Protein 4CY8 (pdb70)

Nearest PDB structures (foldseek):
  4cy8-assembly1_B  TM=1.002E+00  e=0.000E+00  Pseudomonas nitroreducens HBP1
  4cy8-assembly1_A  TM=9.970E-01  e=0.000E+00  Pseudomonas nitroreducens HBP1
  4cy8-assembly1_D  TM=9.986E-01  e=0.000E+00  Pseudomonas nitroreducens HBP1
  5brt-assembly1_B  TM=9.877E-01  e=0.000E+00  Pseudomonas nitroreducens HBP1
  6u0s-assembly1_D  TM=9.613E-01  e=2.133E-65  Streptomyces marincola

B-factor: mean 36.32, std 15.17, range [13.0, 117.23]

Radius of gyration: 39.99 Å; Cα contacts (8 Å, |Δi|>4): 4941; chains: 4; bounding box: 88×97×119 Å

Structure (mmCIF, N/CA/C/O backbone):
data_4CY8
#
_entry.id   4CY8
#
_cell.length_a   80.000
_cell.length_b   96.180
_cell.length_c   102.160
_cell.angle_alpha   114.09
_cell.angle_beta   95.80
_cell.angle_gamma   109.31
#
_symmetry.space_group_name_H-M   'P 1'
#
loop_
_entity.id
_entity.type
_entity.pdbx_description
1 polymer '2-HYDROXYBIPHENYL 3-MONOOXYGENASE'
2 non-polymer 'DIHYDROFLAVINE-ADENINE DINUCLEOTIDE'
3 water water
#
loop_
_atom_site.group_PDB
_atom_site.id
_atom_site.type_symbol
_atom_site.label_atom_id
_atom_site.label_alt_id
_atom_site.label_comp_id
_atom_site.label_asym_id
_atom_site.label_entity_id
_atom_site.label_seq_id
_atom_site.pdbx_PDB_ins_code
_atom_site.Cartn_x
_atom_site.Cartn_y
_atom_site.Cartn_z
_atom_site.occupancy
_atom_site.B_iso_or_equiv
_atom_site.auth_seq_id
_atom_site.auth_comp_id
_atom_site.auth_asym_id
_atom_site.auth_atom_id
_atom_site.pdbx_PDB_model_num
ATOM 1 N N . SER A 1 4 ? 8.283 33.976 20.707 1.00 66.21 4 SER A N 1
ATOM 2 C CA . SER A 1 4 ? 9.232 34.763 19.828 1.00 75.17 4 SER A CA 1
ATOM 3 C C . SER A 1 4 ? 10.057 33.908 18.833 1.00 70.44 4 SER A C 1
ATOM 4 O O . SER A 1 4 ? 10.759 32.981 19.220 1.00 81.06 4 SER A O 1
ATOM 6 N N . ALA A 1 5 ? 10.001 34.276 17.558 1.00 60.74 5 ALA A N 1
ATOM 7 C CA . ALA A 1 5 ? 10.794 33.647 16.500 1.00 52.80 5 ALA A CA 1
ATOM 8 C C . ALA A 1 5 ? 11.585 34.733 15.785 1.00 48.55 5 ALA A C 1
ATOM 9 O O . ALA A 1 5 ? 11.221 35.902 15.878 1.00 44.25 5 ALA A O 1
ATOM 11 N N . GLU A 1 6 ? 12.655 34.346 15.090 1.00 39.96 6 GLU A N 1
ATOM 12 C CA . GLU A 1 6 ? 13.504 35.290 14.357 1.00 42.70 6 GLU A CA 1
ATOM 13 C C . GLU A 1 6 ? 13.753 34.733 12.951 1.00 39.90 6 GLU A C 1
ATOM 14 O O . GLU A 1 6 ? 13.976 33.545 12.799 1.00 37.20 6 GLU A O 1
ATOM 16 N N . THR A 1 7 ? 13.727 35.582 11.934 1.00 35.44 7 THR A N 1
ATOM 17 C CA . THR A 1 7 ? 14.019 35.138 10.569 1.00 36.98 7 THR A CA 1
ATOM 18 C C . THR A 1 7 ? 14.595 36.323 9.816 1.00 35.58 7 THR A C 1
ATOM 19 O O . THR A 1 7 ? 14.528 37.458 10.297 1.00 33.15 7 THR A O 1
ATOM 23 N N . ASP A 1 8 ? 15.145 36.106 8.638 1.00 35.11 8 ASP A N 1
ATOM 24 C CA . ASP A 1 8 ? 15.577 37.233 7.794 1.00 33.45 8 ASP A CA 1
ATOM 25 C C . ASP A 1 8 ? 14.382 37.919 7.168 1.00 30.29 8 ASP A C 1
ATOM 26 O O . ASP A 1 8 ? 14.292 39.158 7.179 1.00 30.46 8 ASP A O 1
ATOM 31 N N . VAL A 1 9 ? 13.496 37.138 6.547 1.00 28.86 9 VAL A N 1
ATOM 32 C CA . VAL A 1 9 ? 12.324 37.682 5.882 1.00 26.78 9 VAL A CA 1
ATOM 33 C C . VAL A 1 9 ? 11.029 36.981 6.292 1.00 27.86 9 VAL A C 1
ATOM 34 O O . VAL A 1 9 ? 10.939 35.761 6.229 1.00 30.84 9 VAL A O 1
ATOM 38 N N . LEU A 1 10 ? 10.018 37.757 6.655 1.00 26.74 10 LEU A N 1
ATOM 39 C CA . LEU A 1 10 ? 8.714 37.242 6.923 1.00 28.86 10 LEU A CA 1
ATOM 40 C C . LEU A 1 10 ? 7.851 37.508 5.712 1.00 30.35 10 LEU A C 1
ATOM 41 O O . LEU A 1 10 ? 7.735 38.659 5.268 1.00 30.24 10 LEU A O 1
ATOM 46 N N . ILE A 1 11 ? 7.189 36.461 5.231 1.00 30.84 11 ILE A N 1
ATOM 47 C CA . ILE A 1 11 ? 6.406 36.527 4.002 1.00 25.72 11 ILE A CA 1
ATOM 48 C C . ILE A 1 11 ? 4.986 36.309 4.388 1.00 25.81 11 ILE A C 1
ATOM 49 O O . ILE A 1 11 ? 4.617 35.216 4.816 1.00 24.40 11 ILE A O 1
ATOM 54 N N . VAL A 1 12 ? 4.161 37.336 4.254 1.00 25.31 12 VAL A N 1
ATOM 55 C CA . VAL A 1 12 ? 2.792 37.210 4.612 1.00 25.89 12 VAL A CA 1
ATOM 56 C C . VAL A 1 12 ? 1.990 36.848 3.409 1.00 27.22 12 VAL A C 1
ATOM 57 O O . VAL A 1 12 ? 1.757 37.667 2.535 1.00 27.25 12 VAL A O 1
ATOM 61 N N . GLY A 1 13 ? 1.592 35.576 3.345 1.00 30.08 13 GLY A N 1
ATOM 62 C CA . GLY A 1 13 ? 0.774 35.063 2.249 1.00 25.40 13 GLY A CA 1
ATOM 63 C C . GLY A 1 13 ? 1.504 33.971 1.507 1.00 25.78 13 GLY A C 1
ATOM 64 O O . GLY A 1 13 ? 2.733 34.021 1.365 1.00 26.19 13 GLY A O 1
ATOM 65 N N . ALA A 1 14 ? 0.756 32.948 1.087 1.00 25.34 14 ALA A N 1
ATOM 66 C CA . ALA A 1 14 ? 1.329 31.776 0.421 1.00 27.97 14 ALA A CA 1
ATOM 67 C C . ALA A 1 14 ? 0.596 31.456 -0.887 1.00 26.70 14 ALA A C 1
ATOM 68 O O . ALA A 1 14 ? 0.588 30.330 -1.341 1.00 24.68 14 ALA A O 1
ATOM 70 N N . GLY A 1 15 ? 0.053 32.482 -1.526 1.00 24.39 15 GLY A N 1
ATOM 71 C CA . GLY A 1 15 ? -0.306 32.382 -2.951 1.00 23.57 15 GLY A CA 1
ATOM 72 C C . GLY A 1 15 ? 0.916 32.407 -3.804 1.00 21.64 15 GLY A C 1
ATOM 73 O O . GLY A 1 15 ? 2.037 32.258 -3.322 1.00 25.79 15 GLY A O 1
ATOM 74 N N . PRO A 1 16 ? 0.720 32.543 -5.117 1.00 24.38 16 PRO A N 1
ATOM 75 C CA . PRO A 1 16 ? 1.819 32.521 -6.082 1.00 25.91 16 PRO A CA 1
ATOM 76 C C . PRO A 1 16 ? 2.941 33.483 -5.762 1.00 24.59 16 PRO A C 1
ATOM 77 O O . PRO A 1 16 ? 4.088 33.119 -5.885 1.00 23.21 16 PRO A O 1
ATOM 81 N N . ALA A 1 17 ? 2.622 34.717 -5.351 1.00 26.40 17 ALA A N 1
ATOM 82 C CA . ALA A 1 17 ? 3.696 35.699 -5.035 1.00 25.88 17 ALA A CA 1
ATOM 83 C C . ALA A 1 17 ? 4.510 35.248 -3.817 1.00 22.19 17 ALA A C 1
ATOM 84 O O . ALA A 1 17 ? 5.735 35.250 -3.837 1.00 21.30 17 ALA A O 1
ATOM 86 N N . GLY A 1 18 ? 3.819 34.890 -2.732 1.00 21.55 18 GLY A N 1
ATOM 87 C CA . GLY A 1 18 ? 4.544 34.574 -1.510 1.00 21.21 18 GLY A CA 1
ATOM 88 C C . GLY A 1 18 ? 5.309 33.290 -1.643 1.00 22.92 18 GLY A C 1
ATOM 89 O O . GLY A 1 18 ? 6.425 33.169 -1.157 1.00 26.34 18 GLY A O 1
ATOM 90 N N . ALA A 1 19 ? 4.700 32.291 -2.272 1.00 24.69 19 ALA A N 1
ATOM 91 C CA . ALA A 1 19 ? 5.317 30.995 -2.344 1.00 22.90 19 ALA A CA 1
ATOM 92 C C . ALA A 1 19 ? 6.535 31.050 -3.264 1.00 22.31 19 ALA A C 1
ATOM 93 O O . ALA A 1 19 ? 7.547 30.378 -2.997 1.00 22.70 19 ALA A O 1
ATOM 95 N N . MET A 1 20 ? 6.440 31.804 -4.357 1.00 20.97 20 MET A N 1
ATOM 96 C CA . MET A 1 20 ? 7.612 31.990 -5.214 1.00 21.86 20 MET A CA 1
ATOM 97 C C . MET A 1 20 ? 8.726 32.760 -4.482 1.00 22.96 20 MET A C 1
ATOM 98 O O . MET A 1 20 ? 9.923 32.417 -4.586 1.00 24.17 20 MET A O 1
ATOM 103 N N . SER A 1 21 ? 8.364 33.785 -3.707 1.00 23.50 21 SER A N 1
ATOM 104 C CA . SER A 1 21 ? 9.404 34.488 -2.904 1.00 23.99 21 SER A CA 1
ATOM 105 C C . SER A 1 21 ? 10.078 33.516 -1.955 1.00 23.38 21 SER A C 1
ATOM 106 O O . SER A 1 21 ? 11.277 33.513 -1.814 1.00 25.73 21 SER A O 1
ATOM 109 N N . ALA A 1 22 ? 9.305 32.695 -1.257 1.00 26.01 22 ALA A N 1
ATOM 110 C CA . ALA A 1 22 ? 9.922 31.757 -0.312 1.00 24.35 22 ALA A CA 1
ATOM 111 C C . ALA A 1 22 ? 10.869 30.760 -0.982 1.00 26.62 22 ALA A C 1
ATOM 112 O O . ALA A 1 22 ? 11.943 30.439 -0.469 1.00 23.72 22 ALA A O 1
ATOM 114 N N . THR A 1 23 ? 10.435 30.233 -2.114 1.00 24.11 23 THR A N 1
ATOM 115 C CA . THR A 1 23 ? 11.220 29.281 -2.836 1.00 26.04 23 THR A CA 1
ATOM 116 C C . THR A 1 23 ? 12.536 29.924 -3.300 1.00 26.51 23 THR A C 1
ATOM 117 O O . THR A 1 23 ? 13.611 29.303 -3.181 1.00 26.26 23 THR A O 1
ATOM 121 N N . LEU A 1 24 ? 12.451 31.133 -3.864 1.00 24.05 24 LEU A N 1
ATOM 122 C CA . LEU A 1 24 ? 13.667 31.802 -4.378 1.00 23.82 24 LEU A CA 1
ATOM 123 C C . LEU A 1 24 ? 14.588 32.181 -3.237 1.00 24.63 24 LEU A C 1
ATOM 124 O O . LEU A 1 24 ? 15.771 31.971 -3.296 1.00 23.65 24 LEU A O 1
ATOM 129 N N . LEU A 1 25 ? 14.033 32.769 -2.179 1.00 24.14 25 LEU A N 1
ATOM 130 C CA . LEU A 1 25 ? 14.891 33.108 -1.034 1.00 29.82 25 LEU A CA 1
ATOM 131 C C . LEU A 1 25 ? 15.598 31.881 -0.457 1.00 29.01 25 LEU A C 1
ATOM 132 O O . LEU A 1 25 ? 16.796 31.926 -0.162 1.00 28.34 25 LEU A O 1
ATOM 137 N N . ALA A 1 26 ? 14.873 30.794 -0.290 1.00 31.15 26 ALA A N 1
ATOM 138 C CA . ALA A 1 26 ? 15.479 29.561 0.224 1.00 30.42 26 ALA A CA 1
ATOM 139 C C . ALA A 1 26 ? 16.566 29.016 -0.713 1.00 32.62 26 ALA A C 1
ATOM 140 O O . ALA A 1 26 ? 17.668 28.634 -0.260 1.00 26.97 26 ALA A O 1
ATOM 142 N N . SER A 1 27 ? 16.327 29.075 -2.024 1.00 28.18 27 SER A N 1
ATOM 143 C CA . SER A 1 27 ? 17.367 28.714 -2.991 1.00 29.72 27 SER A CA 1
ATOM 144 C C . SER A 1 27 ? 18.614 29.603 -2.889 1.00 32.65 27 SER A C 1
ATOM 145 O O . SER A 1 27 ? 19.698 29.184 -3.210 1.00 32.43 27 SER A O 1
ATOM 148 N N . LEU A 1 28 ? 18.456 30.846 -2.474 1.00 29.66 28 LEU A N 1
ATOM 149 C CA . LEU A 1 28 ? 19.561 31.783 -2.354 1.00 34.62 28 LEU A CA 1
ATOM 150 C C . LEU A 1 28 ? 20.263 31.728 -0.992 1.00 33.35 28 LEU A C 1
ATOM 151 O O . LEU A 1 28 ? 21.120 32.550 -0.731 1.00 33.74 28 LEU A O 1
ATOM 156 N N . GLY A 1 29 ? 19.847 30.824 -0.116 1.00 33.98 29 GLY A N 1
ATOM 157 C CA . GLY A 1 29 ? 20.407 30.709 1.221 1.00 34.87 29 GLY A CA 1
ATOM 158 C C . GLY A 1 29 ? 19.829 31.684 2.264 1.00 33.22 29 GLY A C 1
ATOM 159 O O . GLY A 1 29 ? 20.455 31.940 3.273 1.00 38.11 29 GLY A O 1
ATOM 160 N N . ILE A 1 30 ? 18.628 32.199 2.069 1.00 30.60 30 ILE A N 1
ATOM 161 C CA . ILE A 1 30 ? 18.079 33.185 2.977 1.00 31.57 30 ILE A CA 1
ATOM 162 C C . ILE A 1 30 ? 16.956 32.537 3.777 1.00 33.60 30 ILE A C 1
ATOM 163 O O . ILE A 1 30 ? 16.162 31.810 3.226 1.00 34.63 30 ILE A O 1
ATOM 168 N N . ARG A 1 31 ? 16.920 32.825 5.080 1.00 37.81 31 ARG A N 1
ATOM 169 C CA . ARG A 1 31 ? 15.965 32.240 6.007 1.00 37.38 31 ARG A CA 1
ATOM 170 C C . ARG A 1 31 ? 14.673 32.992 5.911 1.00 35.55 31 ARG A C 1
ATOM 171 O O . ARG A 1 31 ? 14.678 34.228 5.964 1.00 34.04 31 ARG A O 1
ATOM 179 N N . SER A 1 32 ? 13.568 32.282 5.751 1.00 29.82 32 SER A N 1
ATOM 180 C CA . SER A 1 32 ? 12.310 32.942 5.647 1.00 30.35 32 SER A CA 1
ATOM 181 C C . SER A 1 32 ? 11.266 32.157 6.359 1.00 26.88 32 SER A C 1
ATOM 182 O O . SER A 1 32 ? 11.389 30.926 6.517 1.00 31.86 32 SER A O 1
ATOM 185 N N . LEU A 1 33 ? 10.231 32.866 6.799 1.00 26.22 33 LEU A N 1
ATOM 186 C CA . LEU A 1 33 ? 9.020 32.263 7.347 1.00 27.92 33 LEU A CA 1
ATOM 187 C C . LEU A 1 33 ? 7.854 32.716 6.524 1.00 28.50 33 LEU A C 1
ATOM 188 O O . LEU A 1 33 ? 7.601 33.911 6.422 1.00 27.62 33 LEU A O 1
ATOM 193 N N . MET A 1 34 ? 7.156 31.772 5.898 1.00 25.33 34 MET A N 1
ATOM 194 C CA . MET A 1 34 ? 6.030 32.143 5.080 1.00 24.98 34 MET A CA 1
ATOM 195 C C . MET A 1 34 ? 4.814 31.699 5.816 1.00 25.59 34 MET A C 1
ATOM 196 O O . MET A 1 34 ? 4.726 30.520 6.156 1.00 26.78 34 MET A O 1
ATOM 201 N N . ILE A 1 35 ? 3.839 32.598 5.988 1.00 24.49 35 ILE A N 1
ATOM 202 C CA . ILE A 1 35 ? 2.597 32.236 6.647 1.00 26.02 35 ILE A CA 1
ATOM 203 C C . ILE A 1 35 ? 1.420 32.386 5.753 1.00 25.07 35 ILE A C 1
ATOM 204 O O . ILE A 1 35 ? 1.447 33.112 4.774 1.00 27.85 35 ILE A O 1
ATOM 209 N N . ASN A 1 36 ? 0.367 31.651 6.086 1.00 26.41 36 ASN A N 1
ATOM 210 C CA . ASN A 1 36 ? -0.930 31.764 5.458 1.00 26.27 36 ASN A CA 1
ATOM 211 C C . ASN A 1 36 ? -2.038 31.602 6.513 1.00 26.75 36 ASN A C 1
ATOM 212 O O . ASN A 1 36 ? -1.963 30.671 7.321 1.00 27.90 36 ASN A O 1
ATOM 217 N N . ARG A 1 37 ? -3.049 32.479 6.494 1.00 29.00 37 ARG A N 1
ATOM 218 C CA . ARG A 1 37 ? -4.209 32.486 7.426 1.00 28.71 37 ARG A CA 1
ATOM 219 C C . ARG A 1 37 ? -5.016 31.197 7.349 1.00 32.44 37 ARG A C 1
ATOM 220 O O . ARG A 1 37 ? -5.471 30.718 8.362 1.00 33.18 37 ARG A O 1
ATOM 222 N N . TRP A 1 38 ? -5.194 30.637 6.152 1.00 27.16 38 TRP A N 1
ATOM 223 C CA . TRP A 1 38 ? -6.077 29.508 5.949 1.00 30.53 38 TRP A CA 1
ATOM 224 C C . TRP A 1 38 ? -5.375 28.156 6.138 1.00 26.98 38 TRP A C 1
ATOM 225 O O . TRP A 1 38 ? -4.158 28.075 6.269 1.00 30.46 38 TRP A O 1
ATOM 236 N N . ARG A 1 39 ? -6.170 27.117 6.091 1.00 27.56 39 ARG A N 1
ATOM 237 C CA . ARG A 1 39 ? -5.756 25.729 6.360 1.00 31.47 39 ARG A CA 1
ATOM 238 C C . ARG A 1 39 ? -4.968 25.133 5.176 1.00 28.55 39 ARG A C 1
ATOM 239 O O . ARG A 1 39 ? -4.109 24.300 5.355 1.00 24.13 39 ARG A O 1
ATOM 247 N N . SER A 1 40 ? -5.358 25.526 3.953 1.00 29.15 40 SER A N 1
ATOM 248 C CA . SER A 1 40 ? -4.864 24.904 2.707 1.00 28.59 40 SER A CA 1
ATOM 249 C C . SER A 1 40 ? -4.421 25.946 1.667 1.00 29.69 40 SER A C 1
ATOM 250 O O . SER A 1 40 ? -4.581 27.167 1.875 1.00 28.90 40 SER A O 1
ATOM 253 N N . THR A 1 41 ? -3.879 25.444 0.555 1.00 27.18 41 THR A N 1
ATOM 254 C CA . THR A 1 41 ? -3.723 26.252 -0.645 1.00 27.80 41 THR A CA 1
ATOM 255 C C . THR A 1 41 ? -5.102 26.562 -1.220 1.00 30.73 41 THR A C 1
ATOM 256 O O . THR A 1 41 ? -6.160 25.982 -0.809 1.00 26.64 41 THR A O 1
ATOM 260 N N . SER A 1 42 ? -5.126 27.449 -2.195 1.00 30.97 42 SER A N 1
ATOM 261 C CA . SER A 1 42 ? -6.370 27.907 -2.785 1.00 34.62 42 SER A CA 1
ATOM 262 C C . SER A 1 42 ? -7.138 26.802 -3.484 1.00 31.19 42 SER A C 1
ATOM 263 O O . SER A 1 42 ? -6.572 26.062 -4.265 1.00 28.76 42 SER A O 1
ATOM 266 N N . PRO A 1 43 ? -8.417 26.628 -3.159 1.00 31.45 43 PRO A N 1
ATOM 267 C CA . PRO A 1 43 ? -9.129 25.462 -3.707 1.00 37.40 43 PRO A CA 1
ATOM 268 C C . PRO A 1 43 ? -9.830 25.728 -5.031 1.00 43.53 43 PRO A C 1
ATOM 269 O O . PRO A 1 43 ? -10.156 24.802 -5.751 1.00 48.73 43 PRO A O 1
ATOM 273 N N . GLY A 1 44 ? -10.088 26.981 -5.342 1.00 51.31 44 GLY A N 1
ATOM 274 C CA . GLY A 1 44 ? -11.116 27.267 -6.330 1.00 56.83 44 GLY A CA 1
ATOM 275 C C . GLY A 1 44 ? -10.606 27.112 -7.738 1.00 61.57 44 GLY A C 1
ATOM 276 O O . GLY A 1 44 ? -9.374 27.016 -7.946 1.00 55.31 44 GLY A O 1
ATOM 277 N N . PRO A 1 45 ? -11.550 27.095 -8.713 1.00 64.66 45 PRO A N 1
ATOM 278 C CA . PRO A 1 45 ? -11.107 27.510 -10.028 1.00 64.94 45 PRO A CA 1
ATOM 279 C C . PRO A 1 45 ? -10.788 29.019 -9.907 1.00 64.04 45 PRO A C 1
ATOM 280 O O . PRO A 1 45 ? -11.605 29.807 -9.362 1.00 52.87 45 PRO A O 1
ATOM 284 N N . ARG A 1 46 ? -9.548 29.376 -10.237 1.00 47.74 46 ARG A N 1
ATOM 285 C CA . ARG A 1 46 ? -9.145 30.757 -10.297 1.00 46.18 46 ARG A CA 1
ATOM 286 C C . ARG A 1 46 ? -8.272 30.795 -11.547 1.00 35.41 46 ARG A C 1
ATOM 287 O O . ARG A 1 46 ? -8.708 30.403 -12.621 1.00 33.55 46 ARG A O 1
ATOM 295 N N . SER A 1 47 ? -7.005 31.139 -11.391 1.00 34.28 47 SER A N 1
ATOM 296 C CA . SER A 1 47 ? -6.146 31.207 -12.543 1.00 35.70 47 SER A CA 1
ATOM 297 C C . SER A 1 47 ? -5.921 29.838 -13.261 1.00 31.60 47 SER A C 1
ATOM 298 O O . SER A 1 47 ? -6.044 28.733 -12.685 1.00 28.05 47 SER A O 1
ATOM 301 N N . HIS A 1 48 ? -5.654 29.916 -14.540 1.00 27.66 48 HIS A N 1
ATOM 302 C CA . HIS A 1 48 ? -5.216 28.768 -15.231 1.00 27.38 48 HIS A CA 1
ATOM 303 C C . HIS A 1 48 ? -4.279 29.077 -16.428 1.00 27.13 48 HIS A C 1
ATOM 304 O O . HIS A 1 48 ? -3.618 28.174 -16.856 1.00 27.52 48 HIS A O 1
ATOM 311 N N . ILE A 1 49 ? -4.149 30.328 -16.888 1.00 22.41 49 ILE A N 1
ATOM 312 C CA . ILE A 1 49 ? -3.264 30.646 -18.013 1.00 21.17 49 ILE A CA 1
ATOM 313 C C . ILE A 1 49 ? -1.912 31.026 -17.444 1.00 22.19 49 ILE A C 1
ATOM 314 O O . ILE A 1 49 ? -1.794 32.042 -16.703 1.00 22.04 49 ILE A O 1
ATOM 319 N N . ILE A 1 50 ? -0.883 30.219 -17.753 1.00 20.71 50 ILE A N 1
ATOM 320 C CA . ILE A 1 50 ? 0.499 30.473 -17.319 1.00 22.01 50 ILE A CA 1
ATOM 321 C C . ILE A 1 50 ? 1.247 30.935 -18.517 1.00 21.77 50 ILE A C 1
ATOM 322 O O . ILE A 1 50 ? 1.248 30.224 -19.535 1.00 21.41 50 ILE A O 1
ATOM 327 N N . ASN A 1 51 ? 1.890 32.118 -18.429 1.00 20.85 51 ASN A N 1
ATOM 328 C CA . ASN A 1 51 ? 2.564 32.675 -19.592 1.00 20.11 51 ASN A CA 1
ATOM 329 C C . ASN A 1 51 ? 4.072 32.331 -19.610 1.00 19.58 51 ASN A C 1
ATOM 330 O O . ASN A 1 51 ? 4.588 31.631 -18.721 1.00 18.28 51 ASN A O 1
ATOM 335 N N . GLN A 1 52 ? 4.736 32.739 -20.693 1.00 19.28 52 GLN A N 1
ATOM 336 C CA . GLN A 1 52 ? 6.138 32.345 -20.916 1.00 19.84 52 GLN A CA 1
ATOM 337 C C . GLN A 1 52 ? 7.110 32.835 -19.829 1.00 20.70 52 GLN A C 1
ATOM 338 O O . GLN A 1 52 ? 8.077 32.149 -19.504 1.00 20.54 52 GLN A O 1
ATOM 344 N N . ARG A 1 53 ? 6.875 34.030 -19.280 1.00 21.51 53 ARG A N 1
ATOM 345 C CA . ARG A 1 53 ? 7.775 34.561 -18.250 1.00 22.44 53 ARG A CA 1
ATOM 346 C C . ARG A 1 53 ? 7.670 33.735 -17.018 1.00 19.70 53 ARG A C 1
ATOM 347 O O . ARG A 1 53 ? 8.677 33.388 -16.421 1.00 24.74 53 ARG A O 1
ATOM 355 N N . THR A 1 54 ? 6.462 33.319 -16.642 1.00 19.49 54 THR A N 1
ATOM 356 C CA . THR A 1 54 ? 6.320 32.406 -15.472 1.00 19.39 54 THR A CA 1
ATOM 357 C C . THR A 1 54 ? 6.991 31.079 -15.740 1.00 19.02 54 THR A C 1
ATOM 358 O O . THR A 1 54 ? 7.690 30.512 -14.864 1.00 20.37 54 THR A O 1
ATOM 362 N N . MET A 1 55 ? 6.777 30.523 -16.936 1.00 17.57 55 MET A N 1
ATOM 363 C CA . MET A 1 55 ? 7.363 29.250 -17.245 1.00 18.24 55 MET A CA 1
ATOM 364 C C . MET A 1 55 ? 8.903 29.332 -17.291 1.00 17.95 55 MET A C 1
ATOM 365 O O . MET A 1 55 ? 9.594 28.372 -16.901 1.00 18.80 55 MET A O 1
ATOM 370 N N . GLU A 1 56 ? 9.438 30.458 -17.759 1.00 20.09 56 GLU A N 1
ATOM 371 C CA . GLU A 1 56 ? 10.891 30.705 -17.698 1.00 20.35 56 GLU A CA 1
ATOM 372 C C . GLU A 1 56 ? 11.441 30.734 -16.264 1.00 19.75 56 GLU A C 1
ATOM 373 O O . GLU A 1 56 ? 12.482 30.188 -16.018 1.00 21.71 56 GLU A O 1
ATOM 379 N N . ILE A 1 57 ? 10.696 31.295 -15.328 1.00 19.07 57 ILE A N 1
ATOM 380 C CA . ILE A 1 57 ? 11.071 31.290 -13.917 1.00 21.44 57 ILE A CA 1
ATOM 381 C C . ILE A 1 57 ? 11.091 29.895 -13.344 1.00 23.66 57 ILE A C 1
ATOM 382 O O . ILE A 1 57 ? 12.082 29.476 -12.716 1.00 25.71 57 ILE A O 1
ATOM 387 N N . LEU A 1 58 ? 10.034 29.145 -13.596 1.00 21.67 58 LEU A N 1
ATOM 388 C CA . LEU A 1 58 ? 10.031 27.728 -13.239 1.00 21.54 58 LEU A CA 1
ATOM 389 C C . LEU A 1 58 ? 11.173 26.966 -13.879 1.00 21.60 58 LEU A C 1
ATOM 390 O O . LEU A 1 58 ? 11.785 26.159 -13.222 1.00 22.80 58 LEU A O 1
ATOM 395 N N . ARG A 1 59 ? 11.510 27.272 -15.134 1.00 20.48 59 ARG A N 1
ATOM 396 C CA . ARG A 1 59 ? 12.611 26.617 -15.783 1.00 21.93 59 ARG A CA 1
ATOM 397 C C . ARG A 1 59 ? 13.927 26.927 -15.063 1.00 26.37 59 ARG A C 1
ATOM 398 O O . ARG A 1 59 ? 14.749 26.019 -14.860 1.00 22.79 59 ARG A O 1
ATOM 406 N N . ASP A 1 60 ? 14.128 28.189 -14.700 1.00 25.65 60 ASP A N 1
ATOM 407 C CA . ASP A 1 60 ? 15.351 28.589 -14.003 1.00 30.16 60 ASP A CA 1
ATOM 408 C C . ASP A 1 60 ? 15.534 27.837 -12.677 1.00 32.47 60 ASP A C 1
ATOM 409 O O . ASP A 1 60 ? 16.646 27.467 -12.318 1.00 30.89 60 ASP A O 1
ATOM 414 N N . ILE A 1 61 ? 14.459 27.644 -11.932 1.00 27.72 61 ILE A N 1
ATOM 415 C CA . ILE A 1 61 ? 14.561 26.963 -10.680 1.00 28.91 61 ILE A CA 1
ATOM 416 C C . ILE A 1 61 ? 14.322 25.453 -10.768 1.00 29.04 61 ILE A C 1
ATOM 417 O O . ILE A 1 61 ? 14.308 24.808 -9.747 1.00 32.20 61 ILE A O 1
ATOM 422 N N . GLY A 1 62 ? 14.087 24.881 -11.937 1.00 26.40 62 GLY A N 1
ATOM 423 C CA . GLY A 1 62 ? 13.969 23.424 -12.030 1.00 27.99 62 GLY A CA 1
ATOM 424 C C . GLY A 1 62 ? 12.570 22.813 -11.806 1.00 28.58 62 GLY A C 1
ATOM 425 O O . GLY A 1 62 ? 12.450 21.588 -11.523 1.00 28.35 62 GLY A O 1
ATOM 426 N N . LEU A 1 63 ? 11.531 23.625 -11.916 1.00 24.32 63 LEU A N 1
ATOM 427 C CA . LEU A 1 63 ? 10.175 23.162 -11.808 1.00 24.50 63 LEU A CA 1
ATOM 428 C C . LEU A 1 63 ? 9.373 23.168 -13.138 1.00 25.45 63 LEU A C 1
ATOM 429 O O . LEU A 1 63 ? 8.201 22.871 -13.121 1.00 24.36 63 LEU A O 1
ATOM 434 N N . GLU A 1 64 ? 9.974 23.521 -14.265 1.00 25.93 64 GLU A N 1
ATOM 435 C CA . GLU A 1 64 ? 9.214 23.631 -15.497 1.00 26.60 64 GLU A CA 1
ATOM 436 C C . GLU A 1 64 ? 8.659 22.251 -15.945 1.00 29.17 64 GLU A C 1
ATOM 437 O O . GLU A 1 64 ? 7.504 22.156 -16.318 1.00 24.94 64 GLU A O 1
ATOM 443 N N . GLU A 1 65 ? 9.463 21.201 -15.876 1.00 27.02 65 GLU A N 1
ATOM 444 C CA . GLU A 1 65 ? 9.025 19.898 -16.292 1.00 32.52 65 GLU A CA 1
ATOM 445 C C . GLU A 1 65 ? 7.902 19.369 -15.400 1.00 29.86 65 GLU A C 1
ATOM 446 O O . GLU A 1 65 ? 6.986 18.741 -15.916 1.00 25.45 65 GLU A O 1
ATOM 452 N N . SER A 1 66 ? 7.932 19.635 -14.100 1.00 27.33 66 SER A N 1
ATOM 453 C CA . SER A 1 66 ? 6.820 19.226 -13.205 1.00 32.97 66 SER A CA 1
ATOM 454 C C . SER A 1 66 ? 5.579 20.014 -13.523 1.00 30.47 66 SER A C 1
ATOM 455 O O . SER A 1 66 ? 4.481 19.455 -13.573 1.00 31.87 66 SER A O 1
ATOM 458 N N . ALA A 1 67 ? 5.743 21.318 -13.798 1.00 31.43 67 ALA A N 1
ATOM 459 C CA . ALA A 1 67 ? 4.580 22.130 -14.237 1.00 30.77 67 ALA A CA 1
ATOM 460 C C . ALA A 1 67 ? 3.924 21.561 -15.522 1.00 29.02 67 ALA A C 1
ATOM 461 O O . ALA A 1 67 ? 2.716 21.417 -15.609 1.00 31.47 67 ALA A O 1
ATOM 463 N N . LYS A 1 68 ? 4.747 21.214 -16.507 1.00 28.84 68 LYS A N 1
ATOM 464 C CA . LYS A 1 68 ? 4.236 20.655 -17.752 1.00 30.19 68 LYS A CA 1
ATOM 465 C C . LYS A 1 68 ? 3.493 19.352 -17.559 1.00 28.97 68 LYS A C 1
ATOM 466 O O . LYS A 1 68 ? 2.475 19.157 -18.185 1.00 29.56 68 LYS A O 1
ATOM 472 N N . SER A 1 69 ? 3.989 18.458 -16.701 1.00 28.83 69 SER A N 1
ATOM 473 C CA . SER A 1 69 ? 3.284 17.203 -16.430 1.00 32.96 69 SER A CA 1
ATOM 474 C C . SER A 1 69 ? 1.912 17.381 -15.795 1.00 32.76 69 SER A C 1
ATOM 475 O O . SER A 1 69 ? 1.060 16.539 -16.013 1.00 38.04 69 SER A O 1
ATOM 478 N N . LEU A 1 70 ? 1.707 18.442 -15.000 1.00 33.41 70 LEU A N 1
ATOM 479 C CA . LEU A 1 70 ? 0.374 18.790 -14.468 1.00 35.53 70 LEU A CA 1
ATOM 480 C C . LEU A 1 70 ? -0.533 19.582 -15.421 1.00 40.24 70 LEU A C 1
ATOM 481 O O . LEU A 1 70 ? -1.721 19.716 -15.147 1.00 40.18 70 LEU A O 1
ATOM 486 N N . ALA A 1 71 ? 0.029 20.173 -16.479 1.00 32.20 71 ALA A N 1
ATOM 487 C CA . ALA A 1 71 ? -0.687 21.149 -17.301 1.00 33.21 71 ALA A CA 1
ATOM 488 C C . ALA A 1 71 ? -1.205 20.554 -18.587 1.00 37.04 71 ALA A C 1
ATOM 489 O O . ALA A 1 71 ? -0.861 19.435 -18.935 1.00 46.94 71 ALA A O 1
ATOM 491 N N . VAL A 1 72 ? -2.056 21.326 -19.270 1.00 36.51 72 VAL A N 1
ATOM 492 C CA . VAL A 1 72 ? -2.505 21.067 -20.647 1.00 36.82 72 VAL A CA 1
ATOM 493 C C . VAL A 1 72 ? -1.654 21.952 -21.606 1.00 35.91 72 VAL A C 1
ATOM 494 O O . VAL A 1 72 ? -1.538 23.176 -21.436 1.00 31.93 72 VAL A O 1
ATOM 498 N N . PRO A 1 73 ? -0.988 21.321 -22.564 1.00 37.89 73 PRO A N 1
ATOM 499 C CA . PRO A 1 73 ? -0.165 22.166 -23.439 1.00 40.96 73 PRO A CA 1
ATOM 500 C C . PRO A 1 73 ? -0.977 23.093 -24.342 1.00 38.67 73 PRO A C 1
ATOM 501 O O . PRO A 1 73 ? -2.201 22.944 -24.520 1.00 36.31 73 PRO A O 1
ATOM 505 N N . LYS A 1 74 ? -0.245 24.039 -24.907 1.00 39.61 74 LYS A N 1
ATOM 506 C CA . LYS A 1 74 ? -0.792 25.090 -25.776 1.00 40.16 74 LYS A CA 1
ATOM 507 C C . LYS A 1 74 ? -1.647 24.637 -26.995 1.00 34.16 74 LYS A C 1
ATOM 508 O O . LYS A 1 74 ? -2.634 25.270 -27.331 1.00 37.46 74 LYS A O 1
ATOM 514 N N . GLU A 1 75 ? -1.271 23.541 -27.636 1.00 37.89 75 GLU A N 1
ATOM 515 C CA . GLU A 1 75 ? -2.080 22.906 -28.728 1.00 41.94 75 GLU A CA 1
ATOM 516 C C . GLU A 1 75 ? -3.567 22.634 -28.345 1.00 42.61 75 GLU A C 1
ATOM 517 O O . GLU A 1 75 ? -4.408 22.537 -29.222 1.00 41.15 75 GLU A O 1
ATOM 519 N N . TYR A 1 76 ? -3.904 22.586 -27.055 1.00 41.04 76 TYR A N 1
ATOM 520 C CA . TYR A 1 76 ? -5.308 22.363 -26.635 1.00 47.40 76 TYR A CA 1
ATOM 521 C C . TYR A 1 76 ? -6.011 23.612 -26.060 1.00 45.74 76 TYR A C 1
ATOM 522 O O . TYR A 1 76 ? -7.063 23.505 -25.415 1.00 47.14 76 TYR A O 1
ATOM 531 N N . MET A 1 77 ? -5.443 24.781 -26.302 1.00 43.19 77 MET A N 1
ATOM 532 C CA . MET A 1 77 ? -5.971 26.040 -25.710 1.00 48.58 77 MET A CA 1
ATOM 533 C C . MET A 1 77 ? -6.549 27.009 -26.769 1.00 46.49 77 MET A C 1
ATOM 534 O O . MET A 1 77 ? -7.258 27.954 -26.430 1.00 51.03 77 MET A O 1
ATOM 539 N N . GLY A 1 78 ? -6.312 26.735 -28.044 1.00 45.18 78 GLY A N 1
ATOM 540 C CA . GLY A 1 78 ? -6.671 27.675 -29.123 1.00 45.53 78 GLY A CA 1
ATOM 541 C C . GLY A 1 78 ? -8.123 27.930 -29.520 1.00 43.95 78 GLY A C 1
ATOM 542 O O . GLY A 1 78 ? -8.436 29.071 -30.042 1.00 38.62 78 GLY A O 1
ATOM 543 N N . GLU A 1 79 ? -9.017 26.949 -29.300 1.00 33.34 79 GLU A N 1
ATOM 544 C CA . GLU A 1 79 ? -10.355 27.058 -29.884 1.00 34.63 79 GLU A CA 1
ATOM 545 C C . GLU A 1 79 ? -11.335 27.869 -28.998 1.00 32.28 79 GLU A C 1
ATOM 546 O O . GLU A 1 79 ? -12.076 27.285 -28.180 1.00 27.20 79 GLU A O 1
ATOM 552 N N . HIS A 1 80 ? -11.394 29.198 -29.173 1.00 27.41 80 HIS A N 1
ATOM 553 C CA . HIS A 1 80 ? -12.420 29.988 -28.499 1.00 28.54 80 HIS A CA 1
ATOM 554 C C . HIS A 1 80 ? -13.627 30.140 -29.401 1.00 27.40 80 HIS A C 1
ATOM 555 O O . HIS A 1 80 ? -13.498 30.494 -30.590 1.00 21.04 80 HIS A O 1
ATOM 562 N N . VAL A 1 81 ? -14.798 29.844 -28.828 1.00 25.14 81 VAL A N 1
ATOM 563 C CA . VAL A 1 81 ? -16.067 29.791 -29.573 1.00 23.82 81 VAL A CA 1
ATOM 564 C C . VAL A 1 81 ? -17.055 30.862 -29.081 1.00 25.06 81 VAL A C 1
ATOM 565 O O . VAL A 1 81 ? -17.244 30.989 -27.860 1.00 26.34 81 VAL A O 1
ATOM 569 N N . TYR A 1 82 ? -17.616 31.659 -29.998 1.00 22.26 82 TYR A N 1
ATOM 570 C CA . TYR A 1 82 ? -18.558 32.721 -29.649 1.00 23.13 82 TYR A CA 1
ATOM 571 C C . TYR A 1 82 ? -19.918 32.239 -30.080 1.00 24.60 82 TYR A C 1
ATOM 572 O O . TYR A 1 82 ? -20.101 31.805 -31.229 1.00 20.14 82 TYR A O 1
ATOM 581 N N . ALA A 1 83 ? -20.846 32.186 -29.127 1.00 26.82 83 ALA A N 1
ATOM 582 C CA . ALA A 1 83 ? -22.167 31.562 -29.387 1.00 27.56 83 ALA A CA 1
ATOM 583 C C . ALA A 1 83 ? -23.282 32.156 -28.517 1.00 28.70 83 ALA A C 1
ATOM 584 O O . ALA A 1 83 ? -23.001 32.972 -27.647 1.00 28.90 83 ALA A O 1
ATOM 586 N N . THR A 1 84 ? -24.531 31.756 -28.777 1.00 29.53 84 THR A N 1
ATOM 587 C CA . THR A 1 84 ? -25.681 32.151 -27.954 1.00 36.00 84 THR A CA 1
ATOM 588 C C . THR A 1 84 ? -25.755 31.221 -26.745 1.00 29.68 84 THR A C 1
ATOM 589 O O . THR A 1 84 ? -26.076 31.655 -25.664 1.00 31.71 84 THR A O 1
ATOM 593 N N . SER A 1 85 ? -25.405 29.971 -26.960 1.00 34.58 85 SER A N 1
ATOM 594 C CA . SER A 1 85 ? -25.357 28.984 -25.912 1.00 39.82 85 SER A CA 1
ATOM 595 C C . SER A 1 85 ? -24.643 27.805 -26.510 1.00 37.94 85 SER A C 1
ATOM 596 O O . SER A 1 85 ? -24.472 27.759 -27.721 1.00 39.36 85 SER A O 1
ATOM 599 N N . LEU A 1 86 ? -24.316 26.819 -25.683 1.00 38.38 86 LEU A N 1
ATOM 600 C CA . LEU A 1 86 ? -23.605 25.643 -26.134 1.00 39.41 86 LEU A CA 1
ATOM 601 C C . LEU A 1 86 ? -24.335 24.860 -27.238 1.00 41.83 86 LEU A C 1
ATOM 602 O O . LEU A 1 86 ? -23.713 24.306 -28.131 1.00 38.25 86 LEU A O 1
ATOM 607 N N . ALA A 1 87 ? -25.648 24.784 -27.154 1.00 43.55 87 ALA A N 1
ATOM 608 C CA . ALA A 1 87 ? -26.448 24.053 -28.146 1.00 51.46 87 ALA A CA 1
ATOM 609 C C . ALA A 1 87 ? -26.911 24.961 -29.283 1.00 44.93 87 ALA A C 1
ATOM 610 O O . ALA A 1 87 ? -27.303 24.482 -30.306 1.00 48.82 87 ALA A O 1
ATOM 612 N N . GLY A 1 88 ? -26.916 26.273 -29.060 1.00 47.31 88 GLY A N 1
ATOM 613 C CA . GLY A 1 88 ? -27.428 27.220 -30.043 1.00 43.40 88 GLY A CA 1
ATOM 614 C C . GLY A 1 88 ? -26.531 27.420 -31.255 1.00 38.54 88 GLY A C 1
ATOM 615 O O . GLY A 1 88 ? -25.699 26.586 -31.593 1.00 38.05 88 GLY A O 1
ATOM 616 N N . GLU A 1 89 ? -26.698 28.555 -31.895 1.00 32.58 89 GLU A N 1
ATOM 617 C CA . GLU A 1 89 ? -25.961 28.892 -33.083 1.00 35.33 89 GLU A CA 1
ATOM 618 C C . GLU A 1 89 ? -24.584 29.442 -32.678 1.00 35.64 89 GLU A C 1
ATOM 619 O O . GLU A 1 89 ? -24.463 30.245 -31.741 1.00 36.33 89 GLU A O 1
ATOM 621 N N . GLU A 1 90 ? -23.564 29.024 -33.400 1.00 31.29 90 GLU A N 1
ATOM 622 C CA . GLU A 1 90 ? -22.219 29.554 -33.245 1.00 30.18 90 GLU A CA 1
ATOM 623 C C . GLU A 1 90 ? -22.050 30.808 -34.114 1.00 26.65 90 GLU A C 1
ATOM 624 O O . GLU A 1 90 ? -22.261 30.773 -35.320 1.00 29.09 90 GLU A O 1
ATOM 630 N N . PHE A 1 91 ? -21.630 31.901 -33.518 1.00 22.03 91 PHE A N 1
ATOM 631 C CA . PHE A 1 91 ? -21.274 33.092 -34.295 1.00 25.11 91 PHE A CA 1
ATOM 632 C C . PHE A 1 91 ? -19.928 32.919 -35.049 1.00 25.79 91 PHE A C 1
ATOM 633 O O . PHE A 1 91 ? -19.773 33.409 -36.169 1.00 25.27 91 PHE A O 1
ATOM 641 N N . GLY A 1 92 ? -18.981 32.219 -34.444 1.00 24.15 92 GLY A N 1
ATOM 642 C CA . GLY A 1 92 ? -17.639 32.024 -35.043 1.00 22.98 92 GLY A CA 1
ATOM 643 C C . GLY A 1 92 ? -16.628 31.703 -33.968 1.00 21.22 92 GLY A C 1
ATOM 644 O O . GLY A 1 92 ? -16.958 31.613 -32.794 1.00 20.11 92 GLY A O 1
ATOM 645 N N . ARG A 1 93 ? -15.390 31.514 -34.391 1.00 19.69 93 ARG A N 1
ATOM 646 C CA . ARG A 1 93 ? -14.306 31.180 -33.520 1.00 21.12 93 ARG A CA 1
ATOM 647 C C . ARG A 1 93 ? -13.129 32.093 -33.809 1.00 23.23 93 ARG A C 1
ATOM 648 O O . ARG A 1 93 ? -12.999 32.670 -34.942 1.00 21.01 93 ARG A O 1
ATOM 656 N N . ILE A 1 94 ? -12.233 32.097 -32.842 1.00 21.45 94 ILE A N 1
ATOM 657 C CA . ILE A 1 94 ? -11.062 32.968 -32.836 1.00 26.27 94 ILE A CA 1
ATOM 658 C C . ILE A 1 94 ? -9.913 32.101 -32.342 1.00 27.96 94 ILE A C 1
ATOM 659 O O . ILE A 1 94 ? -10.133 31.200 -31.491 1.00 24.82 94 ILE A O 1
ATOM 664 N N . PRO A 1 95 ? -8.692 32.348 -32.833 1.00 32.47 95 PRO A N 1
ATOM 665 C CA . PRO A 1 95 ? -7.534 31.556 -32.423 1.00 29.29 95 PRO A CA 1
ATOM 666 C C . PRO A 1 95 ? -6.915 32.180 -31.193 1.00 27.76 95 PRO A C 1
ATOM 667 O O . PRO A 1 95 ? -6.075 33.138 -31.298 1.00 28.57 95 PRO A O 1
ATOM 671 N N . ALA A 1 96 ? -7.301 31.669 -30.042 1.00 22.47 96 ALA A N 1
ATOM 672 C CA . ALA A 1 96 ? -6.854 32.213 -28.770 1.00 25.87 96 ALA A CA 1
ATOM 673 C C . ALA A 1 96 ? -5.475 31.596 -28.381 1.00 28.97 96 ALA A C 1
ATOM 674 O O . ALA A 1 96 ? -5.024 30.566 -28.909 1.00 29.22 96 ALA A O 1
ATOM 676 N N . TRP A 1 97 ? -4.834 32.248 -27.423 1.00 27.81 97 TRP A N 1
ATOM 677 C CA . TRP A 1 97 ? -3.547 31.769 -26.893 1.00 26.50 97 TRP A CA 1
ATOM 678 C C . TRP A 1 97 ? -2.497 31.458 -27.980 1.00 23.20 97 TRP A C 1
ATOM 679 O O . TRP A 1 97 ? -1.839 30.439 -27.964 1.00 22.21 97 TRP A O 1
ATOM 690 N N . ALA A 1 98 ? -2.421 32.361 -28.930 1.00 22.38 98 ALA A N 1
ATOM 691 C CA . ALA A 1 98 ? -1.375 32.353 -29.954 1.00 25.48 98 ALA A CA 1
ATOM 692 C C . ALA A 1 98 ? -1.394 31.089 -30.773 1.00 29.46 98 ALA A C 1
ATOM 693 O O . ALA A 1 98 ? -0.345 30.568 -31.118 1.00 26.17 98 ALA A O 1
ATOM 695 N N . SER A 1 99 ? -2.606 30.570 -31.071 1.00 25.96 99 SER A N 1
ATOM 696 C CA . SER A 1 99 ? -2.747 29.314 -31.824 1.00 25.65 99 SER A CA 1
ATOM 697 C C . SER A 1 99 ? -2.720 29.576 -33.373 1.00 24.54 99 SER A C 1
ATOM 698 O O . SER A 1 99 ? -2.509 28.654 -34.126 1.00 28.12 99 SER A O 1
ATOM 701 N N . HIS A 1 100 ? -2.990 30.795 -33.840 1.00 24.37 100 HIS A N 1
ATOM 702 C CA . HIS A 1 100 ? -2.803 31.131 -35.271 1.00 22.60 100 HIS A CA 1
ATOM 703 C C . HIS A 1 100 ? -1.340 30.891 -35.648 1.00 21.40 100 HIS A C 1
ATOM 704 O O . HIS A 1 100 ? -0.445 31.129 -34.834 1.00 21.49 100 HIS A O 1
ATOM 711 N N . PRO A 1 101 ? -1.071 30.282 -36.833 1.00 22.74 101 PRO A N 1
ATOM 712 C CA . PRO A 1 101 ? 0.363 29.947 -37.115 1.00 19.77 101 PRO A CA 1
ATOM 713 C C . PRO A 1 101 ? 1.342 31.120 -36.919 1.00 20.60 101 PRO A C 1
ATOM 714 O O . PRO A 1 101 ? 2.479 30.862 -36.496 1.00 20.88 101 PRO A O 1
ATOM 718 N N . GLN A 1 102 ? 0.964 32.352 -37.321 1.00 20.11 102 GLN A N 1
ATOM 719 C CA . GLN A 1 102 ? 1.874 33.489 -37.227 1.00 20.00 102 GLN A CA 1
ATOM 720 C C . GLN A 1 102 ? 2.128 33.874 -35.785 1.00 20.19 102 GLN A C 1
ATOM 721 O O . GLN A 1 102 ? 3.263 34.066 -35.359 1.00 20.70 102 GLN A O 1
ATOM 727 N N . ALA A 1 103 ? 1.060 33.884 -35.012 1.00 20.15 103 ALA A N 1
ATOM 728 C CA . ALA A 1 103 ? 1.155 34.109 -33.591 1.00 23.75 103 ALA A CA 1
ATOM 729 C C . ALA A 1 103 ? 1.988 33.036 -32.891 1.00 20.18 103 ALA A C 1
ATOM 730 O O . ALA A 1 103 ? 2.747 33.310 -31.943 1.00 18.72 103 ALA A O 1
ATOM 732 N N . HIS A 1 104 ? 1.843 31.821 -33.305 1.00 19.79 104 HIS A N 1
ATOM 733 C CA . HIS A 1 104 ? 2.583 30.735 -32.721 1.00 21.12 104 HIS A CA 1
ATOM 734 C C . HIS A 1 104 ? 4.102 30.841 -33.022 1.00 22.09 104 HIS A C 1
ATOM 735 O O . HIS A 1 104 ? 4.944 30.628 -32.132 1.00 20.50 104 HIS A O 1
ATOM 742 N N . ALA A 1 105 ? 4.447 31.235 -34.244 1.00 19.90 105 ALA A N 1
ATOM 743 C CA . ALA A 1 105 ? 5.850 31.485 -34.578 1.00 20.46 105 ALA A CA 1
ATOM 744 C C . ALA A 1 105 ? 6.467 32.601 -33.705 1.00 22.30 105 ALA A C 1
ATOM 745 O O . ALA A 1 105 ? 7.578 32.427 -33.184 1.00 21.27 105 ALA A O 1
ATOM 747 N N . GLU A 1 106 ? 5.728 33.686 -33.505 1.00 20.83 106 GLU A N 1
ATOM 748 C CA . GLU A 1 106 ? 6.160 34.823 -32.701 1.00 22.57 106 GLU A CA 1
ATOM 749 C C . GLU A 1 106 ? 6.353 34.369 -31.265 1.00 22.59 106 GLU A C 1
ATOM 750 O O . GLU A 1 106 ? 7.306 34.741 -30.550 1.00 21.02 106 GLU A O 1
ATOM 756 N N . HIS A 1 107 ? 5.496 33.463 -30.852 1.00 19.92 107 HIS A N 1
ATOM 757 C CA . HIS A 1 107 ? 5.573 32.869 -29.523 1.00 22.51 107 HIS A CA 1
ATOM 758 C C . HIS A 1 107 ? 6.847 31.988 -29.295 1.00 21.53 107 HIS A C 1
ATOM 759 O O . HIS A 1 107 ? 7.623 32.150 -28.305 1.00 20.17 107 HIS A O 1
ATOM 766 N N . GLU A 1 108 ? 7.073 31.072 -30.211 1.00 20.23 108 GLU A N 1
ATOM 767 C CA . GLU A 1 108 ? 8.251 30.227 -30.199 1.00 23.38 108 GLU A CA 1
ATOM 768 C C . GLU A 1 108 ? 9.573 31.016 -30.276 1.00 22.95 108 GLU A C 1
ATOM 769 O O . GLU A 1 108 ? 10.515 30.673 -29.582 1.00 25.54 108 GLU A O 1
ATOM 775 N N . LEU A 1 109 ? 9.631 32.057 -31.093 1.00 21.03 109 LEU A N 1
ATOM 776 C CA . LEU A 1 109 ? 10.827 32.833 -31.224 1.00 22.06 109 LEU A CA 1
ATOM 777 C C . LEU A 1 109 ? 11.182 33.598 -29.941 1.00 22.24 109 LEU A C 1
ATOM 778 O O . LEU A 1 109 ? 12.357 33.868 -29.685 1.00 23.48 109 LEU A O 1
ATOM 783 N N . ALA A 1 110 ? 10.181 33.895 -29.094 1.00 21.12 110 ALA A N 1
ATOM 784 C CA . ALA A 1 110 ? 10.390 34.769 -27.971 1.00 20.40 110 ALA A CA 1
ATOM 785 C C . ALA A 1 110 ? 11.027 34.126 -26.745 1.00 20.66 110 ALA A C 1
ATOM 786 O O . ALA A 1 110 ? 11.595 34.834 -25.938 1.00 20.15 110 ALA A O 1
ATOM 788 N N . SER A 1 111 ? 10.876 32.814 -26.579 1.00 22.02 111 SER A N 1
ATOM 789 C CA . SER A 1 111 ? 11.149 32.133 -25.328 1.00 22.02 111 SER A CA 1
ATOM 790 C C . SER A 1 111 ? 11.350 30.646 -25.567 1.00 21.44 111 SER A C 1
ATOM 791 O O . SER A 1 111 ? 10.798 30.114 -26.480 1.00 22.78 111 SER A O 1
ATOM 794 N N . PRO A 1 112 ? 12.169 29.967 -24.747 1.00 20.74 112 PRO A N 1
ATOM 795 C CA . PRO A 1 112 ? 12.143 28.521 -24.781 1.00 19.85 112 PRO A CA 1
ATOM 796 C C . PRO A 1 112 ? 10.887 27.912 -24.205 1.00 22.95 112 PRO A C 1
ATOM 797 O O . PRO A 1 112 ? 10.637 26.695 -24.404 1.00 21.61 112 PRO A O 1
ATOM 801 N N . SER A 1 113 ? 10.115 28.718 -23.471 1.00 19.68 113 SER A N 1
ATOM 802 C CA . SER A 1 113 ? 8.915 28.239 -22.796 1.00 22.44 113 SER A CA 1
ATOM 803 C C . SER A 1 113 ? 7.674 28.618 -23.584 1.00 20.73 113 SER A C 1
ATOM 804 O O . SER A 1 113 ? 7.733 29.366 -24.574 1.00 22.65 113 SER A O 1
ATOM 807 N N . ARG A 1 114 ? 6.564 28.033 -23.178 1.00 21.29 114 ARG A N 1
ATOM 808 C CA . ARG A 1 114 ? 5.271 28.141 -23.889 1.00 21.82 114 ARG A CA 1
ATOM 809 C C . ARG A 1 114 ? 4.113 28.315 -22.908 1.00 21.88 114 ARG A C 1
ATOM 810 O O . ARG A 1 114 ? 4.160 27.835 -21.780 1.00 23.53 114 ARG A O 1
ATOM 818 N N . TYR A 1 115 ? 3.039 28.959 -23.366 1.00 21.47 115 TYR A N 1
ATOM 819 C CA . TYR A 1 115 ? 1.786 28.984 -22.666 1.00 20.50 115 TYR A CA 1
ATOM 820 C C . TYR A 1 115 ? 1.429 27.582 -22.215 1.00 24.03 115 TYR A C 1
ATOM 821 O O . TYR A 1 115 ? 1.685 26.594 -22.917 1.00 24.93 115 TYR A O 1
ATOM 830 N N . CYS A 1 116 ? 0.846 27.479 -21.040 1.00 24.86 116 CYS A N 1
ATOM 831 C CA . CYS A 1 116 ? 0.139 26.260 -20.707 1.00 26.52 116 CYS A CA 1
ATOM 832 C C . CYS A 1 116 ? -1.013 26.470 -19.757 1.00 25.77 116 CYS A C 1
ATOM 833 O O . CYS A 1 116 ? -1.147 27.542 -19.162 1.00 24.13 116 CYS A O 1
ATOM 836 N N . ASP A 1 117 ? -1.909 25.489 -19.696 1.00 26.06 117 ASP A N 1
ATOM 837 C CA . ASP A 1 117 ? -3.126 25.641 -18.892 1.00 28.78 117 ASP A CA 1
ATOM 838 C C . ASP A 1 117 ? -2.945 24.802 -17.660 1.00 26.19 117 ASP A C 1
ATOM 839 O O . ASP A 1 117 ? -2.942 23.616 -17.745 1.00 25.81 117 ASP A O 1
ATOM 844 N N . LEU A 1 118 ? -2.740 25.441 -16.531 1.00 28.35 118 LEU A N 1
ATOM 845 C CA . LEU A 1 118 ? -2.350 24.773 -15.290 1.00 26.69 118 LEU A CA 1
ATOM 846 C C . LEU A 1 118 ? -3.113 25.435 -14.182 1.00 25.47 118 LEU A C 1
ATOM 847 O O . LEU A 1 118 ? -2.833 26.560 -13.812 1.00 28.23 118 LEU A O 1
ATOM 852 N N . PRO A 1 119 ? -4.175 24.797 -13.712 1.00 25.24 119 PRO A N 1
ATOM 853 C CA . PRO A 1 119 ? -4.979 25.427 -12.707 1.00 26.83 119 PRO A CA 1
ATOM 854 C C . PRO A 1 119 ? -4.190 25.863 -11.476 1.00 23.99 119 PRO A C 1
ATOM 855 O O . PRO A 1 119 ? -3.237 25.185 -11.046 1.00 24.13 119 PRO A O 1
ATOM 859 N N . GLN A 1 120 ? -4.561 27.000 -10.920 1.00 26.54 120 GLN A N 1
ATOM 860 C CA . GLN A 1 120 ? -3.904 27.513 -9.709 1.00 27.46 120 GLN A CA 1
ATOM 861 C C . GLN A 1 120 ? -3.995 26.492 -8.564 1.00 25.57 120 GLN A C 1
ATOM 862 O O . GLN A 1 120 ? -3.071 26.379 -7.757 1.00 23.92 120 GLN A O 1
ATOM 868 N N . LEU A 1 121 ? -5.084 25.737 -8.544 1.00 26.39 121 LEU A N 1
ATOM 869 C CA . LEU A 1 121 ? -5.258 24.598 -7.660 1.00 30.42 121 LEU A CA 1
ATOM 870 C C . LEU A 1 121 ? -4.036 23.642 -7.587 1.00 30.95 121 LEU A C 1
ATOM 871 O O . LEU A 1 121 ? -3.747 23.116 -6.509 1.00 25.08 121 LEU A O 1
ATOM 876 N N . TYR A 1 122 ? -3.333 23.411 -8.701 1.00 28.26 122 TYR A N 1
ATOM 877 C CA . TYR A 1 122 ? -2.097 22.615 -8.709 1.00 27.28 122 TYR A CA 1
ATOM 878 C C . TYR A 1 122 ? -0.838 23.436 -8.570 1.00 27.23 122 TYR A C 1
ATOM 879 O O . TYR A 1 122 ? 0.171 22.940 -8.074 1.00 26.70 122 TYR A O 1
ATOM 888 N N . PHE A 1 123 ? -0.845 24.640 -9.137 1.00 25.73 123 PHE A N 1
ATOM 889 C CA . PHE A 1 123 ? 0.347 25.451 -9.194 1.00 25.83 123 PHE A CA 1
ATOM 890 C C . PHE A 1 123 ? 0.758 25.745 -7.763 1.00 24.53 123 PHE A C 1
ATOM 891 O O . PHE A 1 123 ? 1.917 25.576 -7.425 1.00 26.29 123 PHE A O 1
ATOM 899 N N . GLU A 1 124 ? -0.188 26.142 -6.912 1.00 23.16 124 GLU A N 1
ATOM 900 C CA . GLU A 1 124 ? 0.177 26.552 -5.529 1.00 25.17 124 GLU A CA 1
ATOM 901 C C . GLU A 1 124 ? 0.890 25.451 -4.691 1.00 24.28 124 GLU A C 1
ATOM 902 O O . GLU A 1 124 ? 1.971 25.683 -4.183 1.00 28.93 124 GLU A O 1
ATOM 908 N N . PRO A 1 125 ? 0.328 24.264 -4.601 1.00 25.54 125 PRO A N 1
ATOM 909 C CA . PRO A 1 125 ? 1.014 23.256 -3.779 1.00 27.40 125 PRO A CA 1
ATOM 910 C C . PRO A 1 125 ? 2.354 22.838 -4.338 1.00 25.80 125 PRO A C 1
ATOM 911 O O . PRO A 1 125 ? 3.249 22.515 -3.575 1.00 23.03 125 PRO A O 1
ATOM 915 N N . MET A 1 126 ? 2.515 22.859 -5.653 1.00 24.62 126 MET A N 1
ATOM 916 C CA . MET A 1 126 ? 3.797 22.560 -6.227 1.00 24.96 126 MET A CA 1
ATOM 917 C C . MET A 1 126 ? 4.849 23.545 -5.721 1.00 24.83 126 MET A C 1
ATOM 918 O O . MET A 1 126 ? 5.937 23.144 -5.334 1.00 25.89 126 MET A O 1
ATOM 923 N N . VAL A 1 127 ? 4.544 24.836 -5.704 1.00 24.10 127 VAL A N 1
ATOM 924 C CA . VAL A 1 127 ? 5.527 25.803 -5.304 1.00 23.79 127 VAL A CA 1
ATOM 925 C C . VAL A 1 127 ? 5.684 25.828 -3.772 1.00 24.43 127 VAL A C 1
ATOM 926 O O . VAL A 1 127 ? 6.788 25.980 -3.237 1.00 24.43 127 VAL A O 1
ATOM 930 N N . VAL A 1 128 ? 4.595 25.711 -3.059 1.00 23.86 128 VAL A N 1
ATOM 931 C CA . VAL A 1 128 ? 4.697 25.661 -1.590 1.00 24.86 128 VAL A CA 1
ATOM 932 C C . VAL A 1 128 ? 5.528 24.476 -1.110 1.00 25.72 128 VAL A C 1
ATOM 933 O O . VAL A 1 128 ? 6.366 24.679 -0.203 1.00 26.14 128 VAL A O 1
ATOM 937 N N . SER A 1 129 ? 5.372 23.267 -1.670 1.00 26.59 129 SER A N 1
ATOM 938 C CA . SER A 1 129 ? 6.234 22.113 -1.240 1.00 30.36 129 SER A CA 1
ATOM 939 C C . SER A 1 129 ? 7.691 22.287 -1.582 1.00 28.80 129 SER A C 1
ATOM 940 O O . SER A 1 129 ? 8.552 21.977 -0.754 1.00 26.19 129 SER A O 1
ATOM 943 N N . GLU A 1 130 ? 7.963 22.885 -2.737 1.00 27.81 130 GLU A N 1
ATOM 944 C CA . GLU A 1 130 ? 9.320 23.267 -3.082 1.00 28.77 130 GLU A CA 1
ATOM 945 C C . GLU A 1 130 ? 9.984 24.274 -2.122 1.00 27.74 130 GLU A C 1
ATOM 946 O O . GLU A 1 130 ? 11.170 24.124 -1.781 1.00 27.21 130 GLU A O 1
ATOM 952 N N . ALA A 1 131 ? 9.251 25.312 -1.724 1.00 25.60 131 ALA A N 1
ATOM 953 C CA . ALA A 1 131 ? 9.760 26.281 -0.746 1.00 28.35 131 ALA A CA 1
ATOM 954 C C . ALA A 1 131 ? 10.232 25.560 0.518 1.00 29.22 131 ALA A C 1
ATOM 955 O O . ALA A 1 131 ? 11.377 25.767 0.969 1.00 28.66 131 ALA A O 1
ATOM 957 N N . ALA A 1 132 ? 9.395 24.666 1.052 1.00 29.11 132 ALA A N 1
ATOM 958 C CA . ALA A 1 132 ? 9.744 23.902 2.293 1.00 27.82 132 ALA A CA 1
ATOM 959 C C . ALA A 1 132 ? 10.909 22.979 2.063 1.00 27.74 132 ALA A C 1
ATOM 960 O O . ALA A 1 132 ? 11.877 22.966 2.859 1.00 27.71 132 ALA A O 1
ATOM 962 N N . LEU A 1 133 ? 10.907 22.264 0.957 1.00 27.24 133 LEU A N 1
ATOM 963 C CA . LEU A 1 133 ? 12.039 21.410 0.691 1.00 30.94 133 LEU A CA 1
ATOM 964 C C . LEU A 1 133 ? 13.378 22.178 0.580 1.00 31.22 133 LEU A C 1
ATOM 965 O O . LEU A 1 133 ? 14.460 21.639 0.888 1.00 25.11 133 LEU A O 1
ATOM 970 N N . ARG A 1 134 ? 13.326 23.393 0.061 1.00 29.28 134 ARG A N 1
ATOM 971 C CA . ARG A 1 134 ? 14.577 24.122 -0.174 1.00 32.07 134 ARG A CA 1
ATOM 972 C C . ARG A 1 134 ? 15.040 24.880 1.063 1.00 30.43 134 ARG A C 1
ATOM 973 O O . ARG A 1 134 ? 16.130 25.418 1.074 1.00 29.60 134 ARG A O 1
ATOM 981 N N . GLY A 1 135 ? 14.196 24.985 2.063 1.00 26.55 135 GLY A N 1
ATOM 982 C CA . GLY A 1 135 ? 14.618 25.548 3.328 1.00 28.01 135 GLY A CA 1
ATOM 983 C C . GLY A 1 135 ? 13.728 26.565 3.982 1.00 24.96 135 GLY A C 1
ATOM 984 O O . GLY A 1 135 ? 14.050 26.986 5.078 1.00 27.38 135 GLY A O 1
ATOM 985 N N . ALA A 1 136 ? 12.674 27.032 3.314 1.00 26.84 136 ALA A N 1
ATOM 986 C CA . ALA A 1 136 ? 11.759 27.989 3.910 1.00 27.84 136 ALA A CA 1
ATOM 987 C C . ALA A 1 136 ? 10.920 27.322 5.014 1.00 29.39 136 ALA A C 1
ATOM 988 O O . ALA A 1 136 ? 10.502 26.189 4.863 1.00 28.86 136 ALA A O 1
ATOM 990 N N . ASP A 1 137 ? 10.694 28.008 6.127 1.00 28.15 137 ASP A N 1
ATOM 991 C CA . ASP A 1 137 ? 9.713 27.546 7.128 1.00 28.41 137 ASP A CA 1
ATOM 992 C C . ASP A 1 137 ? 8.359 27.974 6.674 1.00 27.55 137 ASP A C 1
ATOM 993 O O . ASP A 1 137 ? 8.169 29.103 6.299 1.00 29.38 137 ASP A O 1
ATOM 998 N N . VAL A 1 138 ? 7.405 27.067 6.666 1.00 27.57 138 VAL A N 1
ATOM 999 C CA . VAL A 1 138 ? 6.121 27.364 6.150 1.00 26.14 138 VAL A CA 1
ATOM 1000 C C . VAL A 1 138 ? 5.122 27.032 7.193 1.00 27.75 138 VAL A C 1
ATOM 1001 O O . VAL A 1 138 ? 5.085 25.883 7.661 1.00 29.68 138 VAL A O 1
ATOM 1005 N N . ARG A 1 139 ? 4.203 27.946 7.456 1.00 28.03 139 ARG A N 1
ATOM 1006 C CA . ARG A 1 139 ? 3.267 27.782 8.559 1.00 27.64 139 ARG A CA 1
ATOM 1007 C C . ARG A 1 139 ? 1.898 28.316 8.193 1.00 26.99 139 ARG A C 1
ATOM 1008 O O . ARG A 1 139 ? 1.707 29.520 8.015 1.00 28.60 139 ARG A O 1
ATOM 1016 N N . PHE A 1 140 ? 0.959 27.420 8.005 1.00 22.96 140 PHE A N 1
ATOM 1017 C CA . PHE A 1 140 ? -0.396 27.746 7.687 1.00 25.41 140 PHE A CA 1
ATOM 1018 C C . PHE A 1 140 ? -1.224 27.886 8.973 1.00 26.87 140 PHE A C 1
ATOM 1019 O O . PHE A 1 140 ? -0.698 27.726 10.069 1.00 25.39 140 PHE A O 1
ATOM 1027 N N . LEU A 1 141 ? -2.495 28.271 8.826 1.00 29.07 141 LEU A N 1
ATOM 1028 C CA . LEU A 1 141 ? -3.377 28.623 9.958 1.00 29.21 141 LEU A CA 1
ATOM 1029 C C . LEU A 1 141 ? -2.769 29.629 10.913 1.00 32.61 141 LEU A C 1
ATOM 1030 O O . LEU A 1 141 ? -2.948 29.541 12.152 1.00 31.36 141 LEU A O 1
ATOM 1035 N N . THR A 1 142 ? -2.059 30.596 10.332 1.00 31.50 142 THR A N 1
ATOM 1036 C CA . THR A 1 142 ? -1.284 31.633 11.056 1.00 31.07 142 THR A CA 1
ATOM 1037 C C . THR A 1 142 ? -1.496 32.993 10.371 1.00 34.78 142 THR A C 1
ATOM 1038 O O . THR A 1 142 ? -1.312 33.129 9.132 1.00 28.60 142 THR A O 1
ATOM 1042 N N . GLU A 1 143 ? -1.953 33.966 11.168 1.00 33.26 143 GLU A N 1
ATOM 1043 C CA . GLU A 1 143 ? -2.439 35.256 10.682 1.00 32.54 143 GLU A CA 1
ATOM 1044 C C . GLU A 1 143 ? -1.588 36.405 11.144 1.00 35.82 143 GLU A C 1
ATOM 1045 O O . GLU A 1 143 ? -1.262 36.526 12.343 1.00 31.65 143 GLU A O 1
ATOM 1051 N N . TYR A 1 144 ? -1.213 37.251 10.174 1.00 33.61 144 TYR A N 1
ATOM 1052 C CA . TYR A 1 144 ? -0.526 38.476 10.448 1.00 32.19 144 TYR A CA 1
ATOM 1053 C C . TYR A 1 144 ? -1.538 39.477 10.965 1.00 31.67 144 TYR A C 1
ATOM 1054 O O . TYR A 1 144 ? -2.572 39.695 10.338 1.00 30.49 144 TYR A O 1
ATOM 1063 N N . LEU A 1 145 ? -1.242 40.045 12.146 1.00 34.69 145 LEU A N 1
ATOM 1064 C CA . LEU A 1 145 ? -2.087 41.077 12.764 1.00 35.27 145 LEU A CA 1
ATOM 1065 C C . LEU A 1 145 ? -1.540 42.514 12.611 1.00 31.38 145 LEU A C 1
ATOM 1066 O O . LEU A 1 145 ? -2.297 43.438 12.627 1.00 29.32 145 LEU A O 1
ATOM 1071 N N . GLY A 1 146 ? -0.222 42.685 12.543 1.00 32.09 146 GLY A N 1
ATOM 1072 C CA . GLY A 1 146 ? 0.349 44.005 12.405 1.00 32.73 146 GLY A CA 1
ATOM 1073 C C . GLY A 1 146 ? 1.813 43.881 12.649 1.00 38.64 146 GLY A C 1
ATOM 1074 O O . GLY A 1 146 ? 2.286 42.801 12.996 1.00 40.33 146 GLY A O 1
ATOM 1075 N N . HIS A 1 147 ? 2.538 44.974 12.450 1.00 37.05 147 HIS A N 1
ATOM 1076 C CA . HIS A 1 147 ? 3.935 45.005 12.800 1.00 41.93 147 HIS A CA 1
ATOM 1077 C C . HIS A 1 147 ? 4.348 46.426 13.240 1.00 39.87 147 HIS A C 1
ATOM 1078 O O . HIS A 1 147 ? 3.627 47.371 13.004 1.00 42.16 147 HIS A O 1
ATOM 1085 N N . VAL A 1 148 ? 5.525 46.540 13.831 1.00 42.77 148 VAL A N 1
ATOM 1086 C CA . VAL A 1 148 ? 6.168 47.813 14.051 1.00 49.75 148 VAL A CA 1
ATOM 1087 C C . VAL A 1 148 ? 7.570 47.712 13.472 1.00 50.29 148 VAL A C 1
ATOM 1088 O O . VAL A 1 148 ? 8.229 46.678 13.549 1.00 45.10 148 VAL A O 1
ATOM 1092 N N . GLU A 1 149 ? 8.037 48.816 12.924 1.00 53.46 149 GLU A N 1
ATOM 1093 C CA . GLU A 1 149 ? 9.338 48.869 12.306 1.00 51.43 149 GLU A CA 1
ATOM 1094 C C . GLU A 1 149 ? 10.256 49.792 13.071 1.00 52.00 149 GLU A C 1
ATOM 1095 O O . GLU A 1 149 ? 9.811 50.820 13.549 1.00 54.64 149 GLU A O 1
ATOM 1101 N N . ASP A 1 150 ? 11.536 49.439 13.143 1.00 44.82 150 ASP A N 1
ATOM 1102 C CA . ASP A 1 150 ? 12.553 50.308 13.705 1.00 50.83 150 ASP A CA 1
ATOM 1103 C C . ASP A 1 150 ? 13.750 50.336 12.757 1.00 53.23 150 ASP A C 1
ATOM 1104 O O . ASP A 1 150 ? 13.653 49.798 11.657 1.00 55.95 150 ASP A O 1
ATOM 1109 N N . GLN A 1 151 ? 14.856 50.932 13.220 1.00 56.64 151 GLN A N 1
ATOM 1110 C CA . GLN A 1 151 ? 16.112 51.206 12.485 1.00 67.40 151 GLN A CA 1
ATOM 1111 C C . GLN A 1 151 ? 16.838 49.902 12.003 1.00 60.17 151 GLN A C 1
ATOM 1112 O O . GLN A 1 151 ? 17.440 49.830 10.902 1.00 59.89 151 GLN A O 1
ATOM 1118 N N . ASP A 1 152 ? 16.685 48.843 12.786 1.00 54.20 152 ASP A N 1
ATOM 1119 C CA . ASP A 1 152 ? 17.352 47.554 12.515 1.00 57.14 152 ASP A CA 1
ATOM 1120 C C . ASP A 1 152 ? 16.463 46.379 12.005 1.00 48.03 152 ASP A C 1
ATOM 1121 O O . ASP A 1 152 ? 16.985 45.328 11.692 1.00 46.18 152 ASP A O 1
ATOM 1126 N N . GLY A 1 153 ? 15.155 46.582 11.865 1.00 44.58 153 GLY A N 1
ATOM 1127 C CA . GLY A 1 153 ? 14.247 45.487 11.606 1.00 42.93 153 GLY A CA 1
ATOM 1128 C C . GLY A 1 153 ? 12.778 45.761 11.864 1.00 42.19 153 GLY A C 1
ATOM 1129 O O . GLY A 1 153 ? 12.326 46.900 11.943 1.00 46.03 153 GLY A O 1
ATOM 1130 N N . VAL A 1 154 ? 12.019 44.678 11.894 1.00 39.57 154 VAL A N 1
ATOM 1131 C CA . VAL A 1 154 ? 10.594 44.730 11.956 1.00 37.91 154 VAL A CA 1
ATOM 1132 C C . VAL A 1 154 ? 10.171 43.662 12.928 1.00 37.83 154 VAL A C 1
ATOM 1133 O O . VAL A 1 154 ? 10.778 42.605 12.966 1.00 42.27 154 VAL A O 1
ATOM 1137 N N . THR A 1 155 ? 9.116 43.924 13.684 1.00 36.92 155 THR A N 1
ATOM 1138 C CA . THR A 1 155 ? 8.560 42.978 14.653 1.00 36.98 155 THR A CA 1
ATOM 1139 C C . THR A 1 155 ? 7.089 42.852 14.340 1.00 36.88 155 THR A C 1
ATOM 1140 O O . THR A 1 155 ? 6.360 43.839 14.393 1.00 42.30 155 THR A O 1
ATOM 1144 N N . ALA A 1 156 ? 6.640 41.649 13.984 1.00 34.19 156 ALA A N 1
ATOM 1145 C CA . ALA A 1 156 ? 5.246 41.418 13.628 1.00 35.02 156 ALA A CA 1
ATOM 1146 C C . ALA A 1 156 ? 4.535 40.567 14.693 1.00 34.60 156 ALA A C 1
ATOM 1147 O O . ALA A 1 156 ? 5.146 39.702 15.316 1.00 36.69 156 ALA A O 1
ATOM 1149 N N . ARG A 1 157 ? 3.256 40.791 14.853 1.00 37.62 157 ARG A N 1
ATOM 1150 C CA . ARG A 1 157 ? 2.423 39.950 15.721 1.00 43.74 157 ARG A CA 1
ATOM 1151 C C . ARG A 1 157 ? 1.559 38.989 14.884 1.00 35.22 157 ARG A C 1
ATOM 1152 O O . ARG A 1 157 ? 0.878 39.424 13.971 1.00 32.22 157 ARG A O 1
ATOM 1160 N N . LEU A 1 158 ? 1.611 37.708 15.229 1.00 35.74 158 LEU A N 1
ATOM 1161 C CA . LEU A 1 158 ? 0.890 36.650 14.531 1.00 37.43 158 LEU A CA 1
ATOM 1162 C C . LEU A 1 158 ? -0.070 35.935 15.492 1.00 37.61 158 LEU A C 1
ATOM 1163 O O . LEU A 1 158 ? 0.219 35.812 16.688 1.00 39.93 158 LEU A O 1
ATOM 1168 N N . LEU A 1 159 ? -1.209 35.509 14.959 1.00 36.36 159 LEU A N 1
ATOM 1169 C CA . LEU A 1 159 ? -2.198 34.749 15.686 1.00 37.86 159 LEU A CA 1
ATOM 1170 C C . LEU A 1 159 ? -2.166 33.345 15.135 1.00 39.72 159 LEU A C 1
ATOM 1171 O O . LEU A 1 159 ? -2.370 33.173 13.921 1.00 42.80 159 LEU A O 1
ATOM 1176 N N . ASP A 1 160 ? -1.931 32.359 15.999 1.00 31.04 160 ASP A N 1
ATOM 1177 C CA . ASP A 1 160 ? -1.985 30.953 15.611 1.00 32.90 160 ASP A CA 1
ATOM 1178 C C . ASP A 1 160 ? -3.380 30.365 15.792 1.00 35.83 160 ASP A C 1
ATOM 1179 O O . ASP A 1 160 ? -3.896 30.275 16.919 1.00 35.13 160 ASP A O 1
ATOM 1184 N N . HIS A 1 161 ? -4.033 29.990 14.697 1.00 30.50 161 HIS A N 1
ATOM 1185 C CA . HIS A 1 161 ? -5.387 29.503 14.767 1.00 31.29 161 HIS A CA 1
ATOM 1186 C C . HIS A 1 161 ? -5.495 28.007 15.131 1.00 36.29 161 HIS A C 1
ATOM 1187 O O . HIS A 1 161 ? -6.586 27.506 15.211 1.00 34.85 161 HIS A O 1
ATOM 1194 N N . VAL A 1 162 ? -4.395 27.296 15.327 1.00 37.91 162 VAL A N 1
ATOM 1195 C CA . VAL A 1 162 ? -4.481 25.953 15.881 1.00 39.86 162 VAL A CA 1
ATOM 1196 C C . VAL A 1 162 ? -4.479 26.056 17.403 1.00 39.84 162 VAL A C 1
ATOM 1197 O O . VAL A 1 162 ? -5.389 25.569 18.045 1.00 43.57 162 VAL A O 1
ATOM 1201 N N . SER A 1 163 ? -3.445 26.687 17.948 1.00 48.23 163 SER A N 1
ATOM 1202 C CA . SER A 1 163 ? -3.261 26.808 19.393 1.00 48.10 163 SER A CA 1
ATOM 1203 C C . SER A 1 163 ? -4.027 27.966 20.019 1.00 48.69 163 SER A C 1
ATOM 1204 O O . SER A 1 163 ? -4.226 27.985 21.222 1.00 43.40 163 SER A O 1
ATOM 1207 N N . GLY A 1 164 ? -4.428 28.957 19.223 1.00 49.89 164 GLY A N 1
ATOM 1208 C CA . GLY A 1 164 ? -5.043 30.208 19.735 1.00 43.53 164 GLY A CA 1
ATOM 1209 C C . GLY A 1 164 ? -4.035 31.207 20.331 1.00 43.16 164 GLY A C 1
ATOM 1210 O O . GLY A 1 164 ? -4.392 32.314 20.664 1.00 42.50 164 GLY A O 1
ATOM 1211 N N . ALA A 1 165 ? -2.768 30.826 20.404 1.00 42.95 165 ALA A N 1
ATOM 1212 C CA . ALA A 1 165 ? -1.701 31.696 20.877 1.00 45.40 165 ALA A CA 1
ATOM 1213 C C . ALA A 1 165 ? -1.304 32.806 19.886 1.00 46.51 165 ALA A C 1
ATOM 1214 O O . ALA A 1 165 ? -1.334 32.627 18.665 1.00 41.96 165 ALA A O 1
ATOM 1216 N N . GLU A 1 166 ? -0.911 33.945 20.446 1.00 44.42 166 GLU A N 1
ATOM 1217 C CA . GLU A 1 166 ? -0.288 35.014 19.716 1.00 44.56 166 GLU A CA 1
ATOM 1218 C C . GLU A 1 166 ? 1.180 34.969 20.033 1.00 45.21 166 GLU A C 1
ATOM 1219 O O . GLU A 1 166 ? 1.542 34.639 21.145 1.00 50.75 166 GLU A O 1
ATOM 1225 N N . TYR A 1 167 ? 2.020 35.276 19.047 1.00 40.81 167 TYR A N 1
ATOM 1226 C CA . TYR A 1 167 ? 3.457 35.386 19.240 1.00 41.59 167 TYR A CA 1
ATOM 1227 C C . TYR A 1 167 ? 4.025 36.421 18.269 1.00 41.51 167 TYR A C 1
ATOM 1228 O O . TYR A 1 167 ? 3.347 36.843 17.343 1.00 43.07 167 TYR A O 1
ATOM 1237 N N . GLU A 1 168 ? 5.277 36.792 18.493 1.00 40.04 168 GLU A N 1
ATOM 1238 C CA . GLU A 1 168 ? 5.948 37.795 17.721 1.00 42.99 168 GLU A CA 1
ATOM 1239 C C . GLU A 1 168 ? 7.003 37.144 16.888 1.00 40.96 168 GLU A C 1
ATOM 1240 O O . GLU A 1 168 ? 7.601 36.148 17.313 1.00 39.85 168 GLU A O 1
ATOM 1246 N N . VAL A 1 169 ? 7.261 37.745 15.733 1.00 36.63 169 VAL A N 1
ATOM 1247 C CA . VAL A 1 169 ? 8.374 37.373 14.913 1.00 35.74 169 VAL A CA 1
ATOM 1248 C C . VAL A 1 169 ? 9.217 38.575 14.577 1.00 37.81 169 VAL A C 1
ATOM 1249 O O . VAL A 1 169 ? 8.686 39.630 14.177 1.00 36.92 169 VAL A O 1
ATOM 1253 N N . ARG A 1 170 ? 10.520 38.410 14.680 1.00 32.30 170 ARG A N 1
ATOM 1254 C CA . ARG A 1 170 ? 11.443 39.498 14.398 1.00 40.06 170 ARG A CA 1
ATOM 1255 C C . ARG A 1 170 ? 12.090 39.212 13.034 1.00 36.63 170 ARG A C 1
ATOM 1256 O O . ARG A 1 170 ? 12.612 38.111 12.840 1.00 40.52 170 ARG A O 1
ATOM 1264 N N . ALA A 1 171 ? 12.100 40.184 12.117 1.00 33.86 171 ALA A N 1
ATOM 1265 C CA . ALA A 1 171 ? 12.678 39.976 10.779 1.00 35.67 171 ALA A CA 1
ATOM 1266 C C . ALA A 1 171 ? 13.446 41.222 10.324 1.00 35.78 171 ALA A C 1
ATOM 1267 O O . ALA A 1 171 ? 13.208 42.317 10.824 1.00 38.92 171 ALA A O 1
ATOM 1269 N N . LYS A 1 172 ? 14.373 41.050 9.391 1.00 33.76 172 LYS A N 1
ATOM 1270 C CA . LYS A 1 172 ? 14.950 42.222 8.710 1.00 34.97 172 LYS A CA 1
ATOM 1271 C C . LYS A 1 172 ? 13.963 42.890 7.727 1.00 35.27 172 LYS A C 1
ATOM 1272 O O . LYS A 1 172 ? 14.007 44.122 7.573 1.00 34.64 172 LYS A O 1
ATOM 1276 N N . TYR A 1 173 ? 13.102 42.101 7.050 1.00 33.25 173 TYR A N 1
ATOM 1277 C CA . TYR A 1 173 ? 12.168 42.632 6.036 1.00 29.89 173 TYR A CA 1
ATOM 1278 C C . TYR A 1 173 ? 10.877 41.843 6.064 1.00 30.63 173 TYR A C 1
ATOM 1279 O O . TYR A 1 173 ? 10.857 40.677 6.442 1.00 34.09 173 TYR A O 1
ATOM 1288 N N . ILE A 1 174 ? 9.782 42.477 5.657 1.00 30.85 174 ILE A N 1
ATOM 1289 C CA . ILE A 1 174 ? 8.510 41.839 5.496 1.00 32.83 174 ILE A CA 1
ATOM 1290 C C . ILE A 1 174 ? 8.078 41.980 4.050 1.00 35.20 174 ILE A C 1
ATOM 1291 O O . ILE A 1 174 ? 8.158 43.075 3.483 1.00 33.32 174 ILE A O 1
ATOM 1296 N N . ILE A 1 175 ? 7.634 40.860 3.470 1.00 32.96 175 ILE A N 1
ATOM 1297 C CA . ILE A 1 175 ? 6.996 40.861 2.152 1.00 29.66 175 ILE A CA 1
ATOM 1298 C C . ILE A 1 175 ? 5.503 40.774 2.359 1.00 25.31 175 ILE A C 1
ATOM 1299 O O . ILE A 1 175 ? 5.028 39.830 2.976 1.00 28.24 175 ILE A O 1
ATOM 1304 N N . GLY A 1 176 ? 4.776 41.764 1.862 1.00 24.50 176 GLY A N 1
ATOM 1305 C CA . GLY A 1 176 ? 3.321 41.780 1.813 1.00 24.16 176 GLY A CA 1
ATOM 1306 C C . GLY A 1 176 ? 2.825 41.094 0.553 1.00 26.84 176 GLY A C 1
ATOM 1307 O O . GLY A 1 176 ? 2.691 41.716 -0.489 1.00 28.27 176 GLY A O 1
ATOM 1308 N N . ALA A 1 177 ? 2.566 39.791 0.633 1.00 24.37 177 ALA A N 1
ATOM 1309 C CA . ALA A 1 177 ? 2.047 39.032 -0.494 1.00 23.10 177 ALA A CA 1
ATOM 1310 C C . ALA A 1 177 ? 0.670 38.539 -0.126 1.00 25.01 177 ALA A C 1
ATOM 1311 O O . ALA A 1 177 ? 0.287 37.386 -0.374 1.00 25.60 177 ALA A O 1
ATOM 1313 N N . ASP A 1 178 ? -0.102 39.431 0.490 1.00 25.36 178 ASP A N 1
ATOM 1314 C CA . ASP A 1 178 ? -1.326 39.018 1.198 1.00 25.18 178 ASP A CA 1
ATOM 1315 C C . ASP A 1 178 ? -2.598 39.342 0.486 1.00 27.13 178 ASP A C 1
ATOM 1316 O O . ASP A 1 178 ? -3.650 39.378 1.097 1.00 31.47 178 ASP A O 1
ATOM 1321 N N . GLY A 1 179 ? -2.506 39.543 -0.820 1.00 24.73 179 GLY A N 1
ATOM 1322 C CA . GLY A 1 179 ? -3.652 39.588 -1.648 1.00 26.59 179 GLY A CA 1
ATOM 1323 C C . GLY A 1 179 ? -4.352 40.923 -1.778 1.00 25.75 179 GLY A C 1
ATOM 1324 O O . GLY A 1 179 ? -3.866 41.988 -1.307 1.00 26.65 179 GLY A O 1
ATOM 1325 N N . ALA A 1 180 ? -5.513 40.845 -2.402 1.00 28.56 180 ALA A N 1
ATOM 1326 C CA . ALA A 1 180 ? -6.234 42.045 -2.855 1.00 32.42 180 ALA A CA 1
ATOM 1327 C C . ALA A 1 180 ? -6.749 42.984 -1.724 1.00 36.91 180 ALA A C 1
ATOM 1328 O O . ALA A 1 180 ? -7.109 44.093 -2.014 1.00 33.56 180 ALA A O 1
ATOM 1330 N N . HIS A 1 181 ? -6.823 42.525 -0.474 1.00 38.53 181 HIS A N 1
ATOM 1331 C CA . HIS A 1 181 ? -7.192 43.407 0.634 1.00 38.89 181 HIS A CA 1
ATOM 1332 C C . HIS A 1 181 ? -6.036 43.514 1.634 1.00 39.26 181 HIS A C 1
ATOM 1333 O O . HIS A 1 181 ? -6.245 43.543 2.824 1.00 40.88 181 HIS A O 1
ATOM 1340 N N . SER A 1 182 ? -4.821 43.603 1.113 1.00 35.65 182 SER A N 1
ATOM 1341 C CA . SER A 1 182 ? -3.635 43.505 1.886 1.00 37.12 182 SER A CA 1
ATOM 1342 C C . SER A 1 182 ? -3.620 44.424 3.146 1.00 38.57 182 SER A C 1
ATOM 1343 O O . SER A 1 182 ? -3.602 45.640 3.014 1.00 34.30 182 SER A O 1
ATOM 1346 N N . LEU A 1 183 ? -3.586 43.815 4.321 1.00 35.99 183 LEU A N 1
ATOM 1347 C CA . LEU A 1 183 ? -3.375 44.556 5.570 1.00 35.28 183 LEU A CA 1
ATOM 1348 C C . LEU A 1 183 ? -1.967 45.067 5.641 1.00 37.22 183 LEU A C 1
ATOM 1349 O O . LEU A 1 183 ? -1.727 46.135 6.197 1.00 37.75 183 LEU A O 1
ATOM 1354 N N . VAL A 1 184 ? -1.012 44.329 5.080 1.00 35.84 184 VAL A N 1
ATOM 1355 C CA . VAL A 1 184 ? 0.354 44.804 5.052 1.00 32.88 184 VAL A CA 1
ATOM 1356 C C . VAL A 1 184 ? 0.467 46.143 4.303 1.00 33.05 184 VAL A C 1
ATOM 1357 O O . VAL A 1 184 ? 1.174 47.048 4.771 1.00 32.15 184 VAL A O 1
ATOM 1361 N N . ALA A 1 185 ? -0.129 46.241 3.131 1.00 31.03 185 ALA A N 1
ATOM 1362 C CA . ALA A 1 185 ? -0.066 47.452 2.325 1.00 35.51 185 ALA A CA 1
ATOM 1363 C C . ALA A 1 185 ? -0.770 48.637 3.047 1.00 38.26 185 ALA A C 1
ATOM 1364 O O . ALA A 1 185 ? -0.335 49.793 2.957 1.00 36.70 185 ALA A O 1
ATOM 1366 N N . GLN A 1 186 ? -1.885 48.332 3.688 1.00 34.88 186 GLN A N 1
ATOM 1367 C CA . GLN A 1 186 ? -2.613 49.330 4.479 1.00 39.19 186 GLN A CA 1
ATOM 1368 C C . GLN A 1 186 ? -1.687 49.833 5.606 1.00 41.60 186 GLN A C 1
ATOM 1369 O O . GLN A 1 186 ? -1.504 51.022 5.741 1.00 37.86 186 GLN A O 1
ATOM 1371 N N . ASN A 1 187 ? -1.049 48.932 6.347 1.00 39.91 187 ASN A N 1
ATOM 1372 C CA . ASN A 1 187 ? -0.100 49.341 7.393 1.00 39.71 187 ASN A CA 1
ATOM 1373 C C . ASN A 1 187 ? 1.145 50.054 6.921 1.00 40.43 187 ASN A C 1
ATOM 1374 O O . ASN A 1 187 ? 1.677 50.865 7.648 1.00 42.12 187 ASN A O 1
ATOM 1379 N N . ALA A 1 188 ? 1.622 49.758 5.723 1.00 35.96 188 ALA A N 1
ATOM 1380 C CA . ALA A 1 188 ? 2.782 50.450 5.189 1.00 36.15 188 ALA A CA 1
ATOM 1381 C C . ALA A 1 188 ? 2.358 51.802 4.581 1.00 36.02 188 ALA A C 1
ATOM 1382 O O . ALA A 1 188 ? 3.199 52.551 4.151 1.00 39.49 188 ALA A O 1
ATOM 1384 N N . GLY A 1 189 ? 1.044 52.072 4.525 1.00 37.83 189 GLY A N 1
ATOM 1385 C CA . GLY A 1 189 ? 0.506 53.288 3.995 1.00 38.60 189 GLY A CA 1
ATOM 1386 C C . GLY A 1 189 ? 0.700 53.501 2.488 1.00 43.06 189 GLY A C 1
ATOM 1387 O O . GLY A 1 189 ? 0.867 54.639 2.063 1.00 40.82 189 GLY A O 1
ATOM 1388 N N . LEU A 1 190 ? 0.706 52.441 1.687 1.00 36.33 190 LEU A N 1
ATOM 1389 C CA . LEU A 1 190 ? 0.930 52.608 0.256 1.00 35.02 190 LEU A CA 1
ATOM 1390 C C . LEU A 1 190 ? -0.221 53.318 -0.411 1.00 31.18 190 LEU A C 1
ATOM 1391 O O . LEU A 1 190 ? -1.390 53.036 -0.119 1.00 32.89 190 LEU A O 1
ATOM 1396 N N . PRO A 1 191 ? 0.087 54.272 -1.304 1.00 30.86 191 PRO A N 1
ATOM 1397 C CA . PRO A 1 191 ? -0.947 55.000 -2.052 1.00 36.14 191 PRO A CA 1
ATOM 1398 C C . PRO A 1 191 ? -1.408 54.209 -3.289 1.00 36.95 191 PRO A C 1
ATOM 1399 O O . PRO A 1 191 ? -0.563 53.655 -4.008 1.00 34.46 191 PRO A O 1
ATOM 1403 N N . PHE A 1 192 ? -2.715 54.208 -3.513 1.00 32.74 192 PHE A N 1
ATOM 1404 C CA . PHE A 1 192 ? -3.374 53.541 -4.592 1.00 33.26 192 PHE A CA 1
ATOM 1405 C C . PHE A 1 192 ? -4.093 54.509 -5.471 1.00 35.07 192 PHE A C 1
ATOM 1406 O O . PHE A 1 192 ? -4.559 55.568 -5.014 1.00 35.99 192 PHE A O 1
ATOM 1414 N N . GLU A 1 193 ? -4.100 54.223 -6.772 1.00 34.38 193 GLU A N 1
ATOM 1415 C CA . GLU A 1 193 ? -4.892 54.994 -7.772 1.00 41.36 193 GLU A CA 1
ATOM 1416 C C . GLU A 1 193 ? -5.693 54.036 -8.629 1.00 44.67 193 GLU A C 1
ATOM 1417 O O . GLU A 1 193 ? -5.484 52.820 -8.529 1.00 40.51 193 GLU A O 1
ATOM 1423 N N . GLY A 1 194 ? -6.557 54.584 -9.491 1.00 51.79 194 GLY A N 1
ATOM 1424 C CA . GLY A 1 194 ? -7.496 53.821 -10.319 1.00 56.17 194 GLY A CA 1
ATOM 1425 C C . GLY A 1 194 ? -8.901 53.866 -9.734 1.00 58.42 194 GLY A C 1
ATOM 1426 O O . GLY A 1 194 ? -9.070 53.798 -8.506 1.00 67.67 194 GLY A O 1
ATOM 1427 N N . ILE A 1 204 ? -19.754 35.742 -10.511 1.00 59.92 204 ILE A N 1
ATOM 1428 C CA . ILE A 1 204 ? -20.094 34.427 -9.919 1.00 61.29 204 ILE A CA 1
ATOM 1429 C C . ILE A 1 204 ? -19.537 33.224 -10.696 1.00 60.29 204 ILE A C 1
ATOM 1430 O O . ILE A 1 204 ? -19.899 33.023 -11.847 1.00 58.41 204 ILE A O 1
ATOM 1432 N N . ASN A 1 205 ? -18.618 32.464 -10.084 1.00 56.37 205 ASN A N 1
ATOM 1433 C CA . ASN A 1 205 ? -18.088 31.228 -10.662 1.00 63.78 205 ASN A CA 1
ATOM 1434 C C . ASN A 1 205 ? -18.898 29.998 -10.197 1.00 71.60 205 ASN A C 1
ATOM 1435 O O . ASN A 1 205 ? -18.927 29.715 -9.000 1.00 69.56 205 ASN A O 1
ATOM 1437 N N . ILE A 1 206 ? -19.497 29.250 -11.132 1.00 62.81 206 ILE A N 1
ATOM 1438 C CA . ILE A 1 206 ? -20.335 28.099 -10.795 1.00 59.03 206 ILE A CA 1
ATOM 1439 C C . ILE A 1 206 ? -19.794 26.783 -11.328 1.00 66.31 206 ILE A C 1
ATOM 1440 O O . ILE A 1 206 ? -19.855 26.541 -12.531 1.00 66.89 206 ILE A O 1
ATOM 1445 N N . GLU A 1 207 ? -19.267 25.928 -10.446 1.00 58.80 207 GLU A N 1
ATOM 1446 C CA . GLU A 1 207 ? -18.892 24.567 -10.839 1.00 62.44 207 GLU A CA 1
ATOM 1447 C C . GLU A 1 207 ? -20.158 23.713 -10.948 1.00 62.58 207 GLU A C 1
ATOM 1448 O O . GLU A 1 207 ? -21.152 23.987 -10.278 1.00 59.80 207 GLU A O 1
ATOM 1454 N N . PHE A 1 208 ? -20.115 22.721 -11.839 1.00 64.38 208 PHE A N 1
ATOM 1455 C CA . PHE A 1 208 ? -21.198 21.748 -12.023 1.00 61.80 208 PHE A CA 1
ATOM 1456 C C . PHE A 1 208 ? -20.700 20.545 -12.803 1.00 61.50 208 PHE A C 1
ATOM 1457 O O . PHE A 1 208 ? -19.613 20.577 -13.398 1.00 61.88 208 PHE A O 1
ATOM 1465 N N . SER A 1 209 ? -21.464 19.462 -12.744 1.00 65.16 209 SER A N 1
ATOM 1466 C CA . SER A 1 209 ? -21.129 18.247 -13.486 1.00 67.86 209 SER A CA 1
ATOM 1467 C C . SER A 1 209 ? -22.306 17.905 -14.378 1.00 60.13 209 SER A C 1
ATOM 1468 O O . SER A 1 209 ? -23.458 18.190 -14.036 1.00 66.31 209 SER A O 1
ATOM 1471 N N . ALA A 1 210 ? -21.988 17.357 -15.550 1.00 58.37 210 ALA A N 1
ATOM 1472 C CA . ALA A 1 210 ? -22.980 17.048 -16.588 1.00 53.65 210 ALA A CA 1
ATOM 1473 C C . ALA A 1 210 ? -22.294 16.352 -17.770 1.00 59.00 210 ALA A C 1
ATOM 1474 O O . ALA A 1 210 ? -21.091 16.554 -17.989 1.00 53.63 210 ALA A O 1
ATOM 1476 N N . ASP A 1 211 ? -23.050 15.519 -18.500 1.00 59.30 211 ASP A N 1
ATOM 1477 C CA . ASP A 1 211 ? -22.586 14.900 -19.749 1.00 61.72 211 ASP A CA 1
ATOM 1478 C C . ASP A 1 211 ? -23.132 15.781 -20.818 1.00 62.08 211 ASP A C 1
ATOM 1479 O O . ASP A 1 211 ? -24.346 15.846 -20.987 1.00 55.24 211 ASP A O 1
ATOM 1481 N N . LEU A 1 212 ? -22.247 16.529 -21.479 1.00 63.37 212 LEU A N 1
ATOM 1482 C CA . LEU A 1 212 ? -22.671 17.447 -22.535 1.00 67.75 212 LEU A CA 1
ATOM 1483 C C . LEU A 1 212 ? -22.470 16.805 -23.927 1.00 68.46 212 LEU A C 1
ATOM 1484 O O . LEU A 1 212 ? -22.369 17.507 -24.921 1.00 65.43 212 LEU A O 1
ATOM 1489 N N . SER A 1 213 ? -22.469 15.464 -23.974 1.00 77.49 213 SER A N 1
ATOM 1490 C CA . SER A 1 213 ? -22.360 14.676 -25.223 1.00 79.58 213 SER A CA 1
ATOM 1491 C C . SER A 1 213 ? -22.935 15.373 -26.463 1.00 72.86 213 SER A C 1
ATOM 1492 O O . SER A 1 213 ? -22.314 15.340 -27.511 1.00 77.56 213 SER A O 1
ATOM 1495 N N . SER A 1 214 ? -24.115 15.981 -26.343 1.00 77.67 214 SER A N 1
ATOM 1496 C CA . SER A 1 214 ? -24.688 16.789 -27.426 1.00 79.49 214 SER A CA 1
ATOM 1497 C C . SER A 1 214 ? -25.444 18.042 -26.936 1.00 74.43 214 SER A C 1
ATOM 1498 O O . SER A 1 214 ? -24.902 19.148 -26.862 1.00 65.97 214 SER A O 1
ATOM 1501 N N . GLY A 1 221 ? -14.878 22.809 -28.652 1.00 49.88 221 GLY A N 1
ATOM 1502 C CA . GLY A 1 221 ? -13.750 23.748 -28.458 1.00 57.67 221 GLY A CA 1
ATOM 1503 C C . GLY A 1 221 ? -13.367 23.946 -27.005 1.00 53.86 221 GLY A C 1
ATOM 1504 O O . GLY A 1 221 ? -14.008 23.380 -26.122 1.00 62.47 221 GLY A O 1
ATOM 1505 N N . ASP A 1 222 ? -12.358 24.776 -26.737 1.00 49.13 222 ASP A N 1
ATOM 1506 C CA . ASP A 1 222 ? -11.783 24.836 -25.368 1.00 44.34 222 ASP A CA 1
ATOM 1507 C C . ASP A 1 222 ? -12.422 25.854 -24.483 1.00 44.36 222 ASP A C 1
ATOM 1508 O O . ASP A 1 222 ? -12.383 25.682 -23.310 1.00 43.88 222 ASP A O 1
ATOM 1510 N N . MET A 1 223 ? -12.984 26.920 -25.030 1.00 40.33 223 MET A N 1
ATOM 1511 C CA . MET A 1 223 ? -13.614 27.947 -24.218 1.00 35.91 223 MET A CA 1
ATOM 1512 C C . MET A 1 223 ? -14.783 28.583 -24.992 1.00 32.71 223 MET A C 1
ATOM 1513 O O . MET A 1 223 ? -14.660 28.872 -26.170 1.00 28.85 223 MET A O 1
ATOM 1518 N N . TYR A 1 224 ? -15.914 28.739 -24.334 1.00 29.99 224 TYR A N 1
ATOM 1519 C CA . TYR A 1 224 ? -17.141 29.294 -24.924 1.00 30.14 224 TYR A CA 1
ATOM 1520 C C . TYR A 1 224 ? -17.487 30.631 -24.310 1.00 29.75 224 TYR A C 1
ATOM 1521 O O . TYR A 1 224 ? -17.532 30.743 -23.098 1.00 32.78 224 TYR A O 1
ATOM 1530 N N . TRP A 1 225 ? -17.705 31.625 -25.157 1.00 26.72 225 TRP A N 1
ATOM 1531 C CA . TRP A 1 225 ? -18.190 32.945 -24.776 1.00 27.99 225 TRP A CA 1
ATOM 1532 C C . TRP A 1 225 ? -19.636 32.999 -25.236 1.00 27.78 225 TRP A C 1
ATOM 1533 O O . TRP A 1 225 ? -19.926 32.899 -26.428 1.00 26.13 225 TRP A O 1
ATOM 1544 N N . MET A 1 226 ? -20.538 33.146 -24.271 1.00 26.56 226 MET A N 1
ATOM 1545 C CA . MET A 1 226 ? -21.974 33.104 -24.551 1.00 28.31 226 MET A CA 1
ATOM 1546 C C . MET A 1 226 ? -22.532 34.487 -24.455 1.00 28.97 226 MET A C 1
ATOM 1547 O O . MET A 1 226 ? -22.344 35.160 -23.447 1.00 28.24 226 MET A O 1
ATOM 1552 N N . PHE A 1 227 ? -23.154 34.924 -25.542 1.00 25.71 227 PHE A N 1
ATOM 1553 C CA . PHE A 1 227 ? -23.757 36.232 -25.593 1.00 28.27 227 PHE A CA 1
ATOM 1554 C C . PHE A 1 227 ? -25.263 36.074 -25.312 1.00 31.67 227 PHE A C 1
ATOM 1555 O O . PHE A 1 227 ? -26.019 35.727 -26.195 1.00 32.70 227 PHE A O 1
ATOM 1563 N N . ARG A 1 228 ? -25.676 36.289 -24.062 1.00 40.84 228 ARG A N 1
ATOM 1564 C CA . ARG A 1 228 ? -27.024 35.768 -23.647 1.00 51.24 228 ARG A CA 1
ATOM 1565 C C . ARG A 1 228 ? -28.179 36.789 -23.745 1.00 37.64 228 ARG A C 1
ATOM 1566 O O . ARG A 1 228 ? -27.871 37.976 -23.976 1.00 32.77 228 ARG A O 1
ATOM 1574 N N . GLY A 1 237 ? -23.794 40.787 -19.578 1.00 54.72 237 GLY A N 1
ATOM 1575 C CA . GLY A 1 237 ? -24.138 40.291 -20.920 1.00 52.63 237 GLY A CA 1
ATOM 1576 C C . GLY A 1 237 ? -23.451 38.986 -21.382 1.00 47.32 237 GLY A C 1
ATOM 1577 O O . GLY A 1 237 ? -24.059 38.106 -21.993 1.00 38.93 237 GLY A O 1
ATOM 1578 N N . VAL A 1 238 ? -22.152 38.885 -21.131 1.00 53.61 238 VAL A N 1
ATOM 1579 C CA . VAL A 1 238 ? -21.362 37.747 -21.607 1.00 52.58 238 VAL A CA 1
ATOM 1580 C C . VAL A 1 238 ? -21.126 36.740 -20.479 1.00 49.43 238 VAL A C 1
ATOM 1581 O O . VAL A 1 238 ? -20.771 37.130 -19.374 1.00 50.95 238 VAL A O 1
ATOM 1585 N N . ALA A 1 239 ? -21.270 35.454 -20.783 1.00 44.74 239 ALA A N 1
ATOM 1586 C CA . ALA A 1 239 ? -20.908 34.393 -19.864 1.00 38.96 239 ALA A CA 1
ATOM 1587 C C . ALA A 1 239 ? -19.833 33.538 -20.493 1.00 38.86 239 ALA A C 1
ATOM 1588 O O . ALA A 1 239 ? -19.762 33.430 -21.718 1.00 37.77 239 ALA A O 1
ATOM 1590 N N . ALA A 1 240 ? -19.023 32.884 -19.659 1.00 35.11 240 ALA A N 1
ATOM 1591 C CA . ALA A 1 240 ? -17.984 32.004 -20.140 1.00 34.34 240 ALA A CA 1
ATOM 1592 C C . ALA A 1 240 ? -18.204 30.614 -19.642 1.00 34.94 240 ALA A C 1
ATOM 1593 O O . ALA A 1 240 ? -18.748 30.391 -18.545 1.00 39.16 240 ALA A O 1
ATOM 1595 N N . LEU A 1 241 ? -17.806 29.634 -20.426 1.00 33.82 241 LEU A N 1
ATOM 1596 C CA . LEU A 1 241 ? -18.001 28.240 -20.055 1.00 32.73 241 LEU A CA 1
ATOM 1597 C C . LEU A 1 241 ? -16.781 27.500 -20.477 1.00 34.32 241 LEU A C 1
ATOM 1598 O O . LEU A 1 241 ? -16.310 27.684 -21.632 1.00 32.27 241 LEU A O 1
ATOM 1603 N N . ARG A 1 242 ? -16.253 26.645 -19.608 1.00 36.27 242 ARG A N 1
ATOM 1604 C CA . ARG A 1 242 ? -15.199 25.715 -20.018 1.00 36.87 242 ARG A CA 1
ATOM 1605 C C . ARG A 1 242 ? -15.082 24.438 -19.210 1.00 39.27 242 ARG A C 1
ATOM 1606 O O . ARG A 1 242 ? -15.623 24.335 -18.121 1.00 45.85 242 ARG A O 1
ATOM 1614 N N . MET A 1 243 ? -14.409 23.466 -19.809 1.00 51.63 243 MET A N 1
ATOM 1615 C CA . MET A 1 243 ? -13.859 22.254 -19.151 1.00 62.31 243 MET A CA 1
ATOM 1616 C C . MET A 1 243 ? -14.802 21.054 -19.230 1.00 67.89 243 MET A C 1
ATOM 1617 O O . MET A 1 243 ? -14.499 20.064 -19.916 1.00 75.78 243 MET A O 1
ATOM 1622 N N . ASN A 1 248 ? -16.808 15.502 -17.734 1.00 60.77 248 ASN A N 1
ATOM 1623 C CA . ASN A 1 248 ? -17.652 15.495 -16.552 1.00 67.59 248 ASN A CA 1
ATOM 1624 C C . ASN A 1 248 ? -17.754 16.866 -15.788 1.00 66.14 248 ASN A C 1
ATOM 1625 O O . ASN A 1 248 ? -18.876 17.349 -15.569 1.00 55.23 248 ASN A O 1
ATOM 1627 N N . LYS A 1 249 ? -16.614 17.448 -15.362 1.00 60.61 249 LYS A N 1
ATOM 1628 C CA . LYS A 1 249 ? -16.580 18.663 -14.511 1.00 56.33 249 LYS A CA 1
ATOM 1629 C C . LYS A 1 249 ? -16.523 19.956 -15.368 1.00 56.07 249 LYS A C 1
ATOM 1630 O O . LYS A 1 249 ? -15.753 20.008 -16.314 1.00 57.29 249 LYS A O 1
ATOM 1632 N N . TRP A 1 250 ? -17.359 20.964 -15.059 1.00 57.59 250 TRP A N 1
ATOM 1633 C CA . TRP A 1 250 ? -17.477 22.218 -15.841 1.00 55.64 250 TRP A CA 1
ATOM 1634 C C . TRP A 1 250 ? -17.503 23.418 -14.929 1.00 58.41 250 TRP A C 1
ATOM 1635 O O . TRP A 1 250 ? -17.895 23.310 -13.779 1.00 65.16 250 TRP A O 1
ATOM 1646 N N . ILE A 1 251 ? -17.089 24.569 -15.457 1.00 54.08 251 ILE A N 1
ATOM 1647 C CA . ILE A 1 251 ? -17.217 25.872 -14.793 1.00 53.46 251 ILE A CA 1
ATOM 1648 C C . ILE A 1 251 ? -17.868 26.844 -15.741 1.00 53.24 251 ILE A C 1
ATOM 1649 O O . ILE A 1 251 ? -17.532 26.868 -16.935 1.00 47.59 251 ILE A O 1
ATOM 1654 N N . CYS A 1 252 ? -18.787 27.650 -15.239 1.00 56.90 252 CYS A N 1
ATOM 1655 C CA . CYS A 1 252 ? -19.194 28.827 -15.966 1.00 60.49 252 CYS A CA 1
ATOM 1656 C C . CYS A 1 252 ? -19.065 30.064 -15.096 1.00 70.45 252 CYS A C 1
ATOM 1657 O O . CYS A 1 252 ? -19.181 29.982 -13.867 1.00 66.51 252 CYS A O 1
ATOM 1660 N N . VAL A 1 253 ? -18.813 31.199 -15.755 1.00 71.13 253 VAL A N 1
ATOM 1661 C CA . VAL A 1 253 ? -18.589 32.481 -15.098 1.00 74.17 253 VAL A CA 1
ATOM 1662 C C . VAL A 1 253 ? -19.631 33.489 -15.561 1.00 77.88 253 VAL A C 1
ATOM 1663 O O . VAL A 1 253 ? -19.616 33.883 -16.712 1.00 73.81 253 VAL A O 1
ATOM 1667 N N . GLU A 1 268 ? -29.038 28.585 -4.887 1.00 88.05 268 GLU A N 1
ATOM 1668 C CA . GLU A 1 268 ? -28.360 27.375 -5.370 1.00 91.30 268 GLU A CA 1
ATOM 1669 C C . GLU A 1 268 ? -29.243 26.506 -6.289 1.00 98.26 268 GLU A C 1
ATOM 1670 O O . GLU A 1 268 ? -28.731 25.639 -7.009 1.00 100.99 268 GLU A O 1
ATOM 1672 N N . GLU A 1 269 ? -30.559 26.717 -6.247 1.00 95.50 269 GLU A N 1
ATOM 1673 C CA . GLU A 1 269 ? -31.465 26.174 -7.263 1.00 92.32 269 GLU A CA 1
ATOM 1674 C C . GLU A 1 269 ? -31.653 27.213 -8.364 1.00 92.18 269 GLU A C 1
ATOM 1675 O O . GLU A 1 269 ? -32.093 26.884 -9.481 1.00 88.45 269 GLU A O 1
ATOM 1677 N N . LYS A 1 271 ? -29.144 28.391 -9.734 1.00 99.26 271 LYS A N 1
ATOM 1678 C CA . LYS A 1 271 ? -28.231 27.779 -10.715 1.00 89.49 271 LYS A CA 1
ATOM 1679 C C . LYS A 1 271 ? -28.961 26.821 -11.709 1.00 83.44 271 LYS A C 1
ATOM 1680 O O . LYS A 1 271 ? -28.602 25.663 -11.844 1.00 78.62 271 LYS A O 1
ATOM 1682 N N . LYS A 1 272 ? -30.028 27.320 -12.337 1.00 78.02 272 LYS A N 1
ATOM 1683 C CA . LYS A 1 272 ? -30.379 26.995 -13.715 1.00 75.30 272 LYS A CA 1
ATOM 1684 C C . LYS A 1 272 ? -29.997 28.228 -14.600 1.00 76.32 272 LYS A C 1
ATOM 1685 O O . LYS A 1 272 ? -30.604 28.485 -15.655 1.00 63.55 272 LYS A O 1
ATOM 1687 N N . ILE A 1 273 ? -29.014 29.011 -14.133 1.00 79.18 273 ILE A N 1
ATOM 1688 C CA . ILE A 1 273 ? -28.172 29.823 -15.029 1.00 79.00 273 ILE A CA 1
ATOM 1689 C C . ILE A 1 273 ? -27.454 28.844 -15.965 1.00 72.54 273 ILE A C 1
ATOM 1690 O O . ILE A 1 273 ? -27.244 29.141 -17.142 1.00 64.13 273 ILE A O 1
ATOM 1692 N N . ILE A 1 274 ? -27.082 27.682 -15.420 1.00 63.46 274 ILE A N 1
ATOM 1693 C CA . ILE A 1 274 ? -26.427 26.625 -16.185 1.00 59.75 274 ILE A CA 1
ATOM 1694 C C . ILE A 1 274 ? -27.274 26.179 -17.375 1.00 56.90 274 ILE A C 1
ATOM 1695 O O . ILE A 1 274 ? -26.761 26.066 -18.498 1.00 48.02 274 ILE A O 1
ATOM 1700 N N . HIS A 1 275 ? -28.554 25.943 -17.149 1.00 49.95 275 HIS A N 1
ATOM 1701 C CA . HIS A 1 275 ? -29.496 25.897 -18.256 1.00 63.07 275 HIS A CA 1
ATOM 1702 C C . HIS A 1 275 ? -29.488 27.331 -18.825 1.00 60.24 275 HIS A C 1
ATOM 1703 O O . HIS A 1 275 ? -29.257 28.300 -18.083 1.00 68.21 275 HIS A O 1
ATOM 1705 N N . GLU A 1 276 ? -29.773 27.514 -20.099 1.00 56.75 276 GLU A N 1
ATOM 1706 C CA . GLU A 1 276 ? -29.600 28.876 -20.663 1.00 63.38 276 GLU A CA 1
ATOM 1707 C C . GLU A 1 276 ? -28.201 28.985 -21.311 1.00 56.34 276 GLU A C 1
ATOM 1708 O O . GLU A 1 276 ? -28.091 29.215 -22.504 1.00 59.89 276 GLU A O 1
ATOM 1710 N N . ILE A 1 277 ? -27.160 28.787 -20.510 1.00 54.18 277 ILE A N 1
ATOM 1711 C CA . ILE A 1 277 ? -25.782 28.727 -20.995 1.00 53.91 277 ILE A CA 1
ATOM 1712 C C . ILE A 1 277 ? -25.530 27.460 -21.803 1.00 55.22 277 ILE A C 1
ATOM 1713 O O . ILE A 1 277 ? -24.901 27.506 -22.861 1.00 51.41 277 ILE A O 1
ATOM 1718 N N . ILE A 1 278 ? -26.040 26.330 -21.335 1.00 51.14 278 ILE A N 1
ATOM 1719 C CA . ILE A 1 278 ? -25.856 25.064 -22.011 1.00 48.44 278 ILE A CA 1
ATOM 1720 C C . ILE A 1 278 ? -26.584 24.916 -23.393 1.00 48.37 278 ILE A C 1
ATOM 1721 O O . ILE A 1 278 ? -26.190 24.064 -24.199 1.00 57.93 278 ILE A O 1
ATOM 1726 N N . GLY A 1 279 ? -27.645 25.617 -23.725 1.00 46.70 279 GLY A N 1
ATOM 1727 C CA . GLY A 1 279 ? -28.734 25.954 -22.879 1.00 62.88 279 GLY A CA 1
ATOM 1728 C C . GLY A 1 279 ? -29.833 25.005 -23.380 1.00 72.33 279 GLY A C 1
ATOM 1729 O O . GLY A 1 279 ? -30.322 25.130 -24.497 1.00 66.39 279 GLY A O 1
ATOM 1730 N N . THR A 1 280 ? -30.133 23.991 -22.573 1.00 82.21 280 THR A N 1
ATOM 1731 C CA . THR A 1 280 ? -31.398 23.265 -22.626 1.00 81.53 280 THR A CA 1
ATOM 1732 C C . THR A 1 280 ? -31.679 22.915 -21.178 1.00 81.75 280 THR A C 1
ATOM 1733 O O . THR A 1 280 ? -30.959 23.361 -20.263 1.00 91.04 280 THR A O 1
ATOM 1737 N N . ASP A 1 281 ? -32.747 22.161 -20.951 1.00 82.28 281 ASP A N 1
ATOM 1738 C CA . ASP A 1 281 ? -32.937 21.516 -19.653 1.00 83.05 281 ASP A CA 1
ATOM 1739 C C . ASP A 1 281 ? -33.162 20.012 -19.801 1.00 77.24 281 ASP A C 1
ATOM 1740 O O . ASP A 1 281 ? -33.382 19.330 -18.814 1.00 88.45 281 ASP A O 1
ATOM 1745 N N . GLU A 1 282 ? -33.012 19.486 -21.015 1.00 71.62 282 GLU A N 1
ATOM 1746 C CA . GLU A 1 282 ? -33.087 18.046 -21.246 1.00 67.53 282 GLU A CA 1
ATOM 1747 C C . GLU A 1 282 ? -31.852 17.273 -20.725 1.00 66.97 282 GLU A C 1
ATOM 1748 O O . GLU A 1 282 ? -31.786 16.056 -20.901 1.00 67.84 282 GLU A O 1
ATOM 1750 N N . ILE A 1 283 ? -30.887 17.964 -20.098 1.00 64.10 283 ILE A N 1
ATOM 1751 C CA . ILE A 1 283 ? -29.748 17.322 -19.395 1.00 66.87 283 ILE A CA 1
ATOM 1752 C C . ILE A 1 283 ? -29.690 17.893 -17.957 1.00 67.31 283 ILE A C 1
ATOM 1753 O O . ILE A 1 283 ? -30.037 19.030 -17.748 1.00 73.15 283 ILE A O 1
ATOM 1758 N N . PRO A 1 284 ? -29.239 17.114 -16.959 1.00 68.94 284 PRO A N 1
ATOM 1759 C CA . PRO A 1 284 ? -29.176 17.616 -15.568 1.00 67.92 284 PRO A CA 1
ATOM 1760 C C . PRO A 1 284 ? -27.733 17.747 -15.080 1.00 62.09 284 PRO A C 1
ATOM 1761 O O . PRO A 1 284 ? -26.869 17.075 -15.654 1.00 62.90 284 PRO A O 1
ATOM 1763 N N . GLU A 1 286 ? -25.380 18.031 -11.509 1.00 62.22 286 GLU A N 1
ATOM 1764 C CA . GLU A 1 286 ? -24.941 18.642 -10.252 1.00 68.34 286 GLU A CA 1
ATOM 1765 C C . GLU A 1 286 ? -25.532 20.037 -10.161 1.00 68.94 286 GLU A C 1
ATOM 1766 O O . GLU A 1 286 ? -26.654 20.215 -10.592 1.00 74.96 286 GLU A O 1
ATOM 1768 N N . VAL A 1 287 ? -24.779 21.013 -9.631 1.00 69.01 287 VAL A N 1
ATOM 1769 C CA . VAL A 1 287 ? -25.210 22.443 -9.571 1.00 65.49 287 VAL A CA 1
ATOM 1770 C C . VAL A 1 287 ? -24.511 23.354 -8.546 1.00 67.97 287 VAL A C 1
ATOM 1771 O O . VAL A 1 287 ? -24.979 24.488 -8.340 1.00 70.87 287 VAL A O 1
ATOM 1773 N N . GLY A 1 288 ? -23.398 22.888 -7.951 1.00 68.20 288 GLY A N 1
ATOM 1774 C CA . GLY A 1 288 ? -22.479 23.729 -7.118 1.00 68.16 288 GLY A CA 1
ATOM 1775 C C . GLY A 1 288 ? -21.141 22.998 -7.062 1.00 68.99 288 GLY A C 1
ATOM 1776 O O . GLY A 1 288 ? -21.065 21.866 -7.586 1.00 73.04 288 GLY A O 1
ATOM 1777 N N . PRO A 1 289 ? -20.088 23.582 -6.418 1.00 62.42 289 PRO A N 1
ATOM 1778 C CA . PRO A 1 289 ? -19.889 24.808 -5.607 1.00 62.52 289 PRO A CA 1
ATOM 1779 C C . PRO A 1 289 ? -19.889 26.150 -6.339 1.00 72.77 289 PRO A C 1
ATOM 1780 O O . PRO A 1 289 ? -19.414 26.250 -7.480 1.00 70.72 289 PRO A O 1
ATOM 1784 N N . ILE A 1 290 ? -20.362 27.174 -5.631 1.00 66.45 290 ILE A N 1
ATOM 1785 C CA . ILE A 1 290 ? -20.523 28.525 -6.152 1.00 72.36 290 ILE A CA 1
ATOM 1786 C C . ILE A 1 290 ? -19.576 29.458 -5.399 1.00 82.64 290 ILE A C 1
ATOM 1787 O O . ILE A 1 290 ? -19.403 29.314 -4.190 1.00 95.98 290 ILE A O 1
ATOM 1792 N N . SER A 1 291 ? -18.964 30.412 -6.098 1.00 84.34 291 SER A N 1
ATOM 1793 C CA . SER A 1 291 ? -18.068 31.366 -5.449 1.00 86.56 291 SER A CA 1
ATOM 1794 C C . SER A 1 291 ? -18.101 32.715 -6.149 1.00 87.30 291 SER A C 1
ATOM 1795 O O . SER A 1 291 ? -18.407 32.796 -7.332 1.00 91.69 291 SER A O 1
ATOM 1798 N N . THR A 1 292 ? -17.791 33.768 -5.396 1.00 79.27 292 THR A N 1
ATOM 1799 C CA . THR A 1 292 ? -17.821 35.132 -5.912 1.00 79.12 292 THR A CA 1
ATOM 1800 C C . THR A 1 292 ? -16.479 35.855 -5.754 1.00 82.00 292 THR A C 1
ATOM 1801 O O . THR A 1 292 ? -15.686 35.549 -4.850 1.00 79.04 292 THR A O 1
ATOM 1805 N N . TRP A 1 293 ? -16.220 36.767 -6.693 1.00 79.93 293 TRP A N 1
ATOM 1806 C CA . TRP A 1 293 ? -15.060 37.639 -6.648 1.00 79.37 293 TRP A CA 1
ATOM 1807 C C . TRP A 1 293 ? -15.554 39.052 -6.868 1.00 70.55 293 TRP A C 1
ATOM 1808 O O . TRP A 1 293 ? -16.100 39.364 -7.924 1.00 74.85 293 TRP A O 1
ATOM 1819 N N . THR A 1 294 ? -15.420 39.882 -5.835 1.00 69.77 294 THR A N 1
ATOM 1820 C CA . THR A 1 294 ? -15.632 41.316 -5.957 1.00 64.47 294 THR A CA 1
ATOM 1821 C C . THR A 1 294 ? -14.252 41.844 -6.211 1.00 57.36 294 THR A C 1
ATOM 1822 O O . THR A 1 294 ? -13.314 41.468 -5.507 1.00 55.41 294 THR A O 1
ATOM 1826 N N . ILE A 1 295 ? -14.098 42.680 -7.221 1.00 59.01 295 ILE A N 1
ATOM 1827 C CA . ILE A 1 295 ? -12.777 43.243 -7.500 1.00 62.88 295 ILE A CA 1
ATOM 1828 C C . ILE A 1 295 ? -12.882 44.735 -7.701 1.00 51.14 295 ILE A C 1
ATOM 1829 O O . ILE A 1 295 ? -13.694 45.219 -8.461 1.00 51.80 295 ILE A O 1
ATOM 1834 N N . ASN A 1 296 ? -12.096 45.475 -6.958 1.00 55.60 296 ASN A N 1
ATOM 1835 C CA . ASN A 1 296 ? -12.076 46.876 -7.206 1.00 60.34 296 ASN A CA 1
ATOM 1836 C C . ASN A 1 296 ? -10.679 47.308 -7.692 1.00 50.42 296 ASN A C 1
ATOM 1837 O O . ASN A 1 296 ? -9.664 47.283 -6.966 1.00 42.04 296 ASN A O 1
ATOM 1842 N N . GLN A 1 297 ? -10.690 47.591 -8.992 1.00 44.97 297 GLN A N 1
ATOM 1843 C CA . GLN A 1 297 ? -9.562 47.977 -9.848 1.00 45.51 297 GLN A CA 1
ATOM 1844 C C . GLN A 1 297 ? -8.699 49.094 -9.284 1.00 44.27 297 GLN A C 1
ATOM 1845 O O . GLN A 1 297 ? -9.134 50.228 -9.123 1.00 49.52 297 GLN A O 1
ATOM 1851 N N . GLN A 1 298 ? -7.475 48.753 -8.944 1.00 32.40 298 GLN A N 1
ATOM 1852 C CA . GLN A 1 298 ? -6.606 49.705 -8.276 1.00 29.77 298 GLN A CA 1
ATOM 1853 C C . GLN A 1 298 ? -5.191 49.175 -8.352 1.00 28.37 298 GLN A C 1
ATOM 1854 O O . GLN A 1 298 ? -4.957 47.970 -8.345 1.00 28.58 298 GLN A O 1
ATOM 1856 N N . TYR A 1 299 ? -4.252 50.089 -8.427 1.00 31.04 299 TYR A N 1
ATOM 1857 C CA . TYR A 1 299 ? -2.849 49.781 -8.402 1.00 28.87 299 TYR A CA 1
ATOM 1858 C C . TYR A 1 299 ? -2.161 50.649 -7.405 1.00 28.99 299 TYR A C 1
ATOM 1859 O O . TYR A 1 299 ? -2.499 51.837 -7.277 1.00 31.98 299 TYR A O 1
ATOM 1868 N N . ALA A 1 300 ? -1.194 50.071 -6.709 1.00 28.62 300 ALA A N 1
ATOM 1869 C CA . ALA A 1 300 ? -0.289 50.827 -5.886 1.00 29.63 300 ALA A CA 1
ATOM 1870 C C . ALA A 1 300 ? 0.694 51.661 -6.752 1.00 32.80 300 ALA A C 1
ATOM 1871 O O . ALA A 1 300 ? 1.331 51.173 -7.702 1.00 30.25 300 ALA A O 1
ATOM 1873 N N . VAL A 1 301 ? 0.808 52.918 -6.369 1.00 31.02 301 VAL A N 1
ATOM 1874 C CA . VAL A 1 301 ? 1.640 53.845 -7.059 1.00 36.32 301 VAL A CA 1
ATOM 1875 C C . VAL A 1 301 ? 3.047 53.633 -6.578 1.00 30.19 301 VAL A C 1
ATOM 1876 O O . VAL A 1 301 ? 3.994 53.954 -7.268 1.00 35.54 301 VAL A O 1
ATOM 1880 N N . ARG A 1 302 ? 3.194 53.166 -5.359 1.00 29.34 302 ARG A N 1
ATOM 1881 C CA . ARG A 1 302 ? 4.507 52.808 -4.799 1.00 32.06 302 ARG A CA 1
ATOM 1882 C C . ARG A 1 302 ? 4.300 51.460 -4.081 1.00 27.12 302 ARG A C 1
ATOM 1883 O O . ARG A 1 302 ? 3.279 51.268 -3.446 1.00 28.10 302 ARG A O 1
ATOM 1885 N N . ASN A 1 303 ? 5.285 50.565 -4.148 1.00 27.94 303 ASN A N 1
ATOM 1886 C CA . ASN A 1 303 ? 5.132 49.229 -3.582 1.00 27.31 303 ASN A CA 1
ATOM 1887 C C . ASN A 1 303 ? 5.971 48.913 -2.364 1.00 32.33 303 ASN A C 1
ATOM 1888 O O . ASN A 1 303 ? 5.966 47.766 -1.889 1.00 32.41 303 ASN A O 1
ATOM 1893 N N . THR A 1 304 ? 6.710 49.911 -1.878 1.00 31.92 304 THR A N 1
ATOM 1894 C CA . THR A 1 304 ? 7.687 49.754 -0.835 1.00 32.96 304 THR A CA 1
ATOM 1895 C C . THR A 1 304 ? 7.531 50.866 0.181 1.00 36.47 304 THR A C 1
ATOM 1896 O O . THR A 1 304 ? 7.355 52.002 -0.209 1.00 34.35 304 THR A O 1
ATOM 1900 N N . SER A 1 305 ? 7.701 50.544 1.454 1.00 34.98 305 SER A N 1
ATOM 1901 C CA . SER A 1 305 ? 7.832 51.558 2.511 1.00 39.86 305 SER A CA 1
ATOM 1902 C C . SER A 1 305 ? 8.792 51.067 3.557 1.00 35.38 305 SER A C 1
ATOM 1903 O O . SER A 1 305 ? 8.539 50.059 4.201 1.00 39.51 305 SER A O 1
ATOM 1906 N N . GLY A 1 306 ? 9.945 51.702 3.648 1.00 39.81 306 GLY A N 1
ATOM 1907 C CA . GLY A 1 306 ? 11.021 51.235 4.540 1.00 42.34 306 GLY A CA 1
ATOM 1908 C C . GLY A 1 306 ? 11.420 49.774 4.324 1.00 39.26 306 GLY A C 1
ATOM 1909 O O . GLY A 1 306 ? 11.944 49.397 3.275 1.00 34.74 306 GLY A O 1
ATOM 1910 N N . ARG A 1 307 ? 11.206 48.939 5.343 1.00 36.82 307 ARG A N 1
ATOM 1911 C CA . ARG A 1 307 ? 11.584 47.513 5.267 1.00 34.77 307 ARG A CA 1
ATOM 1912 C C . ARG A 1 307 ? 10.434 46.604 4.788 1.00 31.01 307 ARG A C 1
ATOM 1913 O O . ARG A 1 307 ? 10.530 45.397 4.867 1.00 32.74 307 ARG A O 1
ATOM 1921 N N . VAL A 1 308 ? 9.344 47.194 4.308 1.00 32.68 308 VAL A N 1
ATOM 1922 C CA . VAL A 1 308 ? 8.169 46.466 3.851 1.00 33.78 308 VAL A CA 1
ATOM 1923 C C . VAL A 1 308 ? 8.038 46.565 2.313 1.00 33.00 308 VAL A C 1
ATOM 1924 O O . VAL A 1 308 ? 7.989 47.671 1.753 1.00 29.47 308 VAL A O 1
ATOM 1928 N N . PHE A 1 309 ? 7.894 45.401 1.660 1.00 31.49 309 PHE A N 1
ATOM 1929 C CA . PHE A 1 309 ? 7.755 45.268 0.195 1.00 28.45 309 PHE A CA 1
ATOM 1930 C C . PHE A 1 309 ? 6.497 44.499 -0.147 1.00 29.44 309 PHE A C 1
ATOM 1931 O O . PHE A 1 309 ? 6.313 43.365 0.315 1.00 29.27 309 PHE A O 1
ATOM 1939 N N . CYS A 1 310 ? 5.579 45.121 -0.873 1.00 26.17 310 CYS A N 1
ATOM 1940 C CA . CYS A 1 310 ? 4.379 44.474 -1.231 1.00 24.92 310 CYS A CA 1
ATOM 1941 C C . CYS A 1 310 ? 4.460 44.024 -2.674 1.00 29.57 310 CYS A C 1
ATOM 1942 O O . CYS A 1 310 ? 5.130 44.638 -3.511 1.00 26.37 310 CYS A O 1
ATOM 1945 N N . MET A 1 311 ? 3.696 42.988 -2.978 1.00 28.81 311 MET A N 1
ATOM 1946 C CA . MET A 1 311 ? 3.746 42.363 -4.310 1.00 25.33 311 MET A CA 1
ATOM 1947 C C . MET A 1 311 ? 2.468 41.650 -4.623 1.00 24.81 311 MET A C 1
ATOM 1948 O O . MET A 1 311 ? 1.639 41.300 -3.739 1.00 23.18 311 MET A O 1
ATOM 1953 N N . GLY A 1 312 ? 2.283 41.349 -5.894 1.00 24.29 312 GLY A N 1
ATOM 1954 C CA . GLY A 1 312 ? 1.112 40.560 -6.273 1.00 22.94 312 GLY A CA 1
ATOM 1955 C C . GLY A 1 312 ? -0.167 41.345 -6.239 1.00 23.41 312 GLY A C 1
ATOM 1956 O O . GLY A 1 312 ? -0.156 42.556 -6.487 1.00 24.26 312 GLY A O 1
ATOM 1957 N N . ASP A 1 313 ? -1.278 40.658 -5.988 1.00 22.34 313 ASP A N 1
ATOM 1958 C CA . ASP A 1 313 ? -2.562 41.332 -5.893 1.00 26.52 313 ASP A CA 1
ATOM 1959 C C . ASP A 1 313 ? -2.580 42.465 -4.838 1.00 27.00 313 ASP A C 1
ATOM 1960 O O . ASP A 1 313 ? -3.386 43.386 -4.946 1.00 24.81 313 ASP A O 1
ATOM 1965 N N . ALA A 1 314 ? -1.707 42.391 -3.853 1.00 25.43 314 ALA A N 1
ATOM 1966 C CA . ALA A 1 314 ? -1.580 43.486 -2.887 1.00 29.54 314 ALA A CA 1
ATOM 1967 C C . ALA A 1 314 ? -1.253 44.829 -3.533 1.00 31.19 314 ALA A C 1
ATOM 1968 O O . ALA A 1 314 ? -1.585 45.860 -2.944 1.00 31.74 314 ALA A O 1
ATOM 1970 N N . VAL A 1 315 ? -0.586 44.820 -4.700 1.00 28.61 315 VAL A N 1
ATOM 1971 C CA . VAL A 1 315 ? -0.224 46.071 -5.405 1.00 26.18 315 VAL A CA 1
ATOM 1972 C C . VAL A 1 315 ? -0.879 46.190 -6.792 1.00 27.71 315 VAL A C 1
ATOM 1973 O O . VAL A 1 315 ? -0.838 47.254 -7.428 1.00 27.71 315 VAL A O 1
ATOM 1977 N N . HIS A 1 316 ? -1.531 45.154 -7.267 1.00 24.44 316 HIS A N 1
ATOM 197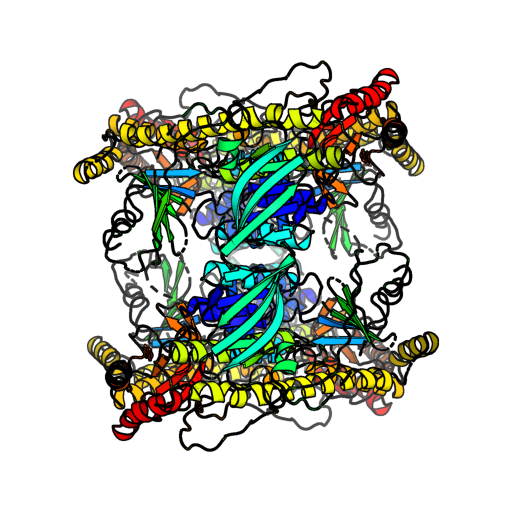8 C CA . HIS A 1 316 ? -2.329 45.295 -8.510 1.00 24.04 316 HIS A CA 1
ATOM 1979 C C . HIS A 1 316 ? -3.568 44.463 -8.458 1.00 25.88 316 HIS A C 1
ATOM 1980 O O . HIS A 1 316 ? -3.509 43.222 -8.433 1.00 29.34 316 HIS A O 1
ATOM 1987 N N . ARG A 1 317 ? -4.710 45.122 -8.416 1.00 27.29 317 ARG A N 1
ATOM 1988 C CA . ARG A 1 317 ? -6.020 44.472 -8.352 1.00 26.77 317 ARG A CA 1
ATOM 1989 C C . ARG A 1 317 ? -6.764 44.806 -9.606 1.00 27.21 317 ARG A C 1
ATOM 1990 O O . ARG A 1 317 ? -7.032 46.005 -9.898 1.00 24.61 317 ARG A O 1
ATOM 1998 N N . HIS A 1 318 ? -7.210 43.795 -10.334 1.00 28.60 318 HIS A N 1
ATOM 1999 C CA . HIS A 1 318 ? -7.836 44.049 -11.654 1.00 30.20 318 HIS A CA 1
ATOM 2000 C C . HIS A 1 318 ? -8.741 42.869 -12.075 1.00 30.20 318 HIS A C 1
ATOM 2001 O O . HIS A 1 318 ? -8.682 41.787 -11.495 1.00 26.43 318 HIS A O 1
ATOM 2008 N N . THR A 1 319 ? -9.527 43.066 -13.140 1.00 34.32 319 THR A N 1
ATOM 2009 C CA . THR A 1 319 ? -10.331 41.972 -13.698 1.00 36.19 319 THR A CA 1
ATOM 2010 C C . THR A 1 319 ? -9.460 40.932 -14.373 1.00 31.42 319 THR A C 1
ATOM 2011 O O . THR A 1 319 ? -8.373 41.241 -14.832 1.00 32.92 319 THR A O 1
ATOM 2015 N N . PRO A 1 320 ? -9.946 39.705 -14.465 1.00 34.69 320 PRO A N 1
ATOM 2016 C CA . PRO A 1 320 ? -9.141 38.581 -14.976 1.00 35.94 320 PRO A CA 1
ATOM 2017 C C . PRO A 1 320 ? -8.814 38.495 -16.479 1.00 41.88 320 PRO A C 1
ATOM 2018 O O . PRO A 1 320 ? -8.166 37.513 -16.930 1.00 59.82 320 PRO A O 1
ATOM 2022 N N . MET A 1 321 ? -9.163 39.501 -17.244 1.00 38.95 321 MET A N 1
ATOM 2023 C CA . MET A 1 321 ? -8.995 39.481 -18.712 1.00 42.14 321 MET A CA 1
ATOM 2024 C C . MET A 1 321 ? -7.529 39.554 -19.169 1.00 37.83 321 MET A C 1
ATOM 2025 O O . MET A 1 321 ? -6.872 40.550 -18.906 1.00 35.34 321 MET A O 1
ATOM 2030 N N . GLY A 1 322 ? -7.037 38.502 -19.812 1.00 32.82 322 GLY A N 1
ATOM 2031 C CA . GLY A 1 322 ? -5.657 38.447 -20.290 1.00 27.54 322 GLY A CA 1
ATOM 2032 C C . GLY A 1 322 ? -4.737 37.494 -19.517 1.00 28.83 322 GLY A C 1
ATOM 2033 O O . GLY A 1 322 ? -3.597 37.273 -19.943 1.00 25.66 322 GLY A O 1
ATOM 2034 N N . GLY A 1 323 ? -5.180 36.964 -18.355 1.00 23.37 323 GLY A N 1
ATOM 2035 C CA . GLY A 1 323 ? -4.330 36.015 -17.604 1.00 26.16 323 GLY A CA 1
ATOM 2036 C C . GLY A 1 323 ? -3.043 36.648 -17.135 1.00 26.45 323 GLY A C 1
ATOM 2037 O O . GLY A 1 323 ? -1.971 36.070 -17.216 1.00 30.62 323 GLY A O 1
ATOM 2038 N N . LEU A 1 324 ? -3.131 37.896 -16.707 1.00 23.37 324 LEU A N 1
ATOM 2039 C CA . LEU A 1 324 ? -1.945 38.612 -16.324 1.00 24.24 324 LEU A CA 1
ATOM 2040 C C . LEU A 1 324 ? -1.602 38.590 -14.819 1.00 26.65 324 LEU A C 1
ATOM 2041 O O . LEU A 1 324 ? -0.474 38.953 -14.441 1.00 28.69 324 LEU A O 1
ATOM 2046 N N . GLY A 1 325 ? -2.593 38.291 -13.954 1.00 26.78 325 GLY A N 1
ATOM 2047 C CA . GLY A 1 325 ? -2.427 38.439 -12.512 1.00 24.77 325 GLY A CA 1
ATOM 2048 C C . GLY A 1 325 ? -1.392 37.531 -11.866 1.00 22.04 325 GLY A C 1
ATOM 2049 O O . GLY A 1 325 ? -0.470 38.006 -11.196 1.00 22.05 325 GLY A O 1
ATOM 2050 N N . LEU A 1 326 ? -1.625 36.233 -11.898 1.00 20.27 326 LEU A N 1
ATOM 2051 C CA . LEU A 1 326 ? -0.700 35.266 -11.303 1.00 20.76 326 LEU A CA 1
ATOM 2052 C C . LEU A 1 326 ? 0.687 35.468 -11.933 1.00 19.17 326 LEU A C 1
ATOM 2053 O O . LEU A 1 326 ? 1.680 35.552 -11.241 1.00 20.52 326 LEU A O 1
ATOM 2058 N N . ASN A 1 327 ? 0.709 35.647 -13.240 1.00 18.75 327 ASN A N 1
ATOM 2059 C CA . ASN A 1 327 ? 1.968 35.757 -13.959 1.00 20.29 327 ASN A CA 1
ATOM 2060 C C . ASN A 1 327 ? 2.791 36.988 -13.552 1.00 21.13 327 ASN A C 1
ATOM 2061 O O . ASN A 1 327 ? 3.988 36.880 -13.300 1.00 24.51 327 ASN A O 1
ATOM 2066 N N . THR A 1 328 ? 2.133 38.152 -13.479 1.00 19.74 328 THR A N 1
ATOM 2067 C CA . THR A 1 328 ? 2.772 39.346 -12.979 1.00 21.06 328 THR A CA 1
ATOM 2068 C C . THR A 1 328 ? 3.218 39.237 -11.511 1.00 23.08 328 THR A C 1
ATOM 2069 O O . THR A 1 328 ? 4.268 39.728 -11.154 1.00 21.60 328 THR A O 1
ATOM 2073 N N . SER A 1 329 ? 2.396 38.595 -10.676 1.00 25.33 329 SER A N 1
ATOM 2074 C CA . SER A 1 329 ? 2.694 38.377 -9.268 1.00 23.06 329 SER A CA 1
ATOM 2075 C C . SER A 1 329 ? 3.938 37.526 -9.075 1.00 21.99 329 SER A C 1
ATOM 2076 O O . SER A 1 329 ? 4.819 37.835 -8.232 1.00 23.14 329 SER A O 1
ATOM 2079 N N . VAL A 1 330 ? 4.058 36.447 -9.849 1.00 20.35 330 VAL A N 1
ATOM 2080 C CA . VAL A 1 330 ? 5.293 35.627 -9.765 1.00 21.01 330 VAL A CA 1
ATOM 2081 C C . VAL A 1 330 ? 6.515 36.407 -10.246 1.00 22.19 330 VAL A C 1
ATOM 2082 O O . VAL A 1 330 ? 7.658 36.267 -9.686 1.00 23.04 330 VAL A O 1
ATOM 2086 N N . GLN A 1 331 ? 6.326 37.229 -11.277 1.00 20.87 331 GLN A N 1
ATOM 2087 C CA . GLN A 1 331 ? 7.425 38.034 -11.751 1.00 19.68 331 GLN A CA 1
ATOM 2088 C C . GLN A 1 331 ? 7.871 39.164 -10.724 1.00 21.51 331 GLN A C 1
ATOM 2089 O O . GLN A 1 331 ? 9.059 39.536 -10.651 1.00 22.99 331 GLN A O 1
ATOM 2095 N N . ASP A 1 332 ? 6.930 39.686 -9.945 1.00 22.38 332 ASP A N 1
ATOM 2096 C CA . ASP A 1 332 ? 7.277 40.612 -8.861 1.00 24.38 332 ASP A CA 1
ATOM 2097 C C . ASP A 1 332 ? 8.237 39.950 -7.905 1.00 22.80 332 ASP A C 1
ATOM 2098 O O . ASP A 1 332 ? 9.255 40.526 -7.506 1.00 27.90 332 ASP A O 1
ATOM 2103 N N . ALA A 1 333 ? 7.943 38.710 -7.510 1.00 24.86 333 ALA A N 1
ATOM 2104 C CA . ALA A 1 333 ? 8.802 37.931 -6.598 1.00 22.55 333 ALA A CA 1
ATOM 2105 C C . ALA A 1 333 ? 10.209 37.702 -7.130 1.00 24.39 333 ALA A C 1
ATOM 2106 O O . ALA A 1 333 ? 11.190 37.805 -6.414 1.00 23.36 333 ALA A O 1
ATOM 2108 N N . TYR A 1 334 ? 10.282 37.304 -8.392 1.00 24.36 334 TYR A N 1
ATOM 2109 C CA . TYR A 1 334 ? 11.542 37.093 -9.065 1.00 22.26 334 TYR A CA 1
ATOM 2110 C C . TYR A 1 334 ? 12.404 38.357 -9.191 1.00 20.86 334 TYR A C 1
ATOM 2111 O O . TYR A 1 334 ? 13.643 38.280 -9.177 1.00 20.50 334 TYR A O 1
ATOM 2120 N N . ASN A 1 335 ? 11.759 39.517 -9.279 1.00 21.44 335 ASN A N 1
ATOM 2121 C CA . ASN A 1 335 ? 12.483 40.807 -9.295 1.00 22.56 335 ASN A CA 1
ATOM 2122 C C . ASN A 1 335 ? 13.144 41.083 -7.949 1.00 22.60 335 ASN A C 1
ATOM 2123 O O . ASN A 1 335 ? 14.315 41.471 -7.876 1.00 24.06 335 ASN A O 1
ATOM 2128 N N . LEU A 1 336 ? 12.410 40.809 -6.894 1.00 23.32 336 LEU A N 1
ATOM 2129 C CA . LEU A 1 336 ? 12.843 41.183 -5.517 1.00 25.00 336 LEU A CA 1
ATOM 2130 C C . LEU A 1 336 ? 13.828 40.245 -4.847 1.00 26.04 336 LEU A C 1
ATOM 2131 O O . LEU A 1 336 ? 14.768 40.690 -4.186 1.00 26.74 336 LEU A O 1
ATOM 2136 N N . ALA A 1 337 ? 13.635 38.943 -5.000 1.00 23.45 337 ALA A N 1
ATOM 2137 C CA . ALA A 1 337 ? 14.350 37.990 -4.156 1.00 25.58 337 ALA A CA 1
ATOM 2138 C C . ALA A 1 337 ? 15.842 38.097 -4.236 1.00 28.49 337 ALA A C 1
ATOM 2139 O O . ALA A 1 337 ? 16.540 38.156 -3.202 1.00 23.61 337 ALA A O 1
ATOM 2141 N N . TRP A 1 338 ? 16.383 38.109 -5.445 1.00 27.37 338 TRP A N 1
ATOM 2142 C CA . TRP A 1 338 ? 17.847 38.195 -5.588 1.00 27.47 338 TRP A CA 1
ATOM 2143 C C . TRP A 1 338 ? 18.433 39.477 -4.961 1.00 25.16 338 TRP A C 1
ATOM 2144 O O . TRP A 1 338 ? 19.568 39.472 -4.510 1.00 27.43 338 TRP A O 1
ATOM 2155 N N . LYS A 1 339 ? 17.667 40.552 -5.019 1.00 26.11 339 LYS A N 1
ATOM 2156 C CA . LYS A 1 339 ? 18.083 41.829 -4.503 1.00 26.73 339 LYS A CA 1
ATOM 2157 C C . LYS A 1 339 ? 18.138 41.728 -2.989 1.00 28.70 339 LYS A C 1
ATOM 2158 O O . LYS A 1 339 ? 19.148 42.099 -2.358 1.00 25.90 339 LYS A O 1
ATOM 2164 N N . LEU A 1 340 ? 17.074 41.200 -2.379 1.00 28.98 340 LEU A N 1
ATOM 2165 C CA . LEU A 1 340 ? 17.092 40.942 -0.935 1.00 27.31 340 LEU A CA 1
ATOM 2166 C C . LEU A 1 340 ? 18.262 40.099 -0.519 1.00 29.92 340 LEU A C 1
ATOM 2167 O O . LEU A 1 340 ? 18.918 40.381 0.501 1.00 30.93 340 LEU A O 1
ATOM 2172 N N . ALA A 1 341 ? 18.557 39.062 -1.270 1.00 30.09 341 ALA A N 1
ATOM 2173 C CA . ALA A 1 341 ? 19.633 38.173 -0.886 1.00 29.90 341 ALA A CA 1
ATOM 2174 C C . ALA A 1 341 ? 21.001 38.870 -0.878 1.00 33.42 341 ALA A C 1
ATOM 2175 O O . ALA A 1 341 ? 21.815 38.644 0.039 1.00 35.57 341 ALA A O 1
ATOM 2177 N N . LEU A 1 342 ? 21.287 39.676 -1.904 1.00 29.82 342 LEU A N 1
ATOM 2178 C CA . LEU A 1 342 ? 22.533 40.393 -1.961 1.00 28.27 342 LEU A CA 1
ATOM 2179 C C . LEU A 1 342 ? 22.632 41.409 -0.778 1.00 32.64 342 LEU A C 1
ATOM 2180 O O . LEU A 1 342 ? 23.677 41.536 -0.179 1.00 33.21 342 LEU A O 1
ATOM 2185 N N . VAL A 1 343 ? 21.555 42.118 -0.480 1.00 35.90 343 VAL A N 1
ATOM 2186 C CA . VAL A 1 343 ? 21.564 43.098 0.582 1.00 36.87 343 VAL A CA 1
ATOM 2187 C C . VAL A 1 343 ? 21.827 42.437 1.928 1.00 39.70 343 VAL A C 1
ATOM 2188 O O . VAL A 1 343 ? 22.766 42.811 2.623 1.00 32.19 343 VAL A O 1
ATOM 2192 N N . LEU A 1 344 ? 21.124 41.353 2.190 1.00 36.74 344 LEU A N 1
ATOM 2193 C CA . LEU A 1 344 ? 21.312 40.588 3.413 1.00 37.36 344 LEU A CA 1
ATOM 2194 C C . LEU A 1 344 ? 22.677 39.951 3.542 1.00 37.66 344 LEU A C 1
ATOM 2195 O O . LEU A 1 344 ? 23.170 39.777 4.648 1.00 34.34 344 LEU A O 1
ATOM 2200 N N . LYS A 1 345 ? 23.293 39.574 2.427 1.00 36.42 345 LYS A N 1
ATOM 2201 C CA . LYS A 1 345 ? 24.626 39.006 2.475 1.00 35.39 345 LYS A CA 1
ATOM 2202 C C . LYS A 1 345 ? 25.727 40.080 2.483 1.00 39.02 345 LYS A C 1
ATOM 2203 O O . LYS A 1 345 ? 26.904 39.733 2.554 1.00 40.64 345 LYS A O 1
ATOM 2209 N N . GLY A 1 346 ? 25.363 41.360 2.443 1.00 37.09 346 GLY A N 1
ATOM 2210 C CA . GLY A 1 346 ? 26.352 42.430 2.457 1.00 37.78 346 GLY A CA 1
ATOM 2211 C C . GLY A 1 346 ? 27.097 42.608 1.153 1.00 41.37 346 GLY A C 1
ATOM 2212 O O . GLY A 1 346 ? 28.133 43.263 1.144 1.00 43.06 346 GLY A O 1
ATOM 2213 N N . GLN A 1 347 ? 26.590 42.051 0.044 1.00 37.81 347 GLN A N 1
ATOM 2214 C CA . GLN A 1 347 ? 27.241 42.231 -1.257 1.00 36.01 347 GLN A CA 1
ATOM 2215 C C . GLN A 1 347 ? 26.673 43.410 -2.043 1.00 35.13 347 GLN A C 1
ATOM 2216 O O . GLN A 1 347 ? 27.241 43.844 -3.048 1.00 34.21 347 GLN A O 1
ATOM 2222 N N . ALA A 1 348 ? 25.536 43.945 -1.598 1.00 34.59 348 ALA A N 1
ATOM 2223 C CA . ALA A 1 348 ? 24.963 45.130 -2.187 1.00 37.13 348 ALA A CA 1
ATOM 2224 C C . ALA A 1 348 ? 24.525 46.056 -1.070 1.00 35.63 348 ALA A C 1
ATOM 2225 O O . ALA A 1 348 ? 24.116 45.581 -0.032 1.00 36.38 348 ALA A O 1
ATOM 2227 N N . ALA A 1 349 ? 24.527 47.354 -1.335 1.00 37.13 349 ALA A N 1
ATOM 2228 C CA . ALA A 1 349 ? 23.933 48.323 -0.421 1.00 38.10 349 ALA A CA 1
ATOM 2229 C C . ALA A 1 349 ? 22.401 48.253 -0.453 1.00 41.91 349 ALA A C 1
ATOM 2230 O O . ALA A 1 349 ? 21.804 47.873 -1.447 1.00 40.09 349 ALA A O 1
ATOM 2232 N N . PRO A 1 350 ? 21.751 48.658 0.633 1.00 41.32 350 PRO A N 1
ATOM 2233 C CA . PRO A 1 350 ? 20.298 48.713 0.696 1.00 38.99 350 PRO A CA 1
ATOM 2234 C C . PRO A 1 350 ? 19.610 49.492 -0.401 1.00 35.43 350 PRO A C 1
ATOM 2235 O O . PRO A 1 350 ? 18.461 49.206 -0.691 1.00 36.87 350 PRO A O 1
ATOM 2239 N N . THR A 1 351 ? 20.270 50.451 -1.019 1.00 34.25 351 THR A N 1
ATOM 2240 C CA . THR A 1 351 ? 19.654 51.185 -2.155 1.00 33.62 351 THR A CA 1
ATOM 2241 C C . THR A 1 351 ? 19.324 50.320 -3.414 1.00 30.78 351 THR A C 1
ATOM 2242 O O . THR A 1 351 ? 18.497 50.697 -4.193 1.00 32.60 351 THR A O 1
ATOM 2246 N N . LEU A 1 352 ? 19.988 49.180 -3.574 1.00 29.61 352 LEU A N 1
ATOM 2247 C CA . LEU A 1 352 ? 19.580 48.190 -4.580 1.00 29.53 352 LEU A CA 1
ATOM 2248 C C . LEU A 1 352 ? 18.073 47.864 -4.465 1.00 31.22 352 LEU A C 1
ATOM 2249 O O . LEU A 1 352 ? 17.380 47.742 -5.483 1.00 28.25 352 LEU A O 1
ATOM 2254 N N . LEU A 1 353 ? 17.537 47.870 -3.250 1.00 28.52 353 LEU A N 1
ATOM 2255 C CA . LEU A 1 353 ? 16.124 47.605 -3.062 1.00 30.97 353 LEU A CA 1
ATOM 2256 C C . LEU A 1 353 ? 15.171 48.646 -3.605 1.00 35.43 353 LEU A C 1
ATOM 2257 O O . LEU A 1 353 ? 13.969 48.322 -3.819 1.00 33.06 353 LEU A O 1
ATOM 2262 N N . ASP A 1 354 ? 15.657 49.888 -3.813 1.00 33.90 354 ASP A N 1
ATOM 2263 C CA . ASP A 1 354 ? 14.808 50.978 -4.411 1.00 34.62 354 ASP A CA 1
ATOM 2264 C C . ASP A 1 354 ? 14.383 50.590 -5.834 1.00 29.93 354 ASP A C 1
ATOM 2265 O O . ASP A 1 354 ? 13.355 51.038 -6.304 1.00 25.51 354 ASP A O 1
ATOM 2270 N N . SER A 1 355 ? 15.217 49.782 -6.519 1.00 25.32 355 SER A N 1
ATOM 2271 C CA . SER A 1 355 ? 14.888 49.386 -7.883 1.00 26.74 355 SER A CA 1
ATOM 2272 C C . SER A 1 355 ? 13.607 48.547 -8.005 1.00 28.01 355 SER A C 1
ATOM 2273 O O . SER A 1 355 ? 13.005 48.498 -9.097 1.00 25.43 355 SER A O 1
ATOM 2276 N N . TYR A 1 356 ? 13.180 47.900 -6.908 1.00 27.06 356 TYR A N 1
ATOM 2277 C CA . TYR A 1 356 ? 11.956 47.144 -6.939 1.00 27.59 356 TYR A CA 1
ATOM 2278 C C . TYR A 1 356 ? 10.774 48.034 -7.292 1.00 27.53 356 TYR A C 1
ATOM 2279 O O . TYR A 1 356 ? 9.938 47.709 -8.171 1.00 24.39 356 TYR A O 1
ATOM 2288 N N . ASP A 1 357 ? 10.644 49.146 -6.603 1.00 27.77 357 ASP A N 1
ATOM 2289 C CA . ASP A 1 357 ? 9.562 50.070 -6.916 1.00 28.00 357 ASP A CA 1
ATOM 2290 C C . ASP A 1 357 ? 9.727 50.658 -8.317 1.00 23.52 357 ASP A C 1
ATOM 2291 O O . ASP A 1 357 ? 8.748 50.768 -9.075 1.00 25.40 357 ASP A O 1
ATOM 2296 N N . ALA A 1 358 ? 10.956 51.038 -8.668 1.00 23.38 358 ALA A N 1
ATOM 2297 C CA . ALA A 1 358 ? 11.178 51.736 -9.948 1.00 23.49 358 ALA A CA 1
ATOM 2298 C C . ALA A 1 358 ? 10.873 50.810 -11.162 1.00 24.01 358 ALA A C 1
ATOM 2299 O O . ALA A 1 358 ? 10.367 51.250 -12.165 1.00 25.30 358 ALA A O 1
ATOM 2301 N N . GLU A 1 359 ? 11.138 49.513 -11.007 1.00 23.48 359 GLU A N 1
ATOM 2302 C CA . GLU A 1 359 ? 10.936 48.500 -12.063 1.00 24.53 359 GLU A CA 1
ATOM 2303 C C . GLU A 1 359 ? 9.537 47.847 -12.066 1.00 23.56 359 GLU A C 1
ATOM 2304 O O . GLU A 1 359 ? 8.943 47.627 -13.120 1.00 28.27 359 GLU A O 1
ATOM 2310 N N . ARG A 1 360 ? 8.982 47.556 -10.885 1.00 21.89 360 ARG A N 1
ATOM 2311 C CA . ARG A 1 360 ? 7.701 46.822 -10.822 1.00 22.60 360 ARG A CA 1
ATOM 2312 C C . ARG A 1 360 ? 6.445 47.679 -10.713 1.00 23.71 360 ARG A C 1
ATOM 2313 O O . ARG A 1 360 ? 5.390 47.289 -11.168 1.00 23.57 360 ARG A O 1
ATOM 2321 N N . SER A 1 361 ? 6.556 48.889 -10.190 1.00 25.43 361 SER A N 1
ATOM 2322 C CA . SER A 1 361 ? 5.339 49.775 -10.139 1.00 27.00 361 SER A CA 1
ATOM 2323 C C . SER A 1 361 ? 4.758 50.136 -11.502 1.00 24.92 361 SER A C 1
ATOM 2324 O O . SER A 1 361 ? 3.509 50.205 -11.625 1.00 22.58 361 SER A O 1
ATOM 2327 N N . PRO A 1 362 ? 5.620 50.468 -12.506 1.00 23.66 362 PRO A N 1
ATOM 2328 C CA . PRO A 1 362 ? 5.036 50.746 -13.810 1.00 27.56 362 PRO A CA 1
ATOM 2329 C C . PRO A 1 362 ? 4.242 49.535 -14.362 1.00 25.45 362 PRO A C 1
ATOM 2330 O O . PRO A 1 362 ? 3.252 49.722 -15.033 1.00 24.11 362 PRO A O 1
ATOM 2334 N N . VAL A 1 363 ? 4.672 48.316 -14.045 1.00 24.52 363 VAL A N 1
ATOM 2335 C CA . VAL A 1 363 ? 4.003 47.129 -14.578 1.00 23.71 363 VAL A CA 1
ATOM 2336 C C . VAL A 1 363 ? 2.666 46.951 -13.862 1.00 22.88 363 VAL A C 1
ATOM 2337 O O . VAL A 1 363 ? 1.693 46.570 -14.476 1.00 22.24 363 VAL A O 1
ATOM 2341 N N . ALA A 1 364 ? 2.619 47.237 -12.553 1.00 23.46 364 ALA A N 1
ATOM 2342 C CA . ALA A 1 364 ? 1.344 47.198 -11.807 1.00 23.10 364 ALA A CA 1
ATOM 2343 C C . ALA A 1 364 ? 0.257 48.045 -12.437 1.00 25.80 364 ALA A C 1
ATOM 2344 O O . ALA A 1 364 ? -0.853 47.578 -12.666 1.00 22.71 364 ALA A O 1
ATOM 2346 N N . LYS A 1 365 ? 0.599 49.292 -12.785 1.00 27.90 365 LYS A N 1
ATOM 2347 C CA . LYS A 1 365 ? -0.354 50.189 -13.406 1.00 26.11 365 LYS A CA 1
ATOM 2348 C C . LYS A 1 365 ? -0.738 49.691 -14.841 1.00 25.34 365 LYS A C 1
ATOM 2349 O O . LYS A 1 365 ? -1.887 49.697 -15.275 1.00 22.39 365 LYS A O 1
ATOM 2355 N N . GLN A 1 366 ? 0.272 49.237 -15.567 1.00 27.03 366 GLN A N 1
ATOM 2356 C CA . GLN A 1 366 ? 0.070 48.798 -16.938 1.00 24.24 366 GLN A CA 1
ATOM 2357 C C . GLN A 1 366 ? -0.959 47.640 -16.982 1.00 22.42 366 GLN A C 1
ATOM 2358 O O . GLN A 1 366 ? -1.888 47.685 -17.812 1.00 22.87 366 GLN A O 1
ATOM 2364 N N . ILE A 1 367 ? -0.814 46.618 -16.124 1.00 22.23 367 ILE A N 1
ATOM 2365 C CA . ILE A 1 367 ? -1.699 45.451 -16.232 1.00 23.54 367 ILE A CA 1
ATOM 2366 C C . ILE A 1 367 ? -3.104 45.746 -15.757 1.00 24.50 367 ILE A C 1
ATOM 2367 O O . ILE A 1 367 ? -4.081 45.245 -16.351 1.00 21.04 367 ILE A O 1
ATOM 2372 N N . VAL A 1 368 ? -3.236 46.600 -14.751 1.00 22.80 368 VAL A N 1
ATOM 2373 C CA . VAL A 1 368 ? -4.571 47.009 -14.316 1.00 22.67 368 VAL A CA 1
ATOM 2374 C C . VAL A 1 368 ? -5.352 47.687 -15.434 1.00 23.47 368 VAL A C 1
ATOM 2375 O O . VAL A 1 368 ? -6.507 47.370 -15.664 1.00 23.42 368 VAL A O 1
ATOM 2379 N N . GLU A 1 369 ? -4.722 48.645 -16.119 1.00 28.04 369 GLU A N 1
ATOM 2380 C CA . GLU A 1 369 ? -5.361 49.431 -17.169 1.00 27.40 369 GLU A CA 1
ATOM 2381 C C . GLU A 1 369 ? -5.656 48.579 -18.370 1.00 27.16 369 GLU A C 1
ATOM 2382 O O . GLU A 1 369 ? -6.747 48.688 -18.973 1.00 25.09 369 GLU A O 1
ATOM 2388 N N . ARG A 1 370 ? -4.745 47.657 -18.664 1.00 23.65 370 ARG A N 1
ATOM 2389 C CA . ARG A 1 370 ? -4.891 46.784 -19.786 1.00 24.59 370 ARG A CA 1
ATOM 2390 C C . ARG A 1 370 ? -6.035 45.791 -19.544 1.00 26.20 370 ARG A C 1
ATOM 2391 O O . ARG A 1 370 ? -6.859 45.591 -20.443 1.00 21.45 370 ARG A O 1
ATOM 2399 N N . ALA A 1 371 ? -6.069 45.143 -18.376 1.00 22.85 371 ALA A N 1
ATOM 2400 C CA . ALA A 1 371 ? -7.172 44.199 -18.107 1.00 23.38 371 ALA A CA 1
ATOM 2401 C C . ALA A 1 371 ? -8.580 44.878 -18.246 1.00 28.50 371 ALA A C 1
ATOM 2402 O O . ALA A 1 371 ? -9.520 44.319 -18.856 1.00 26.74 371 ALA A O 1
ATOM 2404 N N . PHE A 1 372 ? -8.686 46.102 -17.708 1.00 27.97 372 PHE A N 1
ATOM 2405 C CA . PHE A 1 372 ? -9.895 46.907 -17.800 1.00 32.15 372 PHE A CA 1
ATOM 2406 C C . PHE A 1 372 ? -10.258 47.232 -19.251 1.00 30.40 372 PHE A C 1
ATOM 2407 O O . PHE A 1 372 ? -11.356 47.008 -19.687 1.00 28.90 372 PHE A O 1
ATOM 2415 N N . LYS A 1 373 ? -9.289 47.717 -20.012 1.00 32.92 373 LYS A N 1
ATOM 2416 C CA . LYS A 1 373 ? -9.552 48.061 -21.396 1.00 31.74 373 LYS A CA 1
ATOM 2417 C C . LYS A 1 373 ? -10.060 46.868 -22.188 1.00 31.81 373 LYS A C 1
ATOM 2418 O O . LYS A 1 373 ? -10.982 47.015 -22.953 1.00 28.29 373 LYS A O 1
ATOM 2424 N N . SER A 1 374 ? -9.456 45.671 -21.993 1.00 26.83 374 SER A N 1
ATOM 2425 C CA . SER A 1 374 ? -9.898 44.453 -22.695 1.00 28.55 374 SER A CA 1
ATOM 2426 C C . SER A 1 374 ? -11.387 44.056 -22.473 1.00 28.19 374 SER A C 1
ATOM 2427 O O . SER A 1 374 ? -12.006 43.452 -23.359 1.00 24.55 374 SER A O 1
ATOM 2430 N N . LEU A 1 375 ? -11.951 44.406 -21.325 1.00 32.35 375 LEU A N 1
ATOM 2431 C CA . LEU A 1 375 ? -13.406 44.257 -21.099 1.00 38.44 375 LEU A CA 1
ATOM 2432 C C . LEU A 1 375 ? -14.251 45.006 -22.074 1.00 34.88 375 LEU A C 1
ATOM 2433 O O . LEU A 1 375 ? -15.333 44.552 -22.455 1.00 31.46 375 LEU A O 1
ATOM 2438 N N . SER A 1 376 ? -13.820 46.206 -22.431 1.00 32.92 376 SER A N 1
ATOM 2439 C CA . SER A 1 376 ? -14.602 47.004 -23.349 1.00 29.44 376 SER A CA 1
ATOM 2440 C C . SER A 1 376 ? -14.691 46.377 -24.727 1.00 25.87 376 SER A C 1
ATOM 2441 O O . SER A 1 376 ? -15.339 46.961 -25.611 1.00 27.55 376 SER A O 1
ATOM 2444 N N . THR A 1 377 ? -13.983 45.259 -25.003 1.00 21.81 377 THR A N 1
ATOM 2445 C CA . THR A 1 377 ? -14.025 44.717 -26.387 1.00 22.29 377 THR A CA 1
ATOM 2446 C C . THR A 1 377 ? -15.230 43.775 -26.606 1.00 22.43 377 THR A C 1
ATOM 2447 O O . THR A 1 377 ? -15.502 43.410 -27.756 1.00 22.59 377 THR A O 1
ATOM 2451 N N . PHE A 1 378 ? -15.912 43.375 -25.552 1.00 20.89 378 PHE A N 1
ATOM 2452 C CA . PHE A 1 378 ? -17.073 42.529 -25.692 1.00 26.03 378 PHE A CA 1
ATOM 2453 C C . PHE A 1 378 ? -18.434 43.146 -26.138 1.00 27.41 378 PHE A C 1
ATOM 2454 O O . PHE A 1 378 ? -19.089 42.607 -27.006 1.00 23.56 378 PHE A O 1
ATOM 2462 N N . PRO A 1 379 ? -18.821 44.275 -25.585 1.00 25.99 379 PRO A N 1
ATOM 2463 C CA . PRO A 1 379 ? -20.043 44.950 -26.032 1.00 26.88 379 PRO A CA 1
ATOM 2464 C C . PRO A 1 379 ? -20.201 45.233 -27.515 1.00 25.30 379 PRO A C 1
ATOM 2465 O O . PRO A 1 379 ? -21.320 45.060 -28.053 1.00 25.06 379 PRO A O 1
ATOM 2469 N N . PRO A 1 380 ? -19.115 45.579 -28.233 1.00 21.70 380 PRO A N 1
ATOM 2470 C CA . PRO A 1 380 ? -19.243 45.719 -29.669 1.00 21.62 380 PRO A CA 1
ATOM 2471 C C . PRO A 1 380 ? -19.734 44.488 -30.452 1.00 22.66 380 PRO A C 1
ATOM 2472 O O . PRO A 1 380 ? -20.191 44.637 -31.594 1.00 20.83 380 PRO A O 1
ATOM 2476 N N . VAL A 1 381 ? -19.619 43.294 -29.861 1.00 23.02 381 VAL A N 1
ATOM 2477 C CA . VAL A 1 381 ? -20.172 42.115 -30.442 1.00 22.03 381 VAL A CA 1
ATOM 2478 C C . VAL A 1 381 ? -21.704 42.219 -30.510 1.00 22.02 381 VAL A C 1
ATOM 2479 O O . VAL A 1 381 ? -22.309 41.956 -31.584 1.00 21.13 381 VAL A O 1
ATOM 2483 N N . PHE A 1 382 ? -22.336 42.607 -29.399 1.00 21.49 382 PHE A N 1
ATOM 2484 C CA . PHE A 1 382 ? -23.808 42.835 -29.373 1.00 24.28 382 PHE A CA 1
ATOM 2485 C C . PHE A 1 382 ? -24.170 43.907 -30.394 1.00 24.55 382 PHE A C 1
ATOM 2486 O O . PHE A 1 382 ? -25.066 43.740 -31.206 1.00 24.86 382 PHE A O 1
ATOM 2494 N N . GLU A 1 383 ? -23.440 45.003 -30.408 1.00 25.55 383 GLU A N 1
ATOM 2495 C CA . GLU A 1 383 ? -23.683 46.086 -31.385 1.00 23.28 383 GLU A CA 1
ATOM 2496 C C . GLU A 1 383 ? -23.575 45.694 -32.836 1.00 24.58 383 GLU A C 1
ATOM 2497 O O . GLU A 1 383 ? -24.364 46.123 -33.695 1.00 23.23 383 GLU A O 1
ATOM 2503 N N . ALA A 1 384 ? -22.646 44.802 -33.130 1.00 24.28 384 ALA A N 1
ATOM 2504 C CA . ALA A 1 384 ? -22.540 44.328 -34.498 1.00 22.23 384 ALA A CA 1
ATOM 2505 C C . ALA A 1 384 ? -23.781 43.502 -34.936 1.00 23.36 384 ALA A C 1
ATOM 2506 O O . ALA A 1 384 ? -24.135 43.440 -36.118 1.00 21.62 384 ALA A O 1
ATOM 2508 N N . LEU A 1 385 ? -24.364 42.806 -33.987 1.00 22.78 385 LEU A N 1
ATOM 2509 C CA . LEU A 1 385 ? -25.589 42.076 -34.253 1.00 24.73 385 LEU A CA 1
ATOM 2510 C C . LEU A 1 385 ? -26.836 42.954 -34.237 1.00 27.31 385 LEU A C 1
ATOM 2511 O O . LEU A 1 385 ? -27.926 42.457 -34.381 1.00 28.23 385 LEU A O 1
ATOM 2516 N N . SER A 1 386 ? -26.678 44.247 -34.003 1.00 26.63 386 SER A N 1
ATOM 2517 C CA . SER A 1 386 ? -27.765 45.151 -33.807 1.00 29.40 386 SER A CA 1
ATOM 2518 C C . SER A 1 386 ? -28.621 44.807 -32.592 1.00 31.98 386 SER A C 1
ATOM 2519 O O . SER A 1 386 ? -29.838 44.990 -32.626 1.00 31.71 386 SER A O 1
ATOM 2522 N N . LEU A 1 387 ? -27.976 44.426 -31.503 1.00 26.64 387 LEU A N 1
ATOM 2523 C CA . LEU A 1 387 ? -28.580 44.190 -30.242 1.00 28.22 387 LEU A CA 1
ATOM 2524 C C . LEU A 1 387 ? -28.121 45.173 -29.202 1.00 33.74 387 LEU A C 1
ATOM 2525 O O . LEU A 1 387 ? -27.055 45.786 -29.327 1.00 39.95 387 LEU A O 1
ATOM 2530 N N . PRO A 1 388 ? -28.942 45.393 -28.186 1.00 37.64 388 PRO A N 1
ATOM 2531 C CA . PRO A 1 388 ? -28.457 46.176 -27.053 1.00 36.52 388 PRO A CA 1
ATOM 2532 C C . PRO A 1 388 ? -27.684 45.277 -26.146 1.00 40.60 388 PRO A C 1
ATOM 2533 O O . PRO A 1 388 ? -27.803 44.054 -26.256 1.00 39.82 388 PRO A O 1
ATOM 2537 N N . PRO A 1 389 ? -26.917 45.862 -25.195 1.00 52.34 389 PRO A N 1
ATOM 2538 C CA . PRO A 1 389 ? -26.051 45.077 -24.297 1.00 48.84 389 PRO A CA 1
ATOM 2539 C C . PRO A 1 389 ? -26.755 43.985 -23.500 1.00 49.96 389 PRO A C 1
ATOM 2540 O O . PRO A 1 389 ? -26.108 43.002 -23.123 1.00 51.70 389 PRO A O 1
ATOM 2544 N N . ALA A 1 390 ? -28.053 44.133 -23.249 1.00 40.14 390 ALA A N 1
ATOM 2545 C CA . ALA A 1 390 ? -28.830 43.051 -22.619 1.00 46.16 390 ALA A CA 1
ATOM 2546 C C . ALA A 1 390 ? -30.132 42.776 -23.399 1.00 45.72 390 ALA A C 1
ATOM 2547 O O . ALA A 1 390 ? -31.195 43.271 -23.048 1.00 42.45 390 ALA A O 1
ATOM 2549 N N . PRO A 1 391 ? -30.041 41.996 -24.483 1.00 39.15 391 PRO A N 1
ATOM 2550 C CA . PRO A 1 391 ? -31.218 41.817 -25.320 1.00 35.35 391 PRO A CA 1
ATOM 2551 C C . PRO A 1 391 ? -32.271 40.866 -24.746 1.00 32.45 391 PRO A C 1
ATOM 2552 O O . PRO A 1 391 ? -31.957 40.005 -23.939 1.00 27.71 391 PRO A O 1
ATOM 2556 N N . THR A 1 392 ? -33.496 41.005 -25.263 1.00 35.68 392 THR A N 1
ATOM 2557 C CA . THR A 1 392 ? -34.570 40.033 -25.019 1.00 30.91 392 THR A CA 1
ATOM 2558 C C . THR A 1 392 ? -34.424 38.829 -25.889 1.00 32.97 392 THR A C 1
ATOM 2559 O O . THR A 1 392 ? -33.657 38.837 -26.865 1.00 29.60 392 THR A O 1
ATOM 2563 N N . GLU A 1 393 ? -35.125 37.746 -25.518 1.00 30.77 393 GLU A N 1
ATOM 2564 C CA . GLU A 1 393 ? -35.079 36.511 -26.297 1.00 33.19 393 GLU A CA 1
ATOM 2565 C C . GLU A 1 393 ? -35.561 36.788 -27.710 1.00 32.33 393 GLU A C 1
ATOM 2566 O O . GLU A 1 393 ? -35.038 36.217 -28.669 1.00 34.47 393 GLU A O 1
ATOM 2568 N N . SER A 1 394 ? -36.548 37.671 -27.839 1.00 33.48 394 SER A N 1
ATOM 2569 C CA . SER A 1 394 ? -37.118 38.021 -29.144 1.00 32.94 394 SER A CA 1
ATOM 2570 C C . SER A 1 394 ? -36.131 38.828 -29.994 1.00 33.41 394 SER A C 1
ATOM 2571 O O . SER A 1 394 ? -35.989 38.577 -31.173 1.00 31.18 394 SER A O 1
ATOM 2574 N N . GLU A 1 395 ? -35.470 39.784 -29.367 1.00 33.52 395 GLU A N 1
ATOM 2575 C CA . GLU A 1 395 ? -34.385 40.566 -30.001 1.00 35.54 395 GLU A CA 1
ATOM 2576 C C . GLU A 1 395 ? -33.228 39.703 -30.518 1.00 27.08 395 GLU A C 1
ATOM 2577 O O . GLU A 1 395 ? -32.813 39.862 -31.650 1.00 25.54 395 GLU A O 1
ATOM 2583 N N . MET A 1 396 ? -32.751 38.772 -29.695 1.00 30.04 396 MET A N 1
ATOM 2584 C CA . MET A 1 396 ? -31.700 37.849 -30.092 1.00 28.36 396 MET A CA 1
ATOM 2585 C C . MET A 1 396 ? -32.177 37.015 -31.265 1.00 28.66 396 MET A C 1
ATOM 2586 O O . MET A 1 396 ? -31.420 36.792 -32.213 1.00 25.43 396 MET A O 1
ATOM 2591 N N . ALA A 1 397 ? -33.417 36.523 -31.202 1.00 25.98 397 ALA A N 1
ATOM 2592 C CA . ALA A 1 397 ? -33.910 35.630 -32.260 1.00 28.87 397 ALA A CA 1
ATOM 2593 C C . ALA A 1 397 ? -33.876 36.332 -33.597 1.00 26.28 397 ALA A C 1
ATOM 2594 O O . ALA A 1 397 ? -33.464 35.717 -34.587 1.00 27.43 397 ALA A O 1
ATOM 2596 N N . GLU A 1 398 ? -34.336 37.596 -33.607 1.00 28.09 398 GLU A N 1
ATOM 2597 C CA . GLU A 1 398 ? -34.321 38.446 -34.809 1.00 27.22 398 GLU A CA 1
ATOM 2598 C C . GLU A 1 398 ? -32.906 38.676 -35.332 1.00 27.55 398 GLU A C 1
ATOM 2599 O O . GLU A 1 398 ? -32.658 38.559 -36.532 1.00 26.44 398 GLU A O 1
ATOM 2605 N N . ALA A 1 399 ? -31.955 38.921 -34.425 1.00 26.23 399 ALA A N 1
ATOM 2606 C CA . ALA A 1 399 ? -30.535 39.114 -34.803 1.00 26.66 399 ALA A CA 1
ATOM 2607 C C . ALA A 1 399 ? -29.950 37.911 -35.518 1.00 27.58 399 ALA A C 1
ATOM 2608 O O . ALA A 1 399 ? -29.193 38.087 -36.495 1.00 24.74 399 ALA A O 1
ATOM 2610 N N . LEU A 1 400 ? -30.244 36.697 -35.036 1.00 28.13 400 LEU A N 1
ATOM 2611 C CA . LEU A 1 400 ? -29.767 35.482 -35.678 1.00 28.81 400 LEU A CA 1
ATOM 2612 C C . LEU A 1 400 ? -30.312 35.272 -37.082 1.00 28.18 400 LEU A C 1
ATOM 2613 O O . LEU A 1 400 ? -29.578 34.824 -37.972 1.00 30.03 400 LEU A O 1
ATOM 2618 N N . VAL A 1 401 ? -31.592 35.597 -37.312 1.00 30.40 401 VAL A N 1
ATOM 2619 C CA . VAL A 1 401 ? -32.180 35.499 -38.651 1.00 27.46 401 VAL A CA 1
ATOM 2620 C C . VAL A 1 401 ? -31.565 36.566 -39.533 1.00 28.51 401 VAL A C 1
ATOM 2621 O O . VAL A 1 401 ? -31.208 36.284 -40.682 1.00 27.27 401 VAL A O 1
ATOM 2625 N N . ARG A 1 402 ? -31.436 37.772 -39.016 1.00 25.12 402 ARG A N 1
ATOM 2626 C CA . ARG A 1 402 ? -30.847 38.850 -39.778 1.00 28.66 402 ARG A CA 1
ATOM 2627 C C . ARG A 1 402 ? -29.403 38.594 -40.190 1.00 27.85 402 ARG A C 1
ATOM 2628 O O . ARG A 1 402 ? -28.990 38.994 -41.229 1.00 29.48 402 ARG A O 1
ATOM 2636 N N . LEU A 1 403 ? -28.650 37.933 -39.341 1.00 26.35 403 LEU A N 1
ATOM 2637 C CA . LEU A 1 403 ? -27.236 37.628 -39.588 1.00 27.24 403 LEU A CA 1
ATOM 2638 C C . LEU A 1 403 ? -27.096 36.724 -40.795 1.00 26.97 403 LEU A C 1
ATOM 2639 O O . LEU A 1 403 ? -26.027 36.672 -41.372 1.00 28.84 403 LEU A O 1
ATOM 2644 N N . LYS A 1 404 ? -28.134 35.937 -41.129 1.00 26.82 404 LYS A N 1
ATOM 2645 C CA . LYS A 1 404 ? -28.086 35.012 -42.272 1.00 31.73 404 LYS A CA 1
ATOM 2646 C C . LYS A 1 404 ? -28.746 35.529 -43.551 1.00 32.34 404 LYS A C 1
ATOM 2647 O O . LYS A 1 404 ? -28.846 34.817 -44.536 1.00 35.46 404 LYS A O 1
ATOM 2653 N N . ASP A 1 405 ? -29.152 36.775 -43.517 1.00 35.44 405 ASP A N 1
ATOM 2654 C CA . ASP A 1 405 ? -29.864 37.427 -44.597 1.00 37.17 405 ASP A CA 1
ATOM 2655 C C . ASP A 1 405 ? -28.963 37.498 -45.846 1.00 35.59 405 ASP A C 1
ATOM 2656 O O . ASP A 1 405 ? -27.804 37.872 -45.753 1.00 29.88 405 ASP A O 1
ATOM 2661 N N . ALA A 1 406 ? -29.511 37.190 -47.015 1.00 30.16 406 ALA A N 1
ATOM 2662 C CA . ALA A 1 406 ? -28.793 37.240 -48.256 1.00 34.08 406 ALA A CA 1
ATOM 2663 C C . ALA A 1 406 ? -28.746 38.648 -48.852 1.00 36.85 406 ALA A C 1
ATOM 2664 O O . ALA A 1 406 ? -28.668 38.779 -50.028 1.00 51.61 406 ALA A O 1
ATOM 2666 N N . SER A 1 407 ? -28.901 39.703 -48.056 1.00 41.10 407 SER A N 1
ATOM 2667 C CA . SER A 1 407 ? -28.843 41.089 -48.525 1.00 39.17 407 SER A CA 1
ATOM 2668 C C . SER A 1 407 ? -27.475 41.717 -48.266 1.00 39.91 407 SER A C 1
ATOM 2669 O O . SER A 1 407 ? -26.647 41.117 -47.584 1.00 36.96 407 SER A O 1
ATOM 2672 N N . GLU A 1 408 ? -27.280 42.941 -48.756 1.00 36.73 408 GLU A N 1
ATOM 2673 C CA . GLU A 1 408 ? -26.127 43.747 -48.416 1.00 39.72 408 GLU A CA 1
ATOM 2674 C C . GLU A 1 408 ? -26.138 44.097 -46.946 1.00 33.60 408 GLU A C 1
ATOM 2675 O O . GLU A 1 408 ? -25.078 44.222 -46.344 1.00 27.12 408 GLU A O 1
ATOM 2681 N N . GLU A 1 409 ? -27.317 44.264 -46.363 1.00 29.35 409 GLU A N 1
ATOM 2682 C CA . GLU A 1 409 ? -27.391 44.529 -44.926 1.00 31.17 409 GLU A CA 1
ATOM 2683 C C . GLU A 1 409 ? -26.834 43.316 -44.157 1.00 30.28 409 GLU A C 1
ATOM 2684 O O . GLU A 1 409 ? -26.105 43.478 -43.195 1.00 28.18 409 GLU A O 1
ATOM 2690 N N . GLY A 1 410 ? -27.231 42.106 -44.547 1.00 28.16 410 GLY A N 1
ATOM 2691 C CA . GLY A 1 410 ? -26.710 40.904 -43.919 1.00 25.89 410 GLY A CA 1
ATOM 2692 C C . GLY A 1 410 ? -25.180 40.805 -44.029 1.00 23.26 410 GLY A C 1
ATOM 2693 O O . GLY A 1 410 ? -24.502 40.495 -43.069 1.00 23.05 410 GLY A O 1
ATOM 2694 N N . ALA A 1 411 ? -24.654 41.080 -45.195 1.00 24.36 411 ALA A N 1
ATOM 2695 C CA . ALA A 1 411 ? -23.209 41.057 -45.383 1.00 24.98 411 ALA A CA 1
ATOM 2696 C C . ALA A 1 411 ? -22.506 42.052 -44.462 1.00 24.14 411 ALA A C 1
ATOM 2697 O O . ALA A 1 411 ? -21.429 41.771 -43.942 1.00 25.00 411 ALA A O 1
ATOM 2699 N N . LYS A 1 412 ? -23.098 43.220 -44.265 1.00 26.09 412 LYS A N 1
ATOM 2700 C CA . LYS A 1 412 ? -22.506 44.222 -43.427 1.00 25.85 412 LYS A CA 1
ATOM 2701 C C . LYS A 1 412 ? -22.471 43.727 -42.012 1.00 24.12 412 LYS A C 1
ATOM 2702 O O . LYS A 1 412 ? -21.478 43.969 -41.287 1.00 23.30 412 LYS A O 1
ATOM 2704 N N . ARG A 1 413 ? -23.517 43.055 -41.578 1.00 21.32 413 ARG A N 1
ATOM 2705 C CA . ARG A 1 413 ? -23.497 42.519 -40.226 1.00 24.60 413 ARG A CA 1
ATOM 2706 C C . ARG A 1 413 ? -22.541 41.401 -40.040 1.00 21.30 413 ARG A C 1
ATOM 2707 O O . ARG A 1 413 ? -21.916 41.325 -38.996 1.00 18.75 413 ARG A O 1
ATOM 2715 N N . ARG A 1 414 ? -22.448 40.515 -41.016 1.00 17.42 414 ARG A N 1
ATOM 2716 C CA . ARG A 1 414 ? -21.449 39.418 -40.893 1.00 18.22 414 ARG A CA 1
ATOM 2717 C C . ARG A 1 414 ? -20.037 39.974 -40.797 1.00 18.78 414 ARG A C 1
ATOM 2718 O O . ARG A 1 414 ? -19.228 39.530 -39.967 1.00 18.96 414 ARG A O 1
ATOM 2726 N N . ALA A 1 415 ? -19.721 40.989 -41.614 1.00 21.35 415 ALA A N 1
ATOM 2727 C CA . ALA A 1 415 ? -18.385 41.617 -41.544 1.00 20.96 415 ALA A CA 1
ATOM 2728 C C . ALA A 1 415 ? -18.171 42.357 -40.232 1.00 18.77 415 ALA A C 1
ATOM 2729 O O . ALA A 1 415 ? -17.086 42.273 -39.634 1.00 18.66 415 ALA A O 1
ATOM 2731 N N . ALA A 1 416 ? -19.176 43.027 -39.730 1.00 18.08 416 ALA A N 1
ATOM 2732 C CA . ALA A 1 416 ? -19.004 43.744 -38.464 1.00 18.52 416 ALA A CA 1
ATOM 2733 C C . ALA A 1 416 ? -18.853 42.824 -37.317 1.00 19.20 416 ALA A C 1
ATOM 2734 O O . ALA A 1 416 ? -18.117 43.083 -36.385 1.00 17.20 416 ALA A O 1
ATOM 2736 N N . LEU A 1 417 ? -19.545 41.705 -37.374 1.00 19.63 417 LEU A N 1
ATOM 2737 C CA . LEU A 1 417 ? -19.441 40.688 -36.307 1.00 19.48 417 LEU A CA 1
ATOM 2738 C C . LEU A 1 417 ? -18.045 40.117 -36.234 1.00 19.29 417 LEU A C 1
ATOM 2739 O O . LEU A 1 417 ? -17.503 39.940 -35.155 1.00 16.08 417 LEU A O 1
ATOM 2744 N N . ARG A 1 418 ? -17.486 39.796 -37.386 1.00 20.20 418 ARG A N 1
ATOM 2745 C CA . ARG A 1 418 ? -16.114 39.258 -37.468 1.00 20.42 418 ARG A CA 1
ATOM 2746 C C . ARG A 1 418 ? -15.079 40.276 -36.918 1.00 19.42 418 ARG A C 1
ATOM 2747 O O . ARG A 1 418 ? -14.159 39.943 -36.179 1.00 19.28 418 ARG A O 1
ATOM 2755 N N . LYS A 1 419 ? -15.264 41.536 -37.271 1.00 20.62 419 LYS A N 1
ATOM 2756 C CA . LYS A 1 419 ? -14.383 42.605 -36.763 1.00 23.10 419 LYS A CA 1
ATOM 2757 C C . LYS A 1 419 ? -14.457 42.710 -35.269 1.00 22.43 419 LYS A C 1
ATOM 2758 O O . LYS A 1 419 ? -13.448 42.886 -34.571 1.00 18.67 419 LYS A O 1
ATOM 2764 N N . ALA A 1 420 ? -15.653 42.680 -34.747 1.00 19.28 420 ALA A N 1
ATOM 2765 C CA . ALA A 1 420 ? -15.795 42.755 -33.303 1.00 20.62 420 ALA A CA 1
ATOM 2766 C C . ALA A 1 420 ? -15.196 41.565 -32.604 1.00 20.59 420 ALA A C 1
ATOM 2767 O O . ALA A 1 420 ? -14.527 41.730 -31.561 1.00 20.11 420 ALA A O 1
ATOM 2769 N N . MET A 1 421 ? -15.471 40.365 -33.088 1.00 19.52 421 MET A N 1
ATOM 2770 C CA . MET A 1 421 ? -14.864 39.176 -32.487 1.00 20.01 421 MET A CA 1
ATOM 2771 C C . MET A 1 421 ? -13.327 39.231 -32.544 1.00 20.83 421 MET A C 1
ATOM 2772 O O . MET A 1 421 ? -12.648 38.926 -31.529 1.00 21.24 421 MET A O 1
ATOM 2777 N N . ASP A 1 422 ? -12.780 39.624 -33.673 1.00 20.15 422 ASP A N 1
ATOM 2778 C CA . ASP A 1 422 ? -11.304 39.730 -33.820 1.00 22.95 422 ASP A CA 1
ATOM 2779 C C . ASP A 1 422 ? -10.687 40.703 -32.822 1.00 21.66 422 ASP A C 1
ATOM 2780 O O . ASP A 1 422 ? -9.598 40.435 -32.284 1.00 21.37 422 ASP A O 1
ATOM 2785 N N . ALA A 1 423 ? -11.375 41.811 -32.515 1.00 20.06 423 ALA A N 1
ATOM 2786 C CA . ALA A 1 423 ? -10.835 42.747 -31.553 1.00 20.77 423 ALA A CA 1
ATOM 2787 C C . ALA A 1 423 ? -10.843 42.272 -30.072 1.00 22.26 423 ALA A C 1
ATOM 2788 O O . ALA A 1 423 ? -10.179 42.892 -29.213 1.00 23.57 423 ALA A O 1
ATOM 2790 N N . THR A 1 424 ? -11.496 41.174 -29.763 1.00 20.54 424 THR A N 1
ATOM 2791 C CA . THR A 1 424 ? -11.402 40.595 -28.419 1.00 22.36 424 THR A CA 1
ATOM 2792 C C . THR A 1 424 ? -10.068 39.871 -28.175 1.00 22.06 424 THR A C 1
ATOM 2793 O O . THR A 1 424 ? -9.728 39.564 -27.028 1.00 19.59 424 THR A O 1
ATOM 2797 N N . ILE A 1 425 ? -9.341 39.558 -29.232 1.00 21.39 425 ILE A N 1
ATOM 2798 C CA . ILE A 1 425 ? -8.142 38.714 -29.067 1.00 22.77 425 ILE A CA 1
ATOM 2799 C C . ILE A 1 425 ? -7.046 39.334 -28.171 1.00 23.31 425 ILE A C 1
ATOM 2800 O O . ILE A 1 425 ? -6.264 38.613 -27.535 1.00 19.59 425 ILE A O 1
ATOM 2805 N N . ILE A 1 426 ? -7.074 40.637 -28.008 1.00 20.56 426 ILE A N 1
ATOM 2806 C CA . ILE A 1 426 ? -6.128 41.324 -27.110 1.00 21.96 426 ILE A CA 1
ATOM 2807 C C . ILE A 1 426 ? -6.228 40.815 -25.680 1.00 20.35 426 ILE A C 1
ATOM 2808 O O . ILE A 1 426 ? -5.233 40.819 -24.948 1.00 26.71 426 ILE A O 1
ATOM 2813 N N . GLY A 1 427 ? -7.403 40.340 -25.284 1.00 19.99 427 GLY A N 1
ATOM 2814 C CA . GLY A 1 427 ? -7.620 39.793 -23.940 1.00 19.88 427 GLY A CA 1
ATOM 2815 C C . GLY A 1 427 ? -7.464 38.304 -23.823 1.00 20.80 427 GLY A C 1
ATOM 2816 O O . GLY A 1 427 ? -7.584 37.751 -22.727 1.00 26.78 427 GLY A O 1
ATOM 2817 N N . LEU A 1 428 ? -7.144 37.642 -24.932 1.00 20.39 428 LEU A N 1
ATOM 2818 C CA . LEU A 1 428 ? -7.229 36.177 -25.012 1.00 22.74 428 LEU A CA 1
ATOM 2819 C C . LEU A 1 428 ? -6.035 35.608 -25.775 1.00 24.61 428 LEU A C 1
ATOM 2820 O O . LEU A 1 428 ? -6.170 34.581 -26.422 1.00 24.24 428 LEU A O 1
ATOM 2825 N N . GLY A 1 429 ? -4.845 36.223 -25.630 1.00 24.81 429 GLY A N 1
ATOM 2826 C CA . GLY A 1 429 ? -3.669 35.690 -26.253 1.00 21.17 429 GLY A CA 1
ATOM 2827 C C . GLY A 1 429 ? -2.958 36.646 -27.185 1.00 22.61 429 GLY A C 1
ATOM 2828 O O . GLY A 1 429 ? -1.784 36.420 -27.516 1.00 22.68 429 GLY A O 1
ATOM 2829 N N . GLY A 1 430 ? -3.635 37.720 -27.617 1.00 21.33 430 GLY A N 1
ATOM 2830 C CA . GLY A 1 430 ? -3.035 38.613 -28.566 1.00 22.15 430 GLY A CA 1
ATOM 2831 C C . GLY A 1 430 ? -1.992 39.545 -27.951 1.00 23.62 430 GLY A C 1
ATOM 2832 O O . GLY A 1 430 ? -1.160 40.088 -28.670 1.00 23.37 430 GLY A O 1
ATOM 2833 N N . GLY A 1 431 ? -2.059 39.747 -26.631 1.00 22.17 431 GLY A N 1
ATOM 2834 C CA . GLY A 1 431 ? -1.211 40.741 -25.953 1.00 25.14 431 GLY A CA 1
ATOM 2835 C C . GLY A 1 431 ? 0.183 40.259 -25.571 1.00 23.14 431 GLY A C 1
ATOM 2836 O O . GLY A 1 431 ? 0.594 40.343 -24.408 1.00 24.66 431 GLY A O 1
ATOM 2837 N N . HIS A 1 432 ? 0.909 39.779 -26.557 1.00 23.69 432 HIS A N 1
ATOM 2838 C CA . HIS A 1 432 ? 2.225 39.185 -26.343 1.00 20.16 432 HIS A CA 1
ATOM 2839 C C . HIS A 1 432 ? 3.222 40.235 -25.934 1.00 20.37 432 HIS A C 1
ATOM 2840 O O . HIS A 1 432 ? 4.075 39.985 -25.113 1.00 21.55 432 HIS A O 1
ATOM 2847 N N . GLY A 1 433 ? 3.045 41.444 -26.443 1.00 18.36 433 GLY A N 1
ATOM 2848 C CA . GLY A 1 433 ? 3.869 42.564 -26.089 1.00 19.66 433 GLY A CA 1
ATOM 2849 C C . GLY A 1 433 ? 3.677 43.013 -24.682 1.00 19.00 433 GLY A C 1
ATOM 2850 O O . GLY A 1 433 ? 4.624 43.252 -23.970 1.00 19.88 433 GLY A O 1
ATOM 2851 N N . VAL A 1 434 ? 2.427 43.105 -24.263 1.00 21.43 434 VAL A N 1
ATOM 2852 C CA . VAL A 1 434 ? 2.173 43.370 -22.880 1.00 22.64 434 VAL A CA 1
ATOM 2853 C C . VAL A 1 434 ? 2.891 42.342 -21.961 1.00 23.19 434 VAL A C 1
ATOM 2854 O O . VAL A 1 434 ? 3.452 42.712 -20.914 1.00 23.72 434 VAL A O 1
ATOM 2858 N N . GLU A 1 435 ? 2.835 41.079 -22.329 1.00 22.26 435 GLU A N 1
ATOM 2859 C CA . GLU A 1 435 ? 3.351 39.981 -21.496 1.00 23.31 435 GLU A CA 1
ATOM 2860 C C . GLU A 1 435 ? 4.888 40.063 -21.378 1.00 24.55 435 GLU A C 1
ATOM 2861 O O . GLU A 1 435 ? 5.440 39.771 -20.314 1.00 21.81 435 GLU A O 1
ATOM 2867 N N . LEU A 1 436 ? 5.564 40.491 -22.447 1.00 22.90 436 LEU A N 1
ATOM 2868 C CA . LEU A 1 436 ? 6.995 40.360 -22.509 1.00 22.46 436 LEU A CA 1
ATOM 2869 C C . LEU A 1 436 ? 7.834 41.628 -22.598 1.00 21.52 436 LEU A C 1
ATOM 2870 O O . LEU A 1 436 ? 9.058 41.525 -22.412 1.00 20.07 436 LEU A O 1
ATOM 2875 N N . ASN A 1 437 ? 7.250 42.779 -22.956 1.00 20.83 437 ASN A N 1
ATOM 2876 C CA . ASN A 1 437 ? 8.045 43.942 -23.291 1.00 21.29 437 ASN A CA 1
ATOM 2877 C C . ASN A 1 437 ? 8.397 44.795 -22.047 1.00 23.38 437 ASN A C 1
ATOM 2878 O O . ASN A 1 437 ? 8.266 46.008 -22.064 1.00 25.37 437 ASN A O 1
ATOM 2883 N N . GLN A 1 438 ? 8.863 44.170 -20.999 1.00 21.96 438 GLN A N 1
ATOM 2884 C CA . GLN A 1 438 ? 9.290 44.927 -19.828 1.00 24.46 438 GLN A CA 1
ATOM 2885 C C . GLN A 1 438 ? 10.471 45.838 -20.232 1.00 25.60 438 GLN A C 1
ATOM 2886 O O . GLN A 1 438 ? 11.332 45.414 -21.007 1.00 25.62 438 GLN A O 1
ATOM 2892 N N . ARG A 1 439 ? 10.446 47.084 -19.784 1.00 24.14 439 ARG A N 1
ATOM 2893 C CA . ARG A 1 439 ? 11.531 48.015 -20.045 1.00 25.08 439 ARG A CA 1
ATOM 2894 C C . ARG A 1 439 ? 11.850 48.674 -18.709 1.00 25.57 439 ARG A C 1
ATOM 2895 O O . ARG A 1 439 ? 11.156 49.588 -18.288 1.00 25.82 439 ARG A O 1
ATOM 2903 N N . TYR A 1 440 ? 12.917 48.231 -18.069 1.00 24.86 440 TYR A N 1
ATOM 2904 C CA . TYR A 1 440 ? 13.275 48.750 -16.748 1.00 25.42 440 TYR A CA 1
ATOM 2905 C C . TYR A 1 440 ? 14.195 49.994 -16.843 1.00 25.47 440 TYR A C 1
ATOM 2906 O O . TYR A 1 440 ? 15.113 50.045 -17.653 1.00 25.88 440 TYR A O 1
ATOM 2915 N N . VAL A 1 441 ? 13.926 50.969 -15.985 1.00 26.88 441 VAL A N 1
ATOM 2916 C CA . VAL A 1 441 ? 14.760 52.161 -15.801 1.00 26.47 441 VAL A CA 1
ATOM 2917 C C . VAL A 1 441 ? 14.970 52.308 -14.302 1.00 27.74 441 VAL A C 1
ATOM 2918 O O . VAL A 1 441 ? 14.034 52.556 -13.582 1.00 28.61 441 VAL A O 1
ATOM 2922 N N . SER A 1 442 ? 16.197 52.155 -13.823 1.00 29.56 442 SER A N 1
ATOM 2923 C CA . SER A 1 442 ? 16.435 52.178 -12.367 1.00 26.67 442 SER A CA 1
ATOM 2924 C C . SER A 1 442 ? 17.926 52.212 -12.163 1.00 26.81 442 SER A C 1
ATOM 2925 O O . SER A 1 442 ? 18.712 52.165 -13.130 1.00 27.40 442 SER A O 1
ATOM 2928 N N . ARG A 1 443 ? 18.352 52.269 -10.910 1.00 27.04 443 ARG A N 1
ATOM 2929 C CA . ARG A 1 443 ? 19.779 52.289 -10.634 1.00 26.76 443 ARG A CA 1
ATOM 2930 C C . ARG A 1 443 ? 20.339 50.887 -10.669 1.00 29.92 443 ARG A C 1
ATOM 2931 O O . ARG A 1 443 ? 21.559 50.687 -10.523 1.00 29.96 443 ARG A O 1
ATOM 2933 N N . ALA A 1 444 ? 19.482 49.881 -10.884 1.00 24.96 444 ALA A N 1
ATOM 2934 C CA . ALA A 1 444 ? 19.982 48.547 -11.145 1.00 24.82 444 ALA A CA 1
ATOM 2935 C C . ALA A 1 444 ? 20.116 48.175 -12.634 1.00 26.72 444 ALA A C 1
ATOM 2936 O O . ALA A 1 444 ? 20.230 47.012 -12.951 1.00 26.13 444 ALA A O 1
ATOM 2938 N N . VAL A 1 445 ? 20.044 49.169 -13.520 1.00 25.65 445 VAL A N 1
ATOM 2939 C CA . VAL A 1 445 ? 20.310 49.044 -14.938 1.00 26.98 445 VAL A CA 1
ATOM 2940 C C . VAL A 1 445 ? 21.240 50.201 -15.336 1.00 26.11 445 VAL A C 1
ATOM 2941 O O . VAL A 1 445 ? 20.881 51.375 -15.151 1.00 27.05 445 VAL A O 1
ATOM 2945 N N . PHE A 1 446 ? 22.392 49.852 -15.850 1.00 29.04 446 PHE A N 1
ATOM 2946 C CA . PHE A 1 446 ? 23.422 50.819 -16.213 1.00 30.79 446 PHE A CA 1
ATOM 2947 C C . PHE A 1 446 ? 23.320 51.118 -17.712 1.00 29.68 446 PHE A C 1
ATOM 2948 O O . PHE A 1 446 ? 23.676 50.305 -18.527 1.00 28.12 446 PHE A O 1
ATOM 2956 N N . PRO A 1 447 ? 22.873 52.318 -18.073 1.00 29.64 447 PRO A N 1
ATOM 2957 C CA . PRO A 1 447 ? 22.728 52.654 -19.481 1.00 32.92 447 PRO A CA 1
ATOM 2958 C C . PRO A 1 447 ? 24.043 52.641 -20.263 1.00 34.15 447 PRO A C 1
ATOM 2959 O O . PRO A 1 447 ? 25.104 52.901 -19.711 1.00 37.15 447 PRO A O 1
ATOM 2963 N N . ASP A 1 448 ? 23.973 52.338 -21.544 1.00 33.65 448 ASP A N 1
ATOM 2964 C CA . ASP A 1 448 ? 25.162 52.280 -22.376 1.00 33.87 448 ASP A CA 1
ATOM 2965 C C . ASP A 1 448 ? 25.302 53.498 -23.289 1.00 34.18 448 ASP A C 1
ATOM 2966 O O . ASP A 1 448 ? 26.154 53.483 -24.153 1.00 37.96 448 ASP A O 1
ATOM 2971 N N . GLY A 1 449 ? 24.441 54.500 -23.149 1.00 33.70 449 GLY A N 1
ATOM 2972 C CA . GLY A 1 449 ? 24.562 55.716 -23.967 1.00 36.88 449 GLY A CA 1
ATOM 2973 C C . GLY A 1 449 ? 23.751 55.706 -25.252 1.00 40.53 449 GLY A C 1
ATOM 2974 O O . GLY A 1 449 ? 23.665 56.673 -25.964 1.00 39.16 449 GLY A O 1
ATOM 2975 N N . THR A 1 450 ? 23.109 54.602 -25.522 1.00 39.06 450 THR A N 1
ATOM 2976 C CA . THR A 1 450 ? 22.381 54.439 -26.755 1.00 41.74 450 THR A CA 1
ATOM 2977 C C . THR A 1 450 ? 20.977 55.002 -26.545 1.00 39.12 450 THR A C 1
ATOM 2978 O O . THR A 1 450 ? 20.419 54.911 -25.429 1.00 39.63 450 THR A O 1
ATOM 2982 N N . PRO A 1 451 ? 20.395 55.631 -27.567 1.00 39.99 451 PRO A N 1
ATOM 2983 C CA . PRO A 1 451 ? 18.956 56.014 -27.425 1.00 44.24 451 PRO A CA 1
ATOM 2984 C C . PRO A 1 451 ? 17.959 54.822 -27.334 1.00 43.00 451 PRO A C 1
ATOM 2985 O O . PRO A 1 451 ? 18.265 53.750 -27.845 1.00 42.78 451 PRO A O 1
ATOM 2989 N N . ASP A 1 452 ? 16.792 55.022 -26.699 1.00 44.92 452 ASP A N 1
ATOM 2990 C CA . ASP A 1 452 ? 15.715 54.010 -26.681 1.00 46.91 452 ASP A CA 1
ATOM 2991 C C . ASP A 1 452 ? 15.243 53.818 -28.103 1.00 44.48 452 ASP A C 1
ATOM 2992 O O . ASP A 1 452 ? 14.812 54.774 -28.716 1.00 40.36 452 ASP A O 1
ATOM 2997 N N . PRO A 1 453 ? 15.356 52.597 -28.654 1.00 44.52 453 PRO A N 1
ATOM 2998 C CA . PRO A 1 453 ? 14.936 52.424 -30.053 1.00 48.03 453 PRO A CA 1
ATOM 2999 C C . PRO A 1 453 ? 13.415 52.328 -30.246 1.00 40.16 453 PRO A C 1
ATOM 3000 O O . PRO A 1 453 ? 12.971 52.159 -31.361 1.00 41.48 453 PRO A O 1
ATOM 3004 N N . GLY A 1 454 ? 12.639 52.353 -29.172 1.00 38.32 454 GLY A N 1
ATOM 3005 C CA . GLY A 1 454 ? 11.186 52.185 -29.255 1.00 36.69 454 GLY A CA 1
ATOM 3006 C C . GLY A 1 454 ? 10.832 50.861 -29.906 1.00 33.03 454 GLY A C 1
ATOM 3007 O O . GLY A 1 454 ? 11.579 49.889 -29.845 1.00 36.02 454 GLY A O 1
ATOM 3008 N N . PHE A 1 455 ? 9.664 50.835 -30.539 1.00 31.25 455 PHE A N 1
ATOM 3009 C CA . PHE A 1 455 ? 9.068 49.635 -31.009 1.00 30.38 455 PHE A CA 1
ATOM 3010 C C . PHE A 1 455 ? 8.676 49.842 -32.460 1.00 30.47 455 PHE A C 1
ATOM 3011 O O . PHE A 1 455 ? 7.916 50.732 -32.760 1.00 40.09 455 PHE A O 1
ATOM 3019 N N . VAL A 1 456 ? 9.093 48.942 -33.325 1.00 32.49 456 VAL A N 1
ATOM 3020 C CA . VAL A 1 456 ? 8.727 48.967 -34.724 1.00 36.08 456 VAL A CA 1
ATOM 3021 C C . VAL A 1 456 ? 7.202 48.719 -34.864 1.00 39.28 456 VAL A C 1
ATOM 3022 O O . VAL A 1 456 ? 6.525 49.463 -35.570 1.00 32.81 456 VAL A O 1
ATOM 3026 N N . ARG A 1 457 ? 6.659 47.681 -34.216 1.00 32.73 457 ARG A N 1
ATOM 3027 C CA . ARG A 1 457 ? 5.221 47.416 -34.265 1.00 30.61 457 ARG A CA 1
ATOM 3028 C C . ARG A 1 457 ? 4.590 47.639 -32.905 1.00 27.96 457 ARG A C 1
ATOM 3029 O O . ARG A 1 457 ? 5.282 47.905 -31.953 1.00 25.44 457 ARG A O 1
ATOM 3037 N N . ASP A 1 458 ? 3.269 47.564 -32.853 1.00 23.10 458 ASP A N 1
ATOM 3038 C CA . ASP A 1 458 ? 2.482 47.906 -31.644 1.00 24.87 458 ASP A CA 1
ATOM 3039 C C . ASP A 1 458 ? 3.037 47.154 -30.448 1.00 24.90 458 ASP A C 1
ATOM 3040 O O . ASP A 1 458 ? 3.130 45.909 -30.485 1.00 21.18 458 ASP A O 1
ATOM 3045 N N . GLN A 1 459 ? 3.376 47.875 -29.383 1.00 24.11 459 GLN A N 1
ATOM 3046 C CA . GLN A 1 459 ? 4.116 47.291 -28.267 1.00 25.59 459 GLN A CA 1
ATOM 3047 C C . GLN A 1 459 ? 3.254 46.477 -27.294 1.00 24.08 459 GLN A C 1
ATOM 3048 O O . GLN A 1 459 ? 3.788 45.795 -26.438 1.00 23.15 459 GLN A O 1
ATOM 3054 N N . GLU A 1 460 ? 1.958 46.538 -27.456 1.00 21.30 460 GLU A N 1
ATOM 3055 C CA . GLU A 1 460 ? 0.997 45.695 -26.727 1.00 24.26 460 GLU A CA 1
ATOM 3056 C C . GLU A 1 460 ? 0.791 44.330 -27.373 1.00 23.97 460 GLU A C 1
ATOM 3057 O O . GLU A 1 460 ? 0.733 43.304 -26.679 1.00 23.21 460 GLU A O 1
ATOM 3063 N N . PHE A 1 461 ? 0.678 44.324 -28.699 1.00 21.74 461 PHE A N 1
ATOM 3064 C CA . PHE A 1 461 ? 0.446 43.072 -29.472 1.00 23.80 461 PHE A CA 1
ATOM 3065 C C . PHE A 1 461 ? 1.712 42.294 -29.725 1.00 19.35 461 PHE A C 1
ATOM 3066 O O . PHE A 1 461 ? 1.698 41.081 -29.663 1.00 18.44 461 PHE A O 1
ATOM 3074 N N . PHE A 1 462 ? 2.830 42.997 -29.950 1.00 20.62 462 PHE A N 1
ATOM 3075 C CA . PHE A 1 462 ? 4.031 42.348 -30.419 1.00 21.16 462 PHE A CA 1
ATOM 3076 C C . PHE A 1 462 ? 5.258 42.523 -29.519 1.00 20.12 462 PHE A C 1
ATOM 3077 O O . PHE A 1 462 ? 5.612 43.615 -29.145 1.00 20.04 462 PHE A O 1
ATOM 3085 N N . TYR A 1 463 ? 5.916 41.391 -29.224 1.00 18.53 463 TYR A N 1
ATOM 3086 C CA . TYR A 1 463 ? 7.136 41.347 -28.467 1.00 18.57 463 TYR A CA 1
ATOM 3087 C C . TYR A 1 463 ? 8.251 41.875 -29.378 1.00 19.08 463 TYR A C 1
ATOM 3088 O O . TYR A 1 463 ? 8.283 41.555 -30.570 1.00 17.89 463 TYR A O 1
ATOM 3097 N N . GLN A 1 464 ? 9.148 42.679 -28.826 1.00 19.21 464 GLN A N 1
ATOM 3098 C CA . GLN A 1 464 ? 10.327 43.105 -29.569 1.00 22.59 464 GLN A CA 1
ATOM 3099 C C . GLN A 1 464 ? 11.548 42.813 -28.716 1.00 23.40 464 GLN A C 1
ATOM 3100 O O . GLN A 1 464 ? 11.695 43.377 -27.639 1.00 20.50 464 GLN A O 1
ATOM 3106 N N . ALA A 1 465 ? 12.400 41.943 -29.223 1.00 21.65 465 ALA A N 1
ATOM 3107 C CA . ALA A 1 465 ? 13.605 41.601 -28.516 1.00 21.80 465 ALA A CA 1
ATOM 3108 C C . ALA A 1 465 ? 14.561 42.819 -28.509 1.00 22.49 465 ALA A C 1
ATOM 3109 O O . ALA A 1 465 ? 14.611 43.587 -29.448 1.00 20.48 465 ALA A O 1
ATOM 3111 N N . SER A 1 466 ? 15.285 42.986 -27.424 1.00 23.31 466 SER A N 1
ATOM 3112 C CA . SER A 1 466 ? 16.272 44.048 -27.318 1.00 24.02 466 SER A CA 1
ATOM 3113 C C . SER A 1 466 ? 17.364 43.562 -26.366 1.00 27.84 466 SER A C 1
ATOM 3114 O O . SER A 1 466 ? 17.116 42.848 -25.412 1.00 26.40 466 SER A O 1
ATOM 3117 N N . THR A 1 467 ? 18.579 44.004 -26.617 1.00 25.95 467 THR A N 1
ATOM 3118 C CA . THR A 1 467 ? 19.682 43.683 -25.773 1.00 25.74 467 THR A CA 1
ATOM 3119 C C . THR A 1 467 ? 20.231 44.954 -25.046 1.00 25.58 467 THR A C 1
ATOM 3120 O O . THR A 1 467 ? 21.252 44.947 -24.338 1.00 27.58 467 THR A O 1
ATOM 3124 N N . ARG A 1 468 ? 19.505 46.038 -25.169 1.00 25.21 468 ARG A N 1
ATOM 3125 C CA . ARG A 1 468 ? 19.844 47.276 -24.525 1.00 23.87 468 ARG A CA 1
ATOM 3126 C C . ARG A 1 468 ? 19.612 47.098 -23.029 1.00 26.77 468 ARG A C 1
ATOM 3127 O O . ARG A 1 468 ? 18.626 46.468 -22.606 1.00 26.63 468 ARG A O 1
ATOM 3135 N N . PRO A 1 469 ? 20.448 47.726 -22.193 1.00 24.23 469 PRO A N 1
ATOM 3136 C CA . PRO A 1 469 ? 20.160 47.534 -20.778 1.00 24.12 469 PRO A CA 1
ATOM 3137 C C . PRO A 1 469 ? 18.748 47.969 -20.352 1.00 23.41 469 PRO A C 1
ATOM 3138 O O . PRO A 1 469 ? 18.224 48.958 -20.817 1.00 26.17 469 PRO A O 1
ATOM 3142 N N . GLY A 1 470 ? 18.125 47.149 -19.512 1.00 26.19 470 GLY A N 1
ATOM 3143 C CA . GLY A 1 470 ? 16.726 47.323 -19.103 1.00 26.67 470 GLY A CA 1
ATOM 3144 C C . GLY A 1 470 ? 15.720 46.377 -19.784 1.00 25.99 470 GLY A C 1
ATOM 3145 O O . GLY A 1 470 ? 14.586 46.270 -19.321 1.00 26.49 470 GLY A O 1
ATOM 3146 N N . ALA A 1 471 ? 16.147 45.713 -20.851 1.00 23.82 471 ALA A N 1
ATOM 3147 C CA . ALA A 1 471 ? 15.331 44.703 -21.525 1.00 26.84 471 ALA A CA 1
ATOM 3148 C C . ALA A 1 471 ? 15.743 43.296 -21.067 1.00 25.36 471 ALA A C 1
ATOM 3149 O O . ALA A 1 471 ? 16.881 43.064 -20.607 1.00 23.36 471 ALA A O 1
ATOM 3151 N N . HIS A 1 472 ? 14.793 42.372 -21.176 1.00 23.14 472 HIS A N 1
ATOM 3152 C CA . HIS A 1 472 ? 15.025 40.948 -20.878 1.00 22.11 472 HIS A CA 1
ATOM 3153 C C . HIS A 1 472 ? 15.976 40.363 -21.876 1.00 20.14 472 HIS A C 1
ATOM 3154 O O . HIS A 1 472 ? 15.904 40.679 -23.069 1.00 21.45 472 HIS A O 1
ATOM 3161 N N . LEU A 1 473 ? 16.934 39.558 -21.413 1.00 18.31 473 LEU A N 1
ATOM 3162 C CA . LEU A 1 473 ? 17.799 38.849 -22.314 1.00 20.09 473 LEU A CA 1
ATOM 3163 C C . LEU A 1 473 ? 16.961 38.088 -23.377 1.00 21.12 473 LEU A C 1
ATOM 3164 O O . LEU A 1 473 ? 16.064 37.355 -23.011 1.00 20.89 473 LEU A O 1
ATOM 3169 N N . PRO A 1 474 ? 17.282 38.245 -24.678 1.00 21.47 474 PRO A N 1
ATOM 3170 C CA . PRO A 1 474 ? 16.574 37.498 -25.699 1.00 22.57 474 PRO A CA 1
ATOM 3171 C C . PRO A 1 474 ? 16.936 36.022 -25.656 1.00 22.43 474 PRO A C 1
ATOM 3172 O O . PRO A 1 474 ? 18.068 35.645 -25.337 1.00 21.83 474 PRO A O 1
ATOM 3176 N N . HIS A 1 475 ? 15.937 35.208 -25.938 1.00 22.01 475 HIS A N 1
ATOM 3177 C CA . HIS A 1 475 ? 16.100 33.785 -26.175 1.00 20.42 475 HIS A CA 1
ATOM 3178 C C . HIS A 1 475 ? 16.518 33.506 -27.623 1.00 20.09 475 HIS A C 1
ATOM 3179 O O . HIS A 1 475 ? 15.901 34.044 -28.555 1.00 20.13 475 HIS A O 1
ATOM 3186 N N . VAL A 1 476 ? 17.575 32.690 -27.784 1.00 19.34 476 VAL A N 1
ATOM 3187 C CA . VAL A 1 476 ? 17.920 31.990 -29.002 1.00 19.99 476 VAL A CA 1
ATOM 3188 C C . VAL A 1 476 ? 18.527 30.652 -28.603 1.00 21.59 476 VAL A C 1
ATOM 3189 O O . VAL A 1 476 ? 18.890 30.452 -27.430 1.00 22.19 476 VAL A O 1
ATOM 3193 N N . TRP A 1 477 ? 18.520 29.696 -29.551 1.00 20.16 477 TRP A N 1
ATOM 3194 C CA . TRP A 1 477 ? 19.057 28.373 -29.293 1.00 20.14 477 TRP A CA 1
ATOM 3195 C C . TRP A 1 477 ? 20.566 28.369 -29.609 1.00 22.89 477 TRP A C 1
ATOM 3196 O O . TRP A 1 477 ? 20.992 28.826 -30.674 1.00 20.58 477 TRP A O 1
ATOM 3207 N N . LEU A 1 478 ? 21.321 27.823 -28.669 1.00 22.63 478 LEU A N 1
ATOM 3208 C CA . LEU A 1 478 ? 22.762 27.501 -28.806 1.00 24.21 478 LEU A CA 1
ATOM 3209 C C . LEU A 1 478 ? 22.820 26.028 -28.683 1.00 26.79 478 LEU A C 1
ATOM 3210 O O . LEU A 1 478 ? 21.786 25.387 -28.492 1.00 23.79 478 LEU A O 1
ATOM 3215 N N . THR A 1 479 ? 24.012 25.446 -28.756 1.00 27.63 479 THR A N 1
ATOM 3216 C CA . THR A 1 479 ? 24.171 24.050 -28.338 1.00 29.40 479 THR A CA 1
ATOM 3217 C C . THR A 1 479 ? 25.224 23.860 -27.300 1.00 28.12 479 THR A C 1
ATOM 3218 O O . THR A 1 479 ? 26.126 24.658 -27.166 1.00 27.86 479 THR A O 1
ATOM 3222 N N . GLU A 1 480 ? 25.046 22.806 -26.527 1.00 30.56 480 GLU A N 1
ATOM 3223 C CA . GLU A 1 480 ? 26.017 22.327 -25.540 1.00 35.56 480 GLU A CA 1
ATOM 3224 C C . GLU A 1 480 ? 26.093 20.818 -25.829 1.00 39.39 480 GLU A C 1
ATOM 3225 O O . GLU A 1 480 ? 25.088 20.132 -25.726 1.00 36.35 480 GLU A O 1
ATOM 3231 N N . ASN A 1 481 ? 27.260 20.332 -26.267 1.00 38.45 481 ASN A N 1
ATOM 3232 C CA . ASN A 1 481 ? 27.407 18.944 -26.695 1.00 43.14 481 ASN A CA 1
ATOM 3233 C C . ASN A 1 481 ? 26.379 18.490 -27.729 1.00 41.63 481 ASN A C 1
ATOM 3234 O O . ASN A 1 481 ? 25.751 17.442 -27.613 1.00 41.88 481 ASN A O 1
ATOM 3239 N N . GLN A 1 482 ? 26.170 19.347 -28.705 1.00 45.56 482 GLN A N 1
ATOM 3240 C CA . GLN A 1 482 ? 25.183 19.159 -29.746 1.00 49.62 482 GLN A CA 1
ATOM 3241 C C . GLN A 1 482 ? 23.704 19.132 -29.302 1.00 48.27 482 GLN A C 1
ATOM 3242 O O . GLN A 1 482 ? 22.862 18.997 -30.157 1.00 53.47 482 GLN A O 1
ATOM 3248 N N . ARG A 1 483 ? 23.405 19.245 -28.002 1.00 43.76 483 ARG A N 1
ATOM 3249 C CA . ARG A 1 483 ? 22.025 19.385 -27.508 1.00 44.77 483 ARG A CA 1
ATOM 3250 C C . ARG A 1 483 ? 21.658 20.885 -27.496 1.00 39.91 483 ARG A C 1
ATOM 3251 O O . ARG A 1 483 ? 22.428 21.708 -26.977 1.00 31.06 483 ARG A O 1
ATOM 3253 N N . ARG A 1 484 ? 20.486 21.234 -28.018 1.00 36.91 484 ARG A N 1
ATOM 3254 C CA . ARG A 1 484 ? 19.983 22.609 -27.940 1.00 30.88 484 ARG A CA 1
ATOM 3255 C C . ARG A 1 484 ? 19.868 23.121 -26.489 1.00 30.29 484 ARG A C 1
ATOM 3256 O O . ARG A 1 484 ? 19.354 22.424 -25.624 1.00 30.33 484 ARG A O 1
ATOM 3264 N N . ILE A 1 485 ? 20.268 24.362 -26.260 1.00 27.99 485 ILE A N 1
ATOM 3265 C CA . ILE A 1 485 ? 20.161 25.011 -24.939 1.00 25.78 485 ILE A CA 1
ATOM 3266 C C . ILE A 1 485 ? 19.877 26.471 -25.198 1.00 23.02 485 ILE A C 1
ATOM 3267 O O . ILE A 1 485 ? 20.347 27.031 -26.173 1.00 25.90 485 ILE A O 1
ATOM 3272 N N . SER A 1 486 ? 19.010 27.091 -24.403 1.00 23.27 486 SER A N 1
ATOM 3273 C CA . SER A 1 486 ? 18.677 28.489 -24.605 1.00 21.76 486 SER A CA 1
ATOM 3274 C C . SER A 1 486 ? 19.750 29.386 -23.985 1.00 21.53 486 SER A C 1
ATOM 3275 O O . SER A 1 486 ? 20.304 29.038 -22.942 1.00 22.44 486 SER A O 1
ATOM 3278 N N . THR A 1 487 ? 19.886 30.580 -24.532 1.00 21.26 487 THR A N 1
ATOM 3279 C CA . THR A 1 487 ? 20.631 31.663 -23.864 1.00 21.01 487 THR A CA 1
ATOM 3280 C C . THR A 1 487 ? 20.200 31.854 -22.424 1.00 21.34 487 THR A C 1
ATOM 3281 O O . THR A 1 487 ? 21.043 32.092 -21.523 1.00 21.87 487 THR A O 1
ATOM 3285 N N . LEU A 1 488 ? 18.914 31.698 -22.150 1.00 21.51 488 LEU A N 1
ATOM 3286 C CA . LEU A 1 488 ? 18.436 31.834 -20.766 1.00 22.11 488 LEU A CA 1
ATOM 3287 C C . LEU A 1 488 ? 18.960 30.745 -19.789 1.00 21.19 488 LEU A C 1
ATOM 3288 O O . LEU A 1 488 ? 19.194 31.023 -18.578 1.00 22.41 488 LEU A O 1
ATOM 3293 N N . ASP A 1 489 ? 19.207 29.551 -20.322 1.00 21.11 489 ASP A N 1
ATOM 3294 C CA . ASP A 1 489 ? 19.740 28.449 -19.556 1.00 24.98 489 ASP A CA 1
ATOM 3295 C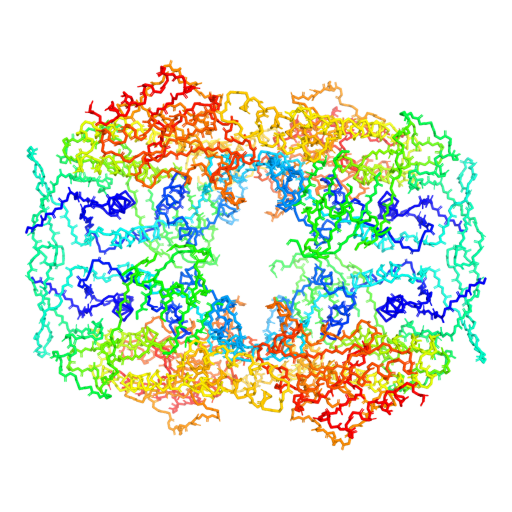 C . ASP A 1 489 ? 21.222 28.649 -19.128 1.00 26.14 489 ASP A C 1
ATOM 3296 O O . ASP A 1 489 ? 21.688 27.959 -18.254 1.00 22.90 489 ASP A O 1
ATOM 3301 N N . LEU A 1 490 ? 21.909 29.592 -19.744 1.00 27.15 490 LEU A N 1
ATOM 3302 C CA . LEU A 1 490 ? 23.274 29.985 -19.328 1.00 27.88 490 LEU A CA 1
ATOM 3303 C C . LEU A 1 490 ? 23.316 30.905 -18.107 1.00 29.11 490 LEU A C 1
ATOM 3304 O O . LEU A 1 490 ? 24.386 31.115 -17.549 1.00 31.39 490 LEU A O 1
ATOM 3309 N N . CYS A 1 491 ? 22.189 31.535 -17.796 1.00 26.26 491 CYS A N 1
ATOM 3310 C CA . CYS A 1 491 ? 22.133 32.657 -16.905 1.00 25.51 491 CYS A CA 1
ATOM 3311 C C . CYS A 1 491 ? 21.163 32.309 -15.750 1.00 27.89 491 CYS A C 1
ATOM 3312 O O . CYS A 1 491 ? 20.758 31.155 -15.633 1.00 28.15 491 CYS A O 1
ATOM 3315 N N . GLY A 1 492 ? 20.818 33.284 -14.908 1.00 27.57 492 GLY A N 1
ATOM 3316 C CA . GLY A 1 492 ? 19.956 33.004 -13.754 1.00 27.88 492 GLY A CA 1
ATOM 3317 C C . GLY A 1 492 ? 20.674 32.294 -12.612 1.00 30.57 492 GLY A C 1
ATOM 3318 O O . GLY A 1 492 ? 21.841 32.594 -12.332 1.00 29.38 492 GLY A O 1
ATOM 3319 N N . LYS A 1 493 ? 20.010 31.325 -11.994 1.00 30.17 493 LYS A N 1
ATOM 3320 C CA . LYS A 1 493 ? 20.549 30.573 -10.846 1.00 36.40 493 LYS A CA 1
ATOM 3321 C C . LYS A 1 493 ? 21.048 31.493 -9.743 1.00 34.70 493 LYS A C 1
ATOM 3322 O O . LYS A 1 493 ? 22.063 31.236 -9.136 1.00 33.29 493 LYS A O 1
ATOM 3328 N N . GLY A 1 494 ? 20.364 32.586 -9.525 1.00 31.03 494 GLY A N 1
ATOM 3329 C CA . GLY A 1 494 ? 20.700 33.481 -8.464 1.00 33.41 494 GLY A CA 1
ATOM 3330 C C . GLY A 1 494 ? 21.993 34.267 -8.622 1.00 35.28 494 GLY A C 1
ATOM 3331 O O . GLY A 1 494 ? 22.391 34.927 -7.683 1.00 36.04 494 GLY A O 1
ATOM 3332 N N . ARG A 1 495 ? 22.570 34.336 -9.814 1.00 29.78 495 ARG A N 1
ATOM 3333 C CA . ARG A 1 495 ? 23.826 35.057 -9.980 1.00 35.45 495 ARG A CA 1
ATOM 3334 C C . ARG A 1 495 ? 23.885 35.846 -11.295 1.00 32.96 495 ARG A C 1
ATOM 3335 O O . ARG A 1 495 ? 23.034 35.677 -12.167 1.00 27.36 495 ARG A O 1
ATOM 3343 N N . PHE A 1 496 ? 24.865 36.737 -11.411 1.00 29.52 496 PHE A N 1
ATOM 3344 C CA . PHE A 1 496 ? 25.102 37.493 -12.635 1.00 25.18 496 PHE A CA 1
ATOM 3345 C C . PHE A 1 496 ? 25.865 36.678 -13.611 1.00 24.33 496 PHE A C 1
ATOM 3346 O O . PHE A 1 496 ? 26.687 35.866 -13.219 1.00 26.51 496 PHE A O 1
ATOM 3354 N N . THR A 1 497 ? 25.636 36.916 -14.897 1.00 22.35 497 THR A N 1
ATOM 3355 C CA . THR A 1 497 ? 26.286 36.172 -15.935 1.00 23.18 497 THR A CA 1
ATOM 3356 C C . THR A 1 497 ? 26.715 37.165 -16.991 1.00 24.39 497 THR A C 1
ATOM 3357 O O . THR A 1 497 ? 25.999 38.094 -17.285 1.00 23.15 497 THR A O 1
ATOM 3361 N N . LEU A 1 498 ? 27.887 36.955 -17.562 1.00 24.58 498 LEU A N 1
ATOM 3362 C CA . LEU A 1 498 ? 28.401 37.792 -18.642 1.00 26.24 498 LEU A CA 1
ATOM 3363 C C . LEU A 1 498 ? 28.582 36.905 -19.859 1.00 24.90 498 LEU A C 1
ATOM 3364 O O . LEU A 1 498 ? 29.277 35.869 -19.813 1.00 26.95 498 LEU A O 1
ATOM 3369 N N . LEU A 1 499 ? 27.965 37.312 -20.948 1.00 22.77 499 LEU A N 1
ATOM 3370 C CA . LEU A 1 499 ? 28.021 36.544 -22.203 1.00 24.36 499 LEU A CA 1
ATOM 3371 C C . LEU A 1 499 ? 28.848 37.281 -23.246 1.00 25.28 499 LEU A C 1
ATOM 3372 O O . LEU A 1 499 ? 28.619 38.494 -23.481 1.00 24.03 499 LEU A O 1
ATOM 3377 N N . THR A 1 500 ? 29.706 36.537 -23.931 1.00 23.35 500 THR A N 1
ATOM 3378 C CA . THR A 1 500 ? 30.542 37.084 -25.027 1.00 27.12 500 THR A CA 1
ATOM 3379 C C . THR A 1 500 ? 30.903 36.001 -26.030 1.00 24.88 500 THR A C 1
ATOM 3380 O O . THR A 1 500 ? 30.451 34.862 -25.911 1.00 25.78 500 THR A O 1
ATOM 3384 N N . GLY A 1 501 ? 31.700 36.349 -27.048 1.00 24.35 501 GLY A N 1
ATOM 3385 C CA . GLY A 1 501 ? 32.233 35.399 -27.986 1.00 27.63 501 GLY A CA 1
ATOM 3386 C C . GLY A 1 501 ? 33.761 35.327 -27.930 1.00 32.36 501 GLY A C 1
ATOM 3387 O O . GLY A 1 501 ? 34.394 35.983 -27.056 1.00 29.67 501 GLY A O 1
ATOM 3388 N N . LEU A 1 502 ? 34.341 34.580 -28.882 1.00 30.26 502 LEU A N 1
ATOM 3389 C CA . LEU A 1 502 ? 35.719 34.136 -28.768 1.00 33.09 502 LEU A CA 1
ATOM 3390 C C . LEU A 1 502 ? 36.700 35.305 -28.767 1.00 32.65 502 LEU A C 1
ATOM 3391 O O . LEU A 1 502 ? 37.678 35.284 -28.023 1.00 33.86 502 LEU A O 1
ATOM 3396 N N . SER A 1 503 ? 36.419 36.339 -29.566 1.00 33.81 503 SER A N 1
ATOM 3397 C CA . SER A 1 503 ? 37.277 37.530 -29.614 1.00 32.69 503 SER A CA 1
ATOM 3398 C C . SER A 1 503 ? 37.093 38.415 -28.383 1.00 34.69 503 SER A C 1
ATOM 3399 O O . SER A 1 503 ? 37.817 39.387 -28.200 1.00 36.22 503 SER A O 1
ATOM 3402 N N . GLY A 1 504 ? 36.137 38.059 -27.511 1.00 32.19 504 GLY A N 1
ATOM 3403 C CA . GLY A 1 504 ? 35.960 38.726 -26.228 1.00 28.39 504 GLY A CA 1
ATOM 3404 C C . GLY A 1 504 ? 36.568 37.972 -25.066 1.00 26.40 504 GLY A C 1
ATOM 3405 O O . GLY A 1 504 ? 36.160 38.170 -23.934 1.00 28.16 504 GLY A O 1
ATOM 3406 N N . ALA A 1 505 ? 37.565 37.117 -25.308 1.00 33.14 505 ALA A N 1
ATOM 3407 C CA . ALA A 1 505 ? 38.194 36.365 -24.222 1.00 34.43 505 ALA A CA 1
ATOM 3408 C C . ALA A 1 505 ? 38.664 37.266 -23.033 1.00 32.66 505 ALA A C 1
ATOM 3409 O O . ALA A 1 505 ? 38.703 36.798 -21.914 1.00 35.22 505 ALA A O 1
ATOM 3411 N N . ALA A 1 506 ? 38.993 38.529 -23.265 1.00 30.75 506 ALA A N 1
ATOM 3412 C CA . ALA A 1 506 ? 39.513 39.375 -22.167 1.00 31.71 506 ALA A CA 1
ATOM 3413 C C . ALA A 1 506 ? 38.459 39.621 -21.099 1.00 36.52 506 ALA A C 1
ATOM 3414 O O . ALA A 1 506 ? 38.771 40.055 -19.971 1.00 32.23 506 ALA A O 1
ATOM 3416 N N . TRP A 1 507 ? 37.193 39.386 -21.436 1.00 30.48 507 TRP A N 1
ATOM 3417 C CA . TRP A 1 507 ? 36.161 39.566 -20.435 1.00 28.97 507 TRP A CA 1
ATOM 3418 C C . TRP A 1 507 ? 36.317 38.624 -19.294 1.00 28.45 507 TRP A C 1
ATOM 3419 O O . TRP A 1 507 ? 35.908 38.953 -18.200 1.00 33.96 507 TRP A O 1
ATOM 3430 N N . LYS A 1 508 ? 36.867 37.441 -19.533 1.00 27.82 508 LYS A N 1
ATOM 3431 C CA . LYS A 1 508 ? 36.975 36.458 -18.483 1.00 30.27 508 LYS A CA 1
ATOM 3432 C C . LYS A 1 508 ? 37.812 37.009 -17.351 1.00 36.38 508 LYS A C 1
ATOM 3433 O O . LYS A 1 508 ? 37.453 36.920 -16.159 1.00 35.86 508 LYS A O 1
ATOM 3435 N N . HIS A 1 509 ? 38.969 37.523 -17.683 1.00 38.23 509 HIS A N 1
ATOM 3436 C CA . HIS A 1 509 ? 39.864 38.073 -16.643 1.00 42.31 509 HIS A CA 1
ATOM 3437 C C . HIS A 1 509 ? 39.273 39.336 -15.995 1.00 40.78 509 HIS A C 1
ATOM 3438 O O . HIS A 1 509 ? 39.392 39.550 -14.787 1.00 40.35 509 HIS A O 1
ATOM 3445 N N . GLU A 1 510 ? 38.680 40.210 -16.799 1.00 37.55 510 GLU A N 1
ATOM 3446 C CA . GLU A 1 510 ? 38.052 41.397 -16.238 1.00 37.77 510 GLU A CA 1
ATOM 3447 C C . GLU A 1 510 ? 36.959 41.023 -15.239 1.00 41.18 510 GLU A C 1
ATOM 3448 O O . GLU A 1 510 ? 36.887 41.569 -14.131 1.00 40.30 510 GLU A O 1
ATOM 3454 N N . ALA A 1 511 ? 36.127 40.052 -15.596 1.00 38.17 511 ALA A N 1
ATOM 3455 C CA . ALA A 1 511 ? 35.081 39.642 -14.680 1.00 35.82 511 ALA A CA 1
ATOM 3456 C C . ALA A 1 511 ? 35.624 39.021 -13.397 1.00 38.54 511 ALA A C 1
ATOM 3457 O O . ALA A 1 511 ? 35.060 39.227 -12.323 1.00 35.13 511 ALA A O 1
ATOM 3459 N N . GLU A 1 512 ? 36.668 38.211 -13.509 1.00 35.95 512 GLU A N 1
ATOM 3460 C CA . GLU A 1 512 ? 37.353 37.620 -12.314 1.00 38.33 512 GLU A CA 1
ATOM 3461 C C . GLU A 1 512 ? 37.833 38.720 -11.333 1.00 40.26 512 GLU A C 1
ATOM 3462 O O . GLU A 1 512 ? 37.619 38.600 -10.127 1.00 39.22 512 GLU A O 1
ATOM 3464 N N . GLN A 1 513 ? 38.416 39.802 -11.849 1.00 39.73 513 GLN A N 1
ATOM 3465 C CA . GLN A 1 513 ? 38.871 40.919 -11.023 1.00 47.11 513 GLN A CA 1
ATOM 3466 C C . GLN A 1 513 ? 37.722 41.599 -10.301 1.00 47.35 513 GLN A C 1
ATOM 3467 O O . GLN A 1 513 ? 37.830 41.876 -9.112 1.00 52.83 513 GLN A O 1
ATOM 3473 N N . VAL A 1 514 ? 36.635 41.885 -11.022 1.00 43.21 514 VAL A N 1
ATOM 3474 C CA . VAL A 1 514 ? 35.506 42.601 -10.446 1.00 39.33 514 VAL A CA 1
ATOM 3475 C C . VAL A 1 514 ? 34.838 41.691 -9.405 1.00 40.56 514 VAL A C 1
ATOM 3476 O O . VAL A 1 514 ? 34.506 42.116 -8.323 1.00 37.66 514 VAL A O 1
ATOM 3480 N N . SER A 1 515 ? 34.720 40.418 -9.736 1.00 38.68 515 SER A N 1
ATOM 3481 C CA . SER A 1 515 ? 34.184 39.411 -8.823 1.00 43.85 515 SER A CA 1
ATOM 3482 C C . SER A 1 515 ? 34.962 39.324 -7.470 1.00 47.26 515 SER A C 1
ATOM 3483 O O . SER A 1 515 ? 34.397 39.305 -6.380 1.00 46.23 515 SER A O 1
ATOM 3486 N N . GLN A 1 516 ? 36.277 39.221 -7.599 1.00 54.56 516 GLN A N 1
ATOM 3487 C CA . GLN A 1 516 ? 37.226 39.137 -6.489 1.00 60.75 516 GLN A CA 1
ATOM 3488 C C . GLN A 1 516 ? 37.169 40.410 -5.654 1.00 50.24 516 GLN A C 1
ATOM 3489 O O . GLN A 1 516 ? 37.001 40.369 -4.458 1.00 52.64 516 GLN A O 1
ATOM 3495 N N . SER A 1 517 ? 37.264 41.537 -6.317 1.00 46.61 517 SER A N 1
ATOM 3496 C CA . SER A 1 517 ? 37.196 42.821 -5.652 1.00 51.35 517 SER A CA 1
ATOM 3497 C C . SER A 1 517 ? 35.889 43.097 -4.907 1.00 52.57 517 SER A C 1
ATOM 3498 O O . SER A 1 517 ? 35.911 43.664 -3.827 1.00 46.96 517 SER A O 1
ATOM 3501 N N . LEU A 1 518 ? 34.739 42.724 -5.472 1.00 48.30 518 LEU A N 1
ATOM 3502 C CA . LEU A 1 518 ? 33.448 43.066 -4.851 1.00 43.55 518 LEU A CA 1
ATOM 3503 C C . LEU A 1 518 ? 32.875 41.926 -4.028 1.00 43.34 518 LEU A C 1
ATOM 3504 O O . LEU A 1 518 ? 31.894 42.092 -3.334 1.00 42.62 518 LEU A O 1
ATOM 3509 N N . GLY A 1 519 ? 33.465 40.751 -4.121 1.00 44.60 519 GLY A N 1
ATOM 3510 C CA . GLY A 1 519 ? 32.972 39.615 -3.378 1.00 47.33 519 GLY A CA 1
ATOM 3511 C C . GLY A 1 519 ? 31.647 39.112 -3.902 1.00 50.52 519 GLY A C 1
ATOM 3512 O O . GLY A 1 519 ? 30.761 38.775 -3.135 1.00 43.74 519 GLY A O 1
ATOM 3513 N N . ILE A 1 520 ? 31.509 39.041 -5.218 1.00 49.08 520 ILE A N 1
ATOM 3514 C CA . ILE A 1 520 ? 30.251 38.604 -5.838 1.00 48.66 520 ILE A CA 1
ATOM 3515 C C . ILE A 1 520 ? 30.534 37.679 -7.012 1.00 46.23 520 ILE A C 1
ATOM 3516 O O . ILE A 1 520 ? 31.504 37.888 -7.716 1.00 43.85 520 ILE A O 1
ATOM 3521 N N . GLU A 1 521 ? 29.705 36.657 -7.205 1.00 49.67 521 GLU A N 1
ATOM 3522 C CA . GLU A 1 521 ? 29.890 35.725 -8.335 1.00 50.94 521 GLU A CA 1
ATOM 3523 C C . GLU A 1 521 ? 29.510 36.363 -9.665 1.00 43.70 521 GLU A C 1
ATOM 3524 O O . GLU A 1 521 ? 28.466 37.016 -9.794 1.00 53.48 521 GLU A O 1
ATOM 3530 N N . LEU A 1 522 ? 30.394 36.212 -10.642 1.00 40.70 522 LEU A N 1
ATOM 3531 C CA . LEU A 1 522 ? 30.147 36.620 -12.013 1.00 40.03 522 LEU A CA 1
ATOM 3532 C C . LEU A 1 522 ? 30.535 35.471 -12.930 1.00 39.51 522 LEU A C 1
ATOM 3533 O O . LEU A 1 522 ? 31.739 35.244 -13.130 1.00 34.95 522 LEU A O 1
ATOM 3538 N N . LYS A 1 523 ? 29.544 34.729 -13.463 1.00 32.43 523 LYS A N 1
ATOM 3539 C CA . LYS A 1 523 ? 29.831 33.598 -14.354 1.00 31.73 523 LYS A CA 1
ATOM 3540 C C . LYS A 1 523 ? 30.010 34.156 -15.737 1.00 28.55 523 LYS A C 1
ATOM 3541 O O . LYS A 1 523 ? 29.255 35.000 -16.160 1.00 29.86 523 LYS A O 1
ATOM 3547 N N . VAL A 1 524 ? 31.057 33.756 -16.411 1.00 30.40 524 VAL A N 1
ATOM 3548 C CA . VAL A 1 524 ? 31.346 34.240 -17.760 1.00 32.33 524 VAL A CA 1
ATOM 3549 C C . VAL A 1 524 ? 31.185 33.086 -18.705 1.00 32.69 524 VAL A C 1
ATOM 3550 O O . VAL A 1 524 ? 31.681 31.996 -18.430 1.00 32.78 524 VAL A O 1
ATOM 3554 N N . CYS A 1 525 ? 30.459 33.311 -19.809 1.00 30.21 525 CYS A N 1
ATOM 3555 C CA . CYS A 1 525 ? 30.282 32.290 -20.875 1.00 29.76 525 CYS A CA 1
ATOM 3556 C C . CYS A 1 525 ? 30.812 32.848 -22.177 1.00 27.88 525 CYS A C 1
ATOM 3557 O O . CYS A 1 525 ? 30.305 33.850 -22.647 1.00 25.92 525 CYS A O 1
ATOM 3560 N N . VAL A 1 526 ? 31.825 32.188 -22.729 1.00 26.83 526 VAL A N 1
ATOM 3561 C CA . VAL A 1 526 ? 32.458 32.530 -23.991 1.00 29.10 526 VAL A CA 1
ATOM 3562 C C . VAL A 1 526 ? 31.904 31.563 -25.057 1.00 29.39 526 VAL A C 1
ATOM 3563 O O . VAL A 1 526 ? 32.232 30.362 -25.084 1.00 32.58 526 VAL A O 1
ATOM 3567 N N . ILE A 1 527 ? 30.998 32.107 -25.863 1.00 27.79 527 ILE A N 1
ATOM 3568 C CA . ILE A 1 527 ? 30.172 31.342 -26.803 1.00 26.50 527 ILE A CA 1
ATOM 3569 C C . ILE A 1 527 ? 30.870 31.288 -28.134 1.00 27.61 527 ILE A C 1
ATOM 3570 O O . ILE A 1 527 ? 31.214 32.329 -28.697 1.00 25.82 527 ILE A O 1
ATOM 3575 N N . GLY A 1 528 ? 31.090 30.068 -28.632 1.00 29.47 528 GLY A N 1
ATOM 3576 C CA . GLY A 1 528 ? 31.753 29.921 -29.928 1.00 28.56 528 GLY A CA 1
ATOM 3577 C C . GLY A 1 528 ? 32.145 28.522 -30.313 1.00 27.79 528 GLY A C 1
ATOM 3578 O O . GLY A 1 528 ? 31.978 27.576 -29.558 1.00 27.48 528 GLY A O 1
ATOM 3579 N N . PRO A 1 529 ? 32.648 28.363 -31.529 1.00 29.54 529 PRO A N 1
ATOM 3580 C CA . PRO A 1 529 ? 33.089 27.045 -31.928 1.00 31.94 529 PRO A CA 1
ATOM 3581 C C . PRO A 1 529 ? 34.205 26.469 -31.032 1.00 34.49 529 PRO A C 1
ATOM 3582 O O . PRO A 1 529 ? 35.146 27.185 -30.663 1.00 33.74 529 PRO A O 1
ATOM 3586 N N . GLY A 1 530 ? 34.057 25.197 -30.672 1.00 35.49 530 GLY A N 1
ATOM 3587 C CA . GLY A 1 530 ? 34.983 24.494 -29.803 1.00 36.88 530 GLY A CA 1
ATOM 3588 C C . GLY A 1 530 ? 34.768 24.759 -28.317 1.00 39.59 530 GLY A C 1
ATOM 3589 O O . GLY A 1 530 ? 35.456 24.169 -27.516 1.00 36.70 530 GLY A O 1
ATOM 3590 N N . GLN A 1 531 ? 33.833 25.640 -27.942 1.00 31.56 531 GLN A N 1
ATOM 3591 C CA . GLN A 1 531 ? 33.623 26.019 -26.539 1.00 31.47 531 GLN A CA 1
ATOM 3592 C C . GLN A 1 531 ? 32.575 25.140 -25.910 1.00 29.09 531 GLN A C 1
ATOM 3593 O O . GLN A 1 531 ? 31.902 24.392 -26.581 1.00 27.24 531 GLN A O 1
ATOM 3599 N N . GLU A 1 532 ? 32.345 25.331 -24.635 1.00 30.02 532 GLU A N 1
ATOM 3600 C CA . GLU A 1 532 ? 31.241 24.659 -23.916 1.00 32.26 532 GLU A CA 1
ATOM 3601 C C . GLU A 1 532 ? 29.866 24.942 -24.570 1.00 30.01 532 GLU A C 1
ATOM 3602 O O . GLU A 1 532 ? 29.061 24.036 -24.745 1.00 32.15 532 GLU A O 1
ATOM 3608 N N . PHE A 1 533 ? 29.642 26.200 -24.968 1.00 28.27 533 PHE A N 1
ATOM 3609 C CA . PHE A 1 533 ? 28.409 26.639 -25.605 1.00 27.11 533 PHE A CA 1
ATOM 3610 C C . PHE A 1 533 ? 28.737 27.203 -26.973 1.00 29.76 533 PHE A C 1
ATOM 3611 O O . PHE A 1 533 ? 29.678 27.995 -27.113 1.00 28.81 533 PHE A O 1
ATOM 3619 N N . VAL A 1 534 ? 28.012 26.716 -27.989 1.00 27.19 534 VAL A N 1
ATOM 3620 C CA . VAL A 1 534 ? 28.316 26.940 -29.375 1.00 25.77 534 VAL A CA 1
ATOM 3621 C C . VAL A 1 534 ? 27.133 27.630 -30.093 1.00 30.26 534 VAL A C 1
ATOM 3622 O O . VAL A 1 534 ? 25.993 27.279 -29.834 1.00 23.64 534 VAL A O 1
ATOM 3626 N N . ASP A 1 535 ? 27.428 28.647 -30.924 1.00 26.96 535 ASP A N 1
ATOM 3627 C CA . ASP A 1 535 ? 26.451 29.378 -31.731 1.00 26.50 535 ASP A CA 1
ATOM 3628 C C . ASP A 1 535 ? 26.118 28.612 -33.021 1.00 25.31 535 ASP A C 1
ATOM 3629 O O . ASP A 1 535 ? 26.293 29.094 -34.100 1.00 25.91 535 ASP A O 1
ATOM 3634 N N . THR A 1 536 ? 25.617 27.407 -32.843 1.00 25.46 536 THR A N 1
ATOM 3635 C CA . THR A 1 536 ? 25.482 26.406 -33.885 1.00 26.22 536 THR A CA 1
ATOM 3636 C C . THR A 1 536 ? 24.596 26.843 -35.030 1.00 27.30 536 THR A C 1
ATOM 3637 O O . THR A 1 536 ? 24.842 26.444 -36.186 1.00 28.79 536 THR A O 1
ATOM 3641 N N . TYR A 1 537 ? 23.591 27.677 -34.737 1.00 27.18 537 TYR A N 1
ATOM 3642 C CA . TYR A 1 537 ? 22.652 28.154 -35.731 1.00 25.71 537 TYR A CA 1
ATOM 3643 C C . TYR A 1 537 ? 22.964 29.566 -36.188 1.00 25.53 537 TYR A C 1
ATOM 3644 O O . TYR A 1 537 ? 22.256 30.111 -37.020 1.00 24.62 537 TYR A O 1
ATOM 3653 N N . GLY A 1 538 ? 23.975 30.214 -35.601 1.00 24.78 538 GLY A N 1
ATOM 3654 C CA . GLY A 1 538 ? 24.226 31.619 -35.857 1.00 23.82 538 GLY A CA 1
ATOM 3655 C C . GLY A 1 538 ? 23.225 32.599 -35.253 1.00 25.25 538 GLY A C 1
ATOM 3656 O O . GLY A 1 538 ? 23.305 33.783 -35.528 1.00 24.34 538 GLY A O 1
ATOM 3657 N N . GLU A 1 539 ? 22.320 32.115 -34.408 1.00 24.35 539 GLU A N 1
ATOM 3658 C CA . GLU A 1 539 ? 21.222 32.926 -33.893 1.00 26.13 539 GLU A CA 1
ATOM 3659 C C . GLU A 1 539 ? 21.730 33.929 -32.844 1.00 24.91 539 GLU A C 1
ATOM 3660 O O . GLU A 1 539 ? 21.183 35.016 -32.733 1.00 23.34 539 GLU A O 1
ATOM 3666 N N . TYR A 1 540 ? 22.783 33.587 -32.083 1.00 26.40 540 TYR A N 1
ATOM 3667 C CA . TYR A 1 540 ? 23.344 34.561 -31.112 1.00 26.98 540 TYR A CA 1
ATOM 3668 C C . TYR A 1 540 ? 23.921 35.814 -31.807 1.00 27.33 540 TYR A C 1
ATOM 3669 O O . TYR A 1 540 ? 23.606 36.947 -31.445 1.00 24.68 540 TYR A O 1
ATOM 3678 N N . ALA A 1 541 ? 24.772 35.605 -32.804 1.00 30.90 541 ALA A N 1
ATOM 3679 C CA . ALA A 1 541 ? 25.371 36.738 -33.538 1.00 27.62 541 ALA A CA 1
ATOM 3680 C C . ALA A 1 541 ? 24.275 37.552 -34.122 1.00 25.97 541 ALA A C 1
ATOM 3681 O O . ALA A 1 541 ? 24.347 38.765 -34.157 1.00 27.24 541 ALA A O 1
ATOM 3683 N N . LYS A 1 542 ? 23.195 36.911 -34.553 1.00 28.43 542 LYS A N 1
ATOM 3684 C CA . LYS A 1 542 ? 22.113 37.656 -35.186 1.00 30.67 542 LYS A CA 1
ATOM 3685 C C . LYS A 1 542 ? 21.318 38.505 -34.199 1.00 30.32 542 LYS A C 1
ATOM 3686 O O . LYS A 1 542 ? 20.852 39.569 -34.537 1.00 32.24 542 LYS A O 1
ATOM 3692 N N . ILE A 1 543 ? 21.148 38.037 -32.968 1.00 29.99 543 ILE A N 1
ATOM 3693 C CA . ILE A 1 543 ? 20.249 38.725 -31.973 1.00 31.38 543 ILE A CA 1
ATOM 3694 C C . ILE A 1 543 ? 21.025 39.698 -31.034 1.00 29.60 543 ILE A C 1
ATOM 3695 O O . ILE A 1 543 ? 20.396 40.516 -30.362 1.00 30.93 543 ILE A O 1
ATOM 3700 N N . SER A 1 544 ? 22.369 39.583 -30.946 1.00 28.47 544 SER A N 1
ATOM 3701 C CA . SER A 1 544 ? 23.078 40.230 -29.827 1.00 25.22 544 SER A CA 1
ATOM 3702 C C . SER A 1 544 ? 23.130 41.741 -29.985 1.00 25.18 544 SER A C 1
ATOM 3703 O O . SER A 1 544 ? 23.263 42.445 -28.983 1.00 29.66 544 SER A O 1
ATOM 3706 N N . GLU A 1 545 ? 23.062 42.233 -31.223 1.00 22.72 545 GLU A N 1
ATOM 3707 C CA . GLU A 1 545 ? 23.143 43.682 -31.601 1.00 26.87 545 GLU A CA 1
ATOM 3708 C C . GLU A 1 545 ? 24.584 44.270 -31.404 1.00 28.89 545 GLU A C 1
ATOM 3709 O O . GLU A 1 545 ? 24.790 45.461 -31.534 1.00 33.15 545 GLU A O 1
ATOM 3715 N N . ILE A 1 546 ? 25.550 43.437 -31.075 1.00 28.53 546 ILE A N 1
ATOM 3716 C CA . ILE A 1 546 ? 26.938 43.894 -30.860 1.00 32.13 546 ILE A CA 1
ATOM 3717 C C . ILE A 1 546 ? 27.918 42.962 -31.541 1.00 29.93 546 ILE A C 1
ATOM 3718 O O . ILE A 1 546 ? 27.579 41.838 -31.887 1.00 26.09 546 ILE A O 1
ATOM 3723 N N . GLY A 1 547 ? 29.175 43.399 -31.678 1.00 32.57 547 GLY A N 1
ATOM 3724 C CA . GLY A 1 547 ? 30.195 42.577 -32.281 1.00 27.33 547 GLY A CA 1
ATOM 3725 C C . GLY A 1 547 ? 30.531 41.420 -31.385 1.00 28.23 547 GLY A C 1
ATOM 3726 O O . GLY A 1 547 ? 30.130 41.357 -30.187 1.00 25.84 547 GLY A O 1
ATOM 3727 N N . GLU A 1 548 ? 31.311 40.505 -31.943 1.00 25.32 548 GLU A N 1
ATOM 3728 C CA . GLU A 1 548 ? 31.580 39.266 -31.278 1.00 27.56 548 GLU A CA 1
ATOM 3729 C C . GLU A 1 548 ? 32.297 39.536 -29.953 1.00 30.05 548 GLU A C 1
ATOM 3730 O O . GLU A 1 548 ? 32.119 38.802 -28.993 1.00 29.90 548 GLU A O 1
ATOM 3736 N N . SER A 1 549 ? 33.104 40.593 -29.873 1.00 26.94 549 SER A N 1
ATOM 3737 C CA . SER A 1 549 ? 33.906 40.800 -28.668 1.00 27.89 549 SER A CA 1
ATOM 3738 C C . SER A 1 549 ? 33.132 41.577 -27.616 1.00 27.19 549 SER A C 1
ATOM 3739 O O . SER A 1 549 ? 33.651 41.894 -26.545 1.00 28.87 549 SER A O 1
ATOM 3742 N N . GLY A 1 550 ? 31.915 41.992 -27.929 1.00 30.03 550 GLY A N 1
ATOM 3743 C CA . GLY A 1 550 ? 31.084 42.717 -26.950 1.00 29.32 550 GLY A CA 1
ATOM 3744 C C . GLY A 1 550 ? 30.563 41.775 -25.890 1.00 26.50 550 GLY A C 1
ATOM 3745 O O . GLY A 1 550 ? 30.827 40.588 -25.947 1.00 27.41 550 GLY A O 1
ATOM 3746 N N . ALA A 1 551 ? 29.937 42.350 -24.865 1.00 28.02 551 ALA A N 1
ATOM 3747 C CA . ALA A 1 551 ? 29.444 41.588 -23.748 1.00 25.82 551 ALA A CA 1
ATOM 3748 C C . ALA A 1 551 ? 28.115 42.094 -23.271 1.00 26.23 551 ALA A C 1
ATOM 3749 O O . ALA A 1 551 ? 27.864 43.294 -23.272 1.00 27.39 551 ALA A O 1
ATOM 3751 N N . LEU A 1 552 ? 27.322 41.149 -22.749 1.00 24.69 552 LEU A N 1
ATOM 3752 C CA . LEU A 1 552 ? 26.089 41.419 -22.022 1.00 26.00 552 LEU A CA 1
ATOM 3753 C C . LEU A 1 552 ? 26.163 40.880 -20.638 1.00 24.10 552 LEU A C 1
ATOM 3754 O O . LEU A 1 552 ? 26.520 39.707 -20.444 1.00 27.52 552 LEU A O 1
ATOM 3759 N N . LEU A 1 553 ? 25.873 41.745 -19.675 1.00 21.87 553 LEU A N 1
ATOM 3760 C CA . LEU A 1 553 ? 25.821 41.377 -18.301 1.00 24.32 553 LEU A CA 1
ATOM 3761 C C . LEU A 1 553 ? 24.390 41.199 -17.963 1.00 23.67 553 LEU A C 1
ATOM 3762 O O . LEU A 1 553 ? 23.602 42.138 -18.077 1.00 24.16 553 LEU A O 1
ATOM 3767 N N . VAL A 1 554 ? 24.084 40.015 -17.465 1.00 25.11 554 VAL A N 1
ATOM 3768 C CA . VAL A 1 554 ? 22.722 39.566 -17.215 1.00 23.05 554 VAL A CA 1
ATOM 3769 C C . VAL A 1 554 ? 22.485 39.345 -15.722 1.00 20.90 554 VAL A C 1
ATOM 3770 O O . VAL A 1 554 ? 23.208 38.607 -15.084 1.00 23.35 554 VAL A O 1
ATOM 3774 N N . ARG A 1 555 ? 21.499 40.021 -15.187 1.00 20.89 555 ARG A N 1
ATOM 3775 C CA . ARG A 1 555 ? 21.103 39.913 -13.751 1.00 20.23 555 ARG A CA 1
ATOM 3776 C C . ARG A 1 555 ? 20.478 38.573 -13.444 1.00 22.16 555 ARG A C 1
ATOM 3777 O O . ARG A 1 555 ? 20.129 37.829 -14.379 1.00 23.49 555 ARG A O 1
ATOM 3785 N N . PRO A 1 556 ? 20.436 38.173 -12.143 1.00 24.05 556 PRO A N 1
ATOM 3786 C CA . PRO A 1 556 ? 19.775 36.915 -11.779 1.00 24.04 556 PRO A CA 1
ATOM 3787 C C . PRO A 1 556 ? 18.337 36.769 -12.273 1.00 24.64 556 PRO A C 1
ATOM 3788 O O . PRO A 1 556 ? 17.865 35.642 -12.368 1.00 24.63 556 PRO A O 1
ATOM 3792 N N . ASP A 1 557 ? 17.641 37.887 -12.528 1.00 23.22 557 ASP A N 1
ATOM 3793 C CA . ASP A 1 557 ? 16.273 37.827 -12.988 1.00 22.22 557 ASP A CA 1
ATOM 3794 C C . ASP A 1 557 ? 16.198 37.878 -14.501 1.00 20.66 557 ASP A C 1
ATOM 3795 O O . ASP A 1 557 ? 15.130 38.114 -15.044 1.00 20.14 557 ASP A O 1
ATOM 3800 N N . MET A 1 558 ? 17.346 37.774 -15.151 1.00 20.39 558 MET A N 1
ATOM 3801 C CA . MET A 1 558 ? 17.435 37.650 -16.581 1.00 25.02 558 MET A CA 1
ATOM 3802 C C . MET A 1 558 ? 17.380 38.983 -17.343 1.00 27.51 558 MET A C 1
ATOM 3803 O O . MET A 1 558 ? 17.288 38.977 -18.577 1.00 29.15 558 MET A O 1
ATOM 3808 N N . PHE A 1 559 ? 17.372 40.115 -16.651 1.00 23.42 559 PHE A N 1
ATOM 3809 C CA . PHE A 1 559 ? 17.395 41.421 -17.326 1.00 22.01 559 PHE A CA 1
ATOM 3810 C C . PHE A 1 559 ? 18.810 41.863 -17.592 1.00 22.60 559 PHE A C 1
ATOM 3811 O O . PHE A 1 559 ? 19.714 41.537 -16.832 1.00 25.33 559 PHE A O 1
ATOM 3819 N N . ILE A 1 560 ? 19.026 42.466 -18.749 1.00 23.41 560 ILE A N 1
ATOM 3820 C CA . ILE A 1 560 ? 20.335 42.984 -19.104 1.00 24.33 560 ILE A CA 1
ATOM 3821 C C . ILE A 1 560 ? 20.602 44.275 -18.275 1.00 24.59 560 ILE A C 1
ATOM 3822 O O . ILE A 1 560 ? 19.789 45.184 -18.255 1.00 25.96 560 ILE A O 1
ATOM 3827 N N . ALA A 1 561 ? 21.733 44.303 -17.580 1.00 25.22 561 ALA A N 1
ATOM 3828 C CA . ALA A 1 561 ? 22.128 45.471 -16.760 1.00 28.58 561 ALA A CA 1
ATOM 3829 C C . ALA A 1 561 ? 23.261 46.295 -17.353 1.00 28.18 561 ALA A C 1
ATOM 3830 O O . ALA A 1 561 ? 23.528 47.383 -16.872 1.00 28.80 561 ALA A O 1
ATOM 3832 N N . PHE A 1 562 ? 23.947 45.751 -18.346 1.00 26.90 562 PHE A N 1
ATOM 3833 C CA . PHE A 1 562 ? 25.135 46.416 -18.901 1.00 27.08 562 PHE A CA 1
ATOM 3834 C C . PHE A 1 562 ? 25.409 45.793 -20.246 1.00 24.77 562 PHE A C 1
ATOM 3835 O O . PHE A 1 562 ? 25.300 44.555 -20.416 1.00 25.08 562 PHE A O 1
ATOM 3843 N N . ARG A 1 563 ? 25.737 46.631 -21.208 1.00 22.17 563 ARG A N 1
ATOM 3844 C CA . ARG A 1 563 ? 26.119 46.180 -22.511 1.00 23.73 563 ARG A CA 1
ATOM 3845 C C . ARG A 1 563 ? 27.384 46.937 -22.965 1.00 27.07 563 ARG A C 1
ATOM 3846 O O . ARG A 1 563 ? 27.443 48.134 -22.877 1.00 27.06 563 ARG A O 1
ATOM 3854 N N . ALA A 1 564 ? 28.354 46.211 -23.490 1.00 26.22 564 ALA A N 1
ATOM 3855 C CA . ALA A 1 564 ? 29.591 46.792 -24.031 1.00 28.39 564 ALA A CA 1
ATOM 3856 C C . ALA A 1 564 ? 29.696 46.365 -25.494 1.00 26.99 564 ALA A C 1
ATOM 3857 O O . ALA A 1 564 ? 29.520 45.182 -25.810 1.00 30.51 564 ALA A O 1
ATOM 3859 N N . LYS A 1 565 ? 30.020 47.316 -26.358 1.00 31.27 565 LYS A N 1
ATOM 3860 C CA . LYS A 1 565 ? 30.187 47.105 -27.825 1.00 37.23 565 LYS A CA 1
ATOM 3861 C C . LYS A 1 565 ? 31.400 46.219 -28.190 1.00 35.32 565 LYS A C 1
ATOM 3862 O O . LYS A 1 565 ? 31.377 45.549 -29.203 1.00 33.60 565 LYS A O 1
ATOM 3864 N N . ASP A 1 566 ? 32.458 46.226 -27.395 1.00 34.72 566 ASP A N 1
ATOM 3865 C CA . ASP A 1 566 ? 33.683 45.488 -27.777 1.00 36.79 566 ASP A CA 1
ATOM 3866 C C . ASP A 1 566 ? 34.500 45.211 -26.555 1.00 35.51 566 ASP A C 1
ATOM 3867 O O . ASP A 1 566 ? 34.119 45.613 -25.475 1.00 38.94 566 ASP A O 1
ATOM 3872 N N . ALA A 1 567 ? 35.666 44.596 -26.714 1.00 34.00 567 ALA A N 1
ATOM 3873 C CA . ALA A 1 567 ? 36.545 44.332 -25.617 1.00 32.26 567 ALA A CA 1
ATOM 3874 C C . ALA A 1 567 ? 37.823 45.227 -25.610 1.00 35.54 567 ALA A C 1
ATOM 3875 O O . ALA A 1 567 ? 38.872 44.802 -25.177 1.00 36.21 567 ALA A O 1
ATOM 3877 N N . SER A 1 568 ? 37.707 46.454 -26.079 1.00 40.32 568 SER A N 1
ATOM 3878 C CA . SER A 1 568 ? 38.782 47.434 -25.960 1.00 42.76 568 SER A CA 1
ATOM 3879 C C . SER A 1 568 ? 39.038 47.738 -24.499 1.00 46.36 568 SER A C 1
ATOM 3880 O O . SER A 1 568 ? 38.190 47.486 -23.639 1.00 44.83 568 SER A O 1
ATOM 3883 N N . ARG A 1 569 ? 40.216 48.265 -24.205 1.00 46.03 569 ARG A N 1
ATOM 3884 C CA . ARG A 1 569 ? 40.544 48.657 -22.826 1.00 52.48 569 ARG A CA 1
ATOM 3885 C C . ARG A 1 569 ? 39.469 49.617 -22.231 1.00 51.76 569 ARG A C 1
ATOM 3886 O O . ARG A 1 569 ? 39.051 49.441 -21.067 1.00 51.85 569 ARG A O 1
ATOM 3888 N N . GLU A 1 570 ? 38.986 50.591 -23.004 1.00 55.44 570 GLU A N 1
ATOM 3889 C CA . GLU A 1 570 ? 37.959 51.516 -22.490 1.00 52.68 570 GLU A CA 1
ATOM 3890 C C . GLU A 1 570 ? 36.689 50.726 -22.149 1.00 53.05 570 GLU A C 1
ATOM 3891 O O . GLU A 1 570 ? 36.053 50.934 -21.109 1.00 61.65 570 GLU A O 1
ATOM 3893 N N . GLY A 1 571 ? 36.301 49.815 -23.039 1.00 51.61 571 GLY A N 1
ATOM 3894 C CA . GLY A 1 571 ? 35.108 48.974 -22.799 1.00 46.00 571 GLY A CA 1
ATOM 3895 C C . GLY A 1 571 ? 35.236 48.143 -21.544 1.00 42.63 571 GLY A C 1
ATOM 3896 O O . GLY A 1 571 ? 34.313 48.104 -20.734 1.00 40.76 571 GLY A O 1
ATOM 3897 N N . LEU A 1 572 ? 36.376 47.441 -21.403 1.00 41.60 572 LEU A N 1
ATOM 3898 C CA . LEU A 1 572 ? 36.622 46.560 -20.275 1.00 41.07 572 LEU A CA 1
ATOM 3899 C C . LEU A 1 572 ? 36.583 47.316 -18.945 1.00 46.23 572 LEU A C 1
ATOM 3900 O O . LEU A 1 572 ? 36.034 46.802 -17.970 1.00 39.67 572 LEU A O 1
ATOM 3905 N N . GLU A 1 573 ? 37.184 48.509 -18.900 1.00 44.13 573 GLU A N 1
ATOM 3906 C CA . GLU A 1 573 ? 37.202 49.329 -17.659 1.00 39.56 573 GLU A CA 1
ATOM 3907 C C . GLU A 1 573 ? 35.781 49.686 -17.205 1.00 40.80 573 GLU A C 1
ATOM 3908 O O . GLU A 1 573 ? 35.565 49.936 -16.020 1.00 42.60 573 GLU A O 1
ATOM 3910 N N . GLN A 1 574 ? 34.798 49.718 -18.107 1.00 35.80 574 GLN A N 1
ATOM 3911 C CA . GLN A 1 574 ? 33.450 50.089 -17.645 1.00 39.77 574 GLN A CA 1
ATOM 3912 C C . GLN A 1 574 ? 32.722 49.013 -16.808 1.00 39.05 574 GLN A C 1
ATOM 3913 O O . GLN A 1 574 ? 31.759 49.333 -16.091 1.00 35.48 574 GLN A O 1
ATOM 3919 N N . LEU A 1 575 ? 33.176 47.756 -16.904 1.00 35.69 575 LEU A N 1
ATOM 3920 C CA . LEU A 1 575 ? 32.482 46.695 -16.218 1.00 38.80 575 LEU A CA 1
ATOM 3921 C C . LEU A 1 575 ? 32.460 46.981 -14.717 1.00 42.39 575 LEU A C 1
ATOM 3922 O O . LEU A 1 575 ? 31.433 46.907 -14.068 1.00 38.25 575 LEU A O 1
ATOM 3927 N N . ASN A 1 576 ? 33.612 47.328 -14.180 1.00 43.69 576 ASN A N 1
ATOM 3928 C CA . ASN A 1 576 ? 33.716 47.539 -12.749 1.00 43.65 576 ASN A CA 1
ATOM 3929 C C . ASN A 1 576 ? 32.873 48.745 -12.295 1.00 37.78 576 ASN A C 1
ATOM 3930 O O . ASN A 1 576 ? 32.208 48.677 -11.268 1.00 36.03 576 ASN A O 1
ATOM 3935 N N . VAL A 1 577 ? 32.817 49.805 -13.102 1.00 35.55 577 VAL A N 1
ATOM 3936 C CA . VAL A 1 577 ? 31.978 50.935 -12.743 1.00 37.21 577 VAL A CA 1
ATOM 3937 C C . VAL A 1 577 ? 30.486 50.615 -12.845 1.00 36.24 577 VAL A C 1
ATOM 3938 O O . VAL A 1 577 ? 29.735 50.952 -11.953 1.00 32.64 577 VAL A O 1
ATOM 3942 N N . ALA A 1 578 ? 30.066 49.874 -13.861 1.00 34.11 578 ALA A N 1
ATOM 3943 C CA . ALA A 1 578 ? 28.648 49.447 -13.934 1.00 29.78 578 ALA A CA 1
ATOM 3944 C C . ALA A 1 578 ? 28.248 48.595 -12.753 1.00 26.42 578 ALA A C 1
ATOM 3945 O O . ALA A 1 578 ? 27.207 48.809 -12.123 1.00 27.42 578 ALA A O 1
ATOM 3947 N N . VAL A 1 579 ? 29.046 47.593 -12.435 1.00 26.86 579 VAL A N 1
ATOM 3948 C CA . VAL A 1 579 ? 28.667 46.648 -11.374 1.00 30.28 579 VAL A CA 1
ATOM 3949 C C . VAL A 1 579 ? 28.607 47.322 -10.012 1.00 36.86 579 VAL A C 1
ATOM 3950 O O . VAL A 1 579 ? 27.686 47.073 -9.212 1.00 33.46 579 VAL A O 1
ATOM 3954 N N . LYS A 1 580 ? 29.591 48.189 -9.731 1.00 36.87 580 LYS A N 1
ATOM 3955 C CA . LYS A 1 580 ? 29.540 48.973 -8.480 1.00 38.57 580 LYS A CA 1
ATOM 3956 C C . LYS A 1 580 ? 28.299 49.829 -8.401 1.00 35.30 580 LYS A C 1
ATOM 3957 O O . LYS A 1 580 ? 27.633 49.842 -7.366 1.00 38.09 580 LYS A O 1
ATOM 3963 N N . SER A 1 581 ? 27.971 50.501 -9.494 1.00 31.78 581 SER A N 1
ATOM 3964 C CA . SER A 1 581 ? 26.758 51.322 -9.558 1.00 33.74 581 SER A CA 1
ATOM 3965 C C . SER A 1 581 ? 25.455 50.510 -9.360 1.00 35.24 581 SER A C 1
ATOM 3966 O O . SER A 1 581 ? 24.572 50.880 -8.605 1.00 32.40 581 SER A O 1
ATOM 3969 N N . ILE A 1 582 ? 25.363 49.363 -10.010 1.00 37.92 582 ILE A N 1
ATOM 3970 C CA . ILE A 1 582 ? 24.189 48.440 -9.834 1.00 35.12 582 ILE A CA 1
ATOM 3971 C C . ILE A 1 582 ? 24.037 47.976 -8.394 1.00 32.76 582 ILE A C 1
ATOM 3972 O O . ILE A 1 582 ? 22.930 47.874 -7.898 1.00 41.01 582 ILE A O 1
ATOM 3977 N N . LEU A 1 583 ? 25.149 47.673 -7.733 1.00 32.64 583 LEU A N 1
ATOM 3978 C CA . LEU A 1 583 ? 25.154 47.240 -6.356 1.00 30.91 583 LEU A CA 1
ATOM 3979 C C . LEU A 1 583 ? 25.161 48.364 -5.319 1.00 32.88 583 LEU A C 1
ATOM 3980 O O . LEU A 1 583 ? 25.075 48.075 -4.141 1.00 36.59 583 LEU A O 1
ATOM 3985 N N . GLY A 1 584 ? 25.096 49.616 -5.766 1.00 38.86 584 GLY A N 1
ATOM 3986 C CA . GLY A 1 584 ? 25.027 50.784 -4.875 1.00 43.82 584 GLY A CA 1
ATOM 3987 C C . GLY A 1 584 ? 26.311 50.994 -4.069 1.00 49.30 584 GLY A C 1
ATOM 3988 O O . GLY A 1 584 ? 26.213 51.479 -2.970 1.00 47.98 584 GLY A O 1
ATOM 3989 N N . ARG A 1 585 ? 27.473 50.584 -4.617 1.00 50.99 585 ARG A N 1
ATOM 3990 C CA . ARG A 1 585 ? 28.778 50.565 -3.923 1.00 54.81 585 ARG A CA 1
ATOM 3991 C C . ARG A 1 585 ? 29.879 51.444 -4.547 1.00 59.02 585 ARG A C 1
ATOM 3992 O O . ARG A 1 585 ? 29.622 52.269 -5.434 1.00 54.63 585 ARG A O 1
ATOM 4000 N N . SER B 1 4 ? 7.411 -16.742 -77.918 1.00 70.16 4 SER B N 1
ATOM 4001 C CA . SER B 1 4 ? 8.052 -17.732 -76.982 1.00 72.49 4 SER B CA 1
ATOM 4002 C C . SER B 1 4 ? 8.944 -17.102 -75.881 1.00 72.23 4 SER B C 1
ATOM 4003 O O . SER B 1 4 ? 9.880 -16.362 -76.173 1.00 72.63 4 SER B O 1
ATOM 4005 N N . ALA B 1 5 ? 8.665 -17.430 -74.619 1.00 61.12 5 ALA B N 1
ATOM 4006 C CA . ALA B 1 5 ? 9.471 -16.972 -73.487 1.00 51.60 5 ALA B CA 1
ATOM 4007 C C . ALA B 1 5 ? 9.905 -18.222 -72.707 1.00 46.69 5 ALA B C 1
ATOM 4008 O O . ALA B 1 5 ? 9.289 -19.267 -72.843 1.00 44.53 5 ALA B O 1
ATOM 4010 N N . GLU B 1 6 ? 10.963 -18.095 -71.918 1.00 40.09 6 GLU B N 1
ATOM 4011 C CA . GLU B 1 6 ? 11.489 -19.179 -71.092 1.00 39.43 6 GLU B CA 1
ATOM 4012 C C . GLU B 1 6 ? 11.708 -18.671 -69.657 1.00 35.71 6 GLU B C 1
ATOM 4013 O O . GLU B 1 6 ? 12.206 -17.586 -69.478 1.00 34.85 6 GLU B O 1
ATOM 4015 N N . THR B 1 7 ? 11.365 -19.470 -68.648 1.00 34.34 7 THR B N 1
ATOM 4016 C CA . THR B 1 7 ? 11.658 -19.115 -67.264 1.00 33.56 7 THR B CA 1
ATOM 4017 C C . THR B 1 7 ? 11.882 -20.434 -66.461 1.00 31.90 7 THR B C 1
ATOM 4018 O O . THR B 1 7 ? 11.584 -21.499 -66.973 1.00 32.98 7 THR B O 1
ATOM 4022 N N . ASP B 1 8 ? 12.361 -20.353 -65.230 1.00 28.56 8 ASP B N 1
ATOM 4023 C CA . ASP B 1 8 ? 12.414 -21.506 -64.340 1.00 28.92 8 ASP B CA 1
ATOM 4024 C C . ASP B 1 8 ? 11.044 -21.874 -63.829 1.00 28.77 8 ASP B C 1
ATOM 4025 O O . ASP B 1 8 ? 10.655 -23.054 -63.894 1.00 25.49 8 ASP B O 1
ATOM 4030 N N . VAL B 1 9 ? 10.290 -20.878 -63.292 1.00 26.04 9 VAL B N 1
ATOM 4031 C CA . VAL B 1 9 ? 8.964 -21.143 -62.743 1.00 25.66 9 VAL B CA 1
ATOM 4032 C C . VAL B 1 9 ? 7.900 -20.167 -63.264 1.00 26.70 9 VAL B C 1
ATOM 4033 O O . VAL B 1 9 ? 8.115 -18.939 -63.252 1.00 28.37 9 VAL B O 1
ATOM 4037 N N . LEU B 1 10 ? 6.789 -20.694 -63.732 1.00 25.17 10 LEU B N 1
ATOM 4038 C CA . LEU B 1 10 ? 5.683 -19.891 -64.190 1.00 27.05 10 LEU B CA 1
ATOM 4039 C C . LEU B 1 10 ? 4.671 -19.911 -63.073 1.00 29.15 10 LEU B C 1
ATOM 4040 O O . LEU B 1 10 ? 4.245 -20.989 -62.655 1.00 27.46 10 LEU B O 1
ATOM 4045 N N . ILE B 1 11 ? 4.256 -18.716 -62.629 1.00 31.57 11 ILE B N 1
ATOM 4046 C CA . ILE B 1 11 ? 3.352 -18.583 -61.500 1.00 27.77 11 ILE B CA 1
ATOM 4047 C C . ILE B 1 11 ? 2.045 -18.029 -62.012 1.00 26.93 11 ILE B C 1
ATOM 4048 O O . ILE B 1 11 ? 1.991 -16.897 -62.487 1.00 25.99 11 ILE B O 1
ATOM 4053 N N . VAL B 1 12 ? 0.994 -18.822 -61.956 1.00 25.21 12 VAL B N 1
ATOM 4054 C CA . VAL B 1 12 ? -0.244 -18.403 -62.498 1.00 24.11 12 VAL B CA 1
ATOM 4055 C C . VAL B 1 12 ? -1.028 -17.856 -61.363 1.00 25.56 12 VAL B C 1
ATOM 4056 O O . VAL B 1 12 ? -1.547 -18.600 -60.546 1.00 26.51 12 VAL B O 1
ATOM 4060 N N . GLY B 1 13 ? -1.143 -16.518 -61.333 1.00 25.64 13 GLY B N 1
ATOM 4061 C CA . GLY B 1 13 ? -1.939 -15.826 -60.330 1.00 24.62 13 GLY B CA 1
ATOM 4062 C C . GLY B 1 13 ? -1.039 -14.920 -59.521 1.00 23.97 13 GLY B C 1
ATOM 4063 O O . GLY B 1 13 ? 0.108 -15.266 -59.247 1.00 22.82 13 GLY B O 1
ATOM 4064 N N . ALA B 1 14 ? -1.548 -13.728 -59.181 1.00 27.37 14 ALA B N 1
ATOM 4065 C CA . ALA B 1 14 ? -0.829 -12.743 -58.415 1.00 28.14 14 ALA B CA 1
ATOM 4066 C C . ALA B 1 14 ? -1.570 -12.264 -57.149 1.00 28.69 14 ALA B C 1
ATOM 4067 O O . ALA B 1 14 ? -1.382 -11.156 -56.694 1.00 25.11 14 ALA B O 1
ATOM 4069 N N . GLY B 1 15 ? -2.392 -13.123 -56.580 1.00 28.06 15 GLY B N 1
ATOM 4070 C CA . GLY B 1 15 ? -2.862 -12.887 -55.211 1.00 25.49 15 GLY B CA 1
ATOM 4071 C C . GLY B 1 15 ? -1.778 -13.168 -54.236 1.00 22.88 15 GLY B C 1
ATOM 4072 O O . GLY B 1 15 ? -0.613 -13.301 -54.607 1.00 23.68 15 GLY B O 1
ATOM 4073 N N . PRO B 1 16 ? -2.146 -13.312 -52.966 1.00 25.19 16 PRO B N 1
ATOM 4074 C CA . PRO B 1 16 ? -1.174 -13.523 -51.906 1.00 25.60 16 PRO B CA 1
ATOM 4075 C C . PRO B 1 16 ? -0.255 -14.717 -52.134 1.00 23.38 16 PRO B C 1
ATOM 4076 O O . PRO B 1 16 ? 0.927 -14.605 -51.880 1.00 23.78 16 PRO B O 1
ATOM 4080 N N . ALA B 1 17 ? -0.790 -15.832 -52.583 1.00 22.42 17 ALA B N 1
ATOM 4081 C CA . ALA B 1 17 ? 0.042 -17.051 -52.804 1.00 25.32 17 ALA B CA 1
ATOM 4082 C C . ALA B 1 17 ? 1.031 -16.840 -53.951 1.00 22.65 17 ALA B C 1
ATOM 4083 O O . ALA B 1 17 ? 2.236 -17.066 -53.762 1.00 23.32 17 ALA B O 1
ATOM 4085 N N . GLY B 1 18 ? 0.548 -16.348 -55.092 1.00 19.19 18 GLY B N 1
ATOM 4086 C CA . GLY B 1 18 ? 1.427 -16.159 -56.215 1.00 20.87 18 GLY B CA 1
ATOM 4087 C C . GLY B 1 18 ? 2.454 -15.103 -56.006 1.00 22.87 18 GLY B C 1
ATOM 4088 O O . GLY B 1 18 ? 3.619 -15.261 -56.345 1.00 23.27 18 GLY B O 1
ATOM 4089 N N . ALA B 1 19 ? 2.040 -13.964 -55.460 1.00 23.95 19 ALA B N 1
ATOM 4090 C CA . ALA B 1 19 ? 2.957 -12.871 -55.283 1.00 22.73 19 ALA B CA 1
ATOM 4091 C C . ALA B 1 19 ? 4.021 -13.189 -54.255 1.00 21.52 19 ALA B C 1
ATOM 4092 O O . ALA B 1 19 ? 5.178 -12.760 -54.380 1.00 23.61 19 ALA B O 1
ATOM 4094 N N . MET B 1 20 ? 3.646 -13.877 -53.181 1.00 20.80 20 MET B N 1
ATOM 4095 C CA . MET B 1 20 ? 4.647 -14.341 -52.194 1.00 21.08 20 MET B CA 1
ATOM 4096 C C . MET B 1 20 ? 5.633 -15.356 -52.813 1.00 21.39 20 MET B C 1
ATOM 4097 O O . MET B 1 20 ? 6.841 -15.289 -52.577 1.00 22.08 20 MET B O 1
ATOM 4102 N N . SER B 1 21 ? 5.145 -16.272 -53.652 1.00 22.67 21 SER B N 1
ATOM 4103 C CA . SER B 1 21 ? 6.036 -17.217 -54.328 1.00 22.08 21 SER B CA 1
ATOM 4104 C C . SER B 1 21 ? 6.990 -16.447 -55.199 1.00 21.56 21 SER B C 1
ATOM 4105 O O . SER B 1 21 ? 8.176 -16.734 -55.209 1.00 25.43 21 SER B O 1
ATOM 4108 N N . ALA B 1 22 ? 6.510 -15.472 -55.949 1.00 22.83 22 ALA B N 1
ATOM 4109 C CA . ALA B 1 22 ? 7.398 -14.708 -56.831 1.00 23.54 22 ALA B CA 1
ATOM 4110 C C . ALA B 1 22 ? 8.457 -13.943 -56.078 1.00 22.39 22 ALA B C 1
ATOM 4111 O O . ALA B 1 22 ? 9.654 -13.911 -56.458 1.00 22.07 22 ALA B O 1
ATOM 4113 N N . THR B 1 23 ? 8.051 -13.359 -54.972 1.00 22.71 23 THR B N 1
ATOM 4114 C CA . THR B 1 23 ? 9.006 -12.613 -54.122 1.00 22.34 23 THR B CA 1
ATOM 4115 C C . THR B 1 23 ? 10.075 -13.517 -53.541 1.00 24.58 23 THR B C 1
ATOM 4116 O O . THR B 1 23 ? 11.283 -13.169 -53.578 1.00 24.05 23 THR B O 1
ATOM 4120 N N . LEU B 1 24 ? 9.653 -14.662 -52.980 1.00 22.04 24 LEU B N 1
ATOM 4121 C CA . LEU B 1 24 ? 10.596 -15.592 -52.399 1.00 24.06 24 LEU B CA 1
ATOM 4122 C C . LEU B 1 24 ? 11.571 -16.192 -53.455 1.00 22.43 24 LEU B C 1
ATOM 4123 O O . LEU B 1 24 ? 12.741 -16.266 -53.266 1.00 21.88 24 LEU B O 1
ATOM 4128 N N . LEU B 1 25 ? 11.028 -16.624 -54.571 1.00 24.92 25 LEU B N 1
ATOM 4129 C CA . LEU B 1 25 ? 11.852 -17.190 -55.626 1.00 25.32 25 LEU B CA 1
ATOM 4130 C C . LEU B 1 25 ? 12.855 -16.202 -56.167 1.00 27.78 25 LEU B C 1
ATOM 4131 O O . LEU B 1 25 ? 14.035 -16.532 -56.295 1.00 24.34 25 LEU B O 1
ATOM 4136 N N . ALA B 1 26 ? 12.419 -14.956 -56.395 1.00 27.22 26 ALA B N 1
ATOM 4137 C CA . ALA B 1 26 ? 13.342 -13.899 -56.797 1.00 26.26 26 ALA B CA 1
ATOM 4138 C C . ALA B 1 26 ? 14.409 -13.636 -55.743 1.00 26.43 26 ALA B C 1
ATOM 4139 O O . ALA B 1 26 ? 15.615 -13.543 -56.053 1.00 25.63 26 ALA B O 1
ATOM 4141 N N . SER B 1 27 ? 14.039 -13.603 -54.486 1.00 27.41 27 SER B N 1
ATOM 4142 C CA . SER B 1 27 ? 15.042 -13.465 -53.435 1.00 28.73 27 SER B CA 1
ATOM 4143 C C . SER B 1 27 ? 16.052 -14.663 -53.410 1.00 27.83 27 SER B C 1
ATOM 4144 O O . SER B 1 27 ? 17.160 -14.523 -52.954 1.00 25.68 27 SER B O 1
ATOM 4147 N N . LEU B 1 28 ? 15.639 -15.857 -53.835 1.00 28.58 28 LEU B N 1
ATOM 4148 C CA . LEU B 1 28 ? 16.520 -17.039 -53.813 1.00 25.78 28 LEU B CA 1
ATOM 4149 C C . LEU B 1 28 ? 17.334 -17.175 -55.097 1.00 29.16 28 LEU B C 1
ATOM 4150 O O . LEU B 1 28 ? 18.009 -18.169 -55.274 1.00 28.31 28 LEU B O 1
ATOM 4155 N N . GLY B 1 29 ? 17.213 -16.223 -56.028 1.00 30.36 29 GLY B N 1
ATOM 4156 C CA . GLY B 1 29 ? 17.951 -16.249 -57.295 1.00 27.86 29 GLY B CA 1
ATOM 4157 C C . GLY B 1 29 ? 17.261 -17.041 -58.410 1.00 28.97 29 GLY B C 1
ATOM 4158 O O . GLY B 1 29 ? 17.902 -17.462 -59.343 1.00 32.55 29 GLY B O 1
ATOM 4159 N N . ILE B 1 30 ? 15.975 -17.303 -58.309 1.00 26.39 30 ILE B N 1
ATOM 4160 C CA . ILE B 1 30 ? 15.286 -18.130 -59.267 1.00 27.96 30 ILE B CA 1
ATOM 4161 C C . ILE B 1 30 ? 14.450 -17.226 -60.169 1.00 33.67 30 ILE B C 1
ATOM 4162 O O . ILE B 1 30 ? 13.807 -16.309 -59.699 1.00 39.51 30 ILE B O 1
ATOM 4167 N N . ARG B 1 31 ? 14.472 -17.503 -61.465 1.00 33.81 31 ARG B N 1
ATOM 4168 C CA . ARG B 1 31 ? 13.772 -16.722 -62.477 1.00 37.73 31 ARG B CA 1
ATOM 4169 C C . ARG B 1 31 ? 12.343 -17.141 -62.528 1.00 30.21 31 ARG B C 1
ATOM 4170 O O . ARG B 1 31 ? 12.059 -18.325 -62.585 1.00 29.52 31 ARG B O 1
ATOM 4178 N N . SER B 1 32 ? 11.435 -16.182 -62.485 1.00 27.21 32 SER B N 1
ATOM 4179 C CA . SER B 1 32 ? 10.041 -16.522 -62.521 1.00 30.06 32 SER B CA 1
ATOM 4180 C C . SER B 1 32 ? 9.284 -15.512 -63.373 1.00 27.46 32 SER B C 1
ATOM 4181 O O . SER B 1 32 ? 9.695 -14.349 -63.479 1.00 31.20 32 SER B O 1
ATOM 4184 N N . LEU B 1 33 ? 8.167 -15.958 -63.905 1.00 27.54 33 LEU B N 1
ATOM 4185 C CA . LEU B 1 33 ? 7.198 -15.097 -64.553 1.00 26.23 33 LEU B CA 1
ATOM 4186 C C . LEU B 1 33 ? 5.888 -15.279 -63.841 1.00 27.82 33 LEU B C 1
ATOM 4187 O O . LEU B 1 33 ? 5.341 -16.378 -63.778 1.00 25.67 33 LEU B O 1
ATOM 4192 N N . MET B 1 34 ? 5.362 -14.190 -63.274 1.00 26.34 34 MET B N 1
ATOM 4193 C CA . MET B 1 34 ? 4.100 -14.263 -62.590 1.00 26.02 34 MET B CA 1
ATOM 4194 C C . MET B 1 34 ? 3.072 -13.546 -63.445 1.00 25.76 34 MET B C 1
ATOM 4195 O O . MET B 1 34 ? 3.276 -12.388 -63.766 1.00 26.32 34 MET B O 1
ATOM 4200 N N . ILE B 1 35 ? 1.945 -14.189 -63.712 1.00 26.04 35 ILE B N 1
ATOM 4201 C CA . ILE B 1 35 ? 0.891 -13.555 -64.505 1.00 25.38 35 ILE B CA 1
ATOM 4202 C C . ILE B 1 35 ? -0.369 -13.412 -63.732 1.00 24.35 35 ILE B C 1
ATOM 4203 O O . ILE B 1 35 ? -0.579 -14.107 -62.754 1.00 27.93 35 ILE B O 1
ATOM 4208 N N . ASN B 1 36 ? -1.215 -12.489 -64.187 1.00 25.93 36 ASN B N 1
ATOM 4209 C CA . ASN B 1 36 ? -2.567 -12.286 -63.667 1.00 25.18 36 ASN B CA 1
ATOM 4210 C C . ASN B 1 36 ? -3.493 -11.885 -64.819 1.00 25.80 36 ASN B C 1
ATOM 4211 O O . ASN B 1 36 ? -3.122 -11.035 -65.615 1.00 25.65 36 ASN B O 1
ATOM 4216 N N . ARG B 1 37 ? -4.675 -12.493 -64.890 1.00 27.43 37 ARG B N 1
ATOM 4217 C CA . ARG B 1 37 ? -5.690 -12.247 -65.948 1.00 29.83 37 ARG B CA 1
ATOM 4218 C C . ARG B 1 37 ? -6.188 -10.792 -65.947 1.00 30.86 37 ARG B C 1
ATOM 4219 O O . ARG B 1 37 ? -6.448 -10.241 -66.981 1.00 27.45 37 ARG B O 1
ATOM 4227 N N . TRP B 1 38 ? -6.339 -10.212 -64.778 1.00 29.15 38 TRP B N 1
ATOM 4228 C CA . TRP B 1 38 ? -6.974 -8.922 -64.621 1.00 33.60 38 TRP B CA 1
ATOM 4229 C C . TRP B 1 38 ? -5.964 -7.771 -64.743 1.00 30.84 38 TRP B C 1
ATOM 4230 O O . TRP B 1 38 ? -4.764 -7.980 -64.749 1.00 27.66 38 TRP B O 1
ATOM 4241 N N . ARG B 1 39 ? -6.506 -6.558 -64.766 1.00 28.25 39 ARG B N 1
ATOM 4242 C CA . ARG B 1 39 ? -5.754 -5.315 -64.955 1.00 33.62 39 ARG B CA 1
ATOM 4243 C C . ARG B 1 39 ? -4.978 -4.908 -63.694 1.00 29.83 39 ARG B C 1
ATOM 4244 O O . ARG B 1 39 ? -3.927 -4.331 -63.785 1.00 30.76 39 ARG B O 1
ATOM 4252 N N . SER B 1 40 ? -5.547 -5.184 -62.522 1.00 28.54 40 SER B N 1
ATOM 4253 C CA . SER B 1 40 ? -5.010 -4.689 -61.235 1.00 28.36 40 SER B CA 1
ATOM 4254 C C . SER B 1 40 ? -4.925 -5.786 -60.191 1.00 27.58 40 SER B C 1
ATOM 4255 O O . SER B 1 40 ? -5.378 -6.916 -60.404 1.00 26.89 40 SER B O 1
ATOM 4258 N N . THR B 1 41 ? -4.410 -5.405 -59.031 1.00 26.77 41 THR B N 1
ATOM 4259 C CA . THR B 1 41 ? -4.598 -6.200 -57.825 1.00 28.79 41 THR B CA 1
ATOM 4260 C C . THR B 1 41 ? -6.056 -6.176 -57.370 1.00 31.88 41 THR B C 1
ATOM 4261 O O . THR B 1 41 ? -6.884 -5.393 -57.857 1.00 26.07 41 THR B O 1
ATOM 4265 N N . SER B 1 42 ? -6.363 -7.022 -56.397 1.00 32.19 42 SER B N 1
ATOM 4266 C CA . SER B 1 42 ? -7.738 -7.202 -55.949 1.00 36.40 42 SER B CA 1
ATOM 4267 C C . SER B 1 42 ? -8.281 -5.893 -55.342 1.00 37.07 42 SER B C 1
ATOM 4268 O O . SER B 1 42 ? -7.632 -5.298 -54.499 1.00 31.91 42 SER B O 1
ATOM 4271 N N . PRO B 1 43 ? -9.445 -5.416 -55.817 1.00 34.99 43 PRO B N 1
ATOM 4272 C CA . PRO B 1 43 ? -9.955 -4.142 -55.304 1.00 40.33 43 PRO B CA 1
ATOM 4273 C C . PRO B 1 43 ? -10.799 -4.267 -54.049 1.00 40.14 43 PRO B C 1
ATOM 4274 O O . PRO B 1 43 ? -10.945 -3.312 -53.324 1.00 47.02 43 PRO B O 1
ATOM 4278 N N . GLY B 1 44 ? -11.339 -5.433 -53.802 1.00 49.56 44 GLY B N 1
ATOM 4279 C CA . GLY B 1 44 ? -12.447 -5.508 -52.900 1.00 60.29 44 GLY B CA 1
ATOM 4280 C C . GLY B 1 44 ? -11.965 -5.458 -51.470 1.00 65.44 44 GLY B C 1
ATOM 4281 O O . GLY B 1 44 ? -10.763 -5.661 -51.195 1.00 54.12 44 GLY B O 1
ATOM 4282 N N . PRO B 1 45 ? -12.897 -5.121 -50.555 1.00 71.54 45 PRO B N 1
ATOM 4283 C CA . PRO B 1 45 ? -12.650 -5.571 -49.219 1.00 77.21 45 PRO B CA 1
ATOM 4284 C C . PRO B 1 45 ? -12.778 -7.108 -49.316 1.00 74.68 45 PRO B C 1
ATOM 4285 O O . PRO B 1 45 ? -13.751 -7.665 -49.855 1.00 81.13 45 PRO B O 1
ATOM 4289 N N . ARG B 1 46 ? -11.733 -7.772 -48.885 1.00 65.25 46 ARG B N 1
ATOM 4290 C CA . ARG B 1 46 ? -11.732 -9.201 -48.749 1.00 60.75 46 ARG B CA 1
ATOM 4291 C C . ARG B 1 46 ? -11.029 -9.384 -47.417 1.00 48.44 46 ARG B C 1
ATOM 4292 O O . ARG B 1 46 ? -11.453 -8.827 -46.413 1.00 36.30 46 ARG B O 1
ATOM 4300 N N . SER B 1 47 ? -9.886 -10.064 -47.430 1.00 45.64 47 SER B N 1
ATOM 4301 C CA . SER B 1 47 ? -9.189 -10.289 -46.213 1.00 45.21 47 SER B CA 1
ATOM 4302 C C . SER B 1 47 ? -8.747 -8.986 -45.478 1.00 43.35 47 SER B C 1
ATOM 4303 O O . SER B 1 47 ? -8.517 -7.896 -46.062 1.00 37.77 47 SER B O 1
ATOM 4306 N N . HIS B 1 48 ? -8.634 -9.100 -44.174 1.00 33.56 48 HIS B N 1
ATOM 4307 C CA . HIS B 1 48 ? -7.964 -8.079 -43.438 1.00 32.63 48 HIS B CA 1
ATOM 4308 C C . HIS B 1 48 ? -7.234 -8.580 -42.184 1.00 28.90 48 HIS B C 1
ATOM 4309 O O . HIS B 1 48 ? -6.440 -7.829 -41.667 1.00 31.18 48 HIS B O 1
ATOM 4316 N N . ILE B 1 49 ? -7.446 -9.823 -41.728 1.00 24.37 49 ILE B N 1
ATOM 4317 C CA . ILE B 1 49 ? -6.771 -10.310 -40.519 1.00 27.52 49 ILE B CA 1
ATOM 4318 C C . ILE B 1 49 ? -5.469 -11.023 -40.928 1.00 23.51 49 ILE B C 1
ATOM 4319 O O . ILE B 1 49 ? -5.539 -12.009 -41.668 1.00 25.11 49 ILE B O 1
ATOM 4324 N N . ILE B 1 50 ? -4.341 -10.458 -40.536 1.00 23.28 50 ILE B N 1
ATOM 4325 C CA . ILE B 1 50 ? -3.016 -11.007 -40.862 1.00 25.17 50 ILE B CA 1
ATOM 4326 C C . ILE B 1 50 ? -2.529 -11.603 -39.581 1.00 25.27 50 ILE B C 1
ATOM 4327 O O . ILE B 1 50 ? -2.447 -10.890 -38.542 1.00 27.32 50 ILE B O 1
ATOM 4332 N N . ASN B 1 51 ? -2.238 -12.897 -39.601 1.00 24.20 51 ASN B N 1
ATOM 4333 C CA . ASN B 1 51 ? -1.794 -13.594 -38.362 1.00 22.16 51 ASN B CA 1
ATOM 4334 C C . ASN B 1 51 ? -0.241 -13.626 -38.204 1.00 21.74 51 ASN B C 1
ATOM 4335 O O . ASN B 1 51 ? 0.495 -13.069 -39.039 1.00 19.16 51 ASN B O 1
ATOM 4340 N N . GLN B 1 52 ? 0.216 -14.185 -37.073 1.00 22.60 52 GLN B N 1
ATOM 4341 C CA . GLN B 1 52 ? 1.622 -14.103 -36.690 1.00 20.93 52 GLN B CA 1
ATOM 4342 C C . GLN B 1 52 ? 2.567 -14.859 -37.641 1.00 22.63 52 GLN B C 1
ATOM 4343 O O . GLN B 1 52 ? 3.670 -14.380 -37.920 1.00 22.40 52 GLN B O 1
ATOM 4349 N N . ARG B 1 53 ? 2.110 -15.960 -38.231 1.00 21.30 53 ARG B N 1
ATOM 4350 C CA . ARG B 1 53 ? 2.926 -16.684 -39.188 1.00 22.24 53 ARG B CA 1
ATOM 4351 C C . ARG B 1 53 ? 3.145 -15.871 -40.461 1.00 22.10 53 ARG B C 1
ATOM 4352 O O . ARG B 1 53 ? 4.261 -15.779 -40.925 1.00 24.04 53 ARG B O 1
ATOM 4360 N N . THR B 1 54 ? 2.118 -15.185 -40.948 1.00 21.78 54 THR B N 1
ATOM 4361 C CA . THR B 1 54 ? 2.304 -14.299 -42.095 1.00 21.68 54 THR B CA 1
ATOM 4362 C C . THR B 1 54 ? 3.266 -13.182 -41.745 1.00 21.58 54 THR B C 1
ATOM 4363 O O . THR B 1 54 ? 4.136 -12.786 -42.557 1.00 20.35 54 THR B O 1
ATOM 4367 N N . MET B 1 55 ? 3.051 -12.553 -40.578 1.00 20.20 55 MET B N 1
ATOM 4368 C CA . MET B 1 55 ? 3.926 -11.449 -40.210 1.00 21.89 55 MET B CA 1
ATOM 4369 C C . MET B 1 55 ? 5.379 -11.894 -40.017 1.00 20.14 55 MET B C 1
ATOM 4370 O O . MET B 1 55 ? 6.287 -11.126 -40.318 1.00 19.58 55 MET B O 1
ATOM 4375 N N . GLU B 1 56 ? 5.599 -13.107 -39.488 1.00 18.98 56 GLU B N 1
ATOM 4376 C CA . GLU B 1 56 ? 6.918 -13.683 -39.388 1.00 20.08 56 GLU B CA 1
ATOM 4377 C C . GLU B 1 56 ? 7.570 -13.864 -40.746 1.00 18.82 56 GLU B C 1
ATOM 4378 O O . GLU B 1 56 ? 8.735 -13.579 -40.902 1.00 21.92 56 GLU B O 1
ATOM 4384 N N . ILE B 1 57 ? 6.809 -14.271 -41.743 1.00 19.40 57 ILE B N 1
ATOM 4385 C CA . ILE B 1 57 ? 7.332 -14.351 -43.079 1.00 20.27 57 ILE B CA 1
ATOM 4386 C C . ILE B 1 57 ? 7.770 -13.005 -43.634 1.00 22.03 57 ILE B C 1
ATOM 4387 O O . ILE B 1 57 ? 8.878 -12.873 -44.227 1.00 20.94 57 ILE B O 1
ATOM 4392 N N . LEU B 1 58 ? 6.888 -12.017 -43.503 1.00 22.05 58 LEU B N 1
ATOM 4393 C CA . LEU B 1 58 ? 7.227 -10.648 -43.889 1.00 21.87 58 LEU B CA 1
ATOM 4394 C C . LEU B 1 58 ? 8.436 -10.167 -43.142 1.00 22.88 58 LEU B C 1
ATOM 4395 O O . LEU B 1 58 ? 9.295 -9.575 -43.733 1.00 21.67 58 LEU B O 1
ATOM 4400 N N . ARG B 1 59 ? 8.553 -10.525 -41.853 1.00 22.50 59 ARG B N 1
ATOM 4401 C CA . ARG B 1 59 ? 9.728 -10.163 -41.080 1.00 22.95 59 ARG B CA 1
ATOM 4402 C C . ARG B 1 59 ? 11.015 -10.789 -41.646 1.00 23.29 59 ARG B C 1
ATOM 4403 O O . ARG B 1 59 ? 12.042 -10.118 -41.768 1.00 23.99 59 ARG B O 1
ATOM 4411 N N . ASP B 1 60 ? 10.946 -12.069 -42.035 1.00 23.78 60 ASP B N 1
ATOM 4412 C CA . ASP B 1 60 ? 12.114 -12.781 -42.600 1.00 23.53 60 ASP B CA 1
ATOM 4413 C C . ASP B 1 60 ? 12.598 -12.149 -43.910 1.00 23.83 60 ASP B C 1
ATOM 4414 O O . ASP B 1 60 ? 13.791 -12.019 -44.126 1.00 23.13 60 ASP B O 1
ATOM 4419 N N . ILE B 1 61 ? 11.686 -11.709 -44.748 1.00 22.91 61 ILE B N 1
ATOM 4420 C CA . ILE B 1 61 ? 12.043 -11.078 -45.984 1.00 27.70 61 ILE B CA 1
ATOM 4421 C C . ILE B 1 61 ? 12.104 -9.532 -45.929 1.00 31.34 61 ILE B C 1
ATOM 4422 O O . ILE B 1 61 ? 12.364 -8.906 -46.956 1.00 30.70 61 ILE B O 1
ATOM 4427 N N . GLY B 1 62 ? 11.890 -8.894 -44.785 1.00 29.03 62 GLY B N 1
ATOM 4428 C CA . GLY B 1 62 ? 12.179 -7.451 -44.685 1.00 30.26 62 GLY B CA 1
ATOM 4429 C C . GLY B 1 62 ? 10.993 -6.550 -45.036 1.00 31.23 62 GLY B C 1
ATOM 4430 O O . GLY B 1 62 ? 11.183 -5.347 -45.308 1.00 31.07 62 GLY B O 1
ATOM 4431 N N . LEU B 1 63 ? 9.764 -7.089 -45.026 1.00 27.67 63 LEU B N 1
ATOM 4432 C CA . LEU B 1 63 ? 8.565 -6.296 -45.269 1.00 27.02 63 LEU B CA 1
ATOM 4433 C C . LEU B 1 63 ? 7.671 -6.087 -44.041 1.00 26.14 63 LEU B C 1
ATOM 4434 O O . LEU B 1 63 ? 6.611 -5.524 -44.175 1.00 28.19 63 LEU B O 1
ATOM 4439 N N . GLU B 1 64 ? 8.069 -6.541 -42.870 1.00 28.86 64 GLU B N 1
ATOM 4440 C CA . GLU B 1 64 ? 7.187 -6.447 -41.722 1.00 28.18 64 GLU B CA 1
ATOM 4441 C C . GLU B 1 64 ? 6.928 -4.964 -41.355 1.00 29.97 64 GLU B C 1
ATOM 4442 O O . GLU B 1 64 ? 5.794 -4.594 -41.083 1.00 29.99 64 GLU B O 1
ATOM 4448 N N . GLU B 1 65 ? 7.965 -4.133 -41.354 1.00 28.50 65 GLU B N 1
ATOM 4449 C CA . GLU B 1 65 ? 7.780 -2.730 -40.941 1.00 33.41 65 GLU B CA 1
ATOM 4450 C C . GLU B 1 65 ? 6.926 -1.966 -41.941 1.00 31.05 65 GLU B C 1
ATOM 4451 O O . GLU B 1 65 ? 6.106 -1.183 -41.528 1.00 32.26 65 GLU B O 1
ATOM 4457 N N . SER B 1 66 ? 7.044 -2.253 -43.241 1.00 30.61 66 SER B N 1
ATOM 4458 C CA . SER B 1 66 ? 6.107 -1.679 -44.242 1.00 34.76 66 SER B CA 1
ATOM 4459 C C . SER B 1 66 ? 4.677 -2.131 -44.025 1.00 31.06 66 SER B C 1
ATOM 4460 O O . SER B 1 66 ? 3.729 -1.310 -44.103 1.00 28.84 66 SER B O 1
ATOM 4463 N N . ALA B 1 67 ? 4.498 -3.414 -43.725 1.00 29.32 67 ALA B N 1
ATOM 4464 C CA . ALA B 1 67 ? 3.150 -3.909 -43.439 1.00 28.49 67 ALA B CA 1
ATOM 4465 C C . ALA B 1 67 ? 2.541 -3.177 -42.231 1.00 25.43 67 ALA B C 1
ATOM 4466 O O . ALA B 1 67 ? 1.369 -2.760 -42.257 1.00 26.37 67 ALA B O 1
ATOM 4468 N N . LYS B 1 68 ? 3.310 -3.044 -41.177 1.00 27.99 68 LYS B N 1
ATOM 4469 C CA . LYS B 1 68 ? 2.821 -2.363 -39.977 1.00 32.75 68 LYS B CA 1
ATOM 4470 C C . LYS B 1 68 ? 2.428 -0.917 -40.233 1.00 31.40 68 LYS B C 1
ATOM 4471 O O . LYS B 1 68 ? 1.434 -0.463 -39.695 1.00 32.31 68 LYS B O 1
ATOM 4477 N N . SER B 1 69 ? 3.184 -0.194 -41.056 1.00 30.93 69 SER B N 1
ATOM 4478 C CA . SER B 1 69 ? 2.831 1.215 -41.379 1.00 33.81 69 SER B CA 1
ATOM 4479 C C . SER B 1 69 ? 1.527 1.364 -42.129 1.00 36.45 69 SER B C 1
ATOM 4480 O O . SER B 1 69 ? 0.889 2.384 -42.004 1.00 41.27 69 SER B O 1
ATOM 4483 N N . LEU B 1 70 ? 1.153 0.362 -42.934 1.00 39.99 70 LEU B N 1
ATOM 4484 C CA . LEU B 1 70 ? -0.169 0.312 -43.602 1.00 39.06 70 LEU B CA 1
ATOM 4485 C C . LEU B 1 70 ? -1.318 -0.231 -42.758 1.00 41.85 70 LEU B C 1
ATOM 4486 O O . LEU B 1 70 ? -2.468 -0.070 -43.121 1.00 44.62 70 LEU B O 1
ATOM 4491 N N . ALA B 1 71 ? -1.011 -0.933 -41.675 1.00 36.93 71 ALA B N 1
ATOM 4492 C CA . ALA B 1 71 ? -2.019 -1.690 -40.921 1.00 37.69 71 ALA B CA 1
ATOM 4493 C C . ALA B 1 71 ? -2.514 -0.956 -39.674 1.00 44.86 71 ALA B C 1
ATOM 4494 O O . ALA B 1 71 ? -1.930 0.046 -39.253 1.00 55.41 71 ALA B O 1
ATOM 4496 N N . VAL B 1 72 ? -3.588 -1.488 -39.096 1.00 45.21 72 VAL B N 1
ATOM 4497 C CA . VAL B 1 72 ? -4.076 -1.094 -37.774 1.00 47.65 72 VAL B CA 1
ATOM 4498 C C . VAL B 1 72 ? -3.559 -2.118 -36.732 1.00 45.01 72 VAL B C 1
ATOM 4499 O O . VAL B 1 72 ? -3.728 -3.350 -36.884 1.00 38.67 72 VAL B O 1
ATOM 4503 N N . PRO B 1 73 ? -2.876 -1.623 -35.682 1.00 44.69 73 PRO B N 1
ATOM 4504 C CA . PRO B 1 73 ? -2.353 -2.635 -34.725 1.00 46.46 73 PRO B CA 1
ATOM 4505 C C . PRO B 1 73 ? -3.446 -3.333 -33.909 1.00 43.16 73 PRO B C 1
ATOM 4506 O O . PRO B 1 73 ? -4.626 -2.912 -33.879 1.00 37.81 73 PRO B O 1
ATOM 4510 N N . LYS B 1 74 ? -3.024 -4.421 -33.302 1.00 43.69 74 LYS B N 1
ATOM 4511 C CA . LYS B 1 74 ? -3.886 -5.309 -32.535 1.00 49.34 74 LYS B CA 1
ATOM 4512 C C . LYS B 1 74 ? -4.733 -4.645 -31.391 1.00 46.19 74 LYS B C 1
ATOM 4513 O O . LYS B 1 74 ? -5.873 -5.039 -31.154 1.00 43.03 74 LYS B O 1
ATOM 4519 N N . GLU B 1 75 ? -4.174 -3.645 -30.720 1.00 45.44 75 GLU B N 1
ATOM 4520 C CA . GLU B 1 75 ? -4.917 -2.835 -29.711 1.00 59.87 75 GLU B CA 1
ATOM 4521 C C . GLU B 1 75 ? -6.267 -2.275 -30.211 1.00 57.15 75 GLU B C 1
ATOM 4522 O O . GLU B 1 75 ? -7.138 -1.961 -29.413 1.00 48.80 75 GLU B O 1
ATOM 4524 N N . TYR B 1 76 ? -6.440 -2.136 -31.525 1.00 62.45 76 TYR B N 1
ATOM 4525 C CA . TYR B 1 76 ? -7.698 -1.589 -32.075 1.00 63.19 76 TYR B CA 1
ATOM 4526 C C . TYR B 1 76 ? -8.613 -2.647 -32.737 1.00 55.45 76 TYR B C 1
ATOM 4527 O O . TYR B 1 76 ? -9.548 -2.297 -33.452 1.00 50.30 76 TYR B O 1
ATOM 4536 N N . MET B 1 77 ? -8.360 -3.923 -32.471 1.00 50.68 77 MET B N 1
ATOM 4537 C CA . MET B 1 77 ? -9.136 -5.014 -33.090 1.00 53.51 77 MET B CA 1
ATOM 4538 C C . MET B 1 77 ? -10.037 -5.784 -32.087 1.00 53.49 77 MET B C 1
ATOM 4539 O O . MET B 1 77 ? -10.895 -6.557 -32.494 1.00 58.25 77 MET B O 1
ATOM 4544 N N . GLY B 1 78 ? -9.882 -5.551 -30.789 1.00 52.51 78 GLY B N 1
ATOM 4545 C CA . GLY B 1 78 ? -10.554 -6.395 -29.777 1.00 54.40 78 GLY B CA 1
ATOM 4546 C C . GLY B 1 78 ? -12.048 -6.324 -29.507 1.00 54.96 78 GLY B C 1
ATOM 4547 O O . GLY B 1 78 ? -12.678 -7.350 -29.045 1.00 43.39 78 GLY B O 1
ATOM 4548 N N . GLU B 1 79 ? -12.651 -5.149 -29.740 1.00 44.47 79 GLU B N 1
ATOM 4549 C CA . GLU B 1 79 ? -14.048 -4.961 -29.285 1.00 44.11 79 GLU B CA 1
ATOM 4550 C C . GLU B 1 79 ? -15.067 -5.531 -30.296 1.00 37.70 79 GLU B C 1
ATOM 4551 O O . GLU B 1 79 ? -15.522 -4.792 -31.181 1.00 32.56 79 GLU B O 1
ATOM 4557 N N . HIS B 1 80 ? -15.450 -6.807 -30.183 1.00 35.10 80 HIS B N 1
ATOM 4558 C CA . HIS B 1 80 ? -16.561 -7.322 -30.987 1.00 35.62 80 HIS B CA 1
ATOM 4559 C C . HIS B 1 80 ? -17.882 -7.190 -30.225 1.00 34.04 80 HIS B C 1
ATOM 4560 O O . HIS B 1 80 ? -17.985 -7.567 -29.052 1.00 27.37 80 HIS B O 1
ATOM 4567 N N . VAL B 1 81 ? -18.857 -6.603 -30.902 1.00 35.01 81 VAL B N 1
ATOM 4568 C CA . VAL B 1 81 ? -20.154 -6.227 -30.323 1.00 30.68 81 VAL B CA 1
ATOM 4569 C C . VAL B 1 81 ? -21.268 -7.033 -30.978 1.00 31.77 81 VAL B C 1
ATOM 4570 O O . VAL B 1 81 ? -21.347 -7.104 -32.201 1.00 34.28 81 VAL B O 1
ATOM 4574 N N . TYR B 1 82 ? -22.089 -7.688 -30.178 1.00 28.51 82 TYR B N 1
ATOM 4575 C CA . TYR B 1 82 ? -23.237 -8.451 -30.651 1.00 34.14 82 TYR B CA 1
ATOM 4576 C C . TYR B 1 82 ? -24.479 -7.588 -30.376 1.00 37.28 82 TYR B C 1
ATOM 4577 O O . TYR B 1 82 ? -24.707 -7.153 -29.236 1.00 34.16 82 TYR B O 1
ATOM 4586 N N . ALA B 1 83 ? -25.272 -7.339 -31.409 1.00 38.26 83 ALA B N 1
ATOM 4587 C CA . ALA B 1 83 ? -26.413 -6.429 -31.297 1.00 40.04 83 ALA B CA 1
ATOM 4588 C C . ALA B 1 83 ? -27.496 -6.736 -32.318 1.00 45.02 83 ALA B C 1
ATOM 4589 O O . ALA B 1 83 ? -27.351 -7.644 -33.128 1.00 47.67 83 ALA B O 1
ATOM 4591 N N . THR B 1 84 ? -28.631 -6.041 -32.195 1.00 49.41 84 THR B N 1
ATOM 4592 C CA . THR B 1 84 ? -29.735 -6.190 -33.156 1.00 51.14 84 THR B CA 1
ATOM 4593 C C . THR B 1 84 ? -29.451 -5.270 -34.336 1.00 44.17 84 THR B C 1
ATOM 4594 O O . THR B 1 84 ? -29.755 -5.614 -35.449 1.00 43.65 84 THR B O 1
ATOM 4598 N N . SER B 1 85 ? -28.866 -4.106 -34.055 1.00 42.23 85 SER B N 1
ATOM 4599 C CA . SER B 1 85 ? -28.449 -3.173 -35.071 1.00 45.21 85 SER B CA 1
ATOM 4600 C C . SER B 1 85 ? -27.549 -2.199 -34.371 1.00 47.06 85 SER B C 1
ATOM 4601 O O . SER B 1 85 ? -27.507 -2.199 -33.141 1.00 48.88 85 SER B O 1
ATOM 4604 N N . LEU B 1 86 ? -26.882 -1.326 -35.124 1.00 45.93 86 LEU B N 1
ATOM 4605 C CA . LEU B 1 86 ? -25.945 -0.353 -34.535 1.00 48.75 86 LEU B CA 1
ATOM 4606 C C . LEU B 1 86 ? -26.588 0.599 -33.509 1.00 52.98 86 LEU B C 1
ATOM 4607 O O . LEU B 1 86 ? -25.965 0.974 -32.529 1.00 59.33 86 LEU B O 1
ATOM 4612 N N . ALA B 1 87 ? -27.826 1.010 -33.773 1.00 63.07 87 ALA B N 1
ATOM 4613 C CA . ALA B 1 87 ? -28.542 1.910 -32.887 1.00 61.18 87 ALA B CA 1
ATOM 4614 C C . ALA B 1 87 ? -29.323 1.145 -31.838 1.00 52.87 87 ALA B C 1
ATOM 4615 O O . ALA B 1 87 ? -29.669 1.704 -30.829 1.00 60.22 87 ALA B O 1
ATOM 4617 N N . GLY B 1 88 ? -29.621 -0.123 -32.088 1.00 56.53 88 GLY B N 1
ATOM 4618 C CA . GLY B 1 88 ? -30.421 -0.936 -31.163 1.00 57.77 88 GLY B CA 1
ATOM 4619 C C . GLY B 1 88 ? -29.712 -1.344 -29.867 1.00 54.27 88 GLY B C 1
ATOM 4620 O O . GLY B 1 88 ? -28.714 -0.750 -29.466 1.00 52.75 88 GLY B O 1
ATOM 4621 N N . GLU B 1 89 ? -30.260 -2.349 -29.203 1.00 52.94 89 GLU B N 1
ATOM 4622 C CA . GLU B 1 89 ? -29.728 -2.782 -27.920 1.00 55.12 89 GLU B CA 1
ATOM 4623 C C . GLU B 1 89 ? -28.569 -3.753 -28.199 1.00 44.82 89 GLU B C 1
ATOM 4624 O O . GLU B 1 89 ? -28.599 -4.580 -29.128 1.00 46.30 89 GLU B O 1
ATOM 4626 N N . GLU B 1 90 ? -27.561 -3.616 -27.365 1.00 43.54 90 GLU B N 1
ATOM 4627 C CA . GLU B 1 90 ? -26.386 -4.476 -27.367 1.00 42.32 90 GLU B CA 1
ATOM 4628 C C . GLU B 1 90 ? -26.576 -5.710 -26.513 1.00 33.05 90 GLU B C 1
ATOM 4629 O O . GLU B 1 90 ? -26.997 -5.614 -25.363 1.00 33.58 90 GLU B O 1
ATOM 4635 N N . PHE B 1 91 ? -26.416 -6.890 -27.089 1.00 32.58 91 PHE B N 1
ATOM 4636 C CA . PHE B 1 91 ? -26.511 -8.156 -26.324 1.00 35.49 91 PHE B CA 1
ATOM 4637 C C . PHE B 1 91 ? -25.298 -8.338 -25.413 1.00 35.72 91 PHE B C 1
ATOM 4638 O O . PHE B 1 91 ? -25.414 -8.862 -24.327 1.00 30.60 91 PHE B O 1
ATOM 4646 N N . GLY B 1 92 ? -24.136 -7.883 -25.876 1.00 32.35 92 GLY B N 1
ATOM 4647 C CA . GLY B 1 92 ? -22.881 -8.021 -25.126 1.00 29.98 92 GLY B CA 1
ATOM 4648 C C . GLY B 1 92 ? -21.679 -7.952 -26.065 1.00 29.02 92 GLY B C 1
ATOM 4649 O O . GLY B 1 92 ? -21.831 -7.777 -27.294 1.00 27.08 92 GLY B O 1
ATOM 4650 N N . ARG B 1 93 ? -20.509 -8.001 -25.482 1.00 26.69 93 ARG B N 1
ATOM 4651 C CA . ARG B 1 93 ? -19.255 -7.948 -26.244 1.00 27.27 93 ARG B CA 1
ATOM 4652 C C . ARG B 1 93 ? -18.374 -9.090 -25.842 1.00 28.81 93 ARG B C 1
ATOM 4653 O O . ARG B 1 93 ? -18.557 -9.727 -24.771 1.00 27.37 93 ARG B O 1
ATOM 4661 N N . ILE B 1 94 ? -17.376 -9.310 -26.679 1.00 30.12 94 ILE B N 1
ATOM 4662 C CA . ILE B 1 94 ? -16.478 -10.445 -26.589 1.00 34.03 94 ILE B CA 1
ATOM 4663 C C . ILE B 1 94 ? -15.099 -9.900 -26.947 1.00 32.23 94 ILE B C 1
ATOM 4664 O O . ILE B 1 94 ? -14.995 -8.992 -27.789 1.00 27.74 94 ILE B O 1
ATOM 4669 N N . PRO B 1 95 ? -14.021 -10.441 -26.342 1.00 38.09 95 PRO B N 1
ATOM 4670 C CA . PRO B 1 95 ? -12.647 -9.946 -26.616 1.00 34.26 95 PRO B CA 1
ATOM 4671 C C . PRO B 1 95 ? -12.080 -10.700 -27.789 1.00 30.07 95 PRO B C 1
ATOM 4672 O O . PRO B 1 95 ? -11.520 -11.825 -27.635 1.00 33.77 95 PRO B O 1
ATOM 4676 N N . ALA B 1 96 ? -12.222 -10.124 -28.952 1.00 33.55 96 ALA B N 1
ATOM 4677 C CA . ALA B 1 96 ? -11.751 -10.761 -30.198 1.00 35.92 96 ALA B CA 1
ATOM 4678 C C . ALA B 1 96 ? -10.261 -10.501 -30.452 1.00 34.35 96 ALA B C 1
ATOM 4679 O O . ALA B 1 96 ? -9.627 -9.604 -29.857 1.00 32.74 96 ALA B O 1
ATOM 4681 N N . TRP B 1 97 ? -9.702 -11.296 -31.363 1.00 32.62 97 TRP B N 1
ATOM 4682 C CA . TRP B 1 97 ? -8.280 -11.130 -31.766 1.00 31.10 97 TRP B CA 1
ATOM 4683 C C . TRP B 1 97 ? -7.313 -11.031 -30.560 1.00 23.80 97 TRP B C 1
ATOM 4684 O O . TRP B 1 97 ? -6.423 -10.222 -30.499 1.00 26.60 97 TRP B O 1
ATOM 4695 N N . ALA B 1 98 ? -7.541 -11.919 -29.611 1.00 25.74 98 ALA B N 1
ATOM 4696 C CA . ALA B 1 98 ? -6.629 -12.144 -28.489 1.00 26.86 98 ALA B CA 1
ATOM 4697 C C . ALA B 1 98 ? -6.425 -10.894 -27.659 1.00 29.96 98 ALA B C 1
ATOM 4698 O O . ALA B 1 98 ? -5.314 -10.636 -27.210 1.00 28.64 98 ALA B O 1
ATOM 4700 N N . SER B 1 99 ? -7.503 -10.126 -27.448 1.00 29.13 99 SER B N 1
ATOM 4701 C CA . SER B 1 99 ? -7.442 -8.864 -26.731 1.00 30.10 99 SER B CA 1
ATOM 4702 C C . SER B 1 99 ? -7.613 -9.056 -25.187 1.00 26.80 99 SER B C 1
ATOM 4703 O O . SER B 1 99 ? -7.220 -8.190 -24.433 1.00 32.78 99 SER B O 1
ATOM 4706 N N . HIS B 1 100 ? -8.194 -10.160 -24.742 1.00 26.16 100 HIS B N 1
ATOM 4707 C CA . HIS B 1 100 ? -8.234 -10.507 -23.313 1.00 27.13 100 HIS B CA 1
ATOM 4708 C C . HIS B 1 100 ? -6.791 -10.597 -22.796 1.00 29.89 100 HIS B C 1
ATOM 4709 O O . HIS B 1 100 ? -5.908 -11.076 -23.529 1.00 27.80 100 HIS B O 1
ATOM 4716 N N . PRO B 1 101 ? -6.514 -10.111 -21.569 1.00 27.51 101 PRO B N 1
ATOM 4717 C CA . PRO B 1 101 ? -5.098 -10.091 -21.160 1.00 24.78 101 PRO B CA 1
ATOM 4718 C C . PRO B 1 101 ? -4.388 -11.440 -21.216 1.00 23.52 101 PRO B C 1
ATOM 4719 O O . PRO B 1 101 ? -3.211 -11.492 -21.573 1.00 23.18 101 PRO B O 1
ATOM 4723 N N . GLN B 1 102 ? -5.069 -12.528 -20.872 1.00 23.33 102 GLN B N 1
ATOM 4724 C CA . GLN B 1 102 ? -4.430 -13.897 -20.938 1.00 24.02 102 GLN B CA 1
ATOM 4725 C C . GLN B 1 102 ? -4.137 -14.312 -22.362 1.00 22.80 102 GLN B C 1
ATOM 4726 O O . GLN B 1 102 ? -3.072 -14.823 -22.671 1.00 24.39 102 GLN B O 1
ATOM 4732 N N . ALA B 1 103 ? -5.084 -14.078 -23.245 1.00 24.99 103 ALA B N 1
ATOM 4733 C CA . ALA B 1 103 ? -4.905 -14.384 -24.669 1.00 23.68 103 ALA B CA 1
ATOM 4734 C C . ALA B 1 103 ? -3.793 -13.543 -25.260 1.00 26.59 103 ALA B C 1
ATOM 4735 O O . ALA B 1 103 ? -3.010 -14.014 -26.091 1.00 26.79 103 ALA B O 1
ATOM 4737 N N . HIS B 1 104 ? -3.691 -12.292 -24.824 1.00 24.58 104 HIS B N 1
ATOM 4738 C CA . HIS B 1 104 ? -2.672 -11.429 -25.320 1.00 25.77 104 HIS B CA 1
ATOM 4739 C C . HIS B 1 104 ? -1.258 -11.919 -24.884 1.00 24.76 104 HIS B C 1
ATOM 4740 O O . HIS B 1 104 ? -0.312 -11.925 -25.684 1.00 22.62 104 HIS B O 1
ATOM 4747 N N . ALA B 1 105 ? -1.150 -12.379 -23.651 1.00 22.40 105 ALA B N 1
ATOM 4748 C CA . ALA B 1 105 ? 0.121 -12.948 -23.163 1.00 24.46 105 ALA B CA 1
ATOM 4749 C C . ALA B 1 105 ? 0.539 -14.159 -24.005 1.00 25.67 105 ALA B C 1
ATOM 4750 O O . ALA B 1 105 ? 1.700 -14.283 -24.372 1.00 24.95 105 ALA B O 1
ATOM 4752 N N . GLU B 1 106 ? -0.400 -15.056 -24.280 1.00 23.24 106 GLU B N 1
ATOM 4753 C CA . GLU B 1 106 ? -0.184 -16.276 -25.042 1.00 24.73 106 GLU B CA 1
ATOM 4754 C C . GLU B 1 106 ? 0.277 -15.903 -26.451 1.00 25.04 106 GLU B C 1
ATOM 4755 O O . GLU B 1 106 ? 1.177 -16.504 -27.027 1.00 24.81 106 GLU B O 1
ATOM 4761 N N . HIS B 1 107 ? -0.268 -14.822 -26.958 1.00 21.49 107 HIS B N 1
ATOM 4762 C CA . HIS B 1 107 ? 0.084 -14.274 -28.246 1.00 23.40 107 HIS B CA 1
ATOM 4763 C C . HIS B 1 107 ? 1.512 -13.716 -28.325 1.00 24.26 107 HIS B C 1
ATOM 4764 O O . HIS B 1 107 ? 2.332 -14.094 -29.198 1.00 27.60 107 HIS B O 1
ATOM 4771 N N . GLU B 1 108 ? 1.865 -12.904 -27.340 1.00 23.30 108 GLU B N 1
ATOM 4772 C CA . GLU B 1 108 ? 3.184 -12.340 -27.240 1.00 25.21 108 GLU B CA 1
ATOM 4773 C C . GLU B 1 108 ? 4.239 -13.406 -27.056 1.00 24.70 108 GLU B C 1
ATOM 4774 O O . GLU B 1 108 ? 5.306 -13.324 -27.645 1.00 25.78 108 GLU B O 1
ATOM 4780 N N . LEU B 1 109 ? 3.963 -14.414 -26.241 1.00 22.79 109 LEU B N 1
ATOM 4781 C CA . LEU B 1 109 ? 4.971 -15.477 -25.990 1.00 24.58 109 LEU B CA 1
ATOM 4782 C C . LEU B 1 109 ? 5.256 -16.334 -27.212 1.00 22.00 109 LEU B C 1
ATOM 4783 O O . LEU B 1 109 ? 6.354 -16.873 -27.348 1.00 23.43 109 LEU B O 1
ATOM 4788 N N . ALA B 1 110 ? 4.296 -16.417 -28.134 1.00 20.57 110 ALA B N 1
ATOM 4789 C CA . ALA B 1 110 ? 4.394 -17.330 -29.257 1.00 21.03 110 ALA B CA 1
ATOM 4790 C C . ALA B 1 110 ? 5.278 -16.850 -30.410 1.00 20.74 110 ALA B C 1
ATOM 4791 O O . ALA B 1 110 ? 5.756 -17.683 -31.155 1.00 20.86 110 ALA B O 1
ATOM 4793 N N . SER B 1 111 ? 5.473 -15.538 -30.566 1.00 19.00 111 SER B N 1
ATOM 4794 C CA . SER B 1 111 ? 6.059 -14.982 -31.789 1.00 21.38 111 SER B CA 1
ATOM 4795 C C . SER B 1 111 ? 6.591 -13.616 -31.505 1.00 20.98 111 SER B C 1
ATOM 4796 O O . SER B 1 111 ? 6.050 -12.925 -30.657 1.00 21.07 111 SER B O 1
ATOM 4799 N N . PRO B 1 112 ? 7.632 -13.170 -32.239 1.00 22.07 112 PRO B N 1
ATOM 4800 C CA . PRO B 1 112 ? 7.928 -11.749 -32.207 1.00 23.64 112 PRO B CA 1
ATOM 4801 C C . PRO B 1 112 ? 6.905 -10.838 -32.892 1.00 19.71 112 PRO B C 1
ATOM 4802 O O . PRO B 1 112 ? 6.951 -9.637 -32.711 1.00 20.68 112 PRO B O 1
ATOM 4806 N N . SER B 1 113 ? 6.042 -11.408 -33.716 1.00 21.14 113 SER B N 1
ATOM 4807 C CA . SER B 1 113 ? 5.044 -10.710 -34.481 1.00 22.35 113 SER B CA 1
ATOM 4808 C C . SER B 1 113 ? 3.662 -10.730 -33.796 1.00 23.49 113 SER B C 1
ATOM 4809 O O . SER B 1 113 ? 3.456 -11.497 -32.848 1.00 21.42 113 SER B O 1
ATOM 4812 N N . ARG B 1 114 ? 2.752 -9.919 -34.314 1.00 23.95 114 ARG B N 1
ATOM 4813 C CA . ARG B 1 114 ? 1.417 -9.704 -33.764 1.00 26.18 114 ARG B CA 1
ATOM 4814 C C . ARG B 1 114 ? 0.356 -9.632 -34.870 1.00 26.07 114 ARG B C 1
ATOM 4815 O O . ARG B 1 114 ? 0.643 -9.267 -36.013 1.00 27.23 114 ARG B O 1
ATOM 4823 N N . TYR B 1 115 ? -0.871 -9.961 -34.511 1.00 23.00 115 TYR B N 1
ATOM 4824 C CA . TYR B 1 115 ? -1.987 -9.755 -35.385 1.00 23.62 115 TYR B CA 1
ATOM 4825 C C . TYR B 1 115 ? -1.920 -8.318 -35.870 1.00 26.91 115 TYR B C 1
ATOM 4826 O O . TYR B 1 115 ? -1.558 -7.419 -35.127 1.00 29.81 115 TYR B O 1
ATOM 4835 N N . CYS B 1 116 ? -2.363 -8.094 -37.090 1.00 28.27 116 CYS B N 1
ATOM 4836 C CA . CYS B 1 116 ? -2.765 -6.764 -37.482 1.00 32.58 116 CYS B CA 1
ATOM 4837 C C . CYS B 1 116 ? -3.838 -6.732 -38.514 1.00 28.26 116 CYS B C 1
ATOM 4838 O O . CYS B 1 116 ? -4.123 -7.738 -39.171 1.00 25.16 116 CYS B O 1
ATOM 4841 N N . ASP B 1 117 ? -4.450 -5.566 -38.656 1.00 26.36 117 ASP B N 1
ATOM 4842 C CA . ASP B 1 117 ? -5.553 -5.450 -39.549 1.00 28.26 117 ASP B CA 1
ATOM 4843 C C . ASP B 1 117 ? -5.052 -4.717 -40.751 1.00 27.40 117 ASP B C 1
ATOM 4844 O O . ASP B 1 117 ? -4.837 -3.519 -40.710 1.00 28.50 117 ASP B O 1
ATOM 4849 N N . LEU B 1 118 ? -4.910 -5.414 -41.857 1.00 28.95 118 LEU B N 1
ATOM 4850 C CA . LEU B 1 118 ? -4.277 -4.849 -43.057 1.00 30.66 118 LEU B CA 1
ATOM 4851 C C . LEU B 1 118 ? -5.091 -5.348 -44.250 1.00 31.60 118 LEU B C 1
ATOM 4852 O O . LEU B 1 118 ? -5.036 -6.504 -44.612 1.00 32.37 118 LEU B O 1
ATOM 4857 N N . PRO B 1 119 ? -5.903 -4.485 -44.824 1.00 32.87 119 PRO B N 1
ATOM 4858 C CA . PRO B 1 119 ? -6.744 -4.947 -45.942 1.00 33.86 119 PRO B CA 1
ATOM 4859 C C . PRO B 1 119 ? -5.930 -5.579 -47.071 1.00 28.83 119 PRO B C 1
ATOM 4860 O O . PRO B 1 119 ? -4.833 -5.120 -47.392 1.00 26.98 119 PRO B O 1
ATOM 4864 N N . GLN B 1 120 ? -6.491 -6.618 -47.672 1.00 30.95 120 GLN B N 1
ATOM 4865 C CA . GLN B 1 120 ? -5.869 -7.272 -48.801 1.00 32.22 120 GLN B CA 1
ATOM 4866 C C . GLN B 1 120 ? -5.620 -6.261 -49.966 1.00 30.07 120 GLN B C 1
ATOM 4867 O O . GLN B 1 120 ? -4.646 -6.366 -50.681 1.00 26.31 120 GLN B O 1
ATOM 4873 N N . LEU B 1 121 ? -6.499 -5.281 -50.097 1.00 29.63 121 LEU B N 1
ATOM 4874 C CA . LEU B 1 121 ? -6.330 -4.137 -50.987 1.00 31.06 121 LEU B CA 1
ATOM 4875 C C . LEU B 1 121 ? -4.939 -3.476 -50.924 1.00 27.53 121 LEU B C 1
ATOM 4876 O O . LEU B 1 121 ? -4.436 -3.045 -51.943 1.00 26.25 121 LEU B O 1
ATOM 4881 N N . TYR B 1 122 ? -4.332 -3.386 -49.750 1.00 25.83 122 TYR B N 1
ATOM 4882 C CA . TYR B 1 122 ? -2.950 -2.893 -49.628 1.00 28.34 122 TYR B CA 1
ATOM 4883 C C . TYR B 1 122 ? -1.905 -3.995 -49.599 1.00 27.72 122 TYR B C 1
ATOM 4884 O O . TYR B 1 122 ? -0.762 -3.776 -50.023 1.00 25.85 122 TYR B O 1
ATOM 4893 N N . PHE B 1 123 ? -2.268 -5.158 -49.042 1.00 26.20 123 PHE B N 1
ATOM 4894 C CA . PHE B 1 123 ? -1.289 -6.228 -48.920 1.00 26.42 123 PHE B CA 1
ATOM 4895 C C . PHE B 1 123 ? -0.792 -6.632 -50.302 1.00 24.10 123 PHE B C 1
ATOM 4896 O O . PHE B 1 123 ? 0.402 -6.726 -50.519 1.00 25.10 123 PHE B O 1
ATOM 4904 N N . GLU B 1 124 ? -1.702 -6.851 -51.245 1.00 24.57 124 GLU B N 1
ATOM 4905 C CA . GLU B 1 124 ? -1.312 -7.341 -52.566 1.00 25.03 124 GLU B CA 1
ATOM 4906 C C . GLU B 1 124 ? -0.334 -6.449 -53.330 1.00 26.44 124 GLU B C 1
ATOM 4907 O O . GLU B 1 124 ? 0.738 -6.910 -53.722 1.00 26.93 124 GLU B O 1
ATOM 4913 N N . PRO B 1 125 ? -0.636 -5.150 -53.497 1.00 26.50 125 PRO B N 1
ATOM 4914 C CA . PRO B 1 125 ? 0.382 -4.348 -54.207 1.00 28.57 125 PRO B CA 1
ATOM 4915 C C . PRO B 1 125 ? 1.724 -4.277 -53.527 1.00 26.37 125 PRO B C 1
ATOM 4916 O O . PRO B 1 125 ? 2.748 -4.143 -54.218 1.00 22.96 125 PRO B O 1
ATOM 4920 N N . MET B 1 126 ? 1.755 -4.242 -52.197 1.00 22.84 126 MET B N 1
ATOM 4921 C CA . MET B 1 126 ? 3.013 -4.211 -51.513 1.00 23.92 126 MET B CA 1
ATOM 4922 C C . MET B 1 126 ? 3.877 -5.460 -51.938 1.00 23.37 126 MET B C 1
ATOM 4923 O O . MET B 1 126 ? 5.063 -5.338 -52.172 1.00 24.59 126 MET B O 1
ATOM 4928 N N . VAL B 1 127 ? 3.286 -6.652 -51.993 1.00 22.49 127 VAL B N 1
ATOM 4929 C CA . VAL B 1 127 ? 4.045 -7.832 -52.280 1.00 24.47 127 VAL B CA 1
ATOM 4930 C C . VAL B 1 127 ? 4.335 -7.939 -53.784 1.00 24.52 127 VAL B C 1
ATOM 4931 O O . VAL B 1 127 ? 5.453 -8.338 -54.168 1.00 26.98 127 VAL B O 1
ATOM 4935 N N . VAL B 1 128 ? 3.373 -7.568 -54.616 1.00 22.84 128 VAL B N 1
ATOM 4936 C CA . VAL B 1 128 ? 3.600 -7.547 -56.060 1.00 21.48 128 VAL B CA 1
ATOM 4937 C C . VAL B 1 128 ? 4.725 -6.601 -56.446 1.00 23.72 128 VAL B C 1
ATOM 4938 O O . VAL B 1 128 ? 5.592 -7.017 -57.240 1.00 21.59 128 VAL B O 1
ATOM 4942 N N . SER B 1 129 ? 4.803 -5.371 -55.891 1.00 23.91 129 SER B N 1
ATOM 4943 C CA . SER B 1 129 ? 5.971 -4.489 -56.183 1.00 26.66 129 SER B CA 1
ATOM 4944 C C . SER B 1 129 ? 7.288 -5.009 -55.729 1.00 25.66 129 SER B C 1
ATOM 4945 O O . SER B 1 129 ? 8.294 -4.877 -56.465 1.00 21.99 129 SER B O 1
ATOM 4948 N N . GLU B 1 130 ? 7.328 -5.619 -54.537 1.00 25.26 130 GLU B N 1
ATOM 4949 C CA . GLU B 1 130 ? 8.520 -6.295 -54.066 1.00 26.05 130 GLU B CA 1
ATOM 4950 C C . GLU B 1 130 ? 9.023 -7.453 -54.956 1.00 26.00 130 GLU B C 1
ATOM 4951 O O . GLU B 1 130 ? 10.241 -7.594 -55.189 1.00 26.47 130 GLU B O 1
ATOM 4957 N N . ALA B 1 131 ? 8.118 -8.277 -55.451 1.00 21.79 131 ALA B N 1
ATOM 4958 C CA . ALA B 1 131 ? 8.482 -9.350 -56.386 1.00 22.27 131 ALA B CA 1
ATOM 4959 C C . ALA B 1 131 ? 9.209 -8.794 -57.622 1.00 22.70 131 ALA B C 1
ATOM 4960 O O . ALA B 1 131 ? 10.320 -9.248 -57.939 1.00 23.86 131 ALA B O 1
ATOM 4962 N N . ALA B 1 132 ? 8.650 -7.743 -58.227 1.00 22.83 132 ALA B N 1
ATOM 4963 C CA . ALA B 1 132 ? 9.278 -7.102 -59.396 1.00 23.90 132 ALA B CA 1
ATOM 4964 C C . ALA B 1 132 ? 10.624 -6.465 -59.051 1.00 24.68 132 ALA B C 1
ATOM 4965 O O . ALA B 1 132 ? 11.620 -6.652 -59.751 1.00 23.65 132 ALA B O 1
ATOM 4967 N N . LEU B 1 133 ? 10.692 -5.776 -57.928 1.00 25.71 133 LEU B N 1
ATOM 4968 C CA . LEU B 1 133 ? 11.950 -5.194 -57.548 1.00 23.37 133 LEU B CA 1
ATOM 4969 C C . LEU B 1 133 ? 13.054 -6.206 -57.300 1.00 27.91 133 LEU B C 1
ATOM 4970 O O . LEU B 1 133 ? 14.250 -5.925 -57.516 1.00 26.18 133 LEU B O 1
ATOM 4975 N N . ARG B 1 134 ? 12.698 -7.369 -56.766 1.00 27.52 134 ARG B N 1
ATOM 4976 C CA . ARG B 1 134 ? 13.715 -8.351 -56.439 1.00 26.86 134 ARG B CA 1
ATOM 4977 C C . ARG B 1 134 ? 14.102 -9.199 -57.628 1.00 27.32 134 ARG B C 1
ATOM 4978 O O . ARG B 1 134 ? 15.021 -9.995 -57.553 1.00 25.92 134 ARG B O 1
ATOM 4986 N N . GLY B 1 135 ? 13.337 -9.142 -58.701 1.00 26.89 135 GLY B N 1
ATOM 4987 C CA . GLY B 1 135 ? 13.792 -9.838 -59.942 1.00 27.06 135 GLY B CA 1
ATOM 4988 C C . GLY B 1 135 ? 12.764 -10.661 -60.657 1.00 25.37 135 GLY B C 1
ATOM 4989 O O . GLY B 1 135 ? 13.050 -11.144 -61.738 1.00 28.12 135 GLY B O 1
ATOM 4990 N N . ALA B 1 136 ? 11.564 -10.835 -60.104 1.00 24.64 136 ALA B N 1
ATOM 4991 C CA . ALA B 1 136 ? 10.479 -11.542 -60.831 1.00 27.04 136 ALA B CA 1
ATOM 4992 C C . ALA B 1 136 ? 9.910 -10.721 -62.009 1.00 31.23 136 ALA B C 1
ATOM 4993 O O . ALA B 1 136 ? 9.744 -9.517 -61.885 1.00 31.82 136 ALA B O 1
ATOM 4995 N N . ASP B 1 137 ? 9.633 -11.353 -63.151 1.00 27.94 137 ASP B N 1
ATOM 4996 C CA . ASP B 1 137 ? 8.913 -10.699 -64.218 1.00 26.97 137 ASP B CA 1
ATOM 4997 C C . ASP B 1 137 ? 7.421 -10.787 -63.886 1.00 25.41 137 ASP B C 1
ATOM 4998 O O . ASP B 1 137 ? 6.955 -11.816 -63.560 1.00 23.65 137 ASP B O 1
ATOM 5003 N N . VAL B 1 138 ? 6.702 -9.682 -63.979 1.00 24.21 138 VAL B N 1
ATOM 5004 C CA . VAL B 1 138 ? 5.319 -9.633 -63.554 1.00 23.54 138 VAL B CA 1
ATOM 5005 C C . VAL B 1 138 ? 4.530 -9.080 -64.685 1.00 26.26 138 VAL B C 1
ATOM 5006 O O . VAL B 1 138 ? 4.859 -7.995 -65.178 1.00 29.53 138 VAL B O 1
ATOM 5010 N N . ARG B 1 139 ? 3.480 -9.766 -65.081 1.00 27.60 139 ARG B N 1
ATOM 5011 C CA . ARG B 1 139 ? 2.735 -9.413 -66.278 1.00 27.39 139 ARG B CA 1
ATOM 5012 C C . ARG B 1 139 ? 1.261 -9.617 -66.020 1.00 28.18 139 ARG B C 1
ATOM 5013 O O . ARG B 1 139 ? 0.768 -10.745 -65.922 1.00 23.64 139 ARG B O 1
ATOM 5021 N N . PHE B 1 140 ? 0.524 -8.507 -65.956 1.00 24.89 140 PHE B N 1
ATOM 5022 C CA . PHE B 1 140 ? -0.914 -8.524 -65.769 1.00 26.75 140 PHE B CA 1
ATOM 5023 C C . PHE B 1 140 ? -1.622 -8.510 -67.147 1.00 26.20 140 PHE B C 1
ATOM 5024 O O . PHE B 1 140 ? -0.966 -8.482 -68.207 1.00 24.14 140 PHE B O 1
ATOM 5032 N N . LEU B 1 141 ? -2.939 -8.561 -67.129 1.00 24.26 141 LEU B N 1
ATOM 5033 C CA . LEU B 1 141 ? -3.770 -8.700 -68.372 1.00 30.29 141 LEU B CA 1
ATOM 5034 C C . LEU B 1 141 ? -3.298 -9.866 -69.291 1.00 32.75 141 LEU B C 1
ATOM 5035 O O . LEU B 1 141 ? -3.360 -9.767 -70.516 1.00 30.03 141 LEU B O 1
ATOM 5040 N N . THR B 1 142 ? -2.890 -10.971 -68.646 1.00 30.90 142 THR B N 1
ATOM 5041 C CA . THR B 1 142 ? -2.336 -12.145 -69.293 1.00 30.41 142 THR B CA 1
ATOM 5042 C C . THR B 1 142 ? -2.940 -13.375 -68.615 1.00 33.06 142 THR B C 1
ATOM 5043 O O . THR B 1 142 ? -2.847 -13.556 -67.377 1.00 29.82 142 THR B O 1
ATOM 5047 N N . GLU B 1 143 ? -3.515 -14.240 -69.439 1.00 32.56 143 GLU B N 1
ATOM 5048 C CA . GLU B 1 143 ? -4.286 -15.377 -68.998 1.00 31.58 143 GLU B CA 1
ATOM 5049 C C . GLU B 1 143 ? -3.681 -16.712 -69.403 1.00 32.82 143 GLU B C 1
ATOM 5050 O O . GLU B 1 143 ? -3.279 -16.928 -70.573 1.00 34.00 143 GLU B O 1
ATOM 5056 N N . TYR B 1 144 ? -3.641 -17.621 -68.435 1.00 27.51 144 TYR B N 1
ATOM 5057 C CA . TYR B 1 144 ? -3.213 -18.968 -68.662 1.00 27.73 144 TYR B CA 1
ATOM 5058 C C . TYR B 1 144 ? -4.351 -19.751 -69.275 1.00 31.62 144 TYR B C 1
ATOM 5059 O O . TYR B 1 144 ? -5.459 -19.726 -68.745 1.00 30.38 144 TYR B O 1
ATOM 5068 N N . LEU B 1 145 ? -4.105 -20.351 -70.442 1.00 34.83 145 LEU B N 1
ATOM 5069 C CA . LEU B 1 145 ? -5.126 -21.174 -71.163 1.00 37.07 145 LEU B CA 1
ATOM 5070 C C . LEU B 1 145 ? -4.928 -22.688 -70.991 1.00 35.65 145 LEU B C 1
ATOM 5071 O O . LEU B 1 145 ? -5.871 -23.432 -71.061 1.00 33.50 145 LEU B O 1
ATOM 5076 N N . GLY B 1 146 ? -3.696 -23.132 -70.784 1.00 36.73 146 GLY B N 1
ATOM 5077 C CA . GLY B 1 146 ? -3.454 -24.547 -70.581 1.00 37.39 146 GLY B CA 1
ATOM 5078 C C . GLY B 1 146 ? -1.989 -24.779 -70.709 1.00 35.11 146 GLY B C 1
ATOM 5079 O O . GLY B 1 146 ? -1.239 -23.848 -70.953 1.00 34.61 146 GLY B O 1
ATOM 5080 N N . HIS B 1 147 ? -1.568 -26.027 -70.498 1.00 35.62 147 HIS B N 1
ATOM 5081 C CA . HIS B 1 147 ? -0.171 -26.392 -70.677 1.00 35.59 147 HIS B CA 1
ATOM 5082 C C . HIS B 1 147 ? -0.076 -27.878 -71.036 1.00 35.02 147 HIS B C 1
ATOM 5083 O O . HIS B 1 147 ? -1.011 -28.628 -70.805 1.00 33.54 147 HIS B O 1
ATOM 5090 N N . VAL B 1 148 ? 1.083 -28.265 -71.524 1.00 37.37 148 VAL B N 1
ATOM 5091 C CA . VAL B 1 148 ? 1.452 -29.656 -71.668 1.00 45.50 148 VAL B CA 1
ATOM 5092 C C . VAL B 1 148 ? 2.768 -29.867 -70.945 1.00 40.00 148 VAL B C 1
ATOM 5093 O O . VAL B 1 148 ? 3.643 -29.013 -70.933 1.00 46.66 148 VAL B O 1
ATOM 5097 N N . GLU B 1 149 ? 2.900 -31.024 -70.353 1.00 42.49 149 GLU B N 1
ATOM 5098 C CA . GLU B 1 149 ? 4.071 -31.377 -69.602 1.00 44.52 149 GLU B CA 1
ATOM 5099 C C . GLU B 1 149 ? 4.824 -32.521 -70.274 1.00 42.83 149 GLU B C 1
ATOM 5100 O O . GLU B 1 149 ? 4.214 -33.442 -70.772 1.00 43.36 149 GLU B O 1
ATOM 5106 N N . ASP B 1 150 ? 6.136 -32.480 -70.200 1.00 44.60 150 ASP B N 1
ATOM 5107 C CA . ASP B 1 150 ? 6.969 -33.583 -70.641 1.00 50.95 150 ASP B CA 1
ATOM 5108 C C . ASP B 1 150 ? 7.999 -33.853 -69.556 1.00 52.48 150 ASP B C 1
ATOM 5109 O O . ASP B 1 150 ? 7.916 -33.282 -68.471 1.00 51.60 150 ASP B O 1
ATOM 5114 N N . GLN B 1 151 ? 8.972 -34.712 -69.827 1.00 51.69 151 GLN B N 1
ATOM 5115 C CA . GLN B 1 151 ? 9.859 -35.189 -68.741 1.00 51.99 151 GLN B CA 1
ATOM 5116 C C . GLN B 1 151 ? 10.912 -34.118 -68.335 1.00 48.24 151 GLN B C 1
ATOM 5117 O O . GLN B 1 151 ? 11.459 -34.179 -67.222 1.00 43.52 151 GLN B O 1
ATOM 5123 N N . ASP B 1 152 ? 11.159 -33.119 -69.181 1.00 42.10 152 ASP B N 1
ATOM 5124 C CA . ASP B 1 152 ? 12.108 -32.042 -68.851 1.00 44.01 152 ASP B CA 1
ATOM 5125 C C . ASP B 1 152 ? 11.479 -30.688 -68.434 1.00 40.24 152 ASP B C 1
ATOM 5126 O O . ASP B 1 152 ? 12.209 -29.782 -68.103 1.00 38.78 152 ASP B O 1
ATOM 5131 N N . GLY B 1 153 ? 10.153 -30.550 -68.496 1.00 34.63 153 GLY B N 1
ATOM 5132 C CA . GLY B 1 153 ? 9.527 -29.259 -68.343 1.00 36.76 153 GLY B CA 1
ATOM 5133 C C . GLY B 1 153 ? 8.076 -29.173 -68.713 1.00 36.84 153 GLY B C 1
ATOM 5134 O O . GLY B 1 153 ? 7.381 -30.168 -68.886 1.00 41.41 153 GLY B O 1
ATOM 5135 N N . VAL B 1 154 ? 7.612 -27.939 -68.818 1.00 38.91 154 VAL B N 1
ATOM 5136 C CA . VAL B 1 154 ? 6.223 -27.637 -69.067 1.00 36.73 154 VAL B CA 1
ATOM 5137 C C . VAL B 1 154 ? 6.170 -26.514 -70.086 1.00 34.77 154 VAL B C 1
ATOM 5138 O O . VAL B 1 154 ? 7.013 -25.650 -70.070 1.00 38.24 154 VAL B O 1
ATOM 5142 N N . THR B 1 155 ? 5.184 -26.553 -70.976 1.00 36.89 155 THR B N 1
ATOM 5143 C CA . THR B 1 155 ? 4.963 -25.527 -71.993 1.00 36.94 155 THR B CA 1
ATOM 5144 C C . THR B 1 155 ? 3.545 -25.043 -71.849 1.00 36.12 155 THR B C 1
ATOM 5145 O O . THR B 1 155 ? 2.623 -25.839 -71.941 1.00 39.25 155 THR B O 1
ATOM 5149 N N . ALA B 1 156 ? 3.363 -23.755 -71.521 1.00 32.71 156 ALA B N 1
ATOM 5150 C CA . ALA B 1 156 ? 2.033 -23.198 -71.288 1.00 30.47 156 ALA B CA 1
ATOM 5151 C C . ALA B 1 156 ? 1.638 -22.201 -72.364 1.00 29.42 156 ALA B C 1
ATOM 5152 O O . ALA B 1 156 ? 2.485 -21.546 -72.941 1.00 30.49 156 ALA B O 1
ATOM 5154 N N . ARG B 1 157 ? 0.341 -22.099 -72.629 1.00 31.04 157 ARG B N 1
ATOM 5155 C CA . ARG B 1 157 ? -0.183 -21.161 -73.608 1.00 32.27 157 ARG B CA 1
ATOM 5156 C C . ARG B 1 157 ? -0.843 -20.023 -72.851 1.00 31.50 157 ARG B C 1
ATOM 5157 O O . ARG B 1 157 ? -1.711 -20.263 -72.015 1.00 28.91 157 ARG B O 1
ATOM 5159 N N . LEU B 1 158 ? -0.486 -18.798 -73.218 1.00 30.53 158 LEU B N 1
ATOM 5160 C CA . LEU B 1 158 ? -1.022 -17.580 -72.590 1.00 31.25 158 LEU B CA 1
ATOM 5161 C C . LEU B 1 158 ? -1.695 -16.715 -73.628 1.00 32.44 158 LEU B C 1
ATOM 5162 O O . LEU B 1 158 ? -1.249 -16.677 -74.783 1.00 32.68 158 LEU B O 1
ATOM 5167 N N . LEU B 1 159 ? -2.769 -16.029 -73.207 1.00 32.11 159 LEU B N 1
ATOM 5168 C CA . LEU B 1 159 ? -3.458 -15.069 -73.997 1.00 30.28 159 LEU B CA 1
ATOM 5169 C C . LEU B 1 159 ? -3.182 -13.694 -73.428 1.00 35.90 159 LEU B C 1
ATOM 5170 O O . LEU B 1 159 ? -3.445 -13.454 -72.235 1.00 36.66 159 LEU B O 1
ATOM 5175 N N . ASP B 1 160 ? -2.618 -12.807 -74.247 1.00 32.65 160 ASP B N 1
ATOM 5176 C CA . ASP B 1 160 ? -2.370 -11.419 -73.855 1.00 31.65 160 ASP B CA 1
ATOM 5177 C C . ASP B 1 160 ? -3.600 -10.547 -74.183 1.00 31.49 160 ASP B C 1
ATOM 5178 O O . ASP B 1 160 ? -3.975 -10.359 -75.344 1.00 33.38 160 ASP B O 1
ATOM 5183 N N . HIS B 1 161 ? -4.268 -10.043 -73.161 1.00 28.83 161 HIS B N 1
ATOM 5184 C CA . HIS B 1 161 ? -5.478 -9.241 -73.344 1.00 30.36 161 HIS B CA 1
ATOM 5185 C C . HIS B 1 161 ? -5.231 -7.756 -73.712 1.00 31.04 161 HIS B C 1
ATOM 5186 O O . HIS B 1 161 ? -6.166 -7.056 -73.920 1.00 35.51 161 HIS B O 1
ATOM 5193 N N . VAL B 1 162 ? -3.990 -7.284 -73.779 1.00 33.51 162 VAL B N 1
ATOM 5194 C CA . VAL B 1 162 ? -3.694 -5.974 -74.321 1.00 37.51 162 VAL B CA 1
ATOM 5195 C C . VAL B 1 162 ? -3.556 -6.084 -75.863 1.00 38.44 162 VAL B C 1
ATOM 5196 O O . VAL B 1 162 ? -4.256 -5.411 -76.583 1.00 42.84 162 VAL B O 1
ATOM 5200 N N . SER B 1 163 ? -2.668 -6.957 -76.321 1.00 41.19 163 SER B N 1
ATOM 5201 C CA . SER B 1 163 ? -2.371 -7.140 -77.751 1.00 42.28 163 SER B CA 1
ATOM 5202 C C . SER B 1 163 ? -3.297 -8.119 -78.454 1.00 43.45 163 SER B C 1
ATOM 5203 O O . SER B 1 163 ? -3.376 -8.098 -79.656 1.00 49.88 163 SER B O 1
ATOM 5206 N N . GLY B 1 164 ? -4.006 -8.971 -77.713 1.00 37.17 164 GLY B N 1
ATOM 5207 C CA . GLY B 1 164 ? -4.817 -10.029 -78.276 1.00 37.59 164 GLY B CA 1
ATOM 5208 C C . GLY B 1 164 ? -3.999 -11.255 -78.752 1.00 41.22 164 GLY B C 1
ATOM 5209 O O . GLY B 1 164 ? -4.560 -12.287 -79.133 1.00 39.42 164 GLY B O 1
ATOM 5210 N N . ALA B 1 165 ? -2.677 -11.156 -78.695 1.00 36.96 165 ALA B N 1
ATOM 5211 C CA . ALA B 1 165 ? -1.760 -12.252 -79.062 1.00 39.34 165 ALA B CA 1
ATOM 5212 C C . ALA B 1 165 ? -1.678 -13.415 -78.056 1.00 38.73 165 ALA B C 1
ATOM 5213 O O . ALA B 1 165 ? -1.824 -13.230 -76.841 1.00 36.84 165 ALA B O 1
ATOM 5215 N N . GLU B 1 166 ? -1.504 -14.616 -78.589 1.00 38.72 166 GLU B N 1
ATOM 5216 C CA . GLU B 1 166 ? -1.223 -15.813 -77.818 1.00 38.56 166 GLU B CA 1
ATOM 5217 C C . GLU B 1 166 ? 0.225 -16.102 -78.006 1.00 39.20 166 GLU B C 1
ATOM 5218 O O . GLU B 1 166 ? 0.770 -15.860 -79.064 1.00 44.57 166 GLU B O 1
ATOM 5224 N N . TYR B 1 167 ? 0.876 -16.562 -76.949 1.00 39.33 167 TYR B N 1
ATOM 5225 C CA . TYR B 1 167 ? 2.263 -16.990 -76.989 1.00 34.29 167 TYR B CA 1
ATOM 5226 C C . TYR B 1 167 ? 2.485 -18.117 -75.975 1.00 33.93 167 TYR B C 1
ATOM 5227 O O . TYR B 1 167 ? 1.622 -18.379 -75.122 1.00 41.89 167 TYR B O 1
ATOM 5236 N N . GLU B 1 168 ? 3.635 -18.772 -76.081 1.00 35.25 168 GLU B N 1
ATOM 5237 C CA . GLU B 1 168 ? 3.972 -19.900 -75.246 1.00 36.50 168 GLU B CA 1
ATOM 5238 C C . GLU B 1 168 ? 5.036 -19.502 -74.317 1.00 32.15 168 GLU B C 1
ATOM 5239 O O . GLU B 1 168 ? 5.890 -18.685 -74.672 1.00 33.81 168 GLU B O 1
ATOM 5245 N N . VAL B 1 169 ? 5.014 -20.125 -73.132 1.00 30.22 169 VAL B N 1
ATOM 5246 C CA . VAL B 1 169 ? 6.098 -19.998 -72.165 1.00 29.32 169 VAL B CA 1
ATOM 5247 C C . VAL B 1 169 ? 6.589 -21.393 -71.775 1.00 30.10 169 VAL B C 1
ATOM 5248 O O . VAL B 1 169 ? 5.807 -22.278 -71.460 1.00 30.45 169 VAL B O 1
ATOM 5252 N N . ARG B 1 170 ? 7.896 -21.545 -71.737 1.00 31.83 170 ARG B N 1
ATOM 5253 C CA . ARG B 1 170 ? 8.528 -22.806 -71.367 1.00 37.09 170 ARG B CA 1
ATOM 5254 C C . ARG B 1 170 ? 9.060 -22.623 -69.950 1.00 34.61 170 ARG B C 1
ATOM 5255 O O . ARG B 1 170 ? 9.815 -21.696 -69.709 1.00 33.30 170 ARG B O 1
ATOM 5263 N N . ALA B 1 171 ? 8.734 -23.533 -69.049 1.00 29.53 171 ALA B N 1
ATOM 5264 C CA . ALA B 1 171 ? 9.261 -23.474 -67.670 1.00 30.75 171 ALA B CA 1
ATOM 5265 C C . ALA B 1 171 ? 9.690 -24.887 -67.165 1.00 31.83 171 ALA B C 1
ATOM 5266 O O . ALA B 1 171 ? 9.223 -25.916 -67.677 1.00 33.11 171 ALA B O 1
ATOM 5268 N N . LYS B 1 172 ? 10.506 -24.934 -66.128 1.00 29.01 172 LYS B N 1
ATOM 5269 C CA . LYS B 1 172 ? 10.699 -26.202 -65.384 1.00 30.50 172 LYS B CA 1
ATOM 5270 C C . LYS B 1 172 ? 9.507 -26.604 -64.501 1.00 30.68 172 LYS B C 1
ATOM 5271 O O . LYS B 1 172 ? 9.214 -27.795 -64.366 1.00 29.97 172 LYS B O 1
ATOM 5277 N N . TYR B 1 173 ? 8.845 -25.625 -63.863 1.00 28.90 173 TYR B N 1
ATOM 5278 C CA . TYR B 1 173 ? 7.698 -25.899 -62.978 1.00 27.04 173 TYR B CA 1
ATOM 5279 C C . TYR B 1 173 ? 6.606 -24.836 -63.158 1.00 27.34 173 TYR B C 1
ATOM 5280 O O . TYR B 1 173 ? 6.899 -23.695 -63.530 1.00 26.68 173 TYR B O 1
ATOM 5289 N N . ILE B 1 174 ? 5.373 -25.204 -62.888 1.00 28.17 174 ILE B N 1
ATOM 5290 C CA . ILE B 1 174 ? 4.274 -24.266 -62.851 1.00 29.90 174 ILE B CA 1
ATOM 5291 C C . ILE B 1 174 ? 3.695 -24.285 -61.455 1.00 29.02 174 ILE B C 1
ATOM 5292 O O . ILE B 1 174 ? 3.441 -25.354 -60.880 1.00 23.81 174 ILE B O 1
ATOM 5297 N N . ILE B 1 175 ? 3.486 -23.089 -60.915 1.00 27.64 175 ILE B N 1
ATOM 5298 C CA . ILE B 1 175 ? 2.726 -22.914 -59.645 1.00 27.80 175 ILE B CA 1
ATOM 5299 C C . ILE B 1 175 ? 1.318 -22.463 -59.960 1.00 26.39 175 ILE B C 1
ATOM 5300 O O . ILE B 1 175 ? 1.137 -21.459 -60.652 1.00 25.60 175 ILE B O 1
ATOM 5305 N N . GLY B 1 176 ? 0.326 -23.261 -59.542 1.00 24.32 176 GLY B N 1
ATOM 5306 C CA . GLY B 1 176 ? -1.065 -22.939 -59.672 1.00 24.68 176 GLY B CA 1
ATOM 5307 C C . GLY B 1 176 ? -1.536 -22.140 -58.455 1.00 27.05 176 GLY B C 1
ATOM 5308 O O . GLY B 1 176 ? -1.904 -22.691 -57.453 1.00 27.52 176 GLY B O 1
ATOM 5309 N N . ALA B 1 177 ? -1.463 -20.827 -58.555 1.00 25.68 177 ALA B N 1
ATOM 5310 C CA . ALA B 1 177 ? -1.877 -19.930 -57.496 1.00 25.72 177 ALA B CA 1
ATOM 5311 C C . ALA B 1 177 ? -3.050 -19.122 -58.032 1.00 27.13 177 ALA B C 1
ATOM 5312 O O . ALA B 1 177 ? -3.177 -17.913 -57.783 1.00 24.06 177 ALA B O 1
ATOM 5314 N N . ASP B 1 178 ? -3.941 -19.826 -58.732 1.00 27.35 178 ASP B N 1
ATOM 5315 C CA . ASP B 1 178 ? -4.958 -19.192 -59.531 1.00 26.66 178 ASP B CA 1
ATOM 5316 C C . ASP B 1 178 ? -6.349 -19.213 -58.969 1.00 28.75 178 ASP B C 1
ATOM 5317 O O . ASP B 1 178 ? -7.320 -18.976 -59.694 1.00 30.85 178 ASP B O 1
ATOM 5322 N N . GLY B 1 179 ? -6.460 -19.436 -57.662 1.00 27.01 179 GLY B N 1
ATOM 5323 C CA . GLY B 1 179 ? -7.691 -19.162 -56.952 1.00 27.40 179 GLY B CA 1
ATOM 5324 C C . GLY B 1 179 ? -8.687 -20.276 -56.899 1.00 29.54 179 GLY B C 1
ATOM 5325 O O . GLY B 1 179 ? -8.413 -21.431 -57.330 1.00 28.09 179 GLY B O 1
ATOM 5326 N N . ALA B 1 180 ? -9.860 -19.926 -56.390 1.00 29.76 180 ALA B N 1
ATOM 5327 C CA . ALA B 1 180 ? -10.862 -20.916 -56.026 1.00 29.75 180 ALA B CA 1
ATOM 5328 C C . ALA B 1 180 ? -11.473 -21.702 -57.204 1.00 35.73 180 ALA B C 1
ATOM 5329 O O . ALA B 1 180 ? -12.114 -22.717 -56.976 1.00 39.95 180 ALA B O 1
ATOM 5331 N N . HIS B 1 181 ? -11.321 -21.245 -58.438 1.00 34.50 181 HIS B N 1
ATOM 5332 C CA . HIS B 1 181 ? -11.765 -22.039 -59.612 1.00 41.32 181 HIS B CA 1
ATOM 5333 C C . HIS B 1 181 ? -10.567 -22.397 -60.495 1.00 37.60 181 HIS B C 1
ATOM 5334 O O . HIS B 1 181 ? -10.666 -22.381 -61.707 1.00 42.18 181 HIS B O 1
ATOM 5341 N N . SER B 1 182 ? -9.454 -22.748 -59.848 1.00 32.59 182 SER B N 1
ATOM 5342 C CA . SER B 1 182 ? -8.181 -22.959 -60.512 1.00 31.16 182 SER B CA 1
ATOM 5343 C C . SER B 1 182 ? -8.259 -23.860 -61.750 1.00 33.48 182 SER B C 1
ATOM 5344 O O . SER B 1 182 ? -8.587 -25.044 -61.634 1.00 31.86 182 SER B O 1
ATOM 5347 N N . LEU B 1 183 ? -7.973 -23.289 -62.918 1.00 32.91 183 LEU B N 1
ATOM 5348 C CA . LEU B 1 183 ? -7.825 -24.067 -64.139 1.00 33.71 183 LEU B CA 1
ATOM 5349 C C . LEU B 1 183 ? -6.556 -24.926 -64.081 1.00 35.13 183 LEU B C 1
ATOM 5350 O O . LEU B 1 183 ? -6.556 -26.027 -64.608 1.00 31.66 183 LEU B O 1
ATOM 5355 N N . VAL B 1 184 ? -5.513 -24.433 -63.427 1.00 28.27 184 VAL B N 1
ATOM 5356 C CA . VAL B 1 184 ? -4.332 -25.213 -63.235 1.00 32.42 184 VAL B CA 1
ATOM 5357 C C . VAL B 1 184 ? -4.608 -26.535 -62.461 1.00 30.10 184 VAL B C 1
ATOM 5358 O O . VAL B 1 184 ? -4.098 -27.579 -62.853 1.00 32.45 184 VAL B O 1
ATOM 5362 N N . ALA B 1 185 ? -5.357 -26.482 -61.370 1.00 30.90 185 ALA B N 1
ATOM 5363 C CA . ALA B 1 185 ? -5.656 -27.668 -60.548 1.00 29.64 185 ALA B CA 1
ATOM 5364 C C . ALA B 1 185 ? -6.552 -28.642 -61.318 1.00 36.88 185 ALA B C 1
ATOM 5365 O O . ALA B 1 185 ? -6.360 -29.880 -61.242 1.00 33.48 185 ALA B O 1
ATOM 5367 N N . GLN B 1 186 ? -7.516 -28.085 -62.059 1.00 33.26 186 GLN B N 1
ATOM 5368 C CA . GLN B 1 186 ? -8.343 -28.903 -62.963 1.00 40.38 186 GLN B CA 1
ATOM 5369 C C . GLN B 1 186 ? -7.427 -29.610 -63.976 1.00 37.24 186 GLN B C 1
ATOM 5370 O O . GLN B 1 186 ? -7.534 -30.818 -64.115 1.00 45.48 186 GLN B O 1
ATOM 5372 N N . ASN B 1 187 ? -6.509 -28.895 -64.638 1.00 33.75 187 ASN B N 1
ATOM 5373 C CA . ASN B 1 187 ? -5.620 -29.550 -65.613 1.00 34.15 187 ASN B CA 1
ATOM 5374 C C . ASN B 1 187 ? -4.645 -30.548 -65.035 1.00 37.24 187 ASN B C 1
ATOM 5375 O O . ASN B 1 187 ? -4.254 -31.471 -65.721 1.00 34.71 187 ASN B O 1
ATOM 5380 N N . ALA B 1 188 ? -4.224 -30.357 -63.790 1.00 33.67 188 ALA B N 1
ATOM 5381 C CA . ALA B 1 188 ? -3.301 -31.293 -63.160 1.00 35.28 188 ALA B CA 1
ATOM 5382 C C . ALA B 1 188 ? -4.083 -32.487 -62.619 1.00 35.43 188 ALA B C 1
ATOM 5383 O O . ALA B 1 188 ? -3.496 -33.427 -62.121 1.00 41.24 188 ALA B O 1
ATOM 5385 N N . GLY B 1 189 ? -5.403 -32.433 -62.693 1.00 37.56 189 GLY B N 1
ATOM 5386 C CA . GLY B 1 189 ? -6.247 -33.521 -62.243 1.00 38.89 189 GLY B CA 1
ATOM 5387 C C . GLY B 1 189 ? -6.247 -33.756 -60.739 1.00 42.51 189 GLY B C 1
ATOM 5388 O O . GLY B 1 189 ? -6.416 -34.892 -60.303 1.00 41.72 189 GLY B O 1
ATOM 5389 N N . LEU B 1 190 ? -6.109 -32.699 -59.924 1.00 37.05 190 LEU B N 1
ATOM 5390 C CA . LEU B 1 190 ? -6.085 -32.904 -58.485 1.00 34.53 190 LEU B CA 1
ATOM 5391 C C . LEU B 1 190 ? -7.441 -33.355 -57.971 1.00 35.86 190 LEU B C 1
ATOM 5392 O O . LEU B 1 190 ? -8.462 -32.786 -58.345 1.00 36.80 190 LEU B O 1
ATOM 5397 N N . PRO B 1 191 ? -7.452 -34.333 -57.061 1.00 35.64 191 PRO B N 1
ATOM 5398 C CA . PRO B 1 191 ? -8.688 -34.764 -56.389 1.00 38.25 191 PRO B CA 1
ATOM 5399 C C . PRO B 1 191 ? -9.063 -33.871 -55.206 1.00 36.77 191 PRO B C 1
ATOM 5400 O O . PRO B 1 191 ? -8.179 -33.504 -54.402 1.00 32.04 191 PRO B O 1
ATOM 5404 N N . PHE B 1 192 ? -10.361 -33.568 -55.107 1.00 33.97 192 PHE B N 1
ATOM 5405 C CA . PHE B 1 192 ? -10.945 -32.737 -54.091 1.00 36.22 192 PHE B CA 1
ATOM 5406 C C . PHE B 1 192 ? -11.959 -33.549 -53.269 1.00 41.51 192 PHE B C 1
ATOM 5407 O O . PHE B 1 192 ? -12.600 -34.457 -53.789 1.00 42.37 192 PHE B O 1
ATOM 5415 N N . GLU B 1 193 ? -12.045 -33.244 -51.979 1.00 36.07 193 GLU B N 1
ATOM 5416 C CA . GLU B 1 193 ? -13.077 -33.778 -51.080 1.00 39.85 193 GLU B CA 1
ATOM 5417 C C . GLU B 1 193 ? -13.681 -32.618 -50.303 1.00 47.88 193 GLU B C 1
ATOM 5418 O O . GLU B 1 193 ? -13.192 -31.467 -50.395 1.00 45.89 193 GLU B O 1
ATOM 5424 N N . GLY B 1 194 ? -14.749 -32.905 -49.566 1.00 51.52 194 GLY B N 1
ATOM 5425 C CA . GLY B 1 194 ? -15.573 -31.882 -48.881 1.00 55.68 194 GLY B CA 1
ATOM 5426 C C . GLY B 1 194 ? -16.835 -31.510 -49.637 1.00 55.69 194 GLY B C 1
ATOM 5427 O O . GLY B 1 194 ? -16.861 -31.507 -50.876 1.00 68.24 194 GLY B O 1
ATOM 5428 N N . SER B 1 203 ? -22.834 -14.615 -49.444 1.00 67.56 203 SER B N 1
ATOM 5429 C CA . SER B 1 203 ? -22.264 -13.352 -48.960 1.00 74.81 203 SER B CA 1
ATOM 5430 C C . SER B 1 203 ? -22.341 -12.209 -49.979 1.00 72.96 203 SER B C 1
ATOM 5431 O O . SER B 1 203 ? -21.810 -12.340 -51.070 1.00 89.80 203 SER B O 1
ATOM 5433 N N . ILE B 1 204 ? -23.005 -11.108 -49.611 1.00 72.24 204 ILE B N 1
ATOM 5434 C CA . ILE B 1 204 ? -22.949 -9.820 -50.333 1.00 72.38 204 ILE B CA 1
ATOM 5435 C C . ILE B 1 204 ? -22.175 -8.788 -49.496 1.00 72.32 204 ILE B C 1
ATOM 5436 O O . ILE B 1 204 ? -22.613 -8.438 -48.408 1.00 63.63 204 ILE B O 1
ATOM 5438 N N . ASN B 1 205 ? -21.023 -8.324 -49.990 1.00 68.57 205 ASN B N 1
ATOM 5439 C CA . ASN B 1 205 ? -20.236 -7.260 -49.340 1.00 67.32 205 ASN B CA 1
ATOM 5440 C C . ASN B 1 205 ? -20.610 -5.863 -49.882 1.00 70.04 205 ASN B C 1
ATOM 5441 O O . ASN B 1 205 ? -20.439 -5.606 -51.078 1.00 77.16 205 ASN B O 1
ATOM 5443 N N . ILE B 1 206 ? -21.078 -4.960 -49.016 1.00 61.45 206 ILE B N 1
ATOM 5444 C CA . ILE B 1 206 ? -21.522 -3.616 -49.426 1.00 57.57 206 ILE B CA 1
ATOM 5445 C C . ILE B 1 206 ? -20.715 -2.487 -48.806 1.00 58.87 206 ILE B C 1
ATOM 5446 O O . ILE B 1 206 ? -20.864 -2.198 -47.621 1.00 56.56 206 ILE B O 1
ATOM 5451 N N . GLU B 1 207 ? -19.890 -1.821 -49.607 1.00 58.85 207 GLU B N 1
ATOM 5452 C CA . GLU B 1 207 ? -19.218 -0.592 -49.153 1.00 62.46 207 GLU B CA 1
ATOM 5453 C C . GLU B 1 207 ? -20.191 0.575 -49.177 1.00 61.16 207 GLU B C 1
ATOM 5454 O O . GLU B 1 207 ? -21.143 0.565 -49.969 1.00 63.92 207 GLU B O 1
ATOM 5460 N N . PHE B 1 208 ? -19.976 1.532 -48.267 1.00 59.54 208 PHE B N 1
ATOM 5461 C CA . PHE B 1 208 ? -20.772 2.770 -48.196 1.00 62.26 208 PHE B CA 1
ATOM 5462 C C . PHE B 1 208 ? -20.065 3.812 -47.345 1.00 58.06 208 PHE B C 1
ATOM 5463 O O . PHE B 1 208 ? -19.131 3.498 -46.614 1.00 51.36 208 PHE B O 1
ATOM 5471 N N . SER B 1 209 ? -20.504 5.063 -47.471 1.00 62.29 209 SER B N 1
ATOM 5472 C CA . SER B 1 209 ? -19.982 6.173 -46.661 1.00 61.50 209 SER B CA 1
ATOM 5473 C C . SER B 1 209 ? -21.144 6.807 -45.877 1.00 56.20 209 SER B C 1
ATOM 5474 O O . SER B 1 209 ? -22.283 6.834 -46.366 1.00 58.81 209 SER B O 1
ATOM 5476 N N . ALA B 1 210 ? -20.861 7.257 -44.655 1.00 57.53 210 ALA B N 1
ATOM 5477 C CA . ALA B 1 210 ? -21.876 7.801 -43.732 1.00 57.86 210 ALA B CA 1
ATOM 5478 C C . ALA B 1 210 ? -21.260 8.253 -42.399 1.00 63.97 210 ALA B C 1
ATOM 5479 O O . ALA B 1 210 ? -20.157 7.797 -42.048 1.00 61.32 210 ALA B O 1
ATOM 5481 N N . ASP B 1 211 ? -21.965 9.173 -41.713 1.00 66.83 211 ASP B N 1
ATOM 5482 C CA . ASP B 1 211 ? -21.829 9.489 -40.249 1.00 71.86 211 ASP B CA 1
ATOM 5483 C C . ASP B 1 211 ? -21.380 8.318 -39.342 1.00 71.19 211 ASP B C 1
ATOM 5484 O O . ASP B 1 211 ? -22.118 7.847 -38.444 1.00 72.26 211 ASP B O 1
ATOM 5486 N N . ASP B 1 222 ? -15.141 -2.051 -32.548 1.00 45.70 222 ASP B N 1
ATOM 5487 C CA . ASP B 1 222 ? -14.392 -2.328 -33.802 1.00 46.22 222 ASP B CA 1
ATOM 5488 C C . ASP B 1 222 ? -15.105 -3.206 -34.783 1.00 44.81 222 ASP B C 1
ATOM 5489 O O . ASP B 1 222 ? -14.836 -3.129 -35.982 1.00 50.55 222 ASP B O 1
ATOM 5491 N N . MET B 1 223 ? -15.943 -4.117 -34.322 1.00 43.05 223 MET B N 1
ATOM 5492 C CA . MET B 1 223 ? -16.698 -4.991 -35.256 1.00 43.65 223 MET B CA 1
ATOM 5493 C C . MET B 1 223 ? -18.071 -5.321 -34.675 1.00 39.73 223 MET B C 1
ATOM 5494 O O . MET B 1 223 ? -18.155 -5.661 -33.501 1.00 35.07 223 MET B O 1
ATOM 5499 N N . TYR B 1 224 ? -19.120 -5.247 -35.494 1.00 36.21 224 TYR B N 1
ATOM 5500 C CA . TYR B 1 224 ? -20.504 -5.510 -35.071 1.00 37.65 224 TYR B CA 1
ATOM 5501 C C . TYR B 1 224 ? -21.111 -6.700 -35.750 1.00 35.57 224 TYR B C 1
ATOM 5502 O O . TYR B 1 224 ? -21.022 -6.787 -36.952 1.00 41.12 224 TYR B O 1
ATOM 5511 N N . TRP B 1 225 ? -21.671 -7.627 -34.975 1.00 28.60 225 TRP B N 1
ATOM 5512 C CA . TRP B 1 225 ? -22.375 -8.779 -35.447 1.00 36.02 225 TRP B CA 1
ATOM 5513 C C . TRP B 1 225 ? -23.840 -8.510 -35.140 1.00 38.92 225 TRP B C 1
ATOM 5514 O O . TRP B 1 225 ? -24.230 -8.309 -33.983 1.00 34.92 225 TRP B O 1
ATOM 5525 N N . MET B 1 226 ? -24.638 -8.441 -36.191 1.00 36.27 226 MET B N 1
ATOM 5526 C CA . MET B 1 226 ? -26.026 -8.022 -36.069 1.00 39.36 226 MET B CA 1
ATOM 5527 C C . MET B 1 226 ? -26.853 -9.246 -36.254 1.00 42.95 226 MET B C 1
ATOM 5528 O O . MET B 1 226 ? -26.739 -9.937 -37.270 1.00 42.40 226 MET B O 1
ATOM 5533 N N . PHE B 1 227 ? -27.691 -9.534 -35.268 1.00 43.17 227 PHE B N 1
ATOM 5534 C CA . PHE B 1 227 ? -28.588 -10.680 -35.337 1.00 51.23 227 PHE B CA 1
ATOM 5535 C C . PHE B 1 227 ? -29.968 -10.176 -35.776 1.00 57.67 227 PHE B C 1
ATOM 5536 O O . PHE B 1 227 ? -30.702 -9.631 -34.978 1.00 58.46 227 PHE B O 1
ATOM 5544 N N . ARG B 1 228 ? -30.278 -10.292 -37.065 1.00 67.16 228 ARG B N 1
ATOM 5545 C CA . ARG B 1 228 ? -31.340 -9.467 -37.671 1.00 70.11 228 ARG B CA 1
ATOM 5546 C C . ARG B 1 228 ? -32.689 -10.208 -37.803 1.00 68.73 228 ARG B C 1
ATOM 5547 O O . ARG B 1 228 ? -32.798 -11.381 -37.459 1.00 59.30 228 ARG B O 1
ATOM 5549 N N . GLY B 1 237 ? -28.989 -15.539 -40.768 1.00 59.65 237 GLY B N 1
ATOM 5550 C CA . GLY B 1 237 ? -29.484 -14.235 -40.352 1.00 68.21 237 GLY B CA 1
ATOM 5551 C C . GLY B 1 237 ? -28.513 -13.344 -39.597 1.00 71.51 237 GLY B C 1
ATOM 5552 O O . GLY B 1 237 ? -28.953 -12.406 -38.969 1.00 74.77 237 GLY B O 1
ATOM 5553 N N . VAL B 1 238 ? -27.204 -13.584 -39.689 1.00 69.02 238 VAL B N 1
ATOM 5554 C CA . VAL B 1 238 ? -26.207 -12.695 -39.076 1.00 61.66 238 VAL B CA 1
ATOM 5555 C C . VAL B 1 238 ? -25.599 -11.766 -40.135 1.00 56.87 238 VAL B C 1
ATOM 5556 O O . VAL B 1 238 ? -25.230 -12.210 -41.199 1.00 57.97 238 VAL B O 1
ATOM 5560 N N . ALA B 1 239 ? -25.472 -10.490 -39.812 1.00 54.66 239 ALA B N 1
ATOM 5561 C CA . ALA B 1 239 ? -24.769 -9.524 -40.645 1.00 50.24 239 ALA B CA 1
ATOM 5562 C C . ALA B 1 239 ? -23.620 -8.941 -39.868 1.00 44.95 239 ALA B C 1
ATOM 5563 O O . ALA B 1 239 ? -23.655 -8.891 -38.642 1.00 43.71 239 ALA B O 1
ATOM 5565 N N . ALA B 1 240 ? -22.612 -8.459 -40.578 1.00 42.60 240 ALA B N 1
ATOM 5566 C CA . ALA B 1 240 ? -21.428 -7.863 -39.954 1.00 41.60 240 ALA B CA 1
ATOM 5567 C C . ALA B 1 240 ? -21.246 -6.438 -40.452 1.00 44.68 240 ALA B C 1
ATOM 5568 O O . ALA B 1 240 ? -21.552 -6.129 -41.591 1.00 41.61 240 ALA B O 1
ATOM 5570 N N . LEU B 1 241 ? -20.705 -5.587 -39.602 1.00 39.37 241 LEU B N 1
ATOM 5571 C CA . LEU B 1 241 ? -20.465 -4.235 -39.948 1.00 40.27 241 LEU B CA 1
ATOM 5572 C C . LEU B 1 241 ? -19.138 -3.834 -39.365 1.00 41.17 241 LEU B C 1
ATOM 5573 O O . LEU B 1 241 ? -18.874 -4.123 -38.181 1.00 35.89 241 LEU B O 1
ATOM 5578 N N . ARG B 1 242 ? -18.310 -3.150 -40.160 1.00 43.05 242 ARG B N 1
ATOM 5579 C CA . ARG B 1 242 ? -17.123 -2.505 -39.611 1.00 48.94 242 ARG B CA 1
ATOM 5580 C C . ARG B 1 242 ? -16.608 -1.305 -40.374 1.00 47.82 242 ARG B C 1
ATOM 5581 O O . ARG B 1 242 ? -16.952 -1.092 -41.512 1.00 53.41 242 ARG B O 1
ATOM 5589 N N . MET B 1 243 ? -15.795 -0.531 -39.680 1.00 61.19 243 MET B N 1
ATOM 5590 C CA . MET B 1 243 ? -14.875 0.476 -40.230 1.00 70.01 243 MET B CA 1
ATOM 5591 C C . MET B 1 243 ? -15.509 1.866 -40.233 1.00 71.95 243 MET B C 1
ATOM 5592 O O . MET B 1 243 ? -15.054 2.757 -39.502 1.00 73.66 243 MET B O 1
ATOM 5597 N N . LYS B 1 249 ? -16.441 5.969 -44.294 1.00 68.30 249 LYS B N 1
ATOM 5598 C CA . LYS B 1 249 ? -16.100 4.700 -44.995 1.00 70.94 249 LYS B CA 1
ATOM 5599 C C . LYS B 1 249 ? -16.397 3.373 -44.206 1.00 67.65 249 LYS B C 1
ATOM 5600 O O . LYS B 1 249 ? -15.743 3.078 -43.202 1.00 73.94 249 LYS B O 1
ATOM 5602 N N . TRP B 1 250 ? -17.353 2.568 -44.687 1.00 57.93 250 TRP B N 1
ATOM 5603 C CA . TRP B 1 250 ? -17.847 1.385 -43.966 1.00 50.63 250 TRP B CA 1
ATOM 5604 C C . TRP B 1 250 ? -18.039 0.227 -44.914 1.00 52.00 250 TRP B C 1
ATOM 5605 O O . TRP B 1 250 ? -18.256 0.435 -46.103 1.00 50.75 250 TRP B O 1
ATOM 5616 N N . ILE B 1 251 ? -18.037 -0.986 -44.357 1.00 46.45 251 ILE B N 1
ATOM 5617 C CA . ILE B 1 251 ? -18.450 -2.218 -45.044 1.00 48.58 251 ILE B CA 1
ATOM 5618 C C . ILE B 1 251 ? -19.457 -2.972 -44.193 1.00 51.69 251 ILE B C 1
ATOM 5619 O O . ILE B 1 251 ? -19.284 -3.068 -42.968 1.00 44.89 251 ILE B O 1
ATOM 5624 N N . CYS B 1 252 ? -20.498 -3.515 -44.820 1.00 49.62 252 CYS B N 1
ATOM 5625 C CA . CYS B 1 252 ? -21.278 -4.546 -44.176 1.00 50.24 252 CYS B CA 1
ATOM 5626 C C . CYS B 1 252 ? -21.387 -5.772 -45.051 1.00 58.73 252 CYS B C 1
ATOM 5627 O O . CYS B 1 252 ? -21.303 -5.680 -46.280 1.00 54.46 252 CYS B O 1
ATOM 5630 N N . VAL B 1 253 ? -21.517 -6.922 -44.393 1.00 54.64 253 VAL B N 1
ATOM 5631 C CA . VAL B 1 253 ? -21.567 -8.226 -45.041 1.00 61.53 253 VAL B CA 1
ATOM 5632 C C . VAL B 1 253 ? -22.885 -8.911 -44.714 1.00 64.83 253 VAL B C 1
ATOM 5633 O O . VAL B 1 253 ? -23.081 -9.294 -43.578 1.00 74.18 253 VAL B O 1
ATOM 5637 N N . GLU B 1 268 ? -29.324 -1.942 -56.271 1.00 90.68 268 GLU B N 1
ATOM 5638 C CA . GLU B 1 268 ? -28.457 -0.899 -55.690 1.00 95.86 268 GLU B CA 1
ATOM 5639 C C . GLU B 1 268 ? -29.193 0.182 -54.855 1.00 96.20 268 GLU B C 1
ATOM 5640 O O . GLU B 1 268 ? -28.563 0.906 -54.081 1.00 88.27 268 GLU B O 1
ATOM 5642 N N . GLU B 1 269 ? -30.506 0.323 -55.053 1.00 97.82 269 GLU B N 1
ATOM 5643 C CA . GLU B 1 269 ? -31.365 1.088 -54.139 1.00 90.26 269 GLU B CA 1
ATOM 5644 C C . GLU B 1 269 ? -31.949 0.129 -53.096 1.00 87.74 269 GLU B C 1
ATOM 5645 O O . GLU B 1 269 ? -32.415 0.562 -52.039 1.00 93.00 269 GLU B O 1
ATOM 5647 N N . ALA B 1 270 ? -31.921 -1.170 -53.402 1.00 84.53 270 ALA B N 1
ATOM 5648 C CA . ALA B 1 270 ? -32.208 -2.220 -52.423 1.00 84.86 270 ALA B CA 1
ATOM 5649 C C . ALA B 1 270 ? -31.179 -2.204 -51.252 1.00 91.47 270 ALA B C 1
ATOM 5650 O O . ALA B 1 270 ? -31.476 -2.681 -50.150 1.00 79.32 270 ALA B O 1
ATOM 5652 N N . LYS B 1 271 ? -29.985 -1.641 -51.490 1.00 90.62 271 LYS B N 1
ATOM 5653 C CA . LYS B 1 271 ? -29.051 -1.261 -50.414 1.00 87.89 271 LYS B CA 1
ATOM 5654 C C . LYS B 1 271 ? -29.611 -0.142 -49.483 1.00 80.67 271 LYS B C 1
ATOM 5655 O O . LYS B 1 271 ? -28.983 0.898 -49.283 1.00 76.71 271 LYS B O 1
ATOM 5657 N N . LYS B 1 272 ? -30.832 -0.352 -48.993 1.00 80.60 272 LYS B N 1
ATOM 5658 C CA . LYS B 1 272 ? -31.240 0.070 -47.661 1.00 83.14 272 LYS B CA 1
ATOM 5659 C C . LYS B 1 272 ? -31.262 -1.208 -46.780 1.00 90.48 272 LYS B C 1
ATOM 5660 O O . LYS B 1 272 ? -32.027 -1.299 -45.814 1.00 89.63 272 LYS B O 1
ATOM 5662 N N . ILE B 1 273 ? -30.466 -2.219 -47.167 1.00 88.85 273 ILE B N 1
ATOM 5663 C CA . ILE B 1 273 ? -29.963 -3.227 -46.231 1.00 78.66 273 ILE B CA 1
ATOM 5664 C C . ILE B 1 273 ? -29.092 -2.495 -45.195 1.00 66.53 273 ILE B C 1
ATOM 5665 O O . ILE B 1 273 ? -29.139 -2.841 -44.018 1.00 61.99 273 ILE B O 1
ATOM 5667 N N . ILE B 1 274 ? -28.357 -1.459 -45.634 1.00 53.14 274 ILE B N 1
ATOM 5668 C CA . ILE B 1 274 ? -27.566 -0.597 -44.739 1.00 55.21 274 ILE B CA 1
ATOM 5669 C C . ILE B 1 274 ? -28.457 0.037 -43.660 1.00 58.63 274 ILE B C 1
ATOM 5670 O O . ILE B 1 274 ? -28.103 0.002 -42.497 1.00 60.44 274 ILE B O 1
ATOM 5672 N N . HIS B 1 275 ? -29.603 0.605 -44.040 1.00 63.36 275 HIS B N 1
ATOM 5673 C CA . HIS B 1 275 ? -30.679 0.859 -43.085 1.00 72.11 275 HIS B CA 1
ATOM 5674 C C . HIS B 1 275 ? -31.118 -0.538 -42.566 1.00 64.45 275 HIS B C 1
ATOM 5675 O O . HIS B 1 275 ? -31.026 -1.516 -43.295 1.00 67.28 275 HIS B O 1
ATOM 5677 N N . GLU B 1 276 ? -31.587 -0.656 -41.336 1.00 60.32 276 GLU B N 1
ATOM 5678 C CA . GLU B 1 276 ? -31.846 -2.006 -40.780 1.00 65.43 276 GLU B CA 1
ATOM 5679 C C . GLU B 1 276 ? -30.613 -2.462 -39.983 1.00 62.46 276 GLU B C 1
ATOM 5680 O O . GLU B 1 276 ? -30.700 -2.687 -38.791 1.00 59.26 276 GLU B O 1
ATOM 5682 N N . ILE B 1 277 ? -29.457 -2.545 -40.651 1.00 61.67 277 ILE B N 1
ATOM 5683 C CA . ILE B 1 277 ? -28.165 -2.810 -39.999 1.00 55.01 277 ILE B CA 1
ATOM 5684 C C . ILE B 1 277 ? -27.692 -1.617 -39.132 1.00 52.17 277 ILE B C 1
ATOM 5685 O O . ILE B 1 277 ? -27.242 -1.831 -37.997 1.00 53.75 277 ILE B O 1
ATOM 5690 N N . ILE B 1 278 ? -27.822 -0.391 -39.628 1.00 49.92 278 ILE B N 1
ATOM 5691 C CA . ILE B 1 278 ? -27.401 0.801 -38.889 1.00 53.02 278 ILE B CA 1
ATOM 5692 C C . ILE B 1 278 ? -28.252 1.115 -37.609 1.00 57.92 278 ILE B C 1
ATOM 5693 O O . ILE B 1 278 ? -27.774 1.824 -36.739 1.00 63.51 278 ILE B O 1
ATOM 5695 N N . GLY B 1 279 ? -29.502 0.692 -37.439 1.00 59.14 279 GLY B N 1
ATOM 5696 C CA . GLY B 1 279 ? -30.538 0.655 -38.420 1.00 75.24 279 GLY B CA 1
ATOM 5697 C C . GLY B 1 279 ? -31.432 1.861 -38.073 1.00 80.80 279 GLY B C 1
ATOM 5698 O O . GLY B 1 279 ? -32.085 1.887 -37.026 1.00 73.55 279 GLY B O 1
ATOM 5699 N N . THR B 1 280 ? -31.345 2.905 -38.896 1.00 85.83 280 THR B N 1
ATOM 5700 C CA . THR B 1 280 ? -32.350 3.967 -39.000 1.00 87.64 280 THR B CA 1
ATOM 5701 C C . THR B 1 280 ? -32.324 4.361 -40.473 1.00 92.46 280 THR B C 1
ATOM 5702 O O . THR B 1 280 ? -31.629 3.721 -41.271 1.00 87.18 280 THR B O 1
ATOM 5706 N N . ASP B 1 281 ? -33.074 5.397 -40.835 1.00 89.66 281 ASP B N 1
ATOM 5707 C CA . ASP B 1 281 ? -32.863 6.073 -42.123 1.00 82.62 281 ASP B CA 1
ATOM 5708 C C . ASP B 1 281 ? -32.707 7.580 -41.950 1.00 75.47 281 ASP B C 1
ATOM 5709 O O . ASP B 1 281 ? -32.588 8.302 -42.937 1.00 72.52 281 ASP B O 1
ATOM 5714 N N . GLU B 1 282 ? -32.625 8.051 -40.703 1.00 72.13 282 GLU B N 1
ATOM 5715 C CA . GLU B 1 282 ? -32.382 9.476 -40.457 1.00 69.84 282 GLU B CA 1
ATOM 5716 C C . GLU B 1 282 ? -30.935 9.924 -40.785 1.00 72.82 282 GLU B C 1
ATOM 5717 O O . GLU B 1 282 ? -30.586 11.077 -40.528 1.00 84.64 282 GLU B O 1
ATOM 5719 N N . ILE B 1 283 ? -30.096 9.020 -41.303 1.00 68.00 283 ILE B N 1
ATOM 5720 C CA . ILE B 1 283 ? -28.765 9.372 -41.819 1.00 69.27 283 ILE B CA 1
ATOM 5721 C C . ILE B 1 283 ? -28.680 8.862 -43.263 1.00 76.87 283 ILE B C 1
ATOM 5722 O O . ILE B 1 283 ? -29.200 7.780 -43.558 1.00 71.37 283 ILE B O 1
ATOM 5727 N N . PRO B 1 284 ? -28.024 9.619 -44.169 1.00 79.83 284 PRO B N 1
ATOM 5728 C CA . PRO B 1 284 ? -27.805 9.087 -45.544 1.00 84.11 284 PRO B CA 1
ATOM 5729 C C . PRO B 1 284 ? -26.436 8.444 -45.782 1.00 70.61 284 PRO B C 1
ATOM 5730 O O . PRO B 1 284 ? -25.468 8.860 -45.140 1.00 70.74 284 PRO B O 1
ATOM 5732 N N . GLU B 1 286 ? -23.730 7.312 -49.111 1.00 70.02 286 GLU B N 1
ATOM 5733 C CA . GLU B 1 286 ? -23.286 6.683 -50.372 1.00 77.69 286 GLU B CA 1
ATOM 5734 C C . GLU B 1 286 ? -24.236 5.520 -50.636 1.00 82.83 286 GLU B C 1
ATOM 5735 O O . GLU B 1 286 ? -25.451 5.675 -50.459 1.00 100.10 286 GLU B O 1
ATOM 5737 N N . VAL B 1 287 ? -23.700 4.364 -51.025 1.00 75.35 287 VAL B N 1
ATOM 5738 C CA . VAL B 1 287 ? -24.494 3.118 -51.125 1.00 70.47 287 VAL B CA 1
ATOM 5739 C C . VAL B 1 287 ? -23.959 2.021 -52.045 1.00 72.15 287 VAL B C 1
ATOM 5740 O O . VAL B 1 287 ? -24.703 1.066 -52.316 1.00 74.99 287 VAL B O 1
ATOM 5742 N N . GLY B 1 288 ? -22.705 2.155 -52.512 1.00 68.97 288 GLY B N 1
ATOM 5743 C CA . GLY B 1 288 ? -21.961 1.089 -53.275 1.00 58.51 288 GLY B CA 1
ATOM 5744 C C . GLY B 1 288 ? -20.492 1.456 -53.186 1.00 57.41 288 GLY B C 1
ATOM 5745 O O . GLY B 1 288 ? -20.184 2.531 -52.617 1.00 60.81 288 GLY B O 1
ATOM 5746 N N . PRO B 1 289 ? -19.555 0.611 -53.704 1.00 59.78 289 PRO B N 1
ATOM 5747 C CA . PRO B 1 289 ? -19.591 -0.651 -54.485 1.00 59.20 289 PRO B CA 1
ATOM 5748 C C . PRO B 1 289 ? -20.031 -1.948 -53.776 1.00 63.85 289 PRO B C 1
ATOM 5749 O O . PRO B 1 289 ? -19.771 -2.141 -52.589 1.00 64.32 289 PRO B O 1
ATOM 5753 N N . ILE B 1 290 ? -20.671 -2.830 -54.546 1.00 58.61 290 ILE B N 1
ATOM 5754 C CA . ILE B 1 290 ? -21.280 -4.060 -54.065 1.00 59.20 290 ILE B CA 1
ATOM 5755 C C . ILE B 1 290 ? -20.563 -5.228 -54.717 1.00 65.18 290 ILE B C 1
ATOM 5756 O O . ILE B 1 290 ? -20.221 -5.157 -55.899 1.00 64.92 290 ILE B O 1
ATOM 5761 N N . SER B 1 291 ? -20.347 -6.315 -53.974 1.00 67.71 291 SER B N 1
ATOM 5762 C CA . SER B 1 291 ? -19.680 -7.507 -54.531 1.00 64.25 291 SER B CA 1
ATOM 5763 C C . SER B 1 291 ? -20.152 -8.788 -53.864 1.00 73.26 291 SER B C 1
ATOM 5764 O O . SER B 1 291 ? -20.641 -8.757 -52.741 1.00 80.46 291 SER B O 1
ATOM 5767 N N . THR B 1 292 ? -20.014 -9.908 -54.573 1.00 76.37 292 THR B N 1
ATOM 5768 C CA . THR B 1 292 ? -20.456 -11.212 -54.081 1.00 77.23 292 THR B CA 1
ATOM 5769 C C . THR B 1 292 ? -19.324 -12.248 -54.020 1.00 74.98 292 THR B C 1
ATOM 5770 O O . THR B 1 292 ? -18.352 -12.170 -54.775 1.00 70.24 292 THR B O 1
ATOM 5774 N N . TRP B 1 293 ? -19.452 -13.177 -53.072 1.00 69.61 293 TRP B N 1
ATOM 5775 C CA . TRP B 1 293 ? -18.560 -14.308 -52.939 1.00 74.62 293 TRP B CA 1
ATOM 5776 C C . TRP B 1 293 ? -19.432 -15.558 -52.835 1.00 77.53 293 TRP B C 1
ATOM 5777 O O . TRP B 1 293 ? -20.210 -15.706 -51.885 1.00 83.99 293 TRP B O 1
ATOM 5779 N N . THR B 1 294 ? -19.315 -16.437 -53.832 1.00 78.05 294 THR B N 1
ATOM 5780 C CA . THR B 1 294 ? -19.825 -17.810 -53.749 1.00 80.10 294 THR B CA 1
ATOM 5781 C C . THR B 1 294 ? -18.642 -18.642 -53.306 1.00 72.40 294 THR B C 1
ATOM 5782 O O . THR B 1 294 ? -17.559 -18.495 -53.870 1.00 63.04 294 THR B O 1
ATOM 5786 N N . ILE B 1 295 ? -18.824 -19.475 -52.290 1.00 73.44 295 ILE B N 1
ATOM 5787 C CA . ILE B 1 295 ? -17.758 -20.402 -51.872 1.00 78.39 295 ILE B CA 1
ATOM 5788 C C . ILE B 1 295 ? -18.327 -21.792 -51.804 1.00 72.41 295 ILE B C 1
ATOM 5789 O O . ILE B 1 295 ? -19.347 -22.015 -51.156 1.00 73.01 295 ILE B O 1
ATOM 5791 N N . ASN B 1 296 ? -17.714 -22.735 -52.498 1.00 68.06 296 ASN B N 1
ATOM 5792 C CA . ASN B 1 296 ? -18.082 -24.106 -52.237 1.00 70.96 296 ASN B CA 1
ATOM 5793 C C . ASN B 1 296 ? -16.891 -24.844 -51.606 1.00 63.69 296 ASN B C 1
ATOM 5794 O O . ASN B 1 296 ? -15.852 -25.101 -52.249 1.00 67.42 296 ASN B O 1
ATOM 5799 N N . GLN B 1 297 ? -17.085 -25.085 -50.303 1.00 53.23 297 GLN B N 1
ATOM 5800 C CA . GLN B 1 297 ? -16.156 -25.722 -49.355 1.00 47.48 297 GLN B CA 1
ATOM 5801 C C . GLN B 1 297 ? -15.526 -27.012 -49.892 1.00 44.09 297 GLN B C 1
ATOM 5802 O O . GLN B 1 297 ? -16.179 -28.027 -50.034 1.00 55.00 297 GLN B O 1
ATOM 5804 N N . GLN B 1 298 ? -14.241 -26.968 -50.157 1.00 36.12 298 GLN B N 1
ATOM 5805 C CA . GLN B 1 298 ? -13.552 -28.084 -50.734 1.00 35.71 298 GLN B CA 1
ATOM 5806 C C . GLN B 1 298 ? -12.057 -27.949 -50.496 1.00 31.38 298 GLN B C 1
ATOM 5807 O O . GLN B 1 298 ? -11.548 -26.850 -50.502 1.00 28.68 298 GLN B O 1
ATOM 5813 N N . TYR B 1 299 ? -11.373 -29.072 -50.338 1.00 31.71 299 TYR B N 1
ATOM 5814 C CA . TYR B 1 299 ? -9.944 -29.110 -50.204 1.00 31.38 299 TYR B CA 1
ATOM 5815 C C . TYR B 1 299 ? -9.366 -30.163 -51.119 1.00 31.21 299 TYR B C 1
ATOM 5816 O O . TYR B 1 299 ? -9.975 -31.230 -51.318 1.00 28.59 299 TYR B O 1
ATOM 5825 N N . ALA B 1 300 ? -8.214 -29.845 -51.688 1.00 28.19 300 ALA B N 1
ATOM 5826 C CA . ALA B 1 300 ? -7.437 -30.804 -52.458 1.00 31.20 300 ALA B CA 1
ATOM 5827 C C . ALA B 1 300 ? -6.749 -31.806 -51.549 1.00 32.96 300 ALA B C 1
ATOM 5828 O O . ALA B 1 300 ? -6.134 -31.462 -50.508 1.00 31.84 300 ALA B O 1
ATOM 5830 N N . VAL B 1 301 ? -6.896 -33.067 -51.935 1.00 33.18 301 VAL B N 1
ATOM 5831 C CA . VAL B 1 301 ? -6.409 -34.181 -51.153 1.00 31.59 301 VAL B CA 1
ATOM 5832 C C . VAL B 1 301 ? -4.956 -34.322 -51.470 1.00 29.87 301 VAL B C 1
ATOM 5833 O O . VAL B 1 301 ? -4.191 -34.796 -50.677 1.00 32.09 301 VAL B O 1
ATOM 5837 N N . ARG B 1 302 ? -4.567 -33.892 -52.652 1.00 28.13 302 ARG B N 1
ATOM 5838 C CA . ARG B 1 302 ? -3.187 -33.843 -53.005 1.00 29.92 302 ARG B CA 1
ATOM 5839 C C . ARG B 1 302 ? -2.992 -32.507 -53.747 1.00 31.56 302 ARG B C 1
ATOM 5840 O O . ARG B 1 302 ? -3.876 -32.102 -54.521 1.00 29.58 302 ARG B O 1
ATOM 5848 N N . ASN B 1 303 ? -1.840 -31.867 -53.579 1.00 26.39 303 ASN B N 1
ATOM 5849 C CA . ASN B 1 303 ? -1.620 -30.536 -54.142 1.00 30.12 303 ASN B CA 1
ATOM 5850 C C . ASN B 1 303 ? -0.585 -30.445 -55.253 1.00 31.20 303 ASN B C 1
ATOM 5851 O O . ASN B 1 303 ? -0.279 -29.330 -55.726 1.00 31.13 303 ASN B O 1
ATOM 5856 N N . THR B 1 304 ? -0.099 -31.611 -55.721 1.00 26.76 304 THR B N 1
ATOM 5857 C CA . THR B 1 304 ? 0.993 -31.708 -56.645 1.00 28.90 304 THR B CA 1
ATOM 5858 C C . THR B 1 304 ? 0.710 -32.796 -57.688 1.00 32.42 304 THR B C 1
ATOM 5859 O O . THR B 1 304 ? 0.220 -33.838 -57.340 1.00 28.69 304 THR B O 1
ATOM 5863 N N . SER B 1 305 ? 1.049 -32.532 -58.951 1.00 30.05 305 SER B N 1
ATOM 5864 C CA . SER B 1 305 ? 1.033 -33.550 -60.010 1.00 33.74 305 SER B CA 1
ATOM 5865 C C . SER B 1 305 ? 2.176 -33.277 -60.939 1.00 31.46 305 SER B C 1
ATOM 5866 O O . SER B 1 305 ? 2.228 -32.231 -61.571 1.00 35.44 305 SER B O 1
ATOM 5869 N N . GLY B 1 306 ? 3.162 -34.167 -60.934 1.00 34.77 306 GLY B N 1
ATOM 5870 C CA . GLY B 1 306 ? 4.377 -33.981 -61.691 1.00 35.35 306 GLY B CA 1
ATOM 5871 C C . GLY B 1 306 ? 5.108 -32.650 -61.415 1.00 36.89 306 GLY B C 1
ATOM 5872 O O . GLY B 1 306 ? 5.596 -32.401 -60.307 1.00 37.97 306 GLY B O 1
ATOM 5873 N N . ARG B 1 307 ? 5.200 -31.799 -62.442 1.00 31.94 307 ARG B N 1
ATOM 5874 C CA . ARG B 1 307 ? 5.856 -30.540 -62.335 1.00 30.88 307 ARG B CA 1
ATOM 5875 C C . ARG B 1 307 ? 4.900 -29.347 -61.981 1.00 30.27 307 ARG B C 1
ATOM 5876 O O . ARG B 1 307 ? 5.316 -28.187 -62.023 1.00 31.23 307 ARG B O 1
ATOM 5884 N N . VAL B 1 308 ? 3.679 -29.643 -61.581 1.00 29.06 308 VAL B N 1
ATOM 5885 C CA . VAL B 1 308 ? 2.671 -28.651 -61.255 1.00 29.75 308 VAL B CA 1
ATOM 5886 C C . VAL B 1 308 ? 2.354 -28.663 -59.743 1.00 30.61 308 VAL B C 1
ATOM 5887 O O . VAL B 1 308 ? 2.020 -29.732 -59.170 1.00 26.46 308 VAL B O 1
ATOM 5891 N N . PHE B 1 309 ? 2.481 -27.489 -59.103 1.00 28.01 309 PHE B N 1
ATOM 5892 C CA . PHE B 1 309 ? 2.237 -27.332 -57.661 1.00 26.92 309 PHE B CA 1
ATOM 5893 C C . PHE B 1 309 ? 1.131 -26.308 -57.465 1.00 25.53 309 PHE B C 1
ATOM 5894 O O . PHE B 1 309 ? 1.287 -25.168 -57.879 1.00 26.90 309 PHE B O 1
ATOM 5902 N N . CYS B 1 310 ? 0.042 -26.698 -56.849 1.00 24.71 310 CYS B N 1
ATOM 5903 C CA . CYS B 1 310 ? -1.008 -25.753 -56.568 1.00 24.72 310 CYS B CA 1
ATOM 5904 C C . CYS B 1 310 ? -0.981 -25.305 -55.104 1.00 22.68 310 CYS B C 1
ATOM 5905 O O . CYS B 1 310 ? -0.577 -26.050 -54.217 1.00 27.73 310 CYS B O 1
ATOM 5908 N N . MET B 1 311 ? -1.491 -24.104 -54.872 1.00 23.89 311 MET B N 1
ATOM 5909 C CA . MET B 1 311 ? -1.425 -23.467 -53.550 1.00 23.18 311 MET B CA 1
ATOM 5910 C C . MET B 1 311 ? -2.561 -22.473 -53.370 1.00 24.82 311 MET B C 1
ATOM 5911 O O . MET B 1 311 ? -3.163 -21.983 -54.337 1.00 22.24 311 MET B O 1
ATOM 5916 N N . GLY B 1 312 ? -2.816 -22.135 -52.114 1.00 24.61 312 GLY B N 1
ATOM 5917 C CA . GLY B 1 312 ? -3.764 -21.083 -51.827 1.00 24.21 312 GLY B CA 1
ATOM 5918 C C . GLY B 1 312 ? -5.173 -21.566 -52.044 1.00 26.55 312 GLY B C 1
ATOM 5919 O O . GLY B 1 312 ? -5.477 -22.749 -51.795 1.00 25.00 312 GLY B O 1
ATOM 5920 N N . ASP B 1 313 ? -6.044 -20.664 -52.451 1.00 24.96 313 ASP B N 1
ATOM 5921 C CA . ASP B 1 313 ? -7.458 -21.010 -52.647 1.00 28.69 313 ASP B CA 1
ATOM 5922 C C . ASP B 1 313 ? -7.628 -22.118 -53.689 1.00 25.60 313 ASP B C 1
ATOM 5923 O O . ASP B 1 313 ? -8.637 -22.829 -53.688 1.00 26.63 313 ASP B O 1
ATOM 5928 N N . ALA B 1 314 ? -6.670 -22.251 -54.588 1.00 22.84 314 ALA B N 1
ATOM 5929 C CA . ALA B 1 314 ? -6.681 -23.392 -55.519 1.00 24.37 314 ALA B CA 1
ATOM 5930 C C . ALA B 1 314 ? -6.774 -24.757 -54.853 1.00 25.70 314 ALA B C 1
ATOM 5931 O O . ALA B 1 314 ? -7.259 -25.692 -55.493 1.00 29.24 314 ALA B O 1
ATOM 5933 N N . VAL B 1 315 ? -6.284 -24.875 -53.626 1.00 24.89 315 VAL B N 1
ATOM 5934 C CA . VAL B 1 315 ? -6.265 -26.154 -52.877 1.00 25.80 315 VAL B CA 1
ATOM 5935 C C . VAL B 1 315 ? -7.087 -26.132 -51.592 1.00 23.81 315 VAL B C 1
ATOM 5936 O O . VAL B 1 315 ? -7.297 -27.152 -50.970 1.00 26.13 315 VAL B O 1
ATOM 5940 N N . HIS B 1 316 ? -7.537 -24.968 -51.174 1.00 23.73 316 HIS B N 1
ATOM 5941 C CA . HIS B 1 316 ? -8.422 -24.886 -50.026 1.00 24.66 316 HIS B CA 1
ATOM 5942 C C . HIS B 1 316 ? -9.398 -23.767 -50.231 1.00 27.39 316 HIS B C 1
ATOM 5943 O O . HIS B 1 316 ? -9.031 -22.596 -50.227 1.00 30.10 316 HIS B O 1
ATOM 5950 N N . ARG B 1 317 ? -10.656 -24.140 -50.358 1.00 27.54 317 ARG B N 1
ATOM 5951 C CA . ARG B 1 317 ? -11.761 -23.220 -50.554 1.00 28.28 317 ARG B CA 1
ATOM 5952 C C . ARG B 1 317 ? -12.675 -23.350 -49.379 1.00 29.52 317 ARG B C 1
ATOM 5953 O O . ARG B 1 317 ? -13.245 -24.444 -49.129 1.00 28.43 317 ARG B O 1
ATOM 5961 N N . HIS B 1 318 ? -12.897 -22.254 -48.672 1.00 32.70 318 HIS B N 1
ATOM 5962 C CA . HIS B 1 318 ? -13.702 -22.304 -47.412 1.00 36.35 318 HIS B CA 1
ATOM 5963 C C . HIS B 1 318 ? -14.328 -20.955 -47.073 1.00 35.01 318 HIS B C 1
ATOM 5964 O O . HIS B 1 318 ? -14.015 -19.944 -47.693 1.00 30.47 318 HIS B O 1
ATOM 5971 N N . THR B 1 319 ? -15.233 -20.934 -46.102 1.00 42.62 319 THR B N 1
ATOM 5972 C CA . THR B 1 319 ? -15.818 -19.687 -45.669 1.00 42.50 319 THR B CA 1
ATOM 5973 C C . THR B 1 319 ? -14.798 -18.856 -44.891 1.00 40.19 319 THR B C 1
ATOM 5974 O O . THR B 1 319 ? -13.895 -19.399 -44.322 1.00 35.41 319 THR B O 1
ATOM 5978 N N . PRO B 1 320 ? -14.972 -17.522 -44.873 1.00 39.89 320 PRO B N 1
ATOM 5979 C CA . PRO B 1 320 ? -14.040 -16.591 -44.241 1.00 41.29 320 PRO B CA 1
ATOM 5980 C C . PRO B 1 320 ? -13.904 -16.555 -42.702 1.00 44.02 320 PRO B C 1
ATOM 5981 O O . PRO B 1 320 ? -13.084 -15.779 -42.174 1.00 52.90 320 PRO B O 1
ATOM 5985 N N . MET B 1 321 ? -14.578 -17.438 -42.003 1.00 41.29 321 MET B N 1
ATOM 5986 C CA . MET B 1 321 ? -14.518 -17.478 -40.552 1.00 43.74 321 MET B CA 1
ATOM 5987 C C . MET B 1 321 ? -13.135 -17.871 -40.005 1.00 38.89 321 MET B C 1
ATOM 5988 O O . MET B 1 321 ? -12.730 -19.019 -40.156 1.00 36.98 321 MET B O 1
ATOM 5993 N N . GLY B 1 322 ? -12.469 -16.959 -39.293 1.00 31.74 322 GLY B N 1
ATOM 5994 C CA . GLY B 1 322 ? -11.200 -17.248 -38.663 1.00 31.73 322 GLY B CA 1
ATOM 5995 C C . GLY B 1 322 ? -9.985 -16.557 -39.296 1.00 32.16 322 GLY B C 1
ATOM 5996 O O . GLY B 1 322 ? -8.880 -16.584 -38.712 1.00 32.08 322 GLY B O 1
ATOM 5997 N N . GLY B 1 323 ? -10.161 -15.929 -40.448 1.00 28.76 323 GLY B N 1
ATOM 5998 C CA . GLY B 1 323 ? -9.039 -15.246 -41.108 1.00 33.97 323 GLY B CA 1
ATOM 5999 C C . GLY B 1 323 ? -7.885 -16.195 -41.438 1.00 26.12 323 GLY B C 1
ATOM 6000 O O . GLY B 1 323 ? -6.748 -15.880 -41.266 1.00 31.62 323 GLY B O 1
ATOM 6001 N N . LEU B 1 324 ? -8.216 -17.367 -41.912 1.00 24.56 324 LEU B N 1
ATOM 6002 C CA . LEU B 1 324 ? -7.214 -18.369 -42.172 1.00 27.38 324 LEU B CA 1
ATOM 6003 C C . LEU B 1 324 ? -6.732 -18.445 -43.622 1.00 28.90 324 LEU B C 1
ATOM 6004 O O . LEU B 1 324 ? -5.696 -19.054 -43.868 1.00 26.76 324 LEU B O 1
ATOM 6009 N N . GLY B 1 325 ? -7.526 -17.940 -44.576 1.00 27.10 325 GLY B N 1
ATOM 6010 C CA . GLY B 1 325 ? -7.259 -18.146 -46.005 1.00 25.67 325 GLY B CA 1
ATOM 6011 C C . GLY B 1 325 ? -6.010 -17.512 -46.562 1.00 26.63 325 GLY B C 1
ATOM 6012 O O . GLY B 1 325 ? -5.126 -18.190 -47.077 1.00 24.70 325 GLY B O 1
ATOM 6013 N N . LEU B 1 326 ? -5.924 -16.203 -46.498 1.00 27.62 326 LEU B N 1
ATOM 6014 C CA . LEU B 1 326 ? -4.727 -15.503 -46.977 1.00 25.99 326 LEU B CA 1
ATOM 6015 C C . LEU B 1 326 ? -3.516 -16.012 -46.222 1.00 23.88 326 LEU B C 1
ATOM 6016 O O . LEU B 1 326 ? -2.482 -16.305 -46.829 1.00 20.44 326 LEU B O 1
ATOM 6021 N N . ASN B 1 327 ? -3.651 -16.171 -44.902 1.00 20.95 327 ASN B N 1
ATOM 6022 C CA . ASN B 1 327 ? -2.520 -16.531 -44.052 1.00 22.17 327 ASN B CA 1
ATOM 6023 C C . ASN B 1 327 ? -1.990 -17.931 -44.376 1.00 21.86 327 ASN B C 1
ATOM 6024 O O . ASN B 1 327 ? -0.779 -18.119 -44.535 1.00 21.63 327 ASN B O 1
ATOM 6029 N N . THR B 1 328 ? -2.895 -18.880 -44.558 1.00 21.37 328 THR B N 1
ATOM 6030 C CA . THR B 1 328 ? -2.528 -20.229 -44.993 1.00 23.18 328 THR B CA 1
ATOM 6031 C C . THR B 1 328 ? -1.923 -20.255 -46.412 1.00 24.30 328 THR B C 1
ATOM 6032 O O . THR B 1 328 ? -0.960 -20.981 -46.664 1.00 24.90 328 THR B O 1
ATOM 6036 N N . SER B 1 329 ? -2.443 -19.396 -47.304 1.00 23.51 329 SER B N 1
ATOM 6037 C CA . SER B 1 329 ? -1.981 -19.293 -48.661 1.00 21.95 329 SER B CA 1
ATOM 6038 C C . SER B 1 329 ? -0.548 -18.778 -48.756 1.00 22.91 329 SER B C 1
ATOM 6039 O O . SER B 1 329 ? 0.306 -19.312 -49.516 1.00 21.53 329 SER B O 1
ATOM 6042 N N . VAL B 1 330 ? -0.229 -17.785 -47.934 1.00 21.89 330 VAL B N 1
ATOM 6043 C CA . VAL B 1 330 ? 1.129 -17.271 -47.895 1.00 21.42 330 VAL B CA 1
ATOM 6044 C C . VAL B 1 330 ? 2.104 -18.326 -47.337 1.00 22.03 330 VAL B C 1
ATOM 6045 O O . VAL B 1 330 ? 3.275 -18.446 -47.766 1.00 20.13 330 VAL B O 1
ATOM 6049 N N . GLN B 1 331 ? 1.638 -19.052 -46.327 1.00 21.38 331 GLN B N 1
ATOM 6050 C CA . GLN B 1 331 ? 2.453 -20.101 -45.746 1.00 20.11 331 GLN B CA 1
ATOM 6051 C C . GLN B 1 331 ? 2.705 -21.294 -46.725 1.00 20.66 331 GLN B C 1
ATOM 6052 O O . GLN B 1 331 ? 3.775 -21.956 -46.653 1.00 23.60 331 GLN B O 1
ATOM 6058 N N . ASP B 1 332 ? 1.752 -21.601 -47.596 1.00 21.33 332 ASP B N 1
ATOM 6059 C CA . ASP B 1 332 ? 1.973 -22.592 -48.651 1.00 19.98 332 ASP B CA 1
ATOM 6060 C C . ASP B 1 332 ? 3.173 -22.154 -49.485 1.00 21.94 332 ASP B C 1
ATOM 6061 O O . ASP B 1 332 ? 4.064 -22.965 -49.785 1.00 19.36 332 ASP B O 1
ATOM 6066 N N . ALA B 1 333 ? 3.196 -20.898 -49.921 1.00 21.33 333 ALA B N 1
ATOM 6067 C CA . ALA B 1 333 ? 4.311 -20.359 -50.750 1.00 20.78 333 ALA B CA 1
ATOM 6068 C C . ALA B 1 333 ? 5.669 -20.439 -50.066 1.00 21.94 333 ALA B C 1
ATOM 6069 O O . ALA B 1 333 ? 6.664 -20.817 -50.660 1.00 20.81 333 ALA B O 1
ATOM 6071 N N . TYR B 1 334 ? 5.697 -20.085 -48.783 1.00 21.48 334 TYR B N 1
ATOM 6072 C CA . TYR B 1 334 ? 6.910 -20.124 -47.991 1.00 19.49 334 TYR B CA 1
ATOM 6073 C C . TYR B 1 334 ? 7.433 -21.559 -47.780 1.00 19.68 334 TYR B C 1
ATOM 6074 O O . TYR B 1 334 ? 8.642 -21.794 -47.683 1.00 20.13 334 TYR B O 1
ATOM 6083 N N . ASN B 1 335 ? 6.535 -22.530 -47.752 1.00 21.54 335 ASN B N 1
ATOM 6084 C CA . ASN B 1 335 ? 6.921 -23.949 -47.678 1.00 19.77 335 ASN B CA 1
ATOM 6085 C C . ASN B 1 335 ? 7.642 -24.397 -48.961 1.00 21.76 335 ASN B C 1
ATOM 6086 O O . ASN B 1 335 ? 8.661 -25.083 -48.925 1.00 21.88 335 ASN B O 1
ATOM 6091 N N . LEU B 1 336 ? 7.108 -23.987 -50.091 1.00 22.10 336 LEU B N 1
ATOM 6092 C CA . LEU B 1 336 ? 7.557 -24.471 -51.408 1.00 22.31 336 LEU B CA 1
ATOM 6093 C C . LEU B 1 336 ? 8.801 -23.819 -51.966 1.00 26.07 336 LEU B C 1
ATOM 6094 O O . LEU B 1 336 ? 9.656 -24.505 -52.558 1.00 24.97 336 LEU B O 1
ATOM 6099 N N . ALA B 1 337 ? 8.925 -22.512 -51.813 1.00 24.06 337 ALA B N 1
ATOM 6100 C CA . ALA B 1 337 ? 9.906 -21.758 -52.569 1.00 23.35 337 ALA B CA 1
ATOM 6101 C C . ALA B 1 337 ? 11.327 -22.184 -52.349 1.00 22.25 337 ALA B C 1
ATOM 6102 O O . ALA B 1 337 ? 12.030 -22.462 -53.323 1.00 25.25 337 ALA B O 1
ATOM 6104 N N . TRP B 1 338 ? 11.747 -22.286 -51.102 1.00 22.52 338 TRP B N 1
ATOM 6105 C CA . TRP B 1 338 ? 13.093 -22.747 -50.786 1.00 24.77 338 TRP B CA 1
ATOM 6106 C C . TRP B 1 338 ? 13.424 -24.189 -51.329 1.00 24.41 338 TRP B C 1
ATOM 6107 O O . TRP B 1 338 ? 14.556 -24.468 -51.688 1.00 27.65 338 TRP B O 1
ATOM 6118 N N . LYS B 1 339 ? 12.416 -25.024 -51.400 1.00 21.75 339 LYS B N 1
ATOM 6119 C CA . LYS B 1 339 ? 12.559 -26.392 -51.917 1.00 23.25 339 LYS B CA 1
ATOM 6120 C C . LYS B 1 339 ? 12.774 -26.355 -53.445 1.00 25.61 339 LYS B C 1
ATOM 6121 O O . LYS B 1 339 ? 13.722 -26.955 -53.938 1.00 25.46 339 LYS B O 1
ATOM 6127 N N . LEU B 1 340 ? 11.930 -25.613 -54.166 1.00 22.99 340 LEU B N 1
ATOM 6128 C CA . LEU B 1 340 ? 12.127 -25.378 -55.589 1.00 24.85 340 LEU B CA 1
ATOM 6129 C C . LEU B 1 340 ? 13.495 -24.832 -55.852 1.00 26.34 340 LEU B C 1
ATOM 6130 O O . LEU B 1 340 ? 14.164 -25.264 -56.789 1.00 27.96 340 LEU B O 1
ATOM 6135 N N . ALA B 1 341 ? 13.968 -23.924 -55.011 1.00 24.29 341 ALA B N 1
ATOM 6136 C CA . ALA B 1 341 ? 15.254 -23.324 -55.299 1.00 26.90 341 ALA B CA 1
ATOM 6137 C C . ALA B 1 341 ? 16.420 -24.321 -55.198 1.00 26.28 341 ALA B C 1
ATOM 6138 O O . ALA B 1 341 ? 17.342 -24.288 -56.004 1.00 26.71 341 ALA B O 1
ATOM 6140 N N . LEU B 1 342 ? 16.416 -25.146 -54.157 1.00 27.39 342 LEU B N 1
ATOM 6141 C CA . LEU B 1 342 ? 17.448 -26.159 -53.960 1.00 25.81 342 LEU B CA 1
ATOM 6142 C C . LEU B 1 342 ? 17.413 -27.187 -55.110 1.00 26.49 342 LEU B C 1
ATOM 6143 O O . LEU B 1 342 ? 18.454 -27.549 -55.626 1.00 31.51 342 LEU B O 1
ATOM 6148 N N . VAL B 1 343 ? 16.229 -27.619 -55.529 1.00 27.27 343 VAL B N 1
ATOM 6149 C CA . VAL B 1 343 ? 16.115 -28.558 -56.614 1.00 30.09 343 VAL B CA 1
ATOM 6150 C C . VAL B 1 343 ? 16.643 -28.004 -57.932 1.00 37.05 343 VAL B C 1
ATOM 6151 O O . VAL B 1 343 ? 17.536 -28.598 -58.521 1.00 33.87 343 VAL B O 1
ATOM 6155 N N . LEU B 1 344 ? 16.203 -26.793 -58.302 1.00 33.51 344 LEU B N 1
ATOM 6156 C CA . LEU B 1 344 ? 16.691 -26.121 -59.490 1.00 30.18 344 LEU B CA 1
ATOM 6157 C C . LEU B 1 344 ? 18.203 -25.838 -59.453 1.00 33.16 344 LEU B C 1
ATOM 6158 O O . LEU B 1 344 ? 18.851 -25.778 -60.477 1.00 30.84 344 LEU B O 1
ATOM 6163 N N . LYS B 1 345 ? 18.759 -25.569 -58.282 1.00 32.01 345 LYS B N 1
ATOM 6164 C CA . LYS B 1 345 ? 20.201 -25.337 -58.186 1.00 32.06 345 LYS B CA 1
ATOM 6165 C C . LYS B 1 345 ? 21.045 -26.637 -58.101 1.00 30.81 345 LYS B C 1
ATOM 6166 O O . LYS B 1 345 ? 22.246 -26.581 -58.025 1.00 31.64 345 LYS B O 1
ATOM 6172 N N . GLY B 1 346 ? 20.400 -27.792 -58.096 1.00 33.18 346 GLY B N 1
ATOM 6173 C CA . GLY B 1 346 ? 21.120 -29.075 -58.013 1.00 32.83 346 GLY B CA 1
ATOM 6174 C C . GLY B 1 346 ? 21.625 -29.437 -56.639 1.00 32.56 346 GLY B C 1
ATOM 6175 O O . GLY B 1 346 ? 22.425 -30.328 -56.532 1.00 30.92 346 GLY B O 1
ATOM 6176 N N . GLN B 1 347 ? 21.146 -28.784 -55.571 1.00 30.54 347 GLN B N 1
ATOM 6177 C CA . GLN B 1 347 ? 21.622 -29.088 -54.222 1.00 29.02 347 GLN B CA 1
ATOM 6178 C C . GLN B 1 347 ? 20.709 -30.083 -53.465 1.00 26.91 347 GLN B C 1
ATOM 6179 O O . GLN B 1 347 ? 21.087 -30.614 -52.431 1.00 32.71 347 GLN B O 1
ATOM 6185 N N . ALA B 1 348 ? 19.510 -30.309 -53.980 1.00 26.29 348 ALA B N 1
ATOM 6186 C CA . ALA B 1 348 ? 18.611 -31.298 -53.482 1.00 26.65 348 ALA B CA 1
ATOM 6187 C C . ALA B 1 348 ? 18.063 -32.100 -54.648 1.00 28.47 348 ALA B C 1
ATOM 6188 O O . ALA B 1 348 ? 17.919 -31.566 -55.748 1.00 29.58 348 ALA B O 1
ATOM 6190 N N . ALA B 1 349 ? 17.718 -33.363 -54.388 1.00 29.53 349 ALA B N 1
ATOM 6191 C CA . ALA B 1 349 ? 17.029 -34.175 -55.383 1.00 32.16 349 ALA B CA 1
ATOM 6192 C C . ALA B 1 349 ? 15.574 -33.751 -55.524 1.00 33.07 349 ALA B C 1
ATOM 6193 O O . ALA B 1 349 ? 15.001 -33.203 -54.608 1.00 26.14 349 ALA B O 1
ATOM 6195 N N . PRO B 1 350 ? 14.953 -34.059 -56.686 1.00 33.95 350 PRO B N 1
ATOM 6196 C CA . PRO B 1 350 ? 13.559 -33.736 -56.917 1.00 29.52 350 PRO B CA 1
ATOM 6197 C C . PRO B 1 350 ? 12.607 -34.303 -55.914 1.00 27.42 350 PRO B C 1
ATOM 6198 O O . PRO B 1 350 ? 11.537 -33.733 -55.731 1.00 28.68 350 PRO B O 1
ATOM 6202 N N . THR B 1 351 ? 12.968 -35.385 -55.225 1.00 28.06 351 THR B N 1
ATOM 6203 C CA . THR B 1 351 ? 12.084 -35.936 -54.148 1.00 28.14 351 THR B CA 1
ATOM 6204 C C . THR B 1 351 ? 11.842 -35.004 -52.936 1.00 25.92 351 THR B C 1
ATOM 6205 O O . THR B 1 351 ? 10.856 -35.140 -52.242 1.00 28.56 351 THR B O 1
ATOM 6209 N N . LEU B 1 352 ? 12.722 -34.038 -52.718 1.00 25.44 352 LEU B N 1
ATOM 6210 C CA . LEU B 1 352 ? 12.429 -32.967 -51.724 1.00 27.25 352 LEU B CA 1
ATOM 6211 C C . LEU B 1 352 ? 11.071 -32.304 -51.979 1.00 27.43 352 LEU B C 1
ATOM 6212 O O . LEU B 1 352 ? 10.362 -31.956 -51.048 1.00 28.73 352 LEU B O 1
ATOM 6217 N N . LEU B 1 353 ? 10.695 -32.175 -53.239 1.00 26.16 353 LEU B N 1
ATOM 6218 C CA . LEU B 1 353 ? 9.420 -31.545 -53.568 1.00 27.85 353 LEU B CA 1
ATOM 6219 C C . LEU B 1 353 ? 8.192 -32.336 -53.130 1.00 29.26 353 LEU B C 1
ATOM 6220 O O . LEU B 1 353 ? 7.098 -31.744 -53.008 1.00 28.99 353 LEU B O 1
ATOM 6225 N N . ASP B 1 354 ? 8.344 -33.636 -52.871 1.00 26.42 354 ASP B N 1
ATOM 6226 C CA . ASP B 1 354 ? 7.214 -34.465 -52.384 1.00 29.34 354 ASP B CA 1
ATOM 6227 C C . ASP B 1 354 ? 6.755 -33.971 -51.009 1.00 24.91 354 ASP B C 1
ATOM 6228 O O . ASP B 1 354 ? 5.604 -34.199 -50.631 1.00 22.50 354 ASP B O 1
ATOM 6233 N N . SER B 1 355 ? 7.678 -33.394 -50.238 1.00 22.64 355 SER B N 1
ATOM 6234 C CA . SER B 1 355 ? 7.333 -32.919 -48.892 1.00 21.60 355 SER B CA 1
ATOM 6235 C C . SER B 1 355 ? 6.281 -31.781 -48.880 1.00 22.83 355 SER B C 1
ATOM 6236 O O . SER B 1 355 ? 5.622 -31.585 -47.868 1.00 20.82 355 SER B O 1
ATOM 6239 N N . TYR B 1 356 ? 6.110 -31.085 -50.021 1.00 21.57 356 TYR B N 1
ATOM 6240 C CA . TYR B 1 356 ? 5.111 -30.024 -50.134 1.00 21.38 356 TYR B CA 1
ATOM 6241 C C . TYR B 1 356 ? 3.740 -30.597 -49.938 1.00 21.66 356 TYR B C 1
ATOM 6242 O O . TYR B 1 356 ? 2.940 -30.103 -49.116 1.00 19.92 356 TYR B O 1
ATOM 6251 N N . ASP B 1 357 ? 3.412 -31.655 -50.666 1.00 22.06 357 ASP B N 1
ATOM 6252 C CA . ASP B 1 357 ? 2.134 -32.357 -50.428 1.00 23.94 357 ASP B CA 1
ATOM 6253 C C . ASP B 1 357 ? 1.999 -32.952 -49.034 1.00 23.83 357 ASP B C 1
ATOM 6254 O O . ASP B 1 357 ? 0.966 -32.777 -48.358 1.00 25.76 357 ASP B O 1
ATOM 6259 N N . ALA B 1 358 ? 3.048 -33.601 -48.543 1.00 22.24 358 ALA B N 1
ATOM 6260 C CA . ALA B 1 358 ? 2.990 -34.261 -47.255 1.00 22.25 358 ALA B CA 1
ATOM 6261 C C . ALA B 1 358 ? 2.776 -33.276 -46.108 1.00 22.49 358 ALA B C 1
ATOM 6262 O O . ALA B 1 358 ? 2.104 -33.576 -45.116 1.00 25.19 358 ALA B O 1
ATOM 6264 N N . GLU B 1 359 ? 3.274 -32.062 -46.269 1.00 19.68 359 GLU B N 1
ATOM 6265 C CA . GLU B 1 359 ? 3.249 -31.057 -45.176 1.00 20.62 359 GLU B CA 1
ATOM 6266 C C . GLU B 1 359 ? 2.051 -30.107 -45.290 1.00 19.82 359 GLU B C 1
ATOM 6267 O O . GLU B 1 359 ? 1.479 -29.709 -44.294 1.00 20.80 359 GLU B O 1
ATOM 6273 N N . ARG B 1 360 ? 1.736 -29.688 -46.504 1.00 20.43 360 ARG B N 1
ATOM 6274 C CA . ARG B 1 360 ? 0.728 -28.667 -46.678 1.00 22.13 360 ARG B CA 1
ATOM 6275 C C . ARG B 1 360 ? -0.668 -29.231 -46.910 1.00 23.19 360 ARG B C 1
ATOM 6276 O O . ARG B 1 360 ? -1.666 -28.571 -46.577 1.00 24.97 360 ARG B O 1
ATOM 6284 N N . SER B 1 361 ? -0.789 -30.445 -47.426 1.00 23.86 361 SER B N 1
ATOM 6285 C CA . SER B 1 361 ? -2.165 -31.035 -47.654 1.00 23.77 361 SER B CA 1
ATOM 6286 C C . SER B 1 361 ? -2.977 -31.259 -46.362 1.00 26.32 361 SER B C 1
ATOM 6287 O O . SER B 1 361 ? -4.215 -30.998 -46.368 1.00 26.77 361 SER B O 1
ATOM 6290 N N . PRO B 1 362 ? -2.323 -31.696 -45.240 1.00 25.48 362 PRO B N 1
ATOM 6291 C CA . PRO B 1 362 ? -3.068 -31.797 -44.014 1.00 24.72 362 PRO B CA 1
ATOM 6292 C C . PRO B 1 362 ? -3.575 -30.425 -43.538 1.00 26.99 362 PRO B C 1
ATOM 6293 O O . PRO B 1 362 ? -4.667 -30.353 -42.985 1.00 25.00 362 PRO B O 1
ATOM 6297 N N . VAL B 1 363 ? -2.839 -29.359 -43.795 1.00 25.24 363 VAL B N 1
ATOM 6298 C CA . VAL B 1 363 ? -3.268 -28.023 -43.366 1.00 25.55 363 VAL B CA 1
ATOM 6299 C C . VAL B 1 363 ? -4.468 -27.556 -44.212 1.00 23.26 363 VAL B C 1
ATOM 6300 O O . VAL B 1 363 ? -5.388 -26.974 -43.678 1.00 22.97 363 VAL B O 1
ATOM 6304 N N . ALA B 1 364 ? -4.442 -27.818 -45.518 1.00 25.04 364 ALA B N 1
ATOM 6305 C CA . ALA B 1 364 ? -5.591 -27.510 -46.397 1.00 26.55 364 ALA B CA 1
ATOM 6306 C C . ALA B 1 364 ? -6.898 -28.093 -45.855 1.00 26.91 364 ALA B C 1
ATOM 6307 O O . ALA B 1 364 ? -7.902 -27.403 -45.751 1.00 24.70 364 ALA B O 1
ATOM 6309 N N . LYS B 1 365 ? -6.880 -29.365 -45.493 1.00 25.95 365 LYS B N 1
ATOM 6310 C CA . LYS B 1 365 ? -8.087 -30.020 -44.984 1.00 28.62 365 LYS B CA 1
ATOM 6311 C C . LYS B 1 365 ? -8.501 -29.431 -43.629 1.00 27.72 365 LYS B C 1
ATOM 6312 O O . LYS B 1 365 ? -9.673 -29.210 -43.308 1.00 28.37 365 LYS B O 1
ATOM 6318 N N . GLN B 1 366 ? -7.512 -29.193 -42.811 1.00 25.10 366 GLN B N 1
ATOM 6319 C CA . GLN B 1 366 ? -7.740 -28.729 -41.491 1.00 25.91 366 GLN B CA 1
ATOM 6320 C C . GLN B 1 366 ? -8.489 -27.387 -41.541 1.00 23.09 366 GLN B C 1
ATOM 6321 O O . GLN B 1 366 ? -9.463 -27.199 -40.799 1.00 23.26 366 GLN B O 1
ATOM 6327 N N . ILE B 1 367 ? -7.992 -26.429 -42.319 1.00 22.25 367 ILE B N 1
ATOM 6328 C CA . ILE B 1 367 ? -8.604 -25.089 -42.297 1.00 23.92 367 ILE B CA 1
ATOM 6329 C C . ILE B 1 367 ? -9.973 -25.073 -42.901 1.00 22.28 367 ILE B C 1
ATOM 6330 O O . ILE B 1 367 ? -10.834 -24.338 -42.422 1.00 24.82 367 ILE B O 1
ATOM 6335 N N . VAL B 1 368 ? -10.200 -25.865 -43.941 1.00 24.21 368 VAL B N 1
ATOM 6336 C CA . VAL B 1 368 ? -11.538 -25.943 -44.556 1.00 26.62 368 VAL B CA 1
ATOM 6337 C C . VAL B 1 368 ? -12.569 -26.483 -43.561 1.00 26.94 368 VAL B C 1
ATOM 6338 O O . VAL B 1 368 ? -13.597 -25.858 -43.358 1.00 27.84 368 VAL B O 1
ATOM 6342 N N . GLU B 1 369 ? -12.240 -27.538 -42.832 1.00 31.63 369 GLU B N 1
ATOM 6343 C CA . GLU B 1 369 ? -13.149 -28.109 -41.790 1.00 30.97 369 GLU B CA 1
ATOM 6344 C C . GLU B 1 369 ? -13.333 -27.173 -40.625 1.00 31.22 369 GLU B C 1
ATOM 6345 O O . GLU B 1 369 ? -14.467 -26.986 -40.133 1.00 28.39 369 GLU B O 1
ATOM 6351 N N . ARG B 1 370 ? -12.260 -26.475 -40.246 1.00 27.63 370 ARG B N 1
ATOM 6352 C CA . ARG B 1 370 ? -12.323 -25.515 -39.142 1.00 27.04 370 ARG B CA 1
ATOM 6353 C C . ARG B 1 370 ? -13.195 -24.301 -39.495 1.00 27.41 370 ARG B C 1
ATOM 6354 O O . ARG B 1 370 ? -14.037 -23.908 -38.672 1.00 26.96 370 ARG B O 1
ATOM 6362 N N . ALA B 1 371 ? -12.991 -23.699 -40.661 1.00 26.64 371 ALA B N 1
ATOM 6363 C CA . ALA B 1 371 ? -13.767 -22.531 -41.040 1.00 26.49 371 ALA B CA 1
ATOM 6364 C C . ALA B 1 371 ? -15.293 -22.834 -41.102 1.00 31.80 371 ALA B C 1
ATOM 6365 O O . ALA B 1 371 ? -16.152 -22.083 -40.545 1.00 27.40 371 ALA B O 1
ATOM 6367 N N . PHE B 1 372 ? -15.599 -23.999 -41.643 1.00 31.59 372 PHE B N 1
ATOM 6368 C CA . PHE B 1 372 ? -16.965 -24.519 -41.674 1.00 37.09 372 PHE B CA 1
ATOM 6369 C C . PHE B 1 372 ? -17.535 -24.732 -40.256 1.00 35.64 372 PHE B C 1
ATOM 6370 O O . PHE B 1 372 ? -18.631 -24.282 -39.943 1.00 32.85 372 PHE B O 1
ATOM 6378 N N . LYS B 1 373 ? -16.790 -25.415 -39.402 1.00 36.37 373 LYS B N 1
ATOM 6379 C CA . LYS B 1 373 ? -17.279 -25.699 -38.055 1.00 34.44 373 LYS B CA 1
ATOM 6380 C C . LYS B 1 373 ? -17.586 -24.395 -37.299 1.00 35.67 373 LYS B C 1
ATOM 6381 O O . LYS B 1 373 ? -18.611 -24.327 -36.627 1.00 33.45 373 LYS B O 1
ATOM 6387 N N . SER B 1 374 ? -16.747 -23.360 -37.430 1.00 30.14 374 SER B N 1
ATOM 6388 C CA . SER B 1 374 ? -16.976 -22.062 -36.761 1.00 32.11 374 SER B CA 1
ATOM 6389 C C . SER B 1 374 ? -18.321 -21.378 -37.140 1.00 38.63 374 SER B C 1
ATOM 6390 O O . SER B 1 374 ? -18.873 -20.605 -36.335 1.00 36.58 374 SER B O 1
ATOM 6393 N N . LEU B 1 375 ? -18.829 -21.626 -38.348 1.00 45.02 375 LEU B N 1
ATOM 6394 C CA . LEU B 1 375 ? -20.188 -21.153 -38.738 1.00 48.50 375 LEU B CA 1
ATOM 6395 C C . LEU B 1 375 ? -21.271 -21.703 -37.868 1.00 42.46 375 LEU B C 1
ATOM 6396 O O . LEU B 1 375 ? -22.242 -21.028 -37.582 1.00 45.95 375 LEU B O 1
ATOM 6401 N N . SER B 1 376 ? -21.115 -22.933 -37.427 1.00 46.00 376 SER B N 1
ATOM 6402 C CA . SER B 1 376 ? -22.131 -23.535 -36.589 1.00 46.88 376 SER B CA 1
ATOM 6403 C C . SER B 1 376 ? -22.203 -22.908 -35.201 1.00 45.50 376 SER B C 1
ATOM 6404 O O . SER B 1 376 ? -23.089 -23.261 -34.440 1.00 48.85 376 SER B O 1
ATOM 6407 N N . THR B 1 377 ? -21.315 -21.974 -34.847 1.00 43.38 377 THR B N 1
ATOM 6408 C CA . THR B 1 377 ? -21.427 -21.328 -33.528 1.00 38.52 377 THR B CA 1
ATOM 6409 C C . THR B 1 377 ? -22.406 -20.131 -33.487 1.00 36.21 377 THR B C 1
ATOM 6410 O O . THR B 1 377 ? -22.691 -19.651 -32.406 1.00 37.85 377 THR B O 1
ATOM 6414 N N . PHE B 1 378 ? -22.857 -19.607 -34.634 1.00 36.45 378 PHE B N 1
ATOM 6415 C CA . PHE B 1 378 ? -23.772 -18.468 -34.644 1.00 44.19 378 PHE B CA 1
ATOM 6416 C C . PHE B 1 378 ? -25.262 -18.779 -34.318 1.00 49.06 378 PHE B C 1
ATOM 6417 O O . PHE B 1 378 ? -25.873 -18.056 -33.546 1.00 54.77 378 PHE B O 1
ATOM 6425 N N . PRO B 1 379 ? -25.826 -19.843 -34.876 1.00 50.87 379 PRO B N 1
ATOM 6426 C CA . PRO B 1 379 ? -27.217 -20.178 -34.601 1.00 51.82 379 PRO B CA 1
ATOM 6427 C C . PRO B 1 379 ? -27.594 -20.355 -33.127 1.00 50.83 379 PRO B C 1
ATOM 6428 O O . PRO B 1 379 ? -28.673 -19.914 -32.751 1.00 51.77 379 PRO B O 1
ATOM 6432 N N . PRO B 1 380 ? -26.711 -20.940 -32.294 1.00 49.45 380 PRO B N 1
ATOM 6433 C CA . PRO B 1 380 ? -27.030 -21.053 -30.870 1.00 44.59 380 PRO B CA 1
ATOM 6434 C C . PRO B 1 380 ? -27.273 -19.740 -30.165 1.00 43.93 380 PRO B C 1
ATOM 6435 O O . PRO B 1 380 ? -27.904 -19.731 -29.104 1.00 44.20 380 PRO B O 1
ATOM 6439 N N . VAL B 1 381 ? -26.844 -18.634 -30.760 1.00 39.42 381 VAL B N 1
ATOM 6440 C CA . VAL B 1 381 ? -27.199 -17.322 -30.246 1.00 42.84 381 VAL B CA 1
ATOM 6441 C C . VAL B 1 381 ? -28.724 -17.066 -30.363 1.00 42.69 381 VAL B C 1
ATOM 6442 O O . VAL B 1 381 ? -29.350 -16.650 -29.378 1.00 42.88 381 VAL B O 1
ATOM 6446 N N . PHE B 1 382 ? -29.289 -17.313 -31.549 1.00 45.22 382 PHE B N 1
ATOM 6447 C CA . PHE B 1 382 ? -30.741 -17.203 -31.783 1.00 47.33 382 PHE B CA 1
ATOM 6448 C C . PHE B 1 382 ? -31.492 -18.150 -30.867 1.00 45.23 382 PHE B C 1
ATOM 6449 O O . PHE B 1 382 ? -32.394 -17.721 -30.169 1.00 47.99 382 PHE B O 1
ATOM 6457 N N . GLU B 1 383 ? -31.050 -19.406 -30.800 1.00 44.28 383 GLU B N 1
ATOM 6458 C CA . GLU B 1 383 ? -31.624 -20.365 -29.867 1.00 44.70 383 GLU B CA 1
ATOM 6459 C C . GLU B 1 383 ? -31.599 -19.960 -28.394 1.00 51.43 383 GLU B C 1
ATOM 6460 O O . GLU B 1 383 ? -32.547 -20.220 -27.653 1.00 51.73 383 GLU B O 1
ATOM 6462 N N . ALA B 1 384 ? -30.530 -19.321 -27.934 1.00 53.84 384 ALA B N 1
ATOM 6463 C CA . ALA B 1 384 ? -30.480 -18.853 -26.534 1.00 51.30 384 ALA B CA 1
ATOM 6464 C C . ALA B 1 384 ? -31.523 -17.753 -26.273 1.00 48.35 384 ALA B C 1
ATOM 6465 O O . ALA B 1 384 ? -32.031 -17.608 -25.158 1.00 50.64 384 ALA B O 1
ATOM 6467 N N . LEU B 1 385 ? -31.799 -16.955 -27.290 1.00 47.86 385 LEU B N 1
ATOM 6468 C CA . LEU B 1 385 ? -32.844 -15.945 -27.202 1.00 53.03 385 LEU B CA 1
ATOM 6469 C C . LEU B 1 385 ? -34.264 -16.518 -27.440 1.00 60.62 385 LEU B C 1
ATOM 6470 O O . LEU B 1 385 ? -35.236 -15.772 -27.421 1.00 60.57 385 LEU B O 1
ATOM 6475 N N . SER B 1 386 ? -34.362 -17.838 -27.625 1.00 62.22 386 SER B N 1
ATOM 6476 C CA . SER B 1 386 ? -35.610 -18.540 -27.929 1.00 62.61 386 SER B CA 1
ATOM 6477 C C . SER B 1 386 ? -36.254 -18.031 -29.215 1.00 69.36 386 SER B C 1
ATOM 6478 O O . SER B 1 386 ? -37.472 -17.946 -29.333 1.00 67.82 386 SER B O 1
ATOM 6481 N N . LEU B 1 387 ? -35.409 -17.695 -30.180 1.00 67.47 387 LEU B N 1
ATOM 6482 C CA . LEU B 1 387 ? -35.842 -17.223 -31.480 1.00 70.51 387 LEU B CA 1
ATOM 6483 C C . LEU B 1 387 ? -35.638 -18.354 -32.471 1.00 78.60 387 LEU B C 1
ATOM 6484 O O . LEU B 1 387 ? -34.810 -19.228 -32.229 1.00 74.49 387 LEU B O 1
ATOM 6489 N N . PRO B 1 388 ? -36.397 -18.347 -33.588 1.00 86.92 388 PRO B N 1
ATOM 6490 C CA . PRO B 1 388 ? -36.056 -19.206 -34.724 1.00 90.75 388 PRO B CA 1
ATOM 6491 C C . PRO B 1 388 ? -34.907 -18.586 -35.521 1.00 100.35 388 PRO B C 1
ATOM 6492 O O . PRO B 1 388 ? -34.617 -17.393 -35.340 1.00 95.23 388 PRO B O 1
ATOM 6496 N N . PRO B 1 389 ? -34.266 -19.380 -36.405 1.00 110.01 389 PRO B N 1
ATOM 6497 C CA . PRO B 1 389 ? -33.085 -18.921 -37.160 1.00 115.30 389 PRO B CA 1
ATOM 6498 C C . PRO B 1 389 ? -33.272 -17.621 -37.965 1.00 117.23 389 PRO B C 1
ATOM 6499 O O . PRO B 1 389 ? -32.283 -16.916 -38.207 1.00 116.38 389 PRO B O 1
ATOM 6503 N N . ALA B 1 390 ? -34.509 -17.316 -38.369 1.00 112.43 390 ALA B N 1
ATOM 6504 C CA . ALA B 1 390 ? -34.820 -16.039 -39.018 1.00 109.76 390 ALA B CA 1
ATOM 6505 C C . ALA B 1 390 ? -36.056 -15.393 -38.386 1.00 107.76 390 ALA B C 1
ATOM 6506 O O . ALA B 1 390 ? -37.168 -15.506 -38.890 1.00 90.46 390 ALA B O 1
ATOM 6508 N N . THR B 1 392 ? -38.920 -12.635 -37.011 1.00 96.89 392 THR B N 1
ATOM 6509 C CA . THR B 1 392 ? -39.590 -11.381 -37.428 1.00 83.85 392 THR B CA 1
ATOM 6510 C C . THR B 1 392 ? -39.220 -10.231 -36.478 1.00 80.98 392 THR B C 1
ATOM 6511 O O . THR B 1 392 ? -38.690 -10.469 -35.378 1.00 79.09 392 THR B O 1
ATOM 6513 N N . GLU B 1 393 ? -39.478 -8.991 -36.890 1.00 73.87 393 GLU B N 1
ATOM 6514 C CA . GLU B 1 393 ? -39.176 -7.834 -36.023 1.00 78.97 393 GLU B CA 1
ATOM 6515 C C . GLU B 1 393 ? -39.971 -7.911 -34.704 1.00 82.97 393 GLU B C 1
ATOM 6516 O O . GLU B 1 393 ? -39.461 -7.529 -33.652 1.00 94.74 393 GLU B O 1
ATOM 6518 N N . SER B 1 394 ? -41.186 -8.457 -34.758 1.00 77.63 394 SER B N 1
ATOM 6519 C CA . SER B 1 394 ? -42.005 -8.658 -33.559 1.00 80.26 394 SER B CA 1
ATOM 6520 C C . SER B 1 394 ? -41.414 -9.714 -32.610 1.00 76.05 394 SER B C 1
ATOM 6521 O O . SER B 1 394 ? -41.366 -9.518 -31.384 1.00 68.46 394 SER B O 1
ATOM 6523 N N . GLU B 1 395 ? -41.018 -10.854 -33.174 1.00 81.95 395 GLU B N 1
ATOM 6524 C CA . GLU B 1 395 ? -40.371 -11.925 -32.401 1.00 80.70 395 GLU B CA 1
ATOM 6525 C C . GLU B 1 395 ? -39.068 -11.456 -31.707 1.00 77.35 395 GLU B C 1
ATOM 6526 O O . GLU B 1 395 ? -38.837 -11.757 -30.532 1.00 68.41 395 GLU B O 1
ATOM 6528 N N . MET B 1 396 ? -38.245 -10.698 -32.422 1.00 76.49 396 MET B N 1
ATOM 6529 C CA . MET B 1 396 ? -37.030 -10.144 -31.838 1.00 82.75 396 MET B CA 1
ATOM 6530 C C . MET B 1 396 ? -37.358 -9.162 -30.711 1.00 83.26 396 MET B C 1
ATOM 6531 O O . MET B 1 396 ? -36.717 -9.200 -29.658 1.00 78.00 396 MET B O 1
ATOM 6536 N N . ALA B 1 397 ? -38.346 -8.294 -30.921 1.00 76.86 397 ALA B N 1
ATOM 6537 C CA . ALA B 1 397 ? -38.720 -7.310 -29.893 1.00 74.28 397 ALA B CA 1
ATOM 6538 C C . ALA B 1 397 ? -39.091 -7.996 -28.575 1.00 66.63 397 ALA B C 1
ATOM 6539 O O . ALA B 1 397 ? -38.665 -7.536 -27.512 1.00 53.47 397 ALA B O 1
ATOM 6541 N N . GLU B 1 398 ? -39.859 -9.093 -28.668 1.00 61.95 398 GLU B N 1
ATOM 6542 C CA . GLU B 1 398 ? -40.227 -9.911 -27.507 1.00 62.63 398 GLU B CA 1
ATOM 6543 C C . GLU B 1 398 ? -38.992 -10.515 -26.812 1.00 63.03 398 GLU B C 1
ATOM 6544 O O . GLU B 1 398 ? -38.898 -10.495 -25.584 1.00 60.59 398 GLU B O 1
ATOM 6546 N N . ALA B 1 399 ? -38.056 -11.045 -27.605 1.00 67.41 399 ALA B N 1
ATOM 6547 C CA . ALA B 1 399 ? -36.803 -11.628 -27.091 1.00 57.04 399 ALA B CA 1
ATOM 6548 C C . ALA B 1 399 ? -35.975 -10.638 -26.264 1.00 50.45 399 ALA B C 1
ATOM 6549 O O . ALA B 1 399 ? -35.463 -11.023 -25.211 1.00 43.47 399 ALA B O 1
ATOM 6551 N N . LEU B 1 400 ? -35.869 -9.382 -26.721 1.00 49.13 400 LEU B N 1
ATOM 6552 C CA . LEU B 1 400 ? -35.159 -8.326 -25.952 1.00 49.88 400 LEU B CA 1
ATOM 6553 C C . LEU B 1 400 ? -35.834 -7.960 -24.613 1.00 57.85 400 LEU B C 1
ATOM 6554 O O . LEU B 1 400 ? -35.137 -7.712 -23.607 1.00 58.39 400 LEU B O 1
ATOM 6556 N N . VAL B 1 401 ? -37.170 -7.975 -24.565 1.00 51.46 401 VAL B N 1
ATOM 6557 C CA . VAL B 1 401 ? -37.873 -7.743 -23.297 1.00 55.65 401 VAL B CA 1
ATOM 6558 C C . VAL B 1 401 ? -37.671 -8.944 -22.355 1.00 43.17 401 VAL B C 1
ATOM 6559 O O . VAL B 1 401 ? -37.427 -8.766 -21.167 1.00 46.40 401 VAL B O 1
ATOM 6561 N N . ARG B 1 402 ? -37.803 -10.151 -22.877 1.00 39.84 402 ARG B N 1
ATOM 6562 C CA . ARG B 1 402 ? -37.586 -11.359 -22.070 1.00 44.77 402 ARG B CA 1
ATOM 6563 C C . ARG B 1 402 ? -36.139 -11.486 -21.516 1.00 46.82 402 ARG B C 1
ATOM 6564 O O . ARG B 1 402 ? -35.889 -12.069 -20.427 1.00 41.29 402 ARG B O 1
ATOM 6572 N N . LEU B 1 403 ? -35.185 -10.932 -22.260 1.00 42.53 403 LEU B N 1
ATOM 6573 C CA . LEU B 1 403 ? -33.806 -10.998 -21.848 1.00 37.49 403 LEU B CA 1
ATOM 6574 C C . LEU B 1 403 ? -33.539 -10.076 -20.629 1.00 38.01 403 LEU B C 1
ATOM 6575 O O . LEU B 1 403 ? -32.613 -10.345 -19.904 1.00 39.65 403 LEU B O 1
ATOM 6580 N N . LYS B 1 404 ? -34.387 -9.071 -20.385 1.00 36.39 404 LYS B N 1
ATOM 6581 C CA . LYS B 1 404 ? -34.350 -8.233 -19.166 1.00 40.35 404 LYS B CA 1
ATOM 6582 C C . LYS B 1 404 ? -35.336 -8.619 -18.048 1.00 37.87 404 LYS B C 1
ATOM 6583 O O . LYS B 1 404 ? -35.456 -7.922 -17.043 1.00 40.71 404 LYS B O 1
ATOM 6589 N N . ASP B 1 405 ? -35.979 -9.763 -18.200 1.00 42.47 405 ASP B N 1
ATOM 6590 C CA . ASP B 1 405 ? -36.955 -10.298 -17.244 1.00 47.48 405 ASP B CA 1
ATOM 6591 C C . ASP B 1 405 ? -36.296 -10.544 -15.899 1.00 41.90 405 ASP B C 1
ATOM 6592 O O . ASP B 1 405 ? -35.222 -11.149 -15.827 1.00 39.68 405 ASP B O 1
ATOM 6597 N N . ALA B 1 406 ? -36.954 -10.127 -14.819 1.00 33.92 406 ALA B N 1
ATOM 6598 C CA . ALA B 1 406 ? -36.413 -10.325 -13.469 1.00 30.75 406 ALA B CA 1
ATOM 6599 C C . ALA B 1 406 ? -36.559 -11.726 -12.897 1.00 30.73 406 ALA B C 1
ATOM 6600 O O . ALA B 1 406 ? -36.095 -11.987 -11.805 1.00 33.08 406 ALA B O 1
ATOM 6602 N N . SER B 1 407 ? -37.048 -12.675 -13.673 1.00 30.03 407 SER B N 1
ATOM 6603 C CA . SER B 1 407 ? -37.305 -13.990 -13.175 1.00 33.45 407 SER B CA 1
ATOM 6604 C C . SER B 1 407 ? -36.028 -14.853 -13.229 1.00 34.71 407 SER B C 1
ATOM 6605 O O . SER B 1 407 ? -35.024 -14.461 -13.829 1.00 38.15 407 SER B O 1
ATOM 6608 N N . GLU B 1 408 ? -36.097 -16.026 -12.599 1.00 37.01 408 GLU B N 1
ATOM 6609 C CA . GLU B 1 408 ? -35.086 -17.064 -12.698 1.00 37.29 408 GLU B CA 1
ATOM 6610 C C . GLU B 1 408 ? -34.998 -17.541 -14.159 1.00 43.97 408 GLU B C 1
ATOM 6611 O O . GLU B 1 408 ? -33.925 -17.909 -14.631 1.00 32.66 408 GLU B O 1
ATOM 6613 N N . GLU B 1 409 ? -36.100 -17.476 -14.904 1.00 41.35 409 GLU B N 1
ATOM 6614 C CA . GLU B 1 409 ? -36.042 -17.854 -16.304 1.00 42.68 409 GLU B CA 1
ATOM 6615 C C . GLU B 1 409 ? -35.199 -16.819 -17.106 1.00 35.10 409 GLU B C 1
ATOM 6616 O O . GLU B 1 409 ? -34.425 -17.196 -17.937 1.00 41.35 409 GLU B O 1
ATOM 6622 N N . GLY B 1 410 ? -35.388 -15.536 -16.865 1.00 32.87 410 GLY B N 1
ATOM 6623 C CA . GLY B 1 410 ? -34.593 -14.463 -17.427 1.00 32.26 410 GLY B CA 1
ATOM 6624 C C . GLY B 1 410 ? -33.101 -14.619 -17.124 1.00 33.47 410 GLY B C 1
ATOM 6625 O O . GLY B 1 410 ? -32.270 -14.534 -18.029 1.00 32.88 410 GLY B O 1
ATOM 6626 N N . ALA B 1 411 ? -32.759 -14.922 -15.886 1.00 30.53 411 ALA B N 1
ATOM 6627 C CA . ALA B 1 411 ? -31.337 -15.229 -15.521 1.00 35.14 411 ALA B CA 1
ATOM 6628 C C . ALA B 1 411 ? -30.755 -16.433 -16.318 1.00 36.95 411 ALA B C 1
ATOM 6629 O O . ALA B 1 411 ? -29.609 -16.394 -16.756 1.00 27.68 411 ALA B O 1
ATOM 6631 N N . LYS B 1 412 ? -31.579 -17.447 -16.555 1.00 35.06 412 LYS B N 1
ATOM 6632 C CA . LYS B 1 412 ? -31.177 -18.574 -17.381 1.00 36.80 412 LYS B CA 1
ATOM 6633 C C . LYS B 1 412 ? -30.922 -18.133 -18.814 1.00 39.25 412 LYS B C 1
ATOM 6634 O O . LYS B 1 412 ? -29.981 -18.624 -19.465 1.00 37.39 412 LYS B O 1
ATOM 6636 N N . ARG B 1 413 ? -31.753 -17.223 -19.318 1.00 37.82 413 ARG B N 1
ATOM 6637 C CA . ARG B 1 413 ? -31.596 -16.757 -20.682 1.00 38.88 413 ARG B CA 1
ATOM 6638 C C . ARG B 1 413 ? -30.347 -15.900 -20.816 1.00 33.42 413 ARG B C 1
ATOM 6639 O O . ARG B 1 413 ? -29.657 -15.996 -21.823 1.00 30.17 413 ARG B O 1
ATOM 6644 N N . ARG B 1 414 ? -30.088 -15.060 -19.820 1.00 30.12 414 ARG B N 1
ATOM 6645 C CA . ARG B 1 414 ? -28.869 -14.221 -19.826 1.00 27.29 414 ARG B CA 1
ATOM 6646 C C . ARG B 1 414 ? -27.612 -15.097 -19.806 1.00 27.85 414 ARG B C 1
ATOM 6647 O O . ARG B 1 414 ? -26.705 -14.886 -20.594 1.00 28.93 414 ARG B O 1
ATOM 6655 N N . ALA B 1 415 ? -27.629 -16.164 -19.024 1.00 29.08 415 ALA B N 1
ATOM 6656 C CA . ALA B 1 415 ? -26.496 -17.068 -18.961 1.00 32.47 415 ALA B CA 1
ATOM 6657 C C . ALA B 1 415 ? -26.349 -17.872 -20.260 1.00 35.91 415 ALA B C 1
ATOM 6658 O O . ALA B 1 415 ? -25.229 -18.053 -20.737 1.00 35.55 415 ALA B O 1
ATOM 6660 N N . ALA B 1 416 ? -27.442 -18.305 -20.854 1.00 31.75 416 ALA B N 1
ATOM 6661 C CA . ALA B 1 416 ? -27.360 -19.065 -22.098 1.00 32.44 416 ALA B CA 1
ATOM 6662 C C . ALA B 1 416 ? -26.866 -18.203 -23.210 1.00 30.61 416 ALA B C 1
ATOM 6663 O O . ALA B 1 416 ? -26.132 -18.662 -24.061 1.00 34.70 416 ALA B O 1
ATOM 6665 N N . LEU B 1 417 ? -27.305 -16.952 -23.253 1.00 30.53 417 LEU B N 1
ATOM 6666 C CA . LEU B 1 417 ? -26.856 -16.039 -24.279 1.00 31.34 417 LEU B CA 1
ATOM 6667 C C . LEU B 1 417 ? -25.313 -15.815 -24.187 1.00 30.60 417 LEU B C 1
ATOM 6668 O O . LEU B 1 417 ? -24.642 -15.759 -25.186 1.00 29.42 417 LEU B O 1
ATOM 6673 N N . ARG B 1 418 ? -24.817 -15.598 -22.977 1.00 32.22 418 ARG B N 1
ATOM 6674 C CA . ARG B 1 418 ? -23.394 -15.396 -22.737 1.00 30.76 418 ARG B CA 1
ATOM 6675 C C . ARG B 1 418 ? -22.577 -16.621 -23.197 1.00 33.69 418 ARG B C 1
ATOM 6676 O O . ARG B 1 418 ? -21.493 -16.496 -23.778 1.00 30.11 418 ARG B O 1
ATOM 6684 N N . LYS B 1 419 ? -23.083 -17.793 -22.888 1.00 30.46 419 LYS B N 1
ATOM 6685 C CA . LYS B 1 419 ? -22.418 -19.007 -23.262 1.00 36.56 419 LYS B CA 1
ATOM 6686 C C . LYS B 1 419 ? -22.340 -19.129 -24.771 1.00 37.76 419 LYS B C 1
ATOM 6687 O O . LYS B 1 419 ? -21.303 -19.543 -25.347 1.00 32.18 419 LYS B O 1
ATOM 6693 N N . ALA B 1 420 ? -23.429 -18.790 -25.440 1.00 31.08 420 ALA B N 1
ATOM 6694 C CA . ALA B 1 420 ? -23.445 -18.864 -26.900 1.00 30.88 420 ALA B CA 1
ATOM 6695 C C . ALA B 1 420 ? -22.514 -17.837 -27.528 1.00 30.16 420 ALA B C 1
ATOM 6696 O O . ALA B 1 420 ? -21.777 -18.168 -28.448 1.00 28.14 420 ALA B O 1
ATOM 6698 N N . MET B 1 421 ? -22.534 -16.596 -27.027 1.00 29.99 421 MET B N 1
ATOM 6699 C CA . MET B 1 421 ? -21.618 -15.587 -27.520 1.00 28.80 421 MET B CA 1
ATOM 6700 C C . MET B 1 421 ? -20.153 -15.984 -27.310 1.00 31.29 421 MET B C 1
ATOM 6701 O O . MET B 1 421 ? -19.306 -15.852 -28.238 1.00 33.16 421 MET B O 1
ATOM 6706 N N . ASP B 1 422 ? -19.848 -16.527 -26.146 1.00 30.31 422 ASP B N 1
ATOM 6707 C CA . ASP B 1 422 ? -18.463 -16.977 -25.833 1.00 34.00 422 ASP B CA 1
ATOM 6708 C C . ASP B 1 422 ? -17.952 -18.056 -26.782 1.00 32.95 422 ASP B C 1
ATOM 6709 O O . ASP B 1 422 ? -16.783 -18.020 -27.168 1.00 31.05 422 ASP B O 1
ATOM 6714 N N . ALA B 1 423 ? -18.819 -18.986 -27.192 1.00 32.56 423 ALA B N 1
ATOM 6715 C CA . ALA B 1 423 ? -18.403 -20.031 -28.103 1.00 29.91 423 ALA B CA 1
ATOM 6716 C C . ALA B 1 423 ? -18.114 -19.558 -29.537 1.00 28.72 423 ALA B C 1
ATOM 6717 O O . ALA B 1 423 ? -17.566 -20.330 -30.316 1.00 32.90 423 ALA B O 1
ATOM 6719 N N . THR B 1 424 ? -18.480 -18.333 -29.904 1.00 25.57 424 THR B N 1
ATOM 6720 C CA . THR B 1 424 ? -18.137 -17.813 -31.239 1.00 28.49 424 THR B CA 1
ATOM 6721 C C . THR B 1 424 ? -16.666 -17.378 -31.314 1.00 29.23 424 THR B C 1
ATOM 6722 O O . THR B 1 424 ? -16.130 -17.214 -32.402 1.00 28.41 424 THR B O 1
ATOM 6726 N N . ILE B 1 425 ? -16.008 -17.206 -30.172 1.00 29.21 425 ILE B N 1
ATOM 6727 C CA . ILE B 1 425 ? -14.626 -16.735 -30.177 1.00 31.09 425 ILE B CA 1
ATOM 6728 C C . ILE B 1 425 ? -13.624 -17.619 -30.990 1.00 29.56 425 ILE B C 1
ATOM 6729 O O . ILE B 1 425 ? -12.616 -17.104 -31.520 1.00 28.81 425 ILE B O 1
ATOM 6734 N N . ILE B 1 426 ? -13.902 -18.909 -31.117 1.00 29.94 426 ILE B N 1
ATOM 6735 C CA . ILE B 1 426 ? -13.063 -19.819 -31.906 1.00 30.89 426 ILE B CA 1
ATOM 6736 C C . ILE B 1 426 ? -12.887 -19.320 -33.342 1.00 30.00 426 ILE B C 1
ATOM 6737 O O . ILE B 1 426 ? -11.850 -19.538 -33.953 1.00 31.31 426 ILE B O 1
ATOM 6742 N N . GLY B 1 427 ? -13.881 -18.599 -33.859 1.00 29.70 427 GLY B N 1
ATOM 6743 C CA . GLY B 1 427 ? -13.817 -18.032 -35.223 1.00 31.36 427 GLY B CA 1
ATOM 6744 C C . GLY B 1 427 ? -13.285 -16.606 -35.308 1.00 31.05 427 GLY B C 1
ATOM 6745 O O . GLY B 1 427 ? -13.163 -16.062 -36.408 1.00 27.67 427 GLY B O 1
ATOM 6746 N N . LEU B 1 428 ? -12.955 -16.005 -34.164 1.00 25.68 428 LEU B N 1
ATOM 6747 C CA . LEU B 1 428 ? -12.698 -14.581 -34.072 1.00 27.97 428 LEU B CA 1
ATOM 6748 C C . LEU B 1 428 ? -11.481 -14.283 -33.198 1.00 30.93 428 LEU B C 1
ATOM 6749 O O . LEU B 1 428 ? -11.428 -13.231 -32.562 1.00 28.67 428 LEU B O 1
ATOM 6754 N N . GLY B 1 429 ? -10.487 -15.183 -33.164 1.00 30.83 429 GLY B N 1
ATOM 6755 C CA . GLY B 1 429 ? -9.236 -14.914 -32.426 1.00 28.55 429 GLY B CA 1
ATOM 6756 C C . GLY B 1 429 ? -8.862 -15.965 -31.418 1.00 29.38 429 GLY B C 1
ATOM 6757 O O . GLY B 1 429 ? -7.716 -16.042 -30.992 1.00 27.96 429 GLY B O 1
ATOM 6758 N N . GLY B 1 430 ? -9.814 -16.810 -31.073 1.00 25.26 430 GLY B N 1
ATOM 6759 C CA . GLY B 1 430 ? -9.578 -17.830 -30.126 1.00 26.66 430 GLY B CA 1
ATOM 6760 C C . GLY B 1 430 ? -8.762 -19.015 -30.649 1.00 24.38 430 GLY B C 1
ATOM 6761 O O . GLY B 1 430 ? -8.138 -19.733 -29.837 1.00 25.33 430 GLY B O 1
ATOM 6762 N N . GLY B 1 431 ? -8.738 -19.216 -31.964 1.00 23.76 431 GLY B N 1
ATOM 6763 C CA . GLY B 1 431 ? -8.060 -20.390 -32.548 1.00 25.88 431 GLY B CA 1
ATOM 6764 C C . GLY B 1 431 ? -6.553 -20.254 -32.762 1.00 24.00 431 GLY B C 1
ATOM 6765 O O . GLY B 1 431 ? -6.044 -20.442 -33.889 1.00 21.98 431 GLY B O 1
ATOM 6766 N N . HIS B 1 432 ? -5.838 -19.943 -31.698 1.00 21.54 432 HIS B N 1
ATOM 6767 C CA . HIS B 1 432 ? -4.381 -19.680 -31.779 1.00 22.20 432 HIS B CA 1
ATOM 6768 C C . HIS B 1 432 ? -3.615 -20.945 -32.089 1.00 20.18 432 HIS B C 1
ATOM 6769 O O . HIS B 1 432 ? -2.659 -20.935 -32.839 1.00 20.60 432 HIS B O 1
ATOM 6776 N N . GLY B 1 433 ? -4.101 -22.058 -31.570 1.00 20.20 433 GLY B N 1
ATOM 6777 C CA . GLY B 1 433 ? -3.542 -23.354 -31.854 1.00 23.18 433 GLY B CA 1
ATOM 6778 C C . GLY B 1 433 ? -3.702 -23.760 -33.283 1.00 24.34 433 GLY B C 1
ATOM 6779 O O . GLY B 1 433 ? -2.766 -24.268 -33.906 1.00 21.49 433 GLY B O 1
ATOM 6780 N N . VAL B 1 434 ? -4.901 -23.571 -33.814 1.00 23.51 434 VAL B N 1
ATOM 6781 C CA . VAL B 1 434 ? -5.061 -23.823 -35.245 1.00 24.56 434 VAL B CA 1
ATOM 6782 C C . VAL B 1 434 ? -4.007 -23.028 -36.060 1.00 24.94 434 VAL B C 1
ATOM 6783 O O . VAL B 1 434 ? -3.442 -23.521 -37.024 1.00 23.65 434 VAL B O 1
ATOM 6787 N N . GLU B 1 435 ? -3.820 -21.763 -35.705 1.00 24.95 435 GLU B N 1
ATOM 6788 C CA . GLU B 1 435 ? -2.944 -20.862 -36.457 1.00 25.13 435 GLU B CA 1
ATOM 6789 C C . GLU B 1 435 ? -1.480 -21.338 -36.454 1.00 23.09 435 GLU B C 1
ATOM 6790 O O . GLU B 1 435 ? -0.767 -21.143 -37.439 1.00 22.67 435 GLU B O 1
ATOM 6796 N N . LEU B 1 436 ? -1.024 -21.855 -35.323 1.00 24.15 436 LEU B N 1
ATOM 6797 C CA . LEU B 1 436 ? 0.414 -22.014 -35.078 1.00 26.51 436 LEU B CA 1
ATOM 6798 C C . LEU B 1 436 ? 0.891 -23.421 -34.899 1.00 24.59 436 LEU B C 1
ATOM 6799 O O . LEU B 1 436 ? 2.099 -23.646 -34.970 1.00 22.95 436 LEU B O 1
ATOM 6804 N N . ASN B 1 437 ? -0.001 -24.382 -34.651 1.00 21.98 437 ASN B N 1
ATOM 6805 C CA . ASN B 1 437 ? 0.444 -25.720 -34.240 1.00 21.67 437 ASN B CA 1
ATOM 6806 C C . ASN B 1 437 ? 0.691 -26.666 -35.430 1.00 21.84 437 ASN B C 1
ATOM 6807 O O . ASN B 1 437 ? 0.278 -27.807 -35.405 1.00 24.43 437 ASN B O 1
ATOM 6812 N N . GLN B 1 438 ? 1.400 -26.217 -36.435 1.00 21.01 438 GLN B N 1
ATOM 6813 C CA . GLN B 1 438 ? 1.723 -27.058 -37.557 1.00 22.75 438 GLN B CA 1
ATOM 6814 C C . GLN B 1 438 ? 2.610 -28.217 -37.031 1.00 24.42 438 GLN B C 1
ATOM 6815 O O . GLN B 1 438 ? 3.475 -27.995 -36.178 1.00 21.56 438 GLN B O 1
ATOM 6821 N N . ARG B 1 439 ? 2.360 -29.443 -37.519 1.00 22.01 439 ARG B N 1
ATOM 6822 C CA . ARG B 1 439 ? 3.147 -30.644 -37.119 1.00 21.97 439 ARG B CA 1
ATOM 6823 C C . ARG B 1 439 ? 3.452 -31.384 -38.383 1.00 22.97 439 ARG B C 1
ATOM 6824 O O . ARG B 1 439 ? 2.593 -32.060 -38.916 1.00 24.67 439 ARG B O 1
ATOM 6832 N N . TYR B 1 440 ? 4.651 -31.197 -38.924 1.00 21.09 440 TYR B N 1
ATOM 6833 C CA . TYR B 1 440 ? 5.020 -31.770 -40.237 1.00 20.92 440 TYR B CA 1
ATOM 6834 C C . TYR B 1 440 ? 5.594 -33.167 -40.055 1.00 21.89 440 TYR B C 1
ATOM 6835 O O . TYR B 1 440 ? 6.392 -33.413 -39.156 1.00 22.65 440 TYR B O 1
ATOM 6844 N N . VAL B 1 441 ? 5.177 -34.075 -40.928 1.00 23.39 441 VAL B N 1
ATOM 6845 C CA . VAL B 1 441 ? 5.728 -35.439 -41.001 1.00 23.59 441 VAL B CA 1
ATOM 6846 C C . VAL B 1 441 ? 6.015 -35.672 -42.459 1.00 20.72 441 VAL B C 1
ATOM 6847 O O . VAL B 1 441 ? 5.132 -35.664 -43.287 1.00 24.99 441 VAL B O 1
ATOM 6851 N N . SER B 1 442 ? 7.278 -35.828 -42.832 1.00 23.54 442 SER B N 1
ATOM 6852 C CA . SER B 1 442 ? 7.624 -35.938 -44.238 1.00 21.73 442 SER B CA 1
ATOM 6853 C C . SER B 1 442 ? 9.085 -36.370 -44.342 1.00 23.82 442 SER B C 1
ATOM 6854 O O . SER B 1 442 ? 9.784 -36.475 -43.322 1.00 22.62 442 SER B O 1
ATOM 6857 N N . ARG B 1 443 ? 9.584 -36.522 -45.560 1.00 23.70 443 ARG B N 1
ATOM 6858 C CA . ARG B 1 443 ? 11.023 -36.870 -45.758 1.00 22.81 443 ARG B CA 1
ATOM 6859 C C . ARG B 1 443 ? 11.928 -35.631 -45.595 1.00 25.15 443 ARG B C 1
ATOM 6860 O O . ARG B 1 443 ? 13.171 -35.727 -45.618 1.00 24.63 443 ARG B O 1
ATOM 6862 N N . ALA B 1 444 ? 11.312 -34.468 -45.416 1.00 24.88 444 ALA B N 1
ATOM 6863 C CA . ALA B 1 444 ? 12.092 -33.289 -45.159 1.00 24.51 444 ALA B CA 1
ATOM 6864 C C . ALA B 1 444 ? 12.149 -32.936 -43.701 1.00 22.96 444 ALA B C 1
ATOM 6865 O O . ALA B 1 444 ? 12.536 -31.814 -43.348 1.00 23.27 444 ALA B O 1
ATOM 6867 N N . VAL B 1 445 ? 11.785 -33.892 -42.840 1.00 21.54 445 VAL B N 1
ATOM 6868 C CA . VAL B 1 445 ? 11.908 -33.792 -41.402 1.00 21.84 445 VAL B CA 1
ATOM 6869 C C . VAL B 1 445 ? 12.499 -35.133 -40.909 1.00 26.46 445 VAL B C 1
ATOM 6870 O O . VAL B 1 445 ? 11.897 -36.203 -41.143 1.00 24.46 445 VAL B O 1
ATOM 6874 N N . PHE B 1 446 ? 13.639 -35.064 -40.215 1.00 21.87 446 PHE B N 1
ATOM 6875 C CA . PHE B 1 446 ? 14.369 -36.233 -39.774 1.00 24.38 446 PHE B CA 1
ATOM 6876 C C . PHE B 1 446 ? 14.053 -36.543 -38.332 1.00 22.02 446 PHE B C 1
ATOM 6877 O O . PHE B 1 446 ? 14.483 -35.812 -37.426 1.00 24.51 446 PHE B O 1
ATOM 6885 N N . PRO B 1 447 ? 13.261 -37.600 -38.075 1.00 21.24 447 PRO B N 1
ATOM 6886 C CA . PRO B 1 447 ? 12.848 -37.863 -36.693 1.00 23.98 447 PRO B CA 1
ATOM 6887 C C . PRO B 1 447 ? 14.007 -38.172 -35.743 1.00 23.93 447 PRO B C 1
ATOM 6888 O O . PRO B 1 447 ? 15.034 -38.705 -36.146 1.00 27.44 447 PRO B O 1
ATOM 6892 N N . ASP B 1 448 ? 13.864 -37.772 -34.496 1.00 25.68 448 ASP B N 1
ATOM 6893 C CA . ASP B 1 448 ? 14.921 -37.970 -33.526 1.00 26.34 448 ASP B CA 1
ATOM 6894 C C . ASP B 1 448 ? 14.615 -39.175 -32.586 1.00 27.30 448 ASP B C 1
ATOM 6895 O O . ASP B 1 448 ? 15.322 -39.344 -31.620 1.00 25.23 448 ASP B O 1
ATOM 6900 N N . GLY B 1 449 ? 13.537 -39.937 -32.824 1.00 24.16 449 GLY B N 1
ATOM 6901 C CA . GLY B 1 449 ? 13.232 -41.096 -31.974 1.00 26.82 449 GLY B CA 1
ATOM 6902 C C . GLY B 1 449 ? 12.311 -40.826 -30.800 1.00 28.45 449 GLY B C 1
ATOM 6903 O O . GLY B 1 449 ? 11.855 -41.744 -30.093 1.00 29.31 449 GLY B O 1
ATOM 6904 N N . THR B 1 450 ? 11.926 -39.595 -30.643 1.00 25.32 450 THR B N 1
ATOM 6905 C CA . THR B 1 450 ? 11.089 -39.171 -29.525 1.00 26.16 450 THR B CA 1
ATOM 6906 C C . THR B 1 450 ? 9.600 -39.205 -29.929 1.00 28.70 450 THR B C 1
ATOM 6907 O O . THR B 1 450 ? 9.290 -39.146 -31.139 1.00 28.06 450 THR B O 1
ATOM 6911 N N . PRO B 1 451 ? 8.674 -39.420 -28.969 1.00 30.36 451 PRO B N 1
ATOM 6912 C CA . PRO B 1 451 ? 7.247 -39.418 -29.343 1.00 30.25 451 PRO B CA 1
ATOM 6913 C C . PRO B 1 451 ? 6.728 -37.985 -29.547 1.00 30.29 451 PRO B C 1
ATOM 6914 O O . PRO B 1 451 ? 7.288 -37.087 -28.947 1.00 27.86 451 PRO B O 1
ATOM 6918 N N . ASP B 1 452 ? 5.718 -37.801 -30.387 1.00 29.93 452 ASP B N 1
ATOM 6919 C CA . ASP B 1 452 ? 4.995 -36.535 -30.466 1.00 31.78 452 ASP B CA 1
ATOM 6920 C C . ASP B 1 452 ? 4.397 -36.353 -29.092 1.00 31.37 452 ASP B C 1
ATOM 6921 O O . ASP B 1 452 ? 3.665 -37.224 -28.646 1.00 26.56 452 ASP B O 1
ATOM 6926 N N . PRO B 1 453 ? 4.793 -35.275 -28.363 1.00 32.22 453 PRO B N 1
ATOM 6927 C CA . PRO B 1 453 ? 4.364 -35.165 -26.962 1.00 31.15 453 PRO B CA 1
ATOM 6928 C C . PRO B 1 453 ? 2.887 -34.749 -26.825 1.00 30.47 453 PRO B C 1
ATOM 6929 O O . PRO B 1 453 ? 2.407 -34.588 -25.708 1.00 31.33 453 PRO B O 1
ATOM 6933 N N . GLY B 1 454 ? 2.205 -34.510 -27.946 1.00 29.19 454 GLY B N 1
ATOM 6934 C CA . GLY B 1 454 ? 0.793 -34.181 -27.895 1.00 32.12 454 GLY B CA 1
ATOM 6935 C C . GLY B 1 454 ? 0.648 -32.798 -27.281 1.00 30.70 454 GLY B C 1
ATOM 6936 O O . GLY B 1 454 ? 1.614 -32.033 -27.231 1.00 30.89 454 GLY B O 1
ATOM 6937 N N . PHE B 1 455 ? -0.522 -32.518 -26.749 1.00 27.18 455 PHE B N 1
ATOM 6938 C CA . PHE B 1 455 ? -0.873 -31.168 -26.309 1.00 27.78 455 PHE B CA 1
ATOM 6939 C C . PHE B 1 455 ? -1.475 -31.190 -24.921 1.00 28.82 455 PHE B C 1
ATOM 6940 O O . PHE B 1 455 ? -2.414 -31.952 -24.675 1.00 27.72 455 PHE B O 1
ATOM 6948 N N . VAL B 1 456 ? -0.927 -30.393 -24.007 1.00 28.08 456 VAL B N 1
ATOM 6949 C CA . VAL B 1 456 ? -1.408 -30.309 -22.627 1.00 27.13 456 VAL B CA 1
ATOM 6950 C C . VAL B 1 456 ? -2.820 -29.731 -22.587 1.00 32.62 456 VAL B C 1
ATOM 6951 O O . VAL B 1 456 ? -3.714 -30.314 -21.998 1.00 28.27 456 VAL B O 1
ATOM 6955 N N . ARG B 1 457 ? -3.043 -28.654 -23.330 1.00 31.02 457 ARG B N 1
ATOM 6956 C CA . ARG B 1 457 ? -4.377 -28.091 -23.491 1.00 33.79 457 ARG B CA 1
ATOM 6957 C C . ARG B 1 457 ? -4.879 -28.206 -24.900 1.00 30.55 457 ARG B C 1
ATOM 6958 O O . ARG B 1 457 ? -4.168 -28.641 -25.793 1.00 29.40 457 ARG B O 1
ATOM 6966 N N . ASP B 1 458 ? -6.138 -27.833 -25.090 1.00 28.86 458 ASP B N 1
ATOM 6967 C CA . ASP B 1 458 ? -6.803 -28.008 -26.384 1.00 29.80 458 ASP B CA 1
ATOM 6968 C C . ASP B 1 458 ? -5.964 -27.435 -27.542 1.00 27.92 458 ASP B C 1
ATOM 6969 O O . ASP B 1 458 ? -5.609 -26.268 -27.535 1.00 26.18 458 ASP B O 1
ATOM 6974 N N . GLN B 1 459 ? -5.737 -28.234 -28.567 1.00 28.87 459 GLN B N 1
ATOM 6975 C CA . GLN B 1 459 ? -4.762 -27.887 -29.610 1.00 29.08 459 GLN B CA 1
ATOM 6976 C C . GLN B 1 459 ? -5.275 -26.893 -30.647 1.00 30.44 459 GLN B C 1
ATOM 6977 O O . GLN B 1 459 ? -4.495 -26.440 -31.497 1.00 24.94 459 GLN B O 1
ATOM 6983 N N . GLU B 1 460 ? -6.581 -26.627 -30.627 1.00 26.38 460 GLU B N 1
ATOM 6984 C CA . GLU B 1 460 ? -7.178 -25.646 -31.511 1.00 26.02 460 GLU B CA 1
ATOM 6985 C C . GLU B 1 460 ? -7.117 -24.265 -30.894 1.00 26.04 460 GLU B C 1
ATOM 6986 O O . GLU B 1 460 ? -6.837 -23.287 -31.597 1.00 24.76 460 GLU B O 1
ATOM 6992 N N . PHE B 1 461 ? -7.348 -24.194 -29.600 1.00 24.62 461 PHE B N 1
ATOM 6993 C CA . PHE B 1 461 ? -7.363 -22.931 -28.860 1.00 25.30 461 PHE B CA 1
ATOM 6994 C C . PHE B 1 461 ? -5.961 -22.483 -28.465 1.00 23.80 461 PHE B C 1
ATOM 6995 O O . PHE B 1 461 ? -5.682 -21.286 -28.498 1.00 25.81 461 PHE B O 1
ATOM 7003 N N . PHE B 1 462 ? -5.090 -23.406 -28.135 1.00 20.45 462 PHE B N 1
ATOM 7004 C CA . PHE B 1 462 ? -3.832 -23.032 -27.531 1.00 22.32 462 PHE B CA 1
ATOM 7005 C C . PHE B 1 462 ? -2.608 -23.520 -28.347 1.00 22.28 462 PHE B C 1
ATOM 7006 O O . PHE B 1 462 ? -2.481 -24.698 -28.648 1.00 22.78 462 PHE B O 1
ATOM 7014 N N . TYR B 1 463 ? -1.701 -22.579 -28.599 1.00 21.65 463 TYR B N 1
ATOM 7015 C CA . TYR B 1 463 ? -0.375 -22.875 -29.165 1.00 21.16 463 TYR B CA 1
ATOM 7016 C C . TYR B 1 463 ? 0.452 -23.645 -28.138 1.00 20.03 463 TYR B C 1
ATOM 7017 O O . TYR B 1 463 ? 0.416 -23.318 -26.934 1.00 20.63 463 TYR B O 1
ATOM 7026 N N . GLN B 1 464 ? 1.206 -24.637 -28.592 1.00 20.18 464 GLN B N 1
ATOM 7027 C CA . GLN B 1 464 ? 2.173 -25.294 -27.726 1.00 22.08 464 GLN B CA 1
ATOM 7028 C C . GLN B 1 464 ? 3.504 -25.377 -28.433 1.00 19.45 464 GLN B C 1
ATOM 7029 O O . GLN B 1 464 ? 3.615 -25.968 -29.488 1.00 18.45 464 GLN B O 1
ATOM 7035 N N . ALA B 1 465 ? 4.487 -24.711 -27.855 1.00 19.62 465 ALA B N 1
ATOM 7036 C CA . ALA B 1 465 ? 5.810 -24.674 -28.429 1.00 21.97 465 ALA B CA 1
ATOM 7037 C C . ALA B 1 465 ? 6.481 -26.053 -28.363 1.00 21.49 465 ALA B C 1
ATOM 7038 O O . ALA B 1 465 ? 6.216 -26.838 -27.423 1.00 20.33 465 ALA B O 1
ATOM 7040 N N . SER B 1 466 ? 7.253 -26.388 -29.393 1.00 20.78 466 SER B N 1
ATOM 7041 C CA . SER B 1 466 ? 7.953 -27.657 -29.418 1.00 21.31 466 SER B CA 1
ATOM 7042 C C . SER B 1 466 ? 9.232 -27.483 -30.214 1.00 21.17 466 SER B C 1
ATOM 7043 O O . SER B 1 466 ? 9.222 -26.801 -31.214 1.00 19.50 466 SER B O 1
ATOM 7046 N N . THR B 1 467 ? 10.288 -28.202 -29.812 1.00 22.78 467 THR B N 1
ATOM 7047 C CA . THR B 1 467 ? 11.531 -28.254 -30.604 1.00 21.30 467 THR B CA 1
ATOM 7048 C C . THR B 1 467 ? 11.742 -29.594 -31.302 1.00 23.36 467 THR B C 1
ATOM 7049 O O . THR B 1 467 ? 12.813 -29.871 -31.889 1.00 23.39 467 THR B O 1
ATOM 7053 N N . ARG B 1 468 ? 10.725 -30.456 -31.262 1.00 21.93 468 ARG B N 1
ATOM 7054 C CA . ARG B 1 468 ? 10.814 -31.741 -31.906 1.00 21.36 468 ARG B CA 1
ATOM 7055 C C . ARG B 1 468 ? 10.811 -31.536 -33.430 1.00 21.50 468 ARG B C 1
ATOM 7056 O O . ARG B 1 468 ? 10.107 -30.682 -33.907 1.00 23.29 468 ARG B O 1
ATOM 7064 N N . PRO B 1 469 ? 11.601 -32.301 -34.177 1.00 20.73 469 PRO B N 1
ATOM 7065 C CA . PRO B 1 469 ? 11.530 -32.116 -35.574 1.00 19.70 469 PRO B CA 1
ATOM 7066 C C . PRO B 1 469 ? 10.084 -32.206 -36.136 1.00 20.33 469 PRO B C 1
ATOM 7067 O O . PRO B 1 469 ? 9.294 -33.053 -35.732 1.00 19.36 469 PRO B O 1
ATOM 7071 N N . GLY B 1 470 ? 9.762 -31.283 -37.026 1.00 19.31 470 GLY B N 1
ATOM 7072 C CA . GLY B 1 470 ? 8.444 -31.100 -37.569 1.00 21.72 470 GLY B CA 1
ATOM 7073 C C . GLY B 1 470 ? 7.646 -29.949 -37.010 1.00 19.63 470 GLY B C 1
ATOM 7074 O O . GLY B 1 470 ? 6.572 -29.634 -37.548 1.00 20.28 470 GLY B O 1
ATOM 7075 N N . ALA B 1 471 ? 8.078 -29.415 -35.884 1.00 18.65 471 ALA B N 1
ATOM 7076 C CA . ALA B 1 471 ? 7.442 -28.245 -35.285 1.00 18.30 471 ALA B CA 1
ATOM 7077 C C . ALA B 1 471 ? 8.207 -26.999 -35.704 1.00 20.61 471 ALA B C 1
ATOM 7078 O O . ALA B 1 471 ? 9.413 -27.045 -36.050 1.00 19.52 471 ALA B O 1
ATOM 7080 N N . HIS B 1 472 ? 7.508 -25.885 -35.656 1.00 19.24 472 HIS B N 1
ATOM 7081 C CA . HIS B 1 472 ? 8.112 -24.565 -35.906 1.00 20.01 472 HIS B CA 1
ATOM 7082 C C . HIS B 1 472 ? 9.088 -24.211 -34.799 1.00 18.50 472 HIS B C 1
ATOM 7083 O O . HIS B 1 472 ? 8.826 -24.460 -33.626 1.00 20.50 472 HIS B O 1
ATOM 7090 N N . LEU B 1 473 ? 10.244 -23.661 -35.153 1.00 19.57 473 LEU B N 1
ATOM 7091 C CA . LEU B 1 473 ? 11.180 -23.161 -34.127 1.00 18.59 473 LEU B CA 1
ATOM 7092 C C . LEU B 1 473 ? 10.453 -22.196 -33.163 1.00 20.31 473 LEU B C 1
ATOM 7093 O O . LEU B 1 473 ? 9.777 -21.280 -33.616 1.00 21.30 473 LEU B O 1
ATOM 7098 N N . PRO B 1 474 ? 10.552 -22.408 -31.859 1.00 21.47 474 PRO B N 1
ATOM 7099 C CA . PRO B 1 474 ? 9.936 -21.508 -30.901 1.00 22.11 474 PRO B CA 1
ATOM 7100 C C . PRO B 1 474 ? 10.651 -20.161 -30.853 1.00 21.78 474 PRO B C 1
ATOM 7101 O O . PRO B 1 474 ? 11.871 -20.081 -31.091 1.00 19.24 474 PRO B O 1
ATOM 7105 N N . HIS B 1 475 ? 9.840 -19.124 -30.646 1.00 22.91 475 HIS B N 1
ATOM 7106 C CA . HIS B 1 475 ? 10.323 -17.766 -30.416 1.00 21.85 475 HIS B CA 1
ATOM 7107 C C . HIS B 1 475 ? 10.666 -17.566 -28.962 1.00 22.11 475 HIS B C 1
ATOM 7108 O O . HIS B 1 475 ? 9.888 -17.904 -28.095 1.00 22.77 475 HIS B O 1
ATOM 7115 N N . VAL B 1 476 ? 11.863 -17.052 -28.719 1.00 21.32 476 VAL B N 1
ATOM 7116 C CA . VAL B 1 476 ? 12.262 -16.443 -27.436 1.00 22.48 476 VAL B CA 1
ATOM 7117 C C . VAL B 1 476 ? 13.201 -15.297 -27.754 1.00 22.06 476 VAL B C 1
ATOM 7118 O O . VAL B 1 476 ? 13.745 -15.215 -28.870 1.00 21.64 476 VAL B O 1
ATOM 7122 N N . TRP B 1 477 ? 13.379 -14.418 -26.775 1.00 23.11 477 TRP B N 1
ATOM 7123 C CA . TRP B 1 477 ? 14.279 -13.270 -26.934 1.00 23.57 477 TRP B CA 1
ATOM 7124 C C . TRP B 1 477 ? 15.687 -13.635 -26.491 1.00 22.83 477 TRP B C 1
ATOM 7125 O O . TRP B 1 477 ? 15.886 -14.156 -25.403 1.00 24.55 477 TRP B O 1
ATOM 7136 N N . LEU B 1 478 ? 16.633 -13.350 -27.365 1.00 25.69 478 LEU B N 1
ATOM 7137 C CA . LEU B 1 478 ? 18.063 -13.337 -27.086 1.00 25.37 478 LEU B CA 1
ATOM 7138 C C . LEU B 1 478 ? 18.507 -11.903 -27.198 1.00 27.28 478 LEU B C 1
ATOM 7139 O O . LEU B 1 478 ? 17.698 -11.048 -27.492 1.00 24.37 478 LEU B O 1
ATOM 7144 N N . THR B 1 479 ? 19.809 -11.629 -26.998 1.00 24.64 479 THR B N 1
ATOM 7145 C CA . THR B 1 479 ? 20.315 -10.347 -27.393 1.00 26.39 479 THR B CA 1
ATOM 7146 C C . THR B 1 479 ? 21.519 -10.455 -28.348 1.00 27.84 479 THR B C 1
ATOM 7147 O O . THR B 1 479 ? 22.225 -11.435 -28.350 1.00 24.35 479 THR B O 1
ATOM 7151 N N . GLU B 1 480 ? 21.705 -9.409 -29.135 1.00 28.69 480 GLU B N 1
ATOM 7152 C CA . GLU B 1 480 ? 22.862 -9.210 -30.017 1.00 34.23 480 GLU B CA 1
ATOM 7153 C C . GLU B 1 480 ? 23.273 -7.770 -29.717 1.00 38.50 480 GLU B C 1
ATOM 7154 O O . GLU B 1 480 ? 22.461 -6.841 -29.896 1.00 36.57 480 GLU B O 1
ATOM 7160 N N . ASN B 1 481 ? 24.461 -7.577 -29.164 1.00 41.55 481 ASN B N 1
ATOM 7161 C CA . ASN B 1 481 ? 24.885 -6.230 -28.711 1.00 44.84 481 ASN B CA 1
ATOM 7162 C C . ASN B 1 481 ? 23.879 -5.542 -27.775 1.00 47.27 481 ASN B C 1
ATOM 7163 O O . ASN B 1 481 ? 23.557 -4.356 -27.912 1.00 41.80 481 ASN B O 1
ATOM 7168 N N . GLN B 1 482 ? 23.381 -6.317 -26.820 1.00 46.10 482 GLN B N 1
ATOM 7169 C CA . GLN B 1 482 ? 22.400 -5.835 -25.860 1.00 44.99 482 GLN B CA 1
ATOM 7170 C C . GLN B 1 482 ? 21.036 -5.421 -26.458 1.00 47.47 482 GLN B C 1
ATOM 7171 O O . GLN B 1 482 ? 20.156 -5.085 -25.681 1.00 47.55 482 GLN B O 1
ATOM 7173 N N . ARG B 1 483 ? 20.848 -5.499 -27.788 1.00 41.86 483 ARG B N 1
ATOM 7174 C CA . ARG B 1 483 ? 19.532 -5.310 -28.448 1.00 41.91 483 ARG B CA 1
ATOM 7175 C C . ARG B 1 483 ? 18.774 -6.671 -28.542 1.00 35.07 483 ARG B C 1
ATOM 7176 O O . ARG B 1 483 ? 19.391 -7.676 -28.900 1.00 30.40 483 ARG B O 1
ATOM 7178 N N . ARG B 1 484 ? 17.495 -6.715 -28.119 1.00 30.19 484 ARG B N 1
ATOM 7179 C CA . ARG B 1 484 ? 16.680 -7.921 -28.188 1.00 28.06 484 ARG B CA 1
ATOM 7180 C C . ARG B 1 484 ? 16.569 -8.404 -29.648 1.00 25.51 484 ARG B C 1
ATOM 7181 O O . ARG B 1 484 ? 16.348 -7.600 -30.551 1.00 24.40 484 ARG B O 1
ATOM 7189 N N . ILE B 1 485 ? 16.719 -9.706 -29.859 1.00 23.61 485 ILE B N 1
ATOM 7190 C CA . ILE B 1 485 ? 16.564 -10.314 -31.178 1.00 24.62 485 ILE B CA 1
ATOM 7191 C C . ILE B 1 485 ? 15.869 -11.659 -30.929 1.00 22.20 485 ILE B C 1
ATOM 7192 O O . ILE B 1 485 ? 16.103 -12.280 -29.924 1.00 21.39 485 ILE B O 1
ATOM 7197 N N . SER B 1 486 ? 14.973 -12.062 -31.820 1.00 20.61 486 SER B N 1
ATOM 7198 C CA . SER B 1 486 ? 14.276 -13.328 -31.684 1.00 21.14 486 SER B CA 1
ATOM 7199 C C . SER B 1 486 ? 15.156 -14.446 -32.210 1.00 22.01 486 SER B C 1
ATOM 7200 O O . SER B 1 486 ? 15.906 -14.261 -33.185 1.00 21.02 486 SER B O 1
ATOM 7203 N N . THR B 1 487 ? 14.964 -15.626 -31.674 1.00 19.92 487 THR B N 1
ATOM 7204 C CA . THR B 1 487 ? 15.507 -16.874 -32.275 1.00 20.07 487 THR B CA 1
ATOM 7205 C C . THR B 1 487 ? 15.176 -16.958 -33.751 1.00 19.72 487 THR B C 1
ATOM 7206 O O . THR B 1 487 ? 15.996 -17.427 -34.540 1.00 19.36 487 THR B O 1
ATOM 7210 N N . LEU B 1 488 ? 13.992 -16.487 -34.159 1.00 21.11 488 LEU B N 1
ATOM 7211 C CA . LEU B 1 488 ? 13.637 -16.561 -35.557 1.00 21.84 488 LEU B CA 1
ATOM 7212 C C . LEU B 1 488 ? 14.554 -15.662 -36.454 1.00 25.48 488 LEU B C 1
ATOM 7213 O O . LEU B 1 488 ? 14.790 -15.970 -37.668 1.00 23.96 488 LEU B O 1
ATOM 7218 N N . ASP B 1 489 ? 15.019 -14.560 -35.876 1.00 22.93 489 ASP B N 1
ATOM 7219 C CA . ASP B 1 489 ? 15.864 -13.600 -36.592 1.00 25.46 489 ASP B CA 1
ATOM 7220 C C . ASP B 1 489 ? 17.295 -14.186 -36.859 1.00 25.54 489 ASP B C 1
ATOM 7221 O O . ASP B 1 489 ? 17.995 -13.664 -37.675 1.00 25.03 489 ASP B O 1
ATOM 7226 N N . LEU B 1 490 ? 17.667 -15.246 -36.169 1.00 26.69 490 LEU B N 1
ATOM 7227 C CA . LEU B 1 490 ? 18.910 -15.997 -36.430 1.00 25.11 490 LEU B CA 1
ATOM 7228 C C . LEU B 1 490 ? 18.827 -16.921 -37.616 1.00 26.86 490 LEU B C 1
ATOM 7229 O O . LEU B 1 490 ? 19.883 -17.368 -38.116 1.00 29.50 490 LEU B O 1
ATOM 7234 N N . CYS B 1 491 ? 17.607 -17.233 -38.083 1.00 22.42 491 CYS B N 1
ATOM 7235 C CA . CYS B 1 491 ? 17.386 -18.324 -39.034 1.00 22.21 491 CYS B CA 1
ATOM 7236 C C . CYS B 1 491 ? 16.712 -17.778 -40.289 1.00 22.89 491 CYS B C 1
ATOM 7237 O O . CYS B 1 491 ? 16.626 -16.557 -40.454 1.00 25.10 491 CYS B O 1
ATOM 7240 N N . GLY B 1 492 ? 16.187 -18.640 -41.160 1.00 22.58 492 GLY B N 1
ATOM 7241 C CA . GLY B 1 492 ? 15.547 -18.158 -42.369 1.00 21.19 492 GLY B CA 1
ATOM 7242 C C . GLY B 1 492 ? 16.529 -17.661 -43.445 1.00 24.87 492 GLY B C 1
ATOM 7243 O O . GLY B 1 492 ? 17.605 -18.251 -43.629 1.00 24.45 492 GLY B O 1
ATOM 7244 N N . LYS B 1 493 ? 16.183 -16.578 -44.141 1.00 27.36 493 LYS B N 1
ATOM 7245 C CA . LYS B 1 493 ? 17.021 -16.005 -45.228 1.00 27.06 493 LYS B CA 1
ATOM 7246 C C . LYS B 1 493 ? 17.385 -17.023 -46.288 1.00 29.38 493 LYS B C 1
ATOM 7247 O O . LYS B 1 493 ? 18.491 -17.048 -46.778 1.00 29.54 493 LYS B O 1
ATOM 7253 N N . GLY B 1 494 ? 16.468 -17.908 -46.598 1.00 27.15 494 GLY B N 1
ATOM 7254 C CA . GLY B 1 494 ? 16.721 -18.887 -47.614 1.00 29.48 494 GLY B CA 1
ATOM 7255 C C . GLY B 1 494 ? 17.725 -20.007 -47.321 1.00 28.41 494 GLY B C 1
ATOM 7256 O O . GLY B 1 494 ? 18.086 -20.717 -48.243 1.00 27.49 494 GLY B O 1
ATOM 7257 N N . ARG B 1 495 ? 18.156 -20.189 -46.077 1.00 23.12 495 ARG B N 1
ATOM 7258 C CA . ARG B 1 495 ? 19.186 -21.175 -45.765 1.00 26.46 495 ARG B CA 1
ATOM 7259 C C . ARG B 1 495 ? 18.913 -21.933 -44.470 1.00 24.28 495 ARG B C 1
ATOM 7260 O O . ARG B 1 495 ? 18.047 -21.528 -43.688 1.00 24.02 495 ARG B O 1
ATOM 7268 N N . PHE B 1 496 ? 19.627 -23.036 -44.258 1.00 21.44 496 PHE B N 1
ATOM 7269 C CA . PHE B 1 496 ? 19.552 -23.798 -43.024 1.00 21.15 496 PHE B CA 1
ATOM 7270 C C . PHE B 1 496 ? 20.384 -23.171 -41.944 1.00 21.61 496 PHE B C 1
ATOM 7271 O O . PHE B 1 496 ? 21.439 -22.617 -42.233 1.00 21.64 496 PHE B O 1
ATOM 7279 N N . THR B 1 497 ? 19.921 -23.262 -40.686 1.00 20.18 497 THR B N 1
ATOM 7280 C CA . THR B 1 497 ? 20.670 -22.725 -39.563 1.00 19.52 497 THR B CA 1
ATOM 7281 C C . THR B 1 497 ? 20.765 -23.792 -38.528 1.00 20.84 497 THR B C 1
ATOM 7282 O O . THR B 1 497 ? 19.820 -24.523 -38.325 1.00 23.88 497 THR B O 1
ATOM 7286 N N . LEU B 1 498 ? 21.887 -23.875 -37.844 1.00 20.80 498 LEU B N 1
ATOM 7287 C CA . LEU B 1 498 ? 22.092 -24.817 -36.710 1.00 20.80 498 LEU B CA 1
ATOM 7288 C C . LEU B 1 498 ? 22.320 -24.012 -35.470 1.00 22.05 498 LEU B C 1
ATOM 7289 O O . LEU B 1 498 ? 23.260 -23.151 -35.434 1.00 23.17 498 LEU B O 1
ATOM 7294 N N . LEU B 1 499 ? 21.495 -24.222 -34.453 1.00 20.60 499 LEU B N 1
ATOM 7295 C CA . LEU B 1 499 ? 21.597 -23.503 -33.180 1.00 21.01 499 LEU B CA 1
ATOM 7296 C C . LEU B 1 499 ? 22.113 -24.401 -32.119 1.00 21.66 499 LEU B C 1
ATOM 7297 O O . LEU B 1 499 ? 21.593 -25.500 -31.919 1.00 20.49 499 LEU B O 1
ATOM 7302 N N . THR B 1 500 ? 23.084 -23.894 -31.320 1.00 24.79 500 THR B N 1
ATOM 7303 C CA . THR B 1 500 ? 23.615 -24.610 -30.146 1.00 25.52 500 THR B CA 1
ATOM 7304 C C . THR B 1 500 ? 24.139 -23.629 -29.089 1.00 24.82 500 THR B C 1
ATOM 7305 O O . THR B 1 500 ? 23.960 -22.412 -29.227 1.00 25.31 500 THR B O 1
ATOM 7309 N N . GLY B 1 501 ? 24.711 -24.166 -28.024 1.00 24.30 501 GLY B N 1
ATOM 7310 C CA . GLY B 1 501 ? 25.338 -23.400 -26.979 1.00 25.28 501 GLY B CA 1
ATOM 7311 C C . GLY B 1 501 ? 26.805 -23.727 -26.870 1.00 26.53 501 GLY B C 1
ATOM 7312 O O . GLY B 1 501 ? 27.360 -24.490 -27.691 1.00 25.58 501 GLY B O 1
ATOM 7313 N N . LEU B 1 502 ? 27.451 -23.125 -25.856 1.00 26.02 502 LEU B N 1
ATOM 7314 C CA . LEU B 1 502 ? 28.882 -23.043 -25.818 1.00 25.69 502 LEU B CA 1
ATOM 7315 C C . LEU B 1 502 ? 29.512 -24.422 -25.688 1.00 26.74 502 LEU B C 1
ATOM 7316 O O . LEU B 1 502 ? 30.582 -24.680 -26.285 1.00 28.07 502 LEU B O 1
ATOM 7321 N N . SER B 1 503 ? 28.918 -25.305 -24.897 1.00 26.17 503 SER B N 1
ATOM 7322 C CA . SER B 1 503 ? 29.426 -26.680 -24.811 1.00 25.22 503 SER B CA 1
ATOM 7323 C C . SER B 1 503 ? 29.184 -27.516 -26.106 1.00 26.76 503 SER B C 1
ATOM 7324 O O . SER B 1 503 ? 29.648 -28.648 -26.210 1.00 24.53 503 SER B O 1
ATOM 7327 N N . GLY B 1 504 ? 28.472 -26.933 -27.074 1.00 26.05 504 GLY B N 1
ATOM 7328 C CA . GLY B 1 504 ? 28.276 -27.532 -28.382 1.00 26.56 504 GLY B CA 1
ATOM 7329 C C . GLY B 1 504 ? 29.190 -26.974 -29.430 1.00 25.63 504 GLY B C 1
ATOM 7330 O O . GLY B 1 504 ? 28.872 -27.056 -30.606 1.00 25.39 504 GLY B O 1
ATOM 7331 N N . ALA B 1 505 ? 30.345 -26.428 -29.045 1.00 27.64 505 ALA B N 1
ATOM 7332 C CA . ALA B 1 505 ? 31.277 -25.853 -30.050 1.00 29.47 505 ALA B CA 1
ATOM 7333 C C . ALA B 1 505 ? 31.684 -26.809 -31.174 1.00 26.76 505 ALA B C 1
ATOM 7334 O O . ALA B 1 505 ? 31.909 -26.373 -32.277 1.00 28.71 505 ALA B O 1
ATOM 7336 N N . ALA B 1 506 ? 31.681 -28.114 -30.935 1.00 29.57 506 ALA B N 1
ATOM 7337 C CA . ALA B 1 506 ? 32.043 -29.087 -31.962 1.00 28.39 506 ALA B CA 1
ATOM 7338 C C . ALA B 1 506 ? 31.072 -29.080 -33.135 1.00 26.71 506 ALA B C 1
ATOM 7339 O O . ALA B 1 506 ? 31.388 -29.561 -34.227 1.00 24.86 506 ALA B O 1
ATOM 7341 N N . TRP B 1 507 ? 29.877 -28.546 -32.938 1.00 26.73 507 TRP B N 1
ATOM 7342 C CA . TRP B 1 507 ? 28.927 -28.458 -34.060 1.00 24.61 507 TRP B CA 1
ATOM 7343 C C . TRP B 1 507 ? 29.453 -27.581 -35.167 1.00 24.71 507 TRP B C 1
ATOM 7344 O O . TRP B 1 507 ? 29.093 -27.810 -36.313 1.00 26.08 507 TRP B O 1
ATOM 7355 N N . LYS B 1 508 ? 30.266 -26.572 -34.858 1.00 26.56 508 LYS B N 1
ATOM 7356 C CA . LYS B 1 508 ? 30.706 -25.623 -35.918 1.00 30.44 508 LYS B CA 1
ATOM 7357 C C . LYS B 1 508 ? 31.536 -26.350 -36.937 1.00 29.20 508 LYS B C 1
ATOM 7358 O O . LYS B 1 508 ? 31.311 -26.236 -38.145 1.00 28.10 508 LYS B O 1
ATOM 7360 N N . HIS B 1 509 ? 32.486 -27.135 -36.461 1.00 33.67 509 HIS B N 1
ATOM 7361 C CA . HIS B 1 509 ? 33.359 -27.898 -37.372 1.00 34.05 509 HIS B CA 1
ATOM 7362 C C . HIS B 1 509 ? 32.579 -29.017 -38.107 1.00 29.90 509 HIS B C 1
ATOM 7363 O O . HIS B 1 509 ? 32.766 -29.251 -39.301 1.00 26.31 509 HIS B O 1
ATOM 7370 N N . GLU B 1 510 ? 31.695 -29.710 -37.396 1.00 27.68 510 GLU B N 1
ATOM 7371 C CA . GLU B 1 510 ? 30.838 -30.719 -38.051 1.00 28.37 510 GLU B CA 1
ATOM 7372 C C . GLU B 1 510 ? 29.973 -30.119 -39.138 1.00 25.77 510 GLU B C 1
ATOM 7373 O O . GLU B 1 510 ? 29.893 -30.633 -40.293 1.00 26.77 510 GLU B O 1
ATOM 7379 N N . ALA B 1 511 ? 29.358 -28.985 -38.851 1.00 25.36 511 ALA B N 1
ATOM 7380 C CA . ALA B 1 511 ? 28.540 -28.308 -39.904 1.00 28.36 511 ALA B CA 1
ATOM 7381 C C . ALA B 1 511 ? 29.379 -27.888 -41.116 1.00 23.82 511 ALA B C 1
ATOM 7382 O O . ALA B 1 511 ? 28.904 -27.966 -42.247 1.00 23.71 511 ALA B O 1
ATOM 7384 N N . GLU B 1 512 ? 30.570 -27.367 -40.869 1.00 26.90 512 GLU B N 1
ATOM 7385 C CA . GLU B 1 512 ? 31.519 -27.016 -41.983 1.00 34.12 512 GLU B CA 1
ATOM 7386 C C . GLU B 1 512 ? 31.814 -28.175 -42.939 1.00 32.86 512 GLU B C 1
ATOM 7387 O O . GLU B 1 512 ? 31.744 -28.014 -44.144 1.00 37.94 512 GLU B O 1
ATOM 7393 N N . GLN B 1 513 ? 32.086 -29.349 -42.375 1.00 33.36 513 GLN B N 1
ATOM 7394 C CA . GLN B 1 513 ? 32.328 -30.536 -43.138 1.00 33.99 513 GLN B CA 1
ATOM 7395 C C . GLN B 1 513 ? 31.109 -30.974 -43.966 1.00 36.43 513 GLN B C 1
ATOM 7396 O O . GLN B 1 513 ? 31.240 -31.258 -45.172 1.00 35.26 513 GLN B O 1
ATOM 7402 N N . VAL B 1 514 ? 29.910 -30.961 -43.372 1.00 30.84 514 VAL B N 1
ATOM 7403 C CA . VAL B 1 514 ? 28.682 -31.338 -44.119 1.00 29.80 514 VAL B CA 1
ATOM 7404 C C . VAL B 1 514 ? 28.413 -30.327 -45.213 1.00 30.01 514 VAL B C 1
ATOM 7405 O O . VAL B 1 514 ? 28.014 -30.667 -46.336 1.00 29.24 514 VAL B O 1
ATOM 7409 N N . SER B 1 515 ? 28.628 -29.065 -44.893 1.00 31.56 515 SER B N 1
ATOM 7410 C CA . SER B 1 515 ? 28.392 -27.959 -45.848 1.00 32.27 515 SER B CA 1
ATOM 7411 C C . SER B 1 515 ? 29.281 -28.063 -47.102 1.00 38.12 515 SER B C 1
ATOM 7412 O O . SER B 1 515 ? 28.825 -27.971 -48.246 1.00 32.43 515 SER B O 1
ATOM 7415 N N . GLN B 1 516 ? 30.561 -28.271 -46.832 1.00 42.89 516 GLN B N 1
ATOM 7416 C CA . GLN B 1 516 ? 31.595 -28.490 -47.839 1.00 48.43 516 GLN B CA 1
ATOM 7417 C C . GLN B 1 516 ? 31.287 -29.736 -48.664 1.00 40.76 516 GLN B C 1
ATOM 7418 O O . GLN B 1 516 ? 31.255 -29.706 -49.877 1.00 35.96 516 GLN B O 1
ATOM 7424 N N . SER B 1 517 ? 30.995 -30.831 -47.976 1.00 40.85 517 SER B N 1
ATOM 7425 C CA . SER B 1 517 ? 30.692 -32.087 -48.648 1.00 41.81 517 SER B CA 1
ATOM 7426 C C . SER B 1 517 ? 29.441 -32.057 -49.546 1.00 39.80 517 SER B C 1
ATOM 7427 O O . SER B 1 517 ? 29.443 -32.628 -50.644 1.00 36.83 517 SER B O 1
ATOM 7430 N N . LEU B 1 518 ? 28.372 -31.394 -49.118 1.00 35.12 518 LEU B N 1
ATOM 7431 C CA . LEU B 1 518 ? 27.129 -31.399 -49.878 1.00 30.66 518 LEU B CA 1
ATOM 7432 C C . LEU B 1 518 ? 26.938 -30.157 -50.741 1.00 29.15 518 LEU B C 1
ATOM 7433 O O . LEU B 1 518 ? 26.034 -30.103 -51.564 1.00 32.08 518 LEU B O 1
ATOM 7438 N N . GLY B 1 519 ? 27.798 -29.170 -50.587 1.00 30.07 519 GLY B N 1
ATOM 7439 C CA . GLY B 1 519 ? 27.682 -27.955 -51.389 1.00 31.85 519 GLY B CA 1
ATOM 7440 C C . GLY B 1 519 ? 26.443 -27.147 -51.012 1.00 33.28 519 GLY B C 1
ATOM 7441 O O . GLY B 1 519 ? 25.727 -26.649 -51.862 1.00 34.77 519 GLY B O 1
ATOM 7442 N N . ILE B 1 520 ? 26.181 -27.029 -49.717 1.00 31.11 520 ILE B N 1
ATOM 7443 C CA . ILE B 1 520 ? 25.035 -26.260 -49.228 1.00 33.67 520 ILE B CA 1
ATOM 7444 C C . ILE B 1 520 ? 25.459 -25.408 -48.029 1.00 33.70 520 ILE B C 1
ATOM 7445 O O . ILE B 1 520 ? 26.228 -25.865 -47.198 1.00 36.26 520 ILE B O 1
ATOM 7450 N N . GLU B 1 521 ? 24.921 -24.209 -47.915 1.00 35.33 521 GLU B N 1
ATOM 7451 C CA . GLU B 1 521 ? 25.163 -23.358 -46.731 1.00 37.54 521 GLU B CA 1
ATOM 7452 C C . GLU B 1 521 ? 24.469 -23.901 -45.470 1.00 34.43 521 GLU B C 1
ATOM 7453 O O . GLU B 1 521 ? 23.245 -24.228 -45.474 1.00 40.28 521 GLU B O 1
ATOM 7459 N N . LEU B 1 522 ? 25.242 -23.990 -44.394 1.00 31.51 522 LEU B N 1
ATOM 7460 C CA . LEU B 1 522 ? 24.721 -24.292 -43.069 1.00 35.67 522 LEU B CA 1
ATOM 7461 C C . LEU B 1 522 ? 25.273 -23.195 -42.134 1.00 35.39 522 LEU B C 1
ATOM 7462 O O . LEU B 1 522 ? 26.436 -23.297 -41.753 1.00 37.42 522 LEU B O 1
ATOM 7467 N N . LYS B 1 523 ? 24.458 -22.188 -41.748 1.00 30.37 523 LYS B N 1
ATOM 7468 C CA . LYS B 1 523 ? 24.889 -21.173 -40.790 1.00 27.83 523 LYS B CA 1
ATOM 7469 C C . LYS B 1 523 ? 24.807 -21.777 -39.394 1.00 26.02 523 LYS B C 1
ATOM 7470 O O . LYS B 1 523 ? 23.811 -22.365 -39.046 1.00 28.13 523 LYS B O 1
ATOM 7472 N N . VAL B 1 524 ? 25.834 -21.602 -38.578 1.00 25.55 524 VAL B N 1
ATOM 7473 C CA . VAL B 1 524 ? 25.888 -22.104 -37.224 1.00 27.52 524 VAL B CA 1
ATOM 7474 C C . VAL B 1 524 ? 25.904 -20.926 -36.286 1.00 30.28 524 VAL B C 1
ATOM 7475 O O . VAL B 1 524 ? 26.677 -19.992 -36.489 1.00 29.49 524 VAL B O 1
ATOM 7479 N N . CYS B 1 525 ? 25.035 -20.959 -35.275 1.00 27.59 525 CYS B N 1
ATOM 7480 C CA . CYS B 1 525 ? 24.976 -19.959 -34.237 1.00 24.84 525 CYS B CA 1
ATOM 7481 C C . CYS B 1 525 ? 25.232 -20.625 -32.920 1.00 25.74 525 CYS B C 1
ATOM 7482 O O . CYS B 1 525 ? 24.432 -21.436 -32.477 1.00 24.25 525 CYS B O 1
ATOM 7485 N N . VAL B 1 526 ? 26.295 -20.207 -32.230 1.00 23.49 526 VAL B N 1
ATOM 7486 C CA . VAL B 1 526 ? 26.633 -20.669 -30.893 1.00 26.75 526 VAL B CA 1
ATOM 7487 C C . VAL B 1 526 ? 26.230 -19.573 -29.897 1.00 28.07 526 VAL B C 1
ATOM 7488 O O . VAL B 1 526 ? 26.911 -18.538 -29.773 1.00 32.32 526 VAL B O 1
ATOM 7492 N N . ILE B 1 527 ? 25.143 -19.837 -29.182 1.00 26.14 527 ILE B N 1
ATOM 7493 C CA . ILE B 1 527 ? 24.469 -18.901 -28.309 1.00 23.69 527 ILE B CA 1
ATOM 7494 C C . ILE B 1 527 ? 25.020 -19.019 -26.930 1.00 21.63 527 ILE B C 1
ATOM 7495 O O . ILE B 1 527 ? 25.028 -20.134 -26.340 1.00 24.03 527 ILE B O 1
ATOM 7500 N N . GLY B 1 528 ? 25.534 -17.906 -26.404 1.00 20.26 528 GLY B N 1
ATOM 7501 C CA . GLY B 1 528 ? 26.050 -17.918 -25.046 1.00 21.12 528 GLY B CA 1
ATOM 7502 C C . GLY B 1 528 ? 26.784 -16.646 -24.608 1.00 22.35 528 GLY B C 1
ATOM 7503 O O . GLY B 1 528 ? 26.906 -15.699 -25.353 1.00 22.09 528 GLY B O 1
ATOM 7504 N N . PRO B 1 529 ? 27.188 -16.592 -23.346 1.00 23.70 529 PRO B N 1
ATOM 7505 C CA . PRO B 1 529 ? 27.891 -15.416 -22.882 1.00 26.22 529 PRO B CA 1
ATOM 7506 C C . PRO B 1 529 ? 29.197 -15.166 -23.650 1.00 24.88 529 PRO B C 1
ATOM 7507 O O . PRO B 1 529 ? 29.987 -16.108 -23.909 1.00 25.20 529 PRO B O 1
ATOM 7511 N N . GLY B 1 530 ? 29.378 -13.917 -24.074 1.00 26.76 530 GLY B N 1
ATOM 7512 C CA . GLY B 1 530 ? 30.551 -13.519 -24.837 1.00 27.26 530 GLY B CA 1
ATOM 7513 C C . GLY B 1 530 ? 30.449 -13.778 -26.315 1.00 32.53 530 GLY B C 1
ATOM 7514 O O . GLY B 1 530 ? 31.329 -13.370 -27.043 1.00 31.62 530 GLY B O 1
ATOM 7515 N N . GLN B 1 531 ? 29.337 -14.335 -26.789 1.00 29.89 531 GLN B N 1
ATOM 7516 C CA . GLN B 1 531 ? 29.168 -14.655 -28.203 1.00 27.80 531 GLN B CA 1
ATOM 7517 C C . GLN B 1 531 ? 28.423 -13.588 -28.950 1.00 25.14 531 GLN B C 1
ATOM 7518 O O . GLN B 1 531 ? 27.923 -12.639 -28.364 1.00 23.30 531 GLN B O 1
ATOM 7524 N N . GLU B 1 532 ? 28.266 -13.767 -30.250 1.00 25.47 532 GLU B N 1
ATOM 7525 C CA . GLU B 1 532 ? 27.494 -12.813 -31.064 1.00 28.57 532 GLU B CA 1
ATOM 7526 C C . GLU B 1 532 ? 26.033 -12.726 -30.563 1.00 27.31 532 GLU B C 1
ATOM 7527 O O . GLU B 1 532 ? 25.430 -11.643 -30.475 1.00 27.46 532 GLU B O 1
ATOM 7533 N N . PHE B 1 533 ? 25.487 -13.884 -30.227 1.00 26.94 533 PHE B N 1
ATOM 7534 C CA . PHE B 1 533 ? 24.109 -13.971 -29.675 1.00 26.65 533 PHE B CA 1
ATOM 7535 C C . PHE B 1 533 ? 24.164 -14.520 -28.280 1.00 25.46 533 PHE B C 1
ATOM 7536 O O . PHE B 1 533 ? 24.839 -15.554 -28.038 1.00 29.88 533 PHE B O 1
ATOM 7544 N N . VAL B 1 534 ? 23.452 -13.866 -27.350 1.00 24.28 534 VAL B N 1
ATOM 7545 C CA . VAL B 1 534 ? 23.539 -14.149 -25.946 1.00 22.43 534 VAL B CA 1
ATOM 7546 C C . VAL B 1 534 ? 22.168 -14.521 -25.388 1.00 22.93 534 VAL B C 1
ATOM 7547 O O . VAL B 1 534 ? 21.185 -13.902 -25.762 1.00 24.78 534 VAL B O 1
ATOM 7551 N N . ASP B 1 535 ? 22.116 -15.549 -24.533 1.00 24.53 535 ASP B N 1
ATOM 7552 C CA . ASP B 1 535 ? 20.904 -16.008 -23.851 1.00 24.87 535 ASP B CA 1
ATOM 7553 C C . ASP B 1 535 ? 20.677 -15.183 -22.593 1.00 24.30 535 ASP B C 1
ATOM 7554 O O . ASP B 1 535 ? 20.582 -15.668 -21.476 1.00 24.53 535 ASP B O 1
ATOM 7559 N N . THR B 1 536 ? 20.532 -13.890 -22.806 1.00 25.63 536 THR B N 1
ATOM 7560 C CA . THR B 1 536 ? 20.526 -12.870 -21.733 1.00 23.11 536 THR B CA 1
ATOM 7561 C C . THR B 1 536 ? 19.434 -13.054 -20.687 1.00 24.31 536 THR B C 1
ATOM 7562 O O . THR B 1 536 ? 19.621 -12.688 -19.520 1.00 24.85 536 THR B O 1
ATOM 7566 N N . TYR B 1 537 ? 18.283 -13.588 -21.092 1.00 23.97 537 TYR B N 1
ATOM 7567 C CA . TYR B 1 537 ? 17.150 -13.813 -20.190 1.00 22.33 537 TYR B CA 1
ATOM 7568 C C . TYR B 1 537 ? 17.057 -15.273 -19.733 1.00 22.82 537 TYR B C 1
ATOM 7569 O O . TYR B 1 537 ? 16.154 -15.623 -19.000 1.00 25.57 537 TYR B O 1
ATOM 7578 N N . GLY B 1 538 ? 17.935 -16.147 -20.204 1.00 21.33 538 GLY B N 1
ATOM 7579 C CA . GLY B 1 538 ? 17.805 -17.560 -19.928 1.00 23.07 538 GLY B CA 1
ATOM 7580 C C . GLY B 1 538 ? 16.665 -18.289 -20.672 1.00 25.11 538 GLY B C 1
ATOM 7581 O O . GLY B 1 538 ? 16.438 -19.458 -20.402 1.00 27.09 538 GLY B O 1
ATOM 7582 N N . GLU B 1 539 ? 15.983 -17.616 -21.612 1.00 23.21 539 GLU B N 1
ATOM 7583 C CA . GLU B 1 539 ? 14.785 -18.135 -22.242 1.00 25.96 539 GLU B CA 1
ATOM 7584 C C . GLU B 1 539 ? 15.134 -19.263 -23.234 1.00 28.39 539 GLU B C 1
ATOM 7585 O O . GLU B 1 539 ? 14.337 -20.167 -23.432 1.00 25.43 539 GLU B O 1
ATOM 7591 N N . TYR B 1 540 ? 16.303 -19.191 -23.902 1.00 25.22 540 TYR B N 1
ATOM 7592 C CA . TYR B 1 540 ? 16.673 -20.261 -24.804 1.00 24.88 540 TYR B CA 1
ATOM 7593 C C . TYR B 1 540 ? 16.898 -21.607 -24.080 1.00 24.56 540 TYR B C 1
ATOM 7594 O O . TYR B 1 540 ? 16.348 -22.639 -24.487 1.00 22.94 540 TYR B O 1
ATOM 7603 N N . ALA B 1 541 ? 17.664 -21.593 -22.995 1.00 24.33 541 ALA B N 1
ATOM 7604 C CA . ALA B 1 541 ? 17.880 -22.833 -22.202 1.00 26.05 541 ALA B CA 1
ATOM 7605 C C . ALA B 1 541 ? 16.526 -23.389 -21.732 1.00 27.73 541 ALA B C 1
ATOM 7606 O O . ALA B 1 541 ? 16.332 -24.567 -21.679 1.00 27.16 541 ALA B O 1
ATOM 7608 N N . LYS B 1 542 ? 15.591 -22.511 -21.423 1.00 28.39 542 LYS B N 1
ATOM 7609 C CA . LYS B 1 542 ? 14.322 -22.938 -20.893 1.00 30.62 542 LYS B CA 1
ATOM 7610 C C . LYS B 1 542 ? 13.446 -23.556 -21.981 1.00 28.98 542 LYS B C 1
ATOM 7611 O O . LYS B 1 542 ? 12.715 -24.462 -21.708 1.00 28.15 542 LYS B O 1
ATOM 7617 N N . ILE B 1 543 ? 13.536 -23.082 -23.219 1.00 26.30 543 ILE B N 1
ATOM 7618 C CA . ILE B 1 543 ? 12.632 -23.532 -24.308 1.00 25.72 543 ILE B CA 1
ATOM 7619 C C . ILE B 1 543 ? 13.193 -24.677 -25.116 1.00 25.15 543 ILE B C 1
ATOM 7620 O O . ILE B 1 543 ? 12.434 -25.325 -25.886 1.00 22.79 543 ILE B O 1
ATOM 7625 N N . SER B 1 544 ? 14.519 -24.908 -25.061 1.00 24.64 544 SER B N 1
ATOM 7626 C CA . SER B 1 544 ? 15.152 -25.738 -26.112 1.00 21.96 544 SER B CA 1
ATOM 7627 C C . SER B 1 544 ? 14.847 -27.233 -25.958 1.00 21.38 544 SER B C 1
ATOM 7628 O O . SER B 1 544 ? 14.893 -27.955 -26.970 1.00 21.90 544 SER B O 1
ATOM 7631 N N . GLU B 1 545 ? 14.559 -27.659 -24.736 1.00 21.12 545 GLU B N 1
ATOM 7632 C CA . GLU B 1 545 ? 14.217 -29.072 -24.384 1.00 25.81 545 GLU B CA 1
ATOM 7633 C C . GLU B 1 545 ? 15.445 -30.009 -24.485 1.00 30.69 545 GLU B C 1
ATOM 7634 O O . GLU B 1 545 ? 15.318 -31.192 -24.391 1.00 33.12 545 GLU B O 1
ATOM 7640 N N . ILE B 1 546 ? 16.633 -29.468 -24.718 1.00 31.90 546 ILE B N 1
ATOM 7641 C CA . ILE B 1 546 ? 17.845 -30.288 -24.816 1.00 27.86 546 ILE B CA 1
ATOM 7642 C C . ILE B 1 546 ? 18.936 -29.608 -23.987 1.00 26.70 546 ILE B C 1
ATOM 7643 O O . ILE B 1 546 ? 18.846 -28.438 -23.666 1.00 23.63 546 ILE B O 1
ATOM 7648 N N . GLY B 1 547 ? 20.016 -30.330 -23.739 1.00 26.54 547 GLY B N 1
ATOM 7649 C CA . GLY B 1 547 ? 21.130 -29.785 -23.003 1.00 26.99 547 GLY B CA 1
ATOM 7650 C C . GLY B 1 547 ? 21.815 -28.765 -23.877 1.00 26.21 547 GLY B C 1
ATOM 7651 O O . GLY B 1 547 ? 21.608 -28.687 -25.114 1.00 21.68 547 GLY B O 1
ATOM 7652 N N . GLU B 1 548 ? 22.699 -28.032 -23.243 1.00 22.57 548 GLU B N 1
ATOM 7653 C CA . GLU B 1 548 ? 23.339 -26.930 -23.879 1.00 25.32 548 GLU B CA 1
ATOM 7654 C C . GLU B 1 548 ? 24.133 -27.395 -25.100 1.00 25.34 548 GLU B C 1
ATOM 7655 O O . GLU B 1 548 ? 24.241 -26.656 -26.079 1.00 24.90 548 GLU B O 1
ATOM 7661 N N . SER B 1 549 ? 24.668 -28.617 -25.084 1.00 21.91 549 SER B N 1
ATOM 7662 C CA . SER B 1 549 ? 25.522 -29.064 -26.180 1.00 24.09 549 SER B CA 1
ATOM 7663 C C . SER B 1 549 ? 24.710 -29.714 -27.327 1.00 23.46 549 SER B C 1
ATOM 7664 O O . SER B 1 549 ? 25.248 -30.065 -28.342 1.00 25.52 549 SER B O 1
ATOM 7667 N N . GLY B 1 550 ? 23.403 -29.831 -27.159 1.00 23.14 550 GLY B N 1
ATOM 7668 C CA . GLY B 1 550 ? 22.563 -30.233 -28.247 1.00 22.75 550 GLY B CA 1
ATOM 7669 C C . GLY B 1 550 ? 22.455 -29.208 -29.360 1.00 24.05 550 GLY B C 1
ATOM 7670 O O . GLY B 1 550 ? 22.930 -28.081 -29.234 1.00 25.25 550 GLY B O 1
ATOM 7671 N N . ALA B 1 551 ? 21.764 -29.576 -30.443 1.00 22.34 551 ALA B N 1
ATOM 7672 C CA . ALA B 1 551 ? 21.576 -28.705 -31.571 1.00 21.84 551 ALA B CA 1
ATOM 7673 C C . ALA B 1 551 ? 20.232 -28.872 -32.226 1.00 22.14 551 ALA B C 1
ATOM 7674 O O . ALA B 1 551 ? 19.707 -29.988 -32.274 1.00 21.56 551 ALA B O 1
ATOM 7676 N N . LEU B 1 552 ? 19.730 -27.780 -32.786 1.00 20.13 552 LEU B N 1
ATOM 7677 C CA . LEU B 1 552 ? 18.540 -27.745 -33.607 1.00 20.96 552 LEU B CA 1
ATOM 7678 C C . LEU B 1 552 ? 18.949 -27.276 -34.966 1.00 20.43 552 LEU B C 1
ATOM 7679 O O . LEU B 1 552 ? 19.598 -26.206 -35.127 1.00 19.42 552 LEU B O 1
ATOM 7684 N N . LEU B 1 553 ? 18.558 -28.045 -35.977 1.00 19.98 553 LEU B N 1
ATOM 7685 C CA . LEU B 1 553 ? 18.727 -27.673 -37.364 1.00 19.95 553 LEU B CA 1
ATOM 7686 C C . LEU B 1 553 ? 17.412 -27.130 -37.872 1.00 21.57 553 LEU B C 1
ATOM 7687 O O . LEU B 1 553 ? 16.416 -27.840 -37.853 1.00 20.71 553 LEU B O 1
ATOM 7692 N N . VAL B 1 554 ? 17.437 -25.903 -38.350 1.00 19.93 554 VAL B N 1
ATOM 7693 C CA . VAL B 1 554 ? 16.242 -25.125 -38.718 1.00 19.80 554 VAL B CA 1
ATOM 7694 C C . VAL B 1 554 ? 16.223 -24.856 -40.203 1.00 19.16 554 VAL B C 1
ATOM 7695 O O . VAL B 1 554 ? 17.206 -24.370 -40.764 1.00 18.99 554 VAL B O 1
ATOM 7699 N N . ARG B 1 555 ? 15.154 -25.297 -40.867 1.00 17.67 555 ARG B N 1
ATOM 7700 C CA . ARG B 1 555 ? 14.984 -25.145 -42.328 1.00 18.51 555 ARG B CA 1
ATOM 7701 C C . ARG B 1 555 ? 14.733 -23.695 -42.700 1.00 18.63 555 ARG B C 1
ATOM 7702 O O . ARG B 1 555 ? 14.490 -22.861 -41.793 1.00 20.51 555 ARG B O 1
ATOM 7710 N N . PRO B 1 556 ? 14.842 -23.352 -43.991 1.00 19.66 556 PRO B N 1
ATOM 7711 C CA . PRO B 1 556 ? 14.601 -21.973 -44.406 1.00 18.76 556 PRO B CA 1
ATOM 7712 C C . PRO B 1 556 ? 13.211 -21.452 -44.079 1.00 21.14 556 PRO B C 1
ATOM 7713 O O . PRO B 1 556 ? 13.028 -20.237 -44.014 1.00 22.35 556 PRO B O 1
ATOM 7717 N N . ASP B 1 557 ? 12.223 -22.347 -43.951 1.00 19.46 557 ASP B N 1
ATOM 7718 C CA . ASP B 1 557 ? 10.865 -21.938 -43.593 1.00 19.26 557 ASP B CA 1
ATOM 7719 C C . ASP B 1 557 ? 10.628 -21.953 -42.108 1.00 18.53 557 ASP B C 1
ATOM 7720 O O . ASP B 1 557 ? 9.491 -21.926 -41.681 1.00 19.48 557 ASP B O 1
ATOM 7725 N N . MET B 1 558 ? 11.686 -22.144 -41.356 1.00 19.10 558 MET B N 1
ATOM 7726 C CA . MET B 1 558 ? 11.640 -21.972 -39.899 1.00 24.97 558 MET B CA 1
ATOM 7727 C C . MET B 1 558 ? 11.136 -23.230 -39.158 1.00 22.58 558 MET B C 1
ATOM 7728 O O . MET B 1 558 ? 11.015 -23.203 -37.940 1.00 25.24 558 MET B O 1
ATOM 7733 N N . PHE B 1 559 ? 10.992 -24.335 -39.850 1.00 21.50 559 PHE B N 1
ATOM 7734 C CA . PHE B 1 559 ? 10.672 -25.604 -39.197 1.00 20.34 559 PHE B CA 1
ATOM 7735 C C . PHE B 1 559 ? 11.914 -26.375 -38.788 1.00 20.37 559 PHE B C 1
ATOM 7736 O O . PHE B 1 559 ? 12.923 -26.336 -39.455 1.00 19.34 559 PHE B O 1
ATOM 7744 N N . ILE B 1 560 ? 11.853 -27.022 -37.628 1.00 20.33 560 ILE B N 1
ATOM 7745 C CA . ILE B 1 560 ? 12.967 -27.853 -37.146 1.00 19.96 560 ILE B CA 1
ATOM 7746 C C . ILE B 1 560 ? 13.008 -29.149 -37.941 1.00 22.77 560 ILE B C 1
ATOM 7747 O O . ILE B 1 560 ? 11.972 -29.848 -38.090 1.00 20.76 560 ILE B O 1
ATOM 7752 N N . ALA B 1 561 ? 14.163 -29.458 -38.533 1.00 19.93 561 ALA B N 1
ATOM 7753 C CA . ALA B 1 561 ? 14.324 -30.711 -39.326 1.00 22.50 561 ALA B CA 1
ATOM 7754 C C . ALA B 1 561 ? 15.154 -31.799 -38.608 1.00 22.06 561 ALA B C 1
ATOM 7755 O O . ALA B 1 561 ? 15.204 -32.925 -39.087 1.00 22.52 561 ALA B O 1
ATOM 7757 N N . PHE B 1 562 ? 15.824 -31.441 -37.526 1.00 20.09 562 PHE B N 1
ATOM 7758 C CA . PHE B 1 562 ? 16.767 -32.356 -36.887 1.00 20.33 562 PHE B CA 1
ATOM 7759 C C . PHE B 1 562 ? 17.066 -31.792 -35.535 1.00 21.30 562 PHE B C 1
ATOM 7760 O O . PHE B 1 562 ? 17.220 -30.559 -35.369 1.00 19.81 562 PHE B O 1
ATOM 7768 N N . ARG B 1 563 ? 17.107 -32.670 -34.539 1.00 18.85 563 ARG B N 1
ATOM 7769 C CA . ARG B 1 563 ? 17.425 -32.304 -33.207 1.00 19.13 563 ARG B CA 1
ATOM 7770 C C . ARG B 1 563 ? 18.406 -33.348 -32.655 1.00 23.38 563 ARG B C 1
ATOM 7771 O O . ARG B 1 563 ? 18.142 -34.537 -32.770 1.00 24.05 563 ARG B O 1
ATOM 7779 N N . ALA B 1 564 ? 19.477 -32.892 -32.029 1.00 22.04 564 ALA B N 1
ATOM 7780 C CA . ALA B 1 564 ? 20.468 -33.754 -31.348 1.00 25.77 564 ALA B CA 1
ATOM 7781 C C . ALA B 1 564 ? 20.542 -33.365 -29.897 1.00 25.50 564 ALA B C 1
ATOM 7782 O O . ALA B 1 564 ? 20.543 -32.185 -29.567 1.00 22.71 564 ALA B O 1
ATOM 7784 N N . LYS B 1 565 ? 20.557 -34.360 -29.021 1.00 25.49 565 LYS B N 1
ATOM 7785 C CA . LYS B 1 565 ? 20.579 -34.169 -27.608 1.00 32.18 565 LYS B CA 1
ATOM 7786 C C . LYS B 1 565 ? 21.887 -33.649 -27.042 1.00 29.61 565 LYS B C 1
ATOM 7787 O O . LYS B 1 565 ? 21.877 -33.051 -25.979 1.00 27.26 565 LYS B O 1
ATOM 7793 N N . ASP B 1 566 ? 23.000 -34.003 -27.656 1.00 25.98 566 ASP B N 1
ATOM 7794 C CA . ASP B 1 566 ? 24.280 -33.611 -27.109 1.00 29.54 566 ASP B CA 1
ATOM 7795 C C . ASP B 1 566 ? 25.299 -33.564 -28.227 1.00 28.36 566 ASP B C 1
ATOM 7796 O O . ASP B 1 566 ? 24.950 -33.815 -29.391 1.00 28.99 566 ASP B O 1
ATOM 7801 N N . ALA B 1 567 ? 26.545 -33.251 -27.907 1.00 24.52 567 ALA B N 1
ATOM 7802 C CA . ALA B 1 567 ? 27.571 -33.193 -28.928 1.00 24.90 567 ALA B CA 1
ATOM 7803 C C . ALA B 1 567 ? 28.593 -34.346 -28.790 1.00 27.95 567 ALA B C 1
ATOM 7804 O O . ALA B 1 567 ? 29.769 -34.176 -29.091 1.00 27.93 567 ALA B O 1
ATOM 7806 N N . SER B 1 568 ? 28.140 -35.507 -28.328 1.00 28.60 568 SER B N 1
ATOM 7807 C CA . SER B 1 568 ? 28.955 -36.725 -28.375 1.00 27.07 568 SER B CA 1
ATOM 7808 C C . SER B 1 568 ? 29.263 -37.047 -29.840 1.00 28.88 568 SER B C 1
ATOM 7809 O O . SER B 1 568 ? 28.579 -36.605 -30.779 1.00 28.37 568 SER B O 1
ATOM 7812 N N . ARG B 1 569 ? 30.282 -37.867 -30.047 1.00 28.03 569 ARG B N 1
ATOM 7813 C CA . ARG B 1 569 ? 30.596 -38.309 -31.391 1.00 34.61 569 ARG B CA 1
ATOM 7814 C C . ARG B 1 569 ? 29.406 -39.004 -32.116 1.00 30.04 569 ARG B C 1
ATOM 7815 O O . ARG B 1 569 ? 29.154 -38.743 -33.301 1.00 25.81 569 ARG B O 1
ATOM 7823 N N . GLU B 1 570 ? 28.645 -39.829 -31.413 1.00 24.70 570 GLU B N 1
ATOM 7824 C CA . GLU B 1 570 ? 27.462 -40.459 -32.026 1.00 30.54 570 GLU B CA 1
ATOM 7825 C C . GLU B 1 570 ? 26.421 -39.382 -32.485 1.00 27.83 570 GLU B C 1
ATOM 7826 O O . GLU B 1 570 ? 25.888 -39.425 -33.593 1.00 24.74 570 GLU B O 1
ATOM 7832 N N . GLY B 1 571 ? 26.199 -38.394 -31.633 1.00 26.65 571 GLY B N 1
ATOM 7833 C CA . GLY B 1 571 ? 25.324 -37.267 -31.974 1.00 28.20 571 GLY B CA 1
ATOM 7834 C C . GLY B 1 571 ? 25.792 -36.436 -33.173 1.00 28.05 571 GLY B C 1
ATOM 7835 O O . GLY B 1 571 ? 25.022 -36.213 -34.121 1.00 28.56 571 GLY B O 1
ATOM 7836 N N . LEU B 1 572 ? 27.071 -36.042 -33.164 1.00 27.65 572 LEU B N 1
ATOM 7837 C CA . LEU B 1 572 ? 27.640 -35.293 -34.273 1.00 25.24 572 LEU B CA 1
ATOM 7838 C C . LEU B 1 572 ? 27.528 -36.031 -35.603 1.00 24.65 572 LEU B C 1
ATOM 7839 O O . LEU B 1 572 ? 27.289 -35.417 -36.652 1.00 27.43 572 LEU B O 1
ATOM 7844 N N . GLU B 1 573 ? 27.797 -37.326 -35.611 1.00 25.85 573 GLU B N 1
ATOM 7845 C CA . GLU B 1 573 ? 27.762 -38.133 -36.844 1.00 25.85 573 GLU B CA 1
ATOM 7846 C C . GLU B 1 573 ? 26.381 -38.172 -37.462 1.00 26.89 573 GLU B C 1
ATOM 7847 O O . GLU B 1 573 ? 26.264 -38.362 -38.670 1.00 28.43 573 GLU B O 1
ATOM 7849 N N . GLN B 1 574 ? 25.326 -37.976 -36.676 1.00 24.86 574 GLN B N 1
ATOM 7850 C CA . GLN B 1 574 ? 24.006 -37.974 -37.283 1.00 28.03 574 GLN B CA 1
ATOM 7851 C C . GLN B 1 574 ? 23.678 -36.766 -38.165 1.00 27.72 574 GLN B C 1
ATOM 7852 O O . GLN B 1 574 ? 22.756 -36.828 -39.007 1.00 25.43 574 GLN B O 1
ATOM 7858 N N . LEU B 1 575 ? 24.425 -35.672 -38.011 1.00 25.04 575 LEU B N 1
ATOM 7859 C CA . LEU B 1 575 ? 24.111 -34.464 -38.802 1.00 25.72 575 LEU B CA 1
ATOM 7860 C C . LEU B 1 575 ? 24.190 -34.711 -40.282 1.00 26.42 575 LEU B C 1
ATOM 7861 O O . LEU B 1 575 ? 23.268 -34.414 -41.034 1.00 24.52 575 LEU B O 1
ATOM 7866 N N . ASN B 1 576 ? 25.264 -35.366 -40.694 1.00 26.10 576 ASN B N 1
ATOM 7867 C CA . ASN B 1 576 ? 25.451 -35.629 -42.097 1.00 30.31 576 ASN B CA 1
ATOM 7868 C C . ASN B 1 576 ? 24.381 -36.587 -42.649 1.00 28.16 576 ASN B C 1
ATOM 7869 O O . ASN B 1 576 ? 23.861 -36.381 -43.741 1.00 26.16 576 ASN B O 1
ATOM 7874 N N . VAL B 1 577 ? 23.985 -37.570 -41.865 1.00 26.06 577 VAL B N 1
ATOM 7875 C CA . VAL B 1 577 ? 22.933 -38.458 -42.335 1.00 30.05 577 VAL B CA 1
ATOM 7876 C C . VAL B 1 577 ? 21.554 -37.761 -42.362 1.00 25.47 577 VAL B C 1
ATOM 7877 O O . VAL B 1 577 ? 20.834 -37.929 -43.336 1.00 25.82 577 VAL B O 1
ATOM 7881 N N . ALA B 1 578 ? 21.228 -36.966 -41.369 1.00 21.88 578 ALA B N 1
ATOM 7882 C CA . ALA B 1 578 ? 19.963 -36.175 -41.451 1.00 24.50 578 ALA B CA 1
ATOM 7883 C C . ALA B 1 578 ? 19.906 -35.250 -42.667 1.00 23.93 578 ALA B C 1
ATOM 7884 O O . ALA B 1 578 ? 18.914 -35.221 -43.419 1.00 24.14 578 ALA B O 1
ATOM 7886 N N . VAL B 1 579 ? 20.975 -34.515 -42.908 1.00 25.08 579 VAL B N 1
ATOM 7887 C CA . VAL B 1 579 ? 20.953 -33.512 -44.017 1.00 23.27 579 VAL B CA 1
ATOM 7888 C C . VAL B 1 579 ? 20.889 -34.181 -45.393 1.00 27.58 579 VAL B C 1
ATOM 7889 O O . VAL B 1 579 ? 20.105 -33.741 -46.267 1.00 25.02 579 VAL B O 1
ATOM 7893 N N . LYS B 1 580 ? 21.619 -35.300 -45.572 1.00 22.96 580 LYS B N 1
ATOM 7894 C CA . LYS B 1 580 ? 21.475 -36.051 -46.814 1.00 24.75 580 LYS B CA 1
ATOM 7895 C C . LYS B 1 580 ? 20.076 -36.575 -47.022 1.00 22.86 580 LYS B C 1
ATOM 7896 O O . LYS B 1 580 ? 19.539 -36.466 -48.115 1.00 28.26 580 LYS B O 1
ATOM 7902 N N . SER B 1 581 ? 19.467 -37.094 -45.964 1.00 22.01 581 SER B N 1
ATOM 7903 C CA . SER B 1 581 ? 18.149 -37.602 -46.040 1.00 24.75 581 SER B CA 1
ATOM 7904 C C . SER B 1 581 ? 17.109 -36.491 -46.390 1.00 27.36 581 SER B C 1
ATOM 7905 O O . SER B 1 581 ? 16.219 -36.661 -47.238 1.00 26.46 581 SER B O 1
ATOM 7908 N N . ILE B 1 582 ? 17.209 -35.373 -45.709 1.00 24.12 582 ILE B N 1
ATOM 7909 C CA . ILE B 1 582 ? 16.323 -34.203 -45.987 1.00 27.15 582 ILE B CA 1
ATOM 7910 C C . ILE B 1 582 ? 16.443 -33.714 -47.452 1.00 24.24 582 ILE B C 1
ATOM 7911 O O . ILE B 1 582 ? 15.439 -33.372 -48.065 1.00 26.55 582 ILE B O 1
ATOM 7916 N N . LEU B 1 583 ? 17.652 -33.736 -47.991 1.00 24.33 583 LEU B N 1
ATOM 7917 C CA . LEU B 1 583 ? 17.893 -33.321 -49.374 1.00 27.03 583 LEU B CA 1
ATOM 7918 C C . LEU B 1 583 ? 17.654 -34.417 -50.421 1.00 29.13 583 LEU B C 1
ATOM 7919 O O . LEU B 1 583 ? 17.820 -34.152 -51.584 1.00 27.15 583 LEU B O 1
ATOM 7924 N N . GLY B 1 584 ? 17.209 -35.616 -49.982 1.00 28.54 584 GLY B N 1
ATOM 7925 C CA . GLY B 1 584 ? 17.013 -36.743 -50.877 1.00 32.58 584 GLY B CA 1
ATOM 7926 C C . GLY B 1 584 ? 18.301 -37.239 -51.549 1.00 34.85 584 GLY B C 1
ATOM 7927 O O . GLY B 1 584 ? 18.204 -37.739 -52.651 1.00 34.66 584 GLY B O 1
ATOM 7928 N N . ARG B 1 585 ? 19.463 -37.116 -50.874 1.00 33.82 585 ARG B N 1
ATOM 7929 C CA . ARG B 1 585 ? 20.805 -37.449 -51.407 1.00 39.29 585 ARG B CA 1
ATOM 7930 C C . ARG B 1 585 ? 21.614 -38.543 -50.640 1.00 38.65 585 ARG B C 1
ATOM 7931 O O . ARG B 1 585 ? 21.035 -39.316 -49.882 1.00 38.80 585 ARG B O 1
ATOM 7939 N N . SER C 1 4 ? -2.449 -5.584 -82.613 1.00 53.94 4 SER C N 1
ATOM 7940 C CA . SER C 1 4 ? -3.121 -4.207 -82.538 1.00 51.41 4 SER C CA 1
ATOM 7941 C C . SER C 1 4 ? -4.045 -3.959 -81.289 1.00 50.33 4 SER C C 1
ATOM 7942 O O . SER C 1 4 ? -4.940 -4.716 -81.023 1.00 55.85 4 SER C O 1
ATOM 7944 N N . ALA C 1 5 ? -3.792 -2.872 -80.560 1.00 44.92 5 ALA C N 1
ATOM 7945 C CA . ALA C 1 5 ? -4.595 -2.448 -79.432 1.00 42.25 5 ALA C CA 1
ATOM 7946 C C . ALA C 1 5 ? -5.032 -1.029 -79.729 1.00 38.33 5 ALA C C 1
ATOM 7947 O O . ALA C 1 5 ? -4.415 -0.354 -80.566 1.00 34.74 5 ALA C O 1
ATOM 7949 N N . GLU C 1 6 ? -6.104 -0.590 -79.070 1.00 34.27 6 GLU C N 1
ATOM 7950 C CA . GLU C 1 6 ? -6.614 0.763 -79.222 1.00 38.70 6 GLU C CA 1
ATOM 7951 C C . GLU C 1 6 ? -6.857 1.360 -77.810 1.00 34.60 6 GLU C C 1
ATOM 7952 O O . GLU C 1 6 ? -7.316 0.680 -76.902 1.00 33.98 6 GLU C O 1
ATOM 7958 N N . THR C 1 7 ? -6.563 2.634 -77.630 1.00 32.52 7 THR C N 1
ATOM 7959 C CA . THR C 1 7 ? -6.869 3.316 -76.363 1.00 34.03 7 THR C CA 1
ATOM 7960 C C . THR C 1 7 ? -7.069 4.827 -76.652 1.00 31.45 7 THR C C 1
ATOM 7961 O O . THR C 1 7 ? -6.798 5.247 -77.777 1.00 28.65 7 THR C O 1
ATOM 7965 N N . ASP C 1 8 ? -7.528 5.613 -75.665 1.00 29.75 8 ASP C N 1
ATOM 7966 C CA . ASP C 1 8 ? -7.711 7.068 -75.854 1.00 27.93 8 ASP C CA 1
ATOM 7967 C C . ASP C 1 8 ? -6.354 7.728 -75.741 1.00 27.86 8 ASP C C 1
ATOM 7968 O O . ASP C 1 8 ? -5.959 8.488 -76.615 1.00 30.01 8 ASP C O 1
ATOM 7973 N N . VAL C 1 9 ? -5.609 7.394 -74.702 1.00 25.75 9 VAL C N 1
ATOM 7974 C CA . VAL C 1 9 ? -4.293 7.944 -74.505 1.00 22.58 9 VAL C CA 1
ATOM 7975 C C . VAL C 1 9 ? -3.247 6.869 -74.243 1.00 22.83 9 VAL C C 1
ATOM 7976 O O . VAL C 1 9 ? -3.404 6.013 -73.336 1.00 24.94 9 VAL C O 1
ATOM 7980 N N . LEU C 1 10 ? -2.137 6.947 -74.956 1.00 21.40 10 LEU C N 1
ATOM 7981 C CA . LEU C 1 10 ? -1.002 6.120 -74.681 1.00 26.03 10 LEU C CA 1
ATOM 7982 C C . LEU C 1 10 ? -0.034 6.931 -73.851 1.00 23.79 10 LEU C C 1
ATOM 7983 O O . LEU C 1 10 ? 0.430 7.996 -74.306 1.00 28.27 10 LEU C O 1
ATOM 7988 N N . ILE C 1 11 ? 0.391 6.363 -72.729 1.00 21.93 11 ILE C N 1
ATOM 7989 C CA . ILE C 1 11 ? 1.324 7.045 -71.833 1.00 21.38 11 ILE C CA 1
ATOM 7990 C C . ILE C 1 11 ? 2.642 6.315 -71.846 1.00 22.44 11 ILE C C 1
ATOM 7991 O O . ILE C 1 11 ? 2.738 5.177 -71.357 1.00 23.66 11 ILE C O 1
ATOM 7996 N N . VAL C 1 12 ? 3.685 6.955 -72.365 1.00 22.71 12 VAL C N 1
ATOM 7997 C CA . VAL C 1 12 ? 4.964 6.297 -72.416 1.00 23.47 12 VAL C CA 1
ATOM 7998 C C . VAL C 1 12 ? 5.768 6.693 -71.192 1.00 23.21 12 VAL C C 1
ATOM 7999 O O . VAL C 1 12 ? 6.247 7.822 -71.115 1.00 23.96 12 VAL C O 1
ATOM 8003 N N . GLY C 1 13 ? 5.927 5.757 -70.264 1.00 23.16 13 GLY C N 1
ATOM 8004 C CA . GLY C 1 13 ? 6.683 5.988 -69.050 1.00 22.94 13 GLY C CA 1
ATOM 8005 C C . GLY C 1 13 ? 5.791 5.882 -67.833 1.00 24.35 13 GLY C C 1
ATOM 8006 O O . GLY C 1 13 ? 4.619 6.271 -67.873 1.00 22.62 13 GLY C O 1
ATOM 8007 N N . ALA C 1 14 ? 6.306 5.216 -66.780 1.00 26.32 14 ALA C N 1
ATOM 8008 C CA . ALA C 1 14 ? 5.562 4.999 -65.531 1.00 24.79 14 ALA C CA 1
ATOM 8009 C C . ALA C 1 14 ? 6.309 5.526 -64.314 1.00 24.35 14 ALA C C 1
ATOM 8010 O O . ALA C 1 14 ? 6.129 5.040 -63.210 1.00 26.72 14 ALA C O 1
ATOM 8012 N N . GLY C 1 15 ? 7.103 6.563 -64.493 1.00 23.99 15 GLY C N 1
ATOM 8013 C CA . GLY C 1 15 ? 7.576 7.349 -63.361 1.00 22.99 15 GLY C CA 1
ATOM 8014 C C . GLY C 1 15 ? 6.477 8.237 -62.839 1.00 22.87 15 GLY C C 1
ATOM 8015 O O . GLY C 1 15 ? 5.295 8.067 -63.216 1.00 24.93 15 GLY C O 1
ATOM 8016 N N . PRO C 1 16 ? 6.820 9.183 -61.971 1.00 23.31 16 PRO C N 1
ATOM 8017 C CA . PRO C 1 16 ? 5.850 10.106 -61.371 1.00 26.36 16 PRO C CA 1
ATOM 8018 C C . PRO C 1 16 ? 4.938 10.795 -62.362 1.00 24.54 16 PRO C C 1
ATOM 8019 O O . PRO C 1 16 ? 3.737 10.844 -62.096 1.00 23.87 16 PRO C O 1
ATOM 8023 N N . ALA C 1 17 ? 5.469 11.287 -63.479 1.00 22.33 17 ALA C N 1
ATOM 8024 C CA . ALA C 1 17 ? 4.623 11.988 -64.457 1.00 23.70 17 ALA C CA 1
ATOM 8025 C C . ALA C 1 17 ? 3.648 11.063 -65.117 1.00 20.80 17 ALA C C 1
ATOM 8026 O O . ALA C 1 17 ? 2.430 11.345 -65.153 1.00 21.22 17 ALA C O 1
ATOM 8028 N N . GLY C 1 18 ? 4.142 9.922 -65.612 1.00 20.20 18 GLY C N 1
ATOM 8029 C CA . GLY C 1 18 ? 3.262 9.022 -66.324 1.00 20.75 18 GLY C CA 1
ATOM 8030 C C . GLY C 1 18 ? 2.231 8.375 -65.413 1.00 21.53 18 GLY C C 1
ATOM 8031 O O . GLY C 1 18 ? 1.077 8.226 -65.777 1.00 24.92 18 GLY C O 1
ATOM 8032 N N . ALA C 1 19 ? 2.670 7.936 -64.230 1.00 23.40 19 ALA C N 1
ATOM 8033 C CA . ALA C 1 19 ? 1.803 7.245 -63.319 1.00 22.38 19 ALA C CA 1
ATOM 8034 C C . ALA C 1 19 ? 0.717 8.168 -62.779 1.00 21.78 19 ALA C C 1
ATOM 8035 O O . ALA C 1 19 ? -0.467 7.743 -62.613 1.00 20.40 19 ALA C O 1
ATOM 8037 N N . MET C 1 20 ? 1.085 9.408 -62.494 1.00 18.62 20 MET C N 1
ATOM 8038 C CA . MET C 1 20 ? 0.052 10.427 -62.144 1.00 19.66 20 MET C CA 1
ATOM 8039 C C . MET C 1 20 ? -0.960 10.676 -63.295 1.00 20.19 20 MET C C 1
ATOM 8040 O O . MET C 1 20 ? -2.178 10.782 -63.066 1.00 20.07 20 MET C O 1
ATOM 8045 N N . SER C 1 21 ? -0.472 10.828 -64.519 1.00 20.67 21 SER C N 1
ATOM 8046 C CA . SER C 1 21 ? -1.378 11.007 -65.684 1.00 20.33 21 SER C CA 1
ATOM 8047 C C . SER C 1 21 ? -2.330 9.833 -65.823 1.00 20.02 21 SER C C 1
ATOM 8048 O O . SER C 1 21 ? -3.517 9.990 -65.969 1.00 19.85 21 SER C O 1
ATOM 8051 N N . ALA C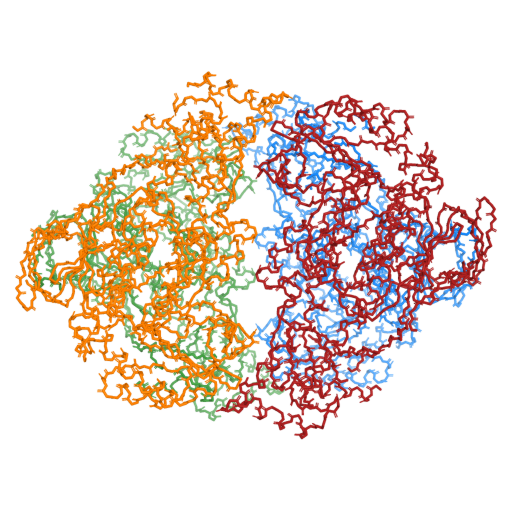 1 22 ? -1.828 8.607 -65.664 1.00 22.82 22 ALA C N 1
ATOM 8052 C CA . ALA C 1 22 ? -2.725 7.443 -65.732 1.00 20.71 22 ALA C CA 1
ATOM 8053 C C . ALA C 1 22 ? -3.789 7.430 -64.640 1.00 20.63 22 ALA C C 1
ATOM 8054 O O . ALA C 1 22 ? -4.959 7.074 -64.897 1.00 20.79 22 ALA C O 1
ATOM 8056 N N . THR C 1 23 ? -3.383 7.737 -63.419 1.00 18.27 23 THR C N 1
ATOM 8057 C CA . THR C 1 23 ? -4.326 7.730 -62.303 1.00 20.55 23 THR C CA 1
ATOM 8058 C C . THR C 1 23 ? -5.403 8.764 -62.490 1.00 20.00 23 THR C C 1
ATOM 8059 O O . THR C 1 23 ? -6.584 8.506 -62.267 1.00 22.03 23 THR C O 1
ATOM 8063 N N . LEU C 1 24 ? -5.013 9.955 -62.937 1.00 18.49 24 LEU C N 1
ATOM 8064 C CA . LEU C 1 24 ? -5.991 11.070 -63.146 1.00 19.08 24 LEU C CA 1
ATOM 8065 C C . LEU C 1 24 ? -6.900 10.819 -64.320 1.00 21.35 24 LEU C C 1
ATOM 8066 O O . LEU C 1 24 ? -8.093 10.909 -64.204 1.00 20.99 24 LEU C O 1
ATOM 8071 N N . LEU C 1 25 ? -6.335 10.401 -65.428 1.00 21.79 25 LEU C N 1
ATOM 8072 C CA . LEU C 1 25 ? -7.185 10.000 -66.565 1.00 22.73 25 LEU C CA 1
ATOM 8073 C C . LEU C 1 25 ? -8.185 8.886 -66.205 1.00 25.86 25 LEU C C 1
ATOM 8074 O O . LEU C 1 25 ? -9.359 8.980 -66.523 1.00 25.93 25 LEU C O 1
ATOM 8079 N N . ALA C 1 26 ? -7.732 7.842 -65.525 1.00 27.10 26 ALA C N 1
ATOM 8080 C CA . ALA C 1 26 ? -8.647 6.776 -65.111 1.00 25.90 26 ALA C CA 1
ATOM 8081 C C . ALA C 1 26 ? -9.731 7.283 -64.152 1.00 26.36 26 ALA C C 1
ATOM 8082 O O . ALA C 1 26 ? -10.919 6.932 -64.301 1.00 25.13 26 ALA C O 1
ATOM 8084 N N . SER C 1 27 ? -9.374 8.150 -63.208 1.00 22.95 27 SER C N 1
ATOM 8085 C CA . SER C 1 27 ? -10.384 8.766 -62.341 1.00 24.80 27 SER C CA 1
ATOM 8086 C C . SER C 1 27 ? -11.407 9.623 -63.095 1.00 25.93 27 SER C C 1
ATOM 8087 O O . SER C 1 27 ? -12.529 9.763 -62.677 1.00 25.77 27 SER C O 1
ATOM 8090 N N . LEU C 1 28 ? -11.023 10.187 -64.232 1.00 26.13 28 LEU C N 1
ATOM 8091 C CA . LEU C 1 28 ? -11.916 10.991 -65.072 1.00 26.34 28 LEU C CA 1
ATOM 8092 C C . LEU C 1 28 ? -12.692 10.161 -66.095 1.00 30.74 28 LEU C C 1
ATOM 8093 O O . LEU C 1 28 ? -13.377 10.727 -66.946 1.00 29.03 28 LEU C O 1
ATOM 8098 N N . GLY C 1 29 ? -12.505 8.840 -66.108 1.00 31.78 29 GLY C N 1
ATOM 8099 C CA . GLY C 1 29 ? -13.212 7.954 -67.074 1.00 31.96 29 GLY C CA 1
ATOM 8100 C C . GLY C 1 29 ? -12.528 7.805 -68.408 1.00 27.41 29 GLY C C 1
ATOM 8101 O O . GLY C 1 29 ? -13.159 7.451 -69.382 1.00 26.76 29 GLY C O 1
ATOM 8102 N N . ILE C 1 30 ? -11.230 8.069 -68.497 1.00 25.25 30 ILE C N 1
ATOM 8103 C CA . ILE C 1 30 ? -10.558 8.011 -69.780 1.00 25.29 30 ILE C CA 1
ATOM 8104 C C . ILE C 1 30 ? -9.717 6.758 -69.830 1.00 30.02 30 ILE C C 1
ATOM 8105 O O . ILE C 1 30 ? -9.057 6.448 -68.862 1.00 30.19 30 ILE C O 1
ATOM 8110 N N . ARG C 1 31 ? -9.732 6.074 -70.972 1.00 34.59 31 ARG C N 1
ATOM 8111 C CA . ARG C 1 31 ? -9.005 4.809 -71.193 1.00 37.31 31 ARG C CA 1
ATOM 8112 C C . ARG C 1 31 ? -7.602 5.141 -71.513 1.00 29.77 31 ARG C C 1
ATOM 8113 O O . ARG C 1 31 ? -7.337 5.949 -72.392 1.00 33.20 31 ARG C O 1
ATOM 8121 N N . SER C 1 32 ? -6.663 4.564 -70.768 1.00 28.03 32 SER C N 1
ATOM 8122 C CA . SER C 1 32 ? -5.282 4.780 -71.069 1.00 25.38 32 SER C CA 1
ATOM 8123 C C . SER C 1 32 ? -4.533 3.469 -71.003 1.00 24.64 32 SER C C 1
ATOM 8124 O O . SER C 1 32 ? -4.945 2.514 -70.296 1.00 25.49 32 SER C O 1
ATOM 8127 N N . LEU C 1 33 ? -3.430 3.436 -71.708 1.00 24.20 33 LEU C N 1
ATOM 8128 C CA . LEU C 1 33 ? -2.445 2.388 -71.609 1.00 25.53 33 LEU C CA 1
ATOM 8129 C C . LEU C 1 33 ? -1.138 3.029 -71.199 1.00 24.49 33 LEU C C 1
ATOM 8130 O O . LEU C 1 33 ? -0.597 3.865 -71.915 1.00 27.30 33 LEU C O 1
ATOM 8135 N N . MET C 1 34 ? -0.605 2.619 -70.051 1.00 23.92 34 MET C N 1
ATOM 8136 C CA . MET C 1 34 ? 0.647 3.148 -69.606 1.00 23.42 34 MET C CA 1
ATOM 8137 C C . MET C 1 34 ? 1.675 2.042 -69.722 1.00 23.68 34 MET C C 1
ATOM 8138 O O . MET C 1 34 ? 1.488 1.006 -69.155 1.00 28.35 34 MET C O 1
ATOM 8143 N N . ILE C 1 35 ? 2.823 2.338 -70.330 1.00 23.22 35 ILE C N 1
ATOM 8144 C CA . ILE C 1 35 ? 3.885 1.392 -70.487 1.00 26.23 35 ILE C CA 1
ATOM 8145 C C . ILE C 1 35 ? 5.167 1.845 -69.867 1.00 24.77 35 ILE C C 1
ATOM 8146 O O . ILE C 1 35 ? 5.369 3.030 -69.611 1.00 25.33 35 ILE C O 1
ATOM 8151 N N . ASN C 1 36 ? 6.001 0.854 -69.564 1.00 24.95 36 ASN C N 1
ATOM 8152 C CA . ASN C 1 36 ? 7.338 1.062 -69.010 1.00 28.38 36 ASN C CA 1
ATOM 8153 C C . ASN C 1 36 ? 8.269 -0.021 -69.553 1.00 25.74 36 ASN C C 1
ATOM 8154 O O . ASN C 1 36 ? 7.910 -1.168 -69.527 1.00 26.15 36 ASN C O 1
ATOM 8159 N N . ARG C 1 37 ? 9.451 0.381 -70.021 1.00 27.00 37 ARG C N 1
ATOM 8160 C CA . ARG C 1 37 ? 10.469 -0.491 -70.587 1.00 29.63 37 ARG C CA 1
ATOM 8161 C C . ARG C 1 37 ? 10.971 -1.523 -69.561 1.00 30.82 37 ARG C C 1
ATOM 8162 O O . ARG C 1 37 ? 11.230 -2.649 -69.922 1.00 28.52 37 ARG C O 1
ATOM 8170 N N . TRP C 1 38 ? 11.154 -1.115 -68.313 1.00 28.28 38 TRP C N 1
ATOM 8171 C CA . TRP C 1 38 ? 11.775 -1.968 -67.289 1.00 29.13 38 TRP C CA 1
ATOM 8172 C C . TRP C 1 38 ? 10.773 -2.875 -66.585 1.00 26.86 38 TRP C C 1
ATOM 8173 O O . TRP C 1 38 ? 9.556 -2.755 -66.769 1.00 22.15 38 TRP C O 1
ATOM 8184 N N . ARG C 1 39 ? 11.321 -3.790 -65.781 1.00 26.15 39 ARG C N 1
ATOM 8185 C CA . ARG C 1 39 ? 10.582 -4.812 -65.092 1.00 28.76 39 ARG C CA 1
ATOM 8186 C C . ARG C 1 39 ? 9.800 -4.251 -63.887 1.00 29.02 39 ARG C C 1
ATOM 8187 O O . ARG C 1 39 ? 8.741 -4.773 -63.557 1.00 29.49 39 ARG C O 1
ATOM 8195 N N . SER C 1 40 ? 10.367 -3.259 -63.203 1.00 26.08 40 SER C N 1
ATOM 8196 C CA . SER C 1 40 ? 9.836 -2.745 -61.942 1.00 28.59 40 SER C CA 1
ATOM 8197 C C . SER C 1 40 ? 9.742 -1.215 -61.926 1.00 29.79 40 SER C C 1
ATOM 8198 O O . SER C 1 40 ? 10.145 -0.518 -62.885 1.00 28.62 40 SER C O 1
ATOM 8201 N N . THR C 1 41 ? 9.199 -0.706 -60.825 1.00 27.31 41 THR C N 1
ATOM 8202 C CA . THR C 1 41 ? 9.334 0.714 -60.506 1.00 28.34 41 THR C CA 1
ATOM 8203 C C . THR C 1 41 ? 10.788 1.008 -60.146 1.00 31.20 41 THR C C 1
ATOM 8204 O O . THR C 1 41 ? 11.642 0.102 -60.030 1.00 29.01 41 THR C O 1
ATOM 8208 N N . SER C 1 42 ? 11.093 2.293 -60.067 1.00 31.95 42 SER C N 1
ATOM 8209 C CA . SER C 1 42 ? 12.473 2.733 -59.902 1.00 35.17 42 SER C CA 1
ATOM 8210 C C . SER C 1 42 ? 13.021 2.197 -58.584 1.00 33.29 42 SER C C 1
ATOM 8211 O O . SER C 1 42 ? 12.399 2.344 -57.566 1.00 31.33 42 SER C O 1
ATOM 8214 N N . PRO C 1 43 ? 14.182 1.522 -58.610 1.00 37.06 43 PRO C N 1
ATOM 8215 C CA . PRO C 1 43 ? 14.720 0.939 -57.361 1.00 40.92 43 PRO C CA 1
ATOM 8216 C C . PRO C 1 43 ? 15.574 1.889 -56.548 1.00 44.07 43 PRO C C 1
ATOM 8217 O O . PRO C 1 43 ? 15.745 1.707 -55.362 1.00 45.54 43 PRO C O 1
ATOM 8221 N N . GLY C 1 44 ? 16.093 2.924 -57.177 1.00 52.33 44 GLY C N 1
ATOM 8222 C CA . GLY C 1 44 ? 17.202 3.633 -56.576 1.00 64.45 44 GLY C CA 1
ATOM 8223 C C . GLY C 1 44 ? 16.744 4.603 -55.517 1.00 68.11 44 GLY C C 1
ATOM 8224 O O . GLY C 1 44 ? 15.544 4.942 -55.436 1.00 69.34 44 GLY C O 1
ATOM 8225 N N . PRO C 1 45 ? 17.696 5.047 -54.683 1.00 72.44 45 PRO C N 1
ATOM 8226 C CA . PRO C 1 45 ? 17.433 6.305 -54.022 1.00 69.83 45 PRO C CA 1
ATOM 8227 C C . PRO C 1 45 ? 17.533 7.364 -55.142 1.00 60.71 45 PRO C C 1
ATOM 8228 O O . PRO C 1 45 ? 18.480 7.364 -55.957 1.00 54.36 45 PRO C O 1
ATOM 8232 N N . ARG C 1 46 ? 16.472 8.141 -55.265 1.00 47.52 46 ARG C N 1
ATOM 8233 C CA . ARG C 1 46 ? 16.422 9.243 -56.171 1.00 48.58 46 ARG C CA 1
ATOM 8234 C C . ARG C 1 46 ? 15.685 10.291 -55.355 1.00 39.76 46 ARG C C 1
ATOM 8235 O O . ARG C 1 46 ? 16.131 10.663 -54.297 1.00 34.57 46 ARG C O 1
ATOM 8243 N N . SER C 1 47 ? 14.541 10.748 -55.832 1.00 39.46 47 SER C N 1
ATOM 8244 C CA . SER C 1 47 ? 13.838 11.784 -55.121 1.00 42.36 47 SER C CA 1
ATOM 8245 C C . SER C 1 47 ? 13.361 11.374 -53.720 1.00 35.22 47 SER C C 1
ATOM 8246 O O . SER C 1 47 ? 13.208 10.180 -53.348 1.00 40.25 47 SER C O 1
ATOM 8249 N N . HIS C 1 48 ? 13.278 12.360 -52.864 1.00 31.49 48 HIS C N 1
ATOM 8250 C CA . HIS C 1 48 ? 12.646 12.127 -51.616 1.00 29.14 48 HIS C CA 1
ATOM 8251 C C . HIS C 1 48 ? 11.886 13.335 -51.056 1.00 25.90 48 HIS C C 1
ATOM 8252 O O . HIS C 1 48 ? 11.125 13.146 -50.131 1.00 26.86 48 HIS C O 1
ATOM 8259 N N . ILE C 1 49 ? 12.113 14.556 -51.538 1.00 22.42 49 ILE C N 1
ATOM 8260 C CA . ILE C 1 49 ? 11.429 15.731 -50.986 1.00 24.49 49 ILE C CA 1
ATOM 8261 C C . ILE C 1 49 ? 10.130 15.890 -51.750 1.00 23.55 49 ILE C C 1
ATOM 8262 O O . ILE C 1 49 ? 10.150 16.143 -52.978 1.00 21.47 49 ILE C O 1
ATOM 8267 N N . ILE C 1 50 ? 9.014 15.749 -51.044 1.00 22.75 50 ILE C N 1
ATOM 8268 C CA . ILE C 1 50 ? 7.687 15.968 -51.652 1.00 22.84 50 ILE C CA 1
ATOM 8269 C C . ILE C 1 50 ? 7.142 17.282 -51.156 1.00 22.25 50 ILE C C 1
ATOM 8270 O O . ILE C 1 50 ? 7.072 17.492 -49.909 1.00 22.00 50 ILE C O 1
ATOM 8275 N N . ASN C 1 51 ? 6.810 18.192 -52.078 1.00 20.44 51 ASN C N 1
ATOM 8276 C CA . ASN C 1 51 ? 6.368 19.532 -51.657 1.00 21.38 51 ASN C CA 1
ATOM 8277 C C . ASN C 1 51 ? 4.830 19.632 -51.495 1.00 20.42 51 ASN C C 1
ATOM 8278 O O . ASN C 1 51 ? 4.095 18.663 -51.725 1.00 21.63 51 ASN C O 1
ATOM 8283 N N . GLN C 1 52 ? 4.357 20.791 -51.066 1.00 20.91 52 GLN C N 1
ATOM 8284 C CA . GLN C 1 52 ? 2.937 20.961 -50.738 1.00 21.37 52 GLN C CA 1
ATOM 8285 C C . GLN C 1 52 ? 1.972 20.819 -51.958 1.00 22.53 52 GLN C C 1
ATOM 8286 O O . GLN C 1 52 ? 0.893 20.291 -51.832 1.00 22.07 52 GLN C O 1
ATOM 8292 N N . ARG C 1 53 ? 2.414 21.226 -53.134 1.00 21.83 53 ARG C N 1
ATOM 8293 C CA . ARG C 1 53 ? 1.589 21.093 -54.324 1.00 22.94 53 ARG C CA 1
ATOM 8294 C C . ARG C 1 53 ? 1.373 19.630 -54.633 1.00 19.52 53 ARG C C 1
ATOM 8295 O O . ARG C 1 53 ? 0.276 19.227 -54.973 1.00 21.53 53 ARG C O 1
ATOM 8303 N N . THR C 1 54 ? 2.423 18.830 -54.539 1.00 19.00 54 THR C N 1
ATOM 8304 C CA . THR C 1 54 ? 2.269 17.410 -54.785 1.00 19.01 54 THR C CA 1
ATOM 8305 C C . THR C 1 54 ? 1.354 16.774 -53.735 1.00 18.37 54 THR C C 1
ATOM 8306 O O . THR C 1 54 ? 0.505 15.923 -54.066 1.00 19.47 54 THR C O 1
ATOM 8310 N N . MET C 1 55 ? 1.566 17.127 -52.466 1.00 17.17 55 MET C N 1
ATOM 8311 C CA . MET C 1 55 ? 0.745 16.582 -51.427 1.00 17.75 55 MET C CA 1
ATOM 8312 C C . MET C 1 55 ? -0.713 17.014 -51.585 1.00 17.84 55 MET C C 1
ATOM 8313 O O . MET C 1 55 ? -1.631 16.245 -51.285 1.00 19.84 55 MET C O 1
ATOM 8318 N N . GLU C 1 56 ? -0.953 18.225 -52.100 1.00 18.69 56 GLU C N 1
ATOM 8319 C CA . GLU C 1 56 ? -2.354 18.673 -52.397 1.00 19.03 56 GLU C CA 1
ATOM 8320 C C . GLU C 1 56 ? -2.983 17.879 -53.501 1.00 16.96 56 GLU C C 1
ATOM 8321 O O . GLU C 1 56 ? -4.132 17.516 -53.394 1.00 18.13 56 GLU C O 1
ATOM 8327 N N . ILE C 1 57 ? -2.211 17.495 -54.514 1.00 18.18 57 ILE C N 1
ATOM 8328 C CA . ILE C 1 57 ? -2.729 16.601 -55.579 1.00 20.21 57 ILE C CA 1
ATOM 8329 C C . ILE C 1 57 ? -3.130 15.241 -55.013 1.00 19.74 57 ILE C C 1
ATOM 8330 O O . ILE C 1 57 ? -4.210 14.732 -55.317 1.00 21.68 57 ILE C O 1
ATOM 8335 N N . LEU C 1 58 ? -2.242 14.649 -54.236 1.00 21.88 58 LEU C N 1
ATOM 8336 C CA . LEU C 1 58 ? -2.526 13.377 -53.572 1.00 22.55 58 LEU C CA 1
ATOM 8337 C C . LEU C 1 58 ? -3.744 13.539 -52.700 1.00 21.89 58 LEU C C 1
ATOM 8338 O O . LEU C 1 58 ? -4.601 12.672 -52.697 1.00 21.24 58 LEU C O 1
ATOM 8343 N N . ARG C 1 59 ? -3.880 14.681 -52.026 1.00 23.81 59 ARG C N 1
ATOM 8344 C CA . ARG C 1 59 ? -5.062 14.919 -51.166 1.00 23.69 59 ARG C CA 1
ATOM 8345 C C . ARG C 1 59 ? -6.335 14.933 -51.984 1.00 26.52 59 ARG C C 1
ATOM 8346 O O . ARG C 1 59 ? -7.348 14.308 -51.600 1.00 23.44 59 ARG C O 1
ATOM 8354 N N . ASP C 1 60 ? -6.302 15.608 -53.132 1.00 23.21 60 ASP C N 1
ATOM 8355 C CA . ASP C 1 60 ? -7.486 15.694 -54.035 1.00 26.12 60 ASP C CA 1
ATOM 8356 C C . ASP C 1 60 ? -7.961 14.323 -54.560 1.00 24.29 60 ASP C C 1
ATOM 8357 O O . ASP C 1 60 ? -9.124 14.049 -54.624 1.00 24.03 60 ASP C O 1
ATOM 8362 N N . ILE C 1 61 ? -7.028 13.458 -54.882 1.00 24.53 61 ILE C N 1
ATOM 8363 C CA . ILE C 1 61 ? -7.338 12.120 -55.324 1.00 28.19 61 ILE C CA 1
ATOM 8364 C C . ILE C 1 61 ? -7.367 11.050 -54.210 1.00 30.20 61 ILE C C 1
ATOM 8365 O O . ILE C 1 61 ? -7.599 9.916 -54.529 1.00 32.18 61 ILE C O 1
ATOM 8370 N N . GLY C 1 62 ? -7.176 11.394 -52.944 1.00 25.40 62 GLY C N 1
ATOM 8371 C CA . GLY C 1 62 ? -7.435 10.411 -51.832 1.00 25.95 62 GLY C CA 1
ATOM 8372 C C . GLY C 1 62 ? -6.243 9.558 -51.476 1.00 28.32 62 GLY C C 1
ATOM 8373 O O . GLY C 1 62 ? -6.389 8.509 -50.861 1.00 30.06 62 GLY C O 1
ATOM 8374 N N . LEU C 1 63 ? -5.028 9.983 -51.862 1.00 27.42 63 LEU C N 1
ATOM 8375 C CA . LEU C 1 63 ? -3.811 9.242 -51.512 1.00 27.12 63 LEU C CA 1
ATOM 8376 C C . LEU C 1 63 ? -2.926 9.964 -50.501 1.00 25.23 63 LEU C C 1
ATOM 8377 O O . LEU C 1 63 ? -1.850 9.491 -50.205 1.00 25.16 63 LEU C O 1
ATOM 8382 N N . GLU C 1 64 ? -3.332 11.120 -49.995 1.00 25.64 64 GLU C N 1
ATOM 8383 C CA . GLU C 1 64 ? -2.428 11.865 -49.079 1.00 25.22 64 GLU C CA 1
ATOM 8384 C C . GLU C 1 64 ? -2.158 11.023 -47.791 1.00 28.05 64 GLU C C 1
ATOM 8385 O O . GLU C 1 64 ? -1.036 10.999 -47.316 1.00 25.27 64 GLU C O 1
ATOM 8391 N N . GLU C 1 65 ? -3.191 10.431 -47.198 1.00 27.84 65 GLU C N 1
ATOM 8392 C CA . GLU C 1 65 ? -2.998 9.709 -45.933 1.00 32.01 65 GLU C CA 1
ATOM 8393 C C . GLU C 1 65 ? -2.096 8.491 -46.159 1.00 29.87 65 GLU C C 1
ATOM 8394 O O . GLU C 1 65 ? -1.296 8.207 -45.318 1.00 29.00 65 GLU C O 1
ATOM 8400 N N . SER C 1 66 ? -2.196 7.793 -47.296 1.00 29.25 66 SER C N 1
ATOM 8401 C CA . SER C 1 66 ? -1.279 6.682 -47.584 1.00 29.97 66 SER C CA 1
ATOM 8402 C C . SER C 1 66 ? 0.132 7.189 -47.734 1.00 27.39 66 SER C C 1
ATOM 8403 O O . SER C 1 66 ? 1.058 6.562 -47.257 1.00 28.21 66 SER C O 1
ATOM 8406 N N . ALA C 1 67 ? 0.307 8.328 -48.418 1.00 25.72 67 ALA C N 1
ATOM 8407 C CA . ALA C 1 67 ? 1.612 8.915 -48.585 1.00 24.14 67 ALA C CA 1
ATOM 8408 C C . ALA C 1 67 ? 2.237 9.255 -47.228 1.00 27.98 67 ALA C C 1
ATOM 8409 O O . ALA C 1 67 ? 3.395 8.933 -46.954 1.00 24.90 67 ALA C O 1
ATOM 8411 N N . LYS C 1 68 ? 1.457 9.872 -46.353 1.00 27.06 68 LYS C N 1
ATOM 8412 C CA . LYS C 1 68 ? 1.944 10.238 -45.035 1.00 31.40 68 LYS C CA 1
ATOM 8413 C C . LYS C 1 68 ? 2.352 9.012 -44.208 1.00 34.99 68 LYS C C 1
ATOM 8414 O O . LYS C 1 68 ? 3.359 9.076 -43.519 1.00 31.29 68 LYS C O 1
ATOM 8420 N N . SER C 1 69 ? 1.602 7.916 -44.285 1.00 33.43 69 SER C N 1
ATOM 8421 C CA . SER C 1 69 ? 1.994 6.681 -43.550 1.00 33.16 69 SER C CA 1
ATOM 8422 C C . SER C 1 69 ? 3.314 6.083 -44.008 1.00 31.37 69 SER C C 1
ATOM 8423 O O . SER C 1 69 ? 3.981 5.443 -43.221 1.00 37.35 69 SER C O 1
ATOM 8426 N N . LEU C 1 70 ? 3.667 6.253 -45.280 1.00 33.42 70 LEU C N 1
ATOM 8427 C CA . LEU C 1 70 ? 4.976 5.841 -45.806 1.00 35.23 70 LEU C CA 1
ATOM 8428 C C . LEU C 1 70 ? 6.119 6.828 -45.572 1.00 34.05 70 LEU C C 1
ATOM 8429 O O . LEU C 1 70 ? 7.268 6.477 -45.737 1.00 39.17 70 LEU C O 1
ATOM 8434 N N . ALA C 1 71 ? 5.809 8.071 -45.256 1.00 33.59 71 ALA C N 1
ATOM 8435 C CA . ALA C 1 71 ? 6.786 9.167 -45.265 1.00 32.17 71 ALA C CA 1
ATOM 8436 C C . ALA C 1 71 ? 7.299 9.504 -43.874 1.00 36.22 71 ALA C C 1
ATOM 8437 O O . ALA C 1 71 ? 6.729 9.052 -42.884 1.00 41.88 71 ALA C O 1
ATOM 8439 N N . VAL C 1 72 ? 8.353 10.310 -43.837 1.00 33.18 72 VAL C N 1
ATOM 8440 C CA . VAL C 1 72 ? 8.839 10.954 -42.628 1.00 33.82 72 VAL C CA 1
ATOM 8441 C C . VAL C 1 72 ? 8.293 12.421 -42.587 1.00 36.31 72 VAL C C 1
ATOM 8442 O O . VAL C 1 72 ? 8.456 13.194 -43.542 1.00 32.00 72 VAL C O 1
ATOM 8446 N N . PRO C 1 73 ? 7.591 12.788 -41.504 1.00 35.30 73 PRO C N 1
ATOM 8447 C CA . PRO C 1 73 ? 7.034 14.140 -41.493 1.00 38.51 73 PRO C CA 1
ATOM 8448 C C . PRO C 1 73 ? 8.107 15.217 -41.368 1.00 34.14 73 PRO C C 1
ATOM 8449 O O . PRO C 1 73 ? 9.285 14.939 -41.053 1.00 33.24 73 PRO C O 1
ATOM 8453 N N . LYS C 1 74 ? 7.685 16.425 -41.690 1.00 32.96 74 LYS C N 1
ATOM 8454 C CA . LYS C 1 74 ? 8.513 17.613 -41.731 1.00 37.43 74 LYS C CA 1
ATOM 8455 C C . LYS C 1 74 ? 9.314 17.948 -40.464 1.00 38.27 74 LYS C C 1
ATOM 8456 O O . LYS C 1 74 ? 10.466 18.397 -40.557 1.00 38.71 74 LYS C O 1
ATOM 8462 N N . GLU C 1 75 ? 8.742 17.706 -39.278 1.00 42.18 75 GLU C N 1
ATOM 8463 C CA . GLU C 1 75 ? 9.511 17.843 -38.009 1.00 51.78 75 GLU C CA 1
ATOM 8464 C C . GLU C 1 75 ? 10.879 17.089 -37.978 1.00 53.23 75 GLU C C 1
ATOM 8465 O O . GLU C 1 75 ? 11.732 17.409 -37.163 1.00 46.17 75 GLU C O 1
ATOM 8471 N N . TYR C 1 76 ? 11.075 16.074 -38.832 1.00 49.52 76 TYR C N 1
ATOM 8472 C CA . TYR C 1 76 ? 12.337 15.313 -38.835 1.00 52.86 76 TYR C CA 1
ATOM 8473 C C . TYR C 1 76 ? 13.225 15.624 -40.026 1.00 48.00 76 TYR C C 1
ATOM 8474 O O . TYR C 1 76 ? 14.170 14.882 -40.313 1.00 47.72 76 TYR C O 1
ATOM 8483 N N . MET C 1 77 ? 12.957 16.742 -40.706 1.00 45.67 77 MET C N 1
ATOM 8484 C CA . MET C 1 77 ? 13.715 17.107 -41.914 1.00 48.38 77 MET C CA 1
ATOM 8485 C C . MET C 1 77 ? 14.620 18.359 -41.725 1.00 44.46 77 MET C C 1
ATOM 8486 O O . MET C 1 77 ? 15.454 18.668 -42.585 1.00 49.52 77 MET C O 1
ATOM 8491 N N . GLY C 1 78 ? 14.459 19.079 -40.628 1.00 44.34 78 GLY C N 1
ATOM 8492 C CA . GLY C 1 78 ? 15.082 20.402 -40.487 1.00 41.50 78 GLY C CA 1
ATOM 8493 C C . GLY C 1 78 ? 16.579 20.541 -40.266 1.00 45.18 78 GLY C C 1
ATOM 8494 O O . GLY C 1 78 ? 17.172 21.613 -40.609 1.00 42.35 78 GLY C O 1
ATOM 8495 N N . GLU C 1 79 ? 17.199 19.518 -39.667 1.00 38.27 79 GLU C N 1
ATOM 8496 C CA . GLU C 1 79 ? 18.562 19.689 -39.159 1.00 37.97 79 GLU C CA 1
ATOM 8497 C C . GLU C 1 79 ? 19.613 19.427 -40.271 1.00 34.71 79 GLU C C 1
ATOM 8498 O O . GLU C 1 79 ? 20.063 18.288 -40.431 1.00 36.99 79 GLU C O 1
ATOM 8504 N N . HIS C 1 80 ? 19.960 20.435 -41.068 1.00 32.98 80 HIS C N 1
ATOM 8505 C CA . HIS C 1 80 ? 21.061 20.283 -42.015 1.00 33.47 80 HIS C CA 1
ATOM 8506 C C . HIS C 1 80 ? 22.350 20.717 -41.357 1.00 34.30 80 HIS C C 1
ATOM 8507 O O . HIS C 1 80 ? 22.406 21.790 -40.739 1.00 29.55 80 HIS C O 1
ATOM 8514 N N . VAL C 1 81 ? 23.338 19.834 -41.444 1.00 34.02 81 VAL C N 1
ATOM 8515 C CA . VAL C 1 81 ? 24.625 19.988 -40.761 1.00 33.15 81 VAL C CA 1
ATOM 8516 C C . VAL C 1 81 ? 25.714 20.158 -41.809 1.00 34.16 81 VAL C C 1
ATOM 8517 O O . VAL C 1 81 ? 25.832 19.357 -42.731 1.00 35.18 81 VAL C O 1
ATOM 8521 N N . TYR C 1 82 ? 26.521 21.194 -41.669 1.00 34.05 82 TYR C N 1
ATOM 8522 C CA . TYR C 1 82 ? 27.678 21.434 -42.537 1.00 34.13 82 TYR C CA 1
ATOM 8523 C C . TYR C 1 82 ? 28.903 21.025 -41.749 1.00 38.94 82 TYR C C 1
ATOM 8524 O O . TYR C 1 82 ? 29.106 21.470 -40.614 1.00 37.93 82 TYR C O 1
ATOM 8533 N N . ALA C 1 83 ? 29.715 20.150 -42.330 1.00 43.60 83 ALA C N 1
ATOM 8534 C CA . ALA C 1 83 ? 30.873 19.562 -41.604 1.00 43.92 83 ALA C CA 1
ATOM 8535 C C . ALA C 1 83 ? 31.951 19.093 -42.571 1.00 46.80 83 ALA C C 1
ATOM 8536 O O . ALA C 1 83 ? 31.796 19.206 -43.791 1.00 39.69 83 ALA C O 1
ATOM 8538 N N . THR C 1 84 ? 33.081 18.661 -42.012 1.00 50.43 84 THR C N 1
ATOM 8539 C CA . THR C 1 84 ? 34.188 18.136 -42.811 1.00 52.80 84 THR C CA 1
ATOM 8540 C C . THR C 1 84 ? 33.971 16.660 -43.038 1.00 47.62 84 THR C C 1
ATOM 8541 O O . THR C 1 84 ? 34.267 16.167 -44.099 1.00 53.14 84 THR C O 1
ATOM 8545 N N . SER C 1 85 ? 33.416 15.997 -42.036 1.00 42.95 85 SER C N 1
ATOM 8546 C CA . SER C 1 85 ? 33.021 14.629 -42.138 1.00 45.89 85 SER C CA 1
ATOM 8547 C C . SER C 1 85 ? 32.109 14.384 -40.942 1.00 46.83 85 SER C C 1
ATOM 8548 O O . SER C 1 85 ? 32.044 15.223 -40.047 1.00 46.67 85 SER C O 1
ATOM 8551 N N . LEU C 1 86 ? 31.460 13.223 -40.903 1.00 47.39 86 LEU C N 1
ATOM 8552 C CA . LEU C 1 86 ? 30.530 12.884 -39.821 1.00 52.82 86 LEU C CA 1
ATOM 8553 C C . LEU C 1 86 ? 31.162 12.895 -38.422 1.00 59.79 86 LEU C C 1
ATOM 8554 O O . LEU C 1 86 ? 30.539 13.302 -37.456 1.00 68.67 86 LEU C O 1
ATOM 8559 N N . ALA C 1 87 ? 32.403 12.441 -38.324 1.00 64.81 87 ALA C N 1
ATOM 8560 C CA . ALA C 1 87 ? 33.110 12.411 -37.049 1.00 63.21 87 ALA C CA 1
ATOM 8561 C C . ALA C 1 87 ? 33.866 13.703 -36.801 1.00 61.18 87 ALA C C 1
ATOM 8562 O O . ALA C 1 87 ? 34.198 13.985 -35.680 1.00 66.01 87 ALA C O 1
ATOM 8564 N N . GLY C 1 88 ? 34.173 14.467 -37.848 1.00 62.72 88 GLY C N 1
ATOM 8565 C CA . GLY C 1 88 ? 34.941 15.698 -37.711 1.00 60.58 88 GLY C CA 1
ATOM 8566 C C . GLY C 1 88 ? 34.207 16.864 -37.049 1.00 65.55 88 GLY C C 1
ATOM 8567 O O . GLY C 1 88 ? 33.191 16.700 -36.357 1.00 56.53 88 GLY C O 1
ATOM 8568 N N . GLU C 1 89 ? 34.728 18.062 -37.291 1.00 66.30 89 GLU C N 1
ATOM 8569 C CA . GLU C 1 89 ? 34.177 19.271 -36.690 1.00 65.05 89 GLU C CA 1
ATOM 8570 C C . GLU C 1 89 ? 32.990 19.730 -37.531 1.00 51.63 89 GLU C C 1
ATOM 8571 O O . GLU C 1 89 ? 33.016 19.703 -38.771 1.00 48.35 89 GLU C O 1
ATOM 8573 N N . GLU C 1 90 ? 31.987 20.197 -36.823 1.00 46.56 90 GLU C N 1
ATOM 8574 C CA . GLU C 1 90 ? 30.817 20.801 -37.414 1.00 41.72 90 GLU C CA 1
ATOM 8575 C C . GLU C 1 90 ? 31.030 22.308 -37.639 1.00 36.36 90 GLU C C 1
ATOM 8576 O O . GLU C 1 90 ? 31.358 23.047 -36.723 1.00 36.01 90 GLU C O 1
ATOM 8582 N N . PHE C 1 91 ? 30.857 22.769 -38.871 1.00 33.09 91 PHE C N 1
ATOM 8583 C CA . PHE C 1 91 ? 30.813 24.201 -39.160 1.00 35.73 91 PHE C CA 1
ATOM 8584 C C . PHE C 1 91 ? 29.582 24.907 -38.575 1.00 34.07 91 PHE C C 1
ATOM 8585 O O . PHE C 1 91 ? 29.672 26.047 -38.133 1.00 29.43 91 PHE C O 1
ATOM 8593 N N . GLY C 1 92 ? 28.437 24.248 -38.621 1.00 26.95 92 GLY C N 1
ATOM 8594 C CA . GLY C 1 92 ? 27.204 24.865 -38.181 1.00 27.54 92 GLY C CA 1
ATOM 8595 C C . GLY C 1 92 ? 26.041 24.166 -38.823 1.00 27.15 92 GLY C C 1
ATOM 8596 O O . GLY C 1 92 ? 26.224 23.218 -39.609 1.00 27.30 92 GLY C O 1
ATOM 8597 N N . ARG C 1 93 ? 24.845 24.615 -38.465 1.00 27.91 93 ARG C N 1
ATOM 8598 C CA . ARG C 1 93 ? 23.629 24.046 -38.994 1.00 29.00 93 ARG C CA 1
ATOM 8599 C C . ARG C 1 93 ? 22.777 25.114 -39.564 1.00 32.18 93 ARG C C 1
ATOM 8600 O O . ARG C 1 93 ? 22.883 26.292 -39.152 1.00 30.38 93 ARG C O 1
ATOM 8608 N N . ILE C 1 94 ? 21.822 24.693 -40.408 1.00 30.31 94 ILE C N 1
ATOM 8609 C CA . ILE C 1 94 ? 20.854 25.613 -41.006 1.00 31.76 94 ILE C CA 1
ATOM 8610 C C . ILE C 1 94 ? 19.510 24.963 -40.875 1.00 32.73 94 ILE C C 1
ATOM 8611 O O . ILE C 1 94 ? 19.422 23.692 -40.852 1.00 32.40 94 ILE C O 1
ATOM 8616 N N . PRO C 1 95 ? 18.437 25.788 -40.784 1.00 32.07 95 PRO C N 1
ATOM 8617 C CA . PRO C 1 95 ? 17.076 25.217 -40.626 1.00 33.58 95 PRO C CA 1
ATOM 8618 C C . PRO C 1 95 ? 16.514 24.944 -42.010 1.00 31.27 95 PRO C C 1
ATOM 8619 O O . PRO C 1 95 ? 15.940 25.845 -42.658 1.00 32.55 95 PRO C O 1
ATOM 8623 N N . ALA C 1 96 ? 16.734 23.735 -42.482 1.00 27.85 96 ALA C N 1
ATOM 8624 C CA . ALA C 1 96 ? 16.264 23.327 -43.823 1.00 31.25 96 ALA C CA 1
ATOM 8625 C C . ALA C 1 96 ? 14.752 22.933 -43.811 1.00 30.73 96 ALA C C 1
ATOM 8626 O O . ALA C 1 96 ? 14.118 22.678 -42.761 1.00 30.74 96 ALA C O 1
ATOM 8628 N N . TRP C 1 97 ? 14.194 22.883 -45.011 1.00 31.64 97 TRP C N 1
ATOM 8629 C CA . TRP C 1 97 ? 12.787 22.450 -45.206 1.00 32.79 97 TRP C CA 1
ATOM 8630 C C . TRP C 1 97 ? 11.807 23.210 -44.270 1.00 25.33 97 TRP C C 1
ATOM 8631 O O . TRP C 1 97 ? 10.939 22.654 -43.656 1.00 24.02 97 TRP C O 1
ATOM 8642 N N . ALA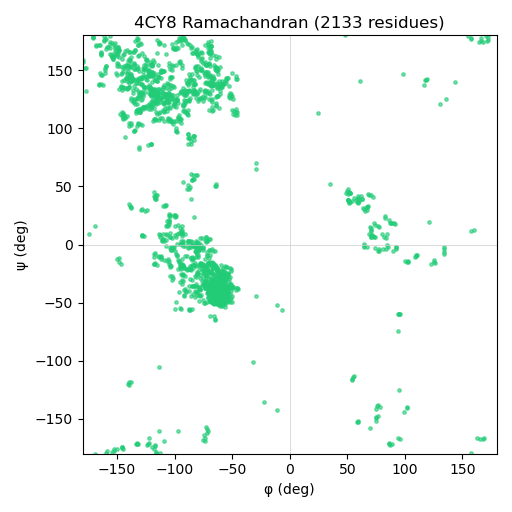 C 1 98 ? 11.983 24.519 -44.248 1.00 26.66 98 ALA C N 1
ATOM 8643 C CA . ALA C 1 98 ? 11.057 25.444 -43.558 1.00 28.76 98 ALA C CA 1
ATOM 8644 C C . ALA C 1 98 ? 10.882 25.089 -42.070 1.00 29.51 98 ALA C C 1
ATOM 8645 O O . ALA C 1 98 ? 9.792 25.209 -41.539 1.00 25.91 98 ALA C O 1
ATOM 8647 N N . SER C 1 99 ? 11.978 24.701 -41.397 1.00 29.62 99 SER C N 1
ATOM 8648 C CA . SER C 1 99 ? 11.937 24.301 -39.961 1.00 27.30 99 SER C CA 1
ATOM 8649 C C . SER C 1 99 ? 12.088 25.493 -38.988 1.00 24.63 99 SER C C 1
ATOM 8650 O O . SER C 1 99 ? 11.700 25.375 -37.855 1.00 29.24 99 SER C O 1
ATOM 8653 N N . HIS C 1 100 ? 12.630 26.610 -39.412 1.00 23.59 100 HIS C N 1
ATOM 8654 C CA . HIS C 1 100 ? 12.668 27.805 -38.612 1.00 24.57 100 HIS C CA 1
ATOM 8655 C C . HIS C 1 100 ? 11.189 28.205 -38.296 1.00 28.18 100 HIS C C 1
ATOM 8656 O O . HIS C 1 100 ? 10.326 28.079 -39.168 1.00 26.06 100 HIS C O 1
ATOM 8663 N N . PRO C 1 101 ? 10.885 28.622 -37.044 1.00 24.82 101 PRO C N 1
ATOM 8664 C CA . PRO C 1 101 ? 9.466 28.893 -36.719 1.00 23.41 101 PRO C CA 1
ATOM 8665 C C . PRO C 1 101 ? 8.739 29.872 -37.673 1.00 22.22 101 PRO C C 1
ATOM 8666 O O . PRO C 1 101 ? 7.584 29.633 -38.011 1.00 20.62 101 PRO C O 1
ATOM 8670 N N . GLN C 1 102 ? 9.407 30.908 -38.163 1.00 20.70 102 GLN C N 1
ATOM 8671 C CA . GLN C 1 102 ? 8.768 31.834 -39.147 1.00 23.47 102 GLN C CA 1
ATOM 8672 C C . GLN C 1 102 ? 8.499 31.169 -40.496 1.00 23.52 102 GLN C C 1
ATOM 8673 O O . GLN C 1 102 ? 7.406 31.317 -41.087 1.00 23.07 102 GLN C O 1
ATOM 8679 N N . ALA C 1 103 ? 9.501 30.466 -41.017 1.00 23.00 103 ALA C N 1
ATOM 8680 C CA . ALA C 1 103 ? 9.331 29.710 -42.241 1.00 23.27 103 ALA C CA 1
ATOM 8681 C C . ALA C 1 103 ? 8.214 28.665 -42.092 1.00 21.26 103 ALA C C 1
ATOM 8682 O O . ALA C 1 103 ? 7.448 28.385 -43.010 1.00 20.20 103 ALA C O 1
ATOM 8684 N N . HIS C 1 104 ? 8.143 28.041 -40.936 1.00 21.51 104 HIS C N 1
ATOM 8685 C CA . HIS C 1 104 ? 7.137 27.036 -40.733 1.00 20.26 104 HIS C CA 1
ATOM 8686 C C . HIS C 1 104 ? 5.714 27.646 -40.720 1.00 19.35 104 HIS C C 1
ATOM 8687 O O . HIS C 1 104 ? 4.759 27.077 -41.310 1.00 24.63 104 HIS C O 1
ATOM 8694 N N . ALA C 1 105 ? 5.567 28.785 -40.115 1.00 19.35 105 ALA C N 1
ATOM 8695 C CA . ALA C 1 105 ? 4.282 29.501 -40.162 1.00 22.00 105 ALA C CA 1
ATOM 8696 C C . ALA C 1 105 ? 3.860 29.804 -41.585 1.00 24.20 105 ALA C C 1
ATOM 8697 O O . ALA C 1 105 ? 2.683 29.625 -41.949 1.00 19.74 105 ALA C O 1
ATOM 8699 N N . GLU C 1 106 ? 4.802 30.313 -42.387 1.00 21.91 106 GLU C N 1
ATOM 8700 C CA . GLU C 1 106 ? 4.528 30.672 -43.800 1.00 22.61 106 GLU C CA 1
ATOM 8701 C C . GLU C 1 106 ? 4.102 29.418 -44.558 1.00 23.18 106 GLU C C 1
ATOM 8702 O O . GLU C 1 106 ? 3.201 29.426 -45.439 1.00 22.93 106 GLU C O 1
ATOM 8708 N N . HIS C 1 107 ? 4.692 28.298 -44.160 1.00 22.23 107 HIS C N 1
ATOM 8709 C CA . HIS C 1 107 ? 4.383 27.026 -44.757 1.00 23.71 107 HIS C CA 1
ATOM 8710 C C . HIS C 1 107 ? 2.948 26.528 -44.449 1.00 23.49 107 HIS C C 1
ATOM 8711 O O . HIS C 1 107 ? 2.141 26.138 -45.361 1.00 19.09 107 HIS C O 1
ATOM 8718 N N . GLU C 1 108 ? 2.597 26.605 -43.172 1.00 21.81 108 GLU C N 1
ATOM 8719 C CA . GLU C 1 108 ? 1.267 26.219 -42.706 1.00 23.75 108 GLU C CA 1
ATOM 8720 C C . GLU C 1 108 ? 0.194 27.070 -43.322 1.00 22.36 108 GLU C C 1
ATOM 8721 O O . GLU C 1 108 ? -0.869 26.570 -43.672 1.00 22.17 108 GLU C O 1
ATOM 8727 N N . LEU C 1 109 ? 0.455 28.362 -43.456 1.00 19.52 109 LEU C N 1
ATOM 8728 C CA . LEU C 1 109 ? -0.556 29.258 -43.973 1.00 20.18 109 LEU C CA 1
ATOM 8729 C C . LEU C 1 109 ? -0.845 29.053 -45.449 1.00 19.25 109 LEU C C 1
ATOM 8730 O O . LEU C 1 109 ? -1.975 29.294 -45.895 1.00 20.51 109 LEU C O 1
ATOM 8735 N N . ALA C 1 110 ? 0.111 28.489 -46.186 1.00 19.16 110 ALA C N 1
ATOM 8736 C CA . ALA C 1 110 ? -0.008 28.396 -47.634 1.00 18.20 110 ALA C CA 1
ATOM 8737 C C . ALA C 1 110 ? -0.876 27.241 -48.141 1.00 20.17 110 ALA C C 1
ATOM 8738 O O . ALA C 1 110 ? -1.367 27.315 -49.251 1.00 20.38 110 ALA C O 1
ATOM 8740 N N . SER C 1 111 ? -1.045 26.172 -47.343 1.00 20.12 111 SER C N 1
ATOM 8741 C CA . SER C 1 111 ? -1.589 24.923 -47.812 1.00 17.87 111 SER C CA 1
ATOM 8742 C C . SER C 1 111 ? -2.123 24.115 -46.655 1.00 18.98 111 SER C C 1
ATOM 8743 O O . SER C 1 111 ? -1.581 24.186 -45.575 1.00 17.66 111 SER C O 1
ATOM 8746 N N . PRO C 1 112 ? -3.108 23.230 -46.901 1.00 18.60 112 PRO C N 1
ATOM 8747 C CA . PRO C 1 112 ? -3.396 22.210 -45.864 1.00 17.63 112 PRO C CA 1
ATOM 8748 C C . PRO C 1 112 ? -2.357 21.121 -45.772 1.00 20.86 112 PRO C C 1
ATOM 8749 O O . PRO C 1 112 ? -2.347 20.358 -44.772 1.00 19.09 112 PRO C O 1
ATOM 8753 N N . SER C 1 113 ? -1.456 21.036 -46.756 1.00 17.12 113 SER C N 1
ATOM 8754 C CA . SER C 1 113 ? -0.464 19.969 -46.791 1.00 18.10 113 SER C CA 1
ATOM 8755 C C . SER C 1 113 ? 0.904 20.501 -46.328 1.00 20.06 113 SER C C 1
ATOM 8756 O O . SER C 1 113 ? 1.075 21.716 -46.193 1.00 19.94 113 SER C O 1
ATOM 8759 N N . ARG C 1 114 ? 1.856 19.583 -46.169 1.00 19.80 114 ARG C N 1
ATOM 8760 C CA . ARG C 1 114 ? 3.153 19.844 -45.642 1.00 21.52 114 ARG C CA 1
ATOM 8761 C C . ARG C 1 114 ? 4.225 19.068 -46.360 1.00 23.18 114 ARG C C 1
ATOM 8762 O O . ARG C 1 114 ? 3.965 17.982 -46.919 1.00 23.80 114 ARG C O 1
ATOM 8770 N N . TYR C 1 115 ? 5.449 19.618 -46.376 1.00 21.02 115 TYR C N 1
ATOM 8771 C CA . TYR C 1 115 ? 6.613 18.874 -46.821 1.00 21.00 115 TYR C CA 1
ATOM 8772 C C . TYR C 1 115 ? 6.580 17.487 -46.186 1.00 23.38 115 TYR C C 1
ATOM 8773 O O . TYR C 1 115 ? 6.208 17.326 -45.038 1.00 24.90 115 TYR C O 1
ATOM 8782 N N . CYS C 1 116 ? 6.996 16.492 -46.930 1.00 24.75 116 CYS C N 1
ATOM 8783 C CA . CYS C 1 116 ? 7.425 15.241 -46.278 1.00 30.84 116 CYS C CA 1
ATOM 8784 C C . CYS C 1 116 ? 8.498 14.496 -47.030 1.00 28.51 116 CYS C C 1
ATOM 8785 O O . CYS C 1 116 ? 8.829 14.832 -48.192 1.00 27.82 116 CYS C O 1
ATOM 8788 N N . ASP C 1 117 ? 9.109 13.532 -46.353 1.00 26.59 117 ASP C N 1
ATOM 8789 C CA . ASP C 1 117 ? 10.277 12.870 -46.917 1.00 26.92 117 ASP C CA 1
ATOM 8790 C C . ASP C 1 117 ? 9.823 11.486 -47.284 1.00 29.32 117 ASP C C 1
ATOM 8791 O O . ASP C 1 117 ? 9.563 10.677 -46.419 1.00 27.78 117 ASP C O 1
ATOM 8796 N N . LEU C 1 118 ? 9.654 11.239 -48.568 1.00 25.97 118 LEU C N 1
ATOM 8797 C CA . LEU C 1 118 ? 9.033 10.013 -49.037 1.00 29.67 118 LEU C CA 1
ATOM 8798 C C . LEU C 1 118 ? 9.855 9.551 -50.243 1.00 29.50 118 LEU C C 1
ATOM 8799 O O . LEU C 1 118 ? 9.756 10.118 -51.302 1.00 29.84 118 LEU C O 1
ATOM 8804 N N . PRO C 1 119 ? 10.704 8.541 -50.059 1.00 35.99 119 PRO C N 1
ATOM 8805 C CA . PRO C 1 119 ? 11.522 8.073 -51.181 1.00 33.16 119 PRO C CA 1
ATOM 8806 C C . PRO C 1 119 ? 10.709 7.709 -52.430 1.00 29.53 119 PRO C C 1
ATOM 8807 O O . PRO C 1 119 ? 9.599 7.176 -52.342 1.00 27.17 119 PRO C O 1
ATOM 8811 N N . GLN C 1 120 ? 11.272 8.016 -53.592 1.00 27.86 120 GLN C N 1
ATOM 8812 C CA . GLN C 1 120 ? 10.625 7.721 -54.844 1.00 32.23 120 GLN C CA 1
ATOM 8813 C C . GLN C 1 120 ? 10.376 6.219 -54.976 1.00 28.36 120 GLN C C 1
ATOM 8814 O O . GLN C 1 120 ? 9.399 5.795 -55.554 1.00 28.96 120 GLN C O 1
ATOM 8820 N N . LEU C 1 121 ? 11.279 5.424 -54.418 1.00 29.94 121 LEU C N 1
ATOM 8821 C CA . LEU C 1 121 ? 11.112 3.956 -54.250 1.00 30.59 121 LEU C CA 1
ATOM 8822 C C . LEU C 1 121 ? 9.737 3.528 -53.727 1.00 29.88 121 LEU C C 1
ATOM 8823 O O . LEU C 1 121 ? 9.215 2.508 -54.164 1.00 28.15 121 LEU C O 1
ATOM 8828 N N . TYR C 1 122 ? 9.144 4.272 -52.793 1.00 26.45 122 TYR C N 1
ATOM 8829 C CA . TYR C 1 122 ? 7.738 4.001 -52.352 1.00 26.97 122 TYR C CA 1
ATOM 8830 C C . TYR C 1 122 ? 6.669 4.788 -53.072 1.00 24.55 122 TYR C C 1
ATOM 8831 O O . TYR C 1 122 ? 5.544 4.331 -53.243 1.00 26.55 122 TYR C O 1
ATOM 8840 N N . PHE C 1 123 ? 7.005 5.988 -53.517 1.00 26.04 123 PHE C N 1
ATOM 8841 C CA . PHE C 1 123 ? 6.018 6.864 -54.157 1.00 26.24 123 PHE C CA 1
ATOM 8842 C C . PHE C 1 123 ? 5.543 6.210 -55.415 1.00 25.85 123 PHE C C 1
ATOM 8843 O O . PHE C 1 123 ? 4.354 6.139 -55.658 1.00 27.00 123 PHE C O 1
ATOM 8851 N N . GLU C 1 124 ? 6.477 5.740 -56.242 1.00 25.13 124 GLU C N 1
ATOM 8852 C CA . GLU C 1 124 ? 6.068 5.142 -57.545 1.00 26.31 124 GLU C CA 1
ATOM 8853 C C . GLU C 1 124 ? 5.077 3.980 -57.482 1.00 26.42 124 GLU C C 1
ATOM 8854 O O . GLU C 1 124 ? 4.025 4.041 -58.104 1.00 25.64 124 GLU C O 1
ATOM 8860 N N . PRO C 1 125 ? 5.374 2.916 -56.709 1.00 26.33 125 PRO C N 1
ATOM 8861 C CA . PRO C 1 125 ? 4.378 1.834 -56.676 1.00 25.09 125 PRO C CA 1
ATOM 8862 C C . PRO C 1 125 ? 3.066 2.232 -56.140 1.00 22.76 125 PRO C C 1
ATOM 8863 O O . PRO C 1 125 ? 2.044 1.691 -56.542 1.00 27.11 125 PRO C O 1
ATOM 8867 N N . MET C 1 126 ? 3.035 3.138 -55.181 1.00 24.04 126 MET C N 1
ATOM 8868 C CA . MET C 1 126 ? 1.749 3.615 -54.666 1.00 24.17 126 MET C CA 1
ATOM 8869 C C . MET C 1 126 ? 0.914 4.212 -55.806 1.00 22.28 126 MET C C 1
ATOM 8870 O O . MET C 1 126 ? -0.280 3.930 -55.910 1.00 24.14 126 MET C O 1
ATOM 8875 N N . VAL C 1 127 ? 1.506 5.028 -56.668 1.00 21.39 127 VAL C N 1
ATOM 8876 C CA . VAL C 1 127 ? 0.705 5.678 -57.710 1.00 22.95 127 VAL C CA 1
ATOM 8877 C C . VAL C 1 127 ? 0.400 4.710 -58.851 1.00 23.66 127 VAL C C 1
ATOM 8878 O O . VAL C 1 127 ? -0.687 4.698 -59.395 1.00 23.80 127 VAL C O 1
ATOM 8882 N N . VAL C 1 128 ? 1.377 3.872 -59.202 1.00 23.98 128 VAL C N 1
ATOM 8883 C CA . VAL C 1 128 ? 1.139 2.868 -60.245 1.00 22.97 128 VAL C CA 1
ATOM 8884 C C . VAL C 1 128 ? 0.006 1.903 -59.862 1.00 21.36 128 VAL C C 1
ATOM 8885 O O . VAL C 1 128 ? -0.826 1.611 -60.706 1.00 20.51 128 VAL C O 1
ATOM 8889 N N . SER C 1 129 ? -0.051 1.377 -58.621 1.00 22.11 129 SER C N 1
ATOM 8890 C CA . SER C 1 129 ? -1.170 0.503 -58.241 1.00 23.07 129 SER C CA 1
ATOM 8891 C C . SER C 1 129 ? -2.488 1.206 -58.269 1.00 20.88 129 SER C C 1
ATOM 8892 O O . SER C 1 129 ? -3.489 0.612 -58.655 1.00 23.38 129 SER C O 1
ATOM 8895 N N . GLU C 1 130 ? -2.520 2.447 -57.824 1.00 24.36 130 GLU C N 1
ATOM 8896 C CA . GLU C 1 130 ? -3.761 3.254 -57.919 1.00 24.58 130 GLU C CA 1
ATOM 8897 C C . GLU C 1 130 ? -4.264 3.452 -59.364 1.00 23.31 130 GLU C C 1
ATOM 8898 O O . GLU C 1 130 ? -5.469 3.354 -59.620 1.00 22.80 130 GLU C O 1
ATOM 8904 N N . ALA C 1 131 ? -3.366 3.739 -60.280 1.00 21.54 131 ALA C N 1
ATOM 8905 C CA . ALA C 1 131 ? -3.737 3.856 -61.713 1.00 24.51 131 ALA C CA 1
ATOM 8906 C C . ALA C 1 131 ? -4.451 2.608 -62.203 1.00 21.91 131 ALA C C 1
ATOM 8907 O O . ALA C 1 131 ? -5.560 2.688 -62.740 1.00 26.19 131 ALA C O 1
ATOM 8909 N N . ALA C 1 132 ? -3.880 1.430 -61.926 1.00 24.83 132 ALA C N 1
ATOM 8910 C CA . ALA C 1 132 ? -4.516 0.156 -62.336 1.00 23.31 132 ALA C CA 1
ATOM 8911 C C . ALA C 1 132 ? -5.834 -0.042 -61.620 1.00 24.18 132 ALA C C 1
ATOM 8912 O O . ALA C 1 132 ? -6.829 -0.435 -62.254 1.00 24.59 132 ALA C O 1
ATOM 8914 N N . LEU C 1 133 ? -5.878 0.202 -60.307 1.00 21.63 133 LEU C N 1
ATOM 8915 C CA . LEU C 1 133 ? -7.134 0.014 -59.606 1.00 23.07 133 LEU C CA 1
ATOM 8916 C C . LEU C 1 133 ? -8.269 0.917 -60.131 1.00 26.31 133 LEU C C 1
ATOM 8917 O O . LEU C 1 133 ? -9.437 0.556 -60.111 1.00 23.69 133 LEU C O 1
ATOM 8922 N N . ARG C 1 134 ? -7.925 2.091 -60.623 1.00 26.00 134 ARG C N 1
ATOM 8923 C CA . ARG C 1 134 ? -8.962 3.034 -61.063 1.00 26.35 134 ARG C CA 1
ATOM 8924 C C . ARG C 1 134 ? -9.301 2.868 -62.529 1.00 27.29 134 ARG C C 1
ATOM 8925 O O . ARG C 1 134 ? -10.254 3.409 -62.988 1.00 26.50 134 ARG C O 1
ATOM 8933 N N . GLY C 1 135 ? -8.533 2.081 -63.266 1.00 27.30 135 GLY C N 1
ATOM 8934 C CA . GLY C 1 135 ? -8.995 1.678 -64.614 1.00 27.61 135 GLY C CA 1
ATOM 8935 C C . GLY C 1 135 ? -7.983 1.788 -65.712 1.00 26.87 135 GLY C C 1
ATOM 8936 O O . GLY C 1 135 ? -8.291 1.434 -66.842 1.00 28.11 135 GLY C O 1
ATOM 8937 N N . ALA C 1 136 ? -6.794 2.272 -65.429 1.00 23.39 136 ALA C N 1
ATOM 8938 C CA . ALA C 1 136 ? -5.740 2.296 -66.431 1.00 25.92 136 ALA C CA 1
ATOM 8939 C C . ALA C 1 136 ? -5.176 0.916 -66.729 1.00 29.25 136 ALA C C 1
ATOM 8940 O O . ALA C 1 136 ? -4.962 0.144 -65.801 1.00 29.80 136 ALA C O 1
ATOM 8942 N N . ASP C 1 137 ? -4.912 0.592 -68.001 1.00 24.80 137 ASP C N 1
ATOM 8943 C CA . ASP C 1 137 ? -4.112 -0.576 -68.335 1.00 26.57 137 ASP C CA 1
ATOM 8944 C C . ASP C 1 137 ? -2.661 -0.268 -68.138 1.00 24.98 137 ASP C C 1
ATOM 8945 O O . ASP C 1 137 ? -2.182 0.719 -68.603 1.00 23.50 137 ASP C O 1
ATOM 8950 N N . VAL C 1 138 ? -1.936 -1.138 -67.463 1.00 24.92 138 VAL C N 1
ATOM 8951 C CA . VAL C 1 138 ? -0.544 -0.876 -67.148 1.00 25.49 138 VAL C CA 1
ATOM 8952 C C . VAL C 1 138 ? 0.271 -2.054 -67.583 1.00 26.67 138 VAL C C 1
ATOM 8953 O O . VAL C 1 138 ? -0.025 -3.163 -67.172 1.00 27.09 138 VAL C O 1
ATOM 8957 N N . ARG C 1 139 ? 1.361 -1.798 -68.300 1.00 28.81 139 ARG C N 1
ATOM 8958 C CA . ARG C 1 139 ? 2.109 -2.839 -68.938 1.00 28.50 139 ARG C CA 1
ATOM 8959 C C . ARG C 1 139 ? 3.568 -2.511 -68.904 1.00 26.04 139 ARG C C 1
ATOM 8960 O O . ARG C 1 139 ? 4.029 -1.632 -69.589 1.00 24.91 139 ARG C O 1
ATOM 8968 N N . PHE C 1 140 ? 4.304 -3.249 -68.067 1.00 25.00 140 PHE C N 1
ATOM 8969 C CA . PHE C 1 140 ? 5.745 -3.116 -67.921 1.00 24.05 140 PHE C CA 1
ATOM 8970 C C . PHE C 1 140 ? 6.445 -4.086 -68.906 1.00 25.07 140 PHE C C 1
ATOM 8971 O O . PHE C 1 140 ? 5.781 -4.798 -69.652 1.00 27.37 140 PHE C O 1
ATOM 8979 N N . LEU C 1 141 ? 7.767 -4.016 -68.944 1.00 25.65 141 LEU C N 1
ATOM 8980 C CA . LEU C 1 141 ? 8.596 -4.725 -69.917 1.00 29.12 141 LEU C CA 1
ATOM 8981 C C . LEU C 1 141 ? 8.141 -4.504 -71.368 1.00 27.78 141 LEU C C 1
ATOM 8982 O O . LEU C 1 141 ? 8.205 -5.412 -72.177 1.00 28.29 141 LEU C O 1
ATOM 8987 N N . THR C 1 142 ? 7.688 -3.284 -71.663 1.00 29.46 142 THR C N 1
ATOM 8988 C CA . THR C 1 142 ? 7.141 -2.879 -72.958 1.00 27.59 142 THR C CA 1
ATOM 8989 C C . THR C 1 142 ? 7.722 -1.527 -73.336 1.00 32.52 142 THR C C 1
ATOM 8990 O O . THR C 1 142 ? 7.658 -0.549 -72.560 1.00 29.08 142 THR C O 1
ATOM 8994 N N . GLU C 1 143 ? 8.343 -1.484 -74.522 1.00 30.77 143 GLU C N 1
ATOM 8995 C CA . GLU C 1 143 ? 9.130 -0.355 -74.971 1.00 31.36 143 GLU C CA 1
ATOM 8996 C C . GLU C 1 143 ? 8.503 0.341 -76.176 1.00 29.70 143 GLU C C 1
ATOM 8997 O O . GLU C 1 143 ? 8.116 -0.308 -77.193 1.00 29.93 143 GLU C O 1
ATOM 9003 N N . TYR C 1 144 ? 8.453 1.662 -76.097 1.00 27.23 144 TYR C N 1
ATOM 9004 C CA . TYR C 1 144 ? 8.032 2.496 -77.194 1.00 25.18 144 TYR C CA 1
ATOM 9005 C C . TYR C 1 144 ? 9.199 2.612 -78.141 1.00 27.01 144 TYR C C 1
ATOM 9006 O O . TYR C 1 144 ? 10.298 2.963 -77.725 1.00 25.67 144 TYR C O 1
ATOM 9015 N N . LEU C 1 145 ? 8.953 2.267 -79.411 1.00 29.07 145 LEU C N 1
ATOM 9016 C CA . LEU C 1 145 ? 9.973 2.397 -80.490 1.00 31.78 145 LEU C CA 1
ATOM 9017 C C . LEU C 1 145 ? 9.763 3.626 -81.395 1.00 30.83 145 LEU C C 1
ATOM 9018 O O . LEU C 1 145 ? 10.704 4.110 -81.988 1.00 31.78 145 LEU C O 1
ATOM 9023 N N . GLY C 1 146 ? 8.539 4.102 -81.544 1.00 32.55 146 GLY C N 1
ATOM 9024 C CA . GLY C 1 146 ? 8.278 5.239 -82.422 1.00 32.44 146 GLY C CA 1
ATOM 9025 C C . GLY C 1 146 ? 6.811 5.317 -82.687 1.00 30.59 146 GLY C C 1
ATOM 9026 O O . GLY C 1 146 ? 6.067 4.468 -82.220 1.00 33.16 146 GLY C O 1
ATOM 9027 N N . HIS C 1 147 ? 6.372 6.373 -83.384 1.00 29.85 147 HIS C N 1
ATOM 9028 C CA . HIS C 1 147 ? 4.969 6.517 -83.752 1.00 30.41 147 HIS C CA 1
ATOM 9029 C C . HIS C 1 147 ? 4.857 7.335 -85.040 1.00 35.19 147 HIS C C 1
ATOM 9030 O O . HIS C 1 147 ? 5.813 8.002 -85.428 1.00 29.92 147 HIS C O 1
ATOM 9037 N N . VAL C 1 148 ? 3.685 7.249 -85.681 1.00 34.21 148 VAL C N 1
ATOM 9038 C CA . VAL C 1 148 ? 3.307 8.133 -86.758 1.00 38.67 148 VAL C CA 1
ATOM 9039 C C . VAL C 1 148 ? 2.008 8.778 -86.377 1.00 37.46 148 VAL C C 1
ATOM 9040 O O . VAL C 1 148 ? 1.139 8.153 -85.799 1.00 38.04 148 VAL C O 1
ATOM 9044 N N . GLU C 1 149 ? 1.883 10.045 -86.715 1.00 37.93 149 GLU C N 1
ATOM 9045 C CA . GLU C 1 149 ? 0.702 10.798 -86.432 1.00 40.78 149 GLU C CA 1
ATOM 9046 C C . GLU C 1 149 ? -0.040 11.162 -87.712 1.00 44.32 149 GLU C C 1
ATOM 9047 O O . GLU C 1 149 ? 0.568 11.492 -88.720 1.00 36.10 149 GLU C O 1
ATOM 9053 N N . ASP C 1 150 ? -1.360 11.144 -87.642 1.00 45.18 150 ASP C N 1
ATOM 9054 C CA . ASP C 1 150 ? -2.180 11.636 -88.729 1.00 49.50 150 ASP C CA 1
ATOM 9055 C C . ASP C 1 150 ? -3.223 12.552 -88.123 1.00 51.22 150 ASP C C 1
ATOM 9056 O O . ASP C 1 150 ? -3.187 12.885 -86.953 1.00 51.54 150 ASP C O 1
ATOM 9061 N N . GLN C 1 151 ? -4.174 12.979 -88.907 1.00 50.42 151 GLN C N 1
ATOM 9062 C CA . GLN C 1 151 ? -5.081 13.983 -88.395 1.00 54.90 151 GLN C CA 1
ATOM 9063 C C . GLN C 1 151 ? -6.110 13.487 -87.359 1.00 51.40 151 GLN C C 1
ATOM 9064 O O . GLN C 1 151 ? -6.753 14.299 -86.684 1.00 48.34 151 GLN C O 1
ATOM 9070 N N . ASP C 1 152 ? -6.361 12.180 -87.343 1.00 44.81 152 ASP C N 1
ATOM 9071 C CA . ASP C 1 152 ? -7.354 11.607 -86.437 1.00 45.23 152 ASP C CA 1
ATOM 9072 C C . ASP C 1 152 ? -6.748 10.902 -85.206 1.00 38.67 152 ASP C C 1
ATOM 9073 O O . ASP C 1 152 ? -7.488 10.467 -84.345 1.00 42.21 152 ASP C O 1
ATOM 9078 N N . GLY C 1 153 ? -5.428 10.802 -85.139 1.00 37.75 153 GLY C N 1
ATOM 9079 C CA . GLY C 1 153 ? -4.802 10.000 -84.129 1.00 39.52 153 GLY C CA 1
ATOM 9080 C C . GLY C 1 153 ? -3.329 9.742 -84.284 1.00 35.95 153 GLY C C 1
ATOM 9081 O O . GLY C 1 153 ? -2.643 10.322 -85.137 1.00 36.16 153 GLY C O 1
ATOM 9082 N N . VAL C 1 154 ? -2.854 8.776 -83.508 1.00 30.10 154 VAL C N 1
ATOM 9083 C CA . VAL C 1 154 ? -1.469 8.412 -83.519 1.00 31.37 154 VAL C CA 1
ATOM 9084 C C . VAL C 1 154 ? -1.368 6.899 -83.469 1.00 32.49 154 VAL C C 1
ATOM 9085 O O . VAL C 1 154 ? -2.216 6.250 -82.869 1.00 37.70 154 VAL C O 1
ATOM 9089 N N . THR C 1 155 ? -0.358 6.335 -84.114 1.00 33.75 155 THR C N 1
ATOM 9090 C CA . THR C 1 155 ? -0.137 4.877 -84.166 1.00 34.95 155 THR C CA 1
ATOM 9091 C C . THR C 1 155 ? 1.286 4.646 -83.719 1.00 35.15 155 THR C C 1
ATOM 9092 O O . THR C 1 155 ? 2.214 5.154 -84.346 1.00 40.71 155 THR C O 1
ATOM 9096 N N . ALA C 1 156 ? 1.460 3.938 -82.604 1.00 31.14 156 ALA C N 1
ATOM 9097 C CA . ALA C 1 156 ? 2.803 3.723 -82.033 1.00 35.43 156 ALA C CA 1
ATOM 9098 C C . ALA C 1 156 ? 3.219 2.260 -82.144 1.00 29.84 156 ALA C C 1
ATOM 9099 O O . ALA C 1 156 ? 2.378 1.371 -82.131 1.00 30.78 156 ALA C O 1
ATOM 9101 N N . ARG C 1 157 ? 4.512 2.030 -82.292 1.00 31.57 157 ARG C N 1
ATOM 9102 C CA . ARG C 1 157 ? 5.045 0.689 -82.302 1.00 34.41 157 ARG C CA 1
ATOM 9103 C C . ARG C 1 157 ? 5.701 0.386 -80.965 1.00 32.09 157 ARG C C 1
ATOM 9104 O O . ARG C 1 157 ? 6.581 1.119 -80.541 1.00 27.47 157 ARG C O 1
ATOM 9112 N N . LEU C 1 158 ? 5.314 -0.753 -80.378 1.00 29.79 158 LEU C N 1
ATOM 9113 C CA . LEU C 1 158 ? 5.849 -1.217 -79.108 1.00 33.92 158 LEU C CA 1
ATOM 9114 C C . LEU C 1 158 ? 6.563 -2.570 -79.272 1.00 32.41 158 LEU C C 1
ATOM 9115 O O . LEU C 1 158 ? 6.150 -3.385 -80.083 1.00 35.03 158 LEU C O 1
ATOM 9120 N N . LEU C 1 159 ? 7.625 -2.766 -78.491 1.00 31.45 159 LEU C N 1
ATOM 9121 C CA . LEU C 1 159 ? 8.346 -4.000 -78.386 1.00 33.23 159 LEU C CA 1
ATOM 9122 C C . LEU C 1 159 ? 8.070 -4.607 -77.018 1.00 36.81 159 LEU C C 1
ATOM 9123 O O . LEU C 1 159 ? 8.338 -3.958 -75.983 1.00 30.42 159 LEU C O 1
ATOM 9128 N N . ASP C 1 160 ? 7.522 -5.827 -77.004 1.00 35.12 160 ASP C N 1
ATOM 9129 C CA . ASP C 1 160 ? 7.269 -6.561 -75.758 1.00 33.99 160 ASP C CA 1
ATOM 9130 C C . ASP C 1 160 ? 8.482 -7.399 -75.344 1.00 34.56 160 ASP C C 1
ATOM 9131 O O . ASP C 1 160 ? 8.851 -8.341 -76.036 1.00 32.96 160 ASP C O 1
ATOM 9136 N N . HIS C 1 161 ? 9.137 -7.022 -74.239 1.00 29.92 161 HIS C N 1
ATOM 9137 C CA . HIS C 1 161 ? 10.321 -7.737 -73.790 1.00 32.69 161 HIS C CA 1
ATOM 9138 C C . HIS C 1 161 ? 10.034 -9.069 -73.028 1.00 33.37 161 HIS C C 1
ATOM 9139 O O . HIS C 1 161 ? 10.954 -9.743 -72.684 1.00 35.58 161 HIS C O 1
ATOM 9146 N N . VAL C 1 162 ? 8.787 -9.465 -72.809 1.00 34.01 162 VAL C N 1
ATOM 9147 C CA . VAL C 1 162 ? 8.487 -10.792 -72.307 1.00 37.11 162 VAL C CA 1
ATOM 9148 C C . VAL C 1 162 ? 8.364 -11.769 -73.483 1.00 40.42 162 VAL C C 1
ATOM 9149 O O . VAL C 1 162 ? 9.058 -12.777 -73.522 1.00 43.03 162 VAL C O 1
ATOM 9153 N N . SER C 1 163 ? 7.462 -11.457 -74.417 1.00 43.15 163 SER C N 1
ATOM 9154 C CA . SER C 1 163 ? 7.191 -12.311 -75.581 1.00 43.43 163 SER C CA 1
ATOM 9155 C C . SER C 1 163 ? 8.164 -12.078 -76.751 1.00 41.63 163 SER C C 1
ATOM 9156 O O . SER C 1 163 ? 8.248 -12.917 -77.623 1.00 45.42 163 SER C O 1
ATOM 9159 N N . GLY C 1 164 ? 8.885 -10.963 -76.778 1.00 34.82 164 GLY C N 1
ATOM 9160 C CA . GLY C 1 164 ? 9.705 -10.572 -77.939 1.00 34.22 164 GLY C CA 1
ATOM 9161 C C . GLY C 1 164 ? 8.911 -10.047 -79.139 1.00 35.72 164 GLY C C 1
ATOM 9162 O O . GLY C 1 164 ? 9.481 -9.584 -80.130 1.00 38.87 164 GLY C O 1
ATOM 9163 N N . ALA C 1 165 ? 7.590 -10.056 -79.045 1.00 38.32 165 ALA C N 1
ATOM 9164 C CA . ALA C 1 165 ? 6.729 -9.533 -80.092 1.00 41.03 165 ALA C CA 1
ATOM 9165 C C . ALA C 1 165 ? 6.683 -7.994 -80.182 1.00 43.27 165 ALA C C 1
ATOM 9166 O O . ALA C 1 165 ? 6.761 -7.290 -79.174 1.00 34.37 165 ALA C O 1
ATOM 9168 N N . GLU C 1 166 ? 6.517 -7.500 -81.405 1.00 39.03 166 GLU C N 1
ATOM 9169 C CA . GLU C 1 166 ? 6.209 -6.125 -81.663 1.00 39.43 166 GLU C CA 1
ATOM 9170 C C . GLU C 1 166 ? 4.738 -6.074 -81.990 1.00 38.79 166 GLU C C 1
ATOM 9171 O O . GLU C 1 166 ? 4.228 -6.969 -82.626 1.00 40.29 166 GLU C O 1
ATOM 9177 N N . TYR C 1 167 ? 4.067 -4.997 -81.564 1.00 34.62 167 TYR C N 1
ATOM 9178 C CA . TYR C 1 167 ? 2.691 -4.725 -81.922 1.00 34.98 167 TYR C CA 1
ATOM 9179 C C . TYR C 1 167 ? 2.436 -3.207 -81.968 1.00 33.85 167 TYR C C 1
ATOM 9180 O O . TYR C 1 167 ? 3.257 -2.410 -81.497 1.00 31.55 167 TYR C O 1
ATOM 9189 N N . GLU C 1 168 ? 1.298 -2.833 -82.518 1.00 31.37 168 GLU C N 1
ATOM 9190 C CA . GLU C 1 168 ? 0.950 -1.433 -82.690 1.00 34.66 168 GLU C CA 1
ATOM 9191 C C . GLU C 1 168 ? -0.157 -1.094 -81.741 1.00 34.60 168 GLU C C 1
ATOM 9192 O O . GLU C 1 168 ? -0.969 -1.959 -81.414 1.00 32.95 168 GLU C O 1
ATOM 9198 N N . VAL C 1 169 ? -0.173 0.173 -81.308 1.00 30.68 169 VAL C N 1
ATOM 9199 C CA . VAL C 1 169 ? -1.266 0.725 -80.550 1.00 30.93 169 VAL C CA 1
ATOM 9200 C C . VAL C 1 169 ? -1.761 1.991 -81.227 1.00 28.90 169 VAL C C 1
ATOM 9201 O O . VAL C 1 169 ? -0.975 2.861 -81.569 1.00 33.58 169 VAL C O 1
ATOM 9205 N N . ARG C 1 170 ? -3.060 2.123 -81.324 1.00 27.35 170 ARG C N 1
ATOM 9206 C CA . ARG C 1 170 ? -3.693 3.272 -81.929 1.00 30.13 170 ARG C CA 1
ATOM 9207 C C . ARG C 1 170 ? -4.308 4.113 -80.796 1.00 29.45 170 ARG C C 1
ATOM 9208 O O . ARG C 1 170 ? -5.020 3.578 -79.958 1.00 33.84 170 ARG C O 1
ATOM 9216 N N . ALA C 1 171 ? -4.002 5.412 -80.757 1.00 31.14 171 ALA C N 1
ATOM 9217 C CA . ALA C 1 171 ? -4.496 6.275 -79.689 1.00 28.92 171 ALA C CA 1
ATOM 9218 C C . ALA C 1 171 ? -4.938 7.624 -80.258 1.00 28.98 171 ALA C C 1
ATOM 9219 O O . ALA C 1 171 ? -4.477 8.026 -81.335 1.00 29.19 171 ALA C O 1
ATOM 9221 N N . LYS C 1 172 ? -5.781 8.331 -79.527 1.00 27.81 172 LYS C N 1
ATOM 9222 C CA . LYS C 1 172 ? -6.025 9.746 -79.863 1.00 30.56 172 LYS C CA 1
ATOM 9223 C C . LYS C 1 172 ? -4.884 10.664 -79.484 1.00 28.84 172 LYS C C 1
ATOM 9224 O O . LYS C 1 172 ? -4.587 11.636 -80.225 1.00 28.44 172 LYS C O 1
ATOM 9230 N N . TYR C 1 173 ? -4.199 10.372 -78.377 1.00 28.12 173 TYR C N 1
ATOM 9231 C CA . TYR C 1 173 ? -3.073 11.227 -77.923 1.00 25.08 173 TYR C CA 1
ATOM 9232 C C . TYR C 1 173 ? -1.986 10.383 -77.314 1.00 23.32 173 TYR C C 1
ATOM 9233 O O . TYR C 1 173 ? -2.241 9.292 -76.810 1.00 26.39 173 TYR C O 1
ATOM 9242 N N . ILE C 1 174 ? -0.766 10.870 -77.354 1.00 23.69 174 ILE C N 1
ATOM 9243 C CA . ILE C 1 174 ? 0.350 10.237 -76.700 1.00 27.67 174 ILE C CA 1
ATOM 9244 C C . ILE C 1 174 ? 0.901 11.233 -75.700 1.00 24.88 174 ILE C C 1
ATOM 9245 O O . ILE C 1 174 ? 1.131 12.388 -76.035 1.00 23.77 174 ILE C O 1
ATOM 9250 N N . ILE C 1 175 ? 1.157 10.741 -74.493 1.00 25.32 175 ILE C N 1
ATOM 9251 C CA . ILE C 1 175 ? 1.907 11.469 -73.480 1.00 21.37 175 ILE C CA 1
ATOM 9252 C C . ILE C 1 175 ? 3.303 10.947 -73.463 1.00 20.79 175 ILE C C 1
ATOM 9253 O O . ILE C 1 175 ? 3.538 9.783 -73.184 1.00 26.30 175 ILE C O 1
ATOM 9258 N N . GLY C 1 176 ? 4.257 11.818 -73.739 1.00 20.77 176 GLY C N 1
ATOM 9259 C CA . GLY C 1 176 ? 5.664 11.546 -73.540 1.00 22.95 176 GLY C CA 1
ATOM 9260 C C . GLY C 1 176 ? 6.083 11.813 -72.099 1.00 23.86 176 GLY C C 1
ATOM 9261 O O . GLY C 1 176 ? 6.479 12.939 -71.734 1.00 31.18 176 GLY C O 1
ATOM 9262 N N . ALA C 1 177 ? 6.051 10.799 -71.283 1.00 21.78 177 ALA C N 1
ATOM 9263 C CA . ALA C 1 177 ? 6.495 10.894 -69.882 1.00 22.69 177 ALA C CA 1
ATOM 9264 C C . ALA C 1 177 ? 7.667 9.961 -69.694 1.00 23.14 177 ALA C C 1
ATOM 9265 O O . ALA C 1 177 ? 7.825 9.275 -68.662 1.00 21.27 177 ALA C O 1
ATOM 9267 N N . ASP C 1 178 ? 8.575 10.025 -70.663 1.00 25.24 178 ASP C N 1
ATOM 9268 C CA . ASP C 1 178 ? 9.602 9.030 -70.795 1.00 24.93 178 ASP C CA 1
ATOM 9269 C C . ASP C 1 178 ? 10.971 9.471 -70.392 1.00 24.79 178 ASP C C 1
ATOM 9270 O O . ASP C 1 178 ? 11.981 8.805 -70.748 1.00 26.65 178 ASP C O 1
ATOM 9275 N N . GLY C 1 179 ? 11.041 10.537 -69.594 1.00 25.53 179 GLY C N 1
ATOM 9276 C CA . GLY C 1 179 ? 12.279 10.853 -68.889 1.00 22.53 179 GLY C CA 1
ATOM 9277 C C . GLY C 1 179 ? 13.281 11.712 -69.653 1.00 26.17 179 GLY C C 1
ATOM 9278 O O . GLY C 1 179 ? 12.991 12.214 -70.767 1.00 24.74 179 GLY C O 1
ATOM 9279 N N . ALA C 1 180 ? 14.456 11.846 -69.053 1.00 24.66 180 ALA C N 1
ATOM 9280 C CA . ALA C 1 180 ? 15.437 12.804 -69.453 1.00 32.41 180 ALA C CA 1
ATOM 9281 C C . ALA C 1 180 ? 16.082 12.553 -70.826 1.00 34.90 180 ALA C C 1
ATOM 9282 O O . ALA C 1 180 ? 16.686 13.462 -71.366 1.00 37.78 180 ALA C O 1
ATOM 9284 N N . HIS C 1 181 ? 15.950 11.372 -71.400 1.00 36.62 181 HIS C N 1
ATOM 9285 C CA . HIS C 1 181 ? 16.405 11.192 -72.800 1.00 42.14 181 HIS C CA 1
ATOM 9286 C C . HIS C 1 181 ? 15.236 10.851 -73.710 1.00 38.39 181 HIS C C 1
ATOM 9287 O O . HIS C 1 181 ? 15.371 10.043 -74.615 1.00 34.72 181 HIS C O 1
ATOM 9294 N N . SER C 1 182 ? 14.095 11.498 -73.463 1.00 32.01 182 SER C N 1
ATOM 9295 C CA . SER C 1 182 ? 12.850 11.169 -74.099 1.00 31.72 182 SER C CA 1
ATOM 9296 C C . SER C 1 182 ? 12.957 10.976 -75.620 1.00 30.47 182 SER C C 1
ATOM 9297 O O . SER C 1 182 ? 13.190 11.939 -76.370 1.00 27.21 182 SER C O 1
ATOM 9300 N N . LEU C 1 183 ? 12.715 9.749 -76.040 1.00 26.60 183 LEU C N 1
ATOM 9301 C CA . LEU C 1 183 ? 12.534 9.437 -77.470 1.00 30.59 183 LEU C CA 1
ATOM 9302 C C . LEU C 1 183 ? 11.238 10.025 -78.034 1.00 29.00 183 LEU C C 1
ATOM 9303 O O . LEU C 1 183 ? 11.220 10.481 -79.182 1.00 29.87 183 LEU C O 1
ATOM 9308 N N . VAL C 1 184 ? 10.186 10.110 -77.220 1.00 28.61 184 VAL C N 1
ATOM 9309 C CA . VAL C 1 184 ? 8.932 10.789 -77.633 1.00 27.01 184 VAL C CA 1
ATOM 9310 C C . VAL C 1 184 ? 9.126 12.285 -77.995 1.00 28.57 184 VAL C C 1
ATOM 9311 O O . VAL C 1 184 ? 8.681 12.725 -79.054 1.00 27.26 184 VAL C O 1
ATOM 9315 N N . ALA C 1 185 ? 9.851 13.025 -77.176 1.00 24.72 185 ALA C N 1
ATOM 9316 C CA . ALA C 1 185 ? 10.137 14.402 -77.447 1.00 27.54 185 ALA C CA 1
ATOM 9317 C C . ALA C 1 185 ? 11.004 14.578 -78.730 1.00 29.88 185 ALA C C 1
ATOM 9318 O O . ALA C 1 185 ? 10.846 15.571 -79.469 1.00 32.69 185 ALA C O 1
ATOM 9320 N N . GLN C 1 186 ? 12.020 13.735 -78.865 1.00 28.25 186 GLN C N 1
ATOM 9321 C CA . GLN C 1 186 ? 12.897 13.731 -80.042 1.00 32.21 186 GLN C CA 1
ATOM 9322 C C . GLN C 1 186 ? 12.029 13.489 -81.277 1.00 33.00 186 GLN C C 1
ATOM 9323 O O . GLN C 1 186 ? 12.066 14.315 -82.192 1.00 35.93 186 GLN C O 1
ATOM 9329 N N . ASN C 1 187 ? 11.187 12.456 -81.285 1.00 29.47 187 ASN C N 1
ATOM 9330 C CA . ASN C 1 187 ? 10.271 12.235 -82.402 1.00 32.45 187 ASN C CA 1
ATOM 9331 C C . ASN C 1 187 ? 9.257 13.346 -82.669 1.00 37.37 187 ASN C C 1
ATOM 9332 O O . ASN C 1 187 ? 8.840 13.523 -83.789 1.00 38.90 187 ASN C O 1
ATOM 9337 N N . ALA C 1 188 ? 8.819 14.080 -81.651 1.00 35.56 188 ALA C N 1
ATOM 9338 C CA . ALA C 1 188 ? 7.866 15.159 -81.847 1.00 32.99 188 ALA C CA 1
ATOM 9339 C C . ALA C 1 188 ? 8.584 16.417 -82.322 1.00 34.27 188 ALA C C 1
ATOM 9340 O O . ALA C 1 188 ? 7.959 17.458 -82.536 1.00 34.39 188 ALA C O 1
ATOM 9342 N N . GLY C 1 189 ? 9.911 16.360 -82.344 1.00 36.06 189 GLY C N 1
ATOM 9343 C CA . GLY C 1 189 ? 10.733 17.496 -82.722 1.00 35.86 189 GLY C CA 1
ATOM 9344 C C . GLY C 1 189 ? 10.712 18.695 -81.782 1.00 42.26 189 GLY C C 1
ATOM 9345 O O . GLY C 1 189 ? 10.841 19.837 -82.260 1.00 35.63 189 GLY C O 1
ATOM 9346 N N . LEU C 1 190 ? 10.544 18.484 -80.463 1.00 32.92 190 LEU C N 1
ATOM 9347 C CA . LEU C 1 190 ? 10.505 19.621 -79.555 1.00 31.62 190 LEU C CA 1
ATOM 9348 C C . LEU C 1 190 ? 11.861 20.338 -79.496 1.00 29.73 190 LEU C C 1
ATOM 9349 O O . LEU C 1 190 ? 12.898 19.676 -79.389 1.00 28.64 190 LEU C O 1
ATOM 9354 N N . PRO C 1 191 ? 11.851 21.687 -79.503 1.00 28.95 191 PRO C N 1
ATOM 9355 C CA . PRO C 1 191 ? 13.050 22.492 -79.350 1.00 32.39 191 PRO C CA 1
ATOM 9356 C C . PRO C 1 191 ? 13.414 22.696 -77.884 1.00 33.53 191 PRO C C 1
ATOM 9357 O O . PRO C 1 191 ? 12.534 22.957 -77.050 1.00 32.16 191 PRO C O 1
ATOM 9361 N N . PHE C 1 192 ? 14.710 22.584 -77.606 1.00 30.83 192 PHE C N 1
ATOM 9362 C CA . PHE C 1 192 ? 15.296 22.711 -76.284 1.00 32.84 192 PHE C CA 1
ATOM 9363 C C . PHE C 1 192 ? 16.261 23.896 -76.264 1.00 39.16 192 PHE C C 1
ATOM 9364 O O . PHE C 1 192 ? 16.864 24.219 -77.282 1.00 37.63 192 PHE C O 1
ATOM 9372 N N . GLU C 1 193 ? 16.363 24.556 -75.116 1.00 36.92 193 GLU C N 1
ATOM 9373 C CA . GLU C 1 193 ? 17.383 25.586 -74.848 1.00 39.66 193 GLU C CA 1
ATOM 9374 C C . GLU C 1 193 ? 18.025 25.291 -73.492 1.00 46.51 193 GLU C C 1
ATOM 9375 O O . GLU C 1 193 ? 17.568 24.383 -72.762 1.00 41.07 193 GLU C O 1
ATOM 9381 N N . GLY C 1 194 ? 19.097 26.041 -73.166 1.00 51.27 194 GLY C N 1
ATOM 9382 C CA . GLY C 1 194 ? 19.930 25.816 -71.956 1.00 53.30 194 GLY C CA 1
ATOM 9383 C C . GLY C 1 194 ? 21.226 25.103 -72.300 1.00 53.96 194 GLY C C 1
ATOM 9384 O O . GLY C 1 194 ? 21.237 24.182 -73.143 1.00 63.31 194 GLY C O 1
ATOM 9385 N N . ILE C 1 204 ? 27.605 10.261 -58.325 1.00 74.01 204 ILE C N 1
ATOM 9386 C CA . ILE C 1 204 ? 27.554 8.876 -57.827 1.00 71.64 204 ILE C CA 1
ATOM 9387 C C . ILE C 1 204 ? 26.767 8.728 -56.505 1.00 71.35 204 ILE C C 1
ATOM 9388 O O . ILE C 1 204 ? 27.183 9.269 -55.500 1.00 68.20 204 ILE C O 1
ATOM 9390 N N . ASN C 1 205 ? 25.635 8.017 -56.528 1.00 70.37 205 ASN C N 1
ATOM 9391 C CA . ASN C 1 205 ? 24.867 7.658 -55.321 1.00 74.29 205 ASN C CA 1
ATOM 9392 C C . ASN C 1 205 ? 25.294 6.278 -54.770 1.00 80.00 205 ASN C C 1
ATOM 9393 O O . ASN C 1 205 ? 25.169 5.276 -55.466 1.00 82.00 205 ASN C O 1
ATOM 9395 N N . ILE C 1 206 ? 25.791 6.235 -53.524 1.00 77.56 206 ILE C N 1
ATOM 9396 C CA . ILE C 1 206 ? 26.308 4.998 -52.907 1.00 68.27 206 ILE C CA 1
ATOM 9397 C C . ILE C 1 206 ? 25.553 4.564 -51.662 1.00 64.71 206 ILE C C 1
ATOM 9398 O O . ILE C 1 206 ? 25.685 5.191 -50.623 1.00 67.19 206 ILE C O 1
ATOM 9403 N N . GLU C 1 207 ? 24.755 3.510 -51.778 1.00 70.18 207 GLU C N 1
ATOM 9404 C CA . GLU C 1 207 ? 24.107 2.912 -50.610 1.00 75.28 207 GLU C CA 1
ATOM 9405 C C . GLU C 1 207 ? 25.110 2.071 -49.857 1.00 73.77 207 GLU C C 1
ATOM 9406 O O . GLU C 1 207 ? 26.087 1.582 -50.442 1.00 76.41 207 GLU C O 1
ATOM 9412 N N . PHE C 1 208 ? 24.898 1.978 -48.546 1.00 75.34 208 PHE C N 1
ATOM 9413 C CA . PHE C 1 208 ? 25.736 1.166 -47.656 1.00 78.55 208 PHE C CA 1
ATOM 9414 C C . PHE C 1 208 ? 25.028 0.947 -46.328 1.00 79.15 208 PHE C C 1
ATOM 9415 O O . PHE C 1 208 ? 24.051 1.627 -46.020 1.00 70.68 208 PHE C O 1
ATOM 9423 N N . SER C 1 209 ? 25.513 -0.013 -45.548 1.00 83.84 209 SER C N 1
ATOM 9424 C CA . SER C 1 209 ? 24.970 -0.248 -44.206 1.00 80.27 209 SER C CA 1
ATOM 9425 C C . SER C 1 209 ? 26.108 -0.116 -43.205 1.00 77.09 209 SER C C 1
ATOM 9426 O O . SER C 1 209 ? 27.274 -0.413 -43.534 1.00 75.54 209 SER C O 1
ATOM 9429 N N . ALA C 1 210 ? 25.761 0.362 -42.006 1.00 71.52 210 ALA C N 1
ATOM 9430 C CA . ALA C 1 210 ? 26.736 0.622 -40.933 1.00 70.36 210 ALA C CA 1
ATOM 9431 C C . ALA C 1 210 ? 26.061 1.160 -39.659 1.00 76.65 210 ALA C C 1
ATOM 9432 O O . ALA C 1 210 ? 24.934 1.656 -39.737 1.00 69.94 210 ALA C O 1
ATOM 9434 N N . ASP C 1 211 ? 26.757 1.016 -38.513 1.00 77.22 211 ASP C N 1
ATOM 9435 C CA . ASP C 1 211 ? 26.594 1.837 -37.264 1.00 66.62 211 ASP C CA 1
ATOM 9436 C C . ASP C 1 211 ? 26.104 3.298 -37.448 1.00 77.90 211 ASP C C 1
ATOM 9437 O O . ASP C 1 211 ? 26.854 4.291 -37.262 1.00 76.07 211 ASP C O 1
ATOM 9439 N N . ASP C 1 222 ? 19.702 15.301 -39.667 1.00 46.00 222 ASP C N 1
ATOM 9440 C CA . ASP C 1 222 ? 18.973 14.635 -40.752 1.00 44.47 222 ASP C CA 1
ATOM 9441 C C . ASP C 1 222 ? 19.686 14.652 -42.065 1.00 45.16 222 ASP C C 1
ATOM 9442 O O . ASP C 1 222 ? 19.455 13.767 -42.844 1.00 46.39 222 ASP C O 1
ATOM 9444 N N . MET C 1 223 ? 20.498 15.666 -42.348 1.00 42.80 223 MET C N 1
ATOM 9445 C CA . MET C 1 223 ? 21.260 15.678 -43.583 1.00 43.73 223 MET C CA 1
ATOM 9446 C C . MET C 1 223 ? 22.621 16.334 -43.346 1.00 41.34 223 MET C C 1
ATOM 9447 O O . MET C 1 223 ? 22.693 17.362 -42.710 1.00 37.65 223 MET C O 1
ATOM 9452 N N . TYR C 1 224 ? 23.686 15.731 -43.876 1.00 39.72 224 TYR C N 1
ATOM 9453 C CA . TYR C 1 224 ? 25.055 16.226 -43.722 1.00 40.05 224 TYR C CA 1
ATOM 9454 C C . TYR C 1 224 ? 25.628 16.643 -45.039 1.00 38.80 224 TYR C C 1
ATOM 9455 O O . TYR C 1 224 ? 25.582 15.879 -45.991 1.00 50.39 224 TYR C O 1
ATOM 9464 N N . TRP C 1 225 ? 26.134 17.855 -45.108 1.00 37.54 225 TRP C N 1
ATOM 9465 C CA . TRP C 1 225 ? 26.869 18.373 -46.261 1.00 40.84 225 TRP C CA 1
ATOM 9466 C C . TRP C 1 225 ? 28.327 18.380 -45.844 1.00 43.48 225 TRP C C 1
ATOM 9467 O O . TRP C 1 225 ? 28.708 19.051 -44.873 1.00 41.49 225 TRP C O 1
ATOM 9478 N N . MET C 1 226 ? 29.138 17.620 -46.565 1.00 41.54 226 MET C N 1
ATOM 9479 C CA . MET C 1 226 ? 30.535 17.451 -46.219 1.00 45.31 226 MET C CA 1
ATOM 9480 C C . MET C 1 226 ? 31.359 18.253 -47.200 1.00 53.21 226 MET C C 1
ATOM 9481 O O . MET C 1 226 ? 31.249 18.074 -48.423 1.00 50.91 226 MET C O 1
ATOM 9486 N N . PHE C 1 227 ? 32.182 19.138 -46.667 1.00 50.36 227 PHE C N 1
ATOM 9487 C CA . PHE C 1 227 ? 33.046 19.943 -47.493 1.00 59.82 227 PHE C CA 1
ATOM 9488 C C . PHE C 1 227 ? 34.410 19.270 -47.458 1.00 68.59 227 PHE C C 1
ATOM 9489 O O . PHE C 1 227 ? 35.145 19.431 -46.506 1.00 84.39 227 PHE C O 1
ATOM 9497 N N . ARG C 1 228 ? 34.739 18.502 -48.498 1.00 75.35 228 ARG C N 1
ATOM 9498 C CA . ARG C 1 228 ? 35.821 17.510 -48.392 1.00 79.22 228 ARG C CA 1
ATOM 9499 C C . ARG C 1 228 ? 37.151 17.991 -48.997 1.00 76.67 228 ARG C C 1
ATOM 9500 O O . ARG C 1 228 ? 37.263 19.112 -49.503 1.00 68.73 228 ARG C O 1
ATOM 9502 N N . GLY C 1 237 ? 33.477 19.111 -54.971 1.00 77.52 237 GLY C N 1
ATOM 9503 C CA . GLY C 1 237 ? 33.871 19.571 -53.625 1.00 78.54 237 GLY C CA 1
ATOM 9504 C C . GLY C 1 237 ? 32.969 19.126 -52.456 1.00 80.83 237 GLY C C 1
ATOM 9505 O O . GLY C 1 237 ? 33.439 18.798 -51.357 1.00 74.66 237 GLY C O 1
ATOM 9506 N N . VAL C 1 238 ? 31.659 19.145 -52.675 1.00 74.35 238 VAL C N 1
ATOM 9507 C CA . VAL C 1 238 ? 30.694 18.862 -51.613 1.00 72.17 238 VAL C CA 1
ATOM 9508 C C . VAL C 1 238 ? 30.115 17.452 -51.748 1.00 66.94 238 VAL C C 1
ATOM 9509 O O . VAL C 1 238 ? 29.774 17.040 -52.839 1.00 72.21 238 VAL C O 1
ATOM 9513 N N . ALA C 1 239 ? 29.987 16.733 -50.633 1.00 59.56 239 ALA C N 1
ATOM 9514 C CA . ALA C 1 239 ? 29.310 15.439 -50.587 1.00 58.46 239 ALA C CA 1
ATOM 9515 C C . ALA C 1 239 ? 28.140 15.525 -49.612 1.00 57.72 239 ALA C C 1
ATOM 9516 O O . ALA C 1 239 ? 28.180 16.310 -48.682 1.00 52.32 239 ALA C O 1
ATOM 9518 N N . ALA C 1 240 ? 27.140 14.671 -49.803 1.00 53.37 240 ALA C N 1
ATOM 9519 C CA . ALA C 1 240 ? 25.975 14.639 -48.944 1.00 55.90 240 ALA C CA 1
ATOM 9520 C C . ALA C 1 240 ? 25.823 13.249 -48.329 1.00 54.45 240 ALA C C 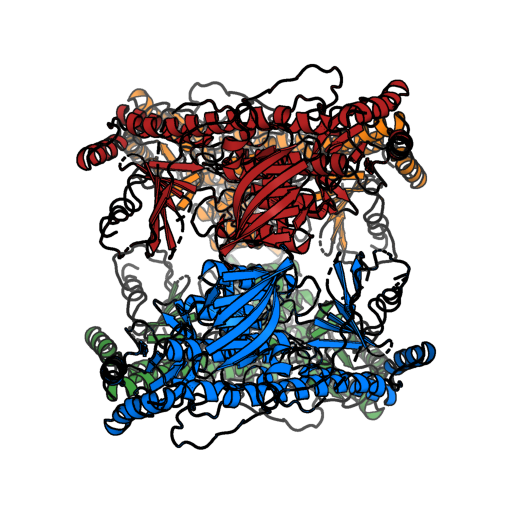1
ATOM 9521 O O . ALA C 1 240 ? 26.163 12.240 -48.943 1.00 54.96 240 ALA C O 1
ATOM 9523 N N . LEU C 1 241 ? 25.296 13.195 -47.117 1.00 45.13 241 LEU C N 1
ATOM 9524 C CA . LEU C 1 241 ? 25.092 11.953 -46.446 1.00 39.25 241 LEU C CA 1
ATOM 9525 C C . LEU C 1 241 ? 23.785 12.032 -45.762 1.00 38.44 241 LEU C C 1
ATOM 9526 O O . LEU C 1 241 ? 23.501 13.041 -45.070 1.00 38.03 241 LEU C O 1
ATOM 9531 N N . ARG C 1 242 ? 22.991 10.972 -45.878 1.00 40.38 242 ARG C N 1
ATOM 9532 C CA . ARG C 1 242 ? 21.795 10.859 -45.030 1.00 51.03 242 ARG C CA 1
ATOM 9533 C C . ARG C 1 242 ? 21.278 9.455 -44.768 1.00 45.10 242 ARG C C 1
ATOM 9534 O O . ARG C 1 242 ? 21.662 8.517 -45.421 1.00 54.46 242 ARG C O 1
ATOM 9542 N N . MET C 1 243 ? 20.446 9.367 -43.749 1.00 58.71 243 MET C N 1
ATOM 9543 C CA . MET C 1 243 ? 19.567 8.230 -43.445 1.00 76.42 243 MET C CA 1
ATOM 9544 C C . MET C 1 243 ? 20.234 7.256 -42.464 1.00 85.47 243 MET C C 1
ATOM 9545 O O . MET C 1 243 ? 19.769 7.096 -41.318 1.00 85.88 243 MET C O 1
ATOM 9550 N N . ILE C 1 251 ? 22.789 6.405 -47.405 1.00 56.56 251 ILE C N 1
ATOM 9551 C CA . ILE C 1 251 ? 23.221 6.884 -48.712 1.00 60.02 251 ILE C CA 1
ATOM 9552 C C . ILE C 1 251 ? 24.190 8.053 -48.629 1.00 57.31 251 ILE C C 1
ATOM 9553 O O . ILE C 1 251 ? 23.992 8.971 -47.835 1.00 61.54 251 ILE C O 1
ATOM 9558 N N . CYS C 1 252 ? 25.194 8.067 -49.482 1.00 48.00 252 CYS C N 1
ATOM 9559 C CA . CYS C 1 252 ? 25.923 9.288 -49.717 1.00 55.51 252 CYS C CA 1
ATOM 9560 C C . CYS C 1 252 ? 25.991 9.597 -51.196 1.00 58.09 252 CYS C C 1
ATOM 9561 O O . CYS C 1 252 ? 25.967 8.681 -52.033 1.00 56.80 252 CYS C O 1
ATOM 9564 N N . VAL C 1 253 ? 26.099 10.898 -51.506 1.00 62.06 253 VAL C N 1
ATOM 9565 C CA . VAL C 1 253 ? 26.125 11.399 -52.880 1.00 67.82 253 VAL C CA 1
ATOM 9566 C C . VAL C 1 253 ? 27.428 12.159 -53.130 1.00 80.60 253 VAL C C 1
ATOM 9567 O O . VAL C 1 253 ? 27.619 13.222 -52.580 1.00 84.54 253 VAL C O 1
ATOM 9571 N N . GLU C 1 268 ? 34.236 -0.751 -56.774 1.00 79.00 268 GLU C N 1
ATOM 9572 C CA . GLU C 1 268 ? 33.359 -1.095 -55.642 1.00 83.53 268 GLU C CA 1
ATOM 9573 C C . GLU C 1 268 ? 34.107 -1.264 -54.302 1.00 85.30 268 GLU C C 1
ATOM 9574 O O . GLU C 1 268 ? 33.485 -1.252 -53.235 1.00 87.08 268 GLU C O 1
ATOM 9576 N N . GLU C 1 269 ? 35.421 -1.469 -54.358 1.00 91.82 269 GLU C N 1
ATOM 9577 C CA . GLU C 1 269 ? 36.275 -1.362 -53.164 1.00 94.72 269 GLU C CA 1
ATOM 9578 C C . GLU C 1 269 ? 36.818 0.066 -53.083 1.00 92.15 269 GLU C C 1
ATOM 9579 O O . GLU C 1 269 ? 37.294 0.484 -52.028 1.00 86.86 269 GLU C O 1
ATOM 9581 N N . ALA C 1 270 ? 36.770 0.790 -54.208 1.00 88.04 270 ALA C N 1
ATOM 9582 C CA . ALA C 1 270 ? 37.033 2.224 -54.224 1.00 92.06 270 ALA C CA 1
ATOM 9583 C C . ALA C 1 270 ? 35.992 2.999 -53.367 1.00 99.48 270 ALA C C 1
ATOM 9584 O O . ALA C 1 270 ? 36.268 4.113 -52.896 1.00 93.37 270 ALA C O 1
ATOM 9586 N N . LYS C 1 271 ? 34.817 2.397 -53.141 1.00 96.93 271 LYS C N 1
ATOM 9587 C CA . LYS C 1 271 ? 33.877 2.845 -52.089 1.00 91.06 271 LYS C CA 1
ATOM 9588 C C . LYS C 1 271 ? 34.438 2.686 -50.646 1.00 89.15 271 LYS C C 1
ATOM 9589 O O . LYS C 1 271 ? 33.827 2.041 -49.788 1.00 80.66 271 LYS C O 1
ATOM 9591 N N . LYS C 1 272 ? 35.654 3.200 -50.437 1.00 90.19 272 LYS C N 1
ATOM 9592 C CA . LYS C 1 272 ? 36.062 3.792 -49.176 1.00 83.64 272 LYS C CA 1
ATOM 9593 C C . LYS C 1 272 ? 36.058 5.320 -49.392 1.00 83.01 272 LYS C C 1
ATOM 9594 O O . LYS C 1 272 ? 36.813 6.058 -48.748 1.00 85.78 272 LYS C O 1
ATOM 9596 N N . ILE C 1 273 ? 35.257 5.776 -50.363 1.00 80.61 273 ILE C N 1
ATOM 9597 C CA . ILE C 1 273 ? 34.746 7.144 -50.389 1.00 79.68 273 ILE C CA 1
ATOM 9598 C C . ILE C 1 273 ? 33.856 7.299 -49.140 1.00 74.37 273 ILE C C 1
ATOM 9599 O O . ILE C 1 273 ? 33.865 8.344 -48.488 1.00 84.02 273 ILE C O 1
ATOM 9601 N N . ILE C 1 274 ? 33.172 6.219 -48.753 1.00 65.68 274 ILE C N 1
ATOM 9602 C CA . ILE C 1 274 ? 32.392 6.175 -47.514 1.00 70.05 274 ILE C CA 1
ATOM 9603 C C . ILE C 1 274 ? 33.241 6.464 -46.274 1.00 70.02 274 ILE C C 1
ATOM 9604 O O . ILE C 1 274 ? 32.837 7.264 -45.430 1.00 77.44 274 ILE C O 1
ATOM 9609 N N . HIS C 1 275 ? 34.398 5.816 -46.151 1.00 74.23 275 HIS C N 1
ATOM 9610 C CA . HIS C 1 275 ? 35.446 6.300 -45.238 1.00 75.42 275 HIS C CA 1
ATOM 9611 C C . HIS C 1 275 ? 35.847 7.659 -45.811 1.00 75.89 275 HIS C C 1
ATOM 9612 O O . HIS C 1 275 ? 35.746 7.890 -47.024 1.00 81.81 275 HIS C O 1
ATOM 9614 N N . GLU C 1 276 ? 36.284 8.587 -44.983 1.00 77.96 276 GLU C N 1
ATOM 9615 C CA . GLU C 1 276 ? 36.498 9.954 -45.504 1.00 79.50 276 GLU C CA 1
ATOM 9616 C C . GLU C 1 276 ? 35.235 10.804 -45.227 1.00 71.93 276 GLU C C 1
ATOM 9617 O O . GLU C 1 276 ? 35.312 11.804 -44.523 1.00 71.43 276 GLU C O 1
ATOM 9619 N N . ILE C 1 277 ? 34.089 10.384 -45.772 1.00 71.66 277 ILE C N 1
ATOM 9620 C CA . ILE C 1 277 ? 32.785 11.018 -45.496 1.00 63.67 277 ILE C CA 1
ATOM 9621 C C . ILE C 1 277 ? 32.299 10.724 -44.062 1.00 61.34 277 ILE C C 1
ATOM 9622 O O . ILE C 1 277 ? 31.858 11.642 -43.374 1.00 57.39 277 ILE C O 1
ATOM 9627 N N . ILE C 1 278 ? 32.464 9.483 -43.588 1.00 59.37 278 ILE C N 1
ATOM 9628 C CA . ILE C 1 278 ? 32.079 9.091 -42.228 1.00 57.40 278 ILE C CA 1
ATOM 9629 C C . ILE C 1 278 ? 32.896 9.779 -41.085 1.00 57.35 278 ILE C C 1
ATOM 9630 O O . ILE C 1 278 ? 32.417 9.835 -39.957 1.00 65.71 278 ILE C O 1
ATOM 9632 N N . GLY C 1 279 ? 34.131 10.231 -41.251 1.00 58.23 279 GLY C N 1
ATOM 9633 C CA . GLY C 1 279 ? 35.187 9.609 -41.988 1.00 66.53 279 GLY C CA 1
ATOM 9634 C C . GLY C 1 279 ? 36.086 8.994 -40.904 1.00 75.81 279 GLY C C 1
ATOM 9635 O O . GLY C 1 279 ? 36.720 9.708 -40.114 1.00 70.81 279 GLY C O 1
ATOM 9636 N N . THR C 1 280 ? 36.026 7.672 -40.781 1.00 86.89 280 THR C N 1
ATOM 9637 C CA . THR C 1 280 ? 37.057 6.860 -40.125 1.00 90.44 280 THR C CA 1
ATOM 9638 C C . THR C 1 280 ? 37.067 5.563 -40.921 1.00 94.32 280 THR C C 1
ATOM 9639 O O . THR C 1 280 ? 36.382 5.461 -41.941 1.00 109.14 280 THR C O 1
ATOM 9643 N N . ASP C 1 281 ? 37.835 4.581 -40.465 1.00 89.98 281 ASP C N 1
ATOM 9644 C CA . ASP C 1 281 ? 37.646 3.201 -40.926 1.00 86.64 281 ASP C CA 1
ATOM 9645 C C . ASP C 1 281 ? 37.507 2.225 -39.750 1.00 77.97 281 ASP C C 1
ATOM 9646 O O . ASP C 1 281 ? 37.424 1.021 -39.959 1.00 76.42 281 ASP C O 1
ATOM 9651 N N . GLU C 1 282 ? 37.411 2.750 -38.528 1.00 75.00 282 GLU C N 1
ATOM 9652 C CA . GLU C 1 282 ? 37.183 1.922 -37.351 1.00 72.81 282 GLU C CA 1
ATOM 9653 C C . GLU C 1 282 ? 35.743 1.357 -37.273 1.00 80.04 282 GLU C C 1
ATOM 9654 O O . GLU C 1 282 ? 35.400 0.703 -36.290 1.00 80.97 282 GLU C O 1
ATOM 9656 N N . ILE C 1 283 ? 34.907 1.614 -38.289 1.00 78.95 283 ILE C N 1
ATOM 9657 C CA . ILE C 1 283 ? 33.578 0.981 -38.413 1.00 81.21 283 ILE C CA 1
ATOM 9658 C C . ILE C 1 283 ? 33.482 0.325 -39.795 1.00 81.53 283 ILE C C 1
ATOM 9659 O O . ILE C 1 283 ? 34.018 0.861 -40.774 1.00 84.65 283 ILE C O 1
ATOM 9664 N N . PRO C 1 284 ? 32.785 -0.817 -39.885 1.00 75.01 284 PRO C N 1
ATOM 9665 C CA . PRO C 1 284 ? 32.685 -1.523 -41.158 1.00 74.40 284 PRO C CA 1
ATOM 9666 C C . PRO C 1 284 ? 31.314 -1.410 -41.806 1.00 71.42 284 PRO C C 1
ATOM 9667 O O . PRO C 1 284 ? 30.360 -1.022 -41.130 1.00 66.45 284 PRO C O 1
ATOM 9669 N N . VAL C 1 285 ? 31.238 -1.733 -43.102 1.00 78.37 285 VAL C N 1
ATOM 9670 C CA . VAL C 1 285 ? 30.050 -2.354 -43.723 1.00 86.00 285 VAL C CA 1
ATOM 9671 C C . VAL C 1 285 ? 29.774 -1.865 -45.145 1.00 89.77 285 VAL C C 1
ATOM 9672 O O . VAL C 1 285 ? 30.690 -1.770 -45.965 1.00 94.44 285 VAL C O 1
ATOM 9674 N N . VAL C 1 287 ? 28.851 -1.904 -48.692 1.00 69.06 287 VAL C N 1
ATOM 9675 C CA . VAL C 1 287 ? 29.577 -0.949 -49.538 1.00 76.34 287 VAL C CA 1
ATOM 9676 C C . VAL C 1 287 ? 29.009 -0.791 -50.956 1.00 77.35 287 VAL C C 1
ATOM 9677 O O . VAL C 1 287 ? 29.707 -0.251 -51.830 1.00 78.20 287 VAL C O 1
ATOM 9679 N N . GLY C 1 288 ? 27.769 -1.255 -51.179 1.00 72.44 288 GLY C N 1
ATOM 9680 C CA . GLY C 1 288 ? 27.009 -1.030 -52.457 1.00 71.31 288 GLY C CA 1
ATOM 9681 C C . GLY C 1 288 ? 25.547 -1.294 -52.137 1.00 65.50 288 GLY C C 1
ATOM 9682 O O . GLY C 1 288 ? 25.258 -1.700 -50.995 1.00 74.24 288 GLY C O 1
ATOM 9683 N N . PRO C 1 289 ? 24.600 -1.080 -53.096 1.00 65.31 289 PRO C N 1
ATOM 9684 C CA . PRO C 1 289 ? 24.609 -0.694 -54.533 1.00 67.98 289 PRO C CA 1
ATOM 9685 C C . PRO C 1 289 ? 24.989 0.751 -54.911 1.00 68.95 289 PRO C C 1
ATOM 9686 O O . PRO C 1 289 ? 24.674 1.696 -54.183 1.00 71.54 289 PRO C O 1
ATOM 9690 N N . ILE C 1 290 ? 25.603 0.883 -56.085 1.00 59.39 290 ILE C N 1
ATOM 9691 C CA . ILE C 1 290 ? 26.142 2.131 -56.598 1.00 69.33 290 ILE C CA 1
ATOM 9692 C C . ILE C 1 290 ? 25.394 2.509 -57.872 1.00 70.34 290 ILE C C 1
ATOM 9693 O O . ILE C 1 290 ? 25.054 1.638 -58.666 1.00 73.07 290 ILE C O 1
ATOM 9698 N N . SER C 1 291 ? 25.127 3.800 -58.069 1.00 74.15 291 SER C N 1
ATOM 9699 C CA . SER C 1 291 ? 24.425 4.265 -59.279 1.00 72.27 291 SER C CA 1
ATOM 9700 C C . SER C 1 291 ? 24.846 5.669 -59.667 1.00 68.51 291 SER C C 1
ATOM 9701 O O . SER C 1 291 ? 25.281 6.435 -58.826 1.00 69.76 291 SER C O 1
ATOM 9704 N N . THR C 1 292 ? 24.728 5.975 -60.954 1.00 72.11 292 THR C N 1
ATOM 9705 C CA . THR C 1 292 ? 25.138 7.261 -61.489 1.00 77.54 292 THR C CA 1
ATOM 9706 C C . THR C 1 292 ? 23.998 7.988 -62.217 1.00 82.97 292 THR C C 1
ATOM 9707 O O . THR C 1 292 ? 23.083 7.361 -62.764 1.00 84.78 292 THR C O 1
ATOM 9711 N N . TRP C 1 293 ? 24.053 9.318 -62.163 1.00 75.98 293 TRP C N 1
ATOM 9712 C CA . TRP C 1 293 ? 23.141 10.172 -62.893 1.00 78.08 293 TRP C CA 1
ATOM 9713 C C . TRP C 1 293 ? 24.008 11.208 -63.642 1.00 77.52 293 TRP C C 1
ATOM 9714 O O . TRP C 1 293 ? 24.726 11.996 -63.025 1.00 68.47 293 TRP C O 1
ATOM 9716 N N . THR C 1 294 ? 24.001 11.133 -64.974 1.00 76.11 294 THR C N 1
ATOM 9717 C CA . THR C 1 294 ? 24.583 12.174 -65.828 1.00 77.88 294 THR C CA 1
ATOM 9718 C C . THR C 1 294 ? 23.394 13.055 -66.140 1.00 72.22 294 THR C C 1
ATOM 9719 O O . THR C 1 294 ? 22.323 12.541 -66.465 1.00 61.47 294 THR C O 1
ATOM 9721 N N . ILE C 1 295 ? 23.546 14.367 -65.996 1.00 68.51 295 ILE C N 1
ATOM 9722 C CA . ILE C 1 295 ? 22.438 15.279 -66.309 1.00 67.48 295 ILE C CA 1
ATOM 9723 C C . ILE C 1 295 ? 22.921 16.421 -67.173 1.00 58.70 295 ILE C C 1
ATOM 9724 O O . ILE C 1 295 ? 23.887 17.095 -66.837 1.00 59.95 295 ILE C O 1
ATOM 9729 N N . ASN C 1 296 ? 22.286 16.624 -68.313 1.00 56.14 296 ASN C N 1
ATOM 9730 C CA . ASN C 1 296 ? 22.594 17.834 -69.055 1.00 66.16 296 ASN C CA 1
ATOM 9731 C C . ASN C 1 296 ? 21.358 18.781 -69.073 1.00 58.23 296 ASN C C 1
ATOM 9732 O O . ASN C 1 296 ? 20.320 18.500 -69.693 1.00 53.35 296 ASN C O 1
ATOM 9737 N N . GLN C 1 297 ? 21.533 19.866 -68.305 1.00 52.23 297 GLN C N 1
ATOM 9738 C CA . GLN C 1 297 ? 20.612 20.973 -68.082 1.00 46.82 297 GLN C CA 1
ATOM 9739 C C . GLN C 1 297 ? 19.975 21.496 -69.354 1.00 46.82 297 GLN C C 1
ATOM 9740 O O . GLN C 1 297 ? 20.636 22.141 -70.179 1.00 54.01 297 GLN C O 1
ATOM 9746 N N . GLN C 1 298 ? 18.667 21.319 -69.468 1.00 38.62 298 GLN C N 1
ATOM 9747 C CA . GLN C 1 298 ? 17.962 21.709 -70.650 1.00 34.68 298 GLN C CA 1
ATOM 9748 C C . GLN C 1 298 ? 16.508 21.753 -70.372 1.00 27.74 298 GLN C C 1
ATOM 9749 O O . GLN C 1 298 ? 16.021 20.942 -69.615 1.00 24.68 298 GLN C O 1
ATOM 9755 N N . TYR C 1 299 ? 15.801 22.679 -71.009 1.00 26.01 299 TYR C N 1
ATOM 9756 C CA . TYR C 1 299 ? 14.378 22.737 -70.950 1.00 26.69 299 TYR C CA 1
ATOM 9757 C C . TYR C 1 299 ? 13.804 22.818 -72.358 1.00 28.42 299 TYR C C 1
ATOM 9758 O O . TYR C 1 299 ? 14.383 23.501 -73.249 1.00 25.62 299 TYR C O 1
ATOM 9767 N N . ALA C 1 300 ? 12.658 22.172 -72.550 1.00 25.22 300 ALA C N 1
ATOM 9768 C CA . ALA C 1 300 ? 11.863 22.344 -73.739 1.00 26.11 300 ALA C CA 1
ATOM 9769 C C . ALA C 1 300 ? 11.178 23.712 -73.774 1.00 29.38 300 ALA C C 1
ATOM 9770 O O . ALA C 1 300 ? 10.516 24.157 -72.801 1.00 26.24 300 ALA C O 1
ATOM 9772 N N . VAL C 1 301 ? 11.339 24.371 -74.920 1.00 23.58 301 VAL C N 1
ATOM 9773 C CA . VAL C 1 301 ? 10.761 25.670 -75.143 1.00 27.22 301 VAL C CA 1
ATOM 9774 C C . VAL C 1 301 ? 9.289 25.499 -75.448 1.00 26.13 301 VAL C C 1
ATOM 9775 O O . VAL C 1 301 ? 8.494 26.396 -75.269 1.00 27.41 301 VAL C O 1
ATOM 9779 N N . ARG C 1 302 ? 8.926 24.353 -75.976 1.00 27.39 302 ARG C N 1
ATOM 9780 C CA . ARG C 1 302 ? 7.540 24.037 -76.242 1.00 31.59 302 ARG C CA 1
ATOM 9781 C C . ARG C 1 302 ? 7.360 22.559 -75.858 1.00 27.57 302 ARG C C 1
ATOM 9782 O O . ARG C 1 302 ? 8.258 21.757 -76.135 1.00 25.29 302 ARG C O 1
ATOM 9790 N N . ASN C 1 303 ? 6.189 22.197 -75.297 1.00 23.08 303 ASN C N 1
ATOM 9791 C CA . ASN C 1 303 ? 6.002 20.851 -74.784 1.00 22.96 303 ASN C CA 1
ATOM 9792 C C . ASN C 1 303 ? 4.999 19.989 -75.523 1.00 25.76 303 ASN C C 1
ATOM 9793 O O . ASN C 1 303 ? 4.731 18.883 -75.092 1.00 25.42 303 ASN C O 1
ATOM 9798 N N . THR C 1 304 ? 4.492 20.509 -76.638 1.00 26.08 304 THR C N 1
ATOM 9799 C CA . THR C 1 304 ? 3.411 19.915 -77.378 1.00 28.42 304 THR C CA 1
ATOM 9800 C C . THR C 1 304 ? 3.693 19.987 -78.878 1.00 27.81 304 THR C C 1
ATOM 9801 O O . THR C 1 304 ? 4.204 20.978 -79.356 1.00 24.47 304 THR C O 1
ATOM 9805 N N . SER C 1 305 ? 3.353 18.945 -79.602 1.00 27.04 305 SER C N 1
ATOM 9806 C CA . SER C 1 305 ? 3.394 18.946 -81.073 1.00 31.09 305 SER C CA 1
ATOM 9807 C C . SER C 1 305 ? 2.251 18.120 -81.523 1.00 28.83 305 SER C C 1
ATOM 9808 O O . SER C 1 305 ? 2.234 16.902 -81.296 1.00 29.12 305 SER C O 1
ATOM 9811 N N . GLY C 1 306 ? 1.256 18.784 -82.089 1.00 29.12 306 GLY C N 1
ATOM 9812 C CA . GLY C 1 306 ? 0.022 18.109 -82.544 1.00 33.68 306 GLY C CA 1
ATOM 9813 C C . GLY C 1 306 ? -0.678 17.309 -81.443 1.00 28.57 306 GLY C C 1
ATOM 9814 O O . GLY C 1 306 ? -1.136 17.841 -80.456 1.00 29.42 306 GLY C O 1
ATOM 9815 N N . ARG C 1 307 ? -0.701 16.007 -81.591 1.00 25.27 307 ARG C N 1
ATOM 9816 C CA . ARG C 1 307 ? -1.356 15.124 -80.594 1.00 28.05 307 ARG C CA 1
ATOM 9817 C C . ARG C 1 307 ? -0.388 14.539 -79.534 1.00 26.53 307 ARG C C 1
ATOM 9818 O O . ARG C 1 307 ? -0.750 13.616 -78.807 1.00 29.01 307 ARG C O 1
ATOM 9826 N N . VAL C 1 308 ? 0.857 15.025 -79.495 1.00 26.39 308 VAL C N 1
ATOM 9827 C CA . VAL C 1 308 ? 1.857 14.536 -78.602 1.00 29.15 308 VAL C CA 1
ATOM 9828 C C . VAL C 1 308 ? 2.097 15.611 -77.526 1.00 27.20 308 VAL C C 1
ATOM 9829 O O . VAL C 1 308 ? 2.462 16.758 -77.857 1.00 27.00 308 VAL C O 1
ATOM 9833 N N . PHE C 1 309 ? 2.004 15.213 -76.261 1.00 24.35 309 PHE C N 1
ATOM 9834 C CA . PHE C 1 309 ? 2.283 16.073 -75.110 1.00 23.89 309 PHE C CA 1
ATOM 9835 C C . PHE C 1 309 ? 3.390 15.474 -74.288 1.00 24.19 309 PHE C C 1
ATOM 9836 O O . PHE C 1 309 ? 3.266 14.344 -73.809 1.00 27.63 309 PHE C O 1
ATOM 9844 N N . CYS C 1 310 ? 4.483 16.222 -74.073 1.00 27.23 310 CYS C N 1
ATOM 9845 C CA . CYS C 1 310 ? 5.566 15.749 -73.212 1.00 23.99 310 CYS C CA 1
ATOM 9846 C C . CYS C 1 310 ? 5.551 16.449 -71.849 1.00 23.72 310 CYS C C 1
ATOM 9847 O O . CYS C 1 310 ? 5.069 17.581 -71.715 1.00 22.05 310 CYS C O 1
ATOM 9850 N N . MET C 1 311 ? 6.033 15.722 -70.853 1.00 23.27 311 MET C N 1
ATOM 9851 C CA . MET C 1 311 ? 5.934 16.173 -69.463 1.00 24.66 311 MET C CA 1
ATOM 9852 C C . MET C 1 311 ? 7.039 15.582 -68.611 1.00 24.46 311 MET C C 1
ATOM 9853 O O . MET C 1 311 ? 7.719 14.586 -68.978 1.00 21.81 311 MET C O 1
ATOM 9858 N N . GLY C 1 312 ? 7.292 16.227 -67.482 1.00 22.87 312 GLY C N 1
ATOM 9859 C CA . GLY C 1 312 ? 8.276 15.698 -66.583 1.00 24.54 312 GLY C CA 1
ATOM 9860 C C . GLY C 1 312 ? 9.691 15.930 -67.061 1.00 23.69 312 GLY C C 1
ATOM 9861 O O . GLY C 1 312 ? 9.993 16.957 -67.676 1.00 22.17 312 GLY C O 1
ATOM 9862 N N . ASP C 1 313 ? 10.577 15.009 -66.707 1.00 23.81 313 ASP C N 1
ATOM 9863 C CA . ASP C 1 313 ? 11.995 15.156 -67.076 1.00 24.49 313 ASP C CA 1
ATOM 9864 C C . ASP C 1 313 ? 12.160 15.254 -68.619 1.00 25.07 313 ASP C C 1
ATOM 9865 O O . ASP C 1 313 ? 13.195 15.748 -69.109 1.00 21.87 313 ASP C O 1
ATOM 9870 N N . ALA C 1 314 ? 11.195 14.740 -69.366 1.00 23.51 314 ALA C N 1
ATOM 9871 C CA . ALA C 1 314 ? 11.258 14.852 -70.818 1.00 23.84 314 ALA C CA 1
ATOM 9872 C C . ALA C 1 314 ? 11.327 16.294 -71.282 1.00 25.52 314 ALA C C 1
ATOM 9873 O O . ALA C 1 314 ? 11.787 16.547 -72.398 1.00 24.17 314 ALA C O 1
ATOM 9875 N N . VAL C 1 315 ? 10.769 17.229 -70.497 1.00 23.37 315 VAL C N 1
ATOM 9876 C CA . VAL C 1 315 ? 10.718 18.663 -70.893 1.00 23.60 315 VAL C CA 1
ATOM 9877 C C . VAL C 1 315 ? 11.518 19.557 -69.925 1.00 22.89 315 VAL C C 1
ATOM 9878 O O . VAL C 1 315 ? 11.727 20.741 -70.167 1.00 25.03 315 VAL C O 1
ATOM 9882 N N . HIS C 1 316 ? 12.000 18.998 -68.838 1.00 21.87 316 HIS C N 1
ATOM 9883 C CA . HIS C 1 316 ? 12.867 19.774 -67.921 1.00 22.04 316 HIS C CA 1
ATOM 9884 C C . HIS C 1 316 ? 13.875 18.872 -67.270 1.00 22.95 316 HIS C C 1
ATOM 9885 O O . HIS C 1 316 ? 13.534 18.013 -66.466 1.00 25.28 316 HIS C O 1
ATOM 9892 N N . ARG C 1 317 ? 15.131 19.072 -67.623 1.00 24.41 317 ARG C N 1
ATOM 9893 C CA . ARG C 1 317 ? 16.261 18.265 -67.127 1.00 27.70 317 ARG C CA 1
ATOM 9894 C C . ARG C 1 317 ? 17.218 19.205 -66.377 1.00 28.87 317 ARG C C 1
ATOM 9895 O O . ARG C 1 317 ? 17.732 20.190 -66.959 1.00 24.05 317 ARG C O 1
ATOM 9903 N N . HIS C 1 318 ? 17.473 18.921 -65.106 1.00 28.68 318 HIS C N 1
ATOM 9904 C CA . HIS C 1 318 ? 18.214 19.845 -64.266 1.00 28.29 318 HIS C CA 1
ATOM 9905 C C . HIS C 1 318 ? 18.838 19.127 -63.085 1.00 29.14 318 HIS C C 1
ATOM 9906 O O . HIS C 1 318 ? 18.527 17.958 -62.794 1.00 30.97 318 HIS C O 1
ATOM 9913 N N . THR C 1 319 ? 19.707 19.818 -62.357 1.00 34.14 319 THR C N 1
ATOM 9914 C CA . THR C 1 319 ? 20.314 19.226 -61.160 1.00 36.17 319 THR C CA 1
ATOM 9915 C C . THR C 1 319 ? 19.322 19.142 -60.022 1.00 32.31 319 THR C C 1
ATOM 9916 O O . THR C 1 319 ? 18.390 19.905 -59.982 1.00 36.50 319 THR C O 1
ATOM 9920 N N . PRO C 1 320 ? 19.531 18.213 -59.084 1.00 34.94 320 PRO C N 1
ATOM 9921 C CA . PRO C 1 320 ? 18.570 17.957 -57.998 1.00 39.73 320 PRO C CA 1
ATOM 9922 C C . PRO C 1 320 ? 18.393 19.017 -56.885 1.00 45.59 320 PRO C C 1
ATOM 9923 O O . PRO C 1 320 ? 17.586 18.797 -55.955 1.00 53.26 320 PRO C O 1
ATOM 9927 N N . MET C 1 321 ? 19.040 20.159 -56.992 1.00 39.35 321 MET C N 1
ATOM 9928 C CA . MET C 1 321 ? 18.979 21.173 -55.956 1.00 38.95 321 MET C CA 1
ATOM 9929 C C . MET C 1 321 ? 17.584 21.810 -55.808 1.00 39.78 321 MET C C 1
ATOM 9930 O O . MET C 1 321 ? 17.153 22.523 -56.703 1.00 38.31 321 MET C O 1
ATOM 9935 N N . GLY C 1 322 ? 16.927 21.609 -54.661 1.00 34.39 322 GLY C N 1
ATOM 9936 C CA . GLY C 1 322 ? 15.618 22.213 -54.380 1.00 34.29 322 GLY C CA 1
ATOM 9937 C C . GLY C 1 322 ? 14.425 21.240 -54.360 1.00 30.62 322 GLY C C 1
ATOM 9938 O O . GLY C 1 322 ? 13.334 21.622 -54.009 1.00 30.37 322 GLY C O 1
ATOM 9939 N N . GLY C 1 323 ? 14.624 20.002 -54.793 1.00 27.50 323 GLY C N 1
ATOM 9940 C CA . GLY C 1 323 ? 13.582 19.009 -54.818 1.00 28.84 323 GLY C CA 1
ATOM 9941 C C . GLY C 1 323 ? 12.439 19.393 -55.743 1.00 30.18 323 GLY C C 1
ATOM 9942 O O . GLY C 1 323 ? 11.290 19.276 -55.373 1.00 35.89 323 GLY C O 1
ATOM 9943 N N . LEU C 1 324 ? 12.767 19.971 -56.888 1.00 25.71 324 LEU C N 1
ATOM 9944 C CA . LEU C 1 324 ? 11.764 20.518 -57.762 1.00 28.99 324 LEU C CA 1
ATOM 9945 C C . LEU C 1 324 ? 11.292 19.548 -58.880 1.00 27.15 324 LEU C C 1
ATOM 9946 O O . LEU C 1 324 ? 10.213 19.748 -59.419 1.00 25.05 324 LEU C O 1
ATOM 9951 N N . GLY C 1 325 ? 12.096 18.532 -59.203 1.00 27.60 325 GLY C N 1
ATOM 9952 C CA . GLY C 1 325 ? 11.842 17.664 -60.350 1.00 24.22 325 GLY C CA 1
ATOM 9953 C C . GLY C 1 325 ? 10.590 16.792 -60.304 1.00 24.06 325 GLY C C 1
ATOM 9954 O O . GLY C 1 325 ? 9.699 16.914 -61.143 1.00 24.41 325 GLY C O 1
ATOM 9955 N N . LEU C 1 326 ? 10.516 15.863 -59.365 1.00 22.05 326 LEU C N 1
ATOM 9956 C CA . LEU C 1 326 ? 9.387 15.038 -59.225 1.00 21.87 326 LEU C CA 1
ATOM 9957 C C . LEU C 1 326 ? 8.162 15.921 -59.043 1.00 22.67 326 LEU C C 1
ATOM 9958 O O . LEU C 1 326 ? 7.094 15.668 -59.643 1.00 22.79 326 LEU C O 1
ATOM 9963 N N . ASN C 1 327 ? 8.283 16.950 -58.207 1.00 21.21 327 ASN C N 1
ATOM 9964 C CA . ASN C 1 327 ? 7.110 17.741 -57.816 1.00 21.64 327 ASN C CA 1
ATOM 9965 C C . ASN C 1 327 ? 6.543 18.495 -59.028 1.00 19.41 327 ASN C C 1
ATOM 9966 O O . ASN C 1 327 ? 5.327 18.527 -59.218 1.00 19.14 327 ASN C O 1
ATOM 9971 N N . THR C 1 328 ? 7.425 19.072 -59.819 1.00 19.64 328 THR C N 1
ATOM 9972 C CA . THR C 1 328 ? 7.029 19.752 -61.051 1.00 20.48 328 THR C CA 1
ATOM 9973 C C . THR C 1 328 ? 6.451 18.805 -62.089 1.00 19.02 328 THR C C 1
ATOM 9974 O O . THR C 1 328 ? 5.462 19.135 -62.750 1.00 21.83 328 THR C O 1
ATOM 9978 N N . SER C 1 329 ? 7.004 17.603 -62.170 1.00 20.17 329 SER C N 1
ATOM 9979 C CA . SER C 1 329 ? 6.538 16.571 -63.066 1.00 19.15 329 SER C CA 1
ATOM 9980 C C . SER C 1 329 ? 5.126 16.110 -62.746 1.00 20.47 329 SER C C 1
ATOM 9981 O O . SER C 1 329 ? 4.268 15.939 -63.664 1.00 19.40 329 SER C O 1
ATOM 9984 N N . VAL C 1 330 ? 4.821 15.980 -61.455 1.00 19.43 330 VAL C N 1
ATOM 9985 C CA . VAL C 1 330 ? 3.470 15.584 -61.045 1.00 20.31 330 VAL C CA 1
ATOM 9986 C C . VAL C 1 330 ? 2.478 16.709 -61.341 1.00 19.53 330 VAL C C 1
ATOM 9987 O O . VAL C 1 330 ? 1.295 16.477 -61.759 1.00 18.82 330 VAL C O 1
ATOM 9991 N N . GLN C 1 331 ? 2.938 17.917 -61.163 1.00 19.30 331 GLN C N 1
ATOM 9992 C CA . GLN C 1 331 ? 2.066 19.083 -61.468 1.00 18.95 331 GLN C CA 1
ATOM 9993 C C . GLN C 1 331 ? 1.776 19.257 -63.012 1.00 18.82 331 GLN C C 1
ATOM 9994 O O . GLN C 1 331 ? 0.710 19.752 -63.401 1.00 17.91 331 GLN C O 1
ATOM 10000 N N . ASP C 1 332 ? 2.739 18.935 -63.852 1.00 20.30 332 ASP C N 1
ATOM 10001 C CA . ASP C 1 332 ? 2.525 18.917 -65.287 1.00 21.10 332 ASP C CA 1
ATOM 10002 C C . ASP C 1 332 ? 1.344 17.969 -65.591 1.00 19.38 332 ASP C C 1
ATOM 10003 O O . ASP C 1 332 ? 0.448 18.304 -66.364 1.00 20.08 332 ASP C O 1
ATOM 10008 N N . ALA C 1 333 ? 1.347 16.760 -65.008 1.00 20.11 333 ALA C N 1
ATOM 10009 C CA . ALA C 1 333 ? 0.281 15.799 -65.218 1.00 19.25 333 ALA C CA 1
ATOM 10010 C C . ALA C 1 333 ? -1.070 16.314 -64.811 1.00 19.26 333 ALA C C 1
ATOM 10011 O O . ALA C 1 333 ? -2.086 16.094 -65.477 1.00 20.67 333 ALA C O 1
ATOM 10013 N N . TYR C 1 334 ? -1.118 16.922 -63.651 1.00 17.71 334 TYR C N 1
ATOM 10014 C CA . TYR C 1 334 ? -2.353 17.476 -63.105 1.00 17.25 334 TYR C CA 1
ATOM 10015 C C . TYR C 1 334 ? -2.924 18.634 -63.951 1.00 18.57 334 TYR C C 1
ATOM 10016 O O . TYR C 1 334 ? -4.149 18.809 -64.012 1.00 19.97 334 TYR C O 1
ATOM 10025 N N . ASN C 1 335 ? -2.034 19.393 -64.624 1.00 18.39 335 ASN C N 1
ATOM 10026 C CA . ASN C 1 335 ? -2.439 20.447 -65.532 1.00 17.80 335 ASN C CA 1
ATOM 10027 C C . ASN C 1 335 ? -3.142 19.846 -66.751 1.00 20.43 335 ASN C C 1
ATOM 10028 O O . ASN C 1 335 ? -4.218 20.320 -67.161 1.00 20.07 335 ASN C O 1
ATOM 10033 N N . LEU C 1 336 ? -2.586 18.769 -67.285 1.00 18.25 336 LEU C N 1
ATOM 10034 C CA . LEU C 1 336 ? -3.055 18.205 -68.567 1.00 20.63 336 LEU C CA 1
ATOM 10035 C C . LEU C 1 336 ? -4.275 17.340 -68.478 1.00 22.50 336 LEU C C 1
ATOM 10036 O O . LEU C 1 336 ? -5.134 17.361 -69.385 1.00 23.58 336 LEU C O 1
ATOM 10041 N N . ALA C 1 337 ? -4.359 16.508 -67.449 1.00 21.38 337 ALA C N 1
ATOM 10042 C CA . ALA C 1 337 ? -5.324 15.405 -67.507 1.00 22.13 337 ALA C CA 1
ATOM 10043 C C . ALA C 1 337 ? -6.773 15.838 -67.651 1.00 19.51 337 ALA C C 1
ATOM 10044 O O . ALA C 1 337 ? -7.493 15.326 -68.531 1.00 20.64 337 ALA C O 1
ATOM 10046 N N . TRP C 1 338 ? -7.229 16.736 -66.799 1.00 19.42 338 TRP C N 1
ATOM 10047 C CA . TRP C 1 338 ? -8.583 17.252 -66.897 1.00 19.70 338 TRP C CA 1
ATOM 10048 C C . TRP C 1 338 ? -8.902 17.864 -68.263 1.00 19.73 338 TRP C C 1
ATOM 10049 O O . TRP C 1 338 ? -10.043 17.791 -68.741 1.00 22.29 338 TRP C O 1
ATOM 10060 N N . LYS C 1 339 ? -7.906 18.465 -68.879 1.00 20.30 339 LYS C N 1
ATOM 10061 C CA . LYS C 1 339 ? -8.067 19.093 -70.212 1.00 19.30 339 LYS C CA 1
ATOM 10062 C C . LYS C 1 339 ? -8.233 18.048 -71.316 1.00 19.59 339 LYS C C 1
ATOM 10063 O O . LYS C 1 339 ? -9.205 18.099 -72.084 1.00 20.16 339 LYS C O 1
ATOM 10069 N N . LEU C 1 340 ? -7.394 17.007 -71.294 1.00 20.11 340 LEU C N 1
ATOM 10070 C CA . LEU C 1 340 ? -7.603 15.844 -72.145 1.00 21.26 340 LEU C CA 1
ATOM 10071 C C . LEU C 1 340 ? -8.956 15.268 -71.964 1.00 21.96 340 LEU C C 1
ATOM 10072 O O . LEU C 1 340 ? -9.626 14.902 -72.951 1.00 22.72 340 LEU C O 1
ATOM 10077 N N . ALA C 1 341 ? -9.406 15.122 -70.735 1.00 23.15 341 ALA C N 1
ATOM 10078 C CA . ALA C 1 341 ? -10.678 14.417 -70.514 1.00 24.04 341 ALA C CA 1
ATOM 10079 C C . ALA C 1 341 ? -11.883 15.217 -71.124 1.00 25.59 341 ALA C C 1
ATOM 10080 O O . ALA C 1 341 ? -12.800 14.633 -71.720 1.00 25.00 341 ALA C O 1
ATOM 10082 N N . LEU C 1 342 ? -11.896 16.537 -70.939 1.00 24.23 342 LEU C N 1
ATOM 10083 C CA . LEU C 1 342 ? -12.951 17.384 -71.517 1.00 21.73 342 LEU C CA 1
ATOM 10084 C C . LEU C 1 342 ? -12.924 17.330 -73.035 1.00 21.86 342 LEU C C 1
ATOM 10085 O O . LEU C 1 342 ? -13.958 17.204 -73.672 1.00 24.79 342 LEU C O 1
ATOM 10090 N N . VAL C 1 343 ? -11.735 17.362 -73.630 1.00 22.08 343 VAL C N 1
ATOM 10091 C CA . VAL C 1 343 ? -11.641 17.331 -75.084 1.00 24.75 343 VAL C CA 1
ATOM 10092 C C . VAL C 1 343 ? -12.164 16.006 -75.623 1.00 26.98 343 VAL C C 1
ATOM 10093 O O . VAL C 1 343 ? -13.024 16.002 -76.496 1.00 28.20 343 VAL C O 1
ATOM 10097 N N . LEU C 1 344 ? -11.716 14.898 -75.038 1.00 26.20 344 LEU C N 1
ATOM 10098 C CA . LEU C 1 344 ? -12.129 13.563 -75.438 1.00 26.52 344 LEU C CA 1
ATOM 10099 C C . LEU C 1 344 ? -13.608 13.323 -75.238 1.00 29.36 344 LEU C C 1
ATOM 10100 O O . LEU C 1 344 ? -14.226 12.609 -76.003 1.00 26.65 344 LEU C O 1
ATOM 10105 N N . LYS C 1 345 ? -14.182 13.921 -74.222 1.00 28.43 345 LYS C N 1
ATOM 10106 C CA . LYS C 1 345 ? -15.610 13.823 -74.026 1.00 29.41 345 LYS C CA 1
ATOM 10107 C C . LYS C 1 345 ? -16.468 14.806 -74.863 1.00 29.39 345 LYS C C 1
ATOM 10108 O O . LYS C 1 345 ? -17.676 14.775 -74.754 1.00 26.24 345 LYS C O 1
ATOM 10114 N N . GLY C 1 346 ? -15.850 15.651 -75.683 1.00 33.30 346 GLY C N 1
ATOM 10115 C CA . GLY C 1 346 ? -16.593 16.608 -76.477 1.00 31.75 346 GLY C CA 1
ATOM 10116 C C . GLY C 1 346 ? -17.174 17.781 -75.678 1.00 35.70 346 GLY C C 1
ATOM 10117 O O . GLY C 1 346 ? -18.007 18.505 -76.195 1.00 31.58 346 GLY C O 1
ATOM 10118 N N . GLN C 1 347 ? -16.683 18.056 -74.459 1.00 32.85 347 GLN C N 1
ATOM 10119 C CA . GLN C 1 347 ? -17.162 19.203 -73.688 1.00 28.52 347 GLN C CA 1
ATOM 10120 C C . GLN C 1 347 ? -16.276 20.472 -73.835 1.00 24.64 347 GLN C C 1
ATOM 10121 O O . GLN C 1 347 ? -16.669 21.559 -73.415 1.00 23.92 347 GLN C O 1
ATOM 10127 N N . ALA C 1 348 ? -15.075 20.296 -74.361 1.00 25.74 348 ALA C N 1
ATOM 10128 C CA . ALA C 1 348 ? -14.199 21.379 -74.697 1.00 22.91 348 ALA C CA 1
ATOM 10129 C C . ALA C 1 348 ? -13.690 21.174 -76.109 1.00 25.88 348 ALA C C 1
ATOM 10130 O O . ALA C 1 348 ? -13.506 20.049 -76.537 1.00 27.71 348 ALA C O 1
ATOM 10132 N N . ALA C 1 349 ? -13.422 22.267 -76.819 1.00 27.67 349 ALA C N 1
ATOM 10133 C CA . ALA C 1 349 ? -12.715 22.211 -78.082 1.00 28.58 349 ALA C CA 1
ATOM 10134 C C . ALA C 1 349 ? -11.220 21.866 -77.896 1.00 30.37 349 ALA C C 1
ATOM 10135 O O . ALA C 1 349 ? -10.643 22.099 -76.861 1.00 26.69 349 ALA C O 1
ATOM 10137 N N . PRO C 1 350 ? -10.597 21.312 -78.924 1.00 30.78 350 PRO C N 1
ATOM 10138 C CA . PRO C 1 350 ? -9.190 20.930 -78.870 1.00 27.89 350 PRO C CA 1
ATOM 10139 C C . PRO C 1 350 ? -8.249 22.053 -78.541 1.00 25.62 350 PRO C C 1
ATOM 10140 O O . PRO C 1 350 ? -7.185 21.786 -78.035 1.00 27.79 350 PRO C O 1
ATOM 10144 N N . THR C 1 351 ? -8.637 23.299 -78.779 1.00 25.53 351 THR C N 1
ATOM 10145 C CA . THR C 1 351 ? -7.794 24.412 -78.423 1.00 26.58 351 THR C CA 1
ATOM 10146 C C . THR C 1 351 ? -7.532 24.531 -76.917 1.00 26.54 351 THR C C 1
ATOM 10147 O O . THR C 1 351 ? -6.592 25.204 -76.504 1.00 23.49 351 THR C O 1
ATOM 10151 N N . LEU C 1 352 ? -8.396 23.970 -76.084 1.00 25.35 352 LEU C N 1
ATOM 10152 C CA . LEU C 1 352 ? -8.096 23.938 -74.622 1.00 25.42 352 LEU C CA 1
ATOM 10153 C C . LEU C 1 352 ? -6.716 23.332 -74.360 1.00 25.50 352 LEU C C 1
ATOM 10154 O O . LEU C 1 352 ? -6.007 23.760 -73.447 1.00 26.27 352 LEU C O 1
ATOM 10159 N N . LEU C 1 353 ? -6.303 22.398 -75.195 1.00 23.28 353 LEU C N 1
ATOM 10160 C CA . LEU C 1 353 ? -4.996 21.759 -75.016 1.00 24.40 353 LEU C CA 1
ATOM 10161 C C . LEU C 1 353 ? -3.809 22.649 -75.292 1.00 26.06 353 LEU C C 1
ATOM 10162 O O . LEU C 1 353 ? -2.712 22.354 -74.794 1.00 25.75 353 LEU C O 1
ATOM 10167 N N . ASP C 1 354 ? -4.019 23.794 -76.000 1.00 26.82 354 ASP C N 1
ATOM 10168 C CA . ASP C 1 354 ? -2.952 24.789 -76.220 1.00 26.78 354 ASP C CA 1
ATOM 10169 C C . ASP C 1 354 ? -2.500 25.400 -74.881 1.00 22.80 354 ASP C C 1
ATOM 10170 O O . ASP C 1 354 ? -1.338 25.811 -74.727 1.00 23.37 354 ASP C O 1
ATOM 10175 N N . SER C 1 355 ? -3.393 25.450 -73.900 1.00 21.34 355 SER C N 1
ATOM 10176 C CA . SER C 1 355 ? -3.037 26.018 -72.608 1.00 19.52 355 SER C CA 1
ATOM 10177 C C . SER C 1 355 ? -1.959 25.224 -71.811 1.00 21.50 355 SER C C 1
ATOM 10178 O O . SER C 1 355 ? -1.288 25.815 -70.927 1.00 21.11 355 SER C O 1
ATOM 10181 N N . TYR C 1 356 ? -1.763 23.940 -72.130 1.00 20.67 356 TYR C N 1
ATOM 10182 C CA . TYR C 1 356 ? -0.754 23.119 -71.485 1.00 19.76 356 TYR C CA 1
ATOM 10183 C C . TYR C 1 356 ? 0.648 23.695 -71.759 1.00 21.45 356 TYR C C 1
ATOM 10184 O O . TYR C 1 356 ? 1.437 23.950 -70.836 1.00 17.87 356 TYR C O 1
ATOM 10193 N N . ASP C 1 357 ? 0.949 23.982 -73.022 1.00 21.58 357 ASP C N 1
ATOM 10194 C CA . ASP C 1 357 ? 2.219 24.692 -73.309 1.00 22.84 357 ASP C CA 1
ATOM 10195 C C . ASP C 1 357 ? 2.309 26.097 -72.697 1.00 24.46 357 ASP C C 1
ATOM 10196 O O . ASP C 1 357 ? 3.348 26.471 -72.126 1.00 23.36 357 ASP C O 1
ATOM 10201 N N . ALA C 1 358 ? 1.225 26.868 -72.794 1.00 21.92 358 ALA C N 1
ATOM 10202 C CA . ALA C 1 358 ? 1.265 28.231 -72.336 1.00 23.83 358 ALA C CA 1
ATOM 10203 C C . ALA C 1 358 ? 1.487 28.318 -70.810 1.00 22.94 358 ALA C C 1
ATOM 10204 O O . ALA C 1 358 ? 2.150 29.234 -70.324 1.00 19.96 358 ALA C O 1
ATOM 10206 N N . GLU C 1 359 ? 0.955 27.348 -70.075 1.00 22.33 359 GLU C N 1
ATOM 10207 C CA . GLU C 1 359 ? 1.033 27.353 -68.606 1.00 20.00 359 GLU C CA 1
ATOM 10208 C C . GLU C 1 359 ? 2.245 26.599 -68.066 1.00 20.96 359 GLU C C 1
ATOM 10209 O O . GLU C 1 359 ? 2.841 27.007 -67.065 1.00 20.55 359 GLU C O 1
ATOM 10215 N N . ARG C 1 360 ? 2.588 25.482 -68.679 1.00 20.45 360 ARG C N 1
ATOM 10216 C CA . ARG C 1 360 ? 3.627 24.614 -68.129 1.00 22.14 360 ARG C CA 1
ATOM 10217 C C . ARG C 1 360 ? 5.041 24.889 -68.693 1.00 22.76 360 ARG C C 1
ATOM 10218 O O . ARG C 1 360 ? 6.052 24.682 -67.975 1.00 20.01 360 ARG C O 1
ATOM 10226 N N . SER C 1 361 ? 5.156 25.422 -69.892 1.00 21.92 361 SER C N 1
ATOM 10227 C CA . SER C 1 361 ? 6.533 25.720 -70.413 1.00 22.78 361 SER C CA 1
ATOM 10228 C C . SER C 1 361 ? 7.321 26.768 -69.611 1.00 22.82 361 SER C C 1
ATOM 10229 O O . SER C 1 361 ? 8.540 26.620 -69.453 1.00 25.13 361 SER C O 1
ATOM 10232 N N . PRO C 1 362 ? 6.649 27.861 -69.145 1.00 24.17 362 PRO C N 1
ATOM 10233 C CA . PRO C 1 362 ? 7.368 28.821 -68.346 1.00 25.17 362 PRO C CA 1
ATOM 10234 C C . PRO C 1 362 ? 7.904 28.197 -67.053 1.00 22.42 362 PRO C C 1
ATOM 10235 O O . PRO C 1 362 ? 8.977 28.534 -66.623 1.00 22.77 362 PRO C O 1
ATOM 10239 N N . VAL C 1 363 ? 7.199 27.218 -66.507 1.00 23.09 363 VAL C N 1
ATOM 10240 C CA . VAL C 1 363 ? 7.649 26.547 -65.276 1.00 22.78 363 VAL C CA 1
ATOM 10241 C C . VAL C 1 363 ? 8.824 25.670 -65.559 1.00 24.95 363 VAL C C 1
ATOM 10242 O O . VAL C 1 363 ? 9.755 25.619 -64.769 1.00 24.64 363 VAL C O 1
ATOM 10246 N N . ALA C 1 364 ? 8.799 24.939 -66.691 1.00 27.90 364 ALA C N 1
ATOM 10247 C CA . ALA C 1 364 ? 9.974 24.170 -67.105 1.00 27.30 364 ALA C CA 1
ATOM 10248 C C . ALA C 1 364 ? 11.282 24.978 -67.115 1.00 28.08 364 ALA C C 1
ATOM 10249 O O . ALA C 1 364 ? 12.293 24.537 -66.572 1.00 24.79 364 ALA C O 1
ATOM 10251 N N . LYS C 1 365 ? 11.258 26.152 -67.735 1.00 27.94 365 LYS C N 1
ATOM 10252 C CA . LYS C 1 365 ? 12.433 26.990 -67.830 1.00 27.60 365 LYS C CA 1
ATOM 10253 C C . LYS C 1 365 ? 12.828 27.529 -66.436 1.00 26.21 365 LYS C C 1
ATOM 10254 O O . LYS C 1 365 ? 13.978 27.583 -66.036 1.00 23.32 365 LYS C O 1
ATOM 10260 N N . GLN C 1 366 ? 11.824 27.865 -65.679 1.00 25.09 366 GLN C N 1
ATOM 10261 C CA . GLN C 1 366 ? 12.030 28.434 -64.374 1.00 24.70 366 GLN C CA 1
ATOM 10262 C C . GLN C 1 366 ? 12.752 27.481 -63.471 1.00 23.46 366 GLN C C 1
ATOM 10263 O O . GLN C 1 366 ? 13.744 27.885 -62.800 1.00 22.50 366 GLN C O 1
ATOM 10269 N N . ILE C 1 367 ? 12.310 26.214 -63.396 1.00 22.56 367 ILE C N 1
ATOM 10270 C CA . ILE C 1 367 ? 12.952 25.280 -62.451 1.00 22.18 367 ILE C CA 1
ATOM 10271 C C . ILE C 1 367 ? 14.336 24.871 -62.890 1.00 24.62 367 ILE C C 1
ATOM 10272 O O . ILE C 1 367 ? 15.208 24.704 -62.030 1.00 24.99 367 ILE C O 1
ATOM 10277 N N . VAL C 1 368 ? 14.565 24.757 -64.204 1.00 24.83 368 VAL C N 1
ATOM 10278 C CA . VAL C 1 368 ? 15.897 24.442 -64.701 1.00 24.58 368 VAL C CA 1
ATOM 10279 C C . VAL C 1 368 ? 16.902 25.532 -64.292 1.00 27.07 368 VAL C C 1
ATOM 10280 O O . VAL C 1 368 ? 17.940 25.209 -63.739 1.00 24.62 368 VAL C O 1
ATOM 10284 N N . GLU C 1 369 ? 16.567 26.807 -64.517 1.00 27.28 369 GLU C N 1
ATOM 10285 C CA . GLU C 1 369 ? 17.454 27.915 -64.187 1.00 30.21 369 GLU C CA 1
ATOM 10286 C C . GLU C 1 369 ? 17.657 28.041 -62.664 1.00 32.36 369 GLU C C 1
ATOM 10287 O O . GLU C 1 369 ? 18.790 28.289 -62.191 1.00 31.42 369 GLU C O 1
ATOM 10293 N N . ARG C 1 370 ? 16.591 27.770 -61.894 1.00 29.37 370 ARG C N 1
ATOM 10294 C CA . ARG C 1 370 ? 16.669 27.877 -60.441 1.00 28.91 370 ARG C CA 1
ATOM 10295 C C . ARG C 1 370 ? 17.550 26.794 -59.857 1.00 28.06 370 ARG C C 1
ATOM 10296 O O . ARG C 1 370 ? 18.397 27.080 -59.002 1.00 24.94 370 ARG C O 1
ATOM 10304 N N . ALA C 1 371 ? 17.335 25.549 -60.255 1.00 25.87 371 ALA C N 1
ATOM 10305 C CA . ALA C 1 371 ? 18.135 24.434 -59.724 1.00 27.92 371 ALA C CA 1
ATOM 10306 C C . ALA C 1 371 ? 19.679 24.647 -60.006 1.00 30.18 371 ALA C C 1
ATOM 10307 O O . ALA C 1 371 ? 20.540 24.503 -59.107 1.00 28.87 371 ALA C O 1
ATOM 10309 N N . PHE C 1 372 ? 19.972 25.129 -61.213 1.00 31.56 372 PHE C N 1
ATOM 10310 C CA . PHE C 1 372 ? 21.329 25.488 -61.589 1.00 34.79 372 PHE C CA 1
ATOM 10311 C C . PHE C 1 372 ? 21.896 26.641 -60.741 1.00 31.98 372 PHE C C 1
ATOM 10312 O O . PHE C 1 372 ? 22.990 26.545 -60.178 1.00 31.66 372 PHE C O 1
ATOM 10320 N N . LYS C 1 373 ? 21.148 27.726 -60.609 1.00 30.76 373 LYS C N 1
ATOM 10321 C CA . LYS C 1 373 ? 21.628 28.848 -59.796 1.00 32.83 373 LYS C CA 1
ATOM 10322 C C . LYS C 1 373 ? 21.957 28.446 -58.344 1.00 33.55 373 LYS C C 1
ATOM 10323 O O . LYS C 1 373 ? 22.947 28.885 -57.811 1.00 39.46 373 LYS C O 1
ATOM 10329 N N . SER C 1 374 ? 21.152 27.591 -57.736 1.00 31.03 374 SER C N 1
ATOM 10330 C CA . SER C 1 374 ? 21.387 27.135 -56.351 1.00 31.77 374 SER C CA 1
ATOM 10331 C C . SER C 1 374 ? 22.731 26.391 -56.143 1.00 40.78 374 SER C C 1
ATOM 10332 O O . SER C 1 374 ? 23.265 26.389 -55.024 1.00 39.79 374 SER C O 1
ATOM 10335 N N . LEU C 1 375 ? 23.243 25.744 -57.187 1.00 39.87 375 LEU C N 1
ATOM 10336 C CA . LEU C 1 375 ? 24.593 25.166 -57.141 1.00 44.14 375 LEU C CA 1
ATOM 10337 C C . LEU C 1 375 ? 25.685 26.196 -56.908 1.00 39.96 375 LEU C C 1
ATOM 10338 O O . LEU C 1 375 ? 26.645 25.910 -56.198 1.00 45.25 375 LEU C O 1
ATOM 10343 N N . SER C 1 376 ? 25.517 27.391 -57.443 1.00 35.43 376 SER C N 1
ATOM 10344 C CA . SER C 1 376 ? 26.473 28.416 -57.193 1.00 38.75 376 SER C CA 1
ATOM 10345 C C . SER C 1 376 ? 26.514 28.921 -55.738 1.00 39.96 376 SER C C 1
ATOM 10346 O O . SER C 1 376 ? 27.391 29.709 -55.399 1.00 39.32 376 SER C O 1
ATOM 10349 N N . THR C 1 377 ? 25.629 28.453 -54.851 1.00 40.19 377 THR C N 1
ATOM 10350 C CA . THR C 1 377 ? 25.712 28.871 -53.448 1.00 34.52 377 THR C CA 1
ATOM 10351 C C . THR C 1 377 ? 26.697 28.051 -52.580 1.00 36.23 377 THR C C 1
ATOM 10352 O O . THR C 1 377 ? 26.991 28.467 -51.451 1.00 41.77 377 THR C O 1
ATOM 10356 N N . PHE C 1 378 ? 27.216 26.928 -53.059 1.00 39.86 378 PHE C N 1
ATOM 10357 C CA . PHE C 1 378 ? 28.160 26.111 -52.266 1.00 42.14 378 PHE C CA 1
ATOM 10358 C C . PHE C 1 378 ? 29.626 26.565 -52.222 1.00 49.31 378 PHE C C 1
ATOM 10359 O O . PHE C 1 378 ? 30.211 26.584 -51.154 1.00 49.08 378 PHE C O 1
ATOM 10367 N N . PRO C 1 379 ? 30.211 26.960 -53.357 1.00 48.45 379 PRO C N 1
ATOM 10368 C CA . PRO C 1 379 ? 31.595 27.453 -53.384 1.00 47.71 379 PRO C CA 1
ATOM 10369 C C . PRO C 1 379 ? 31.942 28.602 -52.433 1.00 52.42 379 PRO C C 1
ATOM 10370 O O . PRO C 1 379 ? 33.001 28.541 -51.821 1.00 52.00 379 PRO C O 1
ATOM 10374 N N . PRO C 1 380 ? 31.045 29.604 -52.250 1.00 49.39 380 PRO C N 1
ATOM 10375 C CA . PRO C 1 380 ? 31.304 30.632 -51.238 1.00 44.94 380 PRO C CA 1
ATOM 10376 C C . PRO C 1 380 ? 31.541 30.141 -49.820 1.00 41.75 380 PRO C C 1
ATOM 10377 O O . PRO C 1 380 ? 32.132 30.868 -49.023 1.00 43.85 380 PRO C O 1
ATOM 10381 N N . VAL C 1 381 ? 31.138 28.915 -49.507 1.00 43.31 381 VAL C N 1
ATOM 10382 C CA . VAL C 1 381 ? 31.485 28.303 -48.221 1.00 47.91 381 VAL C CA 1
ATOM 10383 C C . VAL C 1 381 ? 33.009 28.064 -48.120 1.00 52.88 381 VAL C C 1
ATOM 10384 O O . VAL C 1 381 ? 33.619 28.437 -47.107 1.00 43.64 381 VAL C O 1
ATOM 10388 N N . PHE C 1 382 ? 33.595 27.437 -49.150 1.00 50.10 382 PHE C N 1
ATOM 10389 C CA . PHE C 1 382 ? 35.046 27.228 -49.218 1.00 51.26 382 PHE C CA 1
ATOM 10390 C C . PHE C 1 382 ? 35.744 28.589 -49.151 1.00 46.13 382 PHE C C 1
ATOM 10391 O O . PHE C 1 382 ? 36.668 28.746 -48.354 1.00 53.55 382 PHE C O 1
ATOM 10399 N N . GLU C 1 383 ? 35.294 29.564 -49.952 1.00 41.18 383 GLU C N 1
ATOM 10400 C CA . GLU C 1 383 ? 35.875 30.913 -49.904 1.00 45.14 383 GLU C CA 1
ATOM 10401 C C . GLU C 1 383 ? 35.851 31.555 -48.516 1.00 50.92 383 GLU C C 1
ATOM 10402 O O . GLU C 1 383 ? 36.785 32.272 -48.146 1.00 56.53 383 GLU C O 1
ATOM 10404 N N . ALA C 1 384 ? 34.771 31.357 -47.766 1.00 48.61 384 ALA C N 1
ATOM 10405 C CA . ALA C 1 384 ? 34.666 31.975 -46.450 1.00 46.07 384 ALA C CA 1
ATOM 10406 C C . ALA C 1 384 ? 35.676 31.367 -45.479 1.00 43.66 384 ALA C C 1
ATOM 10407 O O . ALA C 1 384 ? 36.165 32.035 -44.571 1.00 46.53 384 ALA C O 1
ATOM 10409 N N . LEU C 1 385 ? 35.996 30.102 -45.682 1.00 45.30 385 LEU C N 1
ATOM 10410 C CA . LEU C 1 385 ? 37.039 29.440 -44.928 1.00 50.97 385 LEU C CA 1
ATOM 10411 C C . LEU C 1 385 ? 38.475 29.730 -45.443 1.00 61.56 385 LEU C C 1
ATOM 10412 O O . LEU C 1 385 ? 39.446 29.166 -44.920 1.00 70.01 385 LEU C O 1
ATOM 10417 N N . SER C 1 386 ? 38.593 30.573 -46.478 1.00 69.37 386 SER C N 1
ATOM 10418 C CA . SER C 1 386 ? 39.851 30.879 -47.160 1.00 64.30 386 SER C CA 1
ATOM 10419 C C . SER C 1 386 ? 40.512 29.633 -47.744 1.00 67.90 386 SER C C 1
ATOM 10420 O O . SER C 1 386 ? 41.723 29.515 -47.757 1.00 74.94 386 SER C O 1
ATOM 10423 N N . LEU C 1 387 ? 39.696 28.711 -48.245 1.00 73.34 387 LEU C N 1
ATOM 10424 C CA . LEU C 1 387 ? 40.170 27.472 -48.860 1.00 77.35 387 LEU C CA 1
ATOM 10425 C C . LEU C 1 387 ? 39.914 27.572 -50.377 1.00 81.72 387 LEU C C 1
ATOM 10426 O O . LEU C 1 387 ? 39.177 28.465 -50.833 1.00 83.04 387 LEU C O 1
ATOM 10428 N N . PRO C 1 391 ? 40.891 22.026 -52.284 1.00 75.91 391 PRO C N 1
ATOM 10429 C CA . PRO C 1 391 ? 41.491 22.067 -50.961 1.00 80.31 391 PRO C CA 1
ATOM 10430 C C . PRO C 1 391 ? 42.187 20.743 -50.585 1.00 86.15 391 PRO C C 1
ATOM 10431 O O . PRO C 1 391 ? 41.583 19.680 -50.749 1.00 77.51 391 PRO C O 1
ATOM 10433 N N . THR C 1 392 ? 43.427 20.810 -50.077 1.00 83.35 392 THR C N 1
ATOM 10434 C CA . THR C 1 392 ? 44.147 19.639 -49.540 1.00 82.65 392 THR C CA 1
ATOM 10435 C C . THR C 1 392 ? 43.644 19.257 -48.138 1.00 80.34 392 THR C C 1
ATOM 10436 O O . THR C 1 392 ? 43.046 20.085 -47.468 1.00 84.55 392 THR C O 1
ATOM 10438 N N . GLU C 1 393 ? 43.876 18.021 -47.680 1.00 83.46 393 GLU C N 1
ATOM 10439 C CA . GLU C 1 393 ? 43.511 17.638 -46.299 1.00 86.13 393 GLU C CA 1
ATOM 10440 C C . GLU C 1 393 ? 44.234 18.528 -45.274 1.00 94.50 393 GLU C C 1
ATOM 10441 O O . GLU C 1 393 ? 43.657 18.889 -44.231 1.00 95.08 393 GLU C O 1
ATOM 10443 N N . SER C 1 394 ? 45.477 18.910 -45.588 1.00 96.49 394 SER C N 1
ATOM 10444 C CA . SER C 1 394 ? 46.260 19.823 -44.736 1.00 94.20 394 SER C CA 1
ATOM 10445 C C . SER C 1 394 ? 45.668 21.235 -44.713 1.00 85.92 394 SER C C 1
ATOM 10446 O O . SER C 1 394 ? 45.556 21.850 -43.649 1.00 80.77 394 SER C O 1
ATOM 10448 N N . GLU C 1 395 ? 45.309 21.747 -45.887 1.00 79.83 395 GLU C N 1
ATOM 10449 C CA . GLU C 1 395 ? 44.659 23.051 -46.007 1.00 79.91 395 GLU C CA 1
ATOM 10450 C C . GLU C 1 395 ? 43.313 23.132 -45.228 1.00 82.64 395 GLU C C 1
ATOM 10451 O O . GLU C 1 395 ? 43.052 24.111 -44.532 1.00 76.67 395 GLU C O 1
ATOM 10453 N N . MET C 1 396 ? 42.484 22.094 -45.314 1.00 90.22 396 MET C N 1
ATOM 10454 C CA . MET C 1 396 ? 41.224 22.026 -44.531 1.00 92.54 396 MET C CA 1
ATOM 10455 C C . MET C 1 396 ? 41.495 21.983 -43.022 1.00 90.37 396 MET C C 1
ATOM 10456 O O . MET C 1 396 ? 40.863 22.719 -42.255 1.00 99.64 396 MET C O 1
ATOM 10458 N N . ALA C 1 397 ? 42.474 21.185 -42.605 1.00 81.68 397 ALA C N 1
ATOM 10459 C CA . ALA C 1 397 ? 42.815 21.103 -41.179 1.00 76.64 397 ALA C CA 1
ATOM 10460 C C . ALA C 1 397 ? 43.196 22.472 -40.598 1.00 65.96 397 ALA C C 1
ATOM 10461 O O . ALA C 1 397 ? 42.754 22.830 -39.505 1.00 70.13 397 ALA C O 1
ATOM 10463 N N . GLU C 1 398 ? 43.992 23.233 -41.346 1.00 64.23 398 GLU C N 1
ATOM 10464 C CA . GLU C 1 398 ? 44.362 24.604 -40.969 1.00 66.90 398 GLU C CA 1
ATOM 10465 C C . GLU C 1 398 ? 43.127 25.539 -40.888 1.00 65.69 398 GLU C C 1
ATOM 10466 O O . GLU C 1 398 ? 43.039 26.336 -39.965 1.00 63.82 398 GLU C O 1
ATOM 10468 N N . ALA C 1 399 ? 42.215 25.449 -41.868 1.00 61.83 399 ALA C N 1
ATOM 10469 C CA . ALA C 1 399 ? 40.981 26.257 -41.894 1.00 56.83 399 ALA C CA 1
ATOM 10470 C C . ALA C 1 399 ? 40.121 26.072 -40.643 1.00 56.42 399 ALA C C 1
ATOM 10471 O O . ALA C 1 399 ? 39.623 27.039 -40.100 1.00 54.20 399 ALA C O 1
ATOM 10473 N N . LEU C 1 400 ? 39.997 24.834 -40.163 1.00 59.18 400 LEU C N 1
ATOM 10474 C CA . LEU C 1 400 ? 39.303 24.535 -38.879 1.00 59.26 400 LEU C CA 1
ATOM 10475 C C . LEU C 1 400 ? 39.905 25.126 -37.616 1.00 58.87 400 LEU C C 1
ATOM 10476 O O . LEU C 1 400 ? 39.171 25.601 -36.729 1.00 49.74 400 LEU C O 1
ATOM 10481 N N . VAL C 1 401 ? 41.238 25.104 -37.528 1.00 57.93 401 VAL C N 1
ATOM 10482 C CA . VAL C 1 401 ? 41.909 25.751 -36.407 1.00 54.08 401 VAL C CA 1
ATOM 10483 C C . VAL C 1 401 ? 41.725 27.261 -36.528 1.00 46.80 401 VAL C C 1
ATOM 10484 O O . VAL C 1 401 ? 41.457 27.931 -35.531 1.00 44.59 401 VAL C O 1
ATOM 10488 N N . ARG C 1 402 ? 41.880 27.808 -37.723 1.00 47.12 402 ARG C N 1
ATOM 10489 C CA . ARG C 1 402 ? 41.694 29.262 -37.925 1.00 58.73 402 ARG C CA 1
ATOM 10490 C C . ARG C 1 402 ? 40.242 29.741 -37.649 1.00 55.07 402 ARG C C 1
ATOM 10491 O O . ARG C 1 402 ? 39.999 30.874 -37.226 1.00 52.31 402 ARG C O 1
ATOM 10493 N N . LEU C 1 403 ? 39.279 28.863 -37.867 1.00 49.12 403 LEU C N 1
ATOM 10494 C CA . LEU C 1 403 ? 37.895 29.210 -37.616 1.00 45.66 403 LEU C CA 1
ATOM 10495 C C . LEU C 1 403 ? 37.573 29.331 -36.122 1.00 47.22 403 LEU C C 1
ATOM 10496 O O . LEU C 1 403 ? 36.656 30.072 -35.792 1.00 48.38 403 LEU C O 1
ATOM 10501 N N . LYS C 1 404 ? 38.375 28.694 -35.240 1.00 38.40 404 LYS C N 1
ATOM 10502 C CA . LYS C 1 404 ? 38.296 28.908 -33.788 1.00 39.33 404 LYS C CA 1
ATOM 10503 C C . LYS C 1 404 ? 39.225 29.945 -33.178 1.00 38.95 404 LYS C C 1
ATOM 10504 O O . LYS C 1 404 ? 39.236 30.165 -31.964 1.00 42.96 404 LYS C O 1
ATOM 10510 N N . ASP C 1 405 ? 39.925 30.671 -34.024 1.00 40.35 405 ASP C N 1
ATOM 10511 C CA . ASP C 1 405 ? 40.910 31.679 -33.631 1.00 44.63 405 ASP C CA 1
ATOM 10512 C C . ASP C 1 405 ? 40.252 32.806 -32.864 1.00 38.82 405 ASP C C 1
ATOM 10513 O O . ASP C 1 405 ? 39.236 33.371 -33.312 1.00 39.00 405 ASP C O 1
ATOM 10518 N N . ALA C 1 406 ? 40.896 33.262 -31.791 1.00 36.03 406 ALA C N 1
ATOM 10519 C CA . ALA C 1 406 ? 40.364 34.401 -31.042 1.00 34.37 406 ALA C CA 1
ATOM 10520 C C . ALA C 1 406 ? 40.559 35.762 -31.670 1.00 32.69 406 ALA C C 1
ATOM 10521 O O . ALA C 1 406 ? 40.211 36.765 -31.079 1.00 35.06 406 ALA C O 1
ATOM 10523 N N . SER C 1 407 ? 41.083 35.833 -32.886 1.00 33.97 407 SER C N 1
ATOM 10524 C CA . SER C 1 407 ? 41.456 37.126 -33.457 1.00 34.70 407 SER C CA 1
ATOM 10525 C C . SER C 1 407 ? 40.243 37.777 -34.125 1.00 37.06 407 SER C C 1
ATOM 10526 O O . SER C 1 407 ? 39.215 37.134 -34.277 1.00 33.71 407 SER C O 1
ATOM 10529 N N . GLU C 1 408 ? 40.385 39.046 -34.487 1.00 33.69 408 GLU C N 1
ATOM 10530 C CA . GLU C 1 408 ? 39.410 39.725 -35.304 1.00 37.64 408 GLU C CA 1
ATOM 10531 C C . GLU C 1 408 ? 39.311 39.002 -36.665 1.00 39.74 408 GLU C C 1
ATOM 10532 O O . GLU C 1 408 ? 38.255 38.999 -37.282 1.00 32.07 408 GLU C O 1
ATOM 10534 N N . GLU C 1 409 ? 40.409 38.417 -37.146 1.00 35.43 409 GLU C N 1
ATOM 10535 C CA . GLU C 1 409 ? 40.369 37.708 -38.405 1.00 38.52 409 GLU C CA 1
ATOM 10536 C C . GLU C 1 409 ? 39.427 36.496 -38.247 1.00 33.42 409 GLU C C 1
ATOM 10537 O O . GLU C 1 409 ? 38.642 36.232 -39.103 1.00 33.72 409 GLU C O 1
ATOM 10543 N N . GLY C 1 410 ? 39.569 35.751 -37.173 1.00 32.22 410 GLY C N 1
ATOM 10544 C CA . GLY C 1 410 ? 38.703 34.619 -36.838 1.00 34.46 410 GLY C CA 1
ATOM 10545 C C . GLY C 1 410 ? 37.223 35.034 -36.767 1.00 32.92 410 GLY C C 1
ATOM 10546 O O . GLY C 1 410 ? 36.382 34.374 -37.348 1.00 31.30 410 GLY C O 1
ATOM 10547 N N . ALA C 1 411 ? 36.929 36.144 -36.118 1.00 31.51 411 ALA C N 1
ATOM 10548 C CA . ALA C 1 411 ? 35.557 36.650 -36.051 1.00 34.98 411 ALA C CA 1
ATOM 10549 C C . ALA C 1 411 ? 35.000 36.953 -37.455 1.00 38.30 411 ALA C C 1
ATOM 10550 O O . ALA C 1 411 ? 33.807 36.682 -37.722 1.00 28.43 411 ALA C O 1
ATOM 10552 N N . LYS C 1 412 ? 35.837 37.535 -38.337 1.00 34.86 412 LYS C N 1
ATOM 10553 C CA . LYS C 1 412 ? 35.386 37.868 -39.702 1.00 37.36 412 LYS C CA 1
ATOM 10554 C C . LYS C 1 412 ? 35.111 36.568 -40.420 1.00 37.88 412 LYS C C 1
ATOM 10555 O O . LYS C 1 412 ? 34.151 36.498 -41.190 1.00 38.94 412 LYS C O 1
ATOM 10557 N N . ARG C 1 413 ? 35.906 35.529 -40.157 1.00 35.80 413 ARG C N 1
ATOM 10558 C CA . ARG C 1 413 ? 35.685 34.265 -40.822 1.00 40.21 413 ARG C CA 1
ATOM 10559 C C . ARG C 1 413 ? 34.404 33.612 -40.332 1.00 37.27 413 ARG C C 1
ATOM 10560 O O . ARG C 1 413 ? 33.727 32.979 -41.118 1.00 28.47 413 ARG C O 1
ATOM 10568 N N . ARG C 1 414 ? 34.163 33.653 -39.029 1.00 32.80 414 ARG C N 1
ATOM 10569 C CA . ARG C 1 414 ? 32.995 33.010 -38.482 1.00 31.06 414 ARG C CA 1
ATOM 10570 C C . ARG C 1 414 ? 31.733 33.687 -39.069 1.00 32.96 414 ARG C C 1
ATOM 10571 O O . ARG C 1 414 ? 30.801 33.004 -39.484 1.00 30.93 414 ARG C O 1
ATOM 10579 N N . ALA C 1 415 ? 31.753 35.006 -39.187 1.00 30.88 415 ALA C N 1
ATOM 10580 C CA . ALA C 1 415 ? 30.611 35.727 -39.748 1.00 35.69 415 ALA C CA 1
ATOM 10581 C C . ALA C 1 415 ? 30.444 35.444 -41.241 1.00 35.99 415 ALA C C 1
ATOM 10582 O O . ALA C 1 415 ? 29.314 35.280 -41.716 1.00 32.38 415 ALA C O 1
ATOM 10584 N N . ALA C 1 416 ? 31.545 35.333 -41.974 1.00 28.17 416 ALA C N 1
ATOM 10585 C CA . ALA C 1 416 ? 31.467 35.071 -43.398 1.00 30.05 416 ALA C CA 1
ATOM 10586 C C . ALA C 1 416 ? 30.991 33.679 -43.677 1.00 30.75 416 ALA C C 1
ATOM 10587 O O . ALA C 1 416 ? 30.237 33.465 -44.621 1.00 32.76 416 ALA C O 1
ATOM 10589 N N . LEU C 1 417 ? 31.424 32.736 -42.860 1.00 27.28 417 LEU C N 1
ATOM 10590 C CA . LEU C 1 417 ? 30.994 31.383 -42.980 1.00 29.53 417 LEU C CA 1
ATOM 10591 C C . LEU C 1 417 ? 29.437 31.281 -42.789 1.00 32.50 417 LEU C C 1
ATOM 10592 O O . LEU C 1 417 ? 28.786 30.521 -43.491 1.00 27.35 417 LEU C O 1
ATOM 10597 N N . ARG C 1 418 ? 28.919 31.959 -41.766 1.00 30.96 418 ARG C N 1
ATOM 10598 C CA . ARG C 1 418 ? 27.494 31.934 -41.442 1.00 29.28 418 ARG C CA 1
ATOM 10599 C C . ARG C 1 418 ? 26.693 32.515 -42.581 1.00 29.31 418 ARG C C 1
ATOM 10600 O O . ARG C 1 418 ? 25.625 32.002 -42.984 1.00 27.81 418 ARG C O 1
ATOM 10608 N N . LYS C 1 419 ? 27.205 33.575 -43.154 1.00 28.88 419 LYS C N 1
ATOM 10609 C CA . LYS C 1 419 ? 26.513 34.205 -44.292 1.00 31.93 419 LYS C CA 1
ATOM 10610 C C . LYS C 1 419 ? 26.470 33.291 -45.500 1.00 32.84 419 LYS C C 1
ATOM 10611 O O . LYS C 1 419 ? 25.453 33.182 -46.204 1.00 34.50 419 LYS C O 1
ATOM 10617 N N . ALA C 1 420 ? 27.565 32.606 -45.752 1.00 31.97 420 ALA C N 1
ATOM 10618 C CA . ALA C 1 420 ? 27.609 31.681 -46.880 1.00 32.69 420 ALA C CA 1
ATOM 10619 C C . ALA C 1 420 ? 26.692 30.478 -46.641 1.00 31.02 420 ALA C C 1
ATOM 10620 O O . ALA C 1 420 ? 26.004 30.070 -47.573 1.00 29.47 420 ALA C O 1
ATOM 10622 N N . MET C 1 421 ? 26.715 29.891 -45.437 1.00 30.25 421 MET C N 1
ATOM 10623 C CA . MET C 1 421 ? 25.834 28.766 -45.110 1.00 30.90 421 MET C CA 1
ATOM 10624 C C . MET C 1 421 ? 24.343 29.159 -45.210 1.00 28.34 421 MET C C 1
ATOM 10625 O O . MET C 1 421 ? 23.538 28.436 -45.838 1.00 32.04 421 MET C O 1
ATOM 10630 N N . ASP C 1 422 ? 24.010 30.355 -44.738 1.00 27.16 422 ASP C N 1
ATOM 10631 C CA . ASP C 1 422 ? 22.652 30.876 -44.825 1.00 26.80 422 ASP C CA 1
ATOM 10632 C C . ASP C 1 422 ? 22.175 31.040 -46.307 1.00 30.83 422 ASP C C 1
ATOM 10633 O O . ASP C 1 422 ? 21.023 30.749 -46.588 1.00 28.48 422 ASP C O 1
ATOM 10638 N N . ALA C 1 423 ? 23.035 31.465 -47.237 1.00 28.70 423 ALA C N 1
ATOM 10639 C CA . ALA C 1 423 ? 22.636 31.618 -48.639 1.00 25.51 423 ALA C CA 1
ATOM 10640 C C . ALA C 1 423 ? 22.425 30.293 -49.386 1.00 27.36 423 ALA C C 1
ATOM 10641 O O . ALA C 1 423 ? 21.850 30.314 -50.471 1.00 30.96 423 ALA C O 1
ATOM 10643 N N . THR C 1 424 ? 22.784 29.146 -48.810 1.00 23.73 424 THR C N 1
ATOM 10644 C CA . THR C 1 424 ? 22.465 27.878 -49.402 1.00 28.35 424 THR C CA 1
ATOM 10645 C C . THR C 1 424 ? 20.993 27.496 -49.164 1.00 27.72 424 THR C C 1
ATOM 10646 O O . THR C 1 424 ? 20.495 26.610 -49.827 1.00 25.87 424 THR C O 1
ATOM 10650 N N . ILE C 1 425 ? 20.316 28.146 -48.218 1.00 29.09 425 ILE C N 1
ATOM 10651 C CA . ILE C 1 425 ? 18.917 27.753 -47.901 1.00 31.52 425 ILE C CA 1
ATOM 10652 C C . ILE C 1 425 ? 17.921 27.844 -49.078 1.00 26.33 425 ILE C C 1
ATOM 10653 O O . ILE C 1 425 ? 16.951 27.072 -49.127 1.00 26.18 425 ILE C O 1
ATOM 10658 N N . ILE C 1 426 ? 18.209 28.686 -50.073 1.00 26.89 426 ILE C N 1
ATOM 10659 C CA . ILE C 1 426 ? 17.396 28.776 -51.280 1.00 26.71 426 ILE C CA 1
ATOM 10660 C C . ILE C 1 426 ? 17.238 27.423 -51.970 1.00 28.60 426 ILE C C 1
ATOM 10661 O O . ILE C 1 426 ? 16.204 27.150 -52.587 1.00 28.64 426 ILE C O 1
ATOM 10666 N N . GLY C 1 427 ? 18.235 26.553 -51.837 1.00 25.95 427 GLY C N 1
ATOM 10667 C CA . GLY C 1 427 ? 18.196 25.214 -52.449 1.00 25.81 427 GLY C CA 1
ATOM 10668 C C . GLY C 1 427 ? 17.711 24.102 -51.538 1.00 26.58 427 GLY C C 1
ATOM 10669 O O . GLY C 1 427 ? 17.599 22.961 -51.951 1.00 30.18 427 GLY C O 1
ATOM 10670 N N . LEU C 1 428 ? 17.361 24.435 -50.292 1.00 27.80 428 LEU C N 1
ATOM 10671 C CA . LEU C 1 428 ? 17.114 23.453 -49.259 1.00 27.40 428 LEU C CA 1
ATOM 10672 C C . LEU C 1 428 ? 15.911 23.835 -48.414 1.00 27.61 428 LEU C C 1
ATOM 10673 O O . LEU C 1 428 ? 15.881 23.511 -47.214 1.00 28.65 428 LEU C O 1
ATOM 10678 N N . GLY C 1 429 ? 14.913 24.471 -49.007 1.00 27.74 429 GLY C N 1
ATOM 10679 C CA . GLY C 1 429 ? 13.665 24.777 -48.299 1.00 27.22 429 GLY C CA 1
ATOM 10680 C C . GLY C 1 429 ? 13.259 26.207 -48.301 1.00 26.90 429 GLY C C 1
ATOM 10681 O O . GLY C 1 429 ? 12.091 26.537 -48.034 1.00 28.87 429 GLY C O 1
ATOM 10682 N N . GLY C 1 430 ? 14.167 27.080 -48.691 1.00 27.29 430 GLY C N 1
ATOM 10683 C CA . GLY C 1 430 ? 13.917 28.485 -48.670 1.00 27.45 430 GLY C CA 1
ATOM 10684 C C . GLY C 1 430 ? 13.078 28.974 -49.849 1.00 26.29 430 GLY C C 1
ATOM 10685 O O . GLY C 1 430 ? 12.451 30.043 -49.748 1.00 28.06 430 GLY C O 1
ATOM 10686 N N . GLY C 1 431 ? 13.064 28.221 -50.939 1.00 23.62 431 GLY C N 1
ATOM 10687 C CA . GLY C 1 431 ? 12.399 28.670 -52.184 1.00 21.46 431 GLY C CA 1
ATOM 10688 C C . GLY C 1 431 ? 10.907 28.385 -52.236 1.00 21.41 431 GLY C C 1
ATOM 10689 O O . GLY C 1 431 ? 10.401 27.752 -53.169 1.00 22.61 431 GLY C O 1
ATOM 10690 N N . HIS C 1 432 ? 10.178 28.874 -51.230 1.00 22.58 432 HIS C N 1
ATOM 10691 C CA . HIS C 1 432 ? 8.717 28.612 -51.091 1.00 22.10 432 HIS C CA 1
ATOM 10692 C C . HIS C 1 432 ? 7.938 29.292 -52.200 1.00 22.53 432 HIS C C 1
ATOM 10693 O O . HIS C 1 432 ? 6.997 28.718 -52.763 1.00 20.71 432 HIS C O 1
ATOM 10700 N N . GLY C 1 433 ? 8.402 30.462 -52.614 1.00 19.60 433 GLY C N 1
ATOM 10701 C CA . GLY C 1 433 ? 7.834 31.182 -53.723 1.00 19.73 433 GLY C CA 1
ATOM 10702 C C . GLY C 1 433 ? 8.007 30.531 -55.058 1.00 22.28 433 GLY C C 1
ATOM 10703 O O . GLY C 1 433 ? 7.053 30.397 -55.840 1.00 21.56 433 GLY C O 1
ATOM 10704 N N . VAL C 1 434 ? 9.188 30.021 -55.303 1.00 21.94 434 VAL C N 1
ATOM 10705 C CA . VAL C 1 434 ? 9.345 29.183 -56.479 1.00 25.90 434 VAL C CA 1
ATOM 10706 C C . VAL C 1 434 ? 8.346 28.032 -56.508 1.00 22.50 434 VAL C C 1
ATOM 10707 O O . VAL C 1 434 ? 7.795 27.689 -57.562 1.00 22.52 434 VAL C O 1
ATOM 10711 N N . GLU C 1 435 ? 8.179 27.372 -55.367 1.00 24.70 435 GLU C N 1
ATOM 10712 C CA . GLU C 1 435 ? 7.355 26.139 -55.294 1.00 24.61 435 GLU C CA 1
ATOM 10713 C C . GLU C 1 435 ? 5.877 26.432 -55.573 1.00 23.65 435 GLU C C 1
ATOM 10714 O O . GLU C 1 435 ? 5.184 25.622 -56.184 1.00 25.32 435 GLU C O 1
ATOM 10720 N N . LEU C 1 436 ? 5.406 27.579 -55.135 1.00 21.15 436 LEU C N 1
ATOM 10721 C CA . LEU C 1 436 ? 3.958 27.872 -55.113 1.00 23.30 436 LEU C CA 1
ATOM 10722 C C . LEU C 1 436 ? 3.435 29.024 -55.957 1.00 20.36 436 LEU C C 1
ATOM 10723 O O . LEU C 1 436 ? 2.231 29.117 -56.150 1.00 17.89 436 LEU C O 1
ATOM 10728 N N . ASN C 1 437 ? 4.300 29.924 -56.417 1.00 20.05 437 ASN C N 1
ATOM 10729 C CA . ASN C 1 437 ? 3.826 31.152 -57.058 1.00 20.76 437 ASN C CA 1
ATOM 10730 C C . ASN C 1 437 ? 3.604 30.979 -58.565 1.00 21.84 437 ASN C C 1
ATOM 10731 O O . ASN C 1 437 ? 3.946 31.841 -59.344 1.00 22.22 437 ASN C O 1
ATOM 10736 N N . GLN C 1 438 ? 2.870 29.961 -58.956 1.00 23.44 438 GLN C N 1
ATOM 10737 C CA . GLN C 1 438 ? 2.501 29.804 -60.370 1.00 20.21 438 GLN C CA 1
ATOM 10738 C C . GLN C 1 438 ? 1.569 30.938 -60.784 1.00 22.06 438 GLN C C 1
ATOM 10739 O O . GLN C 1 438 ? 0.763 31.376 -60.005 1.00 21.97 438 GLN C O 1
ATOM 10745 N N . ARG C 1 439 ? 1.793 31.505 -61.974 1.00 22.69 439 ARG C N 1
ATOM 10746 C CA . ARG C 1 439 ? 1.008 32.620 -62.495 1.00 21.36 439 ARG C CA 1
ATOM 10747 C C . ARG C 1 439 ? 0.703 32.274 -63.954 1.00 22.11 439 ARG C C 1
ATOM 10748 O O . ARG C 1 439 ? 1.549 32.451 -64.805 1.00 25.21 439 ARG C O 1
ATOM 10756 N N . TYR C 1 440 ? -0.467 31.745 -64.226 1.00 17.73 440 TYR C N 1
ATOM 10757 C CA . TYR C 1 440 ? -0.817 31.292 -65.558 1.00 18.99 440 TYR C CA 1
ATOM 10758 C C . TYR C 1 440 ? -1.405 32.414 -66.407 1.00 20.79 440 TYR C C 1
ATOM 10759 O O . TYR C 1 440 ? -2.235 33.185 -65.922 1.00 21.72 440 TYR C O 1
ATOM 10768 N N . VAL C 1 441 ? -1.010 32.457 -67.665 1.00 22.56 441 VAL C N 1
ATOM 10769 C CA . VAL C 1 441 ? -1.602 33.358 -68.683 1.00 23.59 441 VAL C CA 1
ATOM 10770 C C . VAL C 1 441 ? -1.902 32.496 -69.897 1.00 20.90 441 VAL C C 1
ATOM 10771 O O . VAL C 1 441 ? -1.003 31.911 -70.472 1.00 21.71 441 VAL C O 1
ATOM 10775 N N . SER C 1 442 ? -3.159 32.344 -70.265 1.00 21.66 442 SER C N 1
ATOM 10776 C CA . SER C 1 442 ? -3.531 31.420 -71.350 1.00 20.14 442 SER C CA 1
ATOM 10777 C C . SER C 1 442 ? -4.978 31.649 -71.672 1.00 22.67 442 SER C C 1
ATOM 10778 O O . SER C 1 442 ? -5.661 32.394 -70.955 1.00 23.61 442 SER C O 1
ATOM 10781 N N . ARG C 1 443 ? -5.511 30.923 -72.649 1.00 22.53 443 ARG C N 1
ATOM 10782 C CA . ARG C 1 443 ? -6.941 31.004 -72.918 1.00 22.76 443 ARG C CA 1
ATOM 10783 C C . ARG C 1 443 ? -7.789 30.180 -71.960 1.00 23.28 443 ARG C C 1
ATOM 10784 O O . ARG C 1 443 ? -9.027 30.245 -72.012 1.00 24.81 443 ARG C O 1
ATOM 10792 N N . ALA C 1 444 ? -7.154 29.404 -71.088 1.00 21.76 444 ALA C N 1
ATOM 10793 C CA . ALA C 1 444 ? -7.876 28.739 -70.068 1.00 20.42 444 ALA C CA 1
ATOM 10794 C C . ALA C 1 444 ? -7.923 29.515 -68.762 1.00 22.33 444 ALA C C 1
ATOM 10795 O O . ALA C 1 444 ? -8.278 28.944 -67.714 1.00 23.03 444 ALA C O 1
ATOM 10797 N N . VAL C 1 445 ? -7.594 30.801 -68.814 1.00 21.45 445 VAL C N 1
ATOM 10798 C CA . VAL C 1 445 ? -7.744 31.720 -67.685 1.00 21.52 445 VAL C CA 1
ATOM 10799 C C . VAL C 1 445 ? -8.385 33.008 -68.245 1.00 25.56 445 VAL C C 1
ATOM 10800 O O . VAL C 1 445 ? -7.779 33.645 -69.132 1.00 24.94 445 VAL C O 1
ATOM 10804 N N . PHE C 1 446 ? -9.559 33.384 -67.731 1.00 22.39 446 PHE C N 1
ATOM 10805 C CA . PHE C 1 446 ? -10.300 34.520 -68.188 1.00 21.71 446 PHE C CA 1
ATOM 10806 C C . PHE C 1 446 ? -9.992 35.737 -67.301 1.00 25.03 446 PHE C C 1
ATOM 10807 O O . PHE C 1 446 ? -10.373 35.783 -66.155 1.00 25.59 446 PHE C O 1
ATOM 10815 N N . PRO C 1 447 ? -9.261 36.718 -67.828 1.00 26.04 447 PRO C N 1
ATOM 10816 C CA . PRO C 1 447 ? -8.859 37.839 -67.009 1.00 25.94 447 PRO C CA 1
ATOM 10817 C C . PRO C 1 447 ? -10.041 38.656 -66.511 1.00 26.72 447 PRO C C 1
ATOM 10818 O O . PRO C 1 447 ? -11.084 38.719 -67.171 1.00 24.55 447 PRO C O 1
ATOM 10822 N N . ASP C 1 448 ? -9.886 39.297 -65.368 1.00 24.42 448 ASP C N 1
ATOM 10823 C CA . ASP C 1 448 ? -10.955 40.067 -64.807 1.00 26.25 448 ASP C CA 1
ATOM 10824 C C . ASP C 1 448 ? -10.722 41.556 -65.002 1.00 27.99 448 ASP C C 1
ATOM 10825 O O . ASP C 1 448 ? -11.504 42.336 -64.502 1.00 25.95 448 ASP C O 1
ATOM 10830 N N . GLY C 1 449 ? -9.677 41.950 -65.752 1.00 26.75 449 GLY C N 1
ATOM 10831 C CA . GLY C 1 449 ? -9.484 43.384 -66.064 1.00 28.16 449 GLY C CA 1
ATOM 10832 C C . GLY C 1 449 ? -8.604 44.081 -65.064 1.00 29.71 449 GLY C C 1
ATOM 10833 O O . GLY C 1 449 ? -8.237 45.201 -65.228 1.00 30.32 449 GLY C O 1
ATOM 10834 N N . THR C 1 450 ? -8.167 43.364 -64.048 1.00 28.50 450 THR C N 1
ATOM 10835 C CA . THR C 1 450 ? -7.341 43.946 -63.011 1.00 26.94 450 THR C CA 1
ATOM 10836 C C . THR C 1 450 ? -5.867 43.852 -63.471 1.00 27.56 450 THR C C 1
ATOM 10837 O O . THR C 1 450 ? -5.485 42.890 -64.128 1.00 25.33 450 THR C O 1
ATOM 10841 N N . PRO C 1 451 ? -5.009 44.847 -63.103 1.00 28.47 451 PRO C N 1
ATOM 10842 C CA . PRO C 1 451 ? -3.596 44.739 -63.332 1.00 31.65 451 PRO C CA 1
ATOM 10843 C C . PRO C 1 451 ? -2.896 43.659 -62.443 1.00 33.11 451 PRO C C 1
ATOM 10844 O O . PRO C 1 451 ? -3.418 43.312 -61.376 1.00 33.63 451 PRO C O 1
ATOM 10848 N N . ASP C 1 452 ? -1.788 43.100 -62.906 1.00 30.12 452 ASP C N 1
ATOM 10849 C CA . ASP C 1 452 ? -0.985 42.125 -62.102 1.00 36.31 452 ASP C CA 1
ATOM 10850 C C . ASP C 1 452 ? -0.455 42.869 -60.888 1.00 36.45 452 ASP C C 1
ATOM 10851 O O . ASP C 1 452 ? 0.197 43.874 -61.063 1.00 34.82 452 ASP C O 1
ATOM 10856 N N . PRO C 1 453 ? -0.802 42.420 -59.653 1.00 35.57 453 PRO C N 1
ATOM 10857 C CA . PRO C 1 453 ? -0.359 43.162 -58.480 1.00 35.70 453 PRO C CA 1
ATOM 10858 C C . PRO C 1 453 ? 1.119 42.929 -58.108 1.00 34.76 453 PRO C C 1
ATOM 10859 O O . PRO C 1 453 ? 1.578 43.481 -57.131 1.00 34.17 453 PRO C O 1
ATOM 10863 N N . GLY C 1 454 ? 1.821 42.054 -58.828 1.00 31.12 454 GLY C N 1
ATOM 10864 C CA . GLY C 1 454 ? 3.185 41.678 -58.489 1.00 32.16 454 GLY C CA 1
ATOM 10865 C C . GLY C 1 454 ? 3.306 41.066 -57.095 1.00 35.52 454 GLY C C 1
ATOM 10866 O O . GLY C 1 454 ? 2.330 40.579 -56.526 1.00 31.95 454 GLY C O 1
ATOM 10867 N N . PHE C 1 455 ? 4.475 41.225 -56.501 1.00 29.40 455 PHE C N 1
ATOM 10868 C CA . PHE C 1 455 ? 4.821 40.584 -55.267 1.00 29.43 455 PHE C CA 1
ATOM 10869 C C . PHE C 1 455 ? 5.398 41.616 -54.296 1.00 33.47 455 PHE C C 1
ATOM 10870 O O . PHE C 1 455 ? 6.330 42.320 -54.639 1.00 33.77 455 PHE C O 1
ATOM 10878 N N . VAL C 1 456 ? 4.860 41.663 -53.075 1.00 33.03 456 VAL C N 1
ATOM 10879 C CA . VAL C 1 456 ? 5.324 42.555 -52.039 1.00 33.18 456 VAL C CA 1
ATOM 10880 C C . VAL C 1 456 ? 6.756 42.169 -51.620 1.00 33.03 456 VAL C C 1
ATOM 10881 O O . VAL C 1 456 ? 7.628 43.007 -51.584 1.00 38.40 456 VAL C O 1
ATOM 10885 N N . ARG C 1 457 ? 7.000 40.900 -51.324 1.00 29.48 457 ARG C N 1
ATOM 10886 C CA . ARG C 1 457 ? 8.340 40.401 -51.046 1.00 29.13 457 ARG C CA 1
ATOM 10887 C C . ARG C 1 457 ? 8.881 39.506 -52.166 1.00 27.60 457 ARG C C 1
ATOM 10888 O O . ARG C 1 457 ? 8.185 39.184 -53.089 1.00 27.30 457 ARG C O 1
ATOM 10896 N N . ASP C 1 458 ? 10.153 39.146 -52.071 1.00 27.83 458 ASP C N 1
ATOM 10897 C CA . ASP C 1 458 ? 10.859 38.385 -53.098 1.00 26.09 458 ASP C CA 1
ATOM 10898 C C . ASP C 1 458 ? 10.071 37.130 -53.516 1.00 26.32 458 ASP C C 1
ATOM 10899 O O . ASP C 1 458 ? 9.720 36.290 -52.662 1.00 22.44 458 ASP C O 1
ATOM 10904 N N . GLN C 1 459 ? 9.858 36.962 -54.822 1.00 27.50 459 GLN C N 1
ATOM 10905 C CA . GLN C 1 459 ? 8.884 35.966 -55.321 1.00 27.40 459 GLN C CA 1
ATOM 10906 C C . GLN C 1 459 ? 9.436 34.572 -55.369 1.00 26.09 459 GLN C C 1
ATOM 10907 O O . GLN C 1 459 ? 8.694 33.643 -55.631 1.00 22.73 459 GLN C O 1
ATOM 10913 N N . GLU C 1 460 ? 10.754 34.442 -55.190 1.00 23.96 460 GLU C N 1
ATOM 10914 C CA . GLU C 1 460 ? 11.393 33.169 -55.074 1.00 23.51 460 GLU C CA 1
ATOM 10915 C C . GLU C 1 460 ? 11.316 32.584 -53.650 1.00 24.72 460 GLU C C 1
ATOM 10916 O O . GLU C 1 460 ? 11.099 31.379 -53.487 1.00 22.71 460 GLU C O 1
ATOM 10922 N N . PHE C 1 461 ? 11.580 33.421 -52.660 1.00 22.18 461 PHE C N 1
ATOM 10923 C CA . PHE C 1 461 ? 11.601 33.019 -51.259 1.00 24.86 461 PHE C CA 1
ATOM 10924 C C . PHE C 1 461 ? 10.194 32.924 -50.668 1.00 22.19 461 PHE C C 1
ATOM 10925 O O . PHE C 1 461 ? 9.938 32.039 -49.881 1.00 23.49 461 PHE C O 1
ATOM 10933 N N . PHE C 1 462 ? 9.308 33.811 -51.066 1.00 21.38 462 PHE C N 1
ATOM 10934 C CA . PHE C 1 462 ? 8.032 33.947 -50.380 1.00 21.75 462 PHE C CA 1
ATOM 10935 C C . PHE C 1 462 ? 6.809 33.690 -51.281 1.00 20.78 462 PHE C C 1
ATOM 10936 O O . PHE C 1 462 ? 6.663 34.318 -52.319 1.00 20.29 462 PHE C O 1
ATOM 10944 N N . TYR C 1 463 ? 5.915 32.814 -50.785 1.00 18.82 463 TYR C N 1
ATOM 10945 C CA . TYR C 1 463 ? 4.613 32.616 -51.395 1.00 20.18 463 TYR C CA 1
ATOM 10946 C C . TYR C 1 463 ? 3.751 33.849 -51.195 1.00 18.97 463 TYR C C 1
ATOM 10947 O O . TYR C 1 463 ? 3.769 34.445 -50.113 1.00 19.22 463 TYR C O 1
ATOM 10956 N N . GLN C 1 464 ? 3.034 34.277 -52.226 1.00 17.29 464 GLN C N 1
ATOM 10957 C CA . GLN C 1 464 ? 2.047 35.325 -52.046 1.00 18.98 464 GLN C CA 1
ATOM 10958 C C . GLN C 1 464 ? 0.737 34.849 -52.579 1.00 19.64 464 GLN C C 1
ATOM 10959 O O . GLN C 1 464 ? 0.591 34.560 -53.781 1.00 18.53 464 GLN C O 1
ATOM 10965 N N . ALA C 1 465 ? -0.236 34.778 -51.701 1.00 19.15 465 ALA C N 1
ATOM 10966 C CA . ALA C 1 465 ? -1.575 34.344 -52.116 1.00 20.93 465 ALA C CA 1
ATOM 10967 C C . ALA C 1 465 ? -2.231 35.346 -53.032 1.00 19.43 465 ALA C C 1
ATOM 10968 O O . ALA C 1 465 ? -2.078 36.543 -52.856 1.00 18.59 465 ALA C O 1
ATOM 10970 N N . SER C 1 466 ? -2.950 34.855 -54.035 1.00 18.60 466 SER C N 1
ATOM 10971 C CA . SER C 1 466 ? -3.720 35.716 -54.869 1.00 19.90 466 SER C CA 1
ATOM 10972 C C . SER C 1 466 ? -5.013 34.995 -55.303 1.00 19.03 466 SER C C 1
ATOM 10973 O O . SER C 1 466 ? -4.979 33.811 -55.553 1.00 20.06 466 SER C O 1
ATOM 10976 N N . THR C 1 467 ? -6.097 35.742 -55.493 1.00 18.98 467 THR C N 1
ATOM 10977 C CA . THR C 1 467 ? -7.300 35.174 -56.080 1.00 19.63 467 THR C CA 1
ATOM 10978 C C . THR C 1 467 ? -7.550 35.719 -57.508 1.00 20.16 467 THR C C 1
ATOM 10979 O O . THR C 1 467 ? -8.610 35.461 -58.119 1.00 21.20 467 THR C O 1
ATOM 10983 N N . ARG C 1 468 ? -6.586 36.450 -58.065 1.00 20.94 468 ARG C N 1
ATOM 10984 C CA . ARG C 1 468 ? -6.684 36.926 -59.438 1.00 21.82 468 ARG C CA 1
ATOM 10985 C C . ARG C 1 468 ? -6.635 35.715 -60.394 1.00 21.27 468 ARG C C 1
ATOM 10986 O O . ARG C 1 468 ? -5.904 34.765 -60.167 1.00 23.32 468 ARG C O 1
ATOM 10994 N N . PRO C 1 469 ? -7.403 35.747 -61.498 1.00 23.73 469 PRO C N 1
ATOM 10995 C CA . PRO C 1 469 ? -7.342 34.592 -62.348 1.00 19.79 469 PRO C CA 1
ATOM 10996 C C . PRO C 1 469 ? -5.930 34.276 -62.780 1.00 21.59 469 PRO C C 1
ATOM 10997 O O . PRO C 1 469 ? -5.122 35.183 -63.117 1.00 22.59 469 PRO C O 1
ATOM 11001 N N . GLY C 1 470 ? -5.600 32.980 -62.783 1.00 20.58 470 GLY C N 1
ATOM 11002 C CA . GLY C 1 470 ? -4.239 32.534 -63.124 1.00 21.26 470 GLY C CA 1
ATOM 11003 C C . GLY C 1 470 ? -3.385 32.170 -61.945 1.00 20.43 470 GLY C C 1
ATOM 11004 O O . GLY C 1 470 ? -2.349 31.519 -62.110 1.00 20.36 470 GLY C O 1
ATOM 11005 N N . ALA C 1 471 ? -3.808 32.562 -60.748 1.00 19.05 471 ALA C N 1
ATOM 11006 C CA . ALA C 1 471 ? -3.195 32.093 -59.528 1.00 18.44 471 ALA C CA 1
ATOM 11007 C C . ALA C 1 471 ? -3.962 30.864 -58.939 1.00 20.06 471 ALA C C 1
ATOM 11008 O O . ALA C 1 471 ? -5.165 30.634 -59.192 1.00 19.79 471 ALA C O 1
ATOM 11010 N N . HIS C 1 472 ? -3.243 30.086 -58.161 1.00 19.82 472 HIS C N 1
ATOM 11011 C CA . HIS C 1 472 ? -3.809 28.906 -57.418 1.00 19.58 472 HIS C CA 1
ATOM 11012 C C . HIS C 1 472 ? -4.769 29.393 -56.374 1.00 17.72 472 HIS C C 1
ATOM 11013 O O . HIS C 1 472 ? -4.505 30.406 -55.678 1.00 18.79 472 HIS C O 1
ATOM 11020 N N . LEU C 1 473 ? -5.895 28.696 -56.223 1.00 17.51 473 LEU C N 1
ATOM 11021 C CA . LEU C 1 473 ? -6.823 29.020 -55.137 1.00 17.96 473 LEU C CA 1
ATOM 11022 C C . LEU C 1 473 ? -6.082 29.038 -53.794 1.00 18.58 473 LEU C C 1
ATOM 11023 O O . LEU C 1 473 ? -5.420 28.077 -53.457 1.00 19.47 473 LEU C O 1
ATOM 11028 N N . PRO C 1 474 ? -6.197 30.120 -53.026 1.00 17.77 474 PRO C N 1
ATOM 11029 C CA . PRO C 1 474 ? -5.597 30.112 -51.696 1.00 19.41 474 PRO C CA 1
ATOM 11030 C C . PRO C 1 474 ? -6.269 29.123 -50.730 1.00 19.74 474 PRO C C 1
ATOM 11031 O O . PRO C 1 474 ? -7.516 28.905 -50.786 1.00 16.36 474 PRO C O 1
ATOM 11035 N N . HIS C 1 475 ? -5.442 28.539 -49.872 1.00 18.13 475 HIS C N 1
ATOM 11036 C CA . HIS C 1 475 ? -5.912 27.729 -48.758 1.00 19.73 475 HIS C CA 1
ATOM 11037 C C . HIS C 1 475 ? -6.281 28.606 -47.520 1.00 19.82 475 HIS C C 1
ATOM 11038 O O . HIS C 1 475 ? -5.490 29.474 -47.124 1.00 19.64 475 HIS C O 1
ATOM 11045 N N . VAL C 1 476 ? -7.467 28.371 -46.968 1.00 18.27 476 VAL C N 1
ATOM 11046 C CA . VAL C 1 476 ? -7.841 28.789 -45.604 1.00 19.18 476 VAL C CA 1
ATOM 11047 C C . VAL C 1 476 ? -8.725 27.686 -45.055 1.00 19.13 476 VAL C C 1
ATOM 11048 O O . VAL C 1 476 ? -9.287 26.854 -45.811 1.00 15.30 476 VAL C O 1
ATOM 11052 N N . TRP C 1 477 ? -8.902 27.681 -43.753 1.00 17.94 477 TRP C N 1
ATOM 11053 C CA . TRP C 1 477 ? -9.785 26.712 -43.093 1.00 20.11 477 TRP C CA 1
ATOM 11054 C C . TRP C 1 477 ? -11.211 27.269 -42.996 1.00 19.71 477 TRP C C 1
ATOM 11055 O O . TRP C 1 477 ? -11.400 28.383 -42.543 1.00 21.12 477 TRP C O 1
ATOM 11066 N N . LEU C 1 478 ? -12.154 26.452 -43.394 1.00 20.01 478 LEU C N 1
ATOM 11067 C CA . LEU C 1 478 ? -13.595 26.620 -43.204 1.00 21.45 478 LEU C CA 1
ATOM 11068 C C . LEU C 1 478 ? -14.030 25.462 -42.299 1.00 22.52 478 LEU C C 1
ATOM 11069 O O . LEU C 1 478 ? -13.193 24.645 -41.910 1.00 22.09 478 LEU C O 1
ATOM 11074 N N . THR C 1 479 ? -15.300 25.422 -41.906 1.00 21.74 479 THR C N 1
ATOM 11075 C CA . THR C 1 479 ? -15.795 24.205 -41.297 1.00 22.65 479 THR C CA 1
ATOM 11076 C C . THR C 1 479 ? -16.956 23.595 -42.076 1.00 24.15 479 THR C C 1
ATOM 11077 O O . THR C 1 479 ? -17.668 24.282 -42.787 1.00 22.43 479 THR C O 1
ATOM 11081 N N . GLU C 1 480 ? -17.108 22.275 -41.926 1.00 28.19 480 GLU C N 1
ATOM 11082 C CA . GLU C 1 480 ? -18.254 21.502 -42.426 1.00 32.57 480 GLU C CA 1
ATOM 11083 C C . GLU C 1 480 ? -18.642 20.643 -41.200 1.00 37.66 480 GLU C C 1
ATOM 11084 O O . GLU C 1 480 ? -17.823 19.862 -40.723 1.00 31.34 480 GLU C O 1
ATOM 11090 N N . ASN C 1 481 ? -19.842 20.854 -40.647 1.00 39.00 481 ASN C N 1
ATOM 11091 C CA . ASN C 1 481 ? -20.258 20.173 -39.404 1.00 39.53 481 ASN C CA 1
ATOM 11092 C C . ASN C 1 481 ? -19.253 20.308 -38.290 1.00 41.61 481 ASN C C 1
ATOM 11093 O O . ASN C 1 481 ? -18.888 19.340 -37.587 1.00 41.64 481 ASN C O 1
ATOM 11098 N N . GLN C 1 482 ? -18.779 21.524 -38.137 1.00 39.00 482 GLN C N 1
ATOM 11099 C CA . GLN C 1 482 ? -17.799 21.876 -37.130 1.00 43.30 482 GLN C CA 1
ATOM 11100 C C . GLN C 1 482 ? -16.430 21.206 -37.285 1.00 42.57 482 GLN C C 1
ATOM 11101 O O . GLN C 1 482 ? -15.555 21.500 -36.477 1.00 52.39 482 GLN C O 1
ATOM 11107 N N . ARG C 1 483 ? -16.222 20.376 -38.310 1.00 36.72 483 ARG C N 1
ATOM 11108 C CA . ARG C 1 483 ? -14.899 19.831 -38.654 1.00 33.28 483 ARG C CA 1
ATOM 11109 C C . ARG C 1 483 ? -14.173 20.757 -39.628 1.00 30.13 483 ARG C C 1
ATOM 11110 O O . ARG C 1 483 ? -14.791 21.197 -40.616 1.00 30.28 483 ARG C O 1
ATOM 11112 N N . ARG C 1 484 ? -12.901 21.079 -39.372 1.00 28.64 484 ARG C N 1
ATOM 11113 C CA . ARG C 1 484 ? -12.118 21.903 -40.273 1.00 28.62 484 ARG C CA 1
ATOM 11114 C C . ARG C 1 484 ? -12.005 21.263 -41.663 1.00 25.51 484 ARG C C 1
ATOM 11115 O O . ARG C 1 484 ? -11.734 20.082 -41.770 1.00 26.19 484 ARG C O 1
ATOM 11123 N N . ILE C 1 485 ? -12.123 22.072 -42.699 1.00 22.11 485 ILE C N 1
ATOM 11124 C CA . ILE C 1 485 ? -11.959 21.624 -44.084 1.00 21.06 485 ILE C CA 1
ATOM 11125 C C . ILE C 1 485 ? -11.290 22.769 -44.840 1.00 20.88 485 ILE C C 1
ATOM 11126 O O . ILE C 1 485 ? -11.575 23.936 -44.574 1.00 20.25 485 ILE C O 1
ATOM 11131 N N . SER C 1 486 ? -10.370 22.460 -45.753 1.00 19.90 486 SER C N 1
ATOM 11132 C CA . SER C 1 486 ? -9.730 23.518 -46.542 1.00 19.84 486 SER C CA 1
ATOM 11133 C C . SER C 1 486 ? -10.628 23.970 -47.692 1.00 18.48 486 SER C C 1
ATOM 11134 O O . SER C 1 486 ? -11.380 23.163 -48.253 1.00 18.88 486 SER C O 1
ATOM 11137 N N . THR C 1 487 ? -10.459 25.212 -48.135 1.00 18.83 487 THR C N 1
ATOM 11138 C CA . THR C 1 487 ? -11.035 25.668 -49.386 1.00 16.47 487 THR C CA 1
ATOM 11139 C C . THR C 1 487 ? -10.715 24.719 -50.532 1.00 18.29 487 THR C C 1
ATOM 11140 O O . THR C 1 487 ? -11.554 24.514 -51.434 1.00 17.84 487 THR C O 1
ATOM 11144 N N . LEU C 1 488 ? -9.505 24.158 -50.547 1.00 18.96 488 LEU C N 1
ATOM 11145 C CA . LEU C 1 488 ? -9.128 23.254 -51.604 1.00 20.49 488 LEU C CA 1
ATOM 11146 C C . LEU C 1 488 ? -10.014 21.965 -51.606 1.00 23.12 488 LEU C C 1
ATOM 11147 O O . LEU C 1 488 ? -10.265 21.383 -52.693 1.00 19.84 488 LEU C O 1
ATOM 11152 N N . ASP C 1 489 ? -10.446 21.528 -50.415 1.00 20.43 489 ASP C N 1
ATOM 11153 C CA . ASP C 1 489 ? -11.271 20.358 -50.297 1.00 20.46 489 ASP C CA 1
ATOM 11154 C C . ASP C 1 489 ? -12.695 20.541 -50.878 1.00 21.45 489 ASP C C 1
ATOM 11155 O O . ASP C 1 489 ? -13.380 19.565 -51.105 1.00 22.05 489 ASP C O 1
ATOM 11160 N N . LEU C 1 490 ? -13.144 21.784 -51.076 1.00 20.44 490 LEU C N 1
ATOM 11161 C CA . LEU C 1 490 ? -14.385 22.067 -51.733 1.00 21.77 490 LEU C CA 1
ATOM 11162 C C . LEU C 1 490 ? -14.320 21.880 -53.254 1.00 23.43 490 LEU C C 1
ATOM 11163 O O . LEU C 1 490 ? -15.373 21.882 -53.918 1.00 26.04 490 LEU C O 1
ATOM 11168 N N . CYS C 1 491 ? -13.104 21.846 -53.805 1.00 22.90 491 CYS C N 1
ATOM 11169 C CA . CYS C 1 491 ? -12.881 22.012 -55.253 1.00 22.13 491 CYS C CA 1
ATOM 11170 C C . CYS C 1 491 ? -12.142 20.796 -55.762 1.00 22.73 491 CYS C C 1
ATOM 11171 O O . CYS C 1 491 ? -12.030 19.788 -55.036 1.00 21.29 491 CYS C O 1
ATOM 11174 N N . GLY C 1 492 ? -11.680 20.813 -57.019 1.00 20.81 492 GLY C N 1
ATOM 11175 C CA . GLY C 1 492 ? -11.014 19.641 -57.598 1.00 20.64 492 GLY C CA 1
ATOM 11176 C C . GLY C 1 492 ? -11.975 18.539 -58.009 1.00 22.90 492 GLY C C 1
ATOM 11177 O O . GLY C 1 492 ? -13.083 18.817 -58.520 1.00 21.77 492 GLY C O 1
ATOM 11178 N N . LYS C 1 493 ? -11.616 17.285 -57.722 1.00 23.77 493 LYS C N 1
ATOM 11179 C CA . LYS C 1 493 ? -12.408 16.111 -58.106 1.00 25.76 493 LYS C CA 1
ATOM 11180 C C . LYS C 1 493 ? -12.788 16.103 -59.569 1.00 25.45 493 LYS C C 1
ATOM 11181 O O . LYS C 1 493 ? -13.886 15.731 -59.943 1.00 26.89 493 LYS C O 1
ATOM 11187 N N . GLY C 1 494 ? -11.887 16.539 -60.416 1.00 25.38 494 GLY C N 1
ATOM 11188 C CA . GLY C 1 494 ? -12.139 16.537 -61.858 1.00 27.89 494 GLY C CA 1
ATOM 11189 C C . GLY C 1 494 ? -13.170 17.533 -62.403 1.00 30.57 494 GLY C C 1
ATOM 11190 O O . GLY C 1 494 ? -13.540 17.418 -63.562 1.00 29.98 494 GLY C O 1
ATOM 11191 N N . ARG C 1 495 ? -13.617 18.516 -61.614 1.00 25.79 495 ARG C N 1
ATOM 11192 C CA . ARG C 1 495 ? -14.674 19.399 -62.057 1.00 26.30 495 ARG C CA 1
ATOM 11193 C C . ARG C 1 495 ? -14.425 20.845 -61.669 1.00 24.03 495 ARG C C 1
ATOM 11194 O O . ARG C 1 495 ? -13.572 21.120 -60.841 1.00 22.01 495 ARG C O 1
ATOM 11202 N N . PHE C 1 496 ? -15.173 21.754 -62.278 1.00 24.58 496 PHE C N 1
ATOM 11203 C CA . PHE C 1 496 ? -15.152 23.178 -61.912 1.00 22.43 496 PHE C CA 1
ATOM 11204 C C . PHE C 1 496 ? -15.971 23.438 -60.663 1.00 21.27 496 PHE C C 1
ATOM 11205 O O . PHE C 1 496 ? -17.030 22.825 -60.485 1.00 19.74 496 PHE C O 1
ATOM 11213 N N . THR C 1 497 ? -15.516 24.352 -59.834 1.00 19.23 497 THR C N 1
ATOM 11214 C CA . THR C 1 497 ? -16.257 24.743 -58.668 1.00 21.61 497 THR C CA 1
ATOM 11215 C C . THR C 1 497 ? -16.380 26.274 -58.620 1.00 22.02 497 THR C C 1
ATOM 11216 O O . THR C 1 497 ? -15.417 26.956 -58.943 1.00 21.72 497 THR C O 1
ATOM 11220 N N . LEU C 1 498 ? -17.528 26.792 -58.182 1.00 19.79 498 LEU C N 1
ATOM 11221 C CA . LEU C 1 498 ? -17.750 28.219 -57.992 1.00 22.77 498 LEU C CA 1
ATOM 11222 C C . LEU C 1 498 ? -17.985 28.479 -56.521 1.00 24.99 498 LEU C C 1
ATOM 11223 O O . LEU C 1 498 ? -18.903 27.877 -55.926 1.00 24.68 498 LEU C O 1
ATOM 11228 N N . LEU C 1 499 ? -17.134 29.316 -55.921 1.00 21.58 499 LEU C N 1
ATOM 11229 C CA . LEU C 1 499 ? -17.246 29.706 -54.508 1.00 20.65 499 LEU C CA 1
ATOM 11230 C C . LEU C 1 499 ? -17.784 31.121 -54.321 1.00 24.55 499 LEU C C 1
ATOM 11231 O O . LEU C 1 499 ? -17.308 32.074 -54.993 1.00 22.31 499 LEU C O 1
ATOM 11236 N N . THR C 1 500 ? -18.748 31.281 -53.408 1.00 21.81 500 THR C N 1
ATOM 11237 C CA . THR C 1 500 ? -19.342 32.580 -53.068 1.00 22.34 500 THR C CA 1
ATOM 11238 C C . THR C 1 500 ? -19.817 32.605 -51.615 1.00 21.43 500 THR C C 1
ATOM 11239 O O . THR C 1 500 ? -19.625 31.633 -50.894 1.00 20.96 500 THR C O 1
ATOM 11243 N N . GLY C 1 501 ? -20.446 33.691 -51.218 1.00 20.15 501 GLY C N 1
ATOM 11244 C CA . GLY C 1 501 ? -21.035 33.833 -49.891 1.00 20.42 501 GLY C CA 1
ATOM 11245 C C . GLY C 1 501 ? -22.497 34.066 -50.012 1.00 21.15 501 GLY C C 1
ATOM 11246 O O . GLY C 1 501 ? -23.069 34.101 -51.133 1.00 21.44 501 GLY C O 1
ATOM 11247 N N . LEU C 1 502 ? -23.117 34.334 -48.863 1.00 24.04 502 LEU C N 1
ATOM 11248 C CA . LEU C 1 502 ? -24.582 34.306 -48.788 1.00 25.74 502 LEU C CA 1
ATOM 11249 C C . LEU C 1 502 ? -25.231 35.343 -49.675 1.00 25.92 502 LEU C C 1
ATOM 11250 O O . LEU C 1 502 ? -26.312 35.097 -50.260 1.00 27.67 502 LEU C O 1
ATOM 11255 N N . SER C 1 503 ? -24.634 36.520 -49.761 1.00 23.84 503 SER C N 1
ATOM 11256 C CA . SER C 1 503 ? -25.220 37.591 -50.610 1.00 26.16 503 SER C CA 1
ATOM 11257 C C . SER C 1 503 ? -24.972 37.318 -52.091 1.00 23.44 503 SER C C 1
ATOM 11258 O O . SER C 1 503 ? -25.517 38.026 -52.976 1.00 23.70 503 SER C O 1
ATOM 11261 N N . GLY C 1 504 ? -24.242 36.245 -52.373 1.00 23.23 504 GLY C N 1
ATOM 11262 C CA . GLY C 1 504 ? -24.055 35.767 -53.723 1.00 22.95 504 GLY C CA 1
ATOM 11263 C C . GLY C 1 504 ? -24.947 34.569 -54.085 1.00 25.79 504 GLY C C 1
ATOM 11264 O O . GLY C 1 504 ? -24.647 33.861 -55.030 1.00 22.75 504 GLY C O 1
ATOM 11265 N N . ALA C 1 505 ? -26.096 34.412 -53.413 1.00 24.83 505 ALA C N 1
ATOM 11266 C CA . ALA C 1 505 ? -27.040 33.327 -53.740 1.00 29.81 505 ALA C CA 1
ATOM 11267 C C . ALA C 1 505 ? -27.463 33.238 -55.211 1.00 29.79 505 ALA C C 1
ATOM 11268 O O . ALA C 1 505 ? -27.645 32.133 -55.696 1.00 30.80 505 ALA C O 1
ATOM 11270 N N . ALA C 1 506 ? -27.494 34.362 -55.944 1.00 32.46 506 ALA C N 1
ATOM 11271 C CA . ALA C 1 506 ? -27.880 34.312 -57.368 1.00 29.15 506 ALA C CA 1
ATOM 11272 C C . ALA C 1 506 ? -26.891 33.491 -58.220 1.00 29.37 506 ALA C C 1
ATOM 11273 O O . ALA C 1 506 ? -27.209 33.083 -59.354 1.00 28.83 506 ALA C O 1
ATOM 11275 N N . TRP C 1 507 ? -25.672 33.268 -57.722 1.00 26.19 507 TRP C N 1
ATOM 11276 C CA . TRP C 1 507 ? -24.737 32.447 -58.463 1.00 24.93 507 TRP C CA 1
ATOM 11277 C C . TRP C 1 507 ? -25.213 31.042 -58.666 1.00 23.67 507 TRP C C 1
ATOM 11278 O O . TRP C 1 507 ? -24.853 30.439 -59.666 1.00 26.24 507 TRP C O 1
ATOM 11289 N N . LYS C 1 508 ? -26.008 30.503 -57.760 1.00 25.39 508 LYS C N 1
ATOM 11290 C CA . LYS C 1 508 ? -26.430 29.076 -57.854 1.00 27.58 508 LYS C CA 1
ATOM 11291 C C . LYS C 1 508 ? -27.326 28.877 -59.086 1.00 28.39 508 LYS C C 1
ATOM 11292 O O . LYS C 1 508 ? -27.052 28.021 -59.911 1.00 28.28 508 LYS C O 1
ATOM 11294 N N . HIS C 1 509 ? -28.267 29.781 -59.288 1.00 31.92 509 HIS C N 1
ATOM 11295 C CA . HIS C 1 509 ? -29.127 29.743 -60.492 1.00 36.30 509 HIS C CA 1
ATOM 11296 C C . HIS C 1 509 ? -28.380 30.067 -61.808 1.00 34.59 509 HIS C C 1
ATOM 11297 O O . HIS C 1 509 ? -28.562 29.402 -62.837 1.00 33.33 509 HIS C O 1
ATOM 11304 N N . GLU C 1 510 ? -27.488 31.044 -61.769 1.00 30.33 510 GLU C N 1
ATOM 11305 C CA . GLU C 1 510 ? -26.666 31.313 -62.925 1.00 31.73 510 GLU C CA 1
ATOM 11306 C C . GLU C 1 510 ? -25.797 30.098 -63.331 1.00 30.99 510 GLU C C 1
ATOM 11307 O O . GLU C 1 510 ? -25.684 29.724 -64.529 1.00 28.02 510 GLU C O 1
ATOM 11313 N N . ALA C 1 511 ? -25.135 29.499 -62.352 1.00 27.85 511 ALA C N 1
ATOM 11314 C CA . ALA C 1 511 ? -24.280 28.328 -62.652 1.00 30.14 511 ALA C CA 1
ATOM 11315 C C . ALA C 1 511 ? -25.089 27.177 -63.221 1.00 26.75 511 ALA C C 1
ATOM 11316 O O . ALA C 1 511 ? -24.611 26.473 -64.101 1.00 29.48 511 ALA C O 1
ATOM 11318 N N . GLU C 1 512 ? -26.286 26.963 -62.683 1.00 29.20 512 GLU C N 1
ATOM 11319 C CA . GLU C 1 512 ? -27.190 25.922 -63.215 1.00 33.48 512 GLU C CA 1
ATOM 11320 C C . GLU C 1 512 ? -27.513 26.087 -64.713 1.00 29.83 512 GLU C C 1
ATOM 11321 O O . GLU C 1 512 ? -27.442 25.128 -65.487 1.00 31.37 512 GLU C O 1
ATOM 11327 N N . GLN C 1 513 ? -27.805 27.309 -65.106 1.00 31.66 513 GLN C N 1
ATOM 11328 C CA . GLN C 1 513 ? -28.054 27.676 -66.512 1.00 34.03 513 GLN C CA 1
ATOM 11329 C C . GLN C 1 513 ? -26.869 27.438 -67.436 1.00 32.38 513 GLN C C 1
ATOM 11330 O O . GLN C 1 513 ? -27.017 26.813 -68.499 1.00 31.48 513 GLN C O 1
ATOM 11336 N N . VAL C 1 514 ? -25.670 27.839 -67.002 1.00 27.53 514 VAL C N 1
ATOM 11337 C CA . VAL C 1 514 ? -24.467 27.611 -67.784 1.00 27.30 514 VAL C CA 1
ATOM 11338 C C . VAL C 1 514 ? -24.175 26.133 -67.897 1.00 28.48 514 VAL C C 1
ATOM 11339 O O . VAL C 1 514 ? -23.760 25.628 -68.951 1.00 28.54 514 VAL C O 1
ATOM 11343 N N . SER C 1 515 ? -24.323 25.440 -66.780 1.00 28.55 515 SER C N 1
ATOM 11344 C CA . SER C 1 515 ? -24.051 24.007 -66.704 1.00 28.76 515 SER C CA 1
ATOM 11345 C C . SER C 1 515 ? -24.952 23.192 -67.727 1.00 31.52 515 SER C C 1
ATOM 11346 O O . SER C 1 515 ? -24.475 22.336 -68.469 1.00 29.35 515 SER C O 1
ATOM 11349 N N . GLN C 1 516 ? -26.228 23.502 -67.680 1.00 32.32 516 GLN C N 1
ATOM 11350 C CA . GLN C 1 516 ? -27.242 22.948 -68.532 1.00 39.61 516 GLN C CA 1
ATOM 11351 C C . GLN C 1 516 ? -26.965 23.306 -70.003 1.00 37.96 516 GLN C C 1
ATOM 11352 O O . GLN C 1 516 ? -26.910 22.451 -70.849 1.00 36.36 516 GLN C O 1
ATOM 11358 N N . SER C 1 517 ? -26.717 24.574 -70.266 1.00 35.43 517 SER C N 1
ATOM 11359 C CA . SER C 1 517 ? -26.410 25.015 -71.604 1.00 36.76 517 SER C CA 1
ATOM 11360 C C . SER C 1 517 ? -25.136 24.405 -72.234 1.00 38.03 517 SER C C 1
ATOM 11361 O O . SER C 1 517 ? -25.144 24.065 -73.418 1.00 38.71 517 SER C O 1
ATOM 11364 N N . LEU C 1 518 ? -24.056 24.227 -71.474 1.00 31.86 518 LEU C N 1
ATOM 11365 C CA . LEU C 1 518 ? -22.810 23.712 -72.034 1.00 30.40 518 LEU C CA 1
ATOM 11366 C C . LEU C 1 518 ? -22.559 22.269 -71.803 1.00 28.27 518 LEU C C 1
ATOM 11367 O O . LEU C 1 518 ? -21.603 21.708 -72.326 1.00 30.24 518 LEU C O 1
ATOM 11372 N N . GLY C 1 519 ? -23.422 21.630 -71.018 1.00 32.77 519 GLY C N 1
ATOM 11373 C CA . GLY C 1 519 ? -23.244 20.213 -70.736 1.00 30.54 519 GLY C CA 1
ATOM 11374 C C . GLY C 1 519 ? -22.010 19.899 -69.883 1.00 32.33 519 GLY C C 1
ATOM 11375 O O . GLY C 1 519 ? -21.259 18.970 -70.165 1.00 36.93 519 GLY C O 1
ATOM 11376 N N . ILE C 1 520 ? -21.791 20.684 -68.849 1.00 33.11 520 ILE C N 1
ATOM 11377 C CA . ILE C 1 520 ? -20.613 20.505 -68.014 1.00 33.34 520 ILE C CA 1
ATOM 11378 C C . ILE C 1 520 ? -21.006 20.742 -66.557 1.00 31.72 520 ILE C C 1
ATOM 11379 O O . ILE C 1 520 ? -21.784 21.629 -66.275 1.00 31.54 520 ILE C O 1
ATOM 11384 N N . GLU C 1 521 ? -20.471 19.945 -65.655 1.00 31.96 521 GLU C N 1
ATOM 11385 C CA . GLU C 1 521 ? -20.702 20.124 -64.210 1.00 37.75 521 GLU C CA 1
ATOM 11386 C C . GLU C 1 521 ? -20.020 21.406 -63.652 1.00 36.11 521 GLU C C 1
ATOM 11387 O O . GLU C 1 521 ? -18.810 21.680 -63.915 1.00 37.53 521 GLU C O 1
ATOM 11393 N N . LEU C 1 522 ? -20.812 22.197 -62.927 1.00 35.27 522 LEU C N 1
ATOM 11394 C CA . LEU C 1 522 ? -20.335 23.375 -62.183 1.00 32.39 522 LEU C CA 1
ATOM 11395 C C . LEU C 1 522 ? -20.868 23.292 -60.765 1.00 30.34 522 LEU C C 1
ATOM 11396 O O . LEU C 1 522 ? -22.056 23.498 -60.573 1.00 32.50 522 LEU C O 1
ATOM 11401 N N . LYS C 1 523 ? -20.035 22.915 -59.800 1.00 26.78 523 LYS C N 1
ATOM 11402 C CA . LYS C 1 523 ? -20.492 22.737 -58.430 1.00 26.32 523 LYS C CA 1
ATOM 11403 C C . LYS C 1 523 ? -20.422 24.090 -57.799 1.00 25.94 523 LYS C C 1
ATOM 11404 O O . LYS C 1 523 ? -19.422 24.763 -57.957 1.00 24.54 523 LYS C O 1
ATOM 11406 N N . VAL C 1 524 ? -21.469 24.502 -57.116 1.00 22.53 524 VAL C N 1
ATOM 11407 C CA . VAL C 1 524 ? -21.500 25.796 -56.484 1.00 26.62 524 VAL C CA 1
ATOM 11408 C C . VAL C 1 524 ? -21.471 25.614 -54.981 1.00 28.46 524 VAL C C 1
ATOM 11409 O O . VAL C 1 524 ? -22.226 24.798 -54.464 1.00 32.55 524 VAL C O 1
ATOM 11413 N N . CYS C 1 525 ? -20.627 26.390 -54.295 1.00 26.14 525 CYS C N 1
ATOM 11414 C CA . CYS C 1 525 ? -20.537 26.354 -52.819 1.00 27.96 525 CYS C CA 1
ATOM 11415 C C . CYS C 1 525 ? -20.814 27.757 -52.301 1.00 26.99 525 CYS C C 1
ATOM 11416 O O . CYS C 1 525 ? -20.048 28.653 -52.588 1.00 23.57 525 CYS C O 1
ATOM 11419 N N . VAL C 1 526 ? -21.893 27.917 -51.534 1.00 23.43 526 VAL C N 1
ATOM 11420 C CA . VAL C 1 526 ? -22.293 29.159 -50.928 1.00 25.59 526 VAL C CA 1
ATOM 11421 C C . VAL C 1 526 ? -21.849 29.036 -49.446 1.00 24.46 526 VAL C C 1
ATOM 11422 O O . VAL C 1 526 ? -22.511 28.374 -48.598 1.00 24.48 526 VAL C O 1
ATOM 11426 N N . ILE C 1 527 ? -20.778 29.745 -49.150 1.00 23.32 527 ILE C N 1
ATOM 11427 C CA . ILE C 1 527 ? -20.080 29.710 -47.851 1.00 24.08 527 ILE C CA 1
ATOM 11428 C C . ILE C 1 527 ? -20.649 30.757 -46.908 1.00 22.31 527 ILE C C 1
ATOM 11429 O O . ILE C 1 527 ? -20.704 31.919 -47.244 1.00 22.78 527 ILE C O 1
ATOM 11434 N N . GLY C 1 528 ? -21.111 30.320 -45.728 1.00 21.81 528 GLY C N 1
ATOM 11435 C CA . GLY C 1 528 ? -21.675 31.217 -44.767 1.00 21.08 528 GLY C CA 1
ATOM 11436 C C . GLY C 1 528 ? -22.365 30.567 -43.553 1.00 21.42 528 GLY C C 1
ATOM 11437 O O . GLY C 1 528 ? -22.475 29.359 -43.459 1.00 24.74 528 GLY C O 1
ATOM 11438 N N . PRO C 1 529 ? -22.882 31.380 -42.648 1.00 24.59 529 PRO C N 1
ATOM 11439 C CA . PRO C 1 529 ? -23.541 30.820 -41.443 1.00 26.48 529 PRO C CA 1
ATOM 11440 C C . PRO C 1 529 ? -24.832 30.094 -41.798 1.00 27.82 529 PRO C C 1
ATOM 11441 O O . PRO C 1 529 ? -25.588 30.560 -42.673 1.00 23.66 529 PRO C O 1
ATOM 11445 N N . GLY C 1 530 ? -24.975 28.895 -41.240 1.00 27.53 530 GLY C N 1
ATOM 11446 C CA . GLY C 1 530 ? -26.093 28.064 -41.506 1.00 27.17 530 GLY C CA 1
ATOM 11447 C C . GLY C 1 530 ? -25.939 27.206 -42.741 1.00 30.72 530 GLY C C 1
ATOM 11448 O O . GLY C 1 530 ? -26.827 26.455 -43.017 1.00 28.53 530 GLY C O 1
ATOM 11449 N N . GLN C 1 531 ? -24.833 27.314 -43.497 1.00 24.65 531 GLN C N 1
ATOM 11450 C CA . GLN C 1 531 ? -24.692 26.608 -44.761 1.00 25.20 531 GLN C CA 1
ATOM 11451 C C . GLN C 1 531 ? -23.924 25.331 -44.576 1.00 24.45 531 GLN C C 1
ATOM 11452 O O . GLN C 1 531 ? -23.428 25.061 -43.506 1.00 26.63 531 GLN C O 1
ATOM 11458 N N . GLU C 1 532 ? -23.810 24.532 -45.623 1.00 26.31 532 GLU C N 1
ATOM 11459 C CA . GLU C 1 532 ? -22.985 23.299 -45.573 1.00 28.72 532 GLU C CA 1
ATOM 11460 C C . GLU C 1 532 ? -21.530 23.631 -45.184 1.00 25.69 532 GLU C C 1
ATOM 11461 O O . GLU C 1 532 ? -20.906 22.927 -44.356 1.00 25.53 532 GLU C O 1
ATOM 11467 N N . PHE C 1 533 ? -21.005 24.714 -45.760 1.00 23.09 533 PHE C N 1
ATOM 11468 C CA . PHE C 1 533 ? -19.644 25.182 -45.462 1.00 23.54 533 PHE C CA 1
ATOM 11469 C C . PHE C 1 533 ? -19.702 26.575 -44.833 1.00 21.04 533 PHE C C 1
ATOM 11470 O O . PHE C 1 533 ? -20.392 27.448 -45.332 1.00 21.77 533 PHE C O 1
ATOM 11478 N N . VAL C 1 534 ? -18.994 26.734 -43.726 1.00 19.88 534 VAL C N 1
ATOM 11479 C CA . VAL C 1 534 ? -19.091 27.901 -42.863 1.00 20.13 534 VAL C CA 1
ATOM 11480 C C . VAL C 1 534 ? -17.727 28.572 -42.725 1.00 23.30 534 VAL C C 1
ATOM 11481 O O . VAL C 1 534 ? -16.729 27.883 -42.567 1.00 22.74 534 VAL C O 1
ATOM 11485 N N . ASP C 1 535 ? -17.694 29.920 -42.861 1.00 23.12 535 ASP C N 1
ATOM 11486 C CA . ASP C 1 535 ? -16.482 30.722 -42.648 1.00 20.95 535 ASP C CA 1
ATOM 11487 C C . ASP C 1 535 ? -16.250 30.979 -41.180 1.00 21.76 535 ASP C C 1
ATOM 11488 O O . ASP C 1 535 ? -16.152 32.083 -40.707 1.00 19.13 535 ASP C O 1
ATOM 11493 N N . THR C 1 536 ? -16.095 29.894 -40.457 1.00 21.60 536 THR C N 1
ATOM 11494 C CA . THR C 1 536 ? -16.072 29.883 -38.995 1.00 20.52 536 THR C CA 1
ATOM 11495 C C . THR C 1 536 ? -14.972 30.743 -38.370 1.00 20.26 536 THR C C 1
ATOM 11496 O O . THR C 1 536 ? -15.151 31.257 -37.248 1.00 20.78 536 THR C O 1
ATOM 11500 N N . TYR C 1 537 ? -13.842 30.892 -39.066 1.00 19.75 537 TYR C N 1
ATOM 11501 C CA . TYR C 1 537 ? -12.714 31.678 -38.558 1.00 20.97 537 TYR C CA 1
ATOM 11502 C C . TYR C 1 537 ? -12.625 33.044 -39.221 1.00 23.16 537 TYR C C 1
ATOM 11503 O O . TYR C 1 537 ? -11.741 33.834 -38.899 1.00 21.02 537 TYR C O 1
ATOM 11512 N N . GLY C 1 538 ? -13.515 33.333 -40.167 1.00 19.05 538 GLY C N 1
ATOM 11513 C CA . GLY C 1 538 ? -13.429 34.561 -40.928 1.00 20.57 538 GLY C CA 1
ATOM 11514 C C . GLY C 1 538 ? -12.317 34.629 -41.980 1.00 21.87 538 GLY C C 1
ATOM 11515 O O . GLY C 1 538 ? -12.117 35.661 -42.582 1.00 20.77 538 GLY C O 1
ATOM 11516 N N . GLU C 1 539 ? -11.618 33.534 -42.196 1.00 22.62 539 GLU C N 1
ATOM 11517 C CA . GLU C 1 539 ? -10.440 33.527 -43.030 1.00 24.04 539 GLU C CA 1
ATOM 11518 C C . GLU C 1 539 ? -10.798 33.649 -44.484 1.00 22.06 539 GLU C C 1
ATOM 11519 O O . GLU C 1 539 ? -9.996 34.188 -45.274 1.00 20.92 539 GLU C O 1
ATOM 11525 N N . TYR C 1 540 ? -11.949 33.124 -44.903 1.00 21.89 540 TYR C N 1
ATOM 11526 C CA . TYR C 1 540 ? -12.350 33.249 -46.316 1.00 21.84 540 TYR C CA 1
ATOM 11527 C C . TYR C 1 540 ? -12.598 34.730 -46.711 1.00 22.89 540 TYR C C 1
ATOM 11528 O O . TYR C 1 540 ? -12.009 35.235 -47.703 1.00 21.22 540 TYR C O 1
ATOM 11537 N N . ALA C 1 541 ? -13.392 35.435 -45.925 1.00 25.91 541 ALA C N 1
ATOM 11538 C CA . ALA C 1 541 ? -13.605 36.891 -46.161 1.00 25.14 541 ALA C CA 1
ATOM 11539 C C . ALA C 1 541 ? -12.273 37.620 -46.213 1.00 26.12 541 ALA C C 1
ATOM 11540 O O . ALA C 1 541 ? -12.109 38.510 -47.034 1.00 24.18 541 ALA C O 1
ATOM 11542 N N . LYS C 1 542 ? -11.305 37.199 -45.409 1.00 25.01 542 LYS C N 1
ATOM 11543 C CA . LYS C 1 542 ? -10.062 37.934 -45.336 1.00 24.02 542 LYS C CA 1
ATOM 11544 C C . LYS C 1 542 ? -9.175 37.675 -46.563 1.00 25.26 542 LYS C C 1
ATOM 11545 O O . LYS C 1 542 ? -8.485 38.528 -46.985 1.00 27.02 542 LYS C O 1
ATOM 11547 N N . ILE C 1 543 ? -9.239 36.495 -47.146 1.00 25.11 543 ILE C N 1
ATOM 11548 C CA . ILE C 1 543 ? -8.351 36.108 -48.233 1.00 24.81 543 ILE C CA 1
ATOM 11549 C C . ILE C 1 543 ? -8.947 36.340 -49.615 1.00 23.78 543 ILE C C 1
ATOM 11550 O O . ILE C 1 543 ? -8.187 36.303 -50.625 1.00 22.43 543 ILE C O 1
ATOM 11555 N N . SER C 1 544 ? -10.285 36.491 -49.732 1.00 20.31 544 SER C N 1
ATOM 11556 C CA . SER C 1 544 ? -10.905 36.331 -51.063 1.00 18.87 544 SER C CA 1
ATOM 11557 C C . SER C 1 544 ? -10.653 37.512 -51.991 1.00 19.36 544 SER C C 1
ATOM 11558 O O . SER C 1 544 ? -10.705 37.373 -53.207 1.00 21.47 544 SER C O 1
ATOM 11561 N N . GLU C 1 545 ? -10.367 38.676 -51.422 1.00 19.52 545 GLU C N 1
ATOM 11562 C CA . GLU C 1 545 ? -10.094 39.956 -52.163 1.00 26.30 545 GLU C CA 1
ATOM 11563 C C . GLU C 1 545 ? -11.314 40.556 -52.874 1.00 27.56 545 GLU C C 1
ATOM 11564 O O . GLU C 1 545 ? -11.197 41.510 -53.608 1.00 34.21 545 GLU C O 1
ATOM 11570 N N . ILE C 1 546 ? -12.489 40.019 -52.632 1.00 27.13 546 ILE C N 1
ATOM 11571 C CA . ILE C 1 546 ? -13.712 40.521 -53.220 1.00 23.79 546 ILE C CA 1
ATOM 11572 C C . ILE C 1 546 ? -14.795 40.578 -52.139 1.00 24.96 546 ILE C C 1
ATOM 11573 O O . ILE C 1 546 ? -14.688 39.939 -51.109 1.00 21.68 546 ILE C O 1
ATOM 11578 N N . GLY C 1 547 ? -15.889 41.277 -52.427 1.00 25.81 547 GLY C N 1
ATOM 11579 C CA . GLY C 1 547 ? -17.009 41.339 -51.511 1.00 26.86 547 GLY C CA 1
ATOM 11580 C C . GLY C 1 547 ? -17.674 39.952 -51.441 1.00 27.63 547 GLY C C 1
ATOM 11581 O O . GLY C 1 547 ? -17.463 39.073 -52.302 1.00 22.97 547 GLY C O 1
ATOM 11582 N N . GLU C 1 548 ? -18.582 39.844 -50.494 1.00 24.62 548 GLU C N 1
ATOM 11583 C CA . GLU C 1 548 ? -19.189 38.633 -50.156 1.00 25.02 548 GLU C CA 1
ATOM 11584 C C . GLU C 1 548 ? -19.988 38.092 -51.312 1.00 23.05 548 GLU C C 1
ATOM 11585 O O . GLU C 1 548 ? -20.042 36.871 -51.511 1.00 21.47 548 GLU C O 1
ATOM 11591 N N . SER C 1 549 ? -20.511 38.952 -52.168 1.00 20.55 549 SER C N 1
ATOM 11592 C CA . SER C 1 549 ? -21.363 38.466 -53.255 1.00 21.85 549 SER C CA 1
ATOM 11593 C C . SER C 1 549 ? -20.563 38.162 -54.514 1.00 22.10 549 SER C C 1
ATOM 11594 O O . SER C 1 549 ? -21.104 37.707 -55.532 1.00 22.24 549 SER C O 1
ATOM 11597 N N . GLY C 1 550 ? -19.283 38.396 -54.475 1.00 20.64 550 GLY C N 1
ATOM 11598 C CA . GLY C 1 550 ? -18.433 38.003 -55.598 1.00 23.23 550 GLY C CA 1
ATOM 11599 C C . GLY C 1 550 ? -18.258 36.475 -55.682 1.00 22.08 550 GLY C C 1
ATOM 11600 O O . GLY C 1 550 ? -18.712 35.735 -54.794 1.00 22.48 550 GLY C O 1
ATOM 11601 N N . ALA C 1 551 ? -17.630 36.005 -56.764 1.00 21.37 551 ALA C N 1
ATOM 11602 C CA . ALA C 1 551 ? -17.427 34.581 -56.999 1.00 21.21 551 ALA C CA 1
ATOM 11603 C C . ALA C 1 551 ? -16.081 34.289 -57.606 1.00 22.16 551 ALA C C 1
ATOM 11604 O O . ALA C 1 551 ? -15.557 35.075 -58.379 1.00 23.01 551 ALA C O 1
ATOM 11606 N N . LEU C 1 552 ? -15.491 33.159 -57.185 1.00 22.18 552 LEU C N 1
ATOM 11607 C CA . LEU C 1 552 ? -14.294 32.561 -57.787 1.00 20.94 552 LEU C CA 1
ATOM 11608 C C . LEU C 1 552 ? -14.653 31.241 -58.449 1.00 20.63 552 LEU C C 1
ATOM 11609 O O . LEU C 1 552 ? -15.281 30.359 -57.821 1.00 19.19 552 LEU C O 1
ATOM 11614 N N . LEU C 1 553 ? -14.316 31.118 -59.731 1.00 20.18 553 LEU C N 1
ATOM 11615 C CA . LEU C 1 553 ? -14.459 29.894 -60.474 1.00 19.67 553 LEU C CA 1
ATOM 11616 C C . LEU C 1 553 ? -13.155 29.200 -60.484 1.00 18.89 553 LEU C C 1
ATOM 11617 O O . LEU C 1 553 ? -12.132 29.772 -60.952 1.00 21.73 553 LEU C O 1
ATOM 11622 N N . VAL C 1 554 ? -13.141 27.987 -59.977 1.00 17.68 554 VAL C N 1
ATOM 11623 C CA . VAL C 1 554 ? -11.927 27.199 -59.734 1.00 17.65 554 VAL C CA 1
ATOM 11624 C C . VAL C 1 554 ? -11.882 25.987 -60.654 1.00 17.85 554 VAL C C 1
ATOM 11625 O O . VAL C 1 554 ? -12.827 25.198 -60.694 1.00 19.09 554 VAL C O 1
ATOM 11629 N N . ARG C 1 555 ? -10.830 25.874 -61.438 1.00 17.91 555 ARG C N 1
ATOM 11630 C CA . ARG C 1 555 ? -10.632 24.752 -62.381 1.00 19.25 555 ARG C CA 1
ATOM 11631 C C . ARG C 1 555 ? -10.345 23.427 -61.609 1.00 18.28 555 ARG C C 1
ATOM 11632 O O . ARG C 1 555 ? -10.050 23.480 -60.424 1.00 18.24 555 ARG C O 1
ATOM 11640 N N . PRO C 1 556 ? -10.440 22.262 -62.282 1.00 18.97 556 PRO C N 1
ATOM 11641 C CA . PRO C 1 556 ? -10.131 20.988 -61.646 1.00 19.02 556 PRO C CA 1
ATOM 11642 C C . PRO C 1 556 ? -8.736 20.904 -61.091 1.00 21.18 556 PRO C C 1
ATOM 11643 O O . PRO C 1 556 ? -8.510 20.045 -60.227 1.00 21.38 556 PRO C O 1
ATOM 11647 N N . ASP C 1 557 ? -7.789 21.716 -61.614 1.00 17.28 557 ASP C N 1
ATOM 11648 C CA . ASP C 1 557 ? -6.431 21.691 -61.108 1.00 19.64 557 ASP C CA 1
ATOM 11649 C C . ASP C 1 557 ? -6.196 22.735 -60.057 1.00 18.14 557 ASP C C 1
ATOM 11650 O O . ASP C 1 557 ? -5.045 23.005 -59.715 1.00 18.42 557 ASP C O 1
ATOM 11655 N N . MET C 1 558 ? -7.271 23.334 -59.579 1.00 18.95 558 MET C N 1
ATOM 11656 C CA . MET C 1 558 ? -7.259 24.205 -58.456 1.00 21.08 558 MET C CA 1
ATOM 11657 C C . MET C 1 558 ? -6.780 25.651 -58.798 1.00 23.22 558 MET C C 1
ATOM 11658 O O . MET C 1 558 ? -6.627 26.467 -57.894 1.00 24.36 558 MET C O 1
ATOM 11663 N N . PHE C 1 559 ? -6.610 25.990 -60.077 1.00 20.60 559 PHE C N 1
ATOM 11664 C CA . PHE C 1 559 ? -6.325 27.357 -60.493 1.00 18.79 559 PHE C CA 1
ATOM 11665 C C . PHE C 1 559 ? -7.595 28.164 -60.709 1.00 18.39 559 PHE C C 1
ATOM 11666 O O . PHE C 1 559 ? -8.612 27.627 -61.099 1.00 20.93 559 PHE C O 1
ATOM 11674 N N . ILE C 1 560 ? -7.575 29.412 -60.304 1.00 17.39 560 ILE C N 1
ATOM 11675 C CA . ILE C 1 560 ? -8.705 30.338 -60.500 1.00 18.35 560 ILE C CA 1
ATOM 11676 C C . ILE C 1 560 ? -8.751 30.775 -61.978 1.00 17.44 560 ILE C C 1
ATOM 11677 O O . ILE C 1 560 ? -7.740 31.132 -62.550 1.00 20.08 560 ILE C O 1
ATOM 11682 N N . ALA C 1 561 ? -9.886 30.539 -62.607 1.00 18.74 561 ALA C N 1
ATOM 11683 C CA . ALA C 1 561 ? -10.103 30.837 -64.018 1.00 20.70 561 ALA C CA 1
ATOM 11684 C C . ALA C 1 561 ? -10.975 32.077 -64.253 1.00 21.50 561 ALA C C 1
ATOM 11685 O O . ALA C 1 561 ? -11.026 32.585 -65.375 1.00 21.59 561 ALA C O 1
ATOM 11687 N N . PHE C 1 562 ? -11.644 32.554 -63.227 1.00 20.71 562 PHE C N 1
ATOM 11688 C CA . PHE C 1 562 ? -12.617 33.670 -63.373 1.00 19.06 562 PHE C CA 1
ATOM 11689 C C . PHE C 1 562 ? -12.922 34.196 -61.990 1.00 18.91 562 PHE C C 1
ATOM 11690 O O . PHE C 1 562 ? -13.026 33.433 -61.035 1.00 19.48 562 PHE C O 1
ATOM 11698 N N . ARG C 1 563 ? -12.986 35.510 -61.878 1.00 17.67 563 ARG C N 1
ATOM 11699 C CA . ARG C 1 563 ? -13.306 36.190 -60.670 1.00 19.52 563 ARG C CA 1
ATOM 11700 C C . ARG C 1 563 ? -14.285 37.298 -60.955 1.00 19.87 563 ARG C C 1
ATOM 11701 O O . ARG C 1 563 ? -14.092 38.059 -61.881 1.00 22.38 563 ARG C O 1
ATOM 11709 N N . ALA C 1 564 ? -15.343 37.354 -60.199 1.00 20.88 564 ALA C N 1
ATOM 11710 C CA . ALA C 1 564 ? -16.371 38.392 -60.325 1.00 25.22 564 ALA C CA 1
ATOM 11711 C C . ALA C 1 564 ? -16.424 39.137 -59.022 1.00 23.96 564 ALA C C 1
ATOM 11712 O O . ALA C 1 564 ? -16.432 38.519 -57.959 1.00 20.98 564 ALA C O 1
ATOM 11714 N N . LYS C 1 565 ? -16.446 40.460 -59.099 1.00 25.10 565 LYS C N 1
ATOM 11715 C CA . LYS C 1 565 ? -16.492 41.352 -57.911 1.00 26.65 565 LYS C CA 1
ATOM 11716 C C . LYS C 1 565 ? -17.800 41.296 -57.128 1.00 24.88 565 LYS C C 1
ATOM 11717 O O . LYS C 1 565 ? -17.801 41.572 -55.943 1.00 27.13 565 LYS C O 1
ATOM 11719 N N . ASP C 1 566 ? -18.922 41.005 -57.788 1.00 25.76 566 ASP C N 1
ATOM 11720 C CA . ASP C 1 566 ? -20.218 41.072 -57.129 1.00 30.13 566 ASP C CA 1
ATOM 11721 C C . ASP C 1 566 ? -21.228 40.285 -57.922 1.00 27.18 566 ASP C C 1
ATOM 11722 O O . ASP C 1 566 ? -20.875 39.660 -58.892 1.00 30.03 566 ASP C O 1
ATOM 11727 N N . ALA C 1 567 ? -22.465 40.222 -57.454 1.00 30.73 567 ALA C N 1
ATOM 11728 C CA . ALA C 1 567 ? -23.498 39.429 -58.110 1.00 28.36 567 ALA C CA 1
ATOM 11729 C C . ALA C 1 567 ? -24.534 40.329 -58.815 1.00 31.77 567 ALA C C 1
ATOM 11730 O O . ALA C 1 567 ? -25.732 40.005 -58.854 1.00 30.90 567 ALA C O 1
ATOM 11732 N N . SER C 1 568 ? -24.085 41.461 -59.347 1.00 32.53 568 SER C N 1
ATOM 11733 C CA . SER C 1 568 ? -24.936 42.312 -60.183 1.00 35.06 568 SER C CA 1
ATOM 11734 C C . SER C 1 568 ? -25.261 41.562 -61.469 1.00 35.13 568 SER C C 1
ATOM 11735 O O . SER C 1 568 ? -24.595 40.607 -61.816 1.00 32.57 568 SER C O 1
ATOM 11738 N N . ARG C 1 569 ? -26.273 42.019 -62.181 1.00 37.15 569 ARG C N 1
ATOM 11739 C CA . ARG C 1 569 ? -26.648 41.398 -63.468 1.00 41.21 569 ARG C CA 1
ATOM 11740 C C . ARG C 1 569 ? -25.459 41.400 -64.466 1.00 33.29 569 ARG C C 1
ATOM 11741 O O . ARG C 1 569 ? -25.224 40.419 -65.104 1.00 38.20 569 ARG C O 1
ATOM 11743 N N . GLU C 1 570 ? -24.688 42.470 -64.549 1.00 35.27 570 GLU C N 1
ATOM 11744 C CA . GLU C 1 570 ? -23.524 42.480 -65.455 1.00 38.67 570 GLU C CA 1
ATOM 11745 C C . GLU C 1 570 ? -22.489 41.409 -64.998 1.00 39.83 570 GLU C C 1
ATOM 11746 O O . GLU C 1 570 ? -21.956 40.678 -65.819 1.00 34.94 570 GLU C O 1
ATOM 11748 N N . GLY C 1 571 ? -22.232 41.324 -63.687 1.00 34.48 571 GLY C N 1
ATOM 11749 C CA . GLY C 1 571 ? -21.342 40.314 -63.136 1.00 32.44 571 GLY C CA 1
ATOM 11750 C C . GLY C 1 571 ? -21.800 38.888 -63.418 1.00 28.71 571 GLY C C 1
ATOM 11751 O O . GLY C 1 571 ? -21.021 38.081 -63.958 1.00 29.92 571 GLY C O 1
ATOM 11752 N N . LEU C 1 572 ? -23.067 38.592 -63.131 1.00 26.32 572 LEU C N 1
ATOM 11753 C CA . LEU C 1 572 ? -23.637 37.273 -63.414 1.00 25.76 572 LEU C CA 1
ATOM 11754 C C . LEU C 1 572 ? -23.607 36.868 -64.887 1.00 27.74 572 LEU C C 1
ATOM 11755 O O . LEU C 1 572 ? -23.264 35.736 -65.214 1.00 26.72 572 LEU C O 1
ATOM 11760 N N . GLU C 1 573 ? -23.944 37.795 -65.802 1.00 27.46 573 GLU C N 1
ATOM 11761 C CA . GLU C 1 573 ? -23.883 37.525 -67.264 1.00 26.45 573 GLU C CA 1
ATOM 11762 C C . GLU C 1 573 ? -22.464 37.156 -67.739 1.00 28.31 573 GLU C C 1
ATOM 11763 O O . GLU C 1 573 ? -22.307 36.473 -68.756 1.00 27.95 573 GLU C O 1
ATOM 11765 N N . GLN C 1 574 ? -21.417 37.585 -67.028 1.00 25.77 574 GLN C N 1
ATOM 11766 C CA . GLN C 1 574 ? -20.077 37.264 -67.513 1.00 29.70 574 GLN C CA 1
ATOM 11767 C C . GLN C 1 574 ? -19.661 35.763 -67.313 1.00 30.21 574 GLN C C 1
ATOM 11768 O O . GLN C 1 574 ? -18.729 35.243 -67.986 1.00 23.70 574 GLN C O 1
ATOM 11774 N N . LEU C 1 575 ? -20.362 35.055 -66.419 1.00 27.51 575 LEU C N 1
ATOM 11775 C CA . LEU C 1 575 ? -19.979 33.675 -66.152 1.00 26.94 575 LEU C CA 1
ATOM 11776 C C . LEU C 1 575 ? -20.043 32.841 -67.413 1.00 26.63 575 LEU C C 1
ATOM 11777 O O . LEU C 1 575 ? -19.122 32.090 -67.727 1.00 26.50 575 LEU C O 1
ATOM 11782 N N . ASN C 1 576 ? -21.118 32.976 -68.147 1.00 26.06 576 ASN C N 1
ATOM 11783 C CA . ASN C 1 576 ? -21.300 32.153 -69.318 1.00 28.62 576 ASN C CA 1
ATOM 11784 C C . ASN C 1 576 ? -20.250 32.475 -70.372 1.00 28.15 576 ASN C C 1
ATOM 11785 O O . ASN C 1 576 ? -19.706 31.582 -71.022 1.00 25.38 576 ASN C O 1
ATOM 11790 N N . VAL C 1 577 ? -19.904 33.741 -70.513 1.00 28.84 577 VAL C N 1
ATOM 11791 C CA . VAL C 1 577 ? -18.848 34.087 -71.484 1.00 30.89 577 VAL C CA 1
ATOM 11792 C C . VAL C 1 577 ? -17.468 33.576 -71.036 1.00 26.36 577 VAL C C 1
ATOM 11793 O O . VAL C 1 577 ? -16.735 33.068 -71.815 1.00 24.24 577 VAL C O 1
ATOM 11797 N N . ALA C 1 578 ? -17.136 33.713 -69.770 1.00 25.54 578 ALA C N 1
ATOM 11798 C CA . ALA C 1 578 ? -15.876 33.148 -69.271 1.00 23.14 578 ALA C CA 1
ATOM 11799 C C . ALA C 1 578 ? -15.760 31.622 -69.497 1.00 21.92 578 ALA C C 1
ATOM 11800 O O . ALA C 1 578 ? -14.767 31.134 -70.008 1.00 24.00 578 ALA C O 1
ATOM 11802 N N . VAL C 1 579 ? -16.778 30.871 -69.118 1.00 23.11 579 VAL C N 1
ATOM 11803 C CA . VAL C 1 579 ? -16.734 29.413 -69.247 1.00 23.12 579 VAL C CA 1
ATOM 11804 C C . VAL C 1 579 ? -16.659 28.950 -70.715 1.00 25.31 579 VAL C C 1
ATOM 11805 O O . VAL C 1 579 ? -15.851 28.069 -71.067 1.00 23.33 579 VAL C O 1
ATOM 11809 N N . LYS C 1 580 ? -17.405 29.599 -71.599 1.00 26.43 580 LYS C N 1
ATOM 11810 C CA . LYS C 1 580 ? -17.268 29.300 -73.033 1.00 25.38 580 LYS C CA 1
ATOM 11811 C C . LYS C 1 580 ? -15.865 29.553 -73.503 1.00 23.72 580 LYS C C 1
ATOM 11812 O O . LYS C 1 580 ? -15.311 28.756 -74.253 1.00 27.00 580 LYS C O 1
ATOM 11818 N N . SER C 1 581 ? -15.287 30.673 -73.088 1.00 25.07 581 SER C N 1
ATOM 11819 C CA . SER C 1 581 ? -13.924 31.061 -73.502 1.00 24.93 581 SER C CA 1
ATOM 11820 C C . SER C 1 581 ? -12.858 30.077 -73.017 1.00 23.93 581 SER C C 1
ATOM 11821 O O . SER C 1 581 ? -12.024 29.606 -73.759 1.00 24.18 581 SER C O 1
ATOM 11824 N N . ILE C 1 582 ? -12.986 29.691 -71.769 1.00 24.64 582 ILE C N 1
ATOM 11825 C CA . ILE C 1 582 ? -12.098 28.678 -71.187 1.00 25.47 582 ILE C CA 1
ATOM 11826 C C . ILE C 1 582 ? -12.170 27.330 -71.902 1.00 23.74 582 ILE C C 1
ATOM 11827 O O . ILE C 1 582 ? -11.149 26.700 -72.172 1.00 27.09 582 ILE C O 1
ATOM 11832 N N . LEU C 1 583 ? -13.361 26.897 -72.242 1.00 24.68 583 LEU C N 1
ATOM 11833 C CA . LEU C 1 583 ? -13.562 25.667 -73.014 1.00 25.38 583 LEU C CA 1
ATOM 11834 C C . LEU C 1 583 ? -13.283 25.741 -74.530 1.00 26.37 583 LEU C C 1
ATOM 11835 O O . LEU C 1 583 ? -13.494 24.769 -75.241 1.00 26.36 583 LEU C O 1
ATOM 11840 N N . GLY C 1 584 ? -12.898 26.910 -75.034 1.00 30.74 584 GLY C N 1
ATOM 11841 C CA . GLY C 1 584 ? -12.730 27.137 -76.482 1.00 31.10 584 GLY C CA 1
ATOM 11842 C C . GLY C 1 584 ? -14.015 27.053 -77.301 1.00 33.15 584 GLY C C 1
ATOM 11843 O O . GLY C 1 584 ? -13.916 26.679 -78.461 1.00 30.85 584 GLY C O 1
ATOM 11844 N N . ARG C 1 585 ? -15.197 27.377 -76.716 1.00 29.76 585 ARG C N 1
ATOM 11845 C CA . ARG C 1 585 ? -16.539 27.241 -77.359 1.00 33.91 585 ARG C CA 1
ATOM 11846 C C . ARG C 1 585 ? -17.374 28.545 -77.558 1.00 33.37 585 ARG C C 1
ATOM 11847 O O . ARG C 1 585 ? -16.829 29.642 -77.470 1.00 44.00 585 ARG C O 1
ATOM 11855 N N . ALA D 1 5 ? -6.043 23.405 21.983 1.00 61.83 5 ALA D N 1
ATOM 11856 C CA . ALA D 1 5 ? -6.723 22.874 20.753 1.00 50.38 5 ALA D CA 1
ATOM 11857 C C . ALA D 1 5 ? -7.483 21.577 20.982 1.00 43.60 5 ALA D C 1
ATOM 11858 O O . ALA D 1 5 ? -7.134 20.806 21.864 1.00 41.49 5 ALA D O 1
ATOM 11860 N N . GLU D 1 6 ? -8.545 21.374 20.202 1.00 41.62 6 GLU D N 1
ATOM 11861 C CA . GLU D 1 6 ? -9.404 20.198 20.306 1.00 43.19 6 GLU D CA 1
ATOM 11862 C C . GLU D 1 6 ? -9.652 19.659 18.893 1.00 40.79 6 GLU D C 1
ATOM 11863 O O . GLU D 1 6 ? -9.892 20.410 17.988 1.00 41.32 6 GLU D O 1
ATOM 11865 N N . THR D 1 7 ? -9.634 18.350 18.721 1.00 36.04 7 THR D N 1
ATOM 11866 C CA . THR D 1 7 ? -9.939 17.751 17.416 1.00 35.89 7 THR D CA 1
ATOM 11867 C C . THR D 1 7 ? -10.514 16.357 17.693 1.00 35.75 7 THR D C 1
ATOM 11868 O O . THR D 1 7 ? -10.463 15.894 18.845 1.00 36.93 7 THR D O 1
ATOM 11872 N N . ASP D 1 8 ? -11.060 15.692 16.684 1.00 32.77 8 ASP D N 1
ATOM 11873 C CA . ASP D 1 8 ? -11.510 14.312 16.832 1.00 32.30 8 ASP D CA 1
ATOM 11874 C C . ASP D 1 8 ? -10.320 13.347 16.857 1.00 32.43 8 ASP D C 1
ATOM 11875 O O . ASP D 1 8 ? -10.244 12.486 17.745 1.00 33.40 8 ASP D O 1
ATOM 11880 N N . VAL D 1 9 ? -9.392 13.490 15.912 1.00 29.75 9 VAL D N 1
ATOM 11881 C CA . VAL D 1 9 ? -8.226 12.605 15.819 1.00 28.02 9 VAL D CA 1
ATOM 11882 C C . VAL D 1 9 ? -6.932 13.387 15.656 1.00 27.77 9 VAL D C 1
ATOM 11883 O O . VAL D 1 9 ? -6.844 14.270 14.779 1.00 28.09 9 VAL D O 1
ATOM 11887 N N . LEU D 1 10 ? -5.934 13.042 16.445 1.00 24.91 10 LEU D N 1
ATOM 11888 C CA . LEU D 1 10 ? -4.637 13.614 16.319 1.00 27.68 10 LEU D CA 1
ATOM 11889 C C . LEU D 1 10 ? -3.768 12.615 15.633 1.00 30.64 10 LEU D C 1
ATOM 11890 O O . LEU D 1 10 ? -3.690 11.461 16.101 1.00 25.63 10 LEU D O 1
ATOM 11895 N N . ILE D 1 11 ? -3.075 13.052 14.554 1.00 26.86 11 ILE D N 1
ATOM 11896 C CA . ILE D 1 11 ? -2.311 12.132 13.727 1.00 25.34 11 ILE D CA 1
ATOM 11897 C C . ILE D 1 11 ? -0.902 12.530 13.859 1.00 26.62 11 ILE D C 1
ATOM 11898 O O . ILE D 1 11 ? -0.518 13.611 13.428 1.00 28.88 11 ILE D O 1
ATOM 11903 N N . VAL D 1 12 ? -0.095 11.668 14.465 1.00 24.68 12 VAL D N 1
ATOM 11904 C CA . VAL D 1 12 ? 1.256 12.018 14.674 1.00 27.18 12 VAL D CA 1
ATOM 11905 C C . VAL D 1 12 ? 2.046 11.428 13.523 1.00 29.13 12 VAL D C 1
ATOM 11906 O O . VAL D 1 12 ? 2.277 10.238 13.496 1.00 29.72 12 VAL D O 1
ATOM 11910 N N . GLY D 1 13 ? 2.503 12.301 12.620 1.00 28.84 13 GLY D N 1
ATOM 11911 C CA . GLY D 1 13 ? 3.316 11.918 11.500 1.00 25.83 13 GLY D CA 1
ATOM 11912 C C . GLY D 1 13 ? 2.612 12.214 10.204 1.00 26.70 13 GLY D C 1
ATOM 11913 O O . GLY D 1 13 ? 1.392 12.084 10.124 1.00 25.79 13 GLY D O 1
ATOM 11914 N N . ALA D 1 14 ? 3.390 12.673 9.213 1.00 25.71 14 ALA D N 1
ATOM 11915 C CA . ALA D 1 14 ? 2.831 13.039 7.915 1.00 28.70 14 ALA D CA 1
ATOM 11916 C C . ALA D 1 14 ? 3.558 12.357 6.764 1.00 28.63 14 ALA D C 1
ATOM 11917 O O . ALA D 1 14 ? 3.596 12.870 5.642 1.00 23.62 14 ALA D O 1
ATOM 11919 N N . GLY D 1 15 ? 4.065 11.179 7.020 1.00 25.91 15 GLY D N 1
ATOM 11920 C CA . GLY D 1 15 ? 4.432 10.293 5.925 1.00 26.20 15 GLY D CA 1
ATOM 11921 C C . GLY D 1 15 ? 3.219 9.705 5.269 1.00 23.73 15 GLY D C 1
ATOM 11922 O O . GLY D 1 15 ? 2.099 10.118 5.534 1.00 23.13 15 GLY D O 1
ATOM 11923 N N . PRO D 1 16 ? 3.433 8.667 4.449 1.00 26.07 16 PRO D N 1
ATOM 11924 C CA . PRO D 1 16 ? 2.352 8.010 3.734 1.00 26.11 16 PRO D CA 1
ATOM 11925 C C . PRO D 1 16 ? 1.183 7.591 4.623 1.00 26.30 16 PRO D C 1
ATOM 11926 O O . PRO D 1 16 ? 0.060 7.781 4.240 1.00 26.37 16 PRO D O 1
ATOM 11930 N N . ALA D 1 17 ? 1.450 6.983 5.764 1.00 27.35 17 ALA D N 1
ATOM 11931 C CA . ALA D 1 17 ? 0.378 6.493 6.638 1.00 25.86 17 ALA D CA 1
ATOM 11932 C C . ALA D 1 17 ? -0.421 7.625 7.219 1.00 22.79 17 ALA D C 1
ATOM 11933 O O . ALA D 1 17 ? -1.643 7.621 7.144 1.00 20.43 17 ALA D O 1
ATOM 11935 N N . GLY D 1 18 ? 0.255 8.600 7.798 1.00 21.78 18 GLY D N 1
ATOM 11936 C CA . GLY D 1 18 ? -0.436 9.708 8.419 1.00 23.85 18 GLY D CA 1
ATOM 11937 C C . GLY D 1 18 ? -1.152 10.605 7.435 1.00 26.88 18 GLY D C 1
ATOM 11938 O O . GLY D 1 18 ? -2.285 11.000 7.662 1.00 23.78 18 GLY D O 1
ATOM 11939 N N . ALA D 1 19 ? -0.510 10.910 6.311 1.00 26.15 19 ALA D N 1
ATOM 11940 C CA . ALA D 1 19 ? -1.126 11.760 5.325 1.00 25.17 19 ALA D CA 1
ATOM 11941 C C . ALA D 1 19 ? -2.340 11.116 4.683 1.00 22.79 19 ALA D C 1
ATOM 11942 O O . ALA D 1 19 ? -3.354 11.793 4.400 1.00 23.29 19 ALA D O 1
ATOM 11944 N N . MET D 1 20 ? -2.271 9.817 4.433 1.00 21.63 20 MET D N 1
ATOM 11945 C CA . MET D 1 20 ? -3.434 9.093 3.941 1.00 20.64 20 MET D CA 1
ATOM 11946 C C . MET D 1 20 ? -4.585 9.034 4.972 1.00 21.73 20 MET D C 1
ATOM 11947 O O . MET D 1 20 ? -5.753 9.197 4.611 1.00 21.53 20 MET D O 1
ATOM 11952 N N . SER D 1 21 ? -4.261 8.832 6.239 1.00 21.75 21 SER D N 1
ATOM 11953 C CA . SER D 1 21 ? -5.279 8.884 7.305 1.00 21.66 21 SER D CA 1
ATOM 11954 C C . SER D 1 21 ? -5.940 10.242 7.331 1.00 21.35 21 SER D C 1
ATOM 11955 O O . SER D 1 21 ? -7.128 10.347 7.384 1.00 22.22 21 SER D O 1
ATOM 11958 N N . ALA D 1 22 ? -5.161 11.310 7.281 1.00 24.91 22 ALA D N 1
ATOM 11959 C CA . ALA D 1 22 ? -5.748 12.668 7.283 1.00 24.82 22 ALA D CA 1
ATOM 11960 C C . ALA D 1 22 ? -6.650 12.939 6.086 1.00 25.13 22 ALA D C 1
ATOM 11961 O O . ALA D 1 22 ? -7.768 13.507 6.230 1.00 23.76 22 ALA D O 1
ATOM 11963 N N . THR D 1 23 ? -6.222 12.498 4.907 1.00 25.34 23 THR D N 1
ATOM 11964 C CA . THR D 1 23 ? -7.036 12.680 3.693 1.00 22.89 23 THR D CA 1
ATOM 11965 C C . THR D 1 23 ? -8.355 11.941 3.817 1.00 24.89 23 THR D C 1
ATOM 11966 O O . THR D 1 23 ? -9.405 12.470 3.439 1.00 22.80 23 THR D O 1
ATOM 11970 N N . LEU D 1 24 ? -8.287 10.689 4.272 1.00 23.30 24 LEU D N 1
ATOM 11971 C CA . LEU D 1 24 ? -9.485 9.848 4.330 1.00 25.33 24 LEU D CA 1
ATOM 11972 C C . LEU D 1 24 ? -10.417 10.407 5.410 1.00 24.21 24 LEU D C 1
ATOM 11973 O O . LEU D 1 24 ? -11.593 10.520 5.193 1.00 27.37 24 LEU D O 1
ATOM 11978 N N . LEU D 1 25 ? -9.894 10.693 6.582 1.00 24.16 25 LEU D N 1
ATOM 11979 C CA . LEU D 1 25 ? -10.731 11.205 7.652 1.00 25.18 25 LEU D CA 1
ATOM 11980 C C . LEU D 1 25 ? -11.409 12.559 7.253 1.00 27.42 25 LEU D C 1
ATOM 11981 O O . LEU D 1 25 ? -12.622 12.710 7.427 1.00 26.51 25 LEU D O 1
ATOM 11986 N N . ALA D 1 26 ? -10.661 13.464 6.641 1.00 25.02 26 ALA D N 1
ATOM 11987 C CA . ALA D 1 26 ? -11.250 14.672 6.101 1.00 29.44 26 ALA D CA 1
ATOM 11988 C C . ALA D 1 26 ? -12.338 14.405 5.065 1.00 25.83 26 ALA D C 1
ATOM 11989 O O . ALA D 1 26 ? -13.426 15.030 5.103 1.00 27.86 26 ALA D O 1
ATOM 11991 N N . SER D 1 27 ? -12.119 13.462 4.158 1.00 27.57 27 SER D N 1
ATOM 11992 C CA . SER D 1 27 ? -13.144 13.116 3.156 1.00 27.06 27 SER D CA 1
ATOM 11993 C C . SER D 1 27 ? -14.410 12.545 3.831 1.00 31.00 27 SER D C 1
ATOM 11994 O O . SER D 1 27 ? -15.487 12.656 3.296 1.00 30.77 27 SER D O 1
ATOM 11997 N N . LEU D 1 28 ? -14.259 11.902 4.973 1.00 27.21 28 LEU D N 1
ATOM 11998 C CA . LEU D 1 28 ? -15.396 11.308 5.688 1.00 30.70 28 LEU D CA 1
ATOM 11999 C C . LEU D 1 28 ? -16.080 12.298 6.643 1.00 33.21 28 LEU D C 1
ATOM 12000 O O . LEU D 1 28 ? -16.964 11.903 7.377 1.00 32.45 28 LEU D O 1
ATOM 12005 N N . GLY D 1 29 ? -15.640 13.563 6.680 1.00 33.06 29 GLY D N 1
ATOM 12006 C CA . GLY D 1 29 ? -16.236 14.558 7.582 1.00 33.56 29 GLY D CA 1
ATOM 12007 C C . GLY D 1 29 ? -15.701 14.511 9.011 1.00 34.32 29 GLY D C 1
ATOM 12008 O O . GLY D 1 29 ? -16.336 15.018 9.916 1.00 31.48 29 GLY D O 1
ATOM 12009 N N . ILE D 1 30 ? -14.486 14.000 9.223 1.00 27.35 30 ILE D N 1
ATOM 12010 C CA . ILE D 1 30 ? -13.940 13.952 10.540 1.00 27.60 30 ILE D CA 1
ATOM 12011 C C . ILE D 1 30 ? -12.845 15.016 10.685 1.00 31.69 30 ILE D C 1
ATOM 12012 O O . ILE D 1 30 ? -12.020 15.134 9.818 1.00 33.54 30 ILE D O 1
ATOM 12017 N N . ARG D 1 31 ? -12.810 15.702 11.838 1.00 30.66 31 ARG D N 1
ATOM 12018 C CA . ARG D 1 31 ? -11.832 16.706 12.152 1.00 33.34 31 ARG D CA 1
ATOM 12019 C C . ARG D 1 31 ? -10.565 16.082 12.604 1.00 35.52 31 ARG D C 1
ATOM 12020 O O . ARG D 1 31 ? -10.580 15.218 13.476 1.00 32.52 31 ARG D O 1
ATOM 12028 N N . SER D 1 32 ? -9.436 16.483 12.015 1.00 31.15 32 SER D N 1
ATOM 12029 C CA . SER D 1 32 ? -8.161 15.905 12.390 1.00 31.24 32 SER D CA 1
ATOM 12030 C C . SER D 1 32 ? -7.085 16.941 12.356 1.00 29.09 32 SER D C 1
ATOM 12031 O O . SER D 1 32 ? -7.209 17.958 11.640 1.00 29.28 32 SER D O 1
ATOM 12034 N N . LEU D 1 33 ? -6.084 16.728 13.182 1.00 26.29 33 LEU D N 1
ATOM 12035 C CA . LEU D 1 33 ? -4.876 17.547 13.203 1.00 26.58 33 LEU D CA 1
ATOM 12036 C C . LEU D 1 33 ? -3.717 16.642 12.928 1.00 28.62 33 LEU D C 1
ATOM 12037 O O . LEU D 1 33 ? -3.485 15.684 13.665 1.00 26.89 33 LEU D O 1
ATOM 12042 N N . MET D 1 34 ? -3.024 16.872 11.813 1.00 27.67 34 MET D N 1
ATOM 12043 C CA . MET D 1 34 ? -1.888 16.028 11.477 1.00 28.40 34 MET D CA 1
ATOM 12044 C C . MET D 1 34 ? -0.636 16.834 11.683 1.00 26.35 34 MET D C 1
ATOM 12045 O O . MET D 1 34 ? -0.552 17.932 11.150 1.00 30.58 34 MET D O 1
ATOM 12050 N N . ILE D 1 35 ? 0.338 16.287 12.412 1.00 23.32 35 ILE D N 1
ATOM 12051 C CA . ILE D 1 35 ? 1.550 17.015 12.717 1.00 25.49 35 ILE D CA 1
ATOM 12052 C C . ILE D 1 35 ? 2.744 16.291 12.221 1.00 26.35 35 ILE D C 1
ATOM 12053 O O . ILE D 1 35 ? 2.684 15.077 11.984 1.00 28.89 35 ILE D O 1
ATOM 12058 N N . ASN D 1 36 ? 3.804 17.065 11.972 1.00 25.72 36 ASN D N 1
ATOM 12059 C CA . ASN D 1 36 ? 5.113 16.538 11.573 1.00 29.21 36 ASN D CA 1
ATOM 12060 C C . ASN D 1 36 ? 6.197 17.401 12.226 1.00 27.85 36 ASN D C 1
ATOM 12061 O O . ASN D 1 36 ? 6.116 18.603 12.181 1.00 28.50 36 ASN D O 1
ATOM 12066 N N . ARG D 1 37 ? 7.205 16.758 12.791 1.00 27.15 37 ARG D N 1
ATOM 12067 C CA . ARG D 1 37 ? 8.356 17.388 13.468 1.00 32.09 37 ARG D CA 1
ATOM 12068 C C . ARG D 1 37 ? 9.152 18.292 12.508 1.00 32.07 37 ARG D C 1
ATOM 12069 O O . ARG D 1 37 ? 9.643 19.321 12.913 1.00 31.92 37 ARG D O 1
ATOM 12071 N N . TRP D 1 38 ? 9.294 17.876 11.254 1.00 28.08 38 TRP D N 1
ATOM 12072 C CA . TRP D 1 38 ? 10.238 18.535 10.330 1.00 30.22 38 TRP D CA 1
ATOM 12073 C C . TRP D 1 38 ? 9.537 19.610 9.523 1.00 27.98 38 TRP D C 1
ATOM 12074 O O . TRP D 1 38 ? 8.320 19.754 9.586 1.00 26.60 38 TRP D O 1
ATOM 12085 N N . ARG D 1 39 ? 10.347 20.366 8.803 1.00 27.30 39 ARG D N 1
ATOM 12086 C CA . ARG D 1 39 ? 9.934 21.528 8.043 1.00 29.72 39 ARG D CA 1
ATOM 12087 C C . ARG D 1 39 ? 9.190 21.125 6.769 1.00 27.49 39 ARG D C 1
ATOM 12088 O O . ARG D 1 39 ? 8.310 21.845 6.317 1.00 31.33 39 ARG D O 1
ATOM 12096 N N . SER D 1 40 ? 9.556 19.983 6.187 1.00 29.11 40 SER D N 1
ATOM 12097 C CA . SER D 1 40 ? 9.073 19.577 4.859 1.00 29.09 40 SER D CA 1
ATOM 12098 C C . SER D 1 40 ? 8.642 18.140 4.827 1.00 29.23 40 SER D C 1
ATOM 12099 O O . SER D 1 40 ? 8.781 17.386 5.806 1.00 29.73 40 SER D O 1
ATOM 12102 N N . THR D 1 41 ? 8.099 17.756 3.679 1.00 26.75 41 THR D N 1
ATOM 12103 C CA . THR D 1 41 ? 7.939 16.349 3.350 1.00 27.96 41 THR D CA 1
ATOM 12104 C C . THR D 1 41 ? 9.323 15.724 3.101 1.00 28.21 41 THR D C 1
ATOM 12105 O O . THR D 1 41 ? 10.374 16.402 3.052 1.00 30.71 41 THR D O 1
ATOM 12109 N N . SER D 1 42 ? 9.338 14.415 3.042 1.00 34.09 42 SER D N 1
ATOM 12110 C CA . SER D 1 42 ? 10.586 13.668 3.041 1.00 37.38 42 SER D CA 1
ATOM 12111 C C . SER D 1 42 ? 11.383 14.037 1.787 1.00 33.86 42 SER D C 1
ATOM 12112 O O . SER D 1 42 ? 10.859 13.952 0.708 1.00 36.93 42 SER D O 1
ATOM 12115 N N . PRO D 1 43 ? 12.662 14.427 1.933 1.00 34.59 43 PRO D N 1
ATOM 12116 C CA . PRO D 1 43 ? 13.444 14.808 0.757 1.00 38.23 43 PRO D CA 1
ATOM 12117 C C . PRO D 1 43 ? 14.149 13.676 0.005 1.00 42.72 43 PRO D C 1
ATOM 12118 O O . PRO D 1 43 ? 14.469 13.830 -1.161 1.00 51.89 43 PRO D O 1
ATOM 12122 N N . GLY D 1 44 ? 14.394 12.563 0.649 1.00 49.64 44 GLY D N 1
ATOM 12123 C CA . GLY D 1 44 ? 15.411 11.649 0.131 1.00 58.16 44 GLY D CA 1
ATOM 12124 C C . GLY D 1 44 ? 14.912 10.772 -0.996 1.00 65.51 44 GLY D C 1
ATOM 12125 O O . GLY D 1 44 ? 13.681 10.716 -1.255 1.00 59.01 44 GLY D O 1
ATOM 12126 N N . PRO D 1 45 ? 15.860 10.082 -1.679 1.00 67.23 45 PRO D N 1
ATOM 12127 C CA . PRO D 1 45 ? 15.395 8.885 -2.369 1.00 69.00 45 PRO D CA 1
ATOM 12128 C C . PRO D 1 45 ? 15.026 7.901 -1.236 1.00 62.01 45 PRO D C 1
ATOM 12129 O O . PRO D 1 45 ? 15.819 7.705 -0.304 1.00 54.61 45 PRO D O 1
ATOM 12133 N N . ARG D 1 46 ? 13.786 7.417 -1.259 1.00 53.75 46 ARG D N 1
ATOM 12134 C CA . ARG D 1 46 ? 13.357 6.378 -0.382 1.00 48.73 46 ARG D CA 1
ATOM 12135 C C . ARG D 1 46 ? 12.491 5.512 -1.290 1.00 41.02 46 ARG D C 1
ATOM 12136 O O . ARG D 1 46 ? 12.952 5.023 -2.301 1.00 34.82 46 ARG D O 1
ATOM 12144 N N . SER D 1 47 ? 11.223 5.332 -0.944 1.00 39.04 47 SER D N 1
ATOM 12145 C CA . SER D 1 47 ? 10.383 4.467 -1.717 1.00 39.80 47 SER D CA 1
ATOM 12146 C C . SER D 1 47 ? 10.181 4.956 -3.176 1.00 39.15 47 SER D C 1
ATOM 12147 O O . SER D 1 47 ? 10.327 6.157 -3.522 1.00 37.48 47 SER D O 1
ATOM 12150 N N . HIS D 1 48 ? 9.944 4.002 -4.055 1.00 34.19 48 HIS D N 1
ATOM 12151 C CA . HIS D 1 48 ? 9.524 4.351 -5.356 1.00 31.63 48 HIS D CA 1
ATOM 12152 C C . HIS D 1 48 ? 8.586 3.335 -6.014 1.00 30.41 48 HIS D C 1
ATOM 12153 O O . HIS D 1 48 ? 7.961 3.699 -6.977 1.00 33.15 48 HIS D O 1
ATOM 12160 N N . ILE D 1 49 ? 8.457 2.099 -5.513 1.00 26.99 49 ILE D N 1
ATOM 12161 C CA . ILE D 1 49 ? 7.577 1.106 -6.083 1.00 25.26 49 ILE D CA 1
ATOM 12162 C C . ILE D 1 49 ? 6.196 1.218 -5.446 1.00 24.45 49 ILE D C 1
ATOM 12163 O O . ILE D 1 49 ? 6.046 0.975 -4.247 1.00 23.77 49 ILE D O 1
ATOM 12168 N N . ILE D 1 50 ? 5.199 1.630 -6.236 1.00 24.90 50 ILE D N 1
ATOM 12169 C CA . ILE D 1 50 ? 3.802 1.749 -5.764 1.00 23.45 50 ILE D CA 1
ATOM 12170 C C . ILE D 1 50 ? 3.031 0.594 -6.357 1.00 24.31 50 ILE D C 1
ATOM 12171 O O . ILE D 1 50 ? 3.071 0.420 -7.597 1.00 24.53 50 ILE D O 1
ATOM 12176 N N . ASN D 1 51 ? 2.378 -0.235 -5.509 1.00 21.21 51 ASN D N 1
ATOM 12177 C CA . ASN D 1 51 ? 1.704 -1.420 -5.976 1.00 20.14 51 ASN D CA 1
ATOM 12178 C C . ASN D 1 51 ? 0.207 -1.147 -6.245 1.00 21.66 51 ASN D C 1
ATOM 12179 O O . ASN D 1 51 ? -0.293 -0.005 -6.101 1.00 21.98 51 ASN D O 1
ATOM 12184 N N . GLN D 1 52 ? -0.473 -2.161 -6.731 1.00 22.57 52 GLN D N 1
ATOM 12185 C CA . GLN D 1 52 ? -1.844 -1.999 -7.215 1.00 22.52 52 GLN D CA 1
ATOM 12186 C C . GLN D 1 52 ? -2.828 -1.618 -6.111 1.00 24.18 52 GLN D C 1
ATOM 12187 O O . GLN D 1 52 ? -3.791 -0.853 -6.360 1.00 25.41 52 GLN D O 1
ATOM 12193 N N . ARG D 1 53 ? -2.626 -2.139 -4.892 1.00 23.39 53 ARG D N 1
ATOM 12194 C CA . ARG D 1 53 ? -3.537 -1.793 -3.796 1.00 23.31 53 ARG D CA 1
ATOM 12195 C C . ARG D 1 53 ? -3.444 -0.311 -3.493 1.00 21.73 53 ARG D C 1
ATOM 12196 O O . ARG D 1 53 ? -4.448 0.366 -3.298 1.00 23.80 53 ARG D O 1
ATOM 12204 N N . THR D 1 54 ? -2.240 0.242 -3.470 1.00 23.04 54 THR D N 1
ATOM 12205 C CA . THR D 1 54 ? -2.090 1.664 -3.231 1.00 21.84 54 THR D CA 1
ATOM 12206 C C . THR D 1 54 ? -2.706 2.493 -4.364 1.00 24.60 54 THR D C 1
ATOM 12207 O O . THR D 1 54 ? -3.400 3.512 -4.125 1.00 22.68 54 THR D O 1
ATOM 12211 N N . MET D 1 55 ? -2.442 2.086 -5.613 1.00 25.26 55 MET D N 1
ATOM 12212 C CA . MET D 1 55 ? -3.024 2.795 -6.737 1.00 24.73 55 MET D CA 1
ATOM 12213 C C . MET D 1 55 ? -4.591 2.708 -6.727 1.00 23.07 55 MET D C 1
ATOM 12214 O O . MET D 1 55 ? -5.261 3.670 -7.107 1.00 21.15 55 MET D O 1
ATOM 12219 N N . GLU D 1 56 ? -5.151 1.585 -6.276 1.00 22.54 56 GLU D N 1
ATOM 12220 C CA . GLU D 1 56 ? -6.604 1.475 -6.086 1.00 21.08 56 GLU D CA 1
ATOM 12221 C C . GLU D 1 56 ? -7.143 2.428 -5.074 1.00 18.40 56 GLU D C 1
ATOM 12222 O O . GLU D 1 56 ? -8.192 3.030 -5.283 1.00 21.03 56 GLU D O 1
ATOM 12228 N N . ILE D 1 57 ? -6.431 2.637 -3.995 1.00 19.56 57 ILE D N 1
ATOM 12229 C CA . ILE D 1 57 ? -6.812 3.598 -2.985 1.00 23.12 57 ILE D CA 1
ATOM 12230 C C . ILE D 1 57 ? -6.823 5.018 -3.552 1.00 24.22 57 ILE D C 1
ATOM 12231 O O . ILE D 1 57 ? -7.795 5.769 -3.352 1.00 23.28 57 ILE D O 1
ATOM 12236 N N . LEU D 1 58 ? -5.743 5.386 -4.228 1.00 24.02 58 LEU D N 1
ATOM 12237 C CA . LEU D 1 58 ? -5.667 6.667 -4.895 1.00 25.95 58 LEU D CA 1
ATOM 12238 C C . LEU D 1 58 ? -6.790 6.787 -5.877 1.00 22.71 58 LEU D C 1
ATOM 12239 O O . LEU D 1 58 ? -7.420 7.846 -5.968 1.00 24.83 58 LEU D O 1
ATOM 12244 N N . ARG D 1 59 ? -7.115 5.701 -6.584 1.00 24.66 59 ARG D N 1
ATOM 12245 C CA . ARG D 1 59 ? -8.239 5.766 -7.545 1.00 24.46 59 ARG D CA 1
ATOM 12246 C C . ARG D 1 59 ? -9.549 6.099 -6.820 1.00 25.27 59 ARG D C 1
ATOM 12247 O O . ARG D 1 59 ? -10.357 6.876 -7.305 1.00 27.97 59 ARG D O 1
ATOM 12255 N N . ASP D 1 60 ? -9.770 5.481 -5.680 1.00 22.89 60 ASP D N 1
ATOM 12256 C CA . ASP D 1 60 ? -11.044 5.645 -4.935 1.00 26.19 60 ASP D CA 1
ATOM 12257 C C . ASP D 1 60 ? -11.213 7.082 -4.481 1.00 25.78 60 ASP D C 1
ATOM 12258 O O . ASP D 1 60 ? -12.296 7.621 -4.507 1.00 30.00 60 ASP D O 1
ATOM 12263 N N . ILE D 1 61 ? -10.137 7.708 -4.080 1.00 27.15 61 ILE D N 1
ATOM 12264 C CA . ILE D 1 61 ? -10.207 9.062 -3.645 1.00 29.92 61 ILE D CA 1
ATOM 12265 C C . ILE D 1 61 ? -9.912 10.105 -4.736 1.00 33.68 61 ILE D C 1
ATOM 12266 O O . ILE D 1 61 ? -9.935 11.246 -4.426 1.00 39.76 61 ILE D O 1
ATOM 12271 N N . GLY D 1 62 ? -9.634 9.724 -5.982 1.00 27.94 62 GLY D N 1
ATOM 12272 C CA . GLY D 1 62 ? -9.568 10.689 -7.082 1.00 27.84 62 GLY D CA 1
ATOM 12273 C C . GLY D 1 62 ? -8.183 11.241 -7.315 1.00 30.44 62 GLY D C 1
ATOM 12274 O O . GLY D 1 62 ? -8.032 12.280 -7.946 1.00 30.49 62 GLY D O 1
ATOM 12275 N N . LEU D 1 63 ? -7.145 10.577 -6.789 1.00 27.20 63 LEU D N 1
ATOM 12276 C CA . LEU D 1 63 ? -5.757 10.970 -7.049 1.00 27.22 63 LEU D CA 1
ATOM 12277 C C . LEU D 1 63 ? -4.961 10.042 -7.983 1.00 26.36 63 LEU D C 1
ATOM 12278 O O . LEU D 1 63 ? -3.768 10.247 -8.140 1.00 26.97 63 LEU D O 1
ATOM 12283 N N . GLU D 1 64 ? -5.566 9.010 -8.549 1.00 25.00 64 GLU D N 1
ATOM 12284 C CA . GLU D 1 64 ? -4.803 8.048 -9.362 1.00 28.33 64 GLU D CA 1
ATOM 12285 C C . GLU D 1 64 ? -4.224 8.744 -10.637 1.00 31.42 64 GLU D C 1
ATOM 12286 O O . GLU D 1 64 ? -3.040 8.563 -10.927 1.00 26.48 64 GLU D O 1
ATOM 12292 N N . GLU D 1 65 ? -5.008 9.603 -11.302 1.00 32.66 65 GLU D N 1
ATOM 12293 C CA . GLU D 1 65 ? -4.529 10.266 -12.514 1.00 35.06 65 GLU D CA 1
ATOM 12294 C C . GLU D 1 65 ? -3.389 11.237 -12.184 1.00 34.25 65 GLU D C 1
ATOM 12295 O O . GLU D 1 65 ? -2.437 11.285 -12.919 1.00 34.55 65 GLU D O 1
ATOM 12301 N N . SER D 1 66 ? -3.444 11.950 -11.055 1.00 34.57 66 SER D N 1
ATOM 12302 C CA . SER D 1 66 ? -2.323 12.815 -10.658 1.00 33.07 66 SER D CA 1
ATOM 12303 C C . SER D 1 66 ? -1.081 11.995 -10.373 1.00 29.86 66 SER D C 1
ATOM 12304 O O . SER D 1 66 ? 0.034 12.387 -10.767 1.00 28.84 66 SER D O 1
ATOM 12307 N N . ALA D 1 67 ? -1.249 10.873 -9.666 1.00 26.19 67 ALA D N 1
ATOM 12308 C CA . ALA D 1 67 ? -0.099 9.985 -9.392 1.00 27.44 67 ALA D CA 1
ATOM 12309 C C . ALA D 1 67 ? 0.589 9.511 -10.698 1.00 27.26 67 ALA D C 1
ATOM 12310 O O . ALA D 1 67 ? 1.794 9.540 -10.829 1.00 28.86 67 ALA D O 1
ATOM 12312 N N . LYS D 1 68 ? -0.211 9.088 -11.661 1.00 26.25 68 LYS D N 1
ATOM 12313 C CA . LYS D 1 68 ? 0.284 8.608 -12.925 1.00 31.41 68 LYS D CA 1
ATOM 12314 C C . LYS D 1 68 ? 1.037 9.674 -13.693 1.00 32.57 68 LYS D C 1
ATOM 12315 O O . LYS D 1 68 ? 2.064 9.370 -14.261 1.00 35.66 68 LYS D O 1
ATOM 12321 N N . SER D 1 69 ? 0.549 10.899 -13.691 1.00 30.46 69 SER D N 1
ATOM 12322 C CA . SER D 1 69 ? 1.281 11.976 -14.357 1.00 34.38 69 SER D CA 1
ATOM 12323 C C . SER D 1 69 ? 2.666 12.263 -13.754 1.00 37.21 69 SER D C 1
ATOM 12324 O O . SER D 1 69 ? 3.536 12.747 -14.468 1.00 41.19 69 SER D O 1
ATOM 12327 N N . LEU D 1 70 ? 2.833 12.042 -12.449 1.00 39.22 70 LEU D N 1
ATOM 12328 C CA . LEU D 1 70 ? 4.147 12.166 -11.787 1.00 39.63 70 LEU D CA 1
ATOM 12329 C C . LEU D 1 70 ? 5.056 10.937 -11.930 1.00 41.43 70 LEU D C 1
ATOM 12330 O O . LEU D 1 70 ? 6.224 11.033 -11.622 1.00 40.26 70 LEU D O 1
ATOM 12335 N N . ALA D 1 71 ? 4.491 9.775 -12.271 1.00 34.10 71 ALA D N 1
ATOM 12336 C CA . ALA D 1 71 ? 5.185 8.510 -12.177 1.00 34.95 71 ALA D CA 1
ATOM 12337 C C . ALA D 1 71 ? 5.750 8.058 -13.513 1.00 42.43 71 ALA D C 1
ATOM 12338 O O . ALA D 1 71 ? 5.407 8.618 -14.552 1.00 50.21 71 ALA D O 1
ATOM 12340 N N . VAL D 1 72 ? 6.579 7.014 -13.454 1.00 39.68 72 VAL D N 1
ATOM 12341 C CA . VAL D 1 72 ? 7.011 6.254 -14.624 1.00 39.84 72 VAL D CA 1
ATOM 12342 C C . VAL D 1 72 ? 6.154 4.961 -14.729 1.00 40.09 72 VAL D C 1
ATOM 12343 O O . VAL D 1 72 ? 6.021 4.195 -13.767 1.00 34.40 72 VAL D O 1
ATOM 12347 N N . PRO D 1 73 ? 5.520 4.749 -15.886 1.00 45.36 73 PRO D N 1
ATOM 12348 C CA . PRO D 1 73 ? 4.691 3.565 -15.957 1.00 45.29 73 PRO D CA 1
ATOM 12349 C C . PRO D 1 73 ? 5.504 2.289 -15.950 1.00 42.41 73 PRO D C 1
ATOM 12350 O O . PRO D 1 73 ? 6.733 2.256 -16.140 1.00 40.12 73 PRO D O 1
ATOM 12354 N N . LYS D 1 74 ? 4.774 1.226 -15.697 1.00 43.47 74 LYS D N 1
ATOM 12355 C CA . LYS D 1 74 ? 5.300 -0.134 -15.573 1.00 44.54 74 LYS D CA 1
ATOM 12356 C C . LYS D 1 74 ? 6.186 -0.649 -16.757 1.00 43.20 74 LYS D C 1
ATOM 12357 O O . LYS D 1 74 ? 7.146 -1.391 -16.538 1.00 38.82 74 LYS D O 1
ATOM 12363 N N . GLU D 1 75 ? 5.835 -0.305 -17.995 1.00 44.46 75 GLU D N 1
ATOM 12364 C CA . GLU D 1 75 ? 6.650 -0.669 -19.179 1.00 50.16 75 GLU D CA 1
ATOM 12365 C C . GLU D 1 75 ? 8.128 -0.230 -19.086 1.00 46.99 75 GLU D C 1
ATOM 12366 O O . GLU D 1 75 ? 8.963 -0.771 -19.777 1.00 40.86 75 GLU D O 1
ATOM 12372 N N . TYR D 1 76 ? 8.456 0.732 -18.218 1.00 47.90 76 TYR D N 1
ATOM 12373 C CA . TYR D 1 76 ? 9.853 1.172 -18.042 1.00 46.19 76 TYR D CA 1
ATOM 12374 C C . TYR D 1 76 ? 10.511 0.676 -16.748 1.00 46.88 76 TYR D C 1
ATOM 12375 O O . TYR D 1 76 ? 11.569 1.182 -16.335 1.00 43.50 76 TYR D O 1
ATOM 12384 N N . MET D 1 77 ? 9.930 -0.344 -16.124 1.00 44.45 77 MET D N 1
ATOM 12385 C CA . MET D 1 77 ? 10.460 -0.860 -14.831 1.00 51.35 77 MET D CA 1
ATOM 12386 C C . MET D 1 77 ? 11.073 -2.294 -14.928 1.00 45.12 77 MET D C 1
ATOM 12387 O O . MET D 1 77 ? 11.723 -2.766 -14.005 1.00 50.99 77 MET D O 1
ATOM 12392 N N . GLY D 1 78 ? 10.845 -2.983 -16.036 1.00 48.80 78 GLY D N 1
ATOM 12393 C CA . GLY D 1 78 ? 11.152 -4.420 -16.154 1.00 45.91 78 GLY D CA 1
ATOM 12394 C C . GLY D 1 78 ? 12.590 -4.923 -16.239 1.00 42.31 78 GLY D C 1
ATOM 12395 O O . GLY D 1 78 ? 12.853 -6.097 -15.833 1.00 40.38 78 GLY D O 1
ATOM 12396 N N . GLU D 1 79 ? 13.528 -4.084 -16.707 1.00 35.23 79 GLU D N 1
ATOM 12397 C CA . GLU D 1 79 ? 14.851 -4.604 -17.058 1.00 35.93 79 GLU D CA 1
ATOM 12398 C C . GLU D 1 79 ? 15.811 -4.615 -15.868 1.00 33.08 79 GLU D C 1
ATOM 12399 O O . GLU D 1 79 ? 16.537 -3.619 -15.639 1.00 30.99 79 GLU D O 1
ATOM 12405 N N . HIS D 1 80 ? 15.811 -5.666 -15.071 1.00 29.86 80 HIS D N 1
ATOM 12406 C CA . HIS D 1 80 ? 16.819 -5.775 -14.031 1.00 33.05 80 HIS D CA 1
ATOM 12407 C C . HIS D 1 80 ? 18.050 -6.543 -14.545 1.00 33.70 80 HIS D C 1
ATOM 12408 O O . HIS D 1 80 ? 17.910 -7.599 -15.169 1.00 28.89 80 HIS D O 1
ATOM 12415 N N . VAL D 1 81 ? 19.224 -5.949 -14.323 1.00 31.61 81 VAL D N 1
ATOM 12416 C CA . VAL D 1 81 ? 20.493 -6.425 -14.864 1.00 31.52 81 VAL D CA 1
ATOM 12417 C C . VAL D 1 81 ? 21.412 -6.865 -13.756 1.00 33.00 81 VAL D C 1
ATOM 12418 O O . VAL D 1 81 ? 21.608 -6.126 -12.791 1.00 38.91 81 VAL D O 1
ATOM 12422 N N . TYR D 1 82 ? 21.985 -8.063 -13.871 1.00 28.62 82 TYR D N 1
ATOM 12423 C CA . TYR D 1 82 ? 22.933 -8.585 -12.870 1.00 31.16 82 TYR D CA 1
ATOM 12424 C C . TYR D 1 82 ? 24.306 -8.535 -13.498 1.00 33.60 82 TYR D C 1
ATOM 12425 O O . TYR D 1 82 ? 24.503 -9.031 -14.630 1.00 32.07 82 TYR D O 1
ATOM 12434 N N . ALA D 1 83 ? 25.238 -7.907 -12.809 1.00 35.77 83 ALA D N 1
ATOM 12435 C CA . ALA D 1 83 ? 26.570 -7.637 -13.395 1.00 35.68 83 ALA D CA 1
ATOM 12436 C C . ALA D 1 83 ? 27.623 -7.450 -12.330 1.00 36.98 83 ALA D C 1
ATOM 12437 O O . ALA D 1 83 ? 27.325 -7.495 -11.153 1.00 37.86 83 ALA D O 1
ATOM 12439 N N . THR D 1 84 ? 28.877 -7.354 -12.760 1.00 39.67 84 THR D N 1
ATOM 12440 C CA . THR D 1 84 ? 29.989 -7.143 -11.864 1.00 41.99 84 THR D CA 1
ATOM 12441 C C . THR D 1 84 ? 30.096 -5.648 -11.619 1.00 42.93 84 THR D C 1
ATOM 12442 O O . THR D 1 84 ? 30.440 -5.229 -10.554 1.00 45.46 84 THR D O 1
ATOM 12446 N N . SER D 1 85 ? 29.806 -4.865 -12.638 1.00 39.84 85 SER D N 1
ATOM 12447 C CA . SER D 1 85 ? 29.806 -3.434 -12.549 1.00 46.61 85 SER D CA 1
ATOM 12448 C C . SER D 1 85 ? 29.148 -2.974 -13.830 1.00 43.53 85 SER D C 1
ATOM 12449 O O . SER D 1 85 ? 28.962 -3.772 -14.732 1.00 42.51 85 SER D O 1
ATOM 12452 N N . LEU D 1 86 ? 28.842 -1.689 -13.933 1.00 43.18 86 LEU D N 1
ATOM 12453 C CA . LEU D 1 86 ? 28.138 -1.153 -15.095 1.00 43.82 86 LEU D CA 1
ATOM 12454 C C . LEU D 1 86 ? 28.888 -1.353 -16.417 1.00 49.29 86 LEU D C 1
ATOM 12455 O O . LEU D 1 86 ? 28.268 -1.569 -17.452 1.00 50.89 86 LEU D O 1
ATOM 12460 N N . ALA D 1 87 ? 30.209 -1.237 -16.382 1.00 53.18 87 ALA D N 1
ATOM 12461 C CA . ALA D 1 87 ? 31.053 -1.386 -17.570 1.00 51.53 87 ALA D CA 1
ATOM 12462 C C . ALA D 1 87 ? 31.563 -2.822 -17.717 1.00 51.50 87 ALA D C 1
ATOM 12463 O O . ALA D 1 87 ? 32.010 -3.197 -18.790 1.00 49.28 87 ALA D O 1
ATOM 12465 N N . GLY D 1 88 ? 31.496 -3.617 -16.652 1.00 45.44 88 GLY D N 1
ATOM 12466 C CA . GLY D 1 88 ? 31.933 -5.020 -16.707 1.00 44.12 88 GLY D CA 1
ATOM 12467 C C . GLY D 1 88 ? 31.016 -5.965 -17.487 1.00 42.56 88 GLY D C 1
ATOM 12468 O O . GLY D 1 88 ? 30.250 -5.558 -18.354 1.00 49.84 88 GLY D O 1
ATOM 12469 N N . GLU D 1 89 ? 31.128 -7.252 -17.195 1.00 43.30 89 GLU D N 1
ATOM 12470 C CA . GLU D 1 89 ? 30.382 -8.267 -17.907 1.00 43.62 89 GLU D CA 1
ATOM 12471 C C . GLU D 1 89 ? 29.017 -8.411 -17.254 1.00 39.21 89 GLU D C 1
ATOM 12472 O O . GLU D 1 89 ? 28.884 -8.323 -16.024 1.00 43.46 89 GLU D O 1
ATOM 12474 N N . GLU D 1 90 ? 28.007 -8.606 -18.085 1.00 33.73 90 GLU D N 1
ATOM 12475 C CA . GLU D 1 90 ? 26.644 -8.840 -17.628 1.00 33.81 90 GLU D CA 1
ATOM 12476 C C . GLU D 1 90 ? 26.423 -10.345 -17.400 1.00 32.26 90 GLU D C 1
ATOM 12477 O O . GLU D 1 90 ? 26.686 -11.145 -18.298 1.00 33.70 90 GLU D O 1
ATOM 12483 N N . PHE D 1 91 ? 25.999 -10.734 -16.204 1.00 24.12 91 PHE D N 1
ATOM 12484 C CA . PHE D 1 91 ? 25.647 -12.132 -15.953 1.00 27.99 91 PHE D CA 1
ATOM 12485 C C . PHE D 1 91 ? 24.336 -12.531 -16.693 1.00 28.35 91 PHE D C 1
ATOM 12486 O O . PHE D 1 91 ? 24.197 -13.666 -17.124 1.00 26.28 91 PHE D O 1
ATOM 12494 N N . GLY D 1 92 ? 23.382 -11.605 -16.757 1.00 26.08 92 GLY D N 1
ATOM 12495 C CA . GLY D 1 92 ? 22.062 -11.837 -17.327 1.00 26.22 92 GLY D CA 1
ATOM 12496 C C . GLY D 1 92 ? 21.024 -10.870 -16.740 1.00 26.01 92 GLY D C 1
ATOM 12497 O O . GLY D 1 92 ? 21.363 -9.990 -15.943 1.00 25.09 92 GLY D O 1
ATOM 12498 N N . ARG D 1 93 ? 19.795 -11.004 -17.206 1.00 25.40 93 ARG D N 1
ATOM 12499 C CA . ARG D 1 93 ? 18.697 -10.106 -16.842 1.00 24.85 93 ARG D CA 1
ATOM 12500 C C . ARG D 1 93 ? 17.520 -10.932 -16.452 1.00 28.25 93 ARG D C 1
ATOM 12501 O O . ARG D 1 93 ? 17.429 -12.127 -16.799 1.00 23.65 93 ARG D O 1
ATOM 12509 N N . ILE D 1 94 ? 16.601 -10.258 -15.762 1.00 30.61 94 ILE D N 1
ATOM 12510 C CA . ILE D 1 94 ? 15.440 -10.871 -15.137 1.00 35.28 94 ILE D CA 1
ATOM 12511 C C . ILE D 1 94 ? 14.283 -9.876 -15.392 1.00 32.57 94 ILE D C 1
ATOM 12512 O O . ILE D 1 94 ? 14.519 -8.661 -15.410 1.00 26.42 94 ILE D O 1
ATOM 12517 N N . PRO D 1 95 ? 13.072 -10.384 -15.688 1.00 35.52 95 PRO D N 1
ATOM 12518 C CA . PRO D 1 95 ? 11.916 -9.513 -15.928 1.00 36.19 95 PRO D CA 1
ATOM 12519 C C . PRO D 1 95 ? 11.309 -9.125 -14.577 1.00 32.60 95 PRO D C 1
ATOM 12520 O O . PRO D 1 95 ? 10.451 -9.872 -13.999 1.00 37.87 95 PRO D O 1
ATOM 12524 N N . ALA D 1 96 ? 11.735 -7.989 -14.068 1.00 34.09 96 ALA D N 1
ATOM 12525 C CA . ALA D 1 96 ? 11.232 -7.474 -12.763 1.00 33.08 96 ALA D CA 1
ATOM 12526 C C . ALA D 1 96 ? 9.862 -6.752 -12.919 1.00 33.23 96 ALA D C 1
ATOM 12527 O O . ALA D 1 96 ? 9.413 -6.362 -14.027 1.00 29.09 96 ALA D O 1
ATOM 12529 N N . TRP D 1 97 ? 9.219 -6.557 -11.785 1.00 34.25 97 TRP D N 1
ATOM 12530 C CA . TRP D 1 97 ? 7.928 -5.803 -11.744 1.00 33.47 97 TRP D CA 1
ATOM 12531 C C . TRP D 1 97 ? 6.910 -6.313 -12.801 1.00 26.03 97 TRP D C 1
ATOM 12532 O O . TRP D 1 97 ? 6.246 -5.559 -13.479 1.00 23.79 97 TRP D O 1
ATOM 12543 N N . ALA D 1 98 ? 6.788 -7.625 -12.850 1.00 26.13 98 ALA D N 1
ATOM 12544 C CA . ALA D 1 98 ? 5.730 -8.310 -13.635 1.00 30.94 98 ALA D CA 1
ATOM 12545 C C . ALA D 1 98 ? 5.772 -7.932 -15.110 1.00 29.86 98 ALA D C 1
ATOM 12546 O O . ALA D 1 98 ? 4.740 -7.778 -15.742 1.00 26.57 98 ALA D O 1
ATOM 12548 N N . SER D 1 99 ? 6.982 -7.785 -15.650 1.00 29.34 99 SER D N 1
ATOM 12549 C CA . SER D 1 99 ? 7.174 -7.379 -17.061 1.00 27.44 99 SER D CA 1
ATOM 12550 C C . SER D 1 99 ? 7.143 -8.587 -18.026 1.00 25.84 99 SER D C 1
ATOM 12551 O O . SER D 1 99 ? 6.934 -8.396 -19.223 1.00 31.04 99 SER D O 1
ATOM 12554 N N . HIS D 1 100 ? 7.350 -9.804 -17.556 1.00 23.98 100 HIS D N 1
ATOM 12555 C CA . HIS D 1 100 ? 7.186 -10.984 -18.388 1.00 25.04 100 HIS D CA 1
ATOM 12556 C C . HIS D 1 100 ? 5.716 -11.058 -18.853 1.00 27.14 100 HIS D C 1
ATOM 12557 O O . HIS D 1 100 ? 4.830 -10.699 -18.081 1.00 27.70 100 HIS D O 1
ATOM 12564 N N . PRO D 1 101 ? 5.445 -11.455 -20.122 1.00 27.47 101 PRO D N 1
ATOM 12565 C CA . PRO D 1 101 ? 4.066 -11.364 -20.587 1.00 26.20 101 PRO D CA 1
ATOM 12566 C C . PRO D 1 101 ? 3.026 -12.095 -19.734 1.00 24.89 101 PRO D C 1
ATOM 12567 O O . PRO D 1 101 ? 1.927 -11.591 -19.554 1.00 22.73 101 PRO D O 1
ATOM 12571 N N . GLN D 1 102 ? 3.372 -13.256 -19.186 1.00 23.92 102 GLN D N 1
ATOM 12572 C CA . GLN D 1 102 ? 2.423 -13.989 -18.310 1.00 24.82 102 GLN D CA 1
ATOM 12573 C C . GLN D 1 102 ? 2.179 -13.284 -16.991 1.00 24.17 102 GLN D C 1
ATOM 12574 O O . GLN D 1 102 ? 1.045 -13.166 -16.532 1.00 24.33 102 GLN D O 1
ATOM 12580 N N . ALA D 1 103 ? 3.254 -12.780 -16.391 1.00 25.18 103 ALA D N 1
ATOM 12581 C CA . ALA D 1 103 ? 3.165 -12.018 -15.144 1.00 24.78 103 ALA D CA 1
ATOM 12582 C C . ALA D 1 103 ? 2.385 -10.730 -15.370 1.00 24.09 103 ALA D C 1
ATOM 12583 O O . ALA D 1 103 ? 1.569 -10.317 -14.542 1.00 20.79 103 ALA D O 1
ATOM 12585 N N . HIS D 1 104 ? 2.560 -10.134 -16.529 1.00 22.39 104 HIS D N 1
ATOM 12586 C CA . HIS D 1 104 ? 1.811 -8.947 -16.879 1.00 21.64 104 HIS D CA 1
ATOM 12587 C C . HIS D 1 104 ? 0.291 -9.202 -17.019 1.00 22.09 104 HIS D C 1
ATOM 12588 O O . HIS D 1 104 ? -0.531 -8.424 -16.551 1.00 26.20 104 HIS D O 1
ATOM 12595 N N . ALA D 1 105 ? -0.060 -10.310 -17.629 1.00 21.44 105 ALA D N 1
ATOM 12596 C CA . ALA D 1 105 ? -1.455 -10.695 -17.748 1.00 24.48 105 ALA D CA 1
ATOM 12597 C C . ALA D 1 105 ? -2.108 -10.878 -16.352 1.00 25.31 105 ALA D C 1
ATOM 12598 O O . ALA D 1 105 ? -3.218 -10.430 -16.152 1.00 27.22 105 ALA D O 1
ATOM 12600 N N . GLU D 1 106 ? -1.406 -11.566 -15.454 1.00 22.67 106 GLU D N 1
ATOM 12601 C CA . GLU D 1 106 ? -1.867 -11.856 -14.113 1.00 23.79 106 GLU D CA 1
ATOM 12602 C C . GLU D 1 106 ? -2.062 -10.524 -13.389 1.00 22.95 106 GLU D C 1
ATOM 12603 O O . GLU D 1 106 ? -3.019 -10.297 -12.640 1.00 23.92 106 GLU D O 1
ATOM 12609 N N . HIS D 1 107 ? -1.197 -9.601 -13.691 1.00 22.35 107 HIS D N 1
ATOM 12610 C CA . HIS D 1 107 ? -1.250 -8.278 -13.122 1.00 26.49 107 HIS D CA 1
ATOM 12611 C C . HIS D 1 107 ? -2.490 -7.439 -13.589 1.00 26.65 107 HIS D C 1
ATOM 12612 O O . HIS D 1 107 ? -3.280 -6.882 -12.754 1.00 25.77 107 HIS D O 1
ATOM 12619 N N . GLU D 1 108 ? -2.718 -7.434 -14.904 1.00 24.15 108 GLU D N 1
ATOM 12620 C CA . GLU D 1 108 ? -3.860 -6.773 -15.470 1.00 25.29 108 GLU D CA 1
ATOM 12621 C C . GLU D 1 108 ? -5.178 -7.369 -14.980 1.00 24.32 108 GLU D C 1
ATOM 12622 O O . GLU D 1 108 ? -6.108 -6.630 -14.745 1.00 28.04 108 GLU D O 1
ATOM 12628 N N . LEU D 1 109 ? -5.256 -8.693 -14.846 1.00 21.47 109 LEU D N 1
ATOM 12629 C CA . LEU D 1 109 ? -6.494 -9.327 -14.478 1.00 22.90 109 LEU D CA 1
ATOM 12630 C C . LEU D 1 109 ? -6.894 -9.017 -13.014 1.00 23.69 109 LEU D C 1
ATOM 12631 O O . LEU D 1 109 ? -8.081 -9.014 -12.699 1.00 24.34 109 LEU D O 1
ATOM 12636 N N . ALA D 1 110 ? -5.909 -8.677 -12.165 1.00 20.87 110 ALA D N 1
ATOM 12637 C CA . ALA D 1 110 ? -6.107 -8.554 -10.768 1.00 21.30 110 ALA D CA 1
ATOM 12638 C C . ALA D 1 110 ? -6.732 -7.207 -10.324 1.00 22.39 110 ALA D C 1
ATOM 12639 O O . ALA D 1 110 ? -7.345 -7.169 -9.289 1.00 23.27 110 ALA D O 1
ATOM 12641 N N . SER D 1 111 ? -6.563 -6.141 -11.101 1.00 23.20 111 SER D N 1
ATOM 12642 C CA . SER D 1 111 ? -6.858 -4.804 -10.669 1.00 22.99 111 SER D CA 1
ATOM 12643 C C . SER D 1 111 ? -7.040 -3.902 -11.882 1.00 25.84 111 SER D C 1
ATOM 12644 O O . SER D 1 111 ? -6.439 -4.143 -12.911 1.00 24.24 111 SER D O 1
ATOM 12647 N N . PRO D 1 112 ? -7.820 -2.805 -11.750 1.00 23.80 112 PRO D N 1
ATOM 12648 C CA . PRO D 1 112 ? -7.785 -1.789 -12.783 1.00 23.07 112 PRO D CA 1
ATOM 12649 C C . PRO D 1 112 ? -6.487 -0.977 -12.774 1.00 22.86 112 PRO D C 1
ATOM 12650 O O . PRO D 1 112 ? -6.226 -0.251 -13.731 1.00 22.99 112 PRO D O 1
ATOM 12654 N N . SER D 1 113 ? -5.731 -1.037 -11.675 1.00 19.70 113 SER D N 1
ATOM 12655 C CA . SER D 1 113 ? -4.523 -0.286 -11.484 1.00 20.00 113 SER D CA 1
ATOM 12656 C C . SER D 1 113 ? -3.279 -1.096 -11.773 1.00 20.84 113 SER D C 1
ATOM 12657 O O . SER D 1 113 ? -3.348 -2.323 -11.960 1.00 22.24 113 SER D O 1
ATOM 12660 N N . ARG D 1 114 ? -2.144 -0.393 -11.858 1.00 22.82 114 ARG D N 1
ATOM 12661 C CA . ARG D 1 114 ? -0.855 -0.961 -12.273 1.00 23.90 114 ARG D CA 1
ATOM 12662 C C . ARG D 1 114 ? 0.293 -0.451 -11.401 1.00 21.27 114 ARG D C 1
ATOM 12663 O O . ARG D 1 114 ? 0.229 0.621 -10.888 1.00 23.09 114 ARG D O 1
ATOM 12671 N N . TYR D 1 115 ? 1.341 -1.252 -11.277 1.00 19.16 115 TYR D N 1
ATOM 12672 C CA . TYR D 1 115 ? 2.579 -0.810 -10.708 1.00 20.88 115 TYR D CA 1
ATOM 12673 C C . TYR D 1 115 ? 2.930 0.530 -11.340 1.00 25.42 115 TYR D C 1
ATOM 12674 O O . TYR D 1 115 ? 2.735 0.744 -12.549 1.00 24.14 115 TYR D O 1
ATOM 12683 N N . CYS D 1 116 ? 3.536 1.400 -10.562 1.00 27.34 116 CYS D N 1
ATOM 12684 C CA . CYS D 1 116 ? 4.287 2.477 -11.155 1.00 32.53 116 CYS D CA 1
ATOM 12685 C C . CYS D 1 116 ? 5.453 2.916 -10.298 1.00 33.47 116 CYS D C 1
ATOM 12686 O O . CYS D 1 116 ? 5.527 2.593 -9.104 1.00 30.86 116 CYS D O 1
ATOM 12689 N N . ASP D 1 117 ? 6.359 3.671 -10.912 1.00 29.50 117 ASP D N 1
ATOM 12690 C CA . ASP D 1 117 ? 7.535 4.106 -10.214 1.00 29.86 117 ASP D CA 1
ATOM 12691 C C . ASP D 1 117 ? 7.371 5.574 -9.883 1.00 26.50 117 ASP D C 1
ATOM 12692 O O . ASP D 1 117 ? 7.402 6.410 -10.756 1.00 29.04 117 ASP D O 1
ATOM 12697 N N . LEU D 1 118 ? 7.124 5.885 -8.626 1.00 28.95 118 LEU D N 1
ATOM 12698 C CA . LEU D 1 118 ? 6.773 7.224 -8.214 1.00 27.14 118 LEU D CA 1
ATOM 12699 C C . LEU D 1 118 ? 7.530 7.500 -6.928 1.00 29.96 118 LEU D C 1
ATOM 12700 O O . LEU D 1 118 ? 7.206 6.971 -5.893 1.00 30.85 118 LEU D O 1
ATOM 12705 N N . PRO D 1 119 ? 8.588 8.299 -7.007 1.00 31.28 119 PRO D N 1
ATOM 12706 C CA . PRO D 1 119 ? 9.368 8.563 -5.812 1.00 34.55 119 PRO D CA 1
ATOM 12707 C C . PRO D 1 119 ? 8.546 9.113 -4.655 1.00 31.78 119 PRO D C 1
ATOM 12708 O O . PRO D 1 119 ? 7.596 9.910 -4.833 1.00 27.43 119 PRO D O 1
ATOM 12712 N N . GLN D 1 120 ? 8.882 8.653 -3.456 1.00 31.79 120 GLN D N 1
ATOM 12713 C CA . GLN D 1 120 ? 8.181 9.113 -2.239 1.00 32.33 120 GLN D CA 1
ATOM 12714 C C . GLN D 1 120 ? 8.270 10.659 -2.133 1.00 31.88 120 GLN D C 1
ATOM 12715 O O . GLN D 1 120 ? 7.365 11.308 -1.624 1.00 29.94 120 GLN D O 1
ATOM 12721 N N . LEU D 1 121 ? 9.373 11.225 -2.621 1.00 31.10 121 LEU D N 1
ATOM 12722 C CA . LEU D 1 121 ? 9.571 12.686 -2.748 1.00 30.49 121 LEU D CA 1
ATOM 12723 C C . LEU D 1 121 ? 8.378 13.413 -3.375 1.00 30.66 121 LEU D C 1
ATOM 12724 O O . LEU D 1 121 ? 8.068 14.530 -2.980 1.00 29.13 121 LEU D O 1
ATOM 12729 N N . TYR D 1 122 ? 7.731 12.827 -4.381 1.00 30.21 122 TYR D N 1
ATOM 12730 C CA . TYR D 1 122 ? 6.489 13.388 -4.951 1.00 28.78 122 TYR D CA 1
ATOM 12731 C C . TYR D 1 122 ? 5.196 12.846 -4.340 1.00 27.56 122 TYR D C 1
ATOM 12732 O O . TYR D 1 122 ? 4.192 13.550 -4.295 1.00 31.08 122 TYR D O 1
ATOM 12741 N N . PHE D 1 123 ? 5.199 11.598 -3.908 1.00 25.87 123 PHE D N 1
ATOM 12742 C CA . PHE D 1 123 ? 4.006 10.999 -3.360 1.00 27.48 123 PHE D CA 1
ATOM 12743 C C . PHE D 1 123 ? 3.550 11.786 -2.139 1.00 27.24 123 PHE D C 1
ATOM 12744 O O . PHE D 1 123 ? 2.393 12.115 -2.020 1.00 27.32 123 PHE D O 1
ATOM 12752 N N . GLU D 1 124 ? 4.474 12.097 -1.234 1.00 26.69 124 GLU D N 1
ATOM 12753 C CA . GLU D 1 124 ? 4.095 12.759 0.057 1.00 29.20 124 GLU D CA 1
ATOM 12754 C C . GLU D 1 124 ? 3.417 14.115 -0.097 1.00 28.15 124 GLU D C 1
ATOM 12755 O O . GLU D 1 124 ? 2.293 14.298 0.378 1.00 28.46 124 GLU D O 1
ATOM 12761 N N . PRO D 1 125 ? 4.018 15.060 -0.839 1.00 28.19 125 PRO D N 1
ATOM 12762 C CA . PRO D 1 125 ? 3.296 16.335 -0.986 1.00 28.42 125 PRO D CA 1
ATOM 12763 C C . PRO D 1 125 ? 1.961 16.230 -1.677 1.00 25.97 125 PRO D C 1
ATOM 12764 O O . PRO D 1 125 ? 1.076 17.022 -1.374 1.00 26.00 125 PRO D O 1
ATOM 12768 N N . MET D 1 126 ? 1.814 15.328 -2.648 1.00 24.11 126 MET D N 1
ATOM 12769 C CA . MET D 1 126 ? 0.555 15.206 -3.301 1.00 24.27 126 MET D CA 1
ATOM 12770 C C . MET D 1 126 ? -0.543 14.854 -2.250 1.00 26.24 126 MET D C 1
ATOM 12771 O O . MET D 1 126 ? -1.624 15.407 -2.278 1.00 25.50 126 MET D O 1
ATOM 12776 N N . VAL D 1 127 ? -0.276 13.913 -1.348 1.00 21.13 127 VAL D N 1
ATOM 12777 C CA . VAL D 1 127 ? -1.295 13.467 -0.380 1.00 22.44 127 VAL D CA 1
ATOM 12778 C C . VAL D 1 127 ? -1.450 14.470 0.750 1.00 23.25 127 VAL D C 1
ATOM 12779 O O . VAL D 1 127 ? -2.559 14.752 1.189 1.00 24.57 127 VAL D O 1
ATOM 12783 N N . VAL D 1 128 ? -0.351 15.056 1.208 1.00 24.12 128 VAL D N 1
ATOM 12784 C CA . VAL D 1 128 ? -0.439 16.092 2.233 1.00 23.35 128 VAL D CA 1
ATOM 12785 C C . VAL D 1 128 ? -1.264 17.306 1.747 1.00 26.36 128 VAL D C 1
ATOM 12786 O O . VAL D 1 128 ? -2.098 17.798 2.515 1.00 26.86 128 VAL D O 1
ATOM 12790 N N . SER D 1 129 ? -1.096 17.789 0.496 1.00 27.86 129 SER D N 1
ATOM 12791 C CA . SER D 1 129 ? -1.950 18.901 0.027 1.00 27.72 129 SER D CA 1
ATOM 12792 C C . SER D 1 129 ? -3.408 18.550 -0.098 1.00 25.59 129 SER D C 1
ATOM 12793 O O . SER D 1 129 ? -4.255 19.374 0.237 1.00 24.43 129 SER D O 1
ATOM 12796 N N . GLU D 1 130 ? -3.692 17.356 -0.567 1.00 26.56 130 GLU D N 1
ATOM 12797 C CA . GLU D 1 130 ? -5.055 16.863 -0.609 1.00 27.40 130 GLU D CA 1
ATOM 12798 C C . GLU D 1 130 ? -5.733 16.789 0.765 1.00 28.60 130 GLU D C 1
ATOM 12799 O O . GLU D 1 130 ? -6.901 17.157 0.914 1.00 29.46 130 GLU D O 1
ATOM 12805 N N . ALA D 1 131 ? -5.009 16.335 1.772 1.00 28.17 131 ALA D N 1
ATOM 12806 C CA . ALA D 1 131 ? -5.541 16.305 3.151 1.00 30.74 131 ALA D CA 1
ATOM 12807 C C . ALA D 1 131 ? -6.003 17.710 3.591 1.00 27.36 131 ALA D C 1
ATOM 12808 O O . ALA D 1 131 ? -7.142 17.879 4.041 1.00 24.78 131 ALA D O 1
ATOM 12810 N N . ALA D 1 132 ? -5.141 18.707 3.425 1.00 27.58 132 ALA D N 1
ATOM 12811 C CA . ALA D 1 132 ? -5.498 20.099 3.770 1.00 28.34 132 ALA D CA 1
ATOM 12812 C C . ALA D 1 132 ? -6.649 20.615 2.950 1.00 30.61 132 ALA D C 1
ATOM 12813 O O . ALA D 1 132 ? -7.580 21.224 3.487 1.00 31.02 132 ALA D O 1
ATOM 12815 N N . LEU D 1 133 ? -6.624 20.366 1.641 1.00 29.25 133 LEU D N 1
ATOM 12816 C CA . LEU D 1 133 ? -7.743 20.792 0.812 1.00 30.34 133 LEU D CA 1
ATOM 12817 C C . LEU D 1 133 ? -9.086 20.205 1.227 1.00 31.20 133 LEU D C 1
ATOM 12818 O O . LEU D 1 133 ? -10.132 20.835 1.082 1.00 28.94 133 LEU D O 1
ATOM 12823 N N . ARG D 1 134 ? -9.069 18.976 1.705 1.00 30.72 134 ARG D N 1
ATOM 12824 C CA . ARG D 1 134 ? -10.331 18.299 2.036 1.00 28.33 134 ARG D CA 1
ATOM 12825 C C . ARG D 1 134 ? -10.778 18.562 3.471 1.00 26.17 134 ARG D C 1
ATOM 12826 O O . ARG D 1 134 ? -11.856 18.244 3.836 1.00 26.41 134 ARG D O 1
ATOM 12834 N N . GLY D 1 135 ? -9.942 19.166 4.284 1.00 27.37 135 GLY D N 1
ATOM 12835 C CA . GLY D 1 135 ? -10.443 19.667 5.585 1.00 29.22 135 GLY D CA 1
ATOM 12836 C C . GLY D 1 135 ? -9.580 19.350 6.777 1.00 29.62 135 GLY D C 1
ATOM 12837 O O . GLY D 1 135 ? -9.882 19.791 7.864 1.00 31.16 135 GLY D O 1
ATOM 12838 N N . ALA D 1 136 ? -8.494 18.594 6.601 1.00 32.48 136 ALA D N 1
ATOM 12839 C CA . ALA D 1 136 ? -7.583 18.313 7.718 1.00 28.15 136 ALA D CA 1
ATOM 12840 C C . ALA D 1 136 ? -6.752 19.543 8.089 1.00 30.49 136 ALA D C 1
ATOM 12841 O O . ALA D 1 136 ? -6.271 20.235 7.206 1.00 29.79 136 ALA D O 1
ATOM 12843 N N . ASP D 1 137 ? -6.538 19.786 9.373 1.00 26.29 137 ASP D N 1
ATOM 12844 C CA . ASP D 1 137 ? -5.553 20.769 9.802 1.00 29.48 137 ASP D CA 1
ATOM 12845 C C . ASP D 1 137 ? -4.190 20.147 9.758 1.00 29.36 137 ASP D C 1
ATOM 12846 O O . ASP D 1 137 ? -3.998 19.054 10.254 1.00 25.69 137 ASP D O 1
ATOM 12851 N N . VAL D 1 138 ? -3.214 20.819 9.142 1.00 26.81 138 VAL D N 1
ATOM 12852 C CA . VAL D 1 138 ? -1.920 20.224 8.943 1.00 26.39 138 VAL D CA 1
ATOM 12853 C C . VAL D 1 138 ? -0.906 21.167 9.480 1.00 27.98 138 VAL D C 1
ATOM 12854 O O . VAL D 1 138 ? -0.889 22.324 9.091 1.00 29.75 138 VAL D O 1
ATOM 12858 N N . ARG D 1 139 ? -0.003 20.669 10.317 1.00 27.04 139 ARG D N 1
ATOM 12859 C CA . ARG D 1 139 ? 0.901 21.542 11.033 1.00 30.00 139 ARG D CA 1
ATOM 12860 C C . ARG D 1 139 ? 2.275 20.899 11.153 1.00 28.60 139 ARG D C 1
ATOM 12861 O O . ARG D 1 139 ? 2.458 19.921 11.867 1.00 27.63 139 ARG D O 1
ATOM 12869 N N . PHE D 1 140 ? 3.234 21.448 10.439 1.00 25.06 140 PHE D N 1
ATOM 12870 C CA . PHE D 1 140 ? 4.592 20.954 10.423 1.00 25.30 140 PHE D CA 1
ATOM 12871 C C . PHE D 1 140 ? 5.400 21.744 11.467 1.00 25.70 140 PHE D C 1
ATOM 12872 O O . PHE D 1 140 ? 4.862 22.620 12.122 1.00 26.93 140 PHE D O 1
ATOM 12880 N N . LEU D 1 141 ? 6.659 21.391 11.627 1.00 21.56 141 LEU D N 1
ATOM 12881 C CA . LEU D 1 141 ? 7.523 21.930 12.681 1.00 28.74 141 LEU D CA 1
ATOM 12882 C C . LEU D 1 141 ? 6.907 21.842 14.075 1.00 31.65 141 LEU D C 1
ATOM 12883 O O . LEU D 1 141 ? 7.097 22.736 14.896 1.00 34.79 141 LEU D O 1
ATOM 12888 N N . THR D 1 142 ? 6.165 20.750 14.307 1.00 33.42 142 THR D N 1
ATOM 12889 C CA . THR D 1 142 ? 5.423 20.492 15.540 1.00 30.51 142 THR D CA 1
ATOM 12890 C C . THR D 1 142 ? 5.669 19.030 15.936 1.00 34.01 142 THR D C 1
ATOM 12891 O O . THR D 1 142 ? 5.418 18.080 15.158 1.00 31.05 142 THR D O 1
ATOM 12895 N N . GLU D 1 143 ? 6.137 18.854 17.164 1.00 33.32 143 GLU D N 1
ATOM 12896 C CA . GLU D 1 143 ? 6.561 17.580 17.682 1.00 30.62 143 GLU D CA 1
ATOM 12897 C C . GLU D 1 143 ? 5.656 17.078 18.829 1.00 34.79 143 GLU D C 1
ATOM 12898 O O . GLU D 1 143 ? 5.351 17.800 19.801 1.00 37.22 143 GLU D O 1
ATOM 12904 N N . TYR D 1 144 ? 5.286 15.803 18.733 1.00 35.69 144 TYR D N 1
ATOM 12905 C CA . TYR D 1 144 ? 4.584 15.108 19.786 1.00 33.49 144 TYR D CA 1
ATOM 12906 C C . TYR D 1 144 ? 5.603 14.730 20.854 1.00 32.52 144 TYR D C 1
ATOM 12907 O O . TYR D 1 144 ? 6.621 14.122 20.541 1.00 31.82 144 TYR D O 1
ATOM 12916 N N . LEU D 1 145 ? 5.315 15.128 22.089 1.00 35.54 145 LEU D N 1
ATOM 12917 C CA . LEU D 1 145 ? 6.153 14.803 23.276 1.00 40.76 145 LEU D CA 1
ATOM 12918 C C . LEU D 1 145 ? 5.576 13.690 24.192 1.00 39.27 145 LEU D C 1
ATOM 12919 O O . LEU D 1 145 ? 6.319 12.989 24.852 1.00 37.63 145 LEU D O 1
ATOM 12924 N N . GLY D 1 146 ? 4.267 13.521 24.218 1.00 37.83 146 GLY D N 1
ATOM 12925 C CA . GLY D 1 146 ? 3.682 12.463 25.023 1.00 38.99 146 GLY D CA 1
ATOM 12926 C C . GLY D 1 146 ? 2.208 12.727 25.133 1.00 39.75 146 GLY D C 1
ATOM 12927 O O . GLY D 1 146 ? 1.743 13.728 24.602 1.00 35.08 146 GLY D O 1
ATOM 12928 N N . HIS D 1 147 ? 1.471 11.811 25.762 1.00 38.36 147 HIS D N 1
ATOM 12929 C CA . HIS D 1 147 ? 0.058 12.016 26.014 1.00 40.52 147 HIS D CA 1
ATOM 12930 C C . HIS D 1 147 ? -0.384 11.269 27.264 1.00 42.61 147 HIS D C 1
ATOM 12931 O O . HIS D 1 147 ? 0.327 10.405 27.746 1.00 42.04 147 HIS D O 1
ATOM 12938 N N . VAL D 1 148 ? -1.564 11.596 27.745 1.00 42.48 148 VAL D N 1
ATOM 12939 C CA . VAL D 1 148 ? -2.225 10.829 28.787 1.00 47.52 148 VAL D CA 1
ATOM 12940 C C . VAL D 1 148 ? -3.612 10.531 28.277 1.00 43.25 148 VAL D C 1
ATOM 12941 O O . VAL D 1 148 ? -4.254 11.346 27.615 1.00 44.25 148 VAL D O 1
ATOM 12945 N N . GLU D 1 149 ? -4.083 9.355 28.605 1.00 43.60 149 GLU D N 1
ATOM 12946 C CA . GLU D 1 149 ? -5.380 8.894 28.182 1.00 47.48 149 GLU D CA 1
ATOM 12947 C C . GLU D 1 149 ? -6.324 8.745 29.363 1.00 49.80 149 GLU D C 1
ATOM 12948 O O . GLU D 1 149 ? -5.908 8.351 30.423 1.00 50.92 149 GLU D O 1
ATOM 12954 N N . ASP D 1 150 ? -7.596 9.053 29.155 1.00 52.55 150 ASP D N 1
ATOM 12955 C CA . ASP D 1 150 ? -8.640 8.805 30.146 1.00 57.29 150 ASP D CA 1
ATOM 12956 C C . ASP D 1 150 ? -9.802 8.152 29.428 1.00 56.98 150 ASP D C 1
ATOM 12957 O O . ASP D 1 150 ? -9.684 7.777 28.274 1.00 50.83 150 ASP D O 1
ATOM 12962 N N . GLN D 1 151 ? -10.920 7.990 30.096 1.00 55.42 151 GLN D N 1
ATOM 12963 C CA . GLN D 1 151 ? -11.961 7.152 29.509 1.00 62.52 151 GLN D CA 1
ATOM 12964 C C . GLN D 1 151 ? -12.761 7.857 28.390 1.00 60.57 151 GLN D C 1
ATOM 12965 O O . GLN D 1 151 ? -13.444 7.195 27.606 1.00 53.20 151 GLN D O 1
ATOM 12971 N N . ASP D 1 152 ? -12.680 9.185 28.331 1.00 52.89 152 ASP D N 1
ATOM 12972 C CA . ASP D 1 152 ? -13.376 9.959 27.304 1.00 50.16 152 ASP D CA 1
ATOM 12973 C C . ASP D 1 152 ? -12.467 10.483 26.161 1.00 43.81 152 ASP D C 1
ATOM 12974 O O . ASP D 1 152 ? -12.982 11.028 25.214 1.00 45.71 152 ASP D O 1
ATOM 12979 N N . GLY D 1 153 ? -11.157 10.259 26.229 1.00 37.61 153 GLY D N 1
ATOM 12980 C CA . GLY D 1 153 ? -10.245 10.891 25.303 1.00 40.76 153 GLY D CA 1
ATOM 12981 C C . GLY D 1 153 ? -8.797 10.856 25.669 1.00 38.19 153 GLY D C 1
ATOM 12982 O O . GLY D 1 153 ? -8.353 10.111 26.542 1.00 43.58 153 GLY D O 1
ATOM 12983 N N . VAL D 1 154 ? -8.034 11.651 24.950 1.00 36.55 154 VAL D N 1
ATOM 12984 C CA . VAL D 1 154 ? -6.594 11.684 25.071 1.00 37.32 154 VAL D CA 1
ATOM 12985 C C . VAL D 1 154 ? -6.146 13.124 25.036 1.00 35.81 154 VAL D C 1
ATOM 12986 O O . VAL D 1 154 ? -6.756 13.931 24.371 1.00 40.40 154 VAL D O 1
ATOM 12990 N N . THR D 1 155 ? -5.101 13.441 25.792 1.00 42.07 155 THR D N 1
ATOM 12991 C CA . THR D 1 155 ? -4.548 14.801 25.880 1.00 42.86 155 THR D CA 1
ATOM 12992 C C . THR D 1 155 ? -3.063 14.674 25.588 1.00 42.82 155 THR D C 1
ATOM 12993 O O . THR D 1 155 ? -2.356 13.976 26.298 1.00 42.54 155 THR D O 1
ATOM 12997 N N . ALA D 1 156 ? -2.600 15.318 24.512 1.00 39.20 156 ALA D N 1
ATOM 12998 C CA . ALA D 1 156 ? -1.200 15.229 24.091 1.00 31.65 156 ALA D CA 1
ATOM 12999 C C . ALA D 1 156 ? -0.481 16.538 24.266 1.00 32.95 156 ALA D C 1
ATOM 13000 O O . ALA D 1 156 ? -1.101 17.589 24.145 1.00 37.98 156 ALA D O 1
ATOM 13002 N N . ARG D 1 157 ? 0.824 16.478 24.539 1.00 33.48 157 ARG D N 1
ATOM 13003 C CA . ARG D 1 157 ? 1.664 17.664 24.635 1.00 37.18 157 ARG D CA 1
ATOM 13004 C C . ARG D 1 157 ? 2.521 17.787 23.371 1.00 36.62 157 ARG D C 1
ATOM 13005 O O . ARG D 1 157 ? 3.202 16.844 22.992 1.00 35.23 157 ARG D O 1
ATOM 13007 N N . LEU D 1 158 ? 2.469 18.963 22.746 1.00 35.78 158 LEU D N 1
ATOM 13008 C CA . LEU D 1 158 ? 3.207 19.238 21.514 1.00 35.83 158 LEU D CA 1
ATOM 13009 C C . LEU D 1 158 ? 4.176 20.381 21.745 1.00 34.37 158 LEU D C 1
ATOM 13010 O O . LEU D 1 158 ? 3.876 21.292 22.517 1.00 37.78 158 LEU D O 1
ATOM 13015 N N . LEU D 1 159 ? 5.309 20.327 21.062 1.00 31.96 159 LEU D N 1
ATOM 13016 C CA . LEU D 1 159 ? 6.312 21.368 21.042 1.00 34.14 159 LEU D CA 1
ATOM 13017 C C . LEU D 1 159 ? 6.308 22.000 19.666 1.00 35.78 159 LEU D C 1
ATOM 13018 O O . LEU D 1 159 ? 6.512 21.304 18.673 1.00 34.86 159 LEU D O 1
ATOM 13023 N N . ASP D 1 160 ? 6.074 23.304 19.616 1.00 35.72 160 ASP D N 1
ATOM 13024 C CA . ASP D 1 160 ? 6.100 24.070 18.354 1.00 36.65 160 ASP D CA 1
ATOM 13025 C C . ASP D 1 160 ? 7.519 24.618 18.107 1.00 36.88 160 ASP D C 1
ATOM 13026 O O . ASP D 1 160 ? 8.024 25.443 18.862 1.00 37.31 160 ASP D O 1
ATOM 13031 N N . HIS D 1 161 ? 8.172 24.131 17.061 1.00 33.54 161 HIS D N 1
ATOM 13032 C CA . HIS D 1 161 ? 9.518 24.541 16.746 1.00 33.43 161 HIS D CA 1
ATOM 13033 C C . HIS D 1 161 ? 9.626 25.890 16.006 1.00 36.28 161 HIS D C 1
ATOM 13034 O O . HIS D 1 161 ? 10.718 26.317 15.731 1.00 41.48 161 HIS D O 1
ATOM 13041 N N . VAL D 1 162 ? 8.527 26.550 15.660 1.00 38.69 162 VAL D N 1
ATOM 13042 C CA . VAL D 1 162 ? 8.599 27.906 15.143 1.00 41.66 162 VAL D CA 1
ATOM 13043 C C . VAL D 1 162 ? 8.578 28.895 16.311 1.00 42.61 162 VAL D C 1
ATOM 13044 O O . VAL D 1 162 ? 9.484 29.704 16.452 1.00 46.76 162 VAL D O 1
ATOM 13048 N N . SER D 1 163 ? 7.546 28.799 17.143 1.00 45.57 163 SER D N 1
ATOM 13049 C CA . SER D 1 163 ? 7.365 29.685 18.303 1.00 51.46 163 SER D CA 1
ATOM 13050 C C . SER D 1 163 ? 8.113 29.247 19.579 1.00 49.63 163 SER D C 1
ATOM 13051 O O . SER D 1 163 ? 8.326 30.057 20.458 1.00 57.96 163 SER D O 1
ATOM 13054 N N . GLY D 1 164 ? 8.548 27.997 19.662 1.00 45.25 164 GLY D N 1
ATOM 13055 C CA . GLY D 1 164 ? 9.152 27.436 20.871 1.00 43.67 164 GLY D CA 1
ATOM 13056 C C . GLY D 1 164 ? 8.131 27.076 21.955 1.00 44.00 164 GLY D C 1
ATOM 13057 O O . GLY D 1 164 ? 8.486 26.523 22.997 1.00 47.28 164 GLY D O 1
ATOM 13058 N N . ALA D 1 165 ? 6.869 27.405 21.725 1.00 43.71 165 ALA D N 1
ATOM 13059 C CA . ALA D 1 165 ? 5.811 27.132 22.669 1.00 45.48 165 ALA D CA 1
ATOM 13060 C C . ALA D 1 165 ? 5.417 25.664 22.733 1.00 48.76 165 ALA D C 1
ATOM 13061 O O . ALA D 1 165 ? 5.439 24.940 21.734 1.00 43.25 165 ALA D O 1
ATOM 13063 N N . GLU D 1 166 ? 5.034 25.237 23.931 1.00 49.35 166 GLU D N 1
ATOM 13064 C CA . GLU D 1 166 ? 4.387 23.947 24.131 1.00 48.91 166 GLU D CA 1
ATOM 13065 C C . GLU D 1 166 ? 2.915 24.233 24.305 1.00 46.37 166 GLU D C 1
ATOM 13066 O O . GLU D 1 166 ? 2.563 25.229 24.915 1.00 48.04 166 GLU D O 1
ATOM 13072 N N . TYR D 1 167 ? 2.062 23.349 23.799 1.00 40.87 167 TYR D N 1
ATOM 13073 C CA . TYR D 1 167 ? 0.630 23.411 24.034 1.00 39.43 167 TYR D CA 1
ATOM 13074 C C . TYR D 1 167 ? 0.040 21.999 24.036 1.00 39.94 167 TYR D C 1
ATOM 13075 O O . TYR D 1 167 ? 0.705 21.043 23.645 1.00 39.57 167 TYR D O 1
ATOM 13084 N N . GLU D 1 168 ? -1.216 21.905 24.438 1.00 37.36 168 GLU D N 1
ATOM 13085 C CA . GLU D 1 168 ? -1.906 20.652 24.563 1.00 39.48 168 GLU D CA 1
ATOM 13086 C C . GLU D 1 168 ? -2.962 20.571 23.530 1.00 36.08 168 GLU D C 1
ATOM 13087 O O . GLU D 1 168 ? -3.543 21.587 23.144 1.00 37.11 168 GLU D O 1
ATOM 13093 N N . VAL D 1 169 ? -3.222 19.346 23.092 1.00 31.69 169 VAL D N 1
ATOM 13094 C CA . VAL D 1 169 ? -4.318 19.050 22.218 1.00 31.63 169 VAL D CA 1
ATOM 13095 C C . VAL D 1 169 ? -5.152 17.956 22.821 1.00 31.40 169 VAL D C 1
ATOM 13096 O O . VAL D 1 169 ? -4.639 16.917 23.226 1.00 35.52 169 VAL D O 1
ATOM 13100 N N . ARG D 1 170 ? -6.451 18.148 22.790 1.00 33.97 170 ARG D N 1
ATOM 13101 C CA . ARG D 1 170 ? -7.401 17.164 23.287 1.00 38.12 170 ARG D CA 1
ATOM 13102 C C . ARG D 1 170 ? -8.052 16.463 22.091 1.00 34.96 170 ARG D C 1
ATOM 13103 O O . ARG D 1 170 ? -8.556 17.134 21.190 1.00 40.06 170 ARG D O 1
ATOM 13111 N N . ALA D 1 171 ? -8.073 15.133 22.073 1.00 31.04 171 ALA D N 1
ATOM 13112 C CA . ALA D 1 171 ? -8.675 14.372 20.949 1.00 31.94 171 ALA D CA 1
ATOM 13113 C C . ALA D 1 171 ? -9.449 13.175 21.461 1.00 32.52 171 ALA D C 1
ATOM 13114 O O . ALA D 1 171 ? -9.201 12.708 22.585 1.00 36.70 171 ALA D O 1
ATOM 13116 N N . LYS D 1 172 ? -10.349 12.654 20.661 1.00 28.57 172 LYS D N 1
ATOM 13117 C CA . LYS D 1 172 ? -10.938 11.341 20.949 1.00 28.47 172 LYS D CA 1
ATOM 13118 C C . LYS D 1 172 ? -9.976 10.145 20.691 1.00 34.13 172 LYS D C 1
ATOM 13119 O O . LYS D 1 172 ? -9.997 9.160 21.447 1.00 29.10 172 LYS D O 1
ATOM 13125 N N . TYR D 1 173 ? -9.147 10.221 19.642 1.00 30.25 173 TYR D N 1
ATOM 13126 C CA . TYR D 1 173 ? -8.205 9.158 19.293 1.00 28.87 173 TYR D CA 1
ATOM 13127 C C . TYR D 1 173 ? -6.867 9.751 18.840 1.00 29.93 173 TYR D C 1
ATOM 13128 O O . TYR D 1 173 ? -6.832 10.865 18.311 1.00 30.36 173 TYR D O 1
ATOM 13137 N N . ILE D 1 174 ? -5.774 8.991 19.002 1.00 27.11 174 ILE D N 1
ATOM 13138 C CA . ILE D 1 174 ? -4.494 9.336 18.451 1.00 29.22 174 ILE D CA 1
ATOM 13139 C C . ILE D 1 174 ? -4.096 8.227 17.492 1.00 31.42 174 ILE D C 1
ATOM 13140 O O . ILE D 1 174 ? -4.186 7.035 17.842 1.00 30.50 174 ILE D O 1
ATOM 13145 N N . ILE D 1 175 ? -3.661 8.622 16.284 1.00 29.74 175 ILE D N 1
ATOM 13146 C CA . ILE D 1 175 ? -3.003 7.703 15.329 1.00 27.77 175 ILE D CA 1
ATOM 13147 C C . ILE D 1 175 ? -1.480 7.900 15.445 1.00 25.74 175 ILE D C 1
ATOM 13148 O O . ILE D 1 175 ? -1.000 8.987 15.259 1.00 27.12 175 ILE D O 1
ATOM 13153 N N . GLY D 1 176 ? -0.769 6.842 15.825 1.00 23.13 176 GLY D N 1
ATOM 13154 C CA . GLY D 1 176 ? 0.654 6.780 15.800 1.00 25.55 176 GLY D CA 1
ATOM 13155 C C . GLY D 1 176 ? 1.152 6.396 14.396 1.00 24.30 176 GLY D C 1
ATOM 13156 O O . GLY D 1 176 ? 1.272 5.217 14.071 1.00 27.17 176 GLY D O 1
ATOM 13157 N N . ALA D 1 177 ? 1.457 7.389 13.594 1.00 25.53 177 ALA D N 1
ATOM 13158 C CA . ALA D 1 177 ? 1.985 7.155 12.237 1.00 26.85 177 ALA D CA 1
ATOM 13159 C C . ALA D 1 177 ? 3.353 7.750 12.169 1.00 27.61 177 ALA D C 1
ATOM 13160 O O . ALA D 1 177 ? 3.742 8.441 11.204 1.00 25.39 177 ALA D O 1
ATOM 13162 N N . ASP D 1 178 ? 4.095 7.529 13.254 1.00 28.21 178 ASP D N 1
ATOM 13163 C CA . ASP D 1 178 ? 5.274 8.266 13.519 1.00 27.88 178 ASP D CA 1
ATOM 13164 C C . ASP D 1 178 ? 6.566 7.507 13.254 1.00 28.44 178 ASP D C 1
ATOM 13165 O O . ASP D 1 178 ? 7.624 7.938 13.690 1.00 29.07 178 ASP D O 1
ATOM 13170 N N . GLY D 1 179 ? 6.484 6.450 12.448 1.00 28.14 179 GLY D N 1
ATOM 13171 C CA . GLY D 1 179 ? 7.665 5.841 11.872 1.00 29.51 179 GLY D CA 1
ATOM 13172 C C . GLY D 1 179 ? 8.364 4.798 12.721 1.00 29.38 179 GLY D C 1
ATOM 13173 O O . GLY D 1 179 ? 7.848 4.366 13.778 1.00 31.11 179 GLY D O 1
ATOM 13174 N N . ALA D 1 180 ? 9.536 4.390 12.236 1.00 26.95 180 ALA D N 1
ATOM 13175 C CA . ALA D 1 180 ? 10.218 3.207 12.722 1.00 30.22 180 ALA D CA 1
ATOM 13176 C C . ALA D 1 180 ? 10.736 3.314 14.172 1.00 31.34 180 ALA D C 1
ATOM 13177 O O . ALA D 1 180 ? 11.051 2.295 14.755 1.00 39.82 180 ALA D O 1
ATOM 13179 N N . HIS D 1 181 ? 10.825 4.503 14.752 1.00 31.13 181 HIS D N 1
ATOM 13180 C CA . HIS D 1 181 ? 11.154 4.601 16.196 1.00 36.14 181 HIS D CA 1
ATOM 13181 C C . HIS D 1 181 ? 10.005 5.229 16.969 1.00 33.69 181 HIS D C 1
ATOM 13182 O O . HIS D 1 181 ? 10.212 6.023 17.854 1.00 36.21 181 HIS D O 1
ATOM 13189 N N . SER D 1 182 ? 8.778 4.869 16.598 1.00 32.01 182 SER D N 1
ATOM 13190 C CA . SER D 1 182 ? 7.572 5.516 17.092 1.00 29.57 182 SER D CA 1
ATOM 13191 C C . SER D 1 182 ? 7.555 5.717 18.611 1.00 34.44 182 SER D C 1
ATOM 13192 O O . SER D 1 182 ? 7.523 4.718 19.379 1.00 35.29 182 SER D O 1
ATOM 13195 N N . LEU D 1 183 ? 7.521 6.975 19.030 1.00 33.15 183 LEU D N 1
ATOM 13196 C CA . LEU D 1 183 ? 7.303 7.318 20.450 1.00 33.14 183 LEU D CA 1
ATOM 13197 C C . LEU D 1 183 ? 5.887 6.995 20.875 1.00 34.97 183 LEU D C 1
ATOM 13198 O O . LEU D 1 183 ? 5.657 6.599 22.007 1.00 33.75 183 LEU D O 1
ATOM 13203 N N . VAL D 1 184 ? 4.932 7.138 19.959 1.00 32.76 184 VAL D N 1
ATOM 13204 C CA . VAL D 1 184 ? 3.568 6.788 20.244 1.00 29.37 184 VAL D CA 1
ATOM 13205 C C . VAL D 1 184 ? 3.436 5.292 20.625 1.00 30.85 184 VAL D C 1
ATOM 13206 O O . VAL D 1 184 ? 2.712 4.976 21.567 1.00 30.72 184 VAL D O 1
ATOM 13210 N N . ALA D 1 185 ? 4.045 4.402 19.867 1.00 30.42 185 ALA D N 1
ATOM 13211 C CA . ALA D 1 185 ? 3.929 2.961 20.107 1.00 33.22 185 ALA D CA 1
ATOM 13212 C C . ALA D 1 185 ? 4.610 2.600 21.460 1.00 35.75 185 ALA D C 1
ATOM 13213 O O . ALA D 1 185 ? 4.149 1.732 22.182 1.00 34.59 185 ALA D O 1
ATOM 13215 N N . GLN D 1 186 ? 5.724 3.266 21.729 1.00 32.02 186 GLN D N 1
ATOM 13216 C CA . GLN D 1 186 ? 6.454 3.081 22.983 1.00 39.23 186 GLN D CA 1
ATOM 13217 C C . GLN D 1 186 ? 5.579 3.517 24.148 1.00 37.46 186 GLN D C 1
ATOM 13218 O O . GLN D 1 186 ? 5.335 2.729 25.046 1.00 36.66 186 GLN D O 1
ATOM 13224 N N . ASN D 1 187 ? 4.979 4.706 24.072 1.00 38.56 187 ASN D N 1
ATOM 13225 C CA . ASN D 1 187 ? 4.015 5.126 25.083 1.00 37.96 187 ASN D CA 1
ATOM 13226 C C . ASN D 1 187 ? 2.739 4.270 25.218 1.00 41.83 187 ASN D C 1
ATOM 13227 O O . ASN D 1 187 ? 2.158 4.215 26.287 1.00 39.47 187 ASN D O 1
ATOM 13232 N N . ALA D 1 188 ? 2.266 3.658 24.149 1.00 34.69 188 ALA D N 1
ATOM 13233 C CA . ALA D 1 188 ? 1.066 2.827 24.229 1.00 33.59 188 ALA D CA 1
ATOM 13234 C C . ALA D 1 188 ? 1.434 1.444 24.753 1.00 34.66 188 ALA D C 1
ATOM 13235 O O . ALA D 1 188 ? 0.574 0.619 24.939 1.00 36.68 188 ALA D O 1
ATOM 13237 N N . GLY D 1 189 ? 2.740 1.199 24.912 1.00 39.02 189 GLY D N 1
ATOM 13238 C CA . GLY D 1 189 ? 3.240 -0.067 25.391 1.00 40.74 189 GLY D CA 1
ATOM 13239 C C . GLY D 1 189 ? 3.022 -1.230 24.447 1.00 43.77 189 GLY D C 1
ATOM 13240 O O . GLY D 1 189 ? 2.835 -2.370 24.920 1.00 36.89 189 GLY D O 1
ATOM 13241 N N . LEU D 1 190 ? 3.035 -1.003 23.122 1.00 35.06 190 LEU D N 1
ATOM 13242 C CA . LEU D 1 190 ? 2.822 -2.137 22.206 1.00 34.57 190 LEU D CA 1
ATOM 13243 C C . LEU D 1 190 ? 3.979 -3.176 22.279 1.00 29.38 190 LEU D C 1
ATOM 13244 O O . LEU D 1 190 ? 5.135 -2.793 22.257 1.00 34.60 190 LEU D O 1
ATOM 13249 N N . PRO D 1 191 ? 3.651 -4.476 22.272 1.00 33.63 191 PRO D N 1
ATOM 13250 C CA . PRO D 1 191 ? 4.637 -5.556 22.221 1.00 36.54 191 PRO D CA 1
ATOM 13251 C C . PRO D 1 191 ? 5.092 -5.858 20.780 1.00 35.91 191 PRO D C 1
ATOM 13252 O O . PRO D 1 191 ? 4.266 -5.924 19.863 1.00 36.32 191 PRO D O 1
ATOM 13256 N N . PHE D 1 192 ? 6.392 -6.011 20.626 1.00 33.84 192 PHE D N 1
ATOM 13257 C CA . PHE D 1 192 ? 7.051 -6.308 19.363 1.00 35.20 192 PHE D CA 1
ATOM 13258 C C . PHE D 1 192 ? 7.701 -7.709 19.420 1.00 40.43 192 PHE D C 1
ATOM 13259 O O . PHE D 1 192 ? 8.118 -8.151 20.498 1.00 45.22 192 PHE D O 1
ATOM 13267 N N . GLU D 1 193 ? 7.728 -8.417 18.296 1.00 35.81 193 GLU D N 1
ATOM 13268 C CA . GLU D 1 193 ? 8.507 -9.644 18.120 1.00 37.27 193 GLU D CA 1
ATOM 13269 C C . GLU D 1 193 ? 9.331 -9.508 16.844 1.00 44.15 193 GLU D C 1
ATOM 13270 O O . GLU D 1 193 ? 9.188 -8.511 16.100 1.00 43.53 193 GLU D O 1
ATOM 13276 N N . GLY D 1 194 ? 10.225 -10.477 16.614 1.00 52.10 194 GLY D N 1
ATOM 13277 C CA . GLY D 1 194 ? 11.248 -10.435 15.543 1.00 58.60 194 GLY D CA 1
ATOM 13278 C C . GLY D 1 194 ? 12.625 -9.980 16.041 1.00 66.76 194 GLY D C 1
ATOM 13279 O O . GLY D 1 194 ? 12.718 -9.145 16.922 1.00 75.54 194 GLY D O 1
ATOM 13280 N N . GLN D 1 195 ? 13.705 -10.502 15.457 1.00 84.80 195 GLN D N 1
ATOM 13281 C CA . GLN D 1 195 ? 15.095 -10.235 15.924 1.00 82.38 195 GLN D CA 1
ATOM 13282 C C . GLN D 1 195 ? 15.344 -8.842 16.553 1.00 81.91 195 GLN D C 1
ATOM 13283 O O . GLN D 1 195 ? 15.380 -7.804 15.870 1.00 79.60 195 GLN D O 1
ATOM 13285 N N . SER D 1 203 ? 22.484 0.024 5.280 1.00 62.48 203 SER D N 1
ATOM 13286 C CA . SER D 1 203 ? 22.344 0.655 3.976 1.00 68.30 203 SER D CA 1
ATOM 13287 C C . SER D 1 203 ? 22.897 2.068 3.979 1.00 73.86 203 SER D C 1
ATOM 13288 O O . SER D 1 203 ? 22.470 2.875 4.788 1.00 81.80 203 SER D O 1
ATOM 13290 N N . ILE D 1 204 ? 23.826 2.356 3.064 1.00 77.84 204 ILE D N 1
ATOM 13291 C CA . ILE D 1 204 ? 24.242 3.729 2.717 1.00 79.05 204 ILE D CA 1
ATOM 13292 C C . ILE D 1 204 ? 23.723 4.082 1.294 1.00 75.74 204 ILE D C 1
ATOM 13293 O O . ILE D 1 204 ? 24.132 3.451 0.327 1.00 84.56 204 ILE D O 1
ATOM 13295 N N . ASN D 1 205 ? 22.803 5.053 1.174 1.00 70.55 205 ASN D N 1
ATOM 13296 C CA . ASN D 1 205 ? 22.331 5.546 -0.139 1.00 64.56 205 ASN D CA 1
ATOM 13297 C C . ASN D 1 205 ? 23.152 6.762 -0.629 1.00 71.47 205 ASN D C 1
ATOM 13298 O O . ASN D 1 205 ? 23.202 7.792 0.059 1.00 70.18 205 ASN D O 1
ATOM 13300 N N . ILE D 1 206 ? 23.787 6.652 -1.804 1.00 65.97 206 ILE D N 1
ATOM 13301 C CA . ILE D 1 206 ? 24.648 7.712 -2.340 1.00 58.63 206 ILE D CA 1
ATOM 13302 C C . ILE D 1 206 ? 24.141 8.284 -3.641 1.00 65.13 206 ILE D C 1
ATOM 13303 O O . ILE D 1 206 ? 24.240 7.636 -4.668 1.00 70.22 206 ILE D O 1
ATOM 13308 N N . GLU D 1 207 ? 23.635 9.513 -3.613 1.00 64.93 207 GLU D N 1
ATOM 13309 C CA . GLU D 1 207 ? 23.311 10.219 -4.839 1.00 66.78 207 GLU D CA 1
ATOM 13310 C C . GLU D 1 207 ? 24.605 10.716 -5.482 1.00 69.49 207 GLU D C 1
ATOM 13311 O O . GLU D 1 207 ? 25.572 11.014 -4.786 1.00 73.09 207 GLU D O 1
ATOM 13317 N N . PHE D 1 208 ? 24.594 10.817 -6.812 1.00 68.25 208 PHE D N 1
ATOM 13318 C CA . PHE D 1 208 ? 25.688 11.408 -7.583 1.00 66.56 208 PHE D CA 1
ATOM 13319 C C . PHE D 1 208 ? 25.237 11.749 -8.996 1.00 66.99 208 PHE D C 1
ATOM 13320 O O . PHE D 1 208 ? 24.155 11.338 -9.431 1.00 67.12 208 PHE D O 1
ATOM 13328 N N . SER D 1 209 ? 26.033 12.557 -9.691 1.00 67.86 209 SER D N 1
ATOM 13329 C CA . SER D 1 209 ? 25.733 12.908 -11.081 1.00 72.96 209 SER D CA 1
ATOM 13330 C C . SER D 1 209 ? 26.913 12.491 -11.947 1.00 65.85 209 SER D C 1
ATOM 13331 O O . SER D 1 209 ? 28.068 12.507 -11.489 1.00 65.07 209 SER D O 1
ATOM 13334 N N . ALA D 1 210 ? 26.604 12.096 -13.183 1.00 61.53 210 ALA D N 1
ATOM 13335 C CA . ALA D 1 210 ? 27.606 11.577 -14.129 1.00 63.07 210 ALA D CA 1
ATOM 13336 C C . ALA D 1 210 ? 26.959 11.259 -15.457 1.00 58.17 210 ALA D C 1
ATOM 13337 O O . ALA D 1 210 ? 25.761 10.982 -15.514 1.00 56.33 210 ALA D O 1
ATOM 13339 N N . ASP D 1 211 ? 27.751 11.343 -16.529 1.00 57.21 211 ASP D N 1
ATOM 13340 C CA . ASP D 1 211 ? 27.333 10.922 -17.840 1.00 57.94 211 ASP D CA 1
ATOM 13341 C C . ASP D 1 211 ? 27.833 9.521 -17.967 1.00 64.73 211 ASP D C 1
ATOM 13342 O O . ASP D 1 211 ? 29.037 9.342 -18.117 1.00 61.45 211 ASP D O 1
ATOM 13344 N N . LEU D 1 212 ? 26.919 8.541 -17.918 1.00 61.50 212 LEU D N 1
ATOM 13345 C CA . LEU D 1 212 ? 27.287 7.132 -17.986 1.00 64.77 212 LEU D CA 1
ATOM 13346 C C . LEU D 1 212 ? 26.775 6.467 -19.280 1.00 60.19 212 LEU D C 1
ATOM 13347 O O . LEU D 1 212 ? 26.759 7.077 -20.356 1.00 60.03 212 LEU D O 1
ATOM 13352 N N . ASP D 1 222 ? 17.027 -0.669 -16.479 1.00 47.16 222 ASP D N 1
ATOM 13353 C CA . ASP D 1 222 ? 16.326 0.147 -15.432 1.00 48.07 222 ASP D CA 1
ATOM 13354 C C . ASP D 1 222 ? 16.939 -0.014 -14.036 1.00 50.07 222 ASP D C 1
ATOM 13355 O O . ASP D 1 222 ? 16.916 0.934 -13.249 1.00 43.79 222 ASP D O 1
ATOM 13360 N N . MET D 1 223 ? 17.453 -1.192 -13.689 1.00 44.30 223 MET D N 1
ATOM 13361 C CA . MET D 1 223 ? 18.071 -1.375 -12.361 1.00 46.52 223 MET D CA 1
ATOM 13362 C C . MET D 1 223 ? 19.244 -2.366 -12.459 1.00 42.98 223 MET D C 1
ATOM 13363 O O . MET D 1 223 ? 19.104 -3.378 -13.106 1.00 39.17 223 MET D O 1
ATOM 13368 N N . TYR D 1 224 ? 20.365 -2.059 -11.807 1.00 39.33 224 TYR D N 1
ATOM 13369 C CA . TYR D 1 224 ? 21.572 -2.872 -11.832 1.00 35.01 224 TYR D CA 1
ATOM 13370 C C . TYR D 1 224 ? 21.860 -3.411 -10.472 1.00 32.37 224 TYR D C 1
ATOM 13371 O O . TYR D 1 224 ? 21.903 -2.662 -9.508 1.00 37.45 224 TYR D O 1
ATOM 13380 N N . TRP D 1 225 ? 22.023 -4.723 -10.376 1.00 30.32 225 TRP D N 1
ATOM 13381 C CA . TRP D 1 225 ? 22.483 -5.404 -9.168 1.00 32.59 225 TRP D CA 1
ATOM 13382 C C . TRP D 1 225 ? 23.954 -5.777 -9.422 1.00 36.32 225 TRP D C 1
ATOM 13383 O O . TRP D 1 225 ? 24.273 -6.533 -10.377 1.00 30.93 225 TRP D O 1
ATOM 13394 N N . MET D 1 226 ? 24.841 -5.211 -8.616 1.00 34.73 226 MET D N 1
ATOM 13395 C CA . MET D 1 226 ? 26.293 -5.403 -8.843 1.00 38.20 226 MET D CA 1
ATOM 13396 C C . MET D 1 226 ? 26.813 -6.375 -7.817 1.00 37.53 226 MET D C 1
ATOM 13397 O O . MET D 1 226 ? 26.600 -6.176 -6.620 1.00 39.74 226 MET D O 1
ATOM 13402 N N . PHE D 1 227 ? 27.411 -7.463 -8.289 1.00 34.20 227 PHE D N 1
ATOM 13403 C CA . PHE D 1 227 ? 27.962 -8.449 -7.405 1.00 40.73 227 PHE D CA 1
ATOM 13404 C C . PHE D 1 227 ? 29.466 -8.162 -7.314 1.00 47.82 227 PHE D C 1
ATOM 13405 O O . PHE D 1 227 ? 30.230 -8.562 -8.186 1.00 44.20 227 PHE D O 1
ATOM 13413 N N . ARG D 1 228 ? 29.891 -7.453 -6.264 1.00 50.63 228 ARG D N 1
ATOM 13414 C CA . ARG D 1 228 ? 31.239 -6.815 -6.313 1.00 60.36 228 ARG D CA 1
ATOM 13415 C C . ARG D 1 228 ? 32.371 -7.646 -5.679 1.00 46.75 228 ARG D C 1
ATOM 13416 O O . ARG D 1 228 ? 32.100 -8.664 -5.025 1.00 37.21 228 ARG D O 1
ATOM 13424 N N . GLY D 1 237 ? 27.959 -7.518 0.084 1.00 63.43 237 GLY D N 1
ATOM 13425 C CA . GLY D 1 237 ? 28.308 -8.109 -1.224 1.00 59.47 237 GLY D CA 1
ATOM 13426 C C . GLY D 1 237 ? 27.641 -7.484 -2.468 1.00 54.18 237 GLY D C 1
ATOM 13427 O O . GLY D 1 237 ? 28.281 -7.290 -3.513 1.00 53.21 237 GLY D O 1
ATOM 13428 N N . VAL D 1 238 ? 26.338 -7.215 -2.374 1.00 55.13 238 VAL D N 1
ATOM 13429 C CA . VAL D 1 238 ? 25.552 -6.735 -3.514 1.00 53.05 238 VAL D CA 1
ATOM 13430 C C . VAL D 1 238 ? 25.291 -5.244 -3.403 1.00 50.34 238 VAL D C 1
ATOM 13431 O O . VAL D 1 238 ? 24.928 -4.754 -2.349 1.00 47.39 238 VAL D O 1
ATOM 13435 N N . ALA D 1 239 ? 25.482 -4.532 -4.508 1.00 51.77 239 ALA D N 1
ATOM 13436 C CA . ALA D 1 239 ? 25.166 -3.106 -4.582 1.00 49.83 239 ALA D CA 1
ATOM 13437 C C . ALA D 1 239 ? 24.117 -2.906 -5.660 1.00 45.61 239 ALA D C 1
ATOM 13438 O O . ALA D 1 239 ? 24.049 -3.678 -6.605 1.00 41.84 239 ALA D O 1
ATOM 13440 N N . ALA D 1 240 ? 23.335 -1.849 -5.533 1.00 44.89 240 ALA D N 1
ATOM 13441 C CA . ALA D 1 240 ? 22.309 -1.530 -6.515 1.00 41.90 240 ALA D CA 1
ATOM 13442 C C . ALA D 1 240 ? 22.593 -0.164 -7.099 1.00 44.39 240 ALA D C 1
ATOM 13443 O O . ALA D 1 240 ? 23.128 0.718 -6.427 1.00 47.78 240 ALA D O 1
ATOM 13445 N N . LEU D 1 241 ? 22.233 0.012 -8.343 1.00 37.10 241 LEU D N 1
ATOM 13446 C CA . LEU D 1 241 ? 22.429 1.232 -9.000 1.00 41.64 241 LEU D CA 1
ATOM 13447 C C . LEU D 1 241 ? 21.215 1.482 -9.816 1.00 41.20 241 LEU D C 1
ATOM 13448 O O . LEU D 1 241 ? 20.745 0.572 -10.537 1.00 39.34 241 LEU D O 1
ATOM 13453 N N . ARG D 1 242 ? 20.716 2.717 -9.772 1.00 38.88 242 ARG D N 1
ATOM 13454 C CA . ARG D 1 242 ? 19.691 3.120 -10.736 1.00 42.14 242 ARG D CA 1
ATOM 13455 C C . ARG D 1 242 ? 19.629 4.600 -11.056 1.00 43.74 242 ARG D C 1
ATOM 13456 O O . ARG D 1 242 ? 20.130 5.417 -10.317 1.00 53.72 242 ARG D O 1
ATOM 13464 N N . MET D 1 243 ? 18.999 4.896 -12.177 1.00 51.39 243 MET D N 1
ATOM 13465 C CA . MET D 1 243 ? 18.449 6.217 -12.547 1.00 66.16 243 MET D CA 1
ATOM 13466 C C . MET D 1 243 ? 19.437 6.983 -13.401 1.00 69.62 243 MET D C 1
ATOM 13467 O O . MET D 1 243 ? 19.188 7.223 -14.586 1.00 77.84 243 MET D O 1
ATOM 13472 N N . ASN D 1 248 ? 21.414 12.156 -16.075 1.00 79.98 248 ASN D N 1
ATOM 13473 C CA . ASN D 1 248 ? 22.355 12.909 -15.229 1.00 84.94 248 ASN D CA 1
ATOM 13474 C C . ASN D 1 248 ? 22.436 12.401 -13.755 1.00 84.39 248 ASN D C 1
ATOM 13475 O O . ASN D 1 248 ? 23.537 12.140 -13.256 1.00 73.63 248 ASN D O 1
ATOM 13477 N N . LYS D 1 249 ? 21.284 12.267 -13.075 1.00 78.77 249 LYS D N 1
ATOM 13478 C CA . LYS D 1 249 ? 21.222 11.987 -11.625 1.00 74.76 249 LYS D CA 1
ATOM 13479 C C . LYS D 1 249 ? 21.123 10.461 -11.351 1.00 67.32 249 LYS D C 1
ATOM 13480 O O . LYS D 1 249 ? 20.354 9.768 -12.011 1.00 66.86 249 LYS D O 1
ATOM 13482 N N . TRP D 1 250 ? 21.911 9.952 -10.405 1.00 60.68 250 TRP D N 1
ATOM 13483 C CA . TRP D 1 250 ? 22.003 8.508 -10.099 1.00 59.65 250 TRP D CA 1
ATOM 13484 C C . TRP D 1 250 ? 21.984 8.275 -8.608 1.00 62.23 250 TRP D C 1
ATOM 13485 O O . TRP D 1 250 ? 22.357 9.137 -7.847 1.00 67.31 250 TRP D O 1
ATOM 13496 N N . ILE D 1 251 ? 21.559 7.082 -8.202 1.00 68.51 251 ILE D N 1
ATOM 13497 C CA . ILE D 1 251 ? 21.654 6.596 -6.811 1.00 66.13 251 ILE D CA 1
ATOM 13498 C C . ILE D 1 251 ? 22.317 5.233 -6.830 1.00 61.64 251 ILE D C 1
ATOM 13499 O O . ILE D 1 251 ? 21.968 4.392 -7.669 1.00 62.61 251 ILE D O 1
ATOM 13504 N N . CYS D 1 252 ? 23.228 4.988 -5.903 1.00 53.91 252 CYS D N 1
ATOM 13505 C CA . CYS D 1 252 ? 23.605 3.630 -5.594 1.00 59.64 252 CYS D CA 1
ATOM 13506 C C . CYS D 1 252 ? 23.467 3.324 -4.111 1.00 63.11 252 CYS D C 1
ATOM 13507 O O . CYS D 1 252 ? 23.526 4.230 -3.274 1.00 58.45 252 CYS D O 1
ATOM 13510 N N . VAL D 1 253 ? 23.209 2.046 -3.813 1.00 63.75 253 VAL D N 1
ATOM 13511 C CA . VAL D 1 253 ? 22.929 1.577 -2.454 1.00 62.83 253 VAL D CA 1
ATOM 13512 C C . VAL D 1 253 ? 23.883 0.494 -2.020 1.00 54.42 253 VAL D C 1
ATOM 13513 O O . VAL D 1 253 ? 23.918 -0.542 -2.675 1.00 66.10 253 VAL D O 1
ATOM 13517 N N . GLU D 1 268 ? 33.362 11.462 2.375 1.00 83.68 268 GLU D N 1
ATOM 13518 C CA . GLU D 1 268 ? 32.668 11.964 1.177 1.00 86.57 268 GLU D CA 1
ATOM 13519 C C . GLU D 1 268 ? 33.565 11.949 -0.079 1.00 85.49 268 GLU D C 1
ATOM 13520 O O . GLU D 1 268 ? 33.067 12.048 -1.191 1.00 88.47 268 GLU D O 1
ATOM 13522 N N . GLU D 1 269 ? 34.878 11.831 0.098 1.00 94.70 269 GLU D N 1
ATOM 13523 C CA . GLU D 1 269 ? 35.787 11.492 -1.009 1.00 100.34 269 GLU D CA 1
ATOM 13524 C C . GLU D 1 269 ? 35.998 9.969 -1.053 1.00 101.46 269 GLU D C 1
ATOM 13525 O O . GLU D 1 269 ? 36.462 9.423 -2.059 1.00 96.72 269 GLU D O 1
ATOM 13527 N N . ALA D 1 270 ? 35.667 9.295 0.050 1.00 96.43 270 ALA D N 1
ATOM 13528 C CA . ALA D 1 270 ? 35.578 7.833 0.083 1.00 97.96 270 ALA D CA 1
ATOM 13529 C C . ALA D 1 270 ? 34.482 7.311 -0.877 1.00 99.81 270 ALA D C 1
ATOM 13530 O O . ALA D 1 270 ? 34.527 6.152 -1.314 1.00 97.66 270 ALA D O 1
ATOM 13532 N N . LYS D 1 271 ? 33.508 8.165 -1.213 1.00 94.20 271 LYS D N 1
ATOM 13533 C CA . LYS D 1 271 ? 32.601 7.912 -2.339 1.00 89.29 271 LYS D CA 1
ATOM 13534 C C . LYS D 1 271 ? 33.342 7.893 -3.714 1.00 88.84 271 LYS D C 1
ATOM 13535 O O . LYS D 1 271 ? 33.008 8.648 -4.629 1.00 78.42 271 LYS D O 1
ATOM 13537 N N . LYS D 1 272 ? 34.406 7.087 -3.796 1.00 90.17 272 LYS D N 1
ATOM 13538 C CA . LYS D 1 272 ? 34.793 6.372 -5.008 1.00 90.13 272 LYS D CA 1
ATOM 13539 C C . LYS D 1 272 ? 34.388 4.890 -4.807 1.00 95.73 272 LYS D C 1
ATOM 13540 O O . LYS D 1 272 ? 34.989 3.978 -5.397 1.00 78.91 272 LYS D O 1
ATOM 13542 N N . ILE D 1 273 ? 33.391 4.659 -3.934 1.00 95.57 273 ILE D N 1
ATOM 13543 C CA . ILE D 1 273 ? 32.539 3.463 -4.022 1.00 90.59 273 ILE D CA 1
ATOM 13544 C C . ILE D 1 273 ? 31.815 3.521 -5.386 1.00 90.12 273 ILE D C 1
ATOM 13545 O O . ILE D 1 273 ? 31.615 2.494 -6.051 1.00 81.69 273 ILE D O 1
ATOM 13547 N N . ILE D 1 274 ? 31.460 4.737 -5.807 1.00 83.82 274 ILE D N 1
ATOM 13548 C CA . ILE D 1 274 ? 30.841 4.972 -7.107 1.00 84.36 274 ILE D CA 1
ATOM 13549 C C . ILE D 1 274 ? 31.708 4.467 -8.265 1.00 87.01 274 ILE D C 1
ATOM 13550 O O . ILE D 1 274 ? 31.203 3.794 -9.167 1.00 85.22 274 ILE D O 1
ATOM 13555 N N . HIS D 1 275 ? 32.997 4.799 -8.252 1.00 92.19 275 HIS D N 1
ATOM 13556 C CA . HIS D 1 275 ? 33.977 4.061 -9.064 1.00 92.61 275 HIS D CA 1
ATOM 13557 C C . HIS D 1 275 ? 33.953 2.639 -8.475 1.00 87.38 275 HIS D C 1
ATOM 13558 O O . HIS D 1 275 ? 33.666 2.457 -7.288 1.00 86.98 275 HIS D O 1
ATOM 13560 N N . GLU D 1 276 ? 34.215 1.618 -9.273 1.00 75.92 276 GLU D N 1
ATOM 13561 C CA . GLU D 1 276 ? 34.011 0.245 -8.765 1.00 74.00 276 GLU D CA 1
ATOM 13562 C C . GLU D 1 276 ? 32.616 -0.251 -9.198 1.00 65.36 276 GLU D C 1
ATOM 13563 O O . GLU D 1 276 ? 32.507 -1.251 -9.892 1.00 57.86 276 GLU D O 1
ATOM 13565 N N . ILE D 1 277 ? 31.572 0.465 -8.782 1.00 60.01 277 ILE D N 1
ATOM 13566 C CA . ILE D 1 277 ? 30.195 0.183 -9.198 1.00 56.56 277 ILE D CA 1
ATOM 13567 C C . ILE D 1 277 ? 29.973 0.551 -10.666 1.00 55.40 277 ILE D C 1
ATOM 13568 O O . ILE D 1 277 ? 29.342 -0.225 -11.398 1.00 61.77 277 ILE D O 1
ATOM 13573 N N . ILE D 1 278 ? 30.506 1.691 -11.110 1.00 54.07 278 ILE D N 1
ATOM 13574 C CA . ILE D 1 278 ? 30.347 2.143 -12.492 1.00 49.85 278 ILE D CA 1
ATOM 13575 C C . ILE D 1 278 ? 31.052 1.265 -13.550 1.00 51.87 278 ILE D C 1
ATOM 13576 O O . ILE D 1 278 ? 30.700 1.329 -14.708 1.00 58.11 278 ILE D O 1
ATOM 13578 N N . GLY D 1 279 ? 32.109 0.526 -13.263 1.00 61.90 279 GLY D N 1
ATOM 13579 C CA . GLY D 1 279 ? 33.198 0.876 -12.395 1.00 71.06 279 GLY D CA 1
ATOM 13580 C C . GLY D 1 279 ? 34.333 1.215 -13.371 1.00 76.10 279 GLY D C 1
ATOM 13581 O O . GLY D 1 279 ? 34.832 0.346 -14.094 1.00 64.77 279 GLY D O 1
ATOM 13582 N N . THR D 1 280 ? 34.649 2.501 -13.469 1.00 81.18 280 THR D N 1
ATOM 13583 C CA . THR D 1 280 ? 35.927 2.987 -13.981 1.00 80.22 280 THR D CA 1
ATOM 13584 C C . THR D 1 280 ? 36.197 4.240 -13.168 1.00 89.32 280 THR D C 1
ATOM 13585 O O . THR D 1 280 ? 35.449 4.557 -12.235 1.00 91.95 280 THR D O 1
ATOM 13589 N N . ASP D 1 281 ? 37.267 4.949 -13.505 1.00 95.76 281 ASP D N 1
ATOM 13590 C CA . ASP D 1 281 ? 37.438 6.327 -13.035 1.00 91.97 281 ASP D CA 1
ATOM 13591 C C . ASP D 1 281 ? 37.734 7.289 -14.197 1.00 87.53 281 ASP D C 1
ATOM 13592 O O . ASP D 1 281 ? 38.001 8.461 -13.967 1.00 89.96 281 ASP D O 1
ATOM 13597 N N . GLU D 1 282 ? 37.633 6.810 -15.438 1.00 78.41 282 GLU D N 1
ATOM 13598 C CA . GLU D 1 282 ? 37.774 7.670 -16.610 1.00 81.17 282 GLU D CA 1
ATOM 13599 C C . GLU D 1 282 ? 36.539 8.581 -16.844 1.00 84.84 282 GLU D C 1
ATOM 13600 O O . GLU D 1 282 ? 36.477 9.284 -17.852 1.00 88.96 282 GLU D O 1
ATOM 13602 N N . ILE D 1 283 ? 35.555 8.554 -15.941 1.00 82.21 283 ILE D N 1
ATOM 13603 C CA . ILE D 1 283 ? 34.420 9.492 -15.966 1.00 77.01 283 ILE D CA 1
ATOM 13604 C C . ILE D 1 283 ? 34.388 10.220 -14.639 1.00 77.42 283 ILE D C 1
ATOM 13605 O O . ILE D 1 283 ? 34.723 9.629 -13.591 1.00 82.50 283 ILE D O 1
ATOM 13610 N N . PRO D 1 284 ? 33.992 11.503 -14.676 1.00 73.52 284 PRO D N 1
ATOM 13611 C CA . PRO D 1 284 ? 33.940 12.295 -13.454 1.00 81.37 284 PRO D CA 1
ATOM 13612 C C . PRO D 1 284 ? 32.556 12.336 -12.775 1.00 74.42 284 PRO D C 1
ATOM 13613 O O . PRO D 1 284 ? 31.523 12.178 -13.431 1.00 69.08 284 PRO D O 1
ATOM 13615 N N . VAL D 1 287 ? 29.207 13.533 -6.339 1.00 65.45 287 VAL D N 1
ATOM 13616 C CA . VAL D 1 287 ? 29.655 12.603 -5.282 1.00 68.82 287 VAL D CA 1
ATOM 13617 C C . VAL D 1 287 ? 28.935 12.663 -3.916 1.00 70.12 287 VAL D C 1
ATOM 13618 O O . VAL D 1 287 ? 29.373 11.980 -2.963 1.00 70.61 287 VAL D O 1
ATOM 13620 N N . GLY D 1 288 ? 27.827 13.420 -3.830 1.00 66.75 288 GLY D N 1
ATOM 13621 C CA . GLY D 1 288 ? 26.883 13.386 -2.657 1.00 66.01 288 GLY D CA 1
ATOM 13622 C C . GLY D 1 288 ? 25.570 13.976 -3.147 1.00 61.22 288 GLY D C 1
ATOM 13623 O O . GLY D 1 288 ? 25.522 14.417 -4.317 1.00 68.50 288 GLY D O 1
ATOM 13624 N N . PRO D 1 289 ? 24.496 14.013 -2.309 1.00 61.54 289 PRO D N 1
ATOM 13625 C CA . PRO D 1 289 ? 24.257 13.687 -0.879 1.00 64.85 289 PRO D CA 1
ATOM 13626 C C . PRO D 1 289 ? 24.230 12.208 -0.477 1.00 74.88 289 PRO D C 1
ATOM 13627 O O . PRO D 1 289 ? 23.760 11.352 -1.237 1.00 73.60 289 PRO D O 1
ATOM 13631 N N . ILE D 1 290 ? 24.673 11.951 0.753 1.00 73.48 290 ILE D N 1
ATOM 13632 C CA . ILE D 1 290 ? 24.814 10.608 1.324 1.00 77.54 290 ILE D CA 1
ATOM 13633 C C . ILE D 1 290 ? 23.845 10.468 2.503 1.00 85.95 290 ILE D C 1
ATOM 13634 O O . ILE D 1 290 ? 23.657 11.414 3.265 1.00 95.23 290 ILE D O 1
ATOM 13639 N N . SER D 1 291 ? 23.213 9.304 2.648 1.00 85.14 291 SER D N 1
ATOM 13640 C CA . SER D 1 291 ? 22.266 9.084 3.750 1.00 79.95 291 SER D CA 1
ATOM 13641 C C . SER D 1 291 ? 22.252 7.638 4.184 1.00 78.80 291 SER D C 1
ATOM 13642 O O . SER D 1 291 ? 22.595 6.752 3.404 1.00 86.11 291 SER D O 1
ATOM 13645 N N . THR D 1 292 ? 21.868 7.411 5.436 1.00 73.38 292 THR D N 1
ATOM 13646 C CA . THR D 1 292 ? 21.859 6.071 6.023 1.00 72.03 292 THR D CA 1
ATOM 13647 C C . THR D 1 292 ? 20.486 5.677 6.562 1.00 75.66 292 THR D C 1
ATOM 13648 O O . THR D 1 292 ? 19.687 6.526 6.982 1.00 78.81 292 THR D O 1
ATOM 13652 N N . TRP D 1 293 ? 20.218 4.379 6.522 1.00 77.14 293 TRP D N 1
ATOM 13653 C CA . TRP D 1 293 ? 19.029 3.795 7.133 1.00 83.97 293 TRP D CA 1
ATOM 13654 C C . TRP D 1 293 ? 19.460 2.598 7.971 1.00 81.44 293 TRP D C 1
ATOM 13655 O O . TRP D 1 293 ? 20.046 1.648 7.440 1.00 75.03 293 TRP D O 1
ATOM 13666 N N . THR D 1 294 ? 19.246 2.690 9.280 1.00 71.53 294 THR D N 1
ATOM 13667 C CA . THR D 1 294 ? 19.376 1.543 10.158 1.00 74.86 294 THR D CA 1
ATOM 13668 C C . THR D 1 294 ? 17.972 1.014 10.203 1.00 69.97 294 THR D C 1
ATOM 13669 O O . THR D 1 294 ? 17.048 1.785 10.427 1.00 64.52 294 THR D O 1
ATOM 13673 N N . ILE D 1 295 ? 17.802 -0.290 10.018 1.00 64.83 295 ILE D N 1
ATOM 13674 C CA . ILE D 1 295 ? 16.487 -0.909 10.210 1.00 69.57 295 ILE D CA 1
ATOM 13675 C C . ILE D 1 295 ? 16.690 -2.099 11.140 1.00 62.82 295 ILE D C 1
ATOM 13676 O O . ILE D 1 295 ? 17.526 -2.958 10.902 1.00 61.05 295 ILE D O 1
ATOM 13678 N N . ASN D 1 296 ? 15.967 -2.138 12.242 1.00 62.55 296 ASN D N 1
ATOM 13679 C CA . ASN D 1 296 ? 15.936 -3.373 12.989 1.00 64.20 296 ASN D CA 1
ATOM 13680 C C . ASN D 1 296 ? 14.527 -4.024 12.894 1.00 55.42 296 ASN D C 1
ATOM 13681 O O . ASN D 1 296 ? 13.522 -3.508 13.429 1.00 48.64 296 ASN D O 1
ATOM 13686 N N . GLN D 1 297 ? 14.530 -5.120 12.136 1.00 44.75 297 GLN D N 1
ATOM 13687 C CA . GLN D 1 297 ? 13.403 -5.989 11.800 1.00 43.62 297 GLN D CA 1
ATOM 13688 C C . GLN D 1 297 ? 12.523 -6.366 12.989 1.00 42.95 297 GLN D C 1
ATOM 13689 O O . GLN D 1 297 ? 12.921 -7.120 13.867 1.00 45.33 297 GLN D O 1
ATOM 13691 N N . GLN D 1 298 ? 11.304 -5.860 12.987 1.00 34.36 298 GLN D N 1
ATOM 13692 C CA . GLN D 1 298 ? 10.412 -6.043 14.086 1.00 37.29 298 GLN D CA 1
ATOM 13693 C C . GLN D 1 298 ? 9.007 -5.728 13.651 1.00 32.92 298 GLN D C 1
ATOM 13694 O O . GLN D 1 298 ? 8.802 -4.841 12.853 1.00 31.45 298 GLN D O 1
ATOM 13700 N N . TYR D 1 299 ? 8.053 -6.442 14.204 1.00 32.15 299 TYR D N 1
ATOM 13701 C CA . TYR D 1 299 ? 6.681 -6.186 13.985 1.00 30.93 299 TYR D CA 1
ATOM 13702 C C . TYR D 1 299 ? 5.932 -6.136 15.325 1.00 33.49 299 TYR D C 1
ATOM 13703 O O . TYR D 1 299 ? 6.247 -6.900 16.255 1.00 32.91 299 TYR D O 1
ATOM 13712 N N . ALA D 1 300 ? 4.957 -5.240 15.407 1.00 32.01 300 ALA D N 1
ATOM 13713 C CA . ALA D 1 300 ? 4.049 -5.188 16.531 1.00 31.13 300 ALA D CA 1
ATOM 13714 C C . ALA D 1 300 ? 3.073 -6.325 16.455 1.00 29.47 300 ALA D C 1
ATOM 13715 O O . ALA D 1 300 ? 2.434 -6.609 15.417 1.00 28.00 300 ALA D O 1
ATOM 13717 N N . VAL D 1 301 ? 2.958 -6.994 17.590 1.00 27.43 301 VAL D N 1
ATOM 13718 C CA . VAL D 1 301 ? 2.090 -8.101 17.751 1.00 31.05 301 VAL D CA 1
ATOM 13719 C C . VAL D 1 301 ? 0.690 -7.585 17.934 1.00 26.72 301 VAL D C 1
ATOM 13720 O O . VAL D 1 301 ? -0.284 -8.286 17.616 1.00 33.38 301 VAL D O 1
ATOM 13724 N N . ARG D 1 302 ? 0.555 -6.400 18.492 1.00 26.13 302 ARG D N 1
ATOM 13725 C CA . ARG D 1 302 ? -0.771 -5.757 18.621 1.00 27.18 302 ARG D CA 1
ATOM 13726 C C . ARG D 1 302 ? -0.519 -4.319 18.203 1.00 23.48 302 ARG D C 1
ATOM 13727 O O . ARG D 1 302 ? 0.502 -3.756 18.552 1.00 28.74 302 ARG D O 1
ATOM 13729 N N . ASN D 1 303 ? -1.478 -3.708 17.495 1.00 24.70 303 ASN D N 1
ATOM 13730 C CA . ASN D 1 303 ? -1.300 -2.344 16.968 1.00 25.56 303 ASN D CA 1
ATOM 13731 C C . ASN D 1 303 ? -2.149 -1.254 17.619 1.00 33.42 303 ASN D C 1
ATOM 13732 O O . ASN D 1 303 ? -2.116 -0.100 17.187 1.00 25.77 303 ASN D O 1
ATOM 13737 N N . THR D 1 304 ? -2.886 -1.635 18.665 1.00 31.20 304 THR D N 1
ATOM 13738 C CA . THR D 1 304 ? -3.873 -0.776 19.293 1.00 34.70 304 THR D CA 1
ATOM 13739 C C . THR D 1 304 ? -3.769 -0.893 20.820 1.00 37.38 304 THR D C 1
ATOM 13740 O O . THR D 1 304 ? -3.576 -1.989 21.334 1.00 34.65 304 THR D O 1
ATOM 13744 N N . SER D 1 305 ? -3.920 0.214 21.522 1.00 33.26 305 SER D N 1
ATOM 13745 C CA . SER D 1 305 ? -4.048 0.211 22.968 1.00 37.36 305 SER D CA 1
ATOM 13746 C C . SER D 1 305 ? -5.013 1.314 23.313 1.00 37.47 305 SER D C 1
ATOM 13747 O O . SER D 1 305 ? -4.703 2.481 23.127 1.00 33.85 305 SER D O 1
ATOM 13750 N N . GLY D 1 306 ? -6.186 0.937 23.804 1.00 38.90 306 GLY D N 1
ATOM 13751 C CA . GLY D 1 306 ? -7.244 1.890 24.162 1.00 37.79 306 GLY D CA 1
ATOM 13752 C C . GLY D 1 306 ? -7.613 2.805 22.994 1.00 36.24 306 GLY D C 1
ATOM 13753 O O . GLY D 1 306 ? -8.131 2.370 21.964 1.00 32.56 306 GLY D O 1
ATOM 13754 N N . ARG D 1 307 ? -7.323 4.077 23.155 1.00 32.50 307 ARG D N 1
ATOM 13755 C CA . ARG D 1 307 ? -7.665 5.067 22.117 1.00 33.29 307 ARG D CA 1
ATOM 13756 C C . ARG D 1 307 ? -6.506 5.383 21.152 1.00 33.08 307 ARG D C 1
ATOM 13757 O O . ARG D 1 307 ? -6.590 6.340 20.399 1.00 31.30 307 ARG D O 1
ATOM 13765 N N . VAL D 1 308 ? -5.413 4.603 21.210 1.00 30.76 308 VAL D N 1
ATOM 13766 C CA . VAL D 1 308 ? -4.234 4.814 20.400 1.00 30.00 308 VAL D CA 1
ATOM 13767 C C . VAL D 1 308 ? -4.128 3.695 19.362 1.00 31.38 308 VAL D C 1
ATOM 13768 O O . VAL D 1 308 ? -4.125 2.512 19.733 1.00 29.24 308 VAL D O 1
ATOM 13772 N N . PHE D 1 309 ? -3.998 4.068 18.091 1.00 28.90 309 PHE D N 1
ATOM 13773 C CA . PHE D 1 309 ? -3.849 3.157 16.970 1.00 29.41 309 PHE D CA 1
ATOM 13774 C C . PHE D 1 309 ? -2.529 3.506 16.258 1.00 29.35 309 PHE D C 1
ATOM 13775 O O . PHE D 1 309 ? -2.355 4.620 15.800 1.00 29.62 309 PHE D O 1
ATOM 13783 N N . CYS D 1 310 ? -1.624 2.549 16.167 1.00 25.26 310 CYS D N 1
ATOM 13784 C CA . CYS D 1 310 ? -0.399 2.732 15.447 1.00 25.86 310 CYS D CA 1
ATOM 13785 C C . CYS D 1 310 ? -0.464 2.056 14.089 1.00 24.65 310 CYS D C 1
ATOM 13786 O O . CYS D 1 310 ? -1.158 1.047 13.887 1.00 26.12 310 CYS D O 1
ATOM 13789 N N . MET D 1 311 ? 0.267 2.636 13.155 1.00 24.63 311 MET D N 1
ATOM 13790 C CA . MET D 1 311 ? 0.197 2.191 11.725 1.00 24.19 311 MET D CA 1
ATOM 13791 C C . MET D 1 311 ? 1.505 2.490 10.994 1.00 21.68 311 MET D C 1
ATOM 13792 O O . MET D 1 311 ? 2.365 3.300 11.421 1.00 23.99 311 MET D O 1
ATOM 13797 N N . GLY D 1 312 ? 1.707 1.783 9.906 1.00 25.19 312 GLY D N 1
ATOM 13798 C CA . GLY D 1 312 ? 2.894 2.059 9.082 1.00 25.54 312 GLY D CA 1
ATOM 13799 C C . GLY D 1 312 ? 4.170 1.486 9.675 1.00 23.83 312 GLY D C 1
ATOM 13800 O O . GLY D 1 312 ? 4.140 0.433 10.350 1.00 25.56 312 GLY D O 1
ATOM 13801 N N . ASP D 1 313 ? 5.283 2.166 9.445 1.00 25.03 313 ASP D N 1
ATOM 13802 C CA . ASP D 1 313 ? 6.574 1.701 9.970 1.00 26.74 313 ASP D CA 1
ATOM 13803 C C . ASP D 1 313 ? 6.560 1.588 11.519 1.00 26.80 313 ASP D C 1
ATOM 13804 O O . ASP D 1 313 ? 7.355 0.844 12.099 1.00 24.79 313 ASP D O 1
ATOM 13809 N N . ALA D 1 314 ? 5.652 2.299 12.181 1.00 26.61 314 ALA D N 1
ATOM 13810 C CA . ALA D 1 314 ? 5.542 2.205 13.630 1.00 28.58 314 ALA D CA 1
ATOM 13811 C C . ALA D 1 314 ? 5.191 0.793 14.098 1.00 28.73 314 ALA D C 1
ATOM 13812 O O . ALA D 1 314 ? 5.484 0.463 15.238 1.00 30.27 314 ALA D O 1
ATOM 13814 N N . VAL D 1 315 ? 4.517 0.005 13.247 1.00 27.99 315 VAL D N 1
ATOM 13815 C CA . VAL D 1 315 ? 4.135 -1.360 13.568 1.00 28.03 315 VAL D CA 1
ATOM 13816 C C . VAL D 1 315 ? 4.821 -2.427 12.692 1.00 27.94 315 VAL D C 1
ATOM 13817 O O . VAL D 1 315 ? 4.709 -3.647 12.953 1.00 25.65 315 VAL D O 1
ATOM 13821 N N . HIS D 1 316 ? 5.499 -2.018 11.648 1.00 24.13 316 HIS D N 1
ATOM 13822 C CA . HIS D 1 316 ? 6.231 -2.993 10.831 1.00 25.74 316 HIS D CA 1
ATOM 13823 C C . HIS D 1 316 ? 7.509 -2.346 10.300 1.00 25.07 316 HIS D C 1
ATOM 13824 O O . HIS D 1 316 ? 7.453 -1.458 9.491 1.00 29.79 316 HIS D O 1
ATOM 13831 N N . ARG D 1 317 ? 8.631 -2.812 10.810 1.00 25.05 317 ARG D N 1
ATOM 13832 C CA . ARG D 1 317 ? 9.964 -2.310 10.451 1.00 30.14 317 ARG D CA 1
ATOM 13833 C C . ARG D 1 317 ? 10.743 -3.453 9.791 1.00 30.89 317 ARG D C 1
ATOM 13834 O O . ARG D 1 317 ? 10.901 -4.534 10.397 1.00 30.13 317 ARG D O 1
ATOM 13842 N N . HIS D 1 318 ? 11.232 -3.237 8.572 1.00 31.09 318 HIS D N 1
ATOM 13843 C CA . HIS D 1 318 ? 11.808 -4.339 7.806 1.00 33.04 318 HIS D CA 1
ATOM 13844 C C . HIS D 1 318 ? 12.730 -3.806 6.720 1.00 34.40 318 HIS D C 1
ATOM 13845 O O . HIS D 1 318 ? 12.707 -2.616 6.396 1.00 27.42 318 HIS D O 1
ATOM 13852 N N . THR D 1 319 ? 13.514 -4.688 6.104 1.00 38.50 319 THR D N 1
ATOM 13853 C CA . THR D 1 319 ? 14.356 -4.260 4.975 1.00 41.71 319 THR D CA 1
ATOM 13854 C C . THR D 1 319 ? 13.508 -3.947 3.743 1.00 35.99 319 THR D C 1
ATOM 13855 O O . THR D 1 319 ? 12.417 -4.490 3.592 1.00 34.28 319 THR D O 1
ATOM 13859 N N . PRO D 1 320 ? 14.040 -3.114 2.844 1.00 36.16 320 PRO D N 1
ATOM 13860 C CA . PRO D 1 320 ? 13.273 -2.632 1.676 1.00 43.95 320 PRO D CA 1
ATOM 13861 C C . PRO D 1 320 ? 12.985 -3.612 0.525 1.00 46.82 320 PRO D C 1
ATOM 13862 O O . PRO D 1 320 ? 12.347 -3.226 -0.487 1.00 60.81 320 PRO D O 1
ATOM 13866 N N . MET D 1 321 ? 13.324 -4.868 0.688 1.00 45.73 321 MET D N 1
ATOM 13867 C CA . MET D 1 321 ? 13.123 -5.839 -0.385 1.00 47.65 321 MET D CA 1
ATOM 13868 C C . MET D 1 321 ? 11.643 -6.111 -0.672 1.00 39.85 321 MET D C 1
ATOM 13869 O O . MET D 1 321 ? 10.968 -6.735 0.155 1.00 40.72 321 MET D O 1
ATOM 13874 N N . GLY D 1 322 ? 11.179 -5.804 -1.889 1.00 33.31 322 GLY D N 1
ATOM 13875 C CA . GLY D 1 322 ? 9.819 -6.154 -2.297 1.00 33.97 322 GLY D CA 1
ATOM 13876 C C . GLY D 1 322 ? 8.899 -4.930 -2.440 1.00 34.05 322 GLY D C 1
ATOM 13877 O O . GLY D 1 322 ? 7.779 -5.055 -2.932 1.00 31.55 322 GLY D O 1
ATOM 13878 N N . GLY D 1 323 ? 9.354 -3.748 -2.007 1.00 31.43 323 GLY D N 1
ATOM 13879 C CA . GLY D 1 323 ? 8.518 -2.544 -2.098 1.00 31.59 323 GLY D CA 1
ATOM 13880 C C . GLY D 1 323 ? 7.184 -2.692 -1.324 1.00 31.69 323 GLY D C 1
ATOM 13881 O O . GLY D 1 323 ? 6.149 -2.294 -1.787 1.00 36.10 323 GLY D O 1
ATOM 13882 N N . LEU D 1 324 ? 7.238 -3.310 -0.159 1.00 27.19 324 LEU D N 1
ATOM 13883 C CA . LEU D 1 324 ? 6.063 -3.569 0.636 1.00 29.75 324 LEU D CA 1
ATOM 13884 C C . LEU D 1 324 ? 5.718 -2.513 1.729 1.00 28.40 324 LEU D C 1
ATOM 13885 O O . LEU D 1 324 ? 4.557 -2.469 2.155 1.00 23.52 324 LEU D O 1
ATOM 13890 N N . GLY D 1 325 ? 6.691 -1.655 2.127 1.00 29.56 325 GLY D N 1
ATOM 13891 C CA . GLY D 1 325 ? 6.518 -0.760 3.266 1.00 25.58 325 GLY D CA 1
ATOM 13892 C C . GLY D 1 325 ? 5.526 0.407 3.126 1.00 25.69 325 GLY D C 1
ATOM 13893 O O . GLY D 1 325 ? 4.554 0.482 3.834 1.00 21.44 325 GLY D O 1
ATOM 13894 N N . LEU D 1 326 ? 5.761 1.311 2.188 1.00 23.21 326 LEU D N 1
ATOM 13895 C CA . LEU D 1 326 ? 4.856 2.388 1.910 1.00 23.45 326 LEU D CA 1
ATOM 13896 C C . LEU D 1 326 ? 3.483 1.823 1.544 1.00 23.49 326 LEU D C 1
ATOM 13897 O O . LEU D 1 326 ? 2.467 2.270 2.078 1.00 23.02 326 LEU D O 1
ATOM 13902 N N . ASN D 1 327 ? 3.460 0.794 0.715 1.00 20.81 327 ASN D N 1
ATOM 13903 C CA . ASN D 1 327 ? 2.181 0.245 0.253 1.00 22.37 327 ASN D CA 1
ATOM 13904 C C . ASN D 1 327 ? 1.345 -0.336 1.388 1.00 21.72 327 ASN D C 1
ATOM 13905 O O . ASN D 1 327 ? 0.149 -0.108 1.451 1.00 22.50 327 ASN D O 1
ATOM 13910 N N . THR D 1 328 ? 1.987 -1.100 2.253 1.00 23.48 328 THR D N 1
ATOM 13911 C CA . THR D 1 328 ? 1.321 -1.683 3.414 1.00 22.58 328 THR D CA 1
ATOM 13912 C C . THR D 1 328 ? 0.880 -0.583 4.382 1.00 22.12 328 THR D C 1
ATOM 13913 O O . THR D 1 328 ? -0.225 -0.684 4.947 1.00 21.77 328 THR D O 1
ATOM 13917 N N . SER D 1 329 ? 1.688 0.481 4.514 1.00 23.29 329 SER D N 1
ATOM 13918 C CA . SER D 1 329 ? 1.387 1.589 5.419 1.00 21.60 329 SER D CA 1
ATOM 13919 C C . SER D 1 329 ? 0.134 2.347 4.949 1.00 23.89 329 SER D C 1
ATOM 13920 O O . SER D 1 329 ? -0.759 2.716 5.762 1.00 24.01 329 SER D O 1
ATOM 13923 N N . VAL D 1 330 ? 0.010 2.551 3.647 1.00 22.70 330 VAL D N 1
ATOM 13924 C CA . VAL D 1 330 ? -1.178 3.241 3.127 1.00 23.40 330 VAL D CA 1
ATOM 13925 C C . VAL D 1 330 ? -2.414 2.371 3.318 1.00 21.98 330 VAL D C 1
ATOM 13926 O O . VAL D 1 330 ? -3.542 2.869 3.591 1.00 21.60 330 VAL D O 1
ATOM 13930 N N . GLN D 1 331 ? -2.244 1.072 3.147 1.00 21.27 331 GLN D N 1
ATOM 13931 C CA . GLN D 1 331 ? -3.352 0.173 3.338 1.00 20.26 331 GLN D CA 1
ATOM 13932 C C . GLN D 1 331 ? -3.828 0.043 4.833 1.00 21.39 331 GLN D C 1
ATOM 13933 O O . GLN D 1 331 ? -5.018 -0.189 5.109 1.00 20.69 331 GLN D O 1
ATOM 13939 N N . ASP D 1 332 ? -2.915 0.224 5.767 1.00 22.45 332 ASP D N 1
ATOM 13940 C CA . ASP D 1 332 ? -3.273 0.288 7.221 1.00 23.15 332 ASP D CA 1
ATOM 13941 C C . ASP D 1 332 ? -4.221 1.472 7.438 1.00 22.78 332 ASP D C 1
ATOM 13942 O O . ASP D 1 332 ? -5.251 1.326 8.063 1.00 21.05 332 ASP D O 1
ATOM 13947 N N . ALA D 1 333 ? -3.890 2.625 6.864 1.00 19.85 333 ALA D N 1
ATOM 13948 C CA . ALA D 1 333 ? -4.741 3.802 6.963 1.00 20.90 333 ALA D CA 1
ATOM 13949 C C . ALA D 1 333 ? -6.116 3.602 6.386 1.00 22.16 333 ALA D C 1
ATOM 13950 O O . ALA D 1 333 ? -7.137 4.062 6.969 1.00 22.13 333 ALA D O 1
ATOM 13952 N N . TYR D 1 334 ? -6.175 3.009 5.191 1.00 20.58 334 TYR D N 1
ATOM 13953 C CA . TYR D 1 334 ? -7.429 2.761 4.546 1.00 20.20 334 TYR D CA 1
ATOM 13954 C C . TYR D 1 334 ? -8.328 1.765 5.319 1.00 23.12 334 TYR D C 1
ATOM 13955 O O . TYR D 1 334 ? -9.570 1.857 5.268 1.00 22.52 334 TYR D O 1
ATOM 13964 N N . ASN D 1 335 ? -7.710 0.822 6.026 1.00 21.87 335 ASN D N 1
ATOM 13965 C CA . ASN D 1 335 ? -8.462 -0.060 6.924 1.00 23.26 335 ASN D CA 1
ATOM 13966 C C . ASN D 1 335 ? -9.147 0.706 8.076 1.00 23.02 335 ASN D C 1
ATOM 13967 O O . ASN D 1 335 ? -10.300 0.474 8.386 1.00 22.25 335 ASN D O 1
ATOM 13972 N N . LEU D 1 336 ? -8.413 1.642 8.662 1.00 25.01 336 LEU D N 1
ATOM 13973 C CA . LEU D 1 336 ? -8.821 2.294 9.913 1.00 25.59 336 LEU D CA 1
ATOM 13974 C C . LEU D 1 336 ? -9.796 3.422 9.733 1.00 26.99 336 LEU D C 1
ATOM 13975 O O . LEU D 1 336 ? -10.731 3.570 10.534 1.00 23.58 336 LEU D O 1
ATOM 13980 N N . ALA D 1 337 ? -9.598 4.250 8.686 1.00 23.59 337 ALA D N 1
ATOM 13981 C CA . ALA D 1 337 ? -10.287 5.553 8.668 1.00 23.58 337 ALA D CA 1
ATOM 13982 C C . ALA D 1 337 ? -11.809 5.447 8.655 1.00 21.42 337 ALA D C 1
ATOM 13983 O O . ALA D 1 337 ? -12.473 6.088 9.480 1.00 23.19 337 ALA D O 1
ATOM 13985 N N . TRP D 1 338 ? -12.361 4.670 7.766 1.00 20.12 338 TRP D N 1
ATOM 13986 C CA . TRP D 1 338 ? -13.803 4.502 7.714 1.00 22.38 338 TRP D CA 1
ATOM 13987 C C . TRP D 1 338 ? -14.400 3.967 9.048 1.00 25.75 338 TRP D C 1
ATOM 13988 O O . TRP D 1 338 ? -15.521 4.305 9.400 1.00 25.61 338 TRP D O 1
ATOM 13999 N N . LYS D 1 339 ? -13.643 3.130 9.759 1.00 25.57 339 LYS D N 1
ATOM 14000 C CA . LYS D 1 339 ? -14.075 2.587 11.057 1.00 24.67 339 LYS D CA 1
ATOM 14001 C C . LYS D 1 339 ? -14.120 3.696 12.105 1.00 24.14 339 LYS D C 1
ATOM 14002 O O . LYS D 1 339 ? -15.105 3.833 12.804 1.00 24.47 339 LYS D O 1
ATOM 14008 N N . LEU D 1 340 ? -13.059 4.476 12.212 1.00 24.59 340 LEU D N 1
ATOM 14009 C CA . LEU D 1 340 ? -13.056 5.618 13.068 1.00 27.18 340 LEU D CA 1
ATOM 14010 C C . LEU D 1 340 ? -14.221 6.544 12.760 1.00 29.49 340 LEU D C 1
ATOM 14011 O O . LEU D 1 340 ? -14.873 7.032 13.684 1.00 30.69 340 LEU D O 1
ATOM 14016 N N . ALA D 1 341 ? -14.497 6.779 11.491 1.00 30.35 341 ALA D N 1
ATOM 14017 C CA . ALA D 1 341 ? -15.563 7.713 11.146 1.00 32.18 341 ALA D CA 1
ATOM 14018 C C . ALA D 1 341 ? -16.949 7.231 11.629 1.00 31.07 341 ALA D C 1
ATOM 14019 O O . ALA D 1 341 ? -17.749 8.023 12.140 1.00 28.13 341 ALA D O 1
ATOM 14021 N N . LEU D 1 342 ? -17.249 5.961 11.400 1.00 28.29 342 LEU D N 1
ATOM 14022 C CA . LEU D 1 342 ? -18.511 5.393 11.863 1.00 28.98 342 LEU D CA 1
ATOM 14023 C C . LEU D 1 342 ? -18.643 5.436 13.396 1.00 30.36 342 LEU D C 1
ATOM 14024 O O . LEU D 1 342 ? -19.682 5.835 13.928 1.00 32.09 342 LEU D O 1
ATOM 14029 N N . VAL D 1 343 ? -17.578 5.112 14.116 1.00 28.61 343 VAL D N 1
ATOM 14030 C CA . VAL D 1 343 ? -17.611 5.161 15.556 1.00 30.40 343 VAL D CA 1
ATOM 14031 C C . VAL D 1 343 ? -17.872 6.604 16.059 1.00 31.98 343 VAL D C 1
ATOM 14032 O O . VAL D 1 343 ? -18.767 6.829 16.841 1.00 27.33 343 VAL D O 1
ATOM 14036 N N . LEU D 1 344 ? -17.118 7.553 15.539 1.00 29.95 344 LEU D N 1
ATOM 14037 C CA . LEU D 1 344 ? -17.268 8.956 15.917 1.00 28.88 344 LEU D CA 1
ATOM 14038 C C . LEU D 1 344 ? -18.620 9.539 15.556 1.00 27.40 344 LEU D C 1
ATOM 14039 O O . LEU D 1 344 ? -19.110 10.423 16.249 1.00 30.85 344 LEU D O 1
ATOM 14044 N N . LYS D 1 345 ? -19.223 9.071 14.486 1.00 24.96 345 LYS D N 1
ATOM 14045 C CA . LYS D 1 345 ? -20.551 9.505 14.133 1.00 30.84 345 LYS D CA 1
ATOM 14046 C C . LYS D 1 345 ? -21.696 8.735 14.837 1.00 33.67 345 LYS D C 1
ATOM 14047 O O . LYS D 1 345 ? -22.853 9.065 14.641 1.00 35.23 345 LYS D O 1
ATOM 14053 N N . GLY D 1 346 ? -21.379 7.764 15.684 1.00 33.88 346 GLY D N 1
ATOM 14054 C CA . GLY D 1 346 ? -22.386 7.034 16.430 1.00 31.22 346 GLY D CA 1
ATOM 14055 C C . GLY D 1 346 ? -23.116 5.993 15.593 1.00 33.68 346 GLY D C 1
ATOM 14056 O O . GLY D 1 346 ? -24.153 5.530 16.001 1.00 36.93 346 GLY D O 1
ATOM 14057 N N . GLN D 1 347 ? -22.588 5.622 14.430 1.00 30.12 347 GLN D N 1
ATOM 14058 C CA . GLN D 1 347 ? -23.256 4.642 13.583 1.00 29.64 347 GLN D CA 1
ATOM 14059 C C . GLN D 1 347 ? -22.680 3.203 13.787 1.00 30.50 347 GLN D C 1
ATOM 14060 O O . GLN D 1 347 ? -23.240 2.241 13.310 1.00 29.63 347 GLN D O 1
ATOM 14066 N N . ALA D 1 348 ? -21.541 3.097 14.456 1.00 29.20 348 ALA D N 1
ATOM 14067 C CA . ALA D 1 348 ? -20.994 1.852 14.860 1.00 29.74 348 ALA D CA 1
ATOM 14068 C C . ALA D 1 348 ? -20.579 1.937 16.313 1.00 29.37 348 ALA D C 1
ATOM 14069 O O . ALA D 1 348 ? -20.189 2.989 16.776 1.00 29.55 348 ALA D O 1
ATOM 14071 N N . ALA D 1 349 ? -20.570 0.797 17.003 1.00 28.62 349 ALA D N 1
ATOM 14072 C CA . ALA D 1 349 ? -20.018 0.729 18.337 1.00 27.85 349 ALA D CA 1
ATOM 14073 C C . ALA D 1 349 ? -18.505 0.741 18.331 1.00 26.37 349 ALA D C 1
ATOM 14074 O O . ALA D 1 349 ? -17.908 0.350 17.376 1.00 28.93 349 ALA D O 1
ATOM 14076 N N . PRO D 1 350 ? -17.898 1.169 19.427 1.00 29.29 350 PRO D N 1
ATOM 14077 C CA . PRO D 1 350 ? -16.454 1.165 19.572 1.00 32.58 350 PRO D CA 1
ATOM 14078 C C . PRO D 1 350 ? -15.775 -0.161 19.325 1.00 34.32 350 PRO D C 1
ATOM 14079 O O . PRO D 1 350 ? -14.603 -0.159 18.901 1.00 31.35 350 PRO D O 1
ATOM 14083 N N . THR D 1 351 ? -16.477 -1.278 19.508 1.00 29.90 351 THR D N 1
ATOM 14084 C CA . THR D 1 351 ? -15.862 -2.588 19.199 1.00 34.43 351 THR D CA 1
ATOM 14085 C C . THR D 1 351 ? -15.488 -2.768 17.704 1.00 29.55 351 THR D C 1
ATOM 14086 O O . THR D 1 351 ? -14.673 -3.617 17.378 1.00 29.37 351 THR D O 1
ATOM 14090 N N . LEU D 1 352 ? -16.123 -2.034 16.795 1.00 27.55 352 LEU D N 1
ATOM 14091 C CA . LEU D 1 352 ? -15.695 -2.071 15.374 1.00 24.26 352 LEU D CA 1
ATOM 14092 C C . LEU D 1 352 ? -14.194 -1.807 15.266 1.00 22.34 352 LEU D C 1
ATOM 14093 O O . LEU D 1 352 ? -13.495 -2.399 14.412 1.00 23.46 352 LEU D O 1
ATOM 14098 N N . LEU D 1 353 ? -13.662 -0.971 16.141 1.00 24.18 353 LEU D N 1
ATOM 14099 C CA . LEU D 1 353 ? -12.244 -0.671 16.119 1.00 24.65 353 LEU D CA 1
ATOM 14100 C C . LEU D 1 353 ? -11.302 -1.828 16.466 1.00 29.54 353 LEU D C 1
ATOM 14101 O O . LEU D 1 353 ? -10.101 -1.779 16.089 1.00 25.29 353 LEU D O 1
ATOM 14106 N N . ASP D 1 354 ? -11.819 -2.869 17.160 1.00 28.97 354 ASP D N 1
ATOM 14107 C CA . ASP D 1 354 ? -11.027 -4.101 17.437 1.00 29.96 354 ASP D CA 1
ATOM 14108 C C . ASP D 1 354 ? -10.613 -4.827 16.131 1.00 26.61 354 ASP D C 1
ATOM 14109 O O . ASP D 1 354 ? -9.576 -5.491 16.087 1.00 26.47 354 ASP D O 1
ATOM 14114 N N . SER D 1 355 ? -11.404 -4.703 15.082 1.00 25.36 355 SER D N 1
ATOM 14115 C CA . SER D 1 355 ? -11.079 -5.351 13.806 1.00 23.35 355 SER D CA 1
ATOM 14116 C C . SER D 1 355 ? -9.775 -4.792 13.140 1.00 23.57 355 SER D C 1
ATOM 14117 O O . SER D 1 355 ? -9.171 -5.512 12.325 1.00 26.55 355 SER D O 1
ATOM 14120 N N . TYR D 1 356 ? -9.308 -3.599 13.548 1.00 23.83 356 TYR D N 1
ATOM 14121 C CA . TYR D 1 356 ? -8.079 -3.019 12.982 1.00 24.28 356 TYR D CA 1
ATOM 14122 C C . TYR D 1 356 ? -6.901 -3.908 13.370 1.00 26.10 356 TYR D C 1
ATOM 14123 O O . TYR D 1 356 ? -6.084 -4.314 12.531 1.00 24.55 356 TYR D O 1
ATOM 14132 N N . ASP D 1 357 ? -6.793 -4.248 14.654 1.00 25.73 357 ASP D N 1
ATOM 14133 C CA . ASP D 1 357 ? -5.731 -5.201 15.078 1.00 26.12 357 ASP D CA 1
ATOM 14134 C C . ASP D 1 357 ? -5.903 -6.620 14.466 1.00 24.79 357 ASP D C 1
ATOM 14135 O O . ASP D 1 357 ? -4.942 -7.214 13.974 1.00 25.10 357 ASP D O 1
ATOM 14140 N N . ALA D 1 358 ? -7.130 -7.132 14.443 1.00 23.58 358 ALA D N 1
ATOM 14141 C CA . ALA D 1 358 ? -7.387 -8.461 13.939 1.00 24.25 358 ALA D CA 1
ATOM 14142 C C . ALA D 1 358 ?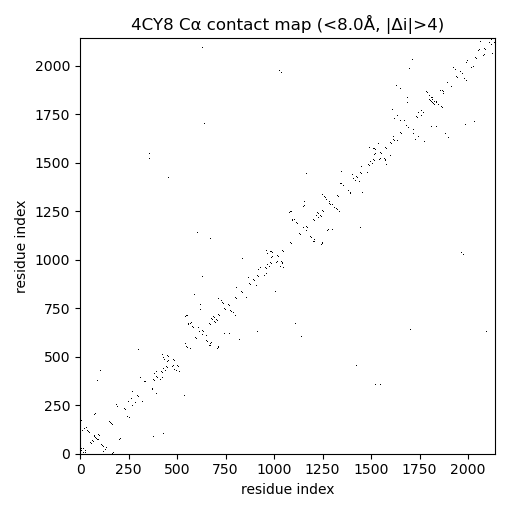 -7.081 -8.619 12.436 1.00 23.56 358 ALA D C 1
ATOM 14143 O O . ALA D 1 358 ? -6.565 -9.662 12.006 1.00 24.71 358 ALA D O 1
ATOM 14145 N N . GLU D 1 359 ? -7.310 -7.558 11.654 1.00 22.29 359 GLU D N 1
ATOM 14146 C CA . GLU D 1 359 ? -7.062 -7.590 10.208 1.00 21.58 359 GLU D CA 1
ATOM 14147 C C . GLU D 1 359 ? -5.666 -7.147 9.795 1.00 21.84 359 GLU D C 1
ATOM 14148 O O . GLU D 1 359 ? -5.072 -7.691 8.859 1.00 21.37 359 GLU D O 1
ATOM 14154 N N . ARG D 1 360 ? -5.120 -6.139 10.457 1.00 20.76 360 ARG D N 1
ATOM 14155 C CA . ARG D 1 360 ? -3.843 -5.567 10.026 1.00 20.48 360 ARG D CA 1
ATOM 14156 C C . ARG D 1 360 ? -2.590 -6.172 10.710 1.00 23.72 360 ARG D C 1
ATOM 14157 O O . ARG D 1 360 ? -1.493 -6.154 10.116 1.00 20.25 360 ARG D O 1
ATOM 14165 N N . SER D 1 361 ? -2.724 -6.708 11.929 1.00 24.38 361 SER D N 1
ATOM 14166 C CA . SER D 1 361 ? -1.547 -7.291 12.621 1.00 26.12 361 SER D CA 1
ATOM 14167 C C . SER D 1 361 ? -0.945 -8.517 11.902 1.00 25.20 361 SER D C 1
ATOM 14168 O O . SER D 1 361 ? 0.294 -8.640 11.844 1.00 24.54 361 SER D O 1
ATOM 14171 N N . PRO D 1 362 ? -1.788 -9.389 11.300 1.00 25.90 362 PRO D N 1
ATOM 14172 C CA . PRO D 1 362 ? -1.210 -10.486 10.571 1.00 24.75 362 PRO D CA 1
ATOM 14173 C C . PRO D 1 362 ? -0.447 -10.016 9.355 1.00 25.66 362 PRO D C 1
ATOM 14174 O O . PRO D 1 362 ? 0.565 -10.617 9.013 1.00 23.94 362 PRO D O 1
ATOM 14178 N N . VAL D 1 363 ? -0.862 -8.902 8.738 1.00 22.51 363 VAL D N 1
ATOM 14179 C CA . VAL D 1 363 ? -0.135 -8.365 7.592 1.00 22.11 363 VAL D CA 1
ATOM 14180 C C . VAL D 1 363 ? 1.213 -7.814 8.027 1.00 24.11 363 VAL D C 1
ATOM 14181 O O . VAL D 1 363 ? 2.198 -7.994 7.317 1.00 26.35 363 VAL D O 1
ATOM 14185 N N . ALA D 1 364 ? 1.259 -7.105 9.164 1.00 25.60 364 ALA D N 1
ATOM 14186 C CA . ALA D 1 364 ? 2.513 -6.593 9.714 1.00 25.38 364 ALA D CA 1
ATOM 14187 C C . ALA D 1 364 ? 3.577 -7.689 9.856 1.00 27.56 364 ALA D C 1
ATOM 14188 O O . ALA D 1 364 ? 4.709 -7.511 9.402 1.00 25.71 364 ALA D O 1
ATOM 14190 N N . LYS D 1 365 ? 3.194 -8.837 10.420 1.00 26.51 365 LYS D N 1
ATOM 14191 C CA . LYS D 1 365 ? 4.142 -9.930 10.617 1.00 28.07 365 LYS D CA 1
ATOM 14192 C C . LYS D 1 365 ? 4.540 -10.540 9.258 1.00 25.67 365 LYS D C 1
ATOM 14193 O O . LYS D 1 365 ? 5.703 -10.866 8.975 1.00 26.20 365 LYS D O 1
ATOM 14199 N N . GLN D 1 366 ? 3.575 -10.671 8.393 1.00 21.31 366 GLN D N 1
ATOM 14200 C CA . GLN D 1 366 ? 3.775 -11.300 7.121 1.00 22.74 366 GLN D CA 1
ATOM 14201 C C . GLN D 1 366 ? 4.815 -10.533 6.296 1.00 26.58 366 GLN D C 1
ATOM 14202 O O . GLN D 1 366 ? 5.739 -11.141 5.748 1.00 28.74 366 GLN D O 1
ATOM 14208 N N . ILE D 1 367 ? 4.700 -9.197 6.213 1.00 26.33 367 ILE D N 1
ATOM 14209 C CA . ILE D 1 367 ? 5.614 -8.457 5.352 1.00 24.14 367 ILE D CA 1
ATOM 14210 C C . ILE D 1 367 ? 7.006 -8.391 5.945 1.00 24.21 367 ILE D C 1
ATOM 14211 O O . ILE D 1 367 ? 7.983 -8.381 5.204 1.00 24.84 367 ILE D O 1
ATOM 14216 N N . VAL D 1 368 ? 7.109 -8.301 7.265 1.00 25.43 368 VAL D N 1
ATOM 14217 C CA . VAL D 1 368 ? 8.426 -8.277 7.892 1.00 26.76 368 VAL D CA 1
ATOM 14218 C C . VAL D 1 368 ? 9.213 -9.582 7.592 1.00 27.43 368 VAL D C 1
ATOM 14219 O O . VAL D 1 368 ? 10.351 -9.515 7.177 1.00 28.36 368 VAL D O 1
ATOM 14223 N N . GLU D 1 369 ? 8.571 -10.735 7.765 1.00 28.66 369 GLU D N 1
ATOM 14224 C CA . GLU D 1 369 ? 9.172 -12.028 7.505 1.00 31.54 369 GLU D CA 1
ATOM 14225 C C . GLU D 1 369 ? 9.495 -12.205 6.038 1.00 28.95 369 GLU D C 1
ATOM 14226 O O . GLU D 1 369 ? 10.581 -12.703 5.673 1.00 26.87 369 GLU D O 1
ATOM 14232 N N . ARG D 1 370 ? 8.605 -11.700 5.177 1.00 29.65 370 ARG D N 1
ATOM 14233 C CA . ARG D 1 370 ? 8.802 -11.829 3.713 1.00 29.48 370 ARG D CA 1
ATOM 14234 C C . ARG D 1 370 ? 9.975 -10.974 3.250 1.00 30.09 370 ARG D C 1
ATOM 14235 O O . ARG D 1 370 ? 10.827 -11.462 2.466 1.00 26.74 370 ARG D O 1
ATOM 14243 N N . ALA D 1 371 ? 10.034 -9.724 3.679 1.00 25.71 371 ALA D N 1
ATOM 14244 C CA . ALA D 1 371 ? 11.119 -8.860 3.220 1.00 28.12 371 ALA D CA 1
ATOM 14245 C C . ALA D 1 371 ? 12.518 -9.479 3.607 1.00 31.52 371 ALA D C 1
ATOM 14246 O O . ALA D 1 371 ? 13.496 -9.460 2.815 1.00 31.64 371 ALA D O 1
ATOM 14248 N N . PHE D 1 372 ? 12.583 -9.981 4.833 1.00 32.17 372 PHE D N 1
ATOM 14249 C CA . PHE D 1 372 ? 13.777 -10.620 5.345 1.00 38.50 372 PHE D CA 1
ATOM 14250 C C . PHE D 1 372 ? 14.141 -11.848 4.506 1.00 36.54 372 PHE D C 1
ATOM 14251 O O . PHE D 1 372 ? 15.266 -11.997 4.066 1.00 37.00 372 PHE D O 1
ATOM 14259 N N . LYS D 1 373 ? 13.186 -12.736 4.299 1.00 36.03 373 LYS D N 1
ATOM 14260 C CA . LYS D 1 373 ? 13.464 -13.950 3.571 1.00 36.01 373 LYS D CA 1
ATOM 14261 C C . LYS D 1 373 ? 14.012 -13.646 2.150 1.00 41.33 373 LYS D C 1
ATOM 14262 O O . LYS D 1 373 ? 14.941 -14.297 1.717 1.00 34.25 373 LYS D O 1
ATOM 14268 N N . SER D 1 374 ? 13.464 -12.638 1.448 1.00 35.33 374 SER D N 1
ATOM 14269 C CA . SER D 1 374 ? 13.971 -12.228 0.105 1.00 36.71 374 SER D CA 1
ATOM 14270 C C . SER D 1 374 ? 15.482 -11.819 0.044 1.00 39.54 374 SER D C 1
ATOM 14271 O O . SER D 1 374 ? 16.131 -11.977 -0.995 1.00 35.12 374 SER D O 1
ATOM 14274 N N . LEU D 1 375 ? 16.025 -11.283 1.137 1.00 43.82 375 LEU D N 1
ATOM 14275 C CA . LEU D 1 375 ? 17.473 -11.049 1.245 1.00 46.84 375 LEU D CA 1
ATOM 14276 C C . LEU D 1 375 ? 18.316 -12.300 1.104 1.00 44.83 375 LEU D C 1
ATOM 14277 O O . LEU D 1 375 ? 19.406 -12.268 0.533 1.00 46.61 375 LEU D O 1
ATOM 14282 N N . SER D 1 376 ? 17.830 -13.406 1.621 1.00 38.97 376 SER D N 1
ATOM 14283 C CA . SER D 1 376 ? 18.570 -14.629 1.492 1.00 42.63 376 SER D CA 1
ATOM 14284 C C . SER D 1 376 ? 18.686 -15.142 0.046 1.00 39.00 376 SER D C 1
ATOM 14285 O O . SER D 1 376 ? 19.344 -16.153 -0.175 1.00 40.40 376 SER D O 1
ATOM 14288 N N . THR D 1 377 ? 18.025 -14.516 -0.927 1.00 37.27 377 THR D N 1
ATOM 14289 C CA . THR D 1 377 ? 18.152 -14.991 -2.317 1.00 33.45 377 THR D CA 1
ATOM 14290 C C . THR D 1 377 ? 19.361 -14.464 -3.077 1.00 35.07 377 THR D C 1
ATOM 14291 O O . THR D 1 377 ? 19.662 -14.986 -4.150 1.00 31.69 377 THR D O 1
ATOM 14295 N N . PHE D 1 378 ? 20.059 -13.454 -2.546 1.00 30.36 378 PHE D N 1
ATOM 14296 C CA . PHE D 1 378 ? 21.237 -12.937 -3.219 1.00 39.43 378 PHE D CA 1
ATOM 14297 C C . PHE D 1 378 ? 22.568 -13.750 -3.085 1.00 40.24 378 PHE D C 1
ATOM 14298 O O . PHE D 1 378 ? 23.271 -13.955 -4.074 1.00 45.64 378 PHE D O 1
ATOM 14306 N N . PRO D 1 379 ? 22.909 -14.229 -1.898 1.00 41.91 379 PRO D N 1
ATOM 14307 C CA . PRO D 1 379 ? 24.153 -15.018 -1.730 1.00 42.49 379 PRO D CA 1
ATOM 14308 C C . PRO D 1 379 ? 24.325 -16.248 -2.629 1.00 40.93 379 PRO D C 1
ATOM 14309 O O . PRO D 1 379 ? 25.424 -16.489 -3.108 1.00 46.81 379 PRO D O 1
ATOM 14313 N N . PRO D 1 380 ? 23.239 -17.010 -2.902 1.00 42.83 380 PRO D N 1
ATOM 14314 C CA . PRO D 1 380 ? 23.358 -18.108 -3.872 1.00 39.75 380 PRO D CA 1
ATOM 14315 C C . PRO D 1 380 ? 23.887 -17.758 -5.268 1.00 38.70 380 PRO D C 1
ATOM 14316 O O . PRO D 1 380 ? 24.338 -18.647 -5.987 1.00 37.18 380 PRO D O 1
ATOM 14320 N N . VAL D 1 381 ? 23.828 -16.486 -5.638 1.00 32.74 381 VAL D N 1
ATOM 14321 C CA . VAL D 1 381 ? 24.435 -16.055 -6.855 1.00 36.88 381 VAL D CA 1
ATOM 14322 C C . VAL D 1 381 ? 25.979 -16.207 -6.792 1.00 38.31 381 VAL D C 1
ATOM 14323 O O . VAL D 1 381 ? 26.572 -16.750 -7.743 1.00 33.33 381 VAL D O 1
ATOM 14327 N N . PHE D 1 382 ? 26.596 -15.696 -5.704 1.00 33.86 382 PHE D N 1
ATOM 14328 C CA . PHE D 1 382 ? 28.039 -15.862 -5.496 1.00 37.16 382 PHE D CA 1
ATOM 14329 C C . PHE D 1 382 ? 28.360 -17.348 -5.464 1.00 39.57 382 PHE D C 1
ATOM 14330 O O . PHE D 1 382 ? 29.303 -17.783 -6.150 1.00 40.92 382 PHE D O 1
ATOM 14338 N N . GLU D 1 383 ? 27.563 -18.137 -4.721 1.00 35.65 383 GLU D N 1
ATOM 14339 C CA . GLU D 1 383 ? 27.754 -19.581 -4.662 1.00 36.34 383 GLU D CA 1
ATOM 14340 C C . GLU D 1 383 ? 27.689 -20.308 -6.022 1.00 41.29 383 GLU D C 1
ATOM 14341 O O . GLU D 1 383 ? 28.476 -21.234 -6.297 1.00 36.77 383 GLU D O 1
ATOM 14343 N N . ALA D 1 384 ? 26.812 -19.876 -6.898 1.00 34.62 384 ALA D N 1
ATOM 14344 C CA . ALA D 1 384 ? 26.746 -20.491 -8.237 1.00 36.78 384 ALA D CA 1
ATOM 14345 C C . ALA D 1 384 ? 28.004 -20.195 -9.063 1.00 34.12 384 ALA D C 1
ATOM 14346 O O . ALA D 1 384 ? 28.414 -20.989 -9.919 1.00 37.54 384 ALA D O 1
ATOM 14348 N N . LEU D 1 385 ? 28.583 -19.022 -8.846 1.00 34.40 385 LEU D N 1
ATOM 14349 C CA . LEU D 1 385 ? 29.839 -18.684 -9.494 1.00 37.70 385 LEU D CA 1
ATOM 14350 C C . LEU D 1 385 ? 31.064 -19.337 -8.818 1.00 37.60 385 LEU D C 1
ATOM 14351 O O . LEU D 1 385 ? 32.183 -19.103 -9.260 1.00 41.12 385 LEU D O 1
ATOM 14356 N N . SER D 1 386 ? 30.839 -20.126 -7.776 1.00 38.49 386 SER D N 1
ATOM 14357 C CA . SER D 1 386 ? 31.878 -20.744 -6.950 1.00 45.32 386 SER D CA 1
ATOM 14358 C C . SER D 1 386 ? 32.791 -19.730 -6.294 1.00 48.82 386 SER D C 1
ATOM 14359 O O . SER D 1 386 ? 33.989 -19.926 -6.185 1.00 44.25 386 SER D O 1
ATOM 14362 N N . LEU D 1 387 ? 32.209 -18.605 -5.905 1.00 48.54 387 LEU D N 1
ATOM 14363 C CA . LEU D 1 387 ? 32.921 -17.517 -5.269 1.00 49.89 387 LEU D CA 1
ATOM 14364 C C . LEU D 1 387 ? 32.572 -17.563 -3.786 1.00 59.78 387 LEU D C 1
ATOM 14365 O O . LEU D 1 387 ? 31.513 -18.064 -3.431 1.00 54.08 387 LEU D O 1
ATOM 14370 N N . PRO D 1 388 ? 33.472 -17.044 -2.918 1.00 70.05 388 PRO D N 1
ATOM 14371 C CA . PRO D 1 388 ? 33.098 -16.740 -1.538 1.00 72.19 388 PRO D CA 1
ATOM 14372 C C . PRO D 1 388 ? 32.288 -15.441 -1.484 1.00 72.80 388 PRO D C 1
ATOM 14373 O O . PRO D 1 388 ? 32.285 -14.668 -2.461 1.00 76.46 388 PRO D O 1
ATOM 14377 N N . PRO D 1 389 ? 31.625 -15.179 -0.347 1.00 73.44 389 PRO D N 1
ATOM 14378 C CA . PRO D 1 389 ? 30.711 -14.026 -0.229 1.00 72.19 389 PRO D CA 1
ATOM 14379 C C . PRO D 1 389 ? 31.336 -12.652 -0.521 1.00 69.13 389 PRO D C 1
ATOM 14380 O O . PRO D 1 389 ? 30.601 -11.724 -0.916 1.00 68.41 389 PRO D O 1
ATOM 14384 N N . ALA D 1 390 ? 32.655 -12.519 -0.333 1.00 60.07 390 ALA D N 1
ATOM 14385 C CA . ALA D 1 390 ? 33.361 -11.300 -0.735 1.00 60.18 390 ALA D CA 1
ATOM 14386 C C . ALA D 1 390 ? 34.613 -11.612 -1.562 1.00 55.58 390 ALA D C 1
ATOM 14387 O O . ALA D 1 390 ? 35.723 -11.665 -1.058 1.00 47.98 390 ALA D O 1
ATOM 14389 N N . PRO D 1 391 ? 34.423 -11.810 -2.853 1.00 55.20 391 PRO D N 1
ATOM 14390 C CA . PRO D 1 391 ? 35.570 -12.251 -3.626 1.00 48.50 391 PRO D CA 1
ATOM 14391 C C . PRO D 1 391 ? 36.579 -11.100 -3.953 1.00 49.44 391 PRO D C 1
ATOM 14392 O O . PRO D 1 391 ? 36.180 -9.900 -3.951 1.00 45.27 391 PRO D O 1
ATOM 14394 N N . THR D 1 392 ? 37.850 -11.448 -4.255 1.00 35.98 392 THR D N 1
ATOM 14395 C CA . THR D 1 392 ? 38.821 -10.447 -4.804 1.00 38.62 392 THR D CA 1
ATOM 14396 C C . THR D 1 392 ? 38.552 -10.157 -6.277 1.00 38.79 392 THR D C 1
ATOM 14397 O O . THR D 1 392 ? 37.876 -10.944 -6.936 1.00 43.10 392 THR D O 1
ATOM 14401 N N . GLU D 1 393 ? 39.126 -9.088 -6.805 1.00 36.33 393 GLU D N 1
ATOM 14402 C CA . GLU D 1 393 ? 39.018 -8.805 -8.232 1.00 40.76 393 GLU D CA 1
ATOM 14403 C C . GLU D 1 393 ? 39.585 -9.951 -9.092 1.00 44.35 393 GLU D C 1
ATOM 14404 O O . GLU D 1 393 ? 39.015 -10.281 -10.148 1.00 37.83 393 GLU D O 1
ATOM 14406 N N . SER D 1 394 ? 40.657 -10.601 -8.622 1.00 40.73 394 SER D N 1
ATOM 14407 C CA . SER D 1 394 ? 41.214 -11.758 -9.303 1.00 36.96 394 SER D CA 1
ATOM 14408 C C . SER D 1 394 ? 40.263 -12.987 -9.293 1.00 38.91 394 SER D C 1
ATOM 14409 O O . SER D 1 394 ? 40.126 -13.663 -10.298 1.00 38.33 394 SER D O 1
ATOM 14412 N N . GLU D 1 395 ? 39.711 -13.309 -8.129 1.00 35.87 395 GLU D N 1
ATOM 14413 C CA . GLU D 1 395 ? 38.761 -14.413 -7.967 1.00 40.97 395 GLU D CA 1
ATOM 14414 C C . GLU D 1 395 ? 37.503 -14.238 -8.853 1.00 43.47 395 GLU D C 1
ATOM 14415 O O . GLU D 1 395 ? 37.058 -15.183 -9.478 1.00 41.41 395 GLU D O 1
ATOM 14417 N N . MET D 1 396 ? 36.972 -13.021 -8.922 1.00 41.55 396 MET D N 1
ATOM 14418 C CA . MET D 1 396 ? 35.849 -12.729 -9.778 1.00 41.45 396 MET D CA 1
ATOM 14419 C C . MET D 1 396 ? 36.262 -12.884 -11.238 1.00 41.42 396 MET D C 1
ATOM 14420 O O . MET D 1 396 ? 35.512 -13.457 -12.003 1.00 40.13 396 MET D O 1
ATOM 14425 N N . ALA D 1 397 ? 37.439 -12.388 -11.634 1.00 40.45 397 ALA D N 1
ATOM 14426 C CA . ALA D 1 397 ? 37.888 -12.474 -13.049 1.00 38.39 397 ALA D CA 1
ATOM 14427 C C . ALA D 1 397 ? 37.934 -13.940 -13.458 1.00 34.12 397 ALA D C 1
ATOM 14428 O O . ALA D 1 397 ? 37.527 -14.261 -14.551 1.00 38.46 397 ALA D O 1
ATOM 14430 N N . GLU D 1 398 ? 38.414 -14.816 -12.567 1.00 31.39 398 GLU D N 1
ATOM 14431 C CA . GLU D 1 398 ? 38.490 -16.261 -12.822 1.00 36.87 398 GLU D CA 1
ATOM 14432 C C . GLU D 1 398 ? 37.082 -16.879 -12.975 1.00 38.09 398 GLU D C 1
ATOM 14433 O O . GLU D 1 398 ? 36.858 -17.678 -13.888 1.00 36.75 398 GLU D O 1
ATOM 14439 N N . ALA D 1 399 ? 36.157 -16.502 -12.096 1.00 33.20 399 ALA D N 1
ATOM 14440 C CA . ALA D 1 399 ? 34.716 -16.920 -12.206 1.00 35.38 399 ALA D CA 1
ATOM 14441 C C . ALA D 1 399 ? 34.089 -16.572 -13.551 1.00 33.08 399 ALA D C 1
ATOM 14442 O O . ALA D 1 399 ? 33.405 -17.363 -14.122 1.00 36.63 399 ALA D O 1
ATOM 14444 N N . LEU D 1 400 ? 34.365 -15.386 -14.069 1.00 34.36 400 LEU D N 1
ATOM 14445 C CA . LEU D 1 400 ? 33.909 -14.963 -15.388 1.00 35.69 400 LEU D CA 1
ATOM 14446 C C . LEU D 1 400 ? 34.480 -15.794 -16.539 1.00 39.83 400 LEU D C 1
ATOM 14447 O O . LEU D 1 400 ? 33.789 -16.018 -17.522 1.00 33.84 400 LEU D O 1
ATOM 14452 N N . VAL D 1 401 ? 35.760 -16.167 -16.468 1.00 38.58 401 VAL D N 1
ATOM 14453 C CA . VAL D 1 401 ? 36.362 -17.011 -17.532 1.00 41.63 401 VAL D CA 1
ATOM 14454 C C . VAL D 1 401 ? 35.791 -18.410 -17.440 1.00 37.70 401 VAL D C 1
ATOM 14455 O O . VAL D 1 401 ? 35.399 -18.960 -18.463 1.00 43.96 401 VAL D O 1
ATOM 14459 N N . ARG D 1 402 ? 35.631 -18.936 -16.235 1.00 36.92 402 ARG D N 1
ATOM 14460 C CA . ARG D 1 402 ? 34.981 -20.240 -16.060 1.00 40.94 402 ARG D CA 1
ATOM 14461 C C . ARG D 1 402 ? 33.497 -20.298 -16.523 1.00 41.21 402 ARG D C 1
ATOM 14462 O O . ARG D 1 402 ? 32.981 -21.345 -16.994 1.00 35.93 402 ARG D O 1
ATOM 14470 N N . LEU D 1 403 ? 32.832 -19.161 -16.423 1.00 37.96 403 LEU D N 1
ATOM 14471 C CA . LEU D 1 403 ? 31.434 -19.068 -16.779 1.00 37.31 403 LEU D CA 1
ATOM 14472 C C . LEU D 1 403 ? 31.283 -19.181 -18.270 1.00 37.61 403 LEU D C 1
ATOM 14473 O O . LEU D 1 403 ? 30.225 -19.560 -18.717 1.00 33.70 403 LEU D O 1
ATOM 14478 N N . LYS D 1 404 ? 32.338 -18.877 -19.047 1.00 35.43 404 LYS D N 1
ATOM 14479 C CA . LYS D 1 404 ? 32.324 -19.033 -20.523 1.00 36.84 404 LYS D CA 1
ATOM 14480 C C . LYS D 1 404 ? 32.989 -20.273 -21.101 1.00 35.63 404 LYS D C 1
ATOM 14481 O O . LYS D 1 404 ? 33.132 -20.409 -22.322 1.00 38.47 404 LYS D O 1
ATOM 14487 N N . ASP D 1 405 ? 33.362 -21.162 -20.222 1.00 35.59 405 ASP D N 1
ATOM 14488 C CA . ASP D 1 405 ? 34.026 -22.384 -20.573 1.00 41.74 405 ASP D CA 1
ATOM 14489 C C . ASP D 1 405 ? 33.144 -23.227 -21.499 1.00 36.28 405 ASP D C 1
ATOM 14490 O O . ASP D 1 405 ? 31.971 -23.443 -21.204 1.00 35.17 405 ASP D O 1
ATOM 14495 N N . ALA D 1 406 ? 33.690 -23.681 -22.619 1.00 30.06 406 ALA D N 1
ATOM 14496 C CA . ALA D 1 406 ? 32.934 -24.479 -23.601 1.00 31.52 406 ALA D CA 1
ATOM 14497 C C . ALA D 1 406 ? 32.939 -25.967 -23.245 1.00 33.91 406 ALA D C 1
ATOM 14498 O O . ALA D 1 406 ? 33.205 -26.806 -24.092 1.00 48.43 406 ALA D O 1
ATOM 14500 N N . SER D 1 407 ? 32.834 -26.292 -21.973 1.00 38.35 407 SER D N 1
ATOM 14501 C CA . SER D 1 407 ? 32.710 -27.663 -21.474 1.00 37.52 407 SER D CA 1
ATOM 14502 C C . SER D 1 407 ? 31.366 -27.939 -20.825 1.00 38.82 407 SER D C 1
ATOM 14503 O O . SER D 1 407 ? 30.580 -27.006 -20.619 1.00 35.24 407 SER D O 1
ATOM 14506 N N . GLU D 1 408 ? 31.124 -29.195 -20.439 1.00 37.68 408 GLU D N 1
ATOM 14507 C CA . GLU D 1 408 ? 29.948 -29.573 -19.669 1.00 38.06 408 GLU D CA 1
ATOM 14508 C C . GLU D 1 408 ? 30.011 -28.935 -18.314 1.00 40.06 408 GLU D C 1
ATOM 14509 O O . GLU D 1 408 ? 28.970 -28.611 -17.717 1.00 39.63 408 GLU D O 1
ATOM 14511 N N . GLU D 1 409 ? 31.204 -28.702 -17.795 1.00 41.55 409 GLU D N 1
ATOM 14512 C CA . GLU D 1 409 ? 31.286 -28.049 -16.476 1.00 40.99 409 GLU D CA 1
ATOM 14513 C C . GLU D 1 409 ? 30.840 -26.575 -16.566 1.00 33.75 409 GLU D C 1
ATOM 14514 O O . GLU D 1 409 ? 30.150 -26.068 -15.709 1.00 30.16 409 GLU D O 1
ATOM 14520 N N . GLY D 1 410 ? 31.227 -25.919 -17.640 1.00 32.45 410 GLY D N 1
ATOM 14521 C CA . GLY D 1 410 ? 30.773 -24.563 -17.907 1.00 31.45 410 GLY D CA 1
ATOM 14522 C C . GLY D 1 410 ? 29.245 -24.492 -18.031 1.00 29.90 410 GLY D C 1
ATOM 14523 O O . GLY D 1 410 ? 28.610 -23.585 -17.488 1.00 31.76 410 GLY D O 1
ATOM 14524 N N . ALA D 1 411 ? 28.662 -25.436 -18.749 1.00 31.12 411 ALA D N 1
ATOM 14525 C CA . ALA D 1 411 ? 27.214 -25.465 -18.933 1.00 33.87 411 ALA D CA 1
ATOM 14526 C C . ALA D 1 411 ? 26.502 -25.635 -17.600 1.00 32.77 411 ALA D C 1
ATOM 14527 O O . ALA D 1 411 ? 25.483 -24.989 -17.338 1.00 35.31 411 ALA D O 1
ATOM 14529 N N . LYS D 1 412 ? 27.074 -26.412 -16.708 1.00 31.23 412 LYS D N 1
ATOM 14530 C CA . LYS D 1 412 ? 26.544 -26.535 -15.340 1.00 31.04 412 LYS D CA 1
ATOM 14531 C C . LYS D 1 412 ? 26.571 -25.241 -14.565 1.00 31.06 412 LYS D C 1
ATOM 14532 O O . LYS D 1 412 ? 25.637 -24.916 -13.808 1.00 31.62 412 LYS D O 1
ATOM 14534 N N . ARG D 1 413 ? 27.634 -24.480 -14.727 1.00 32.22 413 ARG D N 1
ATOM 14535 C CA . ARG D 1 413 ? 27.734 -23.169 -14.062 1.00 35.34 413 ARG D CA 1
ATOM 14536 C C . ARG D 1 413 ? 26.768 -22.159 -14.615 1.00 29.21 413 ARG D C 1
ATOM 14537 O O . ARG D 1 413 ? 26.210 -21.399 -13.849 1.00 25.63 413 ARG D O 1
ATOM 14545 N N . ARG D 1 414 ? 26.608 -22.156 -15.943 1.00 27.89 414 ARG D N 1
ATOM 14546 C CA . ARG D 1 414 ? 25.681 -21.217 -16.561 1.00 28.02 414 ARG D CA 1
ATOM 14547 C C . ARG D 1 414 ? 24.239 -21.531 -16.070 1.00 25.38 414 ARG D C 1
ATOM 14548 O O . ARG D 1 414 ? 23.496 -20.630 -15.729 1.00 30.39 414 ARG D O 1
ATOM 14556 N N . ALA D 1 415 ? 23.905 -22.790 -15.958 1.00 29.30 415 ALA D N 1
ATOM 14557 C CA . ALA D 1 415 ? 22.561 -23.210 -15.497 1.00 29.05 415 ALA D CA 1
ATOM 14558 C C . ALA D 1 415 ? 22.403 -22.907 -14.025 1.00 30.28 415 ALA D C 1
ATOM 14559 O O . ALA D 1 415 ? 21.351 -22.381 -13.642 1.00 27.56 415 ALA D O 1
ATOM 14561 N N . ALA D 1 416 ? 23.439 -23.109 -13.213 1.00 25.53 416 ALA D N 1
ATOM 14562 C CA . ALA D 1 416 ? 23.310 -22.761 -11.795 1.00 28.19 416 ALA D CA 1
ATOM 14563 C C . ALA D 1 416 ? 23.159 -21.264 -11.542 1.00 29.30 416 ALA D C 1
ATOM 14564 O O . ALA D 1 416 ? 22.418 -20.847 -10.649 1.00 27.27 416 ALA D O 1
ATOM 14566 N N . LEU D 1 417 ? 23.876 -20.463 -12.309 1.00 26.22 417 LEU D N 1
ATOM 14567 C CA . LEU D 1 417 ? 23.763 -19.025 -12.192 1.00 26.27 417 LEU D CA 1
ATOM 14568 C C . LEU D 1 417 ? 22.374 -18.504 -12.570 1.00 26.76 417 LEU D C 1
ATOM 14569 O O . LEU D 1 417 ? 21.826 -17.655 -11.886 1.00 28.18 417 LEU D O 1
ATOM 14574 N N . ARG D 1 418 ? 21.816 -19.028 -13.667 1.00 27.31 418 ARG D N 1
ATOM 14575 C CA . ARG D 1 418 ? 20.455 -18.694 -14.090 1.00 25.58 418 ARG D CA 1
ATOM 14576 C C . ARG D 1 418 ? 19.444 -19.034 -12.984 1.00 24.13 418 ARG D C 1
ATOM 14577 O O . ARG D 1 418 ? 18.471 -18.293 -12.724 1.00 23.59 418 ARG D O 1
ATOM 14585 N N . LYS D 1 419 ? 19.619 -20.187 -12.388 1.00 26.26 419 LYS D N 1
ATOM 14586 C CA . LYS D 1 419 ? 18.682 -20.640 -11.353 1.00 29.10 419 LYS D CA 1
ATOM 14587 C C . LYS D 1 419 ? 18.726 -19.725 -10.129 1.00 28.49 419 LYS D C 1
ATOM 14588 O O . LYS D 1 419 ? 17.690 -19.343 -9.555 1.00 27.26 419 LYS D O 1
ATOM 14594 N N . ALA D 1 420 ? 19.922 -19.334 -9.758 1.00 23.72 420 ALA D N 1
ATOM 14595 C CA . ALA D 1 420 ? 20.067 -18.407 -8.630 1.00 28.25 420 ALA D CA 1
ATOM 14596 C C . ALA D 1 420 ? 19.530 -17.014 -8.940 1.00 25.69 420 ALA D C 1
ATOM 14597 O O . ALA D 1 420 ? 18.802 -16.428 -8.100 1.00 29.42 420 ALA D O 1
ATOM 14599 N N . MET D 1 421 ? 19.820 -16.478 -10.128 1.00 25.26 421 MET D N 1
ATOM 14600 C CA . MET D 1 421 ? 19.251 -15.184 -10.531 1.00 26.81 421 MET D CA 1
ATOM 14601 C C . MET D 1 421 ? 17.685 -15.243 -10.554 1.00 29.76 421 MET D C 1
ATOM 14602 O O . MET D 1 421 ? 17.004 -14.321 -10.067 1.00 28.62 421 MET D O 1
ATOM 14607 N N . ASP D 1 422 ? 17.124 -16.307 -11.133 1.00 28.38 422 ASP D N 1
ATOM 14608 C CA . ASP D 1 422 ? 15.649 -16.443 -11.201 1.00 29.62 422 ASP D CA 1
ATOM 14609 C C . ASP D 1 422 ? 14.978 -16.448 -9.792 1.00 29.66 422 ASP D C 1
ATOM 14610 O O . ASP D 1 422 ? 13.898 -15.864 -9.621 1.00 25.70 422 ASP D O 1
ATOM 14615 N N . ALA D 1 423 ? 15.604 -17.069 -8.807 1.00 28.04 423 ALA D N 1
ATOM 14616 C CA . ALA D 1 423 ? 15.033 -17.080 -7.440 1.00 31.94 423 ALA D CA 1
ATOM 14617 C C . ALA D 1 423 ? 15.039 -15.722 -6.698 1.00 32.46 423 ALA D C 1
ATOM 14618 O O . ALA D 1 423 ? 14.365 -15.582 -5.686 1.00 32.96 423 ALA D O 1
ATOM 14620 N N . THR D 1 424 ? 15.706 -14.703 -7.246 1.00 28.49 424 THR D N 1
ATOM 14621 C CA . THR D 1 424 ? 15.636 -13.371 -6.660 1.00 28.99 424 THR D CA 1
ATOM 14622 C C . THR D 1 424 ? 14.329 -12.661 -7.018 1.00 25.18 424 THR D C 1
ATOM 14623 O O . THR D 1 424 ? 13.975 -11.662 -6.398 1.00 26.84 424 THR D O 1
ATOM 14627 N N . ILE D 1 425 ? 13.607 -13.142 -8.030 1.00 27.04 425 ILE D N 1
ATOM 14628 C CA . ILE D 1 425 ? 12.422 -12.456 -8.498 1.00 28.02 425 ILE D CA 1
ATOM 14629 C C . ILE D 1 425 ? 11.309 -12.267 -7.419 1.00 28.61 425 ILE D C 1
ATOM 14630 O O . ILE D 1 425 ? 10.515 -11.266 -7.488 1.00 24.04 425 ILE D O 1
ATOM 14635 N N . ILE D 1 426 ? 11.251 -13.166 -6.436 1.00 27.32 426 ILE D N 1
ATOM 14636 C CA . ILE D 1 426 ? 10.261 -13.044 -5.336 1.00 29.16 426 ILE D CA 1
ATOM 14637 C C . ILE D 1 426 ? 10.346 -11.669 -4.639 1.00 28.20 426 ILE D C 1
ATOM 14638 O O . ILE D 1 426 ? 9.361 -11.139 -4.147 1.00 27.99 426 ILE D O 1
ATOM 14643 N N . GLY D 1 427 ? 11.520 -11.049 -4.660 1.00 26.92 427 GLY D N 1
ATOM 14644 C CA . GLY D 1 427 ? 11.733 -9.721 -4.022 1.00 26.16 427 GLY D CA 1
ATOM 14645 C C . GLY D 1 427 ? 11.650 -8.547 -4.975 1.00 26.69 427 GLY D C 1
ATOM 14646 O O . GLY D 1 427 ? 11.782 -7.383 -4.554 1.00 28.43 427 GLY D O 1
ATOM 14647 N N . LEU D 1 428 ? 11.382 -8.824 -6.267 1.00 25.80 428 LEU D N 1
ATOM 14648 C CA . LEU D 1 428 ? 11.492 -7.817 -7.321 1.00 26.82 428 LEU D CA 1
ATOM 14649 C C . LEU D 1 428 ? 10.312 -7.923 -8.286 1.00 27.39 428 LEU D C 1
ATOM 14650 O O . LEU D 1 428 ? 10.452 -7.578 -9.446 1.00 27.22 428 LEU D O 1
ATOM 14655 N N . GLY D 1 429 ? 9.130 -8.312 -7.795 1.00 29.10 429 GLY D N 1
ATOM 14656 C CA . GLY D 1 429 ? 7.919 -8.276 -8.624 1.00 27.29 429 GLY D CA 1
ATOM 14657 C C . GLY D 1 429 ? 7.186 -9.574 -8.702 1.00 28.20 429 GLY D C 1
ATOM 14658 O O . GLY D 1 429 ? 6.012 -9.607 -9.073 1.00 26.24 429 GLY D O 1
ATOM 14659 N N . GLY D 1 430 ? 7.845 -10.646 -8.294 1.00 24.42 430 GLY D N 1
ATOM 14660 C CA . GLY D 1 430 ? 7.259 -11.952 -8.327 1.00 22.98 430 GLY D CA 1
ATOM 14661 C C . GLY D 1 430 ? 6.210 -12.213 -7.235 1.00 25.51 430 GLY D C 1
ATOM 14662 O O . GLY D 1 430 ? 5.335 -13.069 -7.414 1.00 25.41 430 GLY D O 1
ATOM 14663 N N . GLY D 1 431 ? 6.271 -11.474 -6.131 1.00 23.14 431 GLY D N 1
ATOM 14664 C CA . GLY D 1 431 ? 5.371 -11.714 -4.982 1.00 24.42 431 GLY D CA 1
ATOM 14665 C C . GLY D 1 431 ? 3.963 -11.082 -5.070 1.00 23.04 431 GLY D C 1
ATOM 14666 O O . GLY D 1 431 ? 3.552 -10.322 -4.188 1.00 22.33 431 GLY D O 1
ATOM 14667 N N . HIS D 1 432 ? 3.232 -11.407 -6.129 1.00 26.01 432 HIS D N 1
ATOM 14668 C CA . HIS D 1 432 ? 1.915 -10.778 -6.414 1.00 23.57 432 HIS D CA 1
ATOM 14669 C C . HIS D 1 432 ? 0.879 -11.248 -5.410 1.00 23.44 432 HIS D C 1
ATOM 14670 O O . HIS D 1 432 ? 0.070 -10.478 -4.955 1.00 22.20 432 HIS D O 1
ATOM 14677 N N . GLY D 1 433 ? 0.996 -12.512 -4.990 1.00 23.00 433 GLY D N 1
ATOM 14678 C CA . GLY D 1 433 ? 0.185 -13.079 -3.952 1.00 21.97 433 GLY D CA 1
ATOM 14679 C C . GLY D 1 433 ? 0.367 -12.463 -2.585 1.00 23.02 433 GLY D C 1
ATOM 14680 O O . GLY D 1 433 ? -0.605 -12.084 -1.908 1.00 20.97 433 GLY D O 1
ATOM 14681 N N . VAL D 1 434 ? 1.606 -12.250 -2.204 1.00 21.64 434 VAL D N 1
ATOM 14682 C CA . VAL D 1 434 ? 1.852 -11.484 -1.005 1.00 23.15 434 VAL D CA 1
ATOM 14683 C C . VAL D 1 434 ? 1.191 -10.093 -1.061 1.00 23.87 434 VAL D C 1
ATOM 14684 O O . VAL D 1 434 ? 0.591 -9.610 -0.068 1.00 23.47 434 VAL D O 1
ATOM 14688 N N . GLU D 1 435 ? 1.309 -9.428 -2.210 1.00 23.03 435 GLU D N 1
ATOM 14689 C CA . GLU D 1 435 ? 0.786 -8.039 -2.341 1.00 24.61 435 GLU D CA 1
ATOM 14690 C C . GLU D 1 435 ? -0.769 -7.961 -2.197 1.00 23.17 435 GLU D C 1
ATOM 14691 O O . GLU D 1 435 ? -1.316 -6.994 -1.664 1.00 24.86 435 GLU D O 1
ATOM 14697 N N . LEU D 1 436 ? -1.453 -8.956 -2.718 1.00 22.30 436 LEU D N 1
ATOM 14698 C CA . LEU D 1 436 ? -2.924 -8.922 -2.901 1.00 24.06 436 LEU D CA 1
ATOM 14699 C C . LEU D 1 436 ? -3.778 -9.901 -2.129 1.00 24.22 436 LEU D C 1
ATOM 14700 O O . LEU D 1 436 ? -5.002 -9.698 -2.091 1.00 23.25 436 LEU D O 1
ATOM 14705 N N . ASN D 1 437 ? -3.211 -11.002 -1.581 1.00 23.26 437 ASN D N 1
ATOM 14706 C CA . ASN D 1 437 ? -4.042 -12.090 -1.042 1.00 22.67 437 ASN D CA 1
ATOM 14707 C C . ASN D 1 437 ? -4.434 -11.852 0.408 1.00 22.39 437 ASN D C 1
ATOM 14708 O O . ASN D 1 437 ? -4.322 -12.735 1.232 1.00 21.82 437 ASN D O 1
ATOM 14713 N N . GLN D 1 438 ? -4.936 -10.684 0.732 1.00 23.16 438 GLN D N 1
ATOM 14714 C CA . GLN D 1 438 ? -5.331 -10.403 2.123 1.00 23.50 438 GLN D CA 1
ATOM 14715 C C . GLN D 1 438 ? -6.528 -11.267 2.454 1.00 22.74 438 GLN D C 1
ATOM 14716 O O . GLN D 1 438 ? -7.356 -11.506 1.576 1.00 22.67 438 GLN D O 1
ATOM 14722 N N . ARG D 1 439 ? -6.552 -11.854 3.649 1.00 22.38 439 ARG D N 1
ATOM 14723 C CA . ARG D 1 439 ? -7.635 -12.737 4.071 1.00 22.48 439 ARG D CA 1
ATOM 14724 C C . ARG D 1 439 ? -8.011 -12.345 5.491 1.00 24.40 439 ARG D C 1
ATOM 14725 O O . ARG D 1 439 ? -7.297 -12.685 6.426 1.00 23.30 439 ARG D O 1
ATOM 14733 N N . TYR D 1 440 ? -9.058 -11.548 5.646 1.00 21.97 440 TYR D N 1
ATOM 14734 C CA . TYR D 1 440 ? -9.411 -10.980 6.920 1.00 23.34 440 TYR D CA 1
ATOM 14735 C C . TYR D 1 440 ? -10.350 -11.929 7.673 1.00 22.30 440 TYR D C 1
ATOM 14736 O O . TYR D 1 440 ? -11.252 -12.512 7.096 1.00 20.69 440 TYR D O 1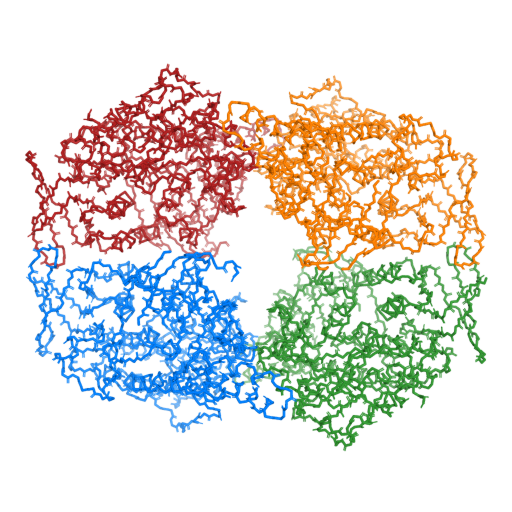
ATOM 14745 N N . VAL D 1 441 ? -10.109 -12.041 8.953 1.00 24.32 441 VAL D N 1
ATOM 14746 C CA . VAL D 1 441 ? -10.968 -12.796 9.907 1.00 24.95 441 VAL D CA 1
ATOM 14747 C C . VAL D 1 441 ? -11.189 -11.929 11.124 1.00 23.50 441 VAL D C 1
ATOM 14748 O O . VAL D 1 441 ? -10.260 -11.556 11.799 1.00 26.37 441 VAL D O 1
ATOM 14752 N N . SER D 1 442 ? -12.423 -11.494 11.352 1.00 24.85 442 SER D N 1
ATOM 14753 C CA . SER D 1 442 ? -12.640 -10.493 12.374 1.00 24.81 442 SER D CA 1
ATOM 14754 C C . SER D 1 442 ? -14.135 -10.354 12.577 1.00 21.86 442 SER D C 1
ATOM 14755 O O . SER D 1 442 ? -14.904 -10.918 11.815 1.00 22.43 442 SER D O 1
ATOM 14758 N N . ARG D 1 443 ? -14.536 -9.507 13.523 1.00 21.46 443 ARG D N 1
ATOM 14759 C CA . ARG D 1 443 ? -15.978 -9.254 13.703 1.00 25.31 443 ARG D CA 1
ATOM 14760 C C . ARG D 1 443 ? -16.517 -8.262 12.672 1.00 26.22 443 ARG D C 1
ATOM 14761 O O . ARG D 1 443 ? -17.723 -7.996 12.611 1.00 29.00 443 ARG D O 1
ATOM 14763 N N . ALA D 1 444 ? -15.632 -7.699 11.836 1.00 26.63 444 ALA D N 1
ATOM 14764 C CA . ALA D 1 444 ? -16.072 -6.867 10.759 1.00 24.63 444 ALA D CA 1
ATOM 14765 C C . ALA D 1 444 ? -16.178 -7.593 9.447 1.00 25.99 444 ALA D C 1
ATOM 14766 O O . ALA D 1 444 ? -16.299 -6.961 8.395 1.00 24.74 444 ALA D O 1
ATOM 14768 N N . VAL D 1 445 ? -16.195 -8.930 9.508 1.00 23.37 445 VAL D N 1
ATOM 14769 C CA . VAL D 1 445 ? -16.434 -9.760 8.379 1.00 21.73 445 VAL D CA 1
ATOM 14770 C C . VAL D 1 445 ? -17.398 -10.831 8.852 1.00 25.18 445 VAL D C 1
ATOM 14771 O O . VAL D 1 445 ? -17.073 -11.610 9.773 1.00 25.26 445 VAL D O 1
ATOM 14775 N N . PHE D 1 446 ? -18.548 -10.932 8.188 1.00 27.31 446 PHE D N 1
ATOM 14776 C CA . PHE D 1 446 ? -19.578 -11.872 8.544 1.00 23.57 446 PHE D CA 1
ATOM 14777 C C . PHE D 1 446 ? -19.459 -13.139 7.674 1.00 26.48 446 PHE D C 1
ATOM 14778 O O . PHE D 1 446 ? -19.779 -13.127 6.490 1.00 24.94 446 PHE D O 1
ATOM 14786 N N . PRO D 1 447 ? -19.069 -14.296 8.276 1.00 25.78 447 PRO D N 1
ATOM 14787 C CA . PRO D 1 447 ? -18.879 -15.523 7.479 1.00 25.09 447 PRO D CA 1
ATOM 14788 C C . PRO D 1 447 ? -20.157 -16.042 6.842 1.00 25.77 447 PRO D C 1
ATOM 14789 O O . PRO D 1 447 ? -21.244 -15.796 7.364 1.00 26.10 447 PRO D O 1
ATOM 14793 N N . ASP D 1 448 ? -20.052 -16.706 5.705 1.00 25.38 448 ASP D N 1
ATOM 14794 C CA . ASP D 1 448 ? -21.211 -17.219 5.036 1.00 27.72 448 ASP D CA 1
ATOM 14795 C C . ASP D 1 448 ? -21.334 -18.714 5.225 1.00 28.80 448 ASP D C 1
ATOM 14796 O O . ASP D 1 448 ? -22.202 -19.318 4.598 1.00 30.53 448 ASP D O 1
ATOM 14801 N N . GLY D 1 449 ? -20.531 -19.327 6.102 1.00 27.94 449 GLY D N 1
ATOM 14802 C CA . GLY D 1 449 ? -20.679 -20.771 6.393 1.00 29.94 449 GLY D CA 1
ATOM 14803 C C . GLY D 1 449 ? -19.854 -21.647 5.494 1.00 31.15 449 GLY D C 1
ATOM 14804 O O . GLY D 1 449 ? -19.730 -22.845 5.695 1.00 32.11 449 GLY D O 1
ATOM 14805 N N . THR D 1 450 ? -19.201 -21.045 4.511 1.00 30.83 450 THR D N 1
ATOM 14806 C CA . THR D 1 450 ? -18.430 -21.808 3.542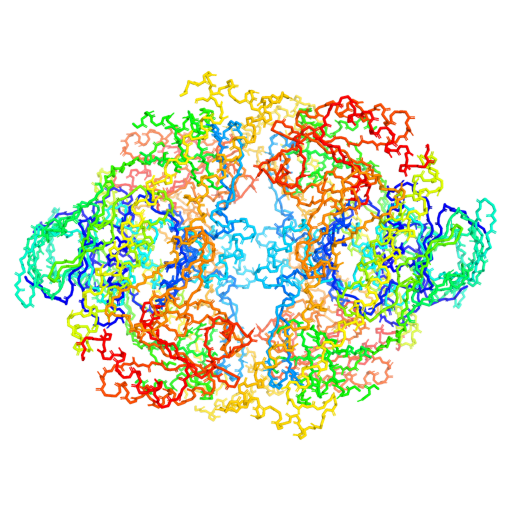 1.00 31.65 450 THR D CA 1
ATOM 14807 C C . THR D 1 450 ? -17.029 -22.072 4.117 1.00 30.25 450 THR D C 1
ATOM 14808 O O . THR D 1 450 ? -16.493 -21.219 4.830 1.00 31.15 450 THR D O 1
ATOM 14812 N N . PRO D 1 451 ? -16.407 -23.233 3.791 1.00 33.90 451 PRO D N 1
ATOM 14813 C CA . PRO D 1 451 ? -15.021 -23.461 4.189 1.00 35.34 451 PRO D CA 1
ATOM 14814 C C . PRO D 1 451 ? -14.039 -22.605 3.364 1.00 39.25 451 PRO D C 1
ATOM 14815 O O . PRO D 1 451 ? -14.373 -22.153 2.263 1.00 35.49 451 PRO D O 1
ATOM 14819 N N . ASP D 1 452 ? -12.874 -22.319 3.932 1.00 33.29 452 ASP D N 1
ATOM 14820 C CA . ASP D 1 452 ? -11.807 -21.579 3.232 1.00 38.86 452 ASP D CA 1
ATOM 14821 C C . ASP D 1 452 ? -11.371 -22.436 2.064 1.00 37.19 452 ASP D C 1
ATOM 14822 O O . ASP D 1 452 ? -10.997 -23.564 2.283 1.00 39.40 452 ASP D O 1
ATOM 14827 N N . PRO D 1 453 ? -11.454 -21.934 0.825 1.00 36.99 453 PRO D N 1
ATOM 14828 C CA . PRO D 1 453 ? -11.075 -22.762 -0.310 1.00 36.32 453 PRO D CA 1
ATOM 14829 C C . PRO D 1 453 ? -9.543 -22.867 -0.513 1.00 35.32 453 PRO D C 1
ATOM 14830 O O . PRO D 1 453 ? -9.111 -23.506 -1.449 1.00 38.06 453 PRO D O 1
ATOM 14834 N N . GLY D 1 454 ? -8.754 -22.175 0.294 1.00 31.38 454 GLY D N 1
ATOM 14835 C CA . GLY D 1 454 ? -7.312 -22.134 0.117 1.00 36.89 454 GLY D CA 1
ATOM 14836 C C . GLY D 1 454 ? -6.903 -21.592 -1.243 1.00 35.45 454 GLY D C 1
ATOM 14837 O O . GLY D 1 454 ? -7.632 -20.834 -1.882 1.00 35.55 454 GLY D O 1
ATOM 14838 N N . PHE D 1 455 ? -5.740 -22.023 -1.697 1.00 32.31 455 PHE D N 1
ATOM 14839 C CA . PHE D 1 455 ? -5.101 -21.470 -2.880 1.00 33.17 455 PHE D CA 1
ATOM 14840 C C . PHE D 1 455 ? -4.702 -22.620 -3.814 1.00 35.43 455 PHE D C 1
ATOM 14841 O O . PHE D 1 455 ? -4.011 -23.528 -3.385 1.00 37.98 455 PHE D O 1
ATOM 14849 N N . VAL D 1 456 ? -5.085 -22.544 -5.081 1.00 35.06 456 VAL D N 1
ATOM 14850 C CA . VAL D 1 456 ? -4.715 -23.541 -6.067 1.00 31.59 456 VAL D CA 1
ATOM 14851 C C . VAL D 1 456 ? -3.190 -23.506 -6.286 1.00 32.84 456 VAL D C 1
ATOM 14852 O O . VAL D 1 456 ? -2.551 -24.530 -6.282 1.00 34.46 456 VAL D O 1
ATOM 14856 N N . ARG D 1 457 ? -2.601 -22.329 -6.471 1.00 28.77 457 ARG D N 1
ATOM 14857 C CA . ARG D 1 457 ? -1.176 -22.191 -6.676 1.00 29.39 457 ARG D CA 1
ATOM 14858 C C . ARG D 1 457 ? -0.578 -21.481 -5.520 1.00 26.41 457 ARG D C 1
ATOM 14859 O O . ARG D 1 457 ? -1.279 -20.943 -4.664 1.00 25.73 457 ARG D O 1
ATOM 14867 N N . ASP D 1 458 ? 0.740 -21.430 -5.514 1.00 26.56 458 ASP D N 1
ATOM 14868 C CA . ASP D 1 458 ? 1.490 -20.784 -4.408 1.00 27.40 458 ASP D CA 1
ATOM 14869 C C . ASP D 1 458 ? 0.966 -19.376 -4.048 1.00 28.75 458 ASP D C 1
ATOM 14870 O O . ASP D 1 458 ? 0.919 -18.478 -4.891 1.00 27.95 458 ASP D O 1
ATOM 14875 N N . GLN D 1 459 ? 0.636 -19.176 -2.780 1.00 32.09 459 GLN D N 1
ATOM 14876 C CA . GLN D 1 459 ? -0.109 -17.975 -2.346 1.00 30.65 459 GLN D CA 1
ATOM 14877 C C . GLN D 1 459 ? 0.750 -16.739 -2.182 1.00 29.19 459 GLN D C 1
ATOM 14878 O O . GLN D 1 459 ? 0.225 -15.661 -2.004 1.00 26.75 459 GLN D O 1
ATOM 14884 N N . GLU D 1 460 ? 2.076 -16.907 -2.259 1.00 26.73 460 GLU D N 1
ATOM 14885 C CA . GLU D 1 460 ? 3.019 -15.810 -2.276 1.00 26.21 460 GLU D CA 1
ATOM 14886 C C . GLU D 1 460 ? 3.267 -15.237 -3.680 1.00 25.81 460 GLU D C 1
ATOM 14887 O O . GLU D 1 460 ? 3.328 -14.020 -3.842 1.00 24.33 460 GLU D O 1
ATOM 14893 N N . PHE D 1 461 ? 3.430 -16.119 -4.645 1.00 24.98 461 PHE D N 1
ATOM 14894 C CA . PHE D 1 461 ? 3.686 -15.754 -6.048 1.00 28.01 461 PHE D CA 1
ATOM 14895 C C . PHE D 1 461 ? 2.405 -15.340 -6.763 1.00 27.06 461 PHE D C 1
ATOM 14896 O O . PHE D 1 461 ? 2.447 -14.425 -7.566 1.00 25.20 461 PHE D O 1
ATOM 14904 N N . PHE D 1 462 ? 1.278 -15.994 -6.451 1.00 23.06 462 PHE D N 1
ATOM 14905 C CA . PHE D 1 462 ? 0.095 -15.817 -7.256 1.00 23.93 462 PHE D CA 1
ATOM 14906 C C . PHE D 1 462 ? -1.105 -15.275 -6.478 1.00 24.15 462 PHE D C 1
ATOM 14907 O O . PHE D 1 462 ? -1.515 -15.846 -5.494 1.00 21.63 462 PHE D O 1
ATOM 14915 N N . TYR D 1 463 ? -1.734 -14.245 -7.056 1.00 24.58 463 TYR D N 1
ATOM 14916 C CA . TYR D 1 463 ? -3.030 -13.734 -6.583 1.00 21.27 463 TYR D CA 1
ATOM 14917 C C . TYR D 1 463 ? -4.115 -14.746 -6.910 1.00 20.45 463 TYR D C 1
ATOM 14918 O O . TYR D 1 463 ? -4.150 -15.323 -7.989 1.00 18.16 463 TYR D O 1
ATOM 14927 N N . GLN D 1 464 ? -5.025 -14.966 -5.968 1.00 21.23 464 GLN D N 1
ATOM 14928 C CA . GLN D 1 464 ? -6.204 -15.725 -6.257 1.00 22.56 464 GLN D CA 1
ATOM 14929 C C . GLN D 1 464 ? -7.414 -14.895 -5.856 1.00 21.83 464 GLN D C 1
ATOM 14930 O O . GLN D 1 464 ? -7.613 -14.596 -4.688 1.00 18.77 464 GLN D O 1
ATOM 14936 N N . ALA D 1 465 ? -8.246 -14.590 -6.839 1.00 19.85 465 ALA D N 1
ATOM 14937 C CA . ALA D 1 465 ? -9.501 -13.858 -6.572 1.00 22.32 465 ALA D CA 1
ATOM 14938 C C . ALA D 1 465 ? -10.436 -14.689 -5.744 1.00 22.08 465 ALA D C 1
ATOM 14939 O O . ALA D 1 465 ? -10.543 -15.909 -5.919 1.00 21.64 465 ALA D O 1
ATOM 14941 N N . SER D 1 466 ? -11.141 -14.037 -4.827 1.00 23.64 466 SER D N 1
ATOM 14942 C CA . SER D 1 466 ? -12.189 -14.712 -4.071 1.00 22.32 466 SER D CA 1
ATOM 14943 C C . SER D 1 466 ? -13.310 -13.679 -3.772 1.00 22.68 466 SER D C 1
ATOM 14944 O O . SER D 1 466 ? -13.022 -12.541 -3.465 1.00 19.82 466 SER D O 1
ATOM 14947 N N . THR D 1 467 ? -14.553 -14.140 -3.736 1.00 22.62 467 THR D N 1
ATOM 14948 C CA . THR D 1 467 ? -15.662 -13.316 -3.232 1.00 21.80 467 THR D CA 1
ATOM 14949 C C . THR D 1 467 ? -16.164 -13.788 -1.812 1.00 24.30 467 THR D C 1
ATOM 14950 O O . THR D 1 467 ? -17.171 -13.296 -1.317 1.00 24.12 467 THR D O 1
ATOM 14954 N N . ARG D 1 468 ? -15.454 -14.718 -1.177 1.00 25.11 468 ARG D N 1
ATOM 14955 C CA . ARG D 1 468 ? -15.797 -15.152 0.175 1.00 25.63 468 ARG D CA 1
ATOM 14956 C C . ARG D 1 468 ? -15.568 -13.994 1.152 1.00 25.86 468 ARG D C 1
ATOM 14957 O O . ARG D 1 468 ? -14.608 -13.225 1.000 1.00 25.40 468 ARG D O 1
ATOM 14965 N N . PRO D 1 469 ? -16.428 -13.845 2.178 1.00 24.02 469 PRO D N 1
ATOM 14966 C CA . PRO D 1 469 ? -16.175 -12.738 3.009 1.00 20.94 469 PRO D CA 1
ATOM 14967 C C . PRO D 1 469 ? -14.749 -12.764 3.589 1.00 24.54 469 PRO D C 1
ATOM 14968 O O . PRO D 1 469 ? -14.253 -13.817 4.031 1.00 23.88 469 PRO D O 1
ATOM 14972 N N . GLY D 1 470 ? -14.136 -11.592 3.665 1.00 22.44 470 GLY D N 1
ATOM 14973 C CA . GLY D 1 470 ? -12.764 -11.444 4.161 1.00 25.35 470 GLY D CA 1
ATOM 14974 C C . GLY D 1 470 ? -11.730 -11.301 3.067 1.00 20.60 470 GLY D C 1
ATOM 14975 O O . GLY D 1 470 ? -10.610 -10.922 3.345 1.00 21.30 470 GLY D O 1
ATOM 14976 N N . ALA D 1 471 ? -12.114 -11.605 1.830 1.00 20.05 471 ALA D N 1
ATOM 14977 C CA . ALA D 1 471 ? -11.303 -11.319 0.671 1.00 20.40 471 ALA D CA 1
ATOM 14978 C C . ALA D 1 471 ? -11.679 -9.936 0.016 1.00 21.70 471 ALA D C 1
ATOM 14979 O O . ALA D 1 471 ? -12.795 -9.407 0.175 1.00 20.06 471 ALA D O 1
ATOM 14981 N N . HIS D 1 472 ? -10.720 -9.357 -0.674 1.00 20.43 472 HIS D N 1
ATOM 14982 C CA . HIS D 1 472 ? -10.898 -8.078 -1.454 1.00 20.93 472 HIS D CA 1
ATOM 14983 C C . HIS D 1 472 ? -11.846 -8.336 -2.604 1.00 18.37 472 HIS D C 1
ATOM 14984 O O . HIS D 1 472 ? -11.793 -9.399 -3.228 1.00 19.63 472 HIS D O 1
ATOM 14991 N N . LEU D 1 473 ? -12.783 -7.399 -2.845 1.00 18.06 473 LEU D N 1
ATOM 14992 C CA . LEU D 1 473 ? -13.662 -7.504 -4.006 1.00 18.69 473 LEU D CA 1
ATOM 14993 C C . LEU D 1 473 ? -12.790 -7.711 -5.275 1.00 17.78 473 LEU D C 1
ATOM 14994 O O . LEU D 1 473 ? -11.870 -6.945 -5.510 1.00 17.64 473 LEU D O 1
ATOM 14999 N N . PRO D 1 474 ? -13.103 -8.696 -6.088 1.00 19.95 474 PRO D N 1
ATOM 15000 C CA . PRO D 1 474 ? -12.392 -8.851 -7.337 1.00 19.74 474 PRO D CA 1
ATOM 15001 C C . PRO D 1 474 ? -12.698 -7.758 -8.337 1.00 24.05 474 PRO D C 1
ATOM 15002 O O . PRO D 1 474 ? -13.858 -7.245 -8.393 1.00 22.09 474 PRO D O 1
ATOM 15006 N N . HIS D 1 475 ? -11.671 -7.415 -9.113 1.00 21.94 475 HIS D N 1
ATOM 15007 C CA . HIS D 1 475 ? -11.823 -6.539 -10.246 1.00 22.63 475 HIS D CA 1
ATOM 15008 C C . HIS D 1 475 ? -12.294 -7.333 -11.465 1.00 24.60 475 HIS D C 1
ATOM 15009 O O . HIS D 1 475 ? -11.688 -8.355 -11.793 1.00 25.40 475 HIS D O 1
ATOM 15016 N N . VAL D 1 476 ? -13.307 -6.807 -12.156 1.00 21.87 476 VAL D N 1
ATOM 15017 C CA . VAL D 1 476 ? -13.639 -7.139 -13.565 1.00 22.74 476 VAL D CA 1
ATOM 15018 C C . VAL D 1 476 ? -14.243 -5.862 -14.187 1.00 24.02 476 VAL D C 1
ATOM 15019 O O . VAL D 1 476 ? -14.605 -4.899 -13.476 1.00 21.86 476 VAL D O 1
ATOM 15023 N N . TRP D 1 477 ? -14.250 -5.822 -15.491 1.00 21.27 477 TRP D N 1
ATOM 15024 C CA . TRP D 1 477 ? -14.766 -4.674 -16.222 1.00 22.79 477 TRP D CA 1
ATOM 15025 C C . TRP D 1 477 ? -16.261 -4.865 -16.465 1.00 25.18 477 TRP D C 1
ATOM 15026 O O . TRP D 1 477 ? -16.686 -5.911 -16.951 1.00 24.80 477 TRP D O 1
ATOM 15037 N N . LEU D 1 478 ? -17.017 -3.802 -16.162 1.00 24.60 478 LEU D N 1
ATOM 15038 C CA . LEU D 1 478 ? -18.433 -3.658 -16.503 1.00 27.51 478 LEU D CA 1
ATOM 15039 C C . LEU D 1 478 ? -18.478 -2.464 -17.452 1.00 27.69 478 LEU D C 1
ATOM 15040 O O . LEU D 1 478 ? -17.445 -1.866 -17.722 1.00 26.98 478 LEU D O 1
ATOM 15045 N N . THR D 1 479 ? -19.657 -2.076 -17.900 1.00 27.49 479 THR D N 1
ATOM 15046 C CA . THR D 1 479 ? -19.801 -0.740 -18.536 1.00 29.51 479 THR D CA 1
ATOM 15047 C C . THR D 1 479 ? -20.890 0.103 -17.918 1.00 32.84 479 THR D C 1
ATOM 15048 O O . THR D 1 479 ? -21.810 -0.410 -17.279 1.00 29.53 479 THR D O 1
ATOM 15052 N N . GLU D 1 480 ? -20.722 1.417 -18.048 1.00 32.95 480 GLU D N 1
ATOM 15053 C CA . GLU D 1 480 ? -21.684 2.447 -17.632 1.00 37.50 480 GLU D CA 1
ATOM 15054 C C . GLU D 1 480 ? -21.723 3.377 -18.861 1.00 40.95 480 GLU D C 1
ATOM 15055 O O . GLU D 1 480 ? -20.680 3.909 -19.257 1.00 33.18 480 GLU D O 1
ATOM 15061 N N . ASN D 1 481 ? -22.879 3.449 -19.534 1.00 45.82 481 ASN D N 1
ATOM 15062 C CA . ASN D 1 481 ? -22.991 4.177 -20.813 1.00 48.04 481 ASN D CA 1
ATOM 15063 C C . ASN D 1 481 ? -21.947 3.762 -21.845 1.00 47.81 481 ASN D C 1
ATOM 15064 O O . ASN D 1 481 ? -21.296 4.587 -22.490 1.00 45.36 481 ASN D O 1
ATOM 15069 N N . GLN D 1 482 ? -21.756 2.459 -21.955 1.00 48.33 482 GLN D N 1
ATOM 15070 C CA . GLN D 1 482 ? -20.799 1.890 -22.876 1.00 50.13 482 GLN D CA 1
ATOM 15071 C C . GLN D 1 482 ? -19.306 2.184 -22.566 1.00 50.84 482 GLN D C 1
ATOM 15072 O O . GLN D 1 482 ? -18.446 1.682 -23.280 1.00 52.26 482 GLN D O 1
ATOM 15074 N N . ARG D 1 483 ? -19.009 2.964 -21.518 1.00 46.77 483 ARG D N 1
ATOM 15075 C CA . ARG D 1 483 ? -17.629 3.196 -21.042 1.00 46.81 483 ARG D CA 1
ATOM 15076 C C . ARG D 1 483 ? -17.262 2.110 -20.007 1.00 38.36 483 ARG D C 1
ATOM 15077 O O . ARG D 1 483 ? -18.051 1.871 -19.096 1.00 31.05 483 ARG D O 1
ATOM 15079 N N . ARG D 1 484 ? -16.081 1.485 -20.145 1.00 34.39 484 ARG D N 1
ATOM 15080 C CA . ARG D 1 484 ? -15.583 0.506 -19.184 1.00 31.69 484 ARG D CA 1
ATOM 15081 C C . ARG D 1 484 ? -15.445 1.121 -17.787 1.00 28.32 484 ARG D C 1
ATOM 15082 O O . ARG D 1 484 ? -14.897 2.222 -17.629 1.00 26.43 484 ARG D O 1
ATOM 15090 N N . ILE D 1 485 ? -15.903 0.388 -16.779 1.00 25.24 485 ILE D N 1
ATOM 15091 C CA . ILE D 1 485 ? -15.778 0.807 -15.385 1.00 27.79 485 ILE D CA 1
ATOM 15092 C C . ILE D 1 485 ? -15.478 -0.450 -14.586 1.00 24.04 485 ILE D C 1
ATOM 15093 O O . ILE D 1 485 ? -15.977 -1.517 -14.911 1.00 23.45 485 ILE D O 1
ATOM 15098 N N . SER D 1 486 ? -14.640 -0.334 -13.579 1.00 23.78 486 SER D N 1
ATOM 15099 C CA . SER D 1 486 ? -14.310 -1.526 -12.750 1.00 24.43 486 SER D CA 1
ATOM 15100 C C . SER D 1 486 ? -15.387 -1.743 -11.697 1.00 22.90 486 SER D C 1
ATOM 15101 O O . SER D 1 486 ? -15.977 -0.770 -11.210 1.00 22.96 486 SER D O 1
ATOM 15104 N N . THR D 1 487 ? -15.563 -2.995 -11.276 1.00 22.42 487 THR D N 1
ATOM 15105 C CA . THR D 1 487 ? -16.349 -3.295 -10.087 1.00 20.80 487 THR D CA 1
ATOM 15106 C C . THR D 1 487 ? -15.917 -2.449 -8.914 1.00 23.39 487 THR D C 1
ATOM 15107 O O . THR D 1 487 ? -16.769 -2.026 -8.089 1.00 22.97 487 THR D O 1
ATOM 15111 N N . LEU D 1 488 ? -14.621 -2.169 -8.801 1.00 21.82 488 LEU D N 1
ATOM 15112 C CA . LEU D 1 488 ? -14.155 -1.346 -7.704 1.00 23.24 488 LEU D CA 1
ATOM 15113 C C . LEU D 1 488 ? -14.719 0.106 -7.742 1.00 23.35 488 LEU D C 1
ATOM 15114 O O . LEU D 1 488 ? -14.912 0.738 -6.674 1.00 23.54 488 LEU D O 1
ATOM 15119 N N . ASP D 1 489 ? -14.936 0.610 -8.954 1.00 22.29 489 ASP D N 1
ATOM 15120 C CA . ASP D 1 489 ? -15.437 1.951 -9.135 1.00 22.03 489 ASP D CA 1
ATOM 15121 C C . ASP D 1 489 ? -16.911 2.108 -8.726 1.00 21.96 489 ASP D C 1
ATOM 15122 O O . ASP D 1 489 ? -17.369 3.213 -8.537 1.00 25.49 489 ASP D O 1
ATOM 15127 N N . LEU D 1 490 ? -17.621 1.020 -8.582 1.00 24.67 490 LEU D N 1
ATOM 15128 C CA . LEU D 1 490 ? -18.974 1.006 -8.032 1.00 28.38 490 LEU D CA 1
ATOM 15129 C C . LEU D 1 490 ? -19.030 1.177 -6.508 1.00 28.99 490 LEU D C 1
ATOM 15130 O O . LEU D 1 490 ? -20.113 1.454 -5.957 1.00 28.51 490 LEU D O 1
ATOM 15135 N N . CYS D 1 491 ? -17.901 0.958 -5.827 1.00 28.23 491 CYS D N 1
ATOM 15136 C CA . CYS D 1 491 ? -17.872 0.760 -4.391 1.00 25.90 491 CYS D CA 1
ATOM 15137 C C . CYS D 1 491 ? -16.911 1.800 -3.792 1.00 25.29 491 CYS D C 1
ATOM 15138 O O . CYS D 1 491 ? -16.481 2.690 -4.479 1.00 27.22 491 CYS D O 1
ATOM 15141 N N . GLY D 1 492 ? -16.610 1.704 -2.485 1.00 23.84 492 GLY D N 1
ATOM 15142 C CA . GLY D 1 492 ? -15.736 2.657 -1.840 1.00 23.46 492 GLY D CA 1
ATOM 15143 C C . GLY D 1 492 ? -16.443 3.963 -1.512 1.00 26.60 492 GLY D C 1
ATOM 15144 O O . GLY D 1 492 ? -17.616 3.957 -1.102 1.00 28.79 492 GLY D O 1
ATOM 15145 N N . LYS D 1 493 ? -15.760 5.085 -1.711 1.00 27.39 493 LYS D N 1
ATOM 15146 C CA . LYS D 1 493 ? -16.313 6.420 -1.375 1.00 29.89 493 LYS D CA 1
ATOM 15147 C C . LYS D 1 493 ? -16.856 6.488 0.042 1.00 29.90 493 LYS D C 1
ATOM 15148 O O . LYS D 1 493 ? -17.828 7.148 0.300 1.00 28.59 493 LYS D O 1
ATOM 15154 N N . GLY D 1 494 ? -16.186 5.852 0.973 1.00 29.71 494 GLY D N 1
ATOM 15155 C CA . GLY D 1 494 ? -16.541 5.963 2.368 1.00 29.62 494 GLY D CA 1
ATOM 15156 C C . GLY D 1 494 ? -17.837 5.279 2.778 1.00 33.98 494 GLY D C 1
ATOM 15157 O O . GLY D 1 494 ? -18.259 5.466 3.898 1.00 37.69 494 GLY D O 1
ATOM 15158 N N . ARG D 1 495 ? -18.403 4.404 1.953 1.00 27.24 495 ARG D N 1
ATOM 15159 C CA . ARG D 1 495 ? -19.653 3.811 2.302 1.00 32.15 495 ARG D CA 1
ATOM 15160 C C . ARG D 1 495 ? -19.735 2.351 1.865 1.00 27.63 495 ARG D C 1
ATOM 15161 O O . ARG D 1 495 ? -18.866 1.857 1.139 1.00 27.32 495 ARG D O 1
ATOM 15169 N N . PHE D 1 496 ? -20.739 1.643 2.383 1.00 25.31 496 PHE D N 1
ATOM 15170 C CA . PHE D 1 496 ? -20.981 0.277 2.037 1.00 27.00 496 PHE D CA 1
ATOM 15171 C C . PHE D 1 496 ? -21.704 0.182 0.726 1.00 25.82 496 PHE D C 1
ATOM 15172 O O . PHE D 1 496 ? -22.532 1.042 0.430 1.00 27.04 496 PHE D O 1
ATOM 15180 N N . THR D 1 497 ? -21.466 -0.888 -0.029 1.00 23.61 497 THR D N 1
ATOM 15181 C CA . THR D 1 497 ? -22.148 -1.093 -1.298 1.00 24.43 497 THR D CA 1
ATOM 15182 C C . THR D 1 497 ? -22.575 -2.514 -1.417 1.00 25.20 497 THR D C 1
ATOM 15183 O O . THR D 1 497 ? -21.849 -3.376 -1.000 1.00 27.97 497 THR D O 1
ATOM 15187 N N . LEU D 1 498 ? -23.737 -2.759 -2.010 1.00 21.82 498 LEU D N 1
ATOM 15188 C CA . LEU D 1 498 ? -24.258 -4.072 -2.238 1.00 23.30 498 LEU D CA 1
ATOM 15189 C C . LEU D 1 498 ? -24.443 -4.297 -3.704 1.00 25.29 498 LEU D C 1
ATOM 15190 O O . LEU D 1 498 ? -25.125 -3.502 -4.378 1.00 28.13 498 LEU D O 1
ATOM 15195 N N . LEU D 1 499 ? -23.816 -5.356 -4.224 1.00 24.30 499 LEU D N 1
ATOM 15196 C CA . LEU D 1 499 ? -23.859 -5.687 -5.626 1.00 22.00 499 LEU D CA 1
ATOM 15197 C C . LEU D 1 499 ? -24.679 -6.905 -5.910 1.00 23.46 499 LEU D C 1
ATOM 15198 O O . LEU D 1 499 ? -24.503 -7.934 -5.238 1.00 24.83 499 LEU D O 1
ATOM 15203 N N . THR D 1 500 ? -25.509 -6.828 -6.944 1.00 22.20 500 THR D N 1
ATOM 15204 C CA . THR D 1 500 ? -26.408 -7.951 -7.354 1.00 24.93 500 THR D CA 1
ATOM 15205 C C . THR D 1 500 ? -26.789 -7.831 -8.816 1.00 24.55 500 THR D C 1
ATOM 15206 O O . THR D 1 500 ? -26.274 -6.958 -9.491 1.00 25.51 500 THR D O 1
ATOM 15210 N N . GLY D 1 501 ? -27.570 -8.771 -9.306 1.00 24.16 501 GLY D N 1
ATOM 15211 C CA . GLY D 1 501 ? -28.063 -8.776 -10.658 1.00 26.45 501 GLY D CA 1
ATOM 15212 C C . GLY D 1 501 ? -29.587 -8.676 -10.667 1.00 30.28 501 GLY D C 1
ATOM 15213 O O . GLY D 1 501 ? -30.223 -8.525 -9.595 1.00 25.74 501 GLY D O 1
ATOM 15214 N N . LEU D 1 502 ? -30.161 -8.806 -11.869 1.00 32.03 502 LEU D N 1
ATOM 15215 C CA . LEU D 1 502 ? -31.557 -8.379 -12.112 1.00 33.77 502 LEU D CA 1
ATOM 15216 C C . LEU D 1 502 ? -32.539 -9.227 -11.344 1.00 32.21 502 LEU D C 1
ATOM 15217 O O . LEU D 1 502 ? -33.514 -8.702 -10.818 1.00 36.11 502 LEU D O 1
ATOM 15222 N N . SER D 1 503 ? -32.262 -10.524 -11.222 1.00 31.72 503 SER D N 1
ATOM 15223 C CA . SER D 1 503 ? -33.104 -11.408 -10.382 1.00 31.95 503 SER D CA 1
ATOM 15224 C C . SER D 1 503 ? -32.936 -11.169 -8.875 1.00 35.68 503 SER D C 1
ATOM 15225 O O . SER D 1 503 ? -33.691 -11.730 -8.076 1.00 34.13 503 SER D O 1
ATOM 15228 N N . GLY D 1 504 ? -31.971 -10.314 -8.494 1.00 31.40 504 GLY D N 1
ATOM 15229 C CA . GLY D 1 504 ? -31.808 -9.911 -7.121 1.00 29.82 504 GLY D CA 1
ATOM 15230 C C . GLY D 1 504 ? -32.412 -8.554 -6.808 1.00 33.29 504 GLY D C 1
ATOM 15231 O O . GLY D 1 504 ? -32.002 -7.911 -5.849 1.00 37.83 504 GLY D O 1
ATOM 15232 N N . ALA D 1 505 ? -33.421 -8.107 -7.557 1.00 33.08 505 ALA D N 1
ATOM 15233 C CA . ALA D 1 505 ? -34.042 -6.798 -7.298 1.00 31.82 505 ALA D CA 1
ATOM 15234 C C . ALA D 1 505 ? -34.540 -6.612 -5.865 1.00 28.84 505 ALA D C 1
ATOM 15235 O O . ALA D 1 505 ? -34.570 -5.507 -5.392 1.00 32.61 505 ALA D O 1
ATOM 15237 N N . ALA D 1 506 ? -34.889 -7.690 -5.165 1.00 28.32 506 ALA D N 1
ATOM 15238 C CA . ALA D 1 506 ? -35.406 -7.571 -3.805 1.00 29.95 506 ALA D CA 1
ATOM 15239 C C . ALA D 1 506 ? -34.374 -7.010 -2.850 1.00 33.19 506 ALA D C 1
ATOM 15240 O O . ALA D 1 506 ? -34.703 -6.524 -1.753 1.00 30.47 506 ALA D O 1
ATOM 15242 N N . TRP D 1 507 ? -33.087 -7.074 -3.240 1.00 31.68 507 TRP D N 1
ATOM 15243 C CA . TRP D 1 507 ? -32.051 -6.499 -2.401 1.00 28.21 507 TRP D CA 1
ATOM 15244 C C . TRP D 1 507 ? -32.198 -5.034 -2.237 1.00 29.22 507 TRP D C 1
ATOM 15245 O O . TRP D 1 507 ? -31.823 -4.519 -1.179 1.00 31.11 507 TRP D O 1
ATOM 15256 N N . LYS D 1 508 ? -32.743 -4.323 -3.235 1.00 30.01 508 LYS D N 1
ATOM 15257 C CA . LYS D 1 508 ? -32.856 -2.873 -3.127 1.00 30.08 508 LYS D CA 1
ATOM 15258 C C . LYS D 1 508 ? -33.744 -2.480 -1.948 1.00 31.01 508 LYS D C 1
ATOM 15259 O O . LYS D 1 508 ? -33.373 -1.637 -1.128 1.00 34.52 508 LYS D O 1
ATOM 15261 N N . HIS D 1 509 ? -34.908 -3.088 -1.846 1.00 32.93 509 HIS D N 1
ATOM 15262 C CA . HIS D 1 509 ? -35.846 -2.810 -0.707 1.00 36.17 509 HIS D CA 1
ATOM 15263 C C . HIS D 1 509 ? -35.302 -3.277 0.642 1.00 34.04 509 HIS D C 1
ATOM 15264 O O . HIS D 1 509 ? -35.387 -2.567 1.663 1.00 31.41 509 HIS D O 1
ATOM 15266 N N . GLU D 1 510 ? -34.673 -4.438 0.661 1.00 31.53 510 GLU D N 1
ATOM 15267 C CA . GLU D 1 510 ? -34.036 -4.907 1.896 1.00 32.35 510 GLU D CA 1
ATOM 15268 C C . GLU D 1 510 ? -32.936 -3.949 2.372 1.00 34.09 510 GLU D C 1
ATOM 15269 O O . GLU D 1 510 ? -32.862 -3.560 3.548 1.00 29.63 510 GLU D O 1
ATOM 15275 N N . ALA D 1 511 ? -32.090 -3.510 1.459 1.00 33.87 511 ALA D N 1
ATOM 15276 C CA . ALA D 1 511 ? -31.031 -2.555 1.850 1.00 33.55 511 ALA D CA 1
ATOM 15277 C C . ALA D 1 511 ? -31.580 -1.246 2.340 1.00 35.26 511 ALA D C 1
ATOM 15278 O O . ALA D 1 511 ? -31.023 -0.637 3.262 1.00 34.25 511 ALA D O 1
ATOM 15280 N N . GLU D 1 512 ? -32.636 -0.763 1.700 1.00 35.37 512 GLU D N 1
ATOM 15281 C CA . GLU D 1 512 ? -33.287 0.479 2.170 1.00 40.60 512 GLU D CA 1
ATOM 15282 C C . GLU D 1 512 ? -33.729 0.375 3.647 1.00 35.36 512 GLU D C 1
ATOM 15283 O O . GLU D 1 512 ? -33.562 1.334 4.413 1.00 35.45 512 GLU D O 1
ATOM 15289 N N . GLN D 1 513 ? -34.332 -0.755 4.005 1.00 35.23 513 GLN D N 1
ATOM 15290 C CA . GLN D 1 513 ? -34.833 -0.993 5.369 1.00 35.91 513 GLN D CA 1
ATOM 15291 C C . GLN D 1 513 ? -33.703 -0.975 6.363 1.00 38.40 513 GLN D C 1
ATOM 15292 O O . GLN D 1 513 ? -33.804 -0.329 7.398 1.00 41.15 513 GLN D O 1
ATOM 15298 N N . VAL D 1 514 ? -32.598 -1.637 6.013 1.00 36.42 514 VAL D N 1
ATOM 15299 C CA . VAL D 1 514 ? -31.485 -1.745 6.928 1.00 34.21 514 VAL D CA 1
ATOM 15300 C C . VAL D 1 514 ? -30.853 -0.388 7.078 1.00 32.55 514 VAL D C 1
ATOM 15301 O O . VAL D 1 514 ? -30.475 0.028 8.157 1.00 29.90 514 VAL D O 1
ATOM 15305 N N . SER D 1 515 ? -30.723 0.308 5.961 1.00 33.49 515 SER D N 1
ATOM 15306 C CA . SER D 1 515 ? -30.156 1.654 5.940 1.00 33.15 515 SER D CA 1
ATOM 15307 C C . SER D 1 515 ? -30.915 2.663 6.837 1.00 34.09 515 SER D C 1
ATOM 15308 O O . SER D 1 515 ? -30.345 3.421 7.632 1.00 37.20 515 SER D O 1
ATOM 15311 N N . GLN D 1 516 ? -32.213 2.656 6.658 1.00 38.78 516 GLN D N 1
ATOM 15312 C CA . GLN D 1 516 ? -33.154 3.483 7.418 1.00 46.78 516 GLN D CA 1
ATOM 15313 C C . GLN D 1 516 ? -33.070 3.125 8.890 1.00 39.41 516 GLN D C 1
ATOM 15314 O O . GLN D 1 516 ? -32.948 3.977 9.741 1.00 37.36 516 GLN D O 1
ATOM 15320 N N . SER D 1 517 ? -33.146 1.837 9.182 1.00 37.89 517 SER D N 1
ATOM 15321 C CA . SER D 1 517 ? -33.123 1.380 10.568 1.00 36.98 517 SER D CA 1
ATOM 15322 C C . SER D 1 517 ? -31.834 1.661 11.310 1.00 40.62 517 SER D C 1
ATOM 15323 O O . SER D 1 517 ? -31.857 2.021 12.483 1.00 40.94 517 SER D O 1
ATOM 15326 N N . LEU D 1 518 ? -30.688 1.518 10.650 1.00 37.56 518 LEU D N 1
ATOM 15327 C CA . LEU D 1 518 ? -29.416 1.684 11.321 1.00 32.59 518 LEU D CA 1
ATOM 15328 C C . LEU D 1 518 ? -28.796 3.035 11.129 1.00 33.15 518 LEU D C 1
ATOM 15329 O O . LEU D 1 518 ? -27.855 3.389 11.802 1.00 34.16 518 LEU D O 1
ATOM 15334 N N . GLY D 1 519 ? -29.370 3.839 10.242 1.00 37.90 519 GLY D N 1
ATOM 15335 C CA . GLY D 1 519 ? -28.865 5.198 10.051 1.00 37.66 519 GLY D CA 1
ATOM 15336 C C . GLY D 1 519 ? -27.550 5.200 9.338 1.00 34.01 519 GLY D C 1
ATOM 15337 O O . GLY D 1 519 ? -26.676 5.940 9.673 1.00 41.19 519 GLY D O 1
ATOM 15338 N N . ILE D 1 520 ? -27.420 4.357 8.334 1.00 37.14 520 ILE D N 1
ATOM 15339 C CA . ILE D 1 520 ? -26.168 4.241 7.602 1.00 38.46 520 ILE D CA 1
ATOM 15340 C C . ILE D 1 520 ? -26.468 4.125 6.111 1.00 37.64 520 ILE D C 1
ATOM 15341 O O . ILE D 1 520 ? -27.419 3.476 5.732 1.00 40.66 520 ILE D O 1
ATOM 15346 N N . GLU D 1 521 ? -25.612 4.702 5.271 1.00 37.56 521 GLU D N 1
ATOM 15347 C CA . GLU D 1 521 ? -25.764 4.554 3.809 1.00 44.50 521 GLU D CA 1
ATOM 15348 C C . GLU D 1 521 ? -25.371 3.155 3.301 1.00 38.65 521 GLU D C 1
ATOM 15349 O O . GLU D 1 521 ? -24.322 2.598 3.685 1.00 41.39 521 GLU D O 1
ATOM 15355 N N . LEU D 1 522 ? -26.233 2.582 2.468 1.00 34.75 522 LEU D N 1
ATOM 15356 C CA . LEU D 1 522 ? -25.989 1.357 1.788 1.00 35.45 522 LEU D CA 1
ATOM 15357 C C . LEU D 1 522 ? -26.351 1.568 0.331 1.00 34.05 522 LEU D C 1
ATOM 15358 O O . LEU D 1 522 ? -27.537 1.562 0.015 1.00 33.64 522 LEU D O 1
ATOM 15363 N N . LYS D 1 523 ? -25.357 1.715 -0.569 1.00 33.17 523 LYS D N 1
ATOM 15364 C CA . LYS D 1 523 ? -25.628 1.913 -2.016 1.00 32.54 523 LYS D CA 1
ATOM 15365 C C . LYS D 1 523 ? -25.860 0.553 -2.576 1.00 31.18 523 LYS D C 1
ATOM 15366 O O . LYS D 1 523 ? -25.103 -0.344 -2.325 1.00 34.39 523 LYS D O 1
ATOM 15370 N N . VAL D 1 524 ? -26.916 0.388 -3.348 1.00 28.77 524 VAL D N 1
ATOM 15371 C CA . VAL D 1 524 ? -27.202 -0.864 -4.015 1.00 27.90 524 VAL D CA 1
ATOM 15372 C C . VAL D 1 524 ? -27.012 -0.689 -5.522 1.00 33.87 524 VAL D C 1
ATOM 15373 O O . VAL D 1 524 ? -27.483 0.300 -6.090 1.00 35.56 524 VAL D O 1
ATOM 15377 N N . CYS D 1 525 ? -26.261 -1.606 -6.143 1.00 32.84 525 CYS D N 1
ATOM 15378 C CA . CYS D 1 525 ? -26.039 -1.609 -7.588 1.00 31.02 525 CYS D CA 1
ATOM 15379 C C . CYS D 1 525 ? -26.612 -2.904 -8.125 1.00 29.44 525 CYS D C 1
ATOM 15380 O O . CYS D 1 525 ? -26.113 -3.963 -7.814 1.00 26.77 525 CYS D O 1
ATOM 15383 N N . VAL D 1 526 ? -27.628 -2.786 -8.995 1.00 31.58 526 VAL D N 1
ATOM 15384 C CA . VAL D 1 526 ? -28.235 -3.890 -9.689 1.00 29.66 526 VAL D CA 1
ATOM 15385 C C . VAL D 1 526 ? -27.633 -3.893 -11.092 1.00 31.26 526 VAL D C 1
ATOM 15386 O O . VAL D 1 526 ? -28.011 -3.087 -11.973 1.00 33.59 526 VAL D O 1
ATOM 15390 N N . ILE D 1 527 ? -26.739 -4.874 -11.311 1.00 29.22 527 ILE D N 1
ATOM 15391 C CA . ILE D 1 527 ? -25.952 -5.013 -12.519 1.00 29.76 527 ILE D CA 1
ATOM 15392 C C . ILE D 1 527 ? -26.682 -5.894 -13.525 1.00 29.26 527 ILE D C 1
ATOM 15393 O O . ILE D 1 527 ? -26.991 -7.053 -13.243 1.00 28.59 527 ILE D O 1
ATOM 15398 N N . GLY D 1 528 ? -26.915 -5.362 -14.720 1.00 28.11 528 GLY D N 1
ATOM 15399 C CA . GLY D 1 528 ? -27.544 -6.133 -15.757 1.00 25.11 528 GLY D CA 1
ATOM 15400 C C . GLY D 1 528 ? -27.927 -5.339 -17.021 1.00 26.42 528 GLY D C 1
ATOM 15401 O O . GLY D 1 528 ? -27.728 -4.143 -17.120 1.00 25.64 528 GLY D O 1
ATOM 15402 N N . PRO D 1 529 ? -28.478 -6.026 -18.006 1.00 28.65 529 PRO D N 1
ATOM 15403 C CA . PRO D 1 529 ? -28.879 -5.318 -19.241 1.00 33.86 529 PRO D CA 1
ATOM 15404 C C . PRO D 1 529 ? -29.988 -4.272 -18.978 1.00 37.01 529 PRO D C 1
ATOM 15405 O O . PRO D 1 529 ? -30.921 -4.540 -18.211 1.00 31.99 529 PRO D O 1
ATOM 15409 N N . GLY D 1 530 ? -29.809 -3.088 -19.558 1.00 37.99 530 GLY D N 1
ATOM 15410 C CA . GLY D 1 530 ? -30.721 -1.984 -19.384 1.00 34.48 530 GLY D CA 1
ATOM 15411 C C . GLY D 1 530 ? -30.476 -1.170 -18.133 1.00 38.00 530 GLY D C 1
ATOM 15412 O O . GLY D 1 530 ? -31.162 -0.210 -17.933 1.00 37.16 530 GLY D O 1
ATOM 15413 N N . GLN D 1 531 ? -29.523 -1.553 -17.276 1.00 32.72 531 GLN D N 1
ATOM 15414 C CA . GLN D 1 531 ? -29.316 -0.892 -15.986 1.00 30.89 531 GLN D CA 1
ATOM 15415 C C . GLN D 1 531 ? -28.265 0.164 -16.077 1.00 28.91 531 GLN D C 1
ATOM 15416 O O . GLN D 1 531 ? -27.603 0.287 -17.110 1.00 31.89 531 GLN D O 1
ATOM 15422 N N . GLU D 1 532 ? -28.060 0.904 -15.002 1.00 28.32 532 GLU D N 1
ATOM 15423 C CA . GLU D 1 532 ? -26.970 1.879 -14.935 1.00 29.23 532 GLU D CA 1
ATOM 15424 C C . GLU D 1 532 ? -25.585 1.195 -15.223 1.00 31.30 532 GLU D C 1
ATOM 15425 O O . GLU D 1 532 ? -24.734 1.738 -15.946 1.00 30.71 532 GLU D O 1
ATOM 15431 N N . PHE D 1 533 ? -25.394 -0.012 -14.665 1.00 30.81 533 PHE D N 1
ATOM 15432 C CA . PHE D 1 533 ? -24.168 -0.785 -14.811 1.00 28.58 533 PHE D CA 1
ATOM 15433 C C . PHE D 1 533 ? -24.515 -2.102 -15.451 1.00 26.48 533 PHE D C 1
ATOM 15434 O O . PHE D 1 533 ? -25.432 -2.786 -15.030 1.00 29.61 533 PHE D O 1
ATOM 15442 N N . VAL D 1 534 ? -23.795 -2.433 -16.515 1.00 24.52 534 VAL D N 1
ATOM 15443 C CA . VAL D 1 534 ? -24.084 -3.566 -17.358 1.00 24.64 534 VAL D CA 1
ATOM 15444 C C . VAL D 1 534 ? -22.907 -4.533 -17.358 1.00 25.77 534 VAL D C 1
ATOM 15445 O O . VAL D 1 534 ? -21.753 -4.103 -17.426 1.00 27.17 534 VAL D O 1
ATOM 15449 N N . ASP D 1 535 ? -23.200 -5.836 -17.327 1.00 25.22 535 ASP D N 1
ATOM 15450 C CA . ASP D 1 535 ? -22.194 -6.918 -17.392 1.00 24.54 535 ASP D CA 1
ATOM 15451 C C . ASP D 1 535 ? -21.858 -7.252 -18.852 1.00 24.21 535 ASP D C 1
ATOM 15452 O O . ASP D 1 535 ? -22.028 -8.339 -19.329 1.00 25.82 535 ASP D O 1
ATOM 15457 N N . THR D 1 536 ? -21.348 -6.256 -19.530 1.00 24.52 536 THR D N 1
ATOM 15458 C CA . THR D 1 536 ? -21.188 -6.256 -20.990 1.00 28.17 536 THR D CA 1
ATOM 15459 C C . THR D 1 536 ? -20.328 -7.383 -21.523 1.00 24.07 536 THR D C 1
ATOM 15460 O O . THR D 1 536 ? -20.552 -7.856 -22.621 1.00 27.56 536 THR D O 1
ATOM 15464 N N . TYR D 1 537 ? -19.317 -7.786 -20.752 1.00 25.50 537 TYR D N 1
ATOM 15465 C CA . TYR D 1 537 ? -18.358 -8.818 -21.160 1.00 24.83 537 TYR D CA 1
ATOM 15466 C C . TYR D 1 537 ? -18.687 -10.159 -20.494 1.00 27.33 537 TYR D C 1
ATOM 15467 O O . TYR D 1 537 ? -17.997 -11.124 -20.706 1.00 29.74 537 TYR D O 1
ATOM 15476 N N . GLY D 1 538 ? -19.712 -10.210 -19.633 1.00 24.17 538 GLY D N 1
ATOM 15477 C CA . GLY D 1 538 ? -19.993 -11.411 -18.871 1.00 24.51 538 GLY D CA 1
ATOM 15478 C C . GLY D 1 538 ? -19.049 -11.725 -17.716 1.00 26.19 538 GLY D C 1
ATOM 15479 O O . GLY D 1 538 ? -19.159 -12.771 -17.115 1.00 28.20 538 GLY D O 1
ATOM 15480 N N . GLU D 1 539 ? -18.123 -10.813 -17.409 1.00 26.79 539 GLU D N 1
ATOM 15481 C CA . GLU D 1 539 ? -17.056 -11.101 -16.478 1.00 27.44 539 GLU D CA 1
ATOM 15482 C C . GLU D 1 539 ? -17.580 -11.102 -15.023 1.00 26.27 539 GLU D C 1
ATOM 15483 O O . GLU D 1 539 ? -17.039 -11.815 -14.216 1.00 27.40 539 GLU D O 1
ATOM 15485 N N . TYR D 1 540 ? -18.635 -10.334 -14.722 1.00 24.33 540 TYR D N 1
ATOM 15486 C CA . TYR D 1 540 ? -19.176 -10.332 -13.378 1.00 27.55 540 TYR D CA 1
ATOM 15487 C C . TYR D 1 540 ? -19.782 -11.686 -13.047 1.00 28.62 540 TYR D C 1
ATOM 15488 O O . TYR D 1 540 ? -19.448 -12.298 -11.996 1.00 27.53 540 TYR D O 1
ATOM 15497 N N . ALA D 1 541 ? -20.637 -12.188 -13.919 1.00 28.39 541 ALA D N 1
ATOM 15498 C CA . ALA D 1 541 ? -21.211 -13.543 -13.687 1.00 31.34 541 ALA D CA 1
ATOM 15499 C C . ALA D 1 541 ? -20.106 -14.559 -13.497 1.00 28.26 541 ALA D C 1
ATOM 15500 O O . ALA D 1 541 ? -20.225 -15.495 -12.719 1.00 30.97 541 ALA D O 1
ATOM 15502 N N . LYS D 1 542 ? -19.034 -14.430 -14.249 1.00 29.96 542 LYS D N 1
ATOM 15503 C CA . LYS D 1 542 ? -17.985 -15.438 -14.212 1.00 32.83 542 LYS D CA 1
ATOM 15504 C C . LYS D 1 542 ? -17.184 -15.369 -12.894 1.00 32.37 542 LYS D C 1
ATOM 15505 O O . LYS D 1 542 ? -16.731 -16.373 -12.421 1.00 29.47 542 LYS D O 1
ATOM 15511 N N . ILE D 1 543 ? -17.013 -14.183 -12.319 1.00 28.60 543 ILE D N 1
ATOM 15512 C CA . ILE D 1 543 ? -16.159 -14.010 -11.146 1.00 28.39 543 ILE D CA 1
ATOM 15513 C C . ILE D 1 543 ? -16.921 -14.084 -9.822 1.00 28.12 543 ILE D C 1
ATOM 15514 O O . ILE D 1 543 ? -16.275 -14.239 -8.754 1.00 24.83 543 ILE D O 1
ATOM 15519 N N . SER D 1 544 ? -18.271 -13.955 -9.841 1.00 22.69 544 SER D N 1
ATOM 15520 C CA . SER D 1 544 ? -18.943 -13.642 -8.571 1.00 24.33 544 SER D CA 1
ATOM 15521 C C . SER D 1 544 ? -19.034 -14.849 -7.635 1.00 23.50 544 SER D C 1
ATOM 15522 O O . SER D 1 544 ? -19.181 -14.681 -6.438 1.00 27.48 544 SER D O 1
ATOM 15525 N N . GLU D 1 545 ? -18.999 -16.042 -8.196 1.00 22.31 545 GLU D N 1
ATOM 15526 C CA . GLU D 1 545 ? -19.091 -17.333 -7.476 1.00 28.15 545 GLU D CA 1
ATOM 15527 C C . GLU D 1 545 ? -20.500 -17.588 -6.901 1.00 28.93 545 GLU D C 1
ATOM 15528 O O . GLU D 1 545 ? -20.717 -18.566 -6.218 1.00 33.66 545 GLU D O 1
ATOM 15534 N N . ILE D 1 546 ? -21.461 -16.756 -7.240 1.00 29.08 546 ILE D N 1
ATOM 15535 C CA . ILE D 1 546 ? -22.873 -16.956 -6.764 1.00 28.51 546 ILE D CA 1
ATOM 15536 C C . ILE D 1 546 ? -23.838 -16.757 -7.930 1.00 27.00 546 ILE D C 1
ATOM 15537 O O . ILE D 1 546 ? -23.462 -16.234 -8.982 1.00 26.82 546 ILE D O 1
ATOM 15542 N N . GLY D 1 547 ? -25.083 -17.148 -7.743 1.00 28.14 547 GLY D N 1
ATOM 15543 C CA . GLY D 1 547 ? -26.088 -16.980 -8.773 1.00 30.71 547 GLY D CA 1
ATOM 15544 C C . GLY D 1 547 ? -26.402 -15.511 -8.917 1.00 27.14 547 GLY D C 1
ATOM 15545 O O . GLY D 1 547 ? -25.992 -14.665 -8.106 1.00 27.60 547 GLY D O 1
ATOM 15546 N N . GLU D 1 548 ? -27.158 -15.215 -9.960 1.00 28.80 548 GLU D N 1
ATOM 15547 C CA . GLU D 1 548 ? -27.435 -13.857 -10.346 1.00 29.25 548 GLU D CA 1
ATOM 15548 C C . GLU D 1 548 ? -28.165 -13.135 -9.222 1.00 25.84 548 GLU D C 1
ATOM 15549 O O . GLU D 1 548 ? -27.947 -11.940 -8.995 1.00 25.70 548 GLU D O 1
ATOM 15555 N N . SER D 1 549 ? -29.003 -13.837 -8.472 1.00 26.15 549 SER D N 1
ATOM 15556 C CA . SER D 1 549 ? -29.801 -13.150 -7.456 1.00 27.92 549 SER D CA 1
ATOM 15557 C C . SER D 1 549 ? -29.048 -13.007 -6.139 1.00 28.99 549 SER D C 1
ATOM 15558 O O . SER D 1 549 ? -29.557 -12.447 -5.149 1.00 28.63 549 SER D O 1
ATOM 15561 N N . GLY D 1 550 ? -27.834 -13.546 -6.059 1.00 28.38 550 GLY D N 1
ATOM 15562 C CA . GLY D 1 550 ? -27.040 -13.359 -4.840 1.00 26.82 550 GLY D CA 1
ATOM 15563 C C . GLY D 1 550 ? -26.541 -11.943 -4.702 1.00 27.26 550 GLY D C 1
ATOM 15564 O O . GLY D 1 550 ? -26.712 -11.123 -5.608 1.00 27.58 550 GLY D O 1
ATOM 15565 N N . ALA D 1 551 ? -25.919 -11.650 -3.574 1.00 25.16 551 ALA D N 1
ATOM 15566 C CA . ALA D 1 551 ? -25.395 -10.325 -3.307 1.00 26.17 551 ALA D CA 1
ATOM 15567 C C . ALA D 1 551 ? -24.072 -10.382 -2.586 1.00 26.45 551 ALA D C 1
ATOM 15568 O O . ALA D 1 551 ? -23.834 -11.259 -1.753 1.00 27.42 551 ALA D O 1
ATOM 15570 N N . LEU D 1 552 ? -23.236 -9.398 -2.877 1.00 25.47 552 LEU D N 1
ATOM 15571 C CA . LEU D 1 552 ? -21.986 -9.115 -2.121 1.00 24.31 552 LEU D CA 1
ATOM 15572 C C . LEU D 1 552 ? -22.081 -7.756 -1.495 1.00 24.26 552 LEU D C 1
ATOM 15573 O O . LEU D 1 552 ? -22.407 -6.758 -2.182 1.00 25.80 552 LEU D O 1
ATOM 15578 N N . LEU D 1 553 ? -21.826 -7.697 -0.185 1.00 22.89 553 LEU D N 1
ATOM 15579 C CA . LEU D 1 553 ? -21.739 -6.484 0.514 1.00 22.75 553 LEU D CA 1
ATOM 15580 C C . LEU D 1 553 ? -20.303 -6.126 0.648 1.00 23.65 553 LEU D C 1
ATOM 15581 O O . LEU D 1 553 ? -19.520 -6.911 1.249 1.00 23.93 553 LEU D O 1
ATOM 15586 N N . VAL D 1 554 ? -19.952 -4.923 0.169 1.00 21.66 554 VAL D N 1
ATOM 15587 C CA . VAL D 1 554 ? -18.586 -4.458 0.111 1.00 20.72 554 VAL D CA 1
ATOM 15588 C C . VAL D 1 554 ? -18.382 -3.300 1.073 1.00 22.49 554 VAL D C 1
ATOM 15589 O O . VAL D 1 554 ? -19.089 -2.287 1.005 1.00 21.51 554 VAL D O 1
ATOM 15593 N N . ARG D 1 555 ? -17.388 -3.421 1.945 1.00 22.52 555 ARG D N 1
ATOM 15594 C CA . ARG D 1 555 ? -17.019 -2.350 2.875 1.00 22.70 555 ARG D CA 1
ATOM 15595 C C . ARG D 1 555 ? -16.403 -1.131 2.164 1.00 22.00 555 ARG D C 1
ATOM 15596 O O . ARG D 1 555 ? -15.987 -1.253 1.036 1.00 22.67 555 ARG D O 1
ATOM 15604 N N . PRO D 1 556 ? -16.307 0.019 2.860 1.00 22.50 556 PRO D N 1
ATOM 15605 C CA . PRO D 1 556 ? -15.595 1.158 2.345 1.00 22.87 556 PRO D CA 1
ATOM 15606 C C . PRO D 1 556 ? -14.149 0.939 1.963 1.00 23.10 556 PRO D C 1
ATOM 15607 O O . PRO D 1 556 ? -13.661 1.684 1.073 1.00 22.38 556 PRO D O 1
ATOM 15611 N N . ASP D 1 557 ? -13.475 -0.071 2.538 1.00 20.01 557 ASP D N 1
ATOM 15612 C CA . ASP D 1 557 ? -12.083 -0.377 2.137 1.00 20.67 557 ASP D CA 1
ATOM 15613 C C . ASP D 1 557 ? -12.004 -1.424 1.073 1.00 21.11 557 ASP D C 1
ATOM 15614 O O . ASP D 1 557 ? -10.933 -2.005 0.841 1.00 21.68 557 ASP D O 1
ATOM 15619 N N . MET D 1 558 ? -13.142 -1.771 0.492 1.00 18.87 558 MET D N 1
ATOM 15620 C CA . MET D 1 558 ? -13.206 -2.661 -0.657 1.00 22.34 558 MET D CA 1
ATOM 15621 C C . MET D 1 558 ? -13.144 -4.154 -0.308 1.00 25.79 558 MET D C 1
ATOM 15622 O O . MET D 1 558 ? -13.126 -5.010 -1.185 1.00 30.33 558 MET D O 1
ATOM 15627 N N . PHE D 1 559 ? -13.176 -4.509 0.973 1.00 24.44 559 PHE D N 1
ATOM 15628 C CA . PHE D 1 559 ? -13.273 -5.929 1.369 1.00 22.67 559 PHE D CA 1
ATOM 15629 C C . PHE D 1 559 ? -14.723 -6.411 1.441 1.00 22.71 559 PHE D C 1
ATOM 15630 O O . PHE D 1 559 ? -15.620 -5.651 1.790 1.00 20.79 559 PHE D O 1
ATOM 15638 N N . ILE D 1 560 ? -14.960 -7.653 1.030 1.00 21.96 560 ILE D N 1
ATOM 15639 C CA . ILE D 1 560 ? -16.292 -8.265 1.113 1.00 22.85 560 ILE D CA 1
ATOM 15640 C C . ILE D 1 560 ? -16.599 -8.651 2.581 1.00 24.99 560 ILE D C 1
ATOM 15641 O O . ILE D 1 560 ? -15.760 -9.271 3.255 1.00 22.70 560 ILE D O 1
ATOM 15646 N N . ALA D 1 561 ? -17.763 -8.203 3.080 1.00 22.29 561 ALA D N 1
ATOM 15647 C CA . ALA D 1 561 ? -18.141 -8.444 4.475 1.00 22.45 561 ALA D CA 1
ATOM 15648 C C . ALA D 1 561 ? -19.257 -9.434 4.586 1.00 26.28 561 ALA D C 1
ATOM 15649 O O . ALA D 1 561 ? -19.561 -9.883 5.707 1.00 27.75 561 ALA D O 1
ATOM 15651 N N . PHE D 1 562 ? -19.914 -9.729 3.475 1.00 22.13 562 PHE D N 1
ATOM 15652 C CA . PHE D 1 562 ? -21.106 -10.561 3.508 1.00 22.47 562 PHE D CA 1
ATOM 15653 C C . PHE D 1 562 ? -21.386 -11.031 2.132 1.00 22.23 562 PHE D C 1
ATOM 15654 O O . PHE D 1 562 ? -21.259 -10.272 1.166 1.00 20.62 562 PHE D O 1
ATOM 15662 N N . ARG D 1 563 ? -21.756 -12.291 2.020 1.00 22.61 563 ARG D N 1
ATOM 15663 C CA . ARG D 1 563 ? -22.108 -12.852 0.753 1.00 22.13 563 ARG D CA 1
ATOM 15664 C C . ARG D 1 563 ? -23.378 -13.657 0.954 1.00 23.48 563 ARG D C 1
ATOM 15665 O O . ARG D 1 563 ? -23.452 -14.468 1.865 1.00 23.93 563 ARG D O 1
ATOM 15673 N N . ALA D 1 564 ? -24.313 -13.515 0.040 1.00 23.48 564 ALA D N 1
ATOM 15674 C CA . ALA D 1 564 ? -25.550 -14.279 0.050 1.00 30.12 564 ALA D CA 1
ATOM 15675 C C . ALA D 1 564 ? -25.658 -14.993 -1.256 1.00 30.69 564 ALA D C 1
ATOM 15676 O O . ALA D 1 564 ? -25.462 -14.384 -2.321 1.00 27.98 564 ALA D O 1
ATOM 15678 N N . LYS D 1 565 ? -26.027 -16.256 -1.199 1.00 34.03 565 LYS D N 1
ATOM 15679 C CA . LYS D 1 565 ? -26.195 -17.123 -2.411 1.00 38.35 565 LYS D CA 1
ATOM 15680 C C . LYS D 1 565 ? -27.344 -16.738 -3.308 1.00 30.77 565 LYS D C 1
ATOM 15681 O O . LYS D 1 565 ? -27.311 -16.999 -4.496 1.00 29.48 565 LYS D O 1
ATOM 15687 N N . ASP D 1 566 ? -28.408 -16.208 -2.742 1.00 30.30 566 ASP D N 1
ATOM 15688 C CA . ASP D 1 566 ? -29.636 -15.949 -3.572 1.00 31.64 566 ASP D CA 1
ATOM 15689 C C . ASP D 1 566 ? -30.470 -14.912 -2.855 1.00 31.81 566 ASP D C 1
ATOM 15690 O O . ASP D 1 566 ? -30.080 -14.421 -1.811 1.00 32.72 566 ASP D O 1
ATOM 15695 N N . ALA D 1 567 ? -31.606 -14.556 -3.415 1.00 36.99 567 ALA D N 1
ATOM 15696 C CA . ALA D 1 567 ? -32.479 -13.567 -2.814 1.00 35.31 567 ALA D CA 1
ATOM 15697 C C . ALA D 1 567 ? -33.757 -14.233 -2.222 1.00 35.21 567 ALA D C 1
ATOM 15698 O O . ALA D 1 567 ? -34.826 -13.631 -2.239 1.00 35.99 567 ALA D O 1
ATOM 15700 N N . SER D 1 568 ? -33.634 -15.448 -1.698 1.00 33.07 568 SER D N 1
ATOM 15701 C CA . SER D 1 568 ? -34.725 -16.073 -0.934 1.00 37.13 568 SER D CA 1
ATOM 15702 C C . SER D 1 568 ? -34.992 -15.275 0.324 1.00 40.61 568 SER D C 1
ATOM 15703 O O . SER D 1 568 ? -34.167 -14.456 0.746 1.00 36.04 568 SER D O 1
ATOM 15706 N N . ARG D 1 569 ? -36.165 -15.487 0.921 1.00 42.39 569 ARG D N 1
ATOM 15707 C CA . ARG D 1 569 ? -36.502 -14.788 2.151 1.00 42.43 569 ARG D CA 1
ATOM 15708 C C . ARG D 1 569 ? -35.454 -15.007 3.238 1.00 38.46 569 ARG D C 1
ATOM 15709 O O . ARG D 1 569 ? -35.087 -14.069 3.934 1.00 37.27 569 ARG D O 1
ATOM 15711 N N . GLU D 1 570 ? -34.973 -16.238 3.397 1.00 40.43 570 GLU D N 1
ATOM 15712 C CA . GLU D 1 570 ? -33.964 -16.549 4.416 1.00 42.95 570 GLU D CA 1
ATOM 15713 C C . GLU D 1 570 ? -32.669 -15.759 4.100 1.00 43.36 570 GLU D C 1
ATOM 15714 O O . GLU D 1 570 ? -32.080 -15.146 4.984 1.00 39.81 570 GLU D O 1
ATOM 15716 N N . GLY D 1 571 ? -32.271 -15.729 2.827 1.00 42.47 571 GLY D N 1
ATOM 15717 C CA . GLY D 1 571 ? -31.103 -14.934 2.395 1.00 37.44 571 GLY D CA 1
ATOM 15718 C C . GLY D 1 571 ? -31.237 -13.451 2.699 1.00 37.27 571 GLY D C 1
ATOM 15719 O O . GLY D 1 571 ? -30.346 -12.855 3.296 1.00 33.91 571 GLY D O 1
ATOM 15720 N N . LEU D 1 572 ? -32.367 -12.852 2.301 1.00 36.80 572 LEU D N 1
ATOM 15721 C CA . LEU D 1 572 ? -32.615 -11.430 2.532 1.00 34.40 572 LEU D CA 1
ATOM 15722 C C . LEU D 1 572 ? -32.613 -11.068 4.011 1.00 35.17 572 LEU D C 1
ATOM 15723 O O . LEU D 1 572 ? -32.092 -10.008 4.382 1.00 33.15 572 LEU D O 1
ATOM 15728 N N . GLU D 1 573 ? -33.232 -11.910 4.855 1.00 34.96 573 GLU D N 1
ATOM 15729 C CA . GLU D 1 573 ? -33.300 -11.634 6.308 1.00 35.18 573 GLU D CA 1
ATOM 15730 C C . GLU D 1 573 ? -31.890 -11.611 6.916 1.00 33.46 573 GLU D C 1
ATOM 15731 O O . GLU D 1 573 ? -31.681 -10.948 7.935 1.00 37.06 573 GLU D O 1
ATOM 15733 N N . GLN D 1 574 ? -30.905 -12.264 6.283 1.00 31.13 574 GLN D N 1
ATOM 15734 C CA . GLN D 1 574 ? -29.544 -12.268 6.887 1.00 32.70 574 GLN D CA 1
ATOM 15735 C C . GLN D 1 574 ? -28.809 -10.913 6.774 1.00 31.78 574 GLN D C 1
ATOM 15736 O O . GLN D 1 574 ? -27.845 -10.634 7.526 1.00 29.84 574 GLN D O 1
ATOM 15742 N N . LEU D 1 575 ? -29.249 -10.053 5.845 1.00 32.69 575 LEU D N 1
ATOM 15743 C CA . LEU D 1 575 ? -28.523 -8.810 5.607 1.00 28.05 575 LEU D CA 1
ATOM 15744 C C . LEU D 1 575 ? -28.494 -8.008 6.856 1.00 27.17 575 LEU D C 1
ATOM 15745 O O . LEU D 1 575 ? -27.467 -7.461 7.282 1.00 30.30 575 LEU D O 1
ATOM 15750 N N . ASN D 1 576 ? -29.651 -7.853 7.464 1.00 29.02 576 ASN D N 1
ATOM 15751 C CA . ASN D 1 576 ? -29.752 -6.977 8.632 1.00 32.82 576 ASN D CA 1
ATOM 15752 C C . ASN D 1 576 ? -28.929 -7.515 9.787 1.00 30.24 576 ASN D C 1
ATOM 15753 O O . ASN D 1 576 ? -28.271 -6.766 10.498 1.00 33.50 576 ASN D O 1
ATOM 15758 N N . VAL D 1 577 ? -28.926 -8.826 9.968 1.00 30.51 577 VAL D N 1
ATOM 15759 C CA . VAL D 1 577 ? -28.100 -9.403 11.007 1.00 29.98 577 VAL D CA 1
ATOM 15760 C C . VAL D 1 577 ? -26.599 -9.286 10.708 1.00 27.32 577 VAL D C 1
ATOM 15761 O O . VAL D 1 577 ? -25.823 -8.926 11.597 1.00 25.42 577 VAL D O 1
ATOM 15765 N N . ALA D 1 578 ? -26.183 -9.484 9.490 1.00 25.15 578 ALA D N 1
ATOM 15766 C CA . ALA D 1 578 ? -24.741 -9.223 9.149 1.00 25.53 578 ALA D CA 1
ATOM 15767 C C . ALA D 1 578 ? -24.328 -7.808 9.388 1.00 22.97 578 ALA D C 1
ATOM 15768 O O . ALA D 1 578 ? -23.295 -7.530 10.009 1.00 25.59 578 ALA D O 1
ATOM 15770 N N . VAL D 1 579 ? -25.106 -6.845 8.889 1.00 25.43 579 VAL D N 1
ATOM 15771 C CA . VAL D 1 579 ? -24.708 -5.411 9.064 1.00 25.45 579 VAL D CA 1
ATOM 15772 C C . VAL D 1 579 ? -24.662 -4.974 10.512 1.00 25.98 579 VAL D C 1
ATOM 15773 O O . VAL D 1 579 ? -23.735 -4.285 10.977 1.00 25.49 579 VAL D O 1
ATOM 15777 N N . LYS D 1 580 ? -25.634 -5.423 11.298 1.00 29.92 580 LYS D N 1
ATOM 15778 C CA . LYS D 1 580 ? -25.566 -5.158 12.754 1.00 31.02 580 LYS D CA 1
ATOM 15779 C C . LYS D 1 580 ? -24.345 -5.739 13.391 1.00 24.17 580 LYS D C 1
ATOM 15780 O O . LYS D 1 580 ? -23.716 -5.090 14.218 1.00 27.41 580 LYS D O 1
ATOM 15786 N N . SER D 1 581 ? -24.020 -6.969 13.037 1.00 26.09 581 SER D N 1
ATOM 15787 C CA . SER D 1 581 ? -22.825 -7.664 13.576 1.00 24.93 581 SER D CA 1
ATOM 15788 C C . SER D 1 581 ? -21.528 -6.961 13.189 1.00 24.36 581 SER D C 1
ATOM 15789 O O . SER D 1 581 ? -20.669 -6.679 14.020 1.00 25.08 581 SER D O 1
ATOM 15792 N N . ILE D 1 582 ? -21.438 -6.559 11.943 1.00 25.13 582 ILE D N 1
ATOM 15793 C CA . ILE D 1 582 ? -20.268 -5.767 11.484 1.00 26.58 582 ILE D CA 1
ATOM 15794 C C . ILE D 1 582 ? -20.089 -4.439 12.207 1.00 25.36 582 ILE D C 1
ATOM 15795 O O . ILE D 1 582 ? -19.005 -4.070 12.577 1.00 26.97 582 ILE D O 1
ATOM 15800 N N . LEU D 1 583 ? -21.185 -3.743 12.464 1.00 27.61 583 LEU D N 1
ATOM 15801 C CA . LEU D 1 583 ? -21.189 -2.503 13.209 1.00 25.71 583 LEU D CA 1
ATOM 15802 C C . LEU D 1 583 ? -21.150 -2.638 14.741 1.00 28.63 583 LEU D C 1
ATOM 15803 O O . LEU D 1 583 ? -21.136 -1.629 15.434 1.00 26.00 583 LEU D O 1
ATOM 15808 N N . GLY D 1 584 ? -21.085 -3.863 15.257 1.00 27.22 584 GLY D N 1
ATOM 15809 C CA . GLY D 1 584 ? -21.137 -4.080 16.705 1.00 31.15 584 GLY D CA 1
ATOM 15810 C C . GLY D 1 584 ? -22.455 -3.680 17.399 1.00 31.45 584 GLY D C 1
ATOM 15811 O O . GLY D 1 584 ? -22.386 -3.299 18.568 1.00 29.44 584 GLY D O 1
ATOM 15812 N N . ARG D 1 585 ? -23.608 -3.768 16.695 1.00 31.63 585 ARG D N 1
ATOM 15813 C CA . ARG D 1 585 ? -24.934 -3.273 17.177 1.00 36.29 585 ARG D CA 1
ATOM 15814 C C . ARG D 1 585 ? -26.103 -4.309 17.288 1.00 33.69 585 ARG D C 1
ATOM 15815 O O . ARG D 1 585 ? -25.813 -5.528 17.220 1.00 45.26 585 ARG D O 1
#

Foldseek 3Di:
DAEFAEEEEDQALLRLLLLLLLLLLVGEYEYEAQDDDFDADQDFWKAAQLNLLSCVLSVNNVVQVVQWAFPCQQFWEWEEQAQLHDTLDTGGFQQNPVVSVVLRVQFHVDGIITHTSNPVRVVSNVSSVVSHYHYYYSKDWDAWDDDPQWIKTWIARRVVRDIDIYTHRAYEQAHAQVTPLCVRLVFDKDDKKFKDAWDPVVGAKYWHVVVTKIWGDVIIIIVAVQLVVCSNNPDPPIDGHDDMDDDDWDFMATLFQDHVRYGYFASNGAIADCFQSPGSNLSSLLSLQQNLLSSCCVVVLFPPQLNVQSRQQNRVLRVVVSVLRVVLVVLPQQLCVLLVHHSHHDPVSVVVSVVLCPDPDPSNVSSSVSNVVSVNSSNLRGNQQPLSSFVRFGDDLLADFPPDDDPDDPDDNRRHHDADQTFRHFHGWDWWDAVNHTDIPSNQAASSAKEKEAEDQQVVLVVLQVVLCVVSVGDYHYAHEDPPGRIYCVVVVCVVRNPADRNKMFIAGNSRGTRDIFRHNPPVRSVVVNVSVCSSRVD/DAEFAEEEEDQALLRLLLLLLLLLLVGEYEYEAQDDDFDADQDFWKAAQLNLLSCVLSVNNVVQVVQWAFPCLQFWEWEEQAQPGDTLDTGGFQQNPVVSVVLRVQFHVDGIITHTSNPVRVVSNVSSVVSHYHYYYSKDWDAWDDDPQWIKTWIARRVVRDIDIYTHRAYEQAPAQVTPLCVRLVFDKDDAKKFQDDWPPKYWHVVVTKIWHDVIIISAVVQLVVCSRNPDPPIDGHDDMDDDDWGFMATLFQDHNRYGYFFSNGATADCFQSPGSNLRSLLSLQQNLQSSCCVVVLFPPQLNVQSRQQSRVLRVVVSVQRVVLVVLPQQLCVLLVHHSHDPVSVVVSVVLCPDPDPVNVSSSVSNVVSVNSSNLRGNQQVLSSFFRAGDDLLADFPPDDPPDDPDDNRRHHDADLGFRHFHGWDWKDAVNHTDIPSNQAASSAKEKEAEDQQVVLVVLQVVLCVVSVGDYHYAHEDPPGRIYCVVVVCVVRNPADRNKMFIAGNSRGTRDIFRHNPPVRSVVVNVSVCSSRVD/DAEFAEEEEDQALQRLLLLLLLLLLVGEYEYEAQDDDFDQDQDFWKAAQLNLLSCVLSVNNVVQVVQWAFPCLQFWEWEEQAQPGDTLDTGGFQLNDVVSVVLRVQFHVDGIITHTSNPVRVVSNVSSVVSHYHYYYSKDWDAWDDDQQWIKTWIARRVVRDIDIYTHRAYEQAPAQVTPLCVRLVFDKDDKWFDKDWDPKYWHVVVTWIDHCTIVQVVQLVVCSRNPDPPIDIHDDMDDDDWDFMATQFQDHNRYGYFFSNGAIADCFQSVGSNLRSLLSLQQNLQSSCCVVVLFPPCLNVQSRQQNRVLRVVVSVQRVVLVVLPVQLQVLLVDPDPVRVVVSVVLCPDPDVNNVSSSVSNVVSVNSSNLRGNQQPLSSFVRAGDDLLADFPPDDDPDDPDDNRRHHDDDLTFRHFHGWDWKDAVNHTDIPSNQAASSAKEKEAEDQQVVLVVLQVVLCVVSVGDYHYAHEDPPGRIYCVVVVCVVRNPADRNKMFIAGNSRGTRDIFRHNPPVRSVVVNVSVCSNRVD/DEFAEEEEDQALQRLLLLLLLLLLVGEYEYEAQDDDFDADQDFWKAAQLNLLSCVLSVNNVVQVVQWAFPCLQFWEWEEQAQPGDTLDTGGFQLNPVVSVVLRVQFHVDGIITHTSNPVRVVSNVSSVVSHYHYYYSKDWDAWDDDQQWIKTWIARRVVRDIDIYTHRAYEQAPAQVTPLCVRLVFDKDDDAKKFKAAWDQPKYWHVVVTKIWHDVIIIISCVVQLVVCSRNPDPPIDHDDMDDDDWGFMATQFQDHNRYGYFFSNGATADCFQSVGSNLRSLLSLQQNLQSSCCVVVLFPPCLNVQSRQQNRVLRVLVSVQRVVLVVLPQQLCVLLVHPSNHDPVSVVVSVVLCPDPDPSNVSSSVSNVVSVNSSNLRGNQQVLSSFFRAGDDLLADFPPDDDPDDPDDNRRHDDDDLTFRHFHGWDWKDAVNHTDIPSNQAASSAKEKEAEDQQVVLVVLQVVLCVVSVGDYHYAHEDPPGRIYRVVVVCVVRNPADRNKMFMAGNSRGTRDIFRHNPPVRSVVVNVSVCSNRVD

Organism: Pseudomonas nitroreducens (NCBI:txid46680)

Sequence (2141 aa):
SAETDVLIVGAGPAGAMSATLLASLGIRSLMINRWRSTSPGPRSHIINQRTMEILRDIGLEESAKSLAVPKEYMGEHVYATSLAGEEFGRIPAWASHPQAHAEHELASPSRYCDLPQLYFEPMVVSEAALRGADVRFLTEYLGHVEDQDGVTARLLDHVSGAEYEVRAKYIIGADGAHSLVAQNAGLPFEGINIEFSADLSSGDMYWMFRGVAALRMNKWICVEEKKIIHEIIGTDEIPEVGPISTWTINQQYAVRNTSGRVFCMGDAVHRHTPMGGLGLNTSVQDAYNLAWKLALVLKGQAAPTLLDSYDAERSPVAKQIVERAFKSLSTFPPVFEALSLPPAPTESEMAEALVRLKDASEEGAKRRAALRKAMDATIIGLGGGHGVELNQRYVSRAVFPDGTPDPGFVRDQEFFYQASTRPGAHLPHVWLTENQRRISTLDLCGKGRFTLLTGLSGAAWKHEAEQVSQSLGIELKVCVIGPGQEFVDTYGEYAKISEIGESGALLVRPDMFIAFRAKDASREGLEQLNVAVKSILGRSAETDVLIVGAGPAGAMSATLLASLGIRSLMINRWRSTSPGPRSHIINQRTMEILRDIGLEESAKSLAVPKEYMGEHVYATSLAGEEFGRIPAWASHPQAHAEHELASPSRYCDLPQLYFEPMVVSEAALRGADVRFLTEYLGHVEDQDGVTARLLDHVSGAEYEVRAKYIIGADGAHSLVAQNAGLPFEGSINIEFSADDMYWMFRGVAALRMKWICVEEAKKIIHEIIGTDEIPEVGPISTWTINQQYAVRNTSGRVFCMGDAVHRHTPMGGLGLNTSVQDAYNLAWKLALVLKGQAAPTLLDSYDAERSPVAKQIVERAFKSLSTFPPVFEALSLPPATESEMAEALVRLKDASEEGAKRRAALRKAMDATIIGLGGGHGVELNQRYVSRAVFPDGTPDPGFVRDQEFFYQASTRPGAHLPHVWLTENQRRISTLDLCGKGRFTLLTGLSGAAWKHEAEQVSQSLGIELKVCVIGPGQEFVDTYGEYAKISEIGESGALLVRPDMFIAFRAKDASREGLEQLNVAVKSILGRSAETDVLIVGAGPAGAMSATLLASLGIRSLMINRWRSTSPGPRSHIINQRTMEILRDIGLEESAKSLAVPKEYMGEHVYATSLAGEEFGRIPAWASHPQAHAEHELASPSRYCDLPQLYFEPMVVSEAALRGADVRFLTEYLGHVEDQDGVTARLLDHVSGAEYEVRAKYIIGADGAHSLVAQNAGLPFEGINIEFSADDMYWMFRGVAALRMICVEEAKKIIHEIIGTDEIPVVGPISTWTINQQYAVRNTSGRVFCMGDAVHRHTPMGGLGLNTSVQDAYNLAWKLALVLKGQAAPTLLDSYDAERSPVAKQIVERAFKSLSTFPPVFEALSLPTESEMAEALVRLKDASEEGAKRRAALRKAMDATIIGLGGGHGVELNQRYVSRAVFPDGTPDPGFVRDQEFFYQASTRPGAHLPHVWLTENQRRISTLDLCGKGRFTLLTGLSGAAWKHEAEQVSQSLGIELKVCVIGPGQEFVDTYGEYAKISEIGESGALLVRPDMFIAFRAKDASREGLEQLNVAVKSILGRAETDVLIVGAGPAGAMSATLLASLGIRSLMINRWRSTSPGPRSHIINQRTMEILRDIGLEESAKSLAVPKEYMGEHVYATSLAGEEFGRIPAWASHPQAHAEHELASPSRYCDLPQLYFEPMVVSEAALRGADVRFLTEYLGHVEDQDGVTARLLDHVSGAEYEVRAKYIIGADGAHSLVAQNAGLPFEGQSINIEFSADLDMYWMFRGVAALRMNKWICVEEAKKIIHEIIGTDEIPVGPISTWTINQQYAVRNTSGRVFCMGDAVHRHTPMGGLGLNTSVQDAYNLAWKLALVLKGQAAPTLLDSYDAERSPVAKQIVERAFKSLSTFPPVFEALSLPPAPTESEMAEALVRLKDASEEGAKRRAALRKAMDATIIGLGGGHGVELNQRYVSRAVFPDGTPDPGFVRDQEFFYQASTRPGAHLPHVWLTENQRRISTLDLCGKGRFTLLTGLSGAAWKHEAEQVSQSLGIELKVCVIGPGQEFVDTYGEYAKISEIGESGALLVRPDMFIAFRAKDASREGLEQLNVAVKSILGR

Secondary structure (DSSP, 8-state):
-EEEEEEEE--SHHHHHHHHHHHHTT--EEEE-SSSSS--SS---EE-HHHHHHHHHHT-HHHHHHHSEEGGGT-EEEEESSSSS-EEEEEE-TT-SHHHHHHHHHH-S---EE--HHHHHHHHHHHHHHHT-EEE-SEEEEEEEEETTEEEEEEEETTT--EEEEEEEEEEE---TT-HHHHHTT--EE--EEEEE-------EEEEE--EEEEE--EEEE-----SHHHHS--SS------EE------EEES--EETTEEE-GGGTEE--STTS-HHHHHHHHHHHHHHHHHHHHTTSS-GGGGHHHHHHHHHHHHHHHHHHHHHHTTSHHHHHHTT--SS--HHHHHHHHHHHT-SSHHHHHHHHHHHHHHHHGGGGTTT-HHHHH-----STTS---SPPP---SS-TTT------STTSBPPP-EEEETTEEEEGGGGS-TTSEEEEEEGGGTHHHHHHHHHHHHHT--EEEEEESTTSSSB-TTSHHHHHS-S-TT-EEEE-TTSBEEEEES--SHHHHHHHHHHHHHHHT-/-EEEEEEEE--SHHHHHHHHHHHHTT--EEEE-SSSSS--S----EE-HHHHHHHHHHT-HHHHHHHSEEGGGT-EEEEESSSSS-EEEEEE-TT-SHHHHHHHHHH-S---EE--HHHHHHHHHHHHHHHT-EEE-SEEEEEEEEETTEEEEEEEETTT--EEEEEEEEEEE---TT-HHHHHTT--EE--EEEEE----EEEEE--EEEEE--EEE---S--SHHHHS--SS------EEE-----EEES--EETTEEE-GGGTEE--STTS-HHHHHHHHHHHHHHHHHHHHTTSS-GGGGHHHHHHHHHHHHHHHHHHHHHHTTSHHHHHHTT-----HHHHHHHHHHHT--SHHHHHHHHHHHHHHHGGGGGTTT-HHHHH-----STTS---SPPP---SS-TTT------STTSBPPP-EEEETTEEEEGGGGS-TTSEEEEEEGGGTHHHHHHHHHHHHHT--EEEEEESTTSSSB-TTSHHHHHS-S-TT-EEEE-TTSBEEEEES--SHHHHHHHHHHHHHHTT-/-EEEEEEEE--SHHHHHHHHHHHHTT--EEEE-SSSSS--S----EE-HHHHHHHHHHT-HHHHHHHSEEGGGT-EEEEESSSSS-EEEEEE-TT-SHHHHHHHHHH-S---EE--HHHHHHHHHHHHHHHT-EEE-SEEEEEEEEETTEEEEEEEETTT--EEEEEEEEEEE---TT-HHHHHTT--EE--EE------EEEEE--EEEE---B---S--SHHHHS--SSS-----EE------EEES--EETTEEE-GGGTEE--STTS-HHHHHHHHHHHHHHHHHHHHTTSS-GGGGHHHHHHHHHHHHHHHHHHHHHHTTSHHHHHHTT---HHHHHHHHHHHT--SHHHHHHHHHHHHHHHHGGGGTTT-HHHHH-----STTS---SPPP---SS-TTT------STTSBPPP-EEEETTEEEEGGGGS-TTSEEEEEEGGGTHHHHHHHHHHHHHT--EEEEEESTTSSSB-TTSHHHHHS-S-TT-EEEE-TTSBEEEEES--SHHHHHHHHHHHHHHTT-/-EEEEEEE--SHHHHHHHHHHHHTT--EEEE-SSSSS--SS---EE-HHHHHHHHHHT-HHHHHHHSEEGGGT-EEEEESSSSS-EEEEEE-TT-SHHHHHHHHHH-S---EE--HHHHHHHHHHHHHHHT-EEE-SEEEEEEEEETTEEEEEEEETTT--EEEEEEEEEEE---TT-HHHHHTT--EE---EEEEEE----EEEEE--EEEEE--EEEE---S--SHHHHS--SS-----EEE-----EEES--EETTEEE-GGGTEE--STTS-HHHHHHHHHHHHHHHHHHHHHTSS-GGGGHHHHHHHHHHHHHHHHHHHHHHTTSHHHHHHTT--SS--HHHHHHHHHHHT-SSHHHHHHHHHHHHHHHHGGGGTTT-HHHHH-----STTS---SPPP---SS-TTT------STTSBPPP-EEEETTEEEEGGGGS-TTSEEEEEEGGGTHHHHHHHHHHHHHT--EEEEEESTTSSSB-TTSHHHHHS-S-TT-EEEE-TTSBEEEEES--SHHHHHHHHHHHHHHTT-

Solvent-accessible surface area: 82069 Å² total; per-residue (Å²): 107,19,88,23,42,0,1,0,10,11,4,24,16,7,0,0,0,1,0,0,12,0,12,57,28,58,10,132,1,5,0,2,23,36,189,78,14,11,21,95,19,33,94,31,31,12,0,3,0,10,0,2,12,5,0,65,14,18,61,12,9,119,39,0,105,58,48,16,68,75,18,89,152,8,8,46,6,2,0,4,22,14,39,60,42,41,52,22,3,19,5,38,0,16,10,44,51,31,50,31,48,1,42,0,45,74,5,0,13,1,69,3,5,27,0,40,6,53,91,0,6,22,22,0,17,25,32,0,10,40,81,21,0,25,19,2,23,23,1,59,11,46,4,40,101,68,72,171,102,0,1,29,0,111,0,42,3,92,17,33,53,45,109,23,88,1,84,2,54,17,0,1,0,11,40,24,26,154,6,80,0,1,70,74,18,58,16,71,68,99,90,83,10,18,49,10,51,16,74,27,118,120,56,38,25,29,19,0,0,142,61,46,3,10,1,43,150,110,57,38,14,3,97,111,119,34,68,43,20,24,70,6,13,21,61,129,100,63,110,82,35,36,87,83,42,100,149,124,61,98,52,12,18,2,64,30,3,37,43,59,52,2,2,0,0,1,42,0,5,1,25,19,18,117,27,12,21,12,15,16,1,8,7,0,18,2,0,23,2,0,2,8,0,0,2,16,17,50,106,60,41,6,26,91,79,6,9,95,4,0,42,44,3,6,14,80,15,2,88,74,3,6,84,19,0,122,122,1,74,70,22,10,71,61,0,5,127,13,1,74,8,56,101,86,22,79,94,86,74,20,61,92,4,38,74,82,11,95,38,60,42,148,96,0,21,58,38,27,67,40,6,32,158,9,3,63,57,0,42,16,1,5,7,14,8,16,1,8,10,1,17,13,82,12,129,22,80,1,10,45,97,55,75,45,112,91,90,28,54,137,124,74,96,57,73,60,46,48,32,6,0,59,10,2,3,11,2,3,11,11,54,0,6,51,140,124,62,112,26,0,0,7,46,2,1,0,116,31,56,6,0,0,0,2,5,16,28,0,54,46,0,48,121,32,0,59,93,3,25,153,82,14,45,12,98,18,58,40,4,30,8,3,35,62,66,111,15,38,33,6,25,8,45,21,73,175,49,4,105,36,47,58,23,2,0,1,0,0,0,5,4,8,11,0,0,5,25,8,74,61,22,56,86,78,9,27,63,87,0,48,79,0,4,82,52,4,0,36,117,107,19,90,22,37,0,0,0,10,11,5,24,16,8,0,0,0,1,0,0,12,0,12,56,29,60,10,131,1,5,0,1,23,115,161,77,14,12,20,92,17,32,136,31,29,12,0,3,0,9,0,2,12,4,0,65,16,18,62,12,11,118,41,0,103,58,47,16,68,75,17,90,150,9,8,48,5,2,0,4,31,15,70,69,40,53,69,24,3,33,6,36,0,16,9,45,72,34,49,31,49,1,39,1,46,74,5,0,13,1,71,2,6,25,0,36,6,52,91,0,7,22,23,0,18,26,32,0,9,42,82,21,0,26,18,2,25,24,1,36,11,67,15,42,102,70,70,163,94,0,1,29,1,34,0,42,3,86,17,18,54,45,117,23,100,1,84,2,90,17,0,1,0,11,39,25,36,157,6,80,0,0,72,73,16,52,14,55,53,96,83,86,54,18,18,47,30,51,42,110,61,23,48,19,0,1,85,73,52,15,8,4,39,149,86,60,14,2,79,104,100,92,19,63,45,21,27,76,20,39,23,67,128,100,101,111,88,37,36,88,85,51,110,64,128,56,90,43,45,17,1,64,92,3,24,36,59,51,2,3,0,1,1,45,0,4,1,24,25,38,114,27,12,20,12,15,16,1,6,7,0,16,2,0,23,2,0,3,8,0,0,2,18,17,49,107,61,43,7,26,91,79,5,9,95,4,0,37,44,2,5,15,79,15,2,93,74,3,5,85,20,0,130,121,1,74,70,21,13,76,61,0,10,69,15,1,78,19,74,107,98,87,93,81,36,25,65,48,0,25,72,92,13,96,62,63,47,86,122,1,20,56,23,28,66,43,5,33,159,10,3,62,55,0,41,16,1,5,8,13,8,16,1,8,10,1,18,14,69,11,124,22,79,0,10,44,97,43,77,49,105,72,86,28,54,137,120,75,99,57,76,61,47,48,33,5,0,54,7,1,2,13,3,3,10,11,58,0,6,52,141,75,63,112,27,0,0,7,48,7,1,0,113,32,71,3,0,0,0,2,5,14,20,0,52,47,0,36,112,35,1,113,94,4,27,152,81,16,46,11,99,18,25,46,13,29,8,3,37,63,66,116,22,39,32,6,26,7,45,20,73,177,49,4,102,34,46,57,24,2,0,1,0,0,0,6,3,8,10,0,0,4,27,8,162,60,22,56,208,141,8,23,58,78,0,49,80,0,2,83,53,3,0,36,117,108,18,155,20,37,0,0,0,10,11,4,24,16,8,0,1,0,1,0,0,13,0,11,58,27,59,8,129,0,4,0,1,23,113,159,77,14,11,20,92,18,32,136,31,28,12,0,2,0,9,0,2,11,5,0,66,14,17,61,12,9,118,36,0,103,59,47,16,69,63,18,132,138,9,9,50,5,2,0,4,28,15,85,70,41,39,53,23,3,30,1,42,0,15,9,43,60,34,50,31,48,1,40,1,47,74,5,0,13,1,69,3,5,26,0,35,6,53,93,0,7,24,23,0,17,24,32,0,10,38,83,19,0,25,18,1,25,23,1,37,11,46,4,33,113,68,70,163,100,0,1,38,1,109,0,42,3,88,18,20,54,43,109,23,86,1,83,2,92,18,0,1,0,10,39,24,23,152,4,68,0,0,134,71,17,52,14,55,54,96,73,82,21,16,50,56,79,63,118,60,23,58,20,0,7,80,89,52,15,9,16,43,215,27,2,95,101,100,92,15,63,48,24,27,75,21,34,23,66,130,100,103,83,76,53,39,89,82,50,114,93,90,73,91,64,44,16,2,65,91,3,25,35,59,50,1,2,0,1,1,43,0,4,0,18,19,30,115,26,12,20,11,16,17,1,8,8,0,18,2,0,23,2,0,3,8,0,0,2,18,17,48,107,63,44,6,28,90,81,5,9,96,4,0,37,43,2,5,15,79,15,2,90,75,3,0,81,22,0,112,122,2,76,71,21,11,80,60,0,38,71,15,7,94,58,91,63,96,79,48,26,60,57,8,35,105,29,13,93,62,59,45,85,120,0,21,63,30,29,67,41,4,32,158,10,4,67,56,0,42,17,1,5,8,13,7,17,1,8,10,1,17,14,79,11,128,22,197,0,10,38,95,51,76,48,111,90,94,28,54,139,124,75,99,58,77,61,46,48,33,9,0,59,10,1,2,13,3,2,10,13,66,0,7,52,137,127,62,116,26,0,1,7,47,6,1,0,111,31,72,3,0,0,0,1,6,15,22,0,52,48,0,37,115,38,0,111,100,3,26,150,81,15,46,11,100,16,26,45,13,28,8,4,34,63,65,118,22,39,33,5,26,8,60,21,73,82,51,5,101,36,48,57,18,2,0,0,0,0,0,6,4,8,10,0,0,2,24,6,74,60,23,57,84,85,14,27,63,74,0,48,77,0,2,83,37,2,0,36,116,53,87,21,38,0,0,0,11,12,4,24,16,8,0,0,0,1,0,0,14,0,12,58,27,60,9,130,1,5,0,1,23,33,189,78,13,12,20,96,20,34,92,31,29,14,0,3,0,9,0,3,11,5,0,64,14,17,60,13,9,118,37,0,105,59,48,16,69,65,17,132,134,9,7,42,6,2,0,4,21,14,49,70,42,41,73,21,2,36,6,38,0,16,9,45,60,33,50,32,48,1,42,1,44,74,5,0,13,1,71,3,5,27,0,42,7,52,93,0,6,24,23,0,17,25,31,0,10,40,82,19,0,25,19,2,25,23,1,59,11,67,15,42,102,68,71,172,103,0,1,31,1,35,0,41,3,92,16,19,53,43,117,33,112,1,82,2,91,17,0,1,0,11,40,24,35,151,4,68,0,0,134,72,17,58,17,71,52,97,40,120,81,55,9,18,49,15,77,20,82,86,76,25,49,19,0,1,138,64,48,2,9,2,45,149,111,56,36,14,3,81,102,100,93,17,64,37,24,25,68,8,16,22,66,129,100,85,120,76,41,88,83,41,97,116,121,60,80,29,43,18,1,64,31,3,37,45,58,51,2,2,0,1,2,47,0,4,1,24,25,39,113,28,12,20,11,16,16,1,8,8,0,17,2,0,22,2,1,2,8,0,0,2,18,18,47,108,62,42,6,26,92,80,6,11,97,4,0,42,43,3,6,15,79,15,2,92,74,3,6,86,22,0,131,121,2,76,70,22,11,77,59,0,9,70,17,3,69,13,72,109,87,21,89,94,88,33,18,60,94,1,33,88,71,14,95,64,58,38,85,114,0,18,55,32,29,67,42,5,32,160,10,3,63,58,1,42,16,2,5,9,14,9,17,1,9,11,2,17,14,80,11,128,23,80,1,10,36,94,44,76,49,113,91,92,28,54,138,121,75,98,59,80,60,46,47,34,8,0,59,10,2,2,12,3,2,11,15,67,0,6,52,141,73,63,116,27,0,0,6,48,6,1,0,120,30,41,3,0,0,1,1,5,18,26,0,55,46,0,37,58,35,1,121,121,3,27,154,82,14,45,12,102,16,57,41,8,28,8,3,36,64,65,117,22,40,32,6,36,8,26,22,73,176,49,4,105,29,46,57,24,2,0,0,0,0,0,5,4,8,10,0,0,1,24,6,164,60,22,55,84,82,16,28,63,74,0,48,77,0,1,81,51,2,0,36,117

InterPro domains:
  IPR002938 FAD-binding domain [PF01494] (6-371)
  IPR036188 FAD/NAD(P)-binding domain superfamily [G3DSA:3.50.50.60] (1-216)
  IPR036188 FAD/NAD(P)-binding domain superfamily [G3DSA:3.50.50.60] (291-426)
  IPR036188 FAD/NAD(P)-binding domain superfamily [SSF51905] (6-378)
  IPR050641 Rifampicin monooxygenase-like [PTHR43004] (6-574)

CATH classification: 3.50.50.60 (+1 more: 3.40.30.120)